Protein 3FY4 (pdb70)

Solvent-accessible surface area: 65521 Å² total; per-residue (Å²): 42,55,0,0,0,2,4,5,13,14,4,0,2,13,2,3,8,31,0,0,50,67,0,19,126,70,17,115,19,0,2,0,0,13,11,2,22,40,108,64,9,29,11,36,14,14,15,112,21,58,2,0,51,87,8,3,19,12,25,2,12,1,20,6,31,0,0,117,26,1,10,48,21,0,98,163,35,54,9,57,1,0,0,12,110,16,71,8,7,91,6,0,39,112,0,14,128,70,15,123,9,83,37,0,0,0,12,58,4,9,16,60,69,38,67,59,10,10,91,138,1,76,87,64,0,89,95,69,68,16,84,44,69,35,18,43,1,9,8,12,15,36,4,43,114,7,21,132,142,53,60,57,109,10,3,159,34,9,130,42,0,38,179,24,11,42,125,5,98,3,27,202,51,168,26,50,70,88,33,117,73,11,17,78,38,17,122,48,46,129,18,66,83,19,97,19,3,52,18,104,107,4,0,1,85,117,98,24,35,74,88,145,1,66,12,70,7,0,12,64,60,0,53,116,60,4,90,127,18,17,74,82,92,58,91,0,4,77,10,62,40,85,158,14,48,3,8,34,22,160,173,32,26,20,15,3,2,39,0,4,14,28,15,1,0,2,0,2,24,62,3,12,35,18,0,67,78,15,15,158,97,39,172,140,64,26,63,53,62,42,0,8,15,0,31,8,12,57,16,1,2,7,3,1,7,4,61,17,5,82,66,1,40,91,5,108,55,8,119,39,6,52,22,0,4,4,57,150,52,92,61,48,21,26,22,0,31,62,4,117,0,0,2,0,0,0,0,0,0,1,21,4,0,77,94,35,0,14,1,3,64,19,0,45,28,3,0,4,1,3,0,0,5,0,8,4,3,0,30,0,37,53,0,26,69,13,6,31,29,15,3,0,9,7,6,49,1,51,12,2,0,33,4,0,58,6,0,0,0,3,39,35,99,114,37,104,164,37,46,24,4,38,62,28,0,80,150,56,5,71,70,0,134,1,0,55,93,8,15,77,58,0,125,83,1,49,116,131,27,0,4,35,0,74,64,4,65,115,76,35,13,69,172,5,120,0,54,19,54,158,58,6,40,117,20,55,39,116,23,116,70,11,11,155,50,3,84,75,27,0,27,57,0,34,59,26,6,178,171,56,111,59,156,20,63,142,119,42,5,54,86,15,100,72,102,7,76,53,77,48,67,176,108,30,3,0,0,2,5,5,15,16,1,0,1,14,4,4,6,27,0,0,61,58,0,21,115,75,25,105,42,0,4,0,0,15,10,1,22,49,104,61,14,85,34,42,137,106,52,50,53,2,0,52,88,4,5,18,13,22,2,18,1,16,11,34,0,0,115,25,0,20,54,20,0,106,168,34,51,10,47,3,0,1,12,93,23,68,8,6,112,4,0,38,114,0,13,101,60,8,135,4,133,39,0,0,0,10,43,4,8,16,60,76,35,71,49,10,6,81,131,3,71,90,62,0,83,90,68,55,17,79,46,66,27,20,48,1,9,7,9,16,70,2,53,19,21,142,150,52,58,67,106,10,2,156,42,7,116,43,0,42,168,25,11,41,113,5,112,3,33,180,53,157,26,56,68,87,39,121,74,11,20,78,41,19,130,36,57,130,14,59,100,26,118,19,1,43,12,114,117,7,49,3,143,122,110,42,33,71,90,144,0,66,11,74,7,0,12,61,54,0,58,109,61,5,89,139,20,22,77,81,116,49,86,0,3,97,12,69,36,86,153,14,46,3,8,31,23,162,173,36,24,23,14,4,3,42,0,4,14,33,13,1,0,2,0,3,34,62,4,9,28,17,0,54,74,11,18,141,95,29,173,180,68,24,65,49,52,42,0,8,15,0,33,9,10,58,17,1,2,4,1,0,8,3,60,17,8,78,71,2,40,90,11,138,61,8,109,49,8,56,16,0,3,6,55,135,48,147,61,53,25,30,21,0,90,70,6,114,0,0,3,0,0,2,0,0,0,4,24,5,0,79,92,34,0,10,1,3,63,18,0,49,27,2,0,5,0,3,0,0,4,0,7,8,4,1,28,0,40,43,0,25,67,15,6,24,33,14,4,0,10,7,8,43,1,50,11,0,0,35,4,0,58,6,0,0,0,3,38,22,97,30,33,27,31,19,26,18,3,37,34,4,0,79,61,54,6,52,36,0,127,1,0,45,89,15,16,83,56,0,123,93,0,48,110,134,32,0,2,34,0,80,70,5,59,120,81,36,16,77,168,11,118,0,62,19,52,164,57,7,46,130,22,48,33,122,25,118,65,8,15,138,65,2,53,79,26,0,25,55,0,34,62,26,8,174,169,58,117,44,163,12,69,132,128,49,19,46,94,17,99,75,94,13,61,59,47,76,87,141,135,89,2,0,0,2,3,4,12,12,3,1,2,17,2,5,6,28,1,0,49,65,0,22,109,69,19,133,50,0,3,0,0,12,10,0,22,38,108,71,14,27,8,38,15,14,16,109,22,55,1,0,48,89,9,2,17,14,22,2,12,0,16,10,26,1,0,136,26,1,24,42,22,0,104,167,37,52,10,87,3,2,0,2,108,20,56,5,7,111,4,0,43,98,0,7,101,80,16,156,2,113,44,0,0,0,11,45,3,8,15,63,64,38,66,61,7,6,92,131,2,79,93,60,0,90,85,61,57,13,82,41,67,27,20,42,0,8,6,6,16,33,1,38,123,6,18,129,139,49,80,44,116,9,5,156,29,9,128,42,0,48,176,36,8,43,127,3,101,2,20,185,48,165,21,49,65,82,29,120,78,12,20,76,40,8,129,37,15,155,17,45,117,20,136,32,14,48,14,101,113,3,0,0,74,120,108,20,42,75,96,144,0,67,10,66,6,0,11,58,55,0,60,120,71,5,92,139,17,22,79,76,106,61,86,0,3,102,12,53,42,61,153,16,43,2,8,32,22,165,174,31,24,21,14,3,2,37,0,5,15,31,14,1,0,2,0,2,24,62,3,11,29,19,0,52,78,12,18,148,92,15,188,174,68,25,67,48,60,43,0,7,15,0,30,8,10,62,15,1,2,6,2,1,7,4,61,16,9,75,66,2,38,82,12,151,53,5,103,47,6,54,15,1,4,0,51,117,51,113,65,51,27,28,20,0,30,64,5,115,0,0,1,0,0,0,0,0,0,2,24,3,1,79,92,33,0,10,0,2,59,18,0,44,28,2,0,4,0,2,0,0,4,0,6,5,2,1,17,0,37,54,0,23,64,14,7,28,29,16,4,0,13,7,6,52,2,50,13,1,0,35,4,0,60,10,0,0,0,4,42,29,91,28,34,27,28,21,23,19,2,33,35,5,0,79,65,57,9,35,44,0,132,0,0,56,97,13,13,72,66,0,118,89,0,53,104,136,28,0,3,36,0,67,71,5,65,134,81,35,17,78,177,3,116,0,62,21,45,143,49,7,44,126,28,53,36,109,24,120,73,14,12,140,51,2,59,72,32,0,32,45,0,36,56,27,8,169,156,78,115,46,142,17,67,136,110,38,19,61,95,20,109,68,104,11,84,72,74,78,129

GO terms:
  GO:0042644 chloroplast nucleoid (C, IDA)
  GO:0005634 nucleus (C, IDA)
  GO:0005739 mitochondrion (C, IDA)
  GO:0003914 DNA (6-4) photolyase activity (F, IDA)
  GO:0009507 chloroplast (C, IDA)
  GO:0009411 response to UV (P, IMP)
  GO:0006290 pyrimidine dimer repair (P, IMP)
  GO:0005515 protein binding (F, IPI)

Organism: Arabidopsis thaliana (NCBI:txid3702)

Foldseek 3Di:
DAAEEEEADFQLADWQDPQQVVRQPPHLAYAAEYEAELQQAAFDPPDPATTHLQAHVALNQQVLLQQVQSQVLQVVQQEGYWYYYHDVLVVVVVQVVFDNYQEYTYEDDQDPSVVVSCVSVVVSCVVVNHHYDHYHFLAQDDLVVLCVQVPHFHQQALVRSCVSRPGGPLQPPDIGGDDNHGNYHDDSGDDPTDDRDDSVNSPDDVVSVPAHAPQHHHLVSLVVLLCVQCVPLVCLQAFFQVPFAQLDDVDGRHSPSLLCSLSSSDGVSVSLNVSVVSNVVPPHGDDPPGHPNVVSSVVVNLRSNCSRWPVLLDQPPTLFFQQADFDADCVLLVCQQCLQQAFLLSSLLSLCLQRNLDTRPVSLLQSLLCCPLQFRNHDLSSVLSSNSHRRSSRHDRVSSVVSSQSNCRGSHNPSLPHDDSQPPNCVRCLQCPSSCVSPVLQVQQGSVDSRPVVPPPQVSQVVSNHGDPPRGDHRNGDRPVRSVLSVVSSVVSVVQCVVVVNPDDPVNNVVSSVVSCVVPPD/DAAEEEEADFQLADWQDVLQVVRQPDGQAYAYEYEAELQQAFFDPVDLTGHLQAHVQLNQQVLLAQVQSQVQQVVQQAGYFYHYHPVLVVVLVQCVFGPHQEYGYADAQPPSVVVSVVSVVCSQVVVNHDYDYYHFLALDDLVCCVLVPNFHQQALVRSCVSCPDGPLLPPDIGGDDPHGNYHDDSGPDPGDDRDDSVRSPDDPVSPPFHAPQHHHLVSLVVLLCVQCVPLVCLQAFFQVPFAQLDDVDGRHSPSLLCSLRSSDTLSVSLNVSVVSCVVDDHGDDPPGHPNVVSSVVVRLRSNCSRWPPLQDQPPTLFFQDALFDADVVVLVCQQCLQQAFLLSSLLSLSLQRNLDTRPVSLLQSLLCCPLQFVRHPLSSVLSSNSHSHSSRDRRNSSVVSSQSNCGGDHNPSLPHDDSQPPNCVRCLQCPSSCVSPVLCVQQGSVCSRPVVPPPQCSCVVSVHGEVPNGDHRPGDRVVRNVLSVVSSVVSVVLCVVVVNPDDDVNNVVSSVVSVVVVVPD/DAEEEEADQQLAPWLDPLQVVNQPPHLAYAAEYEAELQQAFFDPPDPATGHLQAHPQLNQQVLLSQVQSQVQQVVQQEGYFYYYHQVLVVVVVQCVQPVHAEYTYEDDQDPSVVVSCVSNVVVCVVSNHHYDYYHFLAQDDLQVLCVQVVNFADAALVVSCVRRPGGPLLPPDIRGDDPHGNYHDDGGPDPGDDRDDSVVSPDDPVSVPAHAPQHHHLVSLVVLLCVQCVPLVCQQAAFQVPFAQLDDVDHRHSPSLLCSLSSSDTLSVSLNVSVVSCVVDDHGDDPPGHPNNVSSLVVNLSSNCSRWDPLLDQPPTLQFFDFLADADVVLLVCQQCLQQAFLLSSLLSLSCQRNLDTRPVSLLQSLLCCPLQFVNHDLSSVLSSNSHSHSSRHVRSSSSVSRQSNCRHDHNPSVPHDDSQCPNCVRCLQCPSSCVSPVLQVQQGSVCSRAVVPPPCVSCVVSNHHEVPNGDHRPGDRVVRNVLSVVSSVVSVVVCVVCVSDDDPVVSVVSNVVSVVVVD

Secondary structure (DSSP, 8-state):
--EEEEEESS---STT-HHHHHHHTT-S-EEEEEEE-HHHHS--TTSSSSB-SS-BHHHHHHHHHHHHHHHHHHHHTT---EEEES-HHHHHHHHHTTS-EEEEEE----SHHHHHHHHHHHHHHHHTT-EEE----SSSS-HHHHHHHTSSS--SSHHHHHHHH---TTTT-------S---------SS---PPPPTTTTT--GGGSS---S---SHHHHHHHHHHHT--HHHHHT--GGG--TT--SS-SS---HHHHHTTSS-HHHHHHHHHHHHHTTS----TTTSHHHHHHHHHHHHHHHHT-TTTTSSTT-TTSPP---B--HHHHHHHHTT-SS-HHHHHHHHHHHHHS---HHHHHHHHHIIIIITT-B-HHHHHHHHHHH-TT--HHHHHHHHHHHTTSSS---TT----TTTTGGGT-TT-HHHHHH-GGGTT--TTTTT-GGGS-HHHHHHHT--BTTTB---SS-HHHHHHHHHHHHHHHHHHHHHTTT---HHHHHHHHHHHHHHTT-/--EEEEEESS---STT-HHHHHHHSS-S-EEEEEEE-HHHHS--TT---B-SS-BHHHHHHHHHHHHHHHHHHHHTT---EEEES-HHHHHHHHHHHS-EEEEE-----SHHHHHHHHHHHHHHHHTT-EEE----SSSS----TTTTTTS--SSHHHHHHHH-S-TTSSS------S--------TTS---PPPPTTTTT--SGGGSS--S---SHHHHHHHHHHHT--HHHHHT--GGG--TT-TTTTSS---HHHHHTTSS-HHHHHHHHHHHHHSSS----TTTSHHHHHHHHHHHHHHHHTSTTTTSSTT-TTS-----B--HHHHHHHHTT-SS-HHHHHHHHHHHHHS---HHHHHHHHHIIIIITT-B-HHHHHHHHHHH-TT--HHHHHHHHHHHTTSSS---TT----TTTHHHHH-TT-HHHHHH-GGGTTS-HHHHT-GGGS-HHHHHHHT--BTTTB---SS-HHHHHHHHHHHHHHHHHHHHHTTT---HHHHHHHHHHHHHHHTT-/--EEEEESS---STT-HHHHHHHTT-S-EEEEEEE-HHHHS--TTSSSSB-SS-BHHHHHHHHHHHHHHHHHHHHTT---EEEES-HHHHHHHHHHHHT-SEEEE----SHHHHHHHHHHHHHHHHTT-EEE----SSSS-HHHHHHTTTSS--SSHHHHHHHH-S-TTSS-------S----PPPP-SS----PPPTTTTT--GGGSSS--S---SHHHHHHHHHHHTTSHHHHHH--GGG--TT-TTTTSS---HHHHHHTSS-HHHHHHHHHHHHHTSS----TTTSHHHHHHHHHHHHHHHHTSTTTTSSTT-TTS-----B--HHHHHHHHTT-SS-HHHHHHHHHHHHTS---HHHHHHHHHIIIIITT-B-HHHHHHHHHHH-TT--HHHHHHHHHHHTTSSS---TT----TTTTGGGT-TT-HHHHHH-GGGTT--HHHHT-GGGS-HHHHHHHT--BTTTB---SS-HHHHHHHHHHHHHHHHHHHHHTTT---HHHHHHHHHHHHHHH-

CATH classification: 3.40.50.620 (+2 more: 1.25.40.80, 1.10.579.10)

Sequence (1563 aa):
GSGSLIWFRKGLRVHDNPALEYASKGSEFMYPVFVIDPHYMESDPSAFSPGSSRAGVNRIRFLLESLKDLDSSLKKLGSRLLVFKGEPGEVLVRCLQEWKVKRLCFEYDTDPYYQALDVKVKDYASSTGVEVFSPVSHTLFNPAHIIEKNGGKPPLSYQSFLKVAGEPSCAKSELVMSYSSLPPIGDIGNLGISEVPSLEELGYKDDEQADWTPFRGGESEALKRLTKSISDKAWVANFEKPKGDPSAFLKPATTVMSPYLKFGCLSSRYFYQCLQNIYKDVKKHTSPPVSLLGQLLWREFFYTTAFGTPNFDKMKGNRICKQIPWNEDHAMLAAWRDGKTGYPWIDAIMVQLLKWGWMHHLARHCVACFLTRGDLFIHWEQGRDVFERLLIDSDWAINNGNWMWLSCSSFFYQFNRIYSPISFGKKYDPDGKYIRHFLPVLKDMPKQYIYEPWTAPLSVQTKANCIVGKDYPKPMVLHDSASKECKRKMGEAYALNKKMDGKVDEENLRDLRRKLQKDEHEGSGSLIWFRKGLRVHDNPALEYASKGSEFMYPVFVIDPHYMESDPSASPGSSRAGVNRIRFLLESLKDLDSSLKKLGSRLLVFKGEPGEVLVRCLQEWKVKRLCFEYDTDPYYQALDVKVKDYASSTGVEVFSPVSHTLFNPAIIEKNGGKPPLSYQSFLKVAGEPSCAKSELVMSYSSLPPIGDIGNLGISEVPSLEELGYKDDEQADWTPFRGGESEALKRLTKSISDKAWVANFEKPKGDPSAFLKPATTVMSPYLKFGCLSSRYFYQCLQNIYKDVKKHTSPPVSLLGQLLWREFFYTTAFGTPNFDKMKGNRICKQIPWNEDHAMLAAWRDGKTGYPWIDAIMVQLLKWGWMHHLARHCVACFLTRGDLFIHWEQGRDVFERLLIDSDWAINNGNWMWLSCSSFFYQFNRIYSPISFGKKYDPDGKYIRHFLPVLKDMPKQYIYEPWTAPLSVQTKANCIVGKDYPKPMVLHDSASKECKRKMGEAYALNKKMDGKVDEENLRDLRRKLQKDEHEESGSLIWFRKGLRVHDNPALEYASKGSEFMYPVFVIDPHYMESDPSAFSPGSSRAGVNRIRFLLESLKDLDSSLKKLGSRLLVFKGEPGEVLVRCLQEWKVKRLCFEYDTDPYYQALDVKVKDYASSTGVEVFSPVSHTLFNPAHIIEKNGGKPPLSYQSFLKVAGEPSCAKSELVMSYSSLPPIGDIGNLGISEVPSLEELGYKDDEQADWTPFRGGESEALKRLTKSISDKAWVANFEKPKGDPSAFLKPATTVMSPYLKFGCLSSRYFYQCLQNIYKDVKKHTSPPVSLLGQLLWREFFYTTAFGTPNFDKMKGNRICKQIPWNEDHAMLAAWRDGKTGYPWIDAIMVQLLKWGWMHHLARHCVACFLTRGDLFIHWEQGRDVFERLLIDSDWAINNGNWMWLSCSSFFYQFNRIYSPISFGKKYDPDGKYIRHFLPVLKDMPKQYIYEPWTAPLSVQTKANCIVGKDYPKPMVLHDSASKECKRKMGEAYALNKKMDGKVDEENLRDLRRKLQKDEH

B-factor: mean 39.97, std 14.43, range [8.44, 111.63]

Radius of gyration: 42.57 Å; Cα contacts (8 Å, |Δi|>4): 2791; chains: 3; bounding box: 132×96×92 Å

Nearest PDB structures (foldseek):
  3fy4-assembly3_C  TM=1.002E+00  e=4.701E-98  Arabidopsis thaliana
  3fy4-assembly2_B  TM=1.000E+00  e=5.168E-90  Arabidopsis thaliana
  6fn3-assembly1_A  TM=9.680E-01  e=6.027E-59  Chlamydomonas reinhardtii
  6fn2-assembly1_A  TM=9.629E-01  e=1.376E-58  Chlamydomonas reinhardtii
  5zm0-assembly1_A  TM=9.637E-01  e=4.743E-58  Chlamydomonas reinhardtii

InterPro domains:
  IPR002081 Cryptochrome/DNA photolyase class 1 [PTHR11455] (25-533)
  IPR005101 Cryptochrome/DNA photolyase, FAD-binding domain [PF03441] (315-512)
  IPR006050 DNA photolyase, N-terminal [PF00875] (26-186)
  IPR006050 DNA photolyase, N-terminal [PS51645] (24-162)
  IPR014729 Rossmann-like alpha/beta/alpha sandwich fold [G3DSA:3.40.50.620] (21-159)
  IPR036134 Cryptochrome/DNA photolyase, FAD-binding domain-like superfamily [SSF48173] (227-518)
  IPR036155 Cryptochrome/photolyase, N-terminal domain superfamily [SSF52425] (26-198)

Structure (mmCIF, N/CA/C/O backbone):
data_3FY4
#
_entry.id   3FY4
#
_cell.length_a   112.447
_cell.length_b   139.033
_cell.length_c   143.118
_cell.angle_alpha   90.00
_cell.angle_beta   90.00
_cell.angle_gamma   90.00
#
_symmetry.space_group_name_H-M   'P 21 21 21'
#
loop_
_entity.id
_entity.type
_entity.pdbx_description
1 polymer '6-4 photolyase'
2 non-polymer IMIDAZOLE
3 non-polymer '2-(N-MORPHOLINO)-ETHANESULFONIC ACID'
4 non-polymer 'PHOSPHATE ION'
5 non-polymer 'FLAVIN-ADENINE DINUCLEOTIDE'
6 water water
#
loop_
_atom_site.group_PDB
_atom_site.id
_atom_site.type_symbol
_atom_site.label_atom_id
_atom_site.label_alt_id
_atom_site.label_comp_id
_atom_site.label_asym_id
_atom_site.label_entity_id
_atom_site.label_seq_id
_atom_site.pdbx_PDB_ins_code
_atom_site.Cartn_x
_atom_site.Cartn_y
_atom_site.Cartn_z
_atom_site.occupancy
_atom_site.B_iso_or_equiv
_atom_site.auth_seq_id
_atom_site.auth_comp_id
_atom_site.auth_asym_id
_atom_site.auth_atom_id
_atom_site.pdbx_PDB_model_num
ATOM 1 N N . GLY A 1 4 ? 14.951 27.031 -13.097 1.00 70.62 4 GLY A N 1
ATOM 2 C CA . GLY A 1 4 ? 16.116 26.184 -13.490 1.00 70.78 4 GLY A CA 1
ATOM 3 C C . GLY A 1 4 ? 16.633 25.333 -12.345 1.00 70.45 4 GLY A C 1
ATOM 4 O O . GLY A 1 4 ? 16.085 25.362 -11.241 1.00 71.09 4 GLY A O 1
ATOM 5 N N . SER A 1 5 ? 17.689 24.568 -12.604 1.00 69.43 5 SER A N 1
ATOM 6 C CA . SER A 1 5 ? 18.275 23.708 -11.579 1.00 67.60 5 SER A CA 1
ATOM 7 C C . SER A 1 5 ? 18.834 24.548 -10.430 1.00 64.88 5 SER A C 1
ATOM 8 O O . SER A 1 5 ? 19.663 25.442 -10.639 1.00 65.20 5 SER A O 1
ATOM 11 N N . GLY A 1 6 ? 18.366 24.264 -9.220 1.00 60.40 6 GLY A N 1
ATOM 12 C CA . GLY A 1 6 ? 18.840 24.993 -8.060 1.00 54.76 6 GLY A CA 1
ATOM 13 C C . GLY A 1 6 ? 19.595 24.086 -7.108 1.00 50.98 6 GLY A C 1
ATOM 14 O O . GLY A 1 6 ? 19.559 22.857 -7.240 1.00 50.34 6 GLY A O 1
ATOM 15 N N . SER A 1 7 ? 20.294 24.686 -6.151 1.00 46.54 7 SER A N 1
ATOM 16 C CA . SER A 1 7 ? 21.043 23.910 -5.169 1.00 40.72 7 SER A CA 1
ATOM 17 C C . SER A 1 7 ? 20.679 24.359 -3.757 1.00 38.33 7 SER A C 1
ATOM 18 O O . SER A 1 7 ? 20.162 25.466 -3.547 1.00 36.31 7 SER A O 1
ATOM 21 N N . LEU A 1 8 ? 20.941 23.481 -2.796 1.00 35.22 8 LEU A N 1
ATOM 22 C CA . LEU A 1 8 ? 20.659 23.760 -1.395 1.00 32.18 8 LEU A CA 1
ATOM 23 C C . LEU A 1 8 ? 21.851 23.299 -0.581 1.00 29.81 8 LEU A C 1
ATOM 24 O O . LEU A 1 8 ? 22.244 22.127 -0.639 1.00 28.47 8 LEU A O 1
ATOM 29 N N . ILE A 1 9 ? 22.449 24.230 0.152 1.00 27.91 9 ILE A N 1
ATOM 30 C CA . ILE A 1 9 ? 23.580 23.890 0.997 1.00 25.38 9 ILE A CA 1
ATOM 31 C C . ILE A 1 9 ? 23.042 23.832 2.417 1.00 24.94 9 ILE A C 1
ATOM 32 O O . ILE A 1 9 ? 22.721 24.852 3.014 1.00 25.51 9 ILE A O 1
ATOM 37 N N . TRP A 1 10 ? 22.911 22.622 2.941 1.00 25.30 10 TRP A N 1
ATOM 38 C CA . TRP A 1 10 ? 22.395 22.429 4.287 1.00 26.20 10 TRP A CA 1
ATOM 39 C C . TRP A 1 10 ? 23.498 22.488 5.357 1.00 25.78 10 TRP A C 1
ATOM 40 O O . TRP A 1 10 ? 24.427 21.680 5.362 1.00 25.73 10 TRP A O 1
ATOM 51 N N . PHE A 1 11 ? 23.385 23.461 6.254 1.00 25.00 11 PHE A N 1
ATOM 52 C CA . PHE A 1 11 ? 24.352 23.634 7.331 1.00 26.07 11 PHE A CA 1
ATOM 53 C C . PHE A 1 11 ? 23.920 22.987 8.646 1.00 25.86 11 PHE A C 1
ATOM 54 O O . PHE A 1 11 ? 22.793 23.170 9.113 1.00 25.98 11 PHE A O 1
ATOM 62 N N . ARG A 1 12 ? 24.838 22.240 9.242 1.00 26.71 12 ARG A N 1
ATOM 63 C CA . ARG A 1 12 ? 24.606 21.611 10.530 1.00 25.47 12 ARG A CA 1
ATOM 64 C C . ARG A 1 12 ? 25.859 21.877 11.362 1.00 27.07 12 ARG A C 1
ATOM 65 O O . ARG A 1 12 ? 25.807 22.637 12.327 1.00 26.11 12 ARG A O 1
ATOM 73 N N . LYS A 1 13 ? 26.986 21.284 10.960 1.00 28.27 13 LYS A N 1
ATOM 74 C CA . LYS A 1 13 ? 28.252 21.458 11.670 1.00 30.25 13 LYS A CA 1
ATOM 75 C C . LYS A 1 13 ? 29.349 22.244 10.953 1.00 33.09 13 LYS A C 1
ATOM 76 O O . LYS A 1 13 ? 30.242 22.782 11.604 1.00 36.55 13 LYS A O 1
ATOM 82 N N . GLY A 1 14 ? 29.336 22.304 9.632 1.00 32.00 14 GLY A N 1
ATOM 83 C CA . GLY A 1 14 ? 30.403 23.048 8.984 1.00 31.08 14 GLY A CA 1
ATOM 84 C C . GLY A 1 14 ? 30.093 24.532 8.931 1.00 30.72 14 GLY A C 1
ATOM 85 O O . GLY A 1 14 ? 30.151 25.136 7.867 1.00 31.32 14 GLY A O 1
ATOM 86 N N . LEU A 1 15 ? 29.774 25.131 10.073 1.00 29.02 15 LEU A N 1
ATOM 87 C CA . LEU A 1 15 ? 29.417 26.543 10.097 1.00 28.56 15 LEU A CA 1
ATOM 88 C C . LEU A 1 15 ? 30.558 27.481 9.666 1.00 30.39 15 LEU A C 1
ATOM 89 O O . LEU A 1 15 ? 31.061 28.292 10.453 1.00 31.40 15 LEU A O 1
ATOM 94 N N . ARG A 1 16 ? 30.942 27.386 8.398 1.00 29.63 16 ARG A N 1
ATOM 95 C CA . ARG A 1 16 ? 32.019 28.206 7.867 1.00 30.13 16 ARG A CA 1
ATOM 96 C C . ARG A 1 16 ? 31.980 28.248 6.347 1.00 31.95 16 ARG A C 1
ATOM 97 O O . ARG A 1 16 ? 31.376 27.387 5.698 1.00 32.21 16 ARG A O 1
ATOM 105 N N . VAL A 1 17 ? 32.649 29.248 5.782 1.00 32.82 17 VAL A N 1
ATOM 106 C CA . VAL A 1 17 ? 32.734 29.381 4.335 1.00 32.46 17 VAL A CA 1
ATOM 107 C C . VAL A 1 17 ? 34.025 28.739 3.830 1.00 31.78 17 VAL A C 1
ATOM 108 O O . VAL A 1 17 ? 34.039 28.139 2.756 1.00 32.28 17 VAL A O 1
ATOM 112 N N . HIS A 1 18 ? 35.108 28.857 4.599 1.00 30.20 18 HIS A N 1
ATOM 113 C CA . HIS A 1 18 ? 36.368 28.268 4.169 1.00 29.64 18 HIS A CA 1
ATOM 114 C C . HIS A 1 18 ? 36.329 26.755 4.217 1.00 29.87 18 HIS A C 1
ATOM 115 O O . HIS A 1 18 ? 35.551 26.172 4.960 1.00 31.13 18 HIS A O 1
ATOM 122 N N . ASP A 1 19 ? 37.182 26.126 3.419 1.00 31.09 19 ASP A N 1
ATOM 123 C CA . ASP A 1 19 ? 37.241 24.671 3.320 1.00 31.76 19 ASP A CA 1
ATOM 124 C C . ASP A 1 19 ? 35.874 23.999 3.460 1.00 31.90 19 ASP A C 1
ATOM 125 O O . ASP A 1 19 ? 35.676 23.176 4.348 1.00 31.88 19 ASP A O 1
ATOM 130 N N . ASN A 1 20 ? 34.940 24.347 2.581 1.00 31.59 20 ASN A N 1
ATOM 131 C CA . ASN A 1 20 ? 33.601 23.768 2.619 1.00 30.78 20 ASN A CA 1
ATOM 132 C C . ASN A 1 20 ? 33.297 23.052 1.292 1.00 30.16 20 ASN A C 1
ATOM 133 O O . ASN A 1 20 ? 32.597 23.587 0.428 1.00 27.85 20 ASN A O 1
ATOM 138 N N . PRO A 1 21 ? 33.817 21.826 1.121 1.00 29.66 21 PRO A N 1
ATOM 139 C CA . PRO A 1 21 ? 33.605 21.031 -0.095 1.00 30.38 21 PRO A CA 1
ATOM 140 C C . PRO A 1 21 ? 32.131 20.990 -0.491 1.00 32.87 21 PRO A C 1
ATOM 141 O O . PRO A 1 21 ? 31.800 20.902 -1.672 1.00 34.65 21 PRO A O 1
ATOM 145 N N . ALA A 1 22 ? 31.250 21.040 0.507 1.00 33.78 22 ALA A N 1
ATOM 146 C CA . ALA A 1 22 ? 29.812 21.006 0.266 1.00 35.49 22 ALA A CA 1
ATOM 147 C C . ALA A 1 22 ? 29.309 22.332 -0.307 1.00 36.27 22 ALA A C 1
ATOM 148 O O . ALA A 1 22 ? 28.543 22.356 -1.274 1.00 36.92 22 ALA A O 1
ATOM 150 N N . LEU A 1 23 ? 29.734 23.433 0.297 1.00 36.17 23 LEU A N 1
ATOM 151 C CA . LEU A 1 23 ? 29.320 24.748 -0.159 1.00 36.47 23 LEU A CA 1
ATOM 152 C C . LEU A 1 23 ? 29.866 25.013 -1.549 1.00 39.20 23 LEU A C 1
ATOM 153 O O . LEU A 1 23 ? 29.186 25.589 -2.388 1.00 40.35 23 LEU A O 1
ATOM 158 N N . GLU A 1 24 ? 31.099 24.593 -1.792 1.00 42.34 24 GLU A N 1
ATOM 159 C CA . GLU A 1 24 ? 31.711 24.805 -3.093 1.00 46.31 24 GLU A CA 1
ATOM 160 C C . GLU A 1 24 ? 30.858 24.212 -4.210 1.00 47.74 24 GLU A C 1
ATOM 161 O O . GLU A 1 24 ? 30.499 24.904 -5.165 1.00 48.01 24 GLU A O 1
ATOM 167 N N . TYR A 1 25 ? 30.543 22.926 -4.079 1.00 48.62 25 TYR A N 1
ATOM 168 C CA . TYR A 1 25 ? 29.742 22.211 -5.064 1.00 48.69 25 TYR A CA 1
ATOM 169 C C . TYR A 1 25 ? 28.392 22.892 -5.253 1.00 48.82 25 TYR A C 1
ATOM 170 O O . TYR A 1 25 ? 27.888 22.993 -6.367 1.00 49.83 25 TYR A O 1
ATOM 179 N N . ALA A 1 26 ? 27.813 23.367 -4.157 1.00 48.74 26 ALA A N 1
ATOM 180 C CA . ALA A 1 26 ? 26.517 24.028 -4.206 1.00 49.16 26 ALA A CA 1
ATOM 181 C C . ALA A 1 26 ? 26.537 25.360 -4.962 1.00 50.60 26 ALA A C 1
ATOM 182 O O . ALA A 1 26 ? 25.494 25.844 -5.398 1.00 51.35 26 ALA A O 1
ATOM 184 N N . SER A 1 27 ? 27.716 25.956 -5.116 1.00 51.50 27 SER A N 1
ATOM 185 C CA . SER A 1 27 ? 27.828 27.231 -5.821 1.00 52.43 27 SER A CA 1
ATOM 186 C C . SER A 1 27 ? 28.008 27.040 -7.313 1.00 52.73 27 SER A C 1
ATOM 187 O O . SER A 1 27 ? 27.625 27.897 -8.113 1.00 52.63 27 SER A O 1
ATOM 190 N N . LYS A 1 28 ? 28.592 25.909 -7.684 1.00 53.09 28 LYS A N 1
ATOM 191 C CA . LYS A 1 28 ? 28.837 25.618 -9.081 1.00 54.11 28 LYS A CA 1
ATOM 192 C C . LYS A 1 28 ? 27.645 25.008 -9.797 1.00 55.03 28 LYS A C 1
ATOM 193 O O . LYS A 1 28 ? 26.889 24.228 -9.221 1.00 54.98 28 LYS A O 1
ATOM 199 N N . GLY A 1 29 ? 27.483 25.396 -11.059 1.00 56.31 29 GLY A N 1
ATOM 200 C CA . GLY A 1 29 ? 26.405 24.889 -11.887 1.00 57.32 29 GLY A CA 1
ATOM 201 C C . GLY A 1 29 ? 25.015 25.144 -11.342 1.00 58.21 29 GLY A C 1
ATOM 202 O O . GLY A 1 29 ? 24.115 24.310 -11.504 1.00 58.86 29 GLY A O 1
ATOM 203 N N . SER A 1 30 ? 24.829 26.292 -10.698 1.00 57.22 30 SER A N 1
ATOM 204 C CA . SER A 1 30 ? 23.529 26.629 -10.136 1.00 55.76 30 SER A CA 1
ATOM 205 C C . SER A 1 30 ? 23.271 28.121 -10.256 1.00 54.02 30 SER A C 1
ATOM 206 O O . SER A 1 30 ? 24.043 28.938 -9.760 1.00 52.98 30 SER A O 1
ATOM 209 N N . GLU A 1 31 ? 22.184 28.472 -10.927 1.00 53.37 31 GLU A N 1
ATOM 210 C CA . GLU A 1 31 ? 21.844 29.870 -11.114 1.00 54.34 31 GLU A CA 1
ATOM 211 C C . GLU A 1 31 ? 21.362 30.486 -9.806 1.00 52.52 31 GLU A C 1
ATOM 212 O O . GLU A 1 31 ? 21.336 31.707 -9.668 1.00 52.77 31 GLU A O 1
ATOM 218 N N . PHE A 1 32 ? 20.986 29.633 -8.853 1.00 50.73 32 PHE A N 1
ATOM 219 C CA . PHE A 1 32 ? 20.520 30.071 -7.534 1.00 49.04 32 PHE A CA 1
ATOM 220 C C . PHE A 1 32 ? 20.800 29.025 -6.443 1.00 46.51 32 PHE A C 1
ATOM 221 O O . PHE A 1 32 ? 20.709 27.815 -6.682 1.00 45.87 32 PHE A O 1
ATOM 229 N N . MET A 1 33 ? 21.139 29.499 -5.245 1.00 42.74 33 MET A N 1
ATOM 230 C CA . MET A 1 33 ? 21.473 28.610 -4.134 1.00 40.18 33 MET A CA 1
ATOM 231 C C . MET A 1 33 ? 20.762 28.933 -2.814 1.00 39.62 33 MET A C 1
ATOM 232 O O . MET A 1 33 ? 20.646 30.097 -2.432 1.00 39.40 33 MET A O 1
ATOM 237 N N . TYR A 1 34 ? 20.296 27.890 -2.119 1.00 38.51 34 TYR A N 1
ATOM 238 C CA . TYR A 1 34 ? 19.597 28.047 -0.837 1.00 35.60 34 TYR A CA 1
ATOM 239 C C . TYR A 1 34 ? 20.426 27.569 0.359 1.00 35.08 34 TYR A C 1
ATOM 240 O O . TYR A 1 34 ? 20.599 26.356 0.557 1.00 34.25 34 TYR A O 1
ATOM 249 N N . PRO A 1 35 ? 20.968 28.514 1.156 1.00 33.22 35 PRO A N 1
ATOM 250 C CA . PRO A 1 35 ? 21.776 28.200 2.346 1.00 31.52 35 PRO A CA 1
ATOM 251 C C . PRO A 1 35 ? 20.785 28.044 3.498 1.00 30.66 35 PRO A C 1
ATOM 252 O O . PRO A 1 35 ? 20.047 28.980 3.830 1.00 29.72 35 PRO A O 1
ATOM 256 N N . VAL A 1 36 ? 20.768 26.865 4.106 1.00 29.90 36 VAL A N 1
ATOM 257 C CA . VAL A 1 36 ? 19.813 26.584 5.172 1.00 30.00 36 VAL A CA 1
ATOM 258 C C . VAL A 1 36 ? 20.398 26.094 6.483 1.00 28.80 36 VAL A C 1
ATOM 259 O O . VAL A 1 36 ? 21.418 25.404 6.509 1.00 30.41 36 VAL A O 1
ATOM 263 N N . PHE A 1 37 ? 19.731 26.454 7.573 1.00 25.96 37 PHE A N 1
ATOM 264 C CA . PHE A 1 37 ? 20.100 25.973 8.897 1.00 24.55 37 PHE A CA 1
ATOM 265 C C . PHE A 1 37 ? 18.810 25.890 9.695 1.00 24.94 37 PHE A C 1
ATOM 266 O O . PHE A 1 37 ? 18.013 26.828 9.700 1.00 25.57 37 PHE A O 1
ATOM 274 N N . VAL A 1 38 ? 18.614 24.771 10.381 1.00 25.89 38 VAL A N 1
ATOM 275 C CA . VAL A 1 38 ? 17.404 24.555 11.165 1.00 25.20 38 VAL A CA 1
ATOM 276 C C . VAL A 1 38 ? 17.608 24.592 12.683 1.00 26.49 38 VAL A C 1
ATOM 277 O O . VAL A 1 38 ? 18.468 23.890 13.222 1.00 27.97 38 VAL A O 1
ATOM 281 N N . ILE A 1 39 ? 16.812 25.409 13.369 1.00 26.62 39 ILE A N 1
ATOM 282 C CA . ILE A 1 39 ? 16.874 25.499 14.831 1.00 27.42 39 ILE A CA 1
ATOM 283 C C . ILE A 1 39 ? 15.943 24.425 15.397 1.00 28.10 39 ILE A C 1
ATOM 284 O O . ILE A 1 39 ? 14.726 24.517 15.239 1.00 27.28 39 ILE A O 1
ATOM 289 N N . ASP A 1 40 ? 16.495 23.406 16.046 1.00 29.82 40 ASP A N 1
ATOM 290 C CA . ASP A 1 40 ? 15.651 22.358 16.610 1.00 32.52 40 ASP A CA 1
ATOM 291 C C . ASP A 1 40 ? 15.170 22.783 18.000 1.00 34.09 40 ASP A C 1
ATOM 292 O O . ASP A 1 40 ? 15.930 22.785 18.965 1.00 34.81 40 ASP A O 1
ATOM 297 N N . PRO A 1 41 ? 13.886 23.127 18.121 1.00 35.47 41 PRO A N 1
ATOM 298 C CA . PRO A 1 41 ? 13.309 23.557 19.396 1.00 36.24 41 PRO A CA 1
ATOM 299 C C . PRO A 1 41 ? 13.782 22.703 20.572 1.00 38.91 41 PRO A C 1
ATOM 300 O O . PRO A 1 41 ? 14.181 23.232 21.611 1.00 40.09 41 PRO A O 1
ATOM 304 N N . HIS A 1 42 ? 13.736 21.384 20.404 1.00 39.34 42 HIS A N 1
ATOM 305 C CA . HIS A 1 42 ? 14.147 20.462 21.459 1.00 40.22 42 HIS A CA 1
ATOM 306 C C . HIS A 1 42 ? 15.555 20.706 21.996 1.00 39.68 42 HIS A C 1
ATOM 307 O O . HIS A 1 42 ? 15.831 20.440 23.165 1.00 41.14 42 HIS A O 1
ATOM 314 N N . TYR A 1 43 ? 16.449 21.203 21.154 1.00 38.24 43 TYR A N 1
ATOM 315 C CA . TYR A 1 43 ? 17.816 21.448 21.590 1.00 37.64 43 TYR A CA 1
ATOM 316 C C . TYR A 1 43 ? 18.084 22.903 21.939 1.00 36.50 43 TYR A C 1
ATOM 317 O O . TYR A 1 43 ? 18.947 23.203 22.764 1.00 35.25 43 TYR A O 1
ATOM 326 N N . MET A 1 44 ? 17.325 23.801 21.324 1.00 35.08 44 MET A N 1
ATOM 327 C CA . MET A 1 44 ? 17.531 25.227 21.515 1.00 34.33 44 MET A CA 1
ATOM 328 C C . MET A 1 44 ? 16.635 26.002 22.479 1.00 32.83 44 MET A C 1
ATOM 329 O O . MET A 1 44 ? 17.089 26.955 23.095 1.00 32.68 44 MET A O 1
ATOM 334 N N . GLU A 1 45 ? 15.375 25.614 22.613 1.00 32.59 45 GLU A N 1
ATOM 335 C CA . GLU A 1 45 ? 14.468 26.348 23.491 1.00 32.86 45 GLU A CA 1
ATOM 336 C C . GLU A 1 45 ? 14.607 26.111 24.982 1.00 31.51 45 GLU A C 1
ATOM 337 O O . GLU A 1 45 ? 14.911 25.008 25.426 1.00 32.22 45 GLU A O 1
ATOM 343 N N . SER A 1 46 ? 14.365 27.170 25.746 1.00 30.80 46 SER A N 1
ATOM 344 C CA . SER A 1 46 ? 14.458 27.144 27.201 1.00 30.66 46 SER A CA 1
ATOM 345 C C . SER A 1 46 ? 13.701 26.015 27.881 1.00 30.45 46 SER A C 1
ATOM 346 O O . SER A 1 46 ? 12.577 25.704 27.504 1.00 32.75 46 SER A O 1
ATOM 349 N N . ASP A 1 47 ? 14.323 25.415 28.893 1.00 29.26 47 ASP A N 1
ATOM 350 C CA . ASP A 1 47 ? 13.704 24.343 29.660 1.00 28.82 47 ASP A CA 1
ATOM 351 C C . ASP A 1 47 ? 13.788 24.681 31.153 1.00 29.91 47 ASP A C 1
ATOM 352 O O . ASP A 1 47 ? 14.823 24.489 31.796 1.00 29.67 47 ASP A O 1
ATOM 357 N N . PRO A 1 48 ? 12.687 25.190 31.726 1.00 30.77 48 PRO A N 1
ATOM 358 C CA . PRO A 1 48 ? 12.616 25.568 33.146 1.00 30.55 48 PRO A CA 1
ATOM 359 C C . PRO A 1 48 ? 13.025 24.447 34.109 1.00 30.48 48 PRO A C 1
ATOM 360 O O . PRO A 1 48 ? 13.415 24.705 35.248 1.00 30.43 48 PRO A O 1
ATOM 364 N N . SER A 1 49 ? 12.928 23.206 33.647 1.00 29.24 49 SER A N 1
ATOM 365 C CA . SER A 1 49 ? 13.281 22.064 34.471 1.00 29.39 49 SER A CA 1
ATOM 366 C C . SER A 1 49 ? 14.779 21.872 34.575 1.00 29.71 49 SER A C 1
ATOM 367 O O . SER A 1 49 ? 15.259 21.261 35.530 1.00 31.78 49 SER A O 1
ATOM 370 N N . ALA A 1 50 ? 15.520 22.385 33.595 1.00 28.93 50 ALA A N 1
ATOM 371 C CA . ALA A 1 50 ? 16.974 22.240 33.592 1.00 27.81 50 ALA A CA 1
ATOM 372 C C . ALA A 1 50 ? 17.569 22.812 34.867 1.00 28.12 50 ALA A C 1
ATOM 373 O O . ALA A 1 50 ? 16.982 23.690 35.488 1.00 26.91 50 ALA A O 1
ATOM 375 N N . PHE A 1 51 ? 18.737 22.316 35.257 1.00 30.11 51 PHE A N 1
ATOM 376 C CA . PHE A 1 51 ? 19.383 22.788 36.472 1.00 31.49 51 PHE A CA 1
ATOM 377 C C . PHE A 1 51 ? 20.099 24.126 36.327 1.00 30.03 51 PHE A C 1
ATOM 378 O O . PHE A 1 51 ? 20.536 24.717 37.308 1.00 30.18 51 PHE A O 1
ATOM 386 N N . SER A 1 52 ? 20.201 24.610 35.100 1.00 29.17 52 SER A N 1
ATOM 387 C CA . SER A 1 52 ? 20.830 25.896 34.830 1.00 28.76 52 SER A CA 1
ATOM 388 C C . SER A 1 52 ? 20.280 26.353 33.488 1.00 28.56 52 SER A C 1
ATOM 389 O O . SER A 1 52 ? 19.964 25.531 32.636 1.00 30.85 52 SER A O 1
ATOM 392 N N . PRO A 1 53 ? 20.165 27.665 33.279 1.00 27.69 53 PRO A N 1
ATOM 393 C CA . PRO A 1 53 ? 19.635 28.198 32.024 1.00 28.71 53 PRO A CA 1
ATOM 394 C C . PRO A 1 53 ? 20.038 27.435 30.756 1.00 30.75 53 PRO A C 1
ATOM 395 O O . PRO A 1 53 ? 21.208 27.093 30.560 1.00 30.04 53 PRO A O 1
ATOM 399 N N . GLY A 1 54 ? 19.050 27.179 29.899 1.00 31.86 54 GLY A N 1
ATOM 400 C CA . GLY A 1 54 ? 19.294 26.467 28.658 1.00 31.20 54 GLY A CA 1
ATOM 401 C C . GLY A 1 54 ? 18.181 25.484 28.365 1.00 31.64 54 GLY A C 1
ATOM 402 O O . GLY A 1 54 ? 17.114 25.548 28.970 1.00 31.57 54 GLY A O 1
ATOM 403 N N . SER A 1 55 ? 18.430 24.584 27.421 1.00 32.43 55 SER A N 1
ATOM 404 C CA . SER A 1 55 ? 17.469 23.546 27.051 1.00 32.31 55 SER A CA 1
ATOM 405 C C . SER A 1 55 ? 17.786 22.325 27.914 1.00 32.96 55 SER A C 1
ATOM 406 O O . SER A 1 55 ? 18.504 22.427 28.906 1.00 33.95 55 SER A O 1
ATOM 409 N N . SER A 1 56 ? 17.274 21.165 27.545 1.00 33.66 56 SER A N 1
ATOM 410 C CA . SER A 1 56 ? 17.562 19.988 28.347 1.00 35.88 56 SER A CA 1
ATOM 411 C C . SER A 1 56 ? 18.872 19.359 27.902 1.00 35.02 56 SER A C 1
ATOM 412 O O . SER A 1 56 ? 19.434 18.521 28.603 1.00 36.27 56 SER A O 1
ATOM 415 N N . ARG A 1 57 ? 19.366 19.775 26.740 1.00 34.53 57 ARG A N 1
ATOM 416 C CA . ARG A 1 57 ? 20.598 19.212 26.202 1.00 31.98 57 ARG A CA 1
ATOM 417 C C . ARG A 1 57 ? 21.724 20.231 26.069 1.00 30.10 57 ARG A C 1
ATOM 418 O O . ARG A 1 57 ? 22.890 19.856 25.923 1.00 28.52 57 ARG A O 1
ATOM 426 N N . ALA A 1 58 ? 21.389 21.517 26.128 1.00 27.27 58 ALA A N 1
ATOM 427 C CA . ALA A 1 58 ? 22.414 22.541 25.991 1.00 24.50 58 ALA A CA 1
ATOM 428 C C . ALA A 1 58 ? 22.268 23.737 26.917 1.00 23.74 58 ALA A C 1
ATOM 429 O O . ALA A 1 58 ? 21.201 24.338 27.014 1.00 23.52 58 ALA A O 1
ATOM 431 N N . GLY A 1 59 ? 23.360 24.075 27.596 1.00 23.22 59 GLY A N 1
ATOM 432 C CA . GLY A 1 59 ? 23.359 25.222 28.476 1.00 22.99 59 GLY A CA 1
ATOM 433 C C . GLY A 1 59 ? 23.232 26.459 27.608 1.00 24.12 59 GLY A C 1
ATOM 434 O O . GLY A 1 59 ? 23.554 26.416 26.420 1.00 21.28 59 GLY A O 1
ATOM 435 N N . VAL A 1 60 ? 22.763 27.561 28.188 1.00 25.20 60 VAL A N 1
ATOM 436 C CA . VAL A 1 60 ? 22.590 28.792 27.432 1.00 27.25 60 VAL A CA 1
ATOM 437 C C . VAL A 1 60 ? 23.908 29.253 26.804 1.00 28.20 60 VAL A C 1
ATOM 438 O O . VAL A 1 60 ? 23.914 29.960 25.801 1.00 28.99 60 VAL A O 1
ATOM 442 N N . ASN A 1 61 ? 25.028 28.849 27.387 1.00 28.75 61 ASN A N 1
ATOM 443 C CA . ASN A 1 61 ? 26.318 29.248 26.846 1.00 28.84 61 ASN A CA 1
ATOM 444 C C . ASN A 1 61 ? 26.598 28.710 25.450 1.00 28.14 61 ASN A C 1
ATOM 445 O O . ASN A 1 61 ? 26.939 29.468 24.542 1.00 29.44 61 ASN A O 1
ATOM 450 N N . ARG A 1 62 ? 26.473 27.402 25.280 1.00 27.18 62 ARG A N 1
ATOM 451 C CA . ARG A 1 62 ? 26.737 26.805 23.985 1.00 26.82 62 ARG A CA 1
ATOM 452 C C . ARG A 1 62 ? 25.707 27.300 22.987 1.00 25.87 62 ARG A C 1
ATOM 453 O O . ARG A 1 62 ? 25.978 27.387 21.798 1.00 26.38 62 ARG A O 1
ATOM 461 N N . ILE A 1 63 ? 24.523 27.631 23.478 1.00 24.39 63 ILE A N 1
ATOM 462 C CA . ILE A 1 63 ? 23.479 28.123 22.610 1.00 24.38 63 ILE A CA 1
ATOM 463 C C . ILE A 1 63 ? 23.867 29.495 22.067 1.00 25.78 63 ILE A C 1
ATOM 464 O O . ILE A 1 63 ? 23.770 29.734 20.867 1.00 27.50 63 ILE A O 1
ATOM 469 N N . ARG A 1 64 ? 24.318 30.395 22.936 1.00 27.04 64 ARG A N 1
ATOM 470 C CA . ARG A 1 64 ? 24.727 31.728 22.485 1.00 28.36 64 ARG A CA 1
ATOM 471 C C . ARG A 1 64 ? 25.869 31.591 21.476 1.00 27.58 64 ARG A C 1
ATOM 472 O O . ARG A 1 64 ? 25.941 32.335 20.502 1.00 28.19 64 ARG A O 1
ATOM 480 N N . PHE A 1 65 ? 26.758 30.635 21.716 1.00 25.20 65 PHE A N 1
ATOM 481 C CA . PHE A 1 65 ? 27.880 30.401 20.823 1.00 25.60 65 PHE A CA 1
ATOM 482 C C . PHE A 1 65 ? 27.369 30.041 19.424 1.00 26.37 65 PHE A C 1
ATOM 483 O O . PHE A 1 65 ? 27.830 30.603 18.421 1.00 27.97 65 PHE A O 1
ATOM 491 N N . LEU A 1 66 ? 26.421 29.104 19.364 1.00 25.08 66 LEU A N 1
ATOM 492 C CA . LEU A 1 66 ? 25.853 28.662 18.099 1.00 23.44 66 LEU A CA 1
ATOM 493 C C . LEU A 1 66 ? 25.190 29.810 17.363 1.00 23.48 66 LEU A C 1
ATOM 494 O O . LEU A 1 66 ? 25.423 30.007 16.170 1.00 21.41 66 LEU A O 1
ATOM 499 N N . LEU A 1 67 ? 24.361 30.560 18.086 1.00 24.39 67 LEU A N 1
ATOM 500 C CA . LEU A 1 67 ? 23.647 31.700 17.512 1.00 25.31 67 LEU A CA 1
ATOM 501 C C . LEU A 1 67 ? 24.644 32.678 16.912 1.00 26.78 67 LEU A C 1
ATOM 502 O O . LEU A 1 67 ? 24.423 33.206 15.824 1.00 26.91 67 LEU A O 1
ATOM 507 N N . GLU A 1 68 ? 25.743 32.909 17.627 1.00 29.28 68 GLU A N 1
ATOM 508 C CA . GLU A 1 68 ? 26.790 33.805 17.155 1.00 31.21 68 GLU A CA 1
ATOM 509 C C . GLU A 1 68 ? 27.403 33.234 15.881 1.00 31.59 68 GLU A C 1
ATOM 510 O O . GLU A 1 68 ? 27.557 33.951 14.893 1.00 32.44 68 GLU A O 1
ATOM 516 N N . SER A 1 69 ? 27.739 31.945 15.901 1.00 30.76 69 SER A N 1
ATOM 517 C CA . SER A 1 69 ? 28.307 31.295 14.727 1.00 31.25 69 SER A CA 1
ATOM 518 C C . SER A 1 69 ? 27.367 31.481 13.536 1.00 30.50 69 SER A C 1
ATOM 519 O O . SER A 1 69 ? 27.805 31.746 12.420 1.00 30.46 69 SER A O 1
ATOM 522 N N . LEU A 1 70 ? 26.071 31.348 13.787 1.00 31.13 70 LEU A N 1
ATOM 523 C CA . LEU A 1 70 ? 25.064 31.508 12.747 1.00 31.77 70 LEU A CA 1
ATOM 524 C C . LEU A 1 70 ? 25.044 32.935 12.178 1.00 32.80 70 LEU A C 1
ATOM 525 O O . LEU A 1 70 ? 25.011 33.118 10.963 1.00 33.73 70 LEU A O 1
ATOM 530 N N . LYS A 1 71 ? 25.079 33.944 13.043 1.00 32.93 71 LYS A N 1
ATOM 531 C CA . LYS A 1 71 ? 25.085 35.328 12.577 1.00 34.56 71 LYS A CA 1
ATOM 532 C C . LYS A 1 71 ? 26.333 35.585 11.733 1.00 33.79 71 LYS A C 1
ATOM 533 O O . LYS A 1 71 ? 26.251 36.154 10.651 1.00 32.40 71 LYS A O 1
ATOM 539 N N . ASP A 1 72 ? 27.488 35.159 12.232 1.00 34.52 72 ASP A N 1
ATOM 540 C CA . ASP A 1 72 ? 28.739 35.346 11.507 1.00 35.14 72 ASP A CA 1
ATOM 541 C C . ASP A 1 72 ? 28.595 34.748 10.115 1.00 34.61 72 ASP A C 1
ATOM 542 O O . ASP A 1 72 ? 28.859 35.420 9.115 1.00 34.43 72 ASP A O 1
ATOM 547 N N . LEU A 1 73 ? 28.166 33.486 10.068 1.00 33.05 73 LEU A N 1
ATOM 548 C CA . LEU A 1 73 ? 27.983 32.756 8.817 1.00 31.63 73 LEU A CA 1
ATOM 549 C C . LEU A 1 73 ? 27.065 33.457 7.817 1.00 32.34 73 LEU A C 1
ATOM 550 O O . LEU A 1 73 ? 27.396 33.568 6.634 1.00 30.25 73 LEU A O 1
ATOM 555 N N . ASP A 1 74 ? 25.907 33.909 8.291 1.00 33.23 74 ASP A N 1
ATOM 556 C CA . ASP A 1 74 ? 24.954 34.606 7.432 1.00 34.61 74 ASP A CA 1
ATOM 557 C C . ASP A 1 74 ? 25.634 35.847 6.893 1.00 35.79 74 ASP A C 1
ATOM 558 O O . ASP A 1 74 ? 25.592 36.139 5.700 1.00 37.90 74 ASP A O 1
ATOM 563 N N . SER A 1 75 ? 26.261 36.577 7.802 1.00 36.45 75 SER A N 1
ATOM 564 C CA . SER A 1 75 ? 26.976 37.787 7.469 1.00 35.10 75 SER A CA 1
ATOM 565 C C . SER A 1 75 ? 27.987 37.478 6.366 1.00 35.59 75 SER A C 1
ATOM 566 O O . SER A 1 75 ? 28.027 38.160 5.343 1.00 36.04 75 SER A O 1
ATOM 569 N N . SER A 1 76 ? 28.791 36.438 6.561 1.00 34.58 76 SER A N 1
ATOM 570 C CA . SER A 1 76 ? 29.789 36.072 5.564 1.00 35.77 76 SER A CA 1
ATOM 571 C C . SER A 1 76 ? 29.122 35.726 4.236 1.00 36.73 76 SER A C 1
ATOM 572 O O . SER A 1 76 ? 29.718 35.864 3.169 1.00 37.81 76 SER A O 1
ATOM 575 N N . LEU A 1 77 ? 27.879 35.272 4.306 1.00 36.61 77 LEU A N 1
ATOM 576 C CA . LEU A 1 77 ? 27.158 34.912 3.105 1.00 36.75 77 LEU A CA 1
ATOM 577 C C . LEU A 1 77 ? 26.551 36.157 2.493 1.00 38.24 77 LEU A C 1
ATOM 578 O O . LEU A 1 77 ? 26.584 36.325 1.272 1.00 38.35 77 LEU A O 1
ATOM 583 N N . LYS A 1 78 ? 26.004 37.031 3.340 1.00 38.19 78 LYS A N 1
ATOM 584 C CA . LYS A 1 78 ? 25.411 38.276 2.868 1.00 38.50 78 LYS A CA 1
ATOM 585 C C . LYS A 1 78 ? 26.478 39.138 2.199 1.00 41.05 78 LYS A C 1
ATOM 586 O O . LYS A 1 78 ? 26.171 40.105 1.506 1.00 41.02 78 LYS A O 1
ATOM 592 N N . LYS A 1 79 ? 27.738 38.777 2.412 1.00 43.25 79 LYS A N 1
ATOM 593 C CA . LYS A 1 79 ? 28.837 39.509 1.817 1.00 45.50 79 LYS A CA 1
ATOM 594 C C . LYS A 1 79 ? 28.966 39.052 0.368 1.00 46.24 79 LYS A C 1
ATOM 595 O O . LYS A 1 79 ? 29.035 39.871 -0.545 1.00 47.02 79 LYS A O 1
ATOM 601 N N . LEU A 1 80 ? 28.986 37.738 0.162 1.00 46.18 80 LEU A N 1
ATOM 602 C CA . LEU A 1 80 ? 29.105 37.165 -1.180 1.00 45.66 80 LEU A CA 1
ATOM 603 C C . LEU A 1 80 ? 27.801 37.239 -1.989 1.00 45.19 80 LEU A C 1
ATOM 604 O O . LEU A 1 80 ? 27.662 36.577 -3.018 1.00 44.41 80 LEU A O 1
ATOM 609 N N . GLY A 1 81 ? 26.846 38.035 -1.518 1.00 43.56 81 GLY A N 1
ATOM 610 C CA . GLY A 1 81 ? 25.597 38.169 -2.238 1.00 43.93 81 GLY A CA 1
ATOM 611 C C . GLY A 1 81 ? 24.597 37.091 -1.894 1.00 45.46 81 GLY A C 1
ATOM 612 O O . GLY A 1 81 ? 23.526 37.004 -2.502 1.00 45.92 81 GLY A O 1
ATOM 613 N N . SER A 1 82 ? 24.944 36.259 -0.917 1.00 45.63 82 SER A N 1
ATOM 614 C CA . SER A 1 82 ? 24.052 35.190 -0.486 1.00 44.13 82 SER A CA 1
ATOM 615 C C . SER A 1 82 ? 23.349 35.591 0.813 1.00 42.49 82 SER A C 1
ATOM 616 O O . SER A 1 82 ? 23.190 36.778 1.096 1.00 41.45 82 SER A O 1
ATOM 619 N N . ARG A 1 83 ? 22.941 34.598 1.597 1.00 41.67 83 ARG A N 1
ATOM 620 C CA . ARG A 1 83 ? 22.238 34.838 2.853 1.00 40.72 83 ARG A CA 1
ATOM 621 C C . ARG A 1 83 ? 22.002 33.495 3.547 1.00 38.49 83 ARG A C 1
ATOM 622 O O . ARG A 1 83 ? 22.071 32.447 2.908 1.00 38.56 83 ARG A O 1
ATOM 630 N N . LEU A 1 84 ? 21.746 33.517 4.851 1.00 35.49 84 LEU A N 1
ATOM 631 C CA . LEU A 1 84 ? 21.468 32.278 5.568 1.00 32.97 84 LEU A CA 1
ATOM 632 C C . LEU A 1 84 ? 19.976 32.252 5.887 1.00 32.97 84 LEU A C 1
ATOM 633 O O . LEU A 1 84 ? 19.431 33.223 6.423 1.00 32.39 84 LEU A O 1
ATOM 638 N N . LEU A 1 85 ? 19.316 31.151 5.534 1.00 31.81 85 LEU A N 1
ATOM 639 C CA . LEU A 1 85 ? 17.885 30.996 5.791 1.00 31.16 85 LEU A CA 1
ATOM 640 C C . LEU A 1 85 ? 17.711 30.065 6.985 1.00 31.15 85 LEU A C 1
ATOM 641 O O . LEU A 1 85 ? 18.052 28.874 6.926 1.00 30.41 85 LEU A O 1
ATOM 646 N N . VAL A 1 86 ? 17.187 30.618 8.074 1.00 30.25 86 VAL A N 1
ATOM 647 C CA . VAL A 1 86 ? 17.010 29.843 9.286 1.00 29.16 86 VAL A CA 1
ATOM 648 C C . VAL A 1 86 ? 15.558 29.493 9.559 1.00 30.30 86 VAL A C 1
ATOM 649 O O . VAL A 1 86 ? 14.702 30.370 9.666 1.00 29.23 86 VAL A O 1
ATOM 653 N N . PHE A 1 87 ? 15.288 28.198 9.668 1.00 30.67 87 PHE A N 1
ATOM 654 C CA . PHE A 1 87 ? 13.950 27.735 9.966 1.00 31.81 87 PHE A CA 1
ATOM 655 C C . PHE A 1 87 ? 13.978 27.120 11.361 1.00 33.91 87 PHE A C 1
ATOM 656 O O . PHE A 1 87 ? 15.047 26.774 11.871 1.00 33.30 87 PHE A O 1
ATOM 664 N N . LYS A 1 88 ? 12.809 27.004 11.986 1.00 35.85 88 LYS A N 1
ATOM 665 C CA . LYS A 1 88 ? 12.712 26.411 13.315 1.00 37.80 88 LYS A CA 1
ATOM 666 C C . LYS A 1 88 ? 11.801 25.191 13.231 1.00 37.92 88 LYS A C 1
ATOM 667 O O . LYS A 1 88 ? 10.689 25.277 12.716 1.00 38.65 88 LYS A O 1
ATOM 673 N N . GLY A 1 89 ? 12.281 24.053 13.724 1.00 37.83 89 GLY A N 1
ATOM 674 C CA . GLY A 1 89 ? 11.485 22.838 13.691 1.00 37.51 89 GLY A CA 1
ATOM 675 C C . GLY A 1 89 ? 12.360 21.610 13.583 1.00 38.03 89 GLY A C 1
ATOM 676 O O . GLY A 1 89 ? 13.581 21.716 13.672 1.00 39.23 89 GLY A O 1
ATOM 677 N N . GLU A 1 90 ? 11.744 20.444 13.413 1.00 38.29 90 GLU A N 1
ATOM 678 C CA . GLU A 1 90 ? 12.487 19.197 13.261 1.00 38.38 90 GLU A CA 1
ATOM 679 C C . GLU A 1 90 ? 13.148 19.260 11.873 1.00 37.48 90 GLU A C 1
ATOM 680 O O . GLU A 1 90 ? 12.458 19.331 10.851 1.00 37.50 90 GLU A O 1
ATOM 686 N N . PRO A 1 91 ? 14.495 19.253 11.824 1.00 35.85 91 PRO A N 1
ATOM 687 C CA . PRO A 1 91 ? 15.281 19.316 10.583 1.00 34.64 91 PRO A CA 1
ATOM 688 C C . PRO A 1 91 ? 14.772 18.451 9.433 1.00 34.03 91 PRO A C 1
ATOM 689 O O . PRO A 1 91 ? 14.632 18.929 8.308 1.00 34.47 91 PRO A O 1
ATOM 693 N N . GLY A 1 92 ? 14.505 17.180 9.714 1.00 33.35 92 GLY A N 1
ATOM 694 C CA . GLY A 1 92 ? 13.995 16.294 8.684 1.00 33.13 92 GLY A CA 1
ATOM 695 C C . GLY A 1 92 ? 12.771 16.884 8.001 1.00 33.48 92 GLY A C 1
ATOM 696 O O . GLY A 1 92 ? 12.751 17.019 6.779 1.00 31.76 92 GLY A O 1
ATOM 697 N N . GLU A 1 93 ? 11.753 17.239 8.784 1.00 34.43 93 GLU A N 1
ATOM 698 C CA . GLU A 1 93 ? 10.540 17.826 8.226 1.00 36.56 93 GLU A CA 1
ATOM 699 C C . GLU A 1 93 ? 10.886 19.067 7.420 1.00 36.75 93 GLU A C 1
ATOM 700 O O . GLU A 1 93 ? 10.603 19.139 6.225 1.00 39.99 93 GLU A O 1
ATOM 706 N N . VAL A 1 94 ? 11.509 20.037 8.078 1.00 34.03 94 VAL A N 1
ATOM 707 C CA . VAL A 1 94 ? 11.883 21.287 7.434 1.00 32.52 94 VAL A CA 1
ATOM 708 C C . VAL A 1 94 ? 12.581 21.100 6.091 1.00 32.42 94 VAL A C 1
ATOM 709 O O . VAL A 1 94 ? 12.236 21.755 5.111 1.00 31.10 94 VAL A O 1
ATOM 713 N N . LEU A 1 95 ? 13.561 20.208 6.046 1.00 32.59 95 LEU A N 1
ATOM 714 C CA . LEU A 1 95 ? 14.302 19.964 4.819 1.00 32.75 95 LEU A CA 1
ATOM 715 C C . LEU A 1 95 ? 13.467 19.453 3.654 1.00 34.33 95 LEU A C 1
ATOM 716 O O . LEU A 1 95 ? 13.601 19.966 2.541 1.00 34.50 95 LEU A O 1
ATOM 721 N N . VAL A 1 96 ? 12.617 18.447 3.875 1.00 33.94 96 VAL A N 1
ATOM 722 C CA . VAL A 1 96 ? 11.825 17.943 2.759 1.00 35.71 96 VAL A CA 1
ATOM 723 C C . VAL A 1 96 ? 10.813 19.003 2.333 1.00 36.58 96 VAL A C 1
ATOM 724 O O . VAL A 1 96 ? 10.500 19.132 1.146 1.00 36.86 96 VAL A O 1
ATOM 728 N N . ARG A 1 97 ? 10.319 19.773 3.299 1.00 37.14 97 ARG A N 1
ATOM 729 C CA . ARG A 1 97 ? 9.362 20.824 2.992 1.00 38.19 97 ARG A CA 1
ATOM 730 C C . ARG A 1 97 ? 10.059 21.920 2.191 1.00 37.18 97 ARG A C 1
ATOM 731 O O . ARG A 1 97 ? 9.408 22.729 1.551 1.00 38.36 97 ARG A O 1
ATOM 739 N N . CYS A 1 98 ? 11.386 21.937 2.226 1.00 36.32 98 CYS A N 1
ATOM 740 C CA . CYS A 1 98 ? 12.158 22.926 1.482 1.00 36.95 98 CYS A CA 1
ATOM 741 C C . CYS A 1 98 ? 12.370 22.400 0.077 1.00 36.86 98 CYS A C 1
ATOM 742 O O . CYS A 1 98 ? 12.353 23.154 -0.895 1.00 35.32 98 CYS A O 1
ATOM 745 N N . LEU A 1 99 ? 12.594 21.093 -0.011 1.00 37.12 99 LEU A N 1
ATOM 746 C CA . LEU A 1 99 ? 12.812 20.438 -1.284 1.00 37.26 99 LEU A CA 1
ATOM 747 C C . LEU A 1 99 ? 11.526 20.459 -2.098 1.00 40.23 99 LEU A C 1
ATOM 748 O O . LEU A 1 99 ? 11.530 20.823 -3.276 1.00 41.55 99 LEU A O 1
ATOM 753 N N . GLN A 1 100 ? 10.415 20.093 -1.472 1.00 41.55 100 GLN A N 1
ATOM 754 C CA . GLN A 1 100 ? 9.161 20.068 -2.200 1.00 43.44 100 GLN A CA 1
ATOM 755 C C . GLN A 1 100 ? 8.630 21.456 -2.488 1.00 44.18 100 GLN A C 1
ATOM 756 O O . GLN A 1 100 ? 7.617 21.611 -3.163 1.00 45.44 100 GLN A O 1
ATOM 762 N N . GLU A 1 101 ? 9.333 22.466 -1.997 1.00 46.18 101 GLU A N 1
ATOM 763 C CA . GLU A 1 101 ? 8.916 23.849 -2.193 1.00 48.59 101 GLU A CA 1
ATOM 764 C C . GLU A 1 101 ? 9.827 24.607 -3.159 1.00 48.61 101 GLU A C 1
ATOM 765 O O . GLU A 1 101 ? 9.414 25.593 -3.764 1.00 49.09 101 GLU A O 1
ATOM 771 N N . TRP A 1 102 ? 11.063 24.151 -3.311 1.00 47.67 102 TRP A N 1
ATOM 772 C CA . TRP A 1 102 ? 11.988 24.833 -4.199 1.00 48.20 102 TRP A CA 1
ATOM 773 C C . TRP A 1 102 ? 12.458 23.964 -5.359 1.00 50.67 102 TRP A C 1
ATOM 774 O O . TRP A 1 102 ? 12.502 22.736 -5.259 1.00 49.65 102 TRP A O 1
ATOM 785 N N . LYS A 1 103 ? 12.808 24.615 -6.466 1.00 53.29 103 LYS A N 1
ATOM 786 C CA . LYS A 1 103 ? 13.305 23.902 -7.637 1.00 56.85 103 LYS A CA 1
ATOM 787 C C . LYS A 1 103 ? 14.754 23.518 -7.342 1.00 56.39 103 LYS A C 1
ATOM 788 O O . LYS A 1 103 ? 15.691 24.057 -7.941 1.00 57.14 103 LYS A O 1
ATOM 794 N N . VAL A 1 104 ? 14.928 22.591 -6.404 1.00 54.41 104 VAL A N 1
ATOM 795 C CA . VAL A 1 104 ? 16.258 22.145 -6.010 1.00 52.12 104 VAL A CA 1
ATOM 796 C C . VAL A 1 104 ? 16.563 20.794 -6.630 1.00 50.88 104 VAL A C 1
ATOM 797 O O . VAL A 1 104 ? 15.802 19.843 -6.463 1.00 50.56 104 VAL A O 1
ATOM 801 N N . LYS A 1 105 ? 17.683 20.721 -7.343 1.00 49.54 105 LYS A N 1
ATOM 802 C CA . LYS A 1 105 ? 18.100 19.487 -7.998 1.00 49.16 105 LYS A CA 1
ATOM 803 C C . LYS A 1 105 ? 19.303 18.907 -7.265 1.00 46.84 105 LYS A C 1
ATOM 804 O O . LYS A 1 105 ? 19.570 17.710 -7.331 1.00 45.15 105 LYS A O 1
ATOM 810 N N . ARG A 1 106 ? 20.031 19.769 -6.565 1.00 46.12 106 ARG A N 1
ATOM 811 C CA . ARG A 1 106 ? 21.209 19.332 -5.828 1.00 44.69 106 ARG A CA 1
ATOM 812 C C . ARG A 1 106 ? 21.174 19.743 -4.356 1.00 42.80 106 ARG A C 1
ATOM 813 O O . ARG A 1 106 ? 20.989 20.917 -4.031 1.00 42.97 106 ARG A O 1
ATOM 821 N N . LEU A 1 107 ? 21.342 18.763 -3.473 1.00 39.92 107 LEU A N 1
ATOM 822 C CA . LEU A 1 107 ? 21.337 19.003 -2.037 1.00 36.97 107 LEU A CA 1
ATOM 823 C C . LEU A 1 107 ? 22.689 18.630 -1.443 1.00 35.58 107 LEU A C 1
ATOM 824 O O . LEU A 1 107 ? 23.155 17.499 -1.584 1.00 32.53 107 LEU A O 1
ATOM 829 N N . CYS A 1 108 ? 23.309 19.591 -0.769 1.00 35.04 108 CYS A N 1
ATOM 830 C CA . CYS A 1 108 ? 24.615 19.376 -0.169 1.00 34.10 108 CYS A CA 1
ATOM 831 C C . CYS A 1 108 ? 24.662 19.732 1.312 1.00 32.40 108 CYS A C 1
ATOM 832 O O . CYS A 1 108 ? 24.091 20.733 1.746 1.00 31.46 108 CYS A O 1
ATOM 835 N N . PHE A 1 109 ? 25.351 18.894 2.075 1.00 29.75 109 PHE A N 1
ATOM 836 C CA . PHE A 1 109 ? 25.565 19.111 3.499 1.00 28.34 109 PHE A CA 1
ATOM 837 C C . PHE A 1 109 ? 26.802 18.317 3.886 1.00 27.81 109 PHE A C 1
ATOM 838 O O . PHE A 1 109 ? 27.044 17.228 3.356 1.00 27.40 109 PHE A O 1
ATOM 846 N N . GLU A 1 110 ? 27.608 18.878 4.780 1.00 27.22 110 GLU A N 1
ATOM 847 C CA . GLU A 1 110 ? 28.818 18.198 5.218 1.00 27.00 110 GLU A CA 1
ATOM 848 C C . GLU A 1 110 ? 28.436 16.945 5.986 1.00 26.99 110 GLU A C 1
ATOM 849 O O . GLU A 1 110 ? 27.442 16.924 6.720 1.00 26.85 110 GLU A O 1
ATOM 855 N N . TYR A 1 111 ? 29.225 15.896 5.808 1.00 26.09 111 TYR A N 1
ATOM 856 C CA . TYR A 1 111 ? 28.972 14.632 6.481 1.00 26.49 111 TYR A CA 1
ATOM 857 C C . TYR A 1 111 ? 29.138 14.749 7.992 1.00 27.86 111 TYR A C 1
ATOM 858 O O . TYR A 1 111 ? 29.750 15.697 8.483 1.00 28.85 111 TYR A O 1
ATOM 867 N N . ASP A 1 112 ? 28.571 13.797 8.725 1.00 28.82 112 ASP A N 1
ATOM 868 C CA . ASP A 1 112 ? 28.727 13.750 10.174 1.00 30.89 112 ASP A CA 1
ATOM 869 C C . ASP A 1 112 ? 28.381 12.371 10.710 1.00 30.91 112 ASP A C 1
ATOM 870 O O . ASP A 1 112 ? 27.515 11.693 10.172 1.00 32.45 112 ASP A O 1
ATOM 875 N N . THR A 1 113 ? 29.048 11.945 11.773 1.00 31.30 113 THR A N 1
ATOM 876 C CA . THR A 1 113 ? 28.763 10.625 12.295 1.00 31.89 113 THR A CA 1
ATOM 877 C C . THR A 1 113 ? 27.990 10.573 13.608 1.00 32.84 113 THR A C 1
ATOM 878 O O . THR A 1 113 ? 27.714 9.483 14.119 1.00 33.60 113 THR A O 1
ATOM 882 N N . ASP A 1 114 ? 27.625 11.726 14.163 1.00 31.55 114 ASP A N 1
ATOM 883 C CA . ASP A 1 114 ? 26.847 11.708 15.397 1.00 31.07 114 ASP A CA 1
ATOM 884 C C . ASP A 1 114 ? 25.545 10.954 15.117 1.00 30.26 114 ASP A C 1
ATOM 885 O O . ASP A 1 114 ? 25.001 11.028 14.017 1.00 29.54 114 ASP A O 1
ATOM 890 N N . PRO A 1 115 ? 25.033 10.207 16.107 1.00 29.88 115 PRO A N 1
ATOM 891 C CA . PRO A 1 115 ? 23.792 9.438 15.964 1.00 28.01 115 PRO A CA 1
ATOM 892 C C . PRO A 1 115 ? 22.633 10.303 15.467 1.00 28.05 115 PRO A C 1
ATOM 893 O O . PRO A 1 115 ? 21.878 9.917 14.567 1.00 26.88 115 PRO A O 1
ATOM 897 N N . TYR A 1 116 ? 22.497 11.476 16.068 1.00 27.74 116 TYR A N 1
ATOM 898 C CA . TYR A 1 116 ? 21.460 12.415 15.683 1.00 27.55 116 TYR A CA 1
ATOM 899 C C . TYR A 1 116 ? 21.505 12.656 14.186 1.00 29.32 116 TYR A C 1
ATOM 900 O O . TYR A 1 116 ? 20.485 12.561 13.508 1.00 30.90 116 TYR A O 1
ATOM 909 N N . TYR A 1 117 ? 22.691 12.973 13.670 1.00 29.15 117 TYR A N 1
ATOM 910 C CA . TYR A 1 117 ? 22.833 13.253 12.245 1.00 28.32 117 TYR A CA 1
ATOM 911 C C . TYR A 1 117 ? 22.833 12.050 11.337 1.00 27.88 117 TYR A C 1
ATOM 912 O O . TYR A 1 117 ? 22.458 12.161 10.174 1.00 27.42 117 TYR A O 1
ATOM 921 N N . GLN A 1 118 ? 23.257 10.901 11.843 1.00 28.86 118 GLN A N 1
ATOM 922 C CA . GLN A 1 118 ? 23.223 9.711 11.010 1.00 30.87 118 GLN A CA 1
ATOM 923 C C . GLN A 1 118 ? 21.747 9.426 10.719 1.00 31.76 118 GLN A C 1
ATOM 924 O O . GLN A 1 118 ? 21.367 9.109 9.590 1.00 31.20 118 GLN A O 1
ATOM 930 N N . ALA A 1 119 ? 20.923 9.576 11.754 1.00 32.58 119 ALA A N 1
ATOM 931 C CA . ALA A 1 119 ? 19.486 9.356 11.665 1.00 32.00 119 ALA A CA 1
ATOM 932 C C . ALA A 1 119 ? 18.830 10.315 10.688 1.00 30.96 119 ALA A C 1
ATOM 933 O O . ALA A 1 119 ? 18.013 9.903 9.873 1.00 33.22 119 ALA A O 1
ATOM 935 N N . LEU A 1 120 ? 19.179 11.592 10.771 1.00 30.13 120 LEU A N 1
ATOM 936 C CA . LEU A 1 120 ? 18.613 12.575 9.861 1.00 31.14 120 LEU A CA 1
ATOM 937 C C . LEU A 1 120 ? 19.052 12.321 8.426 1.00 31.90 120 LEU A C 1
ATOM 938 O O . LEU A 1 120 ? 18.244 12.385 7.504 1.00 32.08 120 LEU A O 1
ATOM 943 N N . ASP A 1 121 ? 20.328 12.015 8.237 1.00 33.42 121 ASP A N 1
ATOM 944 C CA . ASP A 1 121 ? 20.848 11.795 6.897 1.00 35.39 121 ASP A CA 1
ATOM 945 C C . ASP A 1 121 ? 20.331 10.563 6.154 1.00 36.86 121 ASP A C 1
ATOM 946 O O . ASP A 1 121 ? 20.394 10.517 4.924 1.00 36.98 121 ASP A O 1
ATOM 951 N N . VAL A 1 122 ? 19.816 9.567 6.871 1.00 37.04 122 VAL A N 1
ATOM 952 C CA . VAL A 1 122 ? 19.262 8.413 6.175 1.00 37.11 122 VAL A CA 1
ATOM 953 C C . VAL A 1 122 ? 17.951 8.899 5.565 1.00 38.26 122 VAL A C 1
ATOM 954 O O . VAL A 1 122 ? 17.719 8.759 4.363 1.00 37.37 122 VAL A O 1
ATOM 958 N N . LYS A 1 123 ? 17.106 9.493 6.404 1.00 38.04 123 LYS A N 1
ATOM 959 C CA . LYS A 1 123 ? 15.832 10.020 5.943 1.00 40.00 123 LYS A CA 1
ATOM 960 C C . LYS A 1 123 ? 15.984 10.957 4.748 1.00 38.76 123 LYS A C 1
ATOM 961 O O . LYS A 1 123 ? 15.475 10.683 3.664 1.00 39.30 123 LYS A O 1
ATOM 967 N N . VAL A 1 124 ? 16.682 12.067 4.956 1.00 38.32 124 VAL A N 1
ATOM 968 C CA . VAL A 1 124 ? 16.876 13.057 3.906 1.00 36.19 124 VAL A CA 1
ATOM 969 C C . VAL A 1 124 ? 17.473 12.448 2.647 1.00 36.80 124 VAL A C 1
ATOM 970 O O . VAL A 1 124 ? 17.051 12.772 1.535 1.00 36.07 124 VAL A O 1
ATOM 974 N N . LYS A 1 125 ? 18.445 11.558 2.814 1.00 37.35 125 LYS A N 1
ATOM 975 C CA . LYS A 1 125 ? 19.065 10.927 1.660 1.00 38.62 125 LYS A CA 1
ATOM 976 C C . LYS A 1 125 ? 18.027 10.135 0.872 1.00 39.62 125 LYS A C 1
ATOM 977 O O . LYS A 1 125 ? 17.925 10.272 -0.351 1.00 38.48 125 LYS A O 1
ATOM 983 N N . ASP A 1 126 ? 17.256 9.311 1.583 1.00 40.57 126 ASP A N 1
ATOM 984 C CA . ASP A 1 126 ? 16.217 8.495 0.960 1.00 40.65 126 ASP A CA 1
ATOM 985 C C . ASP A 1 126 ? 15.166 9.360 0.279 1.00 40.48 126 ASP A C 1
ATOM 986 O O . ASP A 1 126 ? 14.686 9.027 -0.806 1.00 41.93 126 ASP A O 1
ATOM 991 N N . TYR A 1 127 ? 14.796 10.470 0.905 1.00 38.43 127 TYR A N 1
ATOM 992 C CA . TYR A 1 127 ? 13.799 11.325 0.290 1.00 37.40 127 TYR A CA 1
ATOM 993 C C . TYR A 1 127 ? 14.369 11.899 -0.999 1.00 37.35 127 TYR A C 1
ATOM 994 O O . TYR A 1 127 ? 13.755 11.796 -2.062 1.00 36.20 127 TYR A O 1
ATOM 1003 N N . ALA A 1 128 ? 15.555 12.489 -0.903 1.00 36.61 128 ALA A N 1
ATOM 1004 C CA . ALA A 1 128 ? 16.200 13.072 -2.074 1.00 37.13 128 ALA A CA 1
ATOM 1005 C C . ALA A 1 128 ? 16.365 12.040 -3.192 1.00 35.18 128 ALA A C 1
ATOM 1006 O O . ALA A 1 128 ? 16.015 12.290 -4.348 1.00 33.06 128 ALA A O 1
ATOM 1008 N N . SER A 1 129 ? 16.899 10.880 -2.847 1.00 33.78 129 SER A N 1
ATOM 1009 C CA . SER A 1 129 ? 17.102 9.851 -3.846 1.00 34.43 129 SER A CA 1
ATOM 1010 C C . SER A 1 129 ? 15.790 9.499 -4.547 1.00 35.31 129 SER A C 1
ATOM 1011 O O . SER A 1 129 ? 15.727 9.421 -5.779 1.00 36.73 129 SER A O 1
ATOM 1014 N N . SER A 1 130 ? 14.735 9.305 -3.766 1.00 33.60 130 SER A N 1
ATOM 1015 C CA . SER A 1 130 ? 13.456 8.949 -4.346 1.00 32.72 130 SER A CA 1
ATOM 1016 C C . SER A 1 130 ? 12.760 10.101 -5.077 1.00 32.65 130 SER A C 1
ATOM 1017 O O . SER A 1 130 ? 11.743 9.879 -5.739 1.00 32.74 130 SER A O 1
ATOM 1020 N N . THR A 1 131 ? 13.283 11.324 -4.960 1.00 32.14 131 THR A N 1
ATOM 1021 C CA . THR A 1 131 ? 12.663 12.465 -5.638 1.00 31.81 131 THR A CA 1
ATOM 1022 C C . THR A 1 131 ? 13.546 13.079 -6.716 1.00 32.19 131 THR A C 1
ATOM 1023 O O . THR A 1 131 ? 13.274 14.177 -7.206 1.00 32.55 131 THR A O 1
ATOM 1027 N N . GLY A 1 132 ? 14.607 12.376 -7.085 1.00 31.90 132 GLY A N 1
ATOM 1028 C CA . GLY A 1 132 ? 15.484 12.887 -8.123 1.00 32.90 132 GLY A CA 1
ATOM 1029 C C . GLY A 1 132 ? 16.406 14.035 -7.752 1.00 33.33 132 GLY A C 1
ATOM 1030 O O . GLY A 1 132 ? 16.856 14.778 -8.624 1.00 34.70 132 GLY A O 1
ATOM 1031 N N . VAL A 1 133 ? 16.693 14.195 -6.467 1.00 33.05 133 VAL A N 1
ATOM 1032 C CA . VAL A 1 133 ? 17.592 15.255 -6.030 1.00 33.48 133 VAL A CA 1
ATOM 1033 C C . VAL A 1 133 ? 18.974 14.643 -5.851 1.00 33.15 133 VAL A C 1
ATOM 1034 O O . VAL A 1 133 ? 19.101 13.573 -5.272 1.00 33.26 133 VAL A O 1
ATOM 1038 N N . GLU A 1 134 ? 20.009 15.304 -6.352 1.00 34.57 134 GLU A N 1
ATOM 1039 C CA . GLU A 1 134 ? 21.360 14.775 -6.188 1.00 36.42 134 GLU A CA 1
ATOM 1040 C C . GLU A 1 134 ? 21.836 15.117 -4.773 1.00 36.19 134 GLU A C 1
ATOM 1041 O O . GLU A 1 134 ? 21.411 16.125 -4.191 1.00 35.34 134 GLU A O 1
ATOM 1047 N N . VAL A 1 135 ? 22.708 14.280 -4.218 1.00 35.29 135 VAL A N 1
ATOM 1048 C CA . VAL A 1 135 ? 23.205 14.514 -2.868 1.00 35.65 135 VAL A CA 1
ATOM 1049 C C . VAL A 1 135 ? 24.720 14.396 -2.716 1.00 34.74 135 VAL A C 1
ATOM 1050 O O . VAL A 1 135 ? 25.326 13.362 -3.018 1.00 35.04 135 VAL A O 1
ATOM 1054 N N . PHE A 1 136 ? 25.326 15.475 -2.239 1.00 33.36 136 PHE A N 1
ATOM 1055 C CA . PHE A 1 136 ? 26.761 15.510 -2.013 1.00 32.51 136 PHE A CA 1
ATOM 1056 C C . PHE A 1 136 ? 26.979 15.678 -0.515 1.00 32.84 136 PHE A C 1
ATOM 1057 O O . PHE A 1 136 ? 26.576 16.686 0.067 1.00 34.22 136 PHE A O 1
ATOM 1065 N N . SER A 1 137 ? 27.595 14.687 0.115 1.00 32.51 137 SER A N 1
ATOM 1066 C CA . SER A 1 137 ? 27.867 14.767 1.541 1.00 31.58 137 SER A CA 1
ATOM 1067 C C . SER A 1 137 ? 29.323 14.364 1.742 1.00 31.67 137 SER A C 1
ATOM 1068 O O . SER A 1 137 ? 29.626 13.206 2.057 1.00 31.88 137 SER A O 1
ATOM 1071 N N . PRO A 1 138 ? 30.243 15.327 1.551 1.00 30.73 138 PRO A N 1
ATOM 1072 C CA . PRO A 1 138 ? 31.695 15.177 1.683 1.00 30.24 138 PRO A CA 1
ATOM 1073 C C . PRO A 1 138 ? 32.156 15.152 3.139 1.00 30.25 138 PRO A C 1
ATOM 1074 O O . PRO A 1 138 ? 31.533 15.769 4.001 1.00 31.25 138 PRO A O 1
ATOM 1078 N N . VAL A 1 139 ? 33.244 14.439 3.402 1.00 29.37 139 VAL A N 1
ATOM 1079 C CA . VAL A 1 139 ? 33.800 14.342 4.744 1.00 31.19 139 VAL A CA 1
ATOM 1080 C C . VAL A 1 139 ? 34.781 15.481 4.967 1.00 33.15 139 VAL A C 1
ATOM 1081 O O . VAL A 1 139 ? 35.895 15.437 4.456 1.00 35.65 139 VAL A O 1
ATOM 1085 N N . SER A 1 140 ? 34.390 16.491 5.740 1.00 34.11 140 SER A N 1
ATOM 1086 C CA . SER A 1 140 ? 35.284 17.619 5.999 1.00 32.11 140 SER A CA 1
ATOM 1087 C C . SER A 1 140 ? 35.257 18.091 7.450 1.00 31.95 140 SER A C 1
ATOM 1088 O O . SER A 1 140 ? 35.937 19.053 7.810 1.00 33.72 140 SER A O 1
ATOM 1091 N N . HIS A 1 141 ? 34.467 17.420 8.283 1.00 30.76 141 HIS A N 1
ATOM 1092 C CA . HIS A 1 141 ? 34.398 17.771 9.698 1.00 28.16 141 HIS A CA 1
ATOM 1093 C C . HIS A 1 141 ? 35.594 17.108 10.391 1.00 28.96 141 HIS A C 1
ATOM 1094 O O . HIS A 1 141 ? 36.027 17.546 11.459 1.00 29.05 141 HIS A O 1
ATOM 1101 N N . THR A 1 142 ? 36.121 16.049 9.774 1.00 29.02 142 THR A N 1
ATOM 1102 C CA . THR A 1 142 ? 37.276 15.335 10.317 1.00 29.83 142 THR A CA 1
ATOM 1103 C C . THR A 1 142 ? 38.350 15.126 9.252 1.00 30.34 142 THR A C 1
ATOM 1104 O O . THR A 1 142 ? 38.087 15.256 8.049 1.00 33.09 142 THR A O 1
ATOM 1108 N N . LEU A 1 143 ? 39.559 14.799 9.703 1.00 28.63 143 LEU A N 1
ATOM 1109 C CA . LEU A 1 143 ? 40.684 14.577 8.808 1.00 27.70 143 LEU A CA 1
ATOM 1110 C C . LEU A 1 143 ? 40.559 13.227 8.123 1.00 28.20 143 LEU A C 1
ATOM 1111 O O . LEU A 1 143 ? 41.050 13.050 7.018 1.00 28.97 143 LEU A O 1
ATOM 1116 N N . PHE A 1 144 ? 39.903 12.274 8.777 1.00 28.90 144 PHE A N 1
ATOM 1117 C CA . PHE A 1 144 ? 39.726 10.952 8.182 1.00 30.16 144 PHE A CA 1
ATOM 1118 C C . PHE A 1 144 ? 38.260 10.531 8.086 1.00 31.42 144 PHE A C 1
ATOM 1119 O O . PHE A 1 144 ? 37.366 11.152 8.681 1.00 30.56 144 PHE A O 1
ATOM 1127 N N . ASN A 1 145 ? 38.026 9.468 7.325 1.00 32.33 145 ASN A N 1
ATOM 1128 C CA . ASN A 1 145 ? 36.687 8.928 7.150 1.00 33.80 145 ASN A CA 1
ATOM 1129 C C . ASN A 1 145 ? 36.618 7.705 8.045 1.00 32.77 145 ASN A C 1
ATOM 1130 O O . ASN A 1 145 ? 37.201 6.677 7.728 1.00 33.34 145 ASN A O 1
ATOM 1135 N N . PRO A 1 146 ? 35.900 7.796 9.173 1.00 32.04 146 PRO A N 1
ATOM 1136 C CA . PRO A 1 146 ? 35.808 6.651 10.077 1.00 32.33 146 PRO A CA 1
ATOM 1137 C C . PRO A 1 146 ? 35.611 5.312 9.366 1.00 33.90 146 PRO A C 1
ATOM 1138 O O . PRO A 1 146 ? 36.353 4.356 9.612 1.00 33.47 146 PRO A O 1
ATOM 1142 N N . ALA A 1 147 ? 34.623 5.251 8.475 1.00 35.33 147 ALA A N 1
ATOM 1143 C CA . ALA A 1 147 ? 34.330 4.025 7.738 1.00 36.65 147 ALA A CA 1
ATOM 1144 C C . ALA A 1 147 ? 35.563 3.436 7.045 1.00 38.29 147 ALA A C 1
ATOM 1145 O O . ALA A 1 147 ? 35.770 2.221 7.068 1.00 38.82 147 ALA A O 1
ATOM 1147 N N . HIS A 1 148 ? 36.376 4.286 6.426 1.00 39.13 148 HIS A N 1
ATOM 1148 C CA . HIS A 1 148 ? 37.572 3.805 5.751 1.00 40.93 148 HIS A CA 1
ATOM 1149 C C . HIS A 1 148 ? 38.542 3.175 6.739 1.00 40.14 148 HIS A C 1
ATOM 1150 O O . HIS A 1 148 ? 39.028 2.068 6.514 1.00 40.27 148 HIS A O 1
ATOM 1157 N N . ILE A 1 149 ? 38.825 3.885 7.828 1.00 39.33 149 ILE A N 1
ATOM 1158 C CA . ILE A 1 149 ? 39.749 3.392 8.841 1.00 39.18 149 ILE A CA 1
ATOM 1159 C C . ILE A 1 149 ? 39.296 2.025 9.338 1.00 40.87 149 ILE A C 1
ATOM 1160 O O . ILE A 1 149 ? 40.070 1.071 9.356 1.00 41.97 149 ILE A O 1
ATOM 1165 N N . ILE A 1 150 ? 38.031 1.936 9.734 1.00 41.90 150 ILE A N 1
ATOM 1166 C CA . ILE A 1 150 ? 37.462 0.696 10.248 1.00 43.06 150 ILE A CA 1
ATOM 1167 C C . ILE A 1 150 ? 37.506 -0.438 9.229 1.00 44.69 150 ILE A C 1
ATOM 1168 O O . ILE A 1 150 ? 37.798 -1.580 9.571 1.00 44.93 150 ILE A O 1
ATOM 1173 N N . GLU A 1 151 ? 37.205 -0.114 7.977 1.00 46.88 151 GLU A N 1
ATOM 1174 C CA . GLU A 1 151 ? 37.202 -1.091 6.898 1.00 48.38 151 GLU A CA 1
ATOM 1175 C C . GLU A 1 151 ? 38.618 -1.587 6.652 1.00 49.14 151 GLU A C 1
ATOM 1176 O O . GLU A 1 151 ? 38.865 -2.789 6.541 1.00 50.16 151 GLU A O 1
ATOM 1182 N N . LYS A 1 152 ? 39.547 -0.645 6.568 1.00 49.23 152 LYS A N 1
ATOM 1183 C CA . LYS A 1 152 ? 40.949 -0.956 6.340 1.00 49.23 152 LYS A CA 1
ATOM 1184 C C . LYS A 1 152 ? 41.488 -1.799 7.490 1.00 47.96 152 LYS A C 1
ATOM 1185 O O . LYS A 1 152 ? 42.139 -2.811 7.275 1.00 47.13 152 LYS A O 1
ATOM 1191 N N . ASN A 1 153 ? 41.188 -1.387 8.715 1.00 48.63 153 ASN A N 1
ATOM 1192 C CA . ASN A 1 153 ? 41.653 -2.092 9.905 1.00 49.12 153 ASN A CA 1
ATOM 1193 C C . ASN A 1 153 ? 41.012 -3.468 10.085 1.00 49.95 153 ASN A C 1
ATOM 1194 O O . ASN A 1 153 ? 41.099 -4.073 11.153 1.00 50.84 153 ASN A O 1
ATOM 1199 N N . GLY A 1 154 ? 40.373 -3.971 9.039 1.00 50.61 154 GLY A N 1
ATOM 1200 C CA . GLY A 1 154 ? 39.739 -5.271 9.147 1.00 51.44 154 GLY A CA 1
ATOM 1201 C C . GLY A 1 154 ? 38.233 -5.131 9.181 1.00 51.49 154 GLY A C 1
ATOM 1202 O O . GLY A 1 154 ? 37.585 -5.153 8.134 1.00 54.22 154 GLY A O 1
ATOM 1203 N N . GLY A 1 155 ? 37.671 -4.978 10.376 1.00 49.46 155 GLY A N 1
ATOM 1204 C CA . GLY A 1 155 ? 36.236 -4.828 10.485 1.00 47.42 155 GLY A CA 1
ATOM 1205 C C . GLY A 1 155 ? 35.812 -3.979 11.665 1.00 46.70 155 GLY A C 1
ATOM 1206 O O . GLY A 1 155 ? 34.636 -3.635 11.801 1.00 46.04 155 GLY A O 1
ATOM 1207 N N . LYS A 1 156 ? 36.764 -3.647 12.530 1.00 45.15 156 LYS A N 1
ATOM 1208 C CA . LYS A 1 156 ? 36.461 -2.831 13.697 1.00 43.81 156 LYS A CA 1
ATOM 1209 C C . LYS A 1 156 ? 37.468 -1.703 13.831 1.00 41.55 156 LYS A C 1
ATOM 1210 O O . LYS A 1 156 ? 38.480 -1.687 13.135 1.00 41.04 156 LYS A O 1
ATOM 1216 N N . PRO A 1 157 ? 37.195 -0.734 14.721 1.00 40.00 157 PRO A N 1
ATOM 1217 C CA . PRO A 1 157 ? 38.104 0.400 14.927 1.00 38.85 157 PRO A CA 1
ATOM 1218 C C . PRO A 1 157 ? 39.362 0.089 15.748 1.00 37.03 157 PRO A C 1
ATOM 1219 O O . PRO A 1 157 ? 39.295 -0.620 16.749 1.00 37.05 157 PRO A O 1
ATOM 1223 N N . PRO A 1 158 ? 40.528 0.606 15.316 1.00 35.32 158 PRO A N 1
ATOM 1224 C CA . PRO A 1 158 ? 41.786 0.381 16.029 1.00 33.95 158 PRO A CA 1
ATOM 1225 C C . PRO A 1 158 ? 41.581 0.587 17.530 1.00 34.62 158 PRO A C 1
ATOM 1226 O O . PRO A 1 158 ? 40.956 1.558 17.958 1.00 34.83 158 PRO A O 1
ATOM 1230 N N . LEU A 1 159 ? 42.123 -0.322 18.329 1.00 35.17 159 LEU A N 1
ATOM 1231 C CA . LEU A 1 159 ? 41.973 -0.261 19.776 1.00 34.92 159 LEU A CA 1
ATOM 1232 C C . LEU A 1 159 ? 42.801 0.797 20.516 1.00 35.64 159 LEU A C 1
ATOM 1233 O O . LEU A 1 159 ? 42.625 0.981 21.725 1.00 36.78 159 LEU A O 1
ATOM 1238 N N . SER A 1 160 ? 43.693 1.495 19.819 1.00 35.08 160 SER A N 1
ATOM 1239 C CA . SER A 1 160 ? 44.514 2.498 20.491 1.00 35.65 160 SER A CA 1
ATOM 1240 C C . SER A 1 160 ? 45.011 3.603 19.587 1.00 36.80 160 SER A C 1
ATOM 1241 O O . SER A 1 160 ? 45.197 3.403 18.390 1.00 38.18 160 SER A O 1
ATOM 1244 N N . TYR A 1 161 ? 45.247 4.766 20.186 1.00 37.71 161 TYR A N 1
ATOM 1245 C CA . TYR A 1 161 ? 45.753 5.940 19.478 1.00 38.17 161 TYR A CA 1
ATOM 1246 C C . TYR A 1 161 ? 46.855 5.487 18.522 1.00 38.94 161 TYR A C 1
ATOM 1247 O O . TYR A 1 161 ? 46.776 5.676 17.311 1.00 37.79 161 TYR A O 1
ATOM 1256 N N . GLN A 1 162 ? 47.877 4.869 19.098 1.00 42.22 162 GLN A N 1
ATOM 1257 C CA . GLN A 1 162 ? 49.024 4.359 18.360 1.00 45.99 162 GLN A CA 1
ATOM 1258 C C . GLN A 1 162 ? 48.578 3.535 17.143 1.00 46.82 162 GLN A C 1
ATOM 1259 O O . GLN A 1 162 ? 48.999 3.784 16.003 1.00 46.38 162 GLN A O 1
ATOM 1265 N N . SER A 1 163 ? 47.719 2.554 17.404 1.00 46.24 163 SER A N 1
ATOM 1266 C CA . SER A 1 163 ? 47.210 1.668 16.370 1.00 44.89 163 SER A CA 1
ATOM 1267 C C . SER A 1 163 ? 46.379 2.405 15.333 1.00 43.98 163 SER A C 1
ATOM 1268 O O . SER A 1 163 ? 46.382 2.055 14.154 1.00 44.22 163 SER A O 1
ATOM 1271 N N . PHE A 1 164 ? 45.659 3.427 15.776 1.00 42.97 164 PHE A N 1
ATOM 1272 C CA . PHE A 1 164 ? 44.826 4.199 14.873 1.00 41.11 164 PHE A CA 1
ATOM 1273 C C . PHE A 1 164 ? 45.674 5.006 13.913 1.00 41.89 164 PHE A C 1
ATOM 1274 O O . PHE A 1 164 ? 45.352 5.099 12.730 1.00 42.34 164 PHE A O 1
ATOM 1282 N N . LEU A 1 165 ? 46.754 5.599 14.419 1.00 41.87 165 LEU A N 1
ATOM 1283 C CA . LEU A 1 165 ? 47.628 6.394 13.565 1.00 41.16 165 LEU A CA 1
ATOM 1284 C C . LEU A 1 165 ? 48.327 5.519 12.532 1.00 42.25 165 LEU A C 1
ATOM 1285 O O . LEU A 1 165 ? 48.486 5.918 11.372 1.00 41.61 165 LEU A O 1
ATOM 1290 N N . LYS A 1 166 ? 48.741 4.326 12.952 1.00 43.13 166 LYS A N 1
ATOM 1291 C CA . LYS A 1 166 ? 49.409 3.415 12.039 1.00 43.70 166 LYS A CA 1
ATOM 1292 C C . LYS A 1 166 ? 48.463 3.150 10.878 1.00 43.64 166 LYS A C 1
ATOM 1293 O O . LYS A 1 166 ? 48.827 3.339 9.720 1.00 44.89 166 LYS A O 1
ATOM 1299 N N . VAL A 1 167 ? 47.241 2.730 11.193 1.00 42.24 167 VAL A N 1
ATOM 1300 C CA . VAL A 1 167 ? 46.252 2.438 10.165 1.00 40.88 167 VAL A CA 1
ATOM 1301 C C . VAL A 1 167 ? 45.804 3.685 9.423 1.00 41.66 167 VAL A C 1
ATOM 1302 O O . VAL A 1 167 ? 45.776 3.716 8.194 1.00 42.11 167 VAL A O 1
ATOM 1306 N N . ALA A 1 168 ? 45.451 4.713 10.182 1.00 42.78 168 ALA A N 1
ATOM 1307 C CA . ALA A 1 168 ? 44.971 5.962 9.615 1.00 43.02 168 ALA A CA 1
ATOM 1308 C C . ALA A 1 168 ? 45.882 6.510 8.528 1.00 44.08 168 ALA A C 1
ATOM 1309 O O . ALA A 1 168 ? 45.413 6.927 7.465 1.00 42.75 168 ALA A O 1
ATOM 1311 N N . GLY A 1 169 ? 47.184 6.497 8.794 1.00 45.10 169 GLY A N 1
ATOM 1312 C CA . GLY A 1 169 ? 48.123 7.035 7.833 1.00 47.37 169 GLY A CA 1
ATOM 1313 C C . GLY A 1 169 ? 48.012 8.547 7.881 1.00 49.59 169 GLY A C 1
ATOM 1314 O O . GLY A 1 169 ? 47.895 9.127 8.961 1.00 50.76 169 GLY A O 1
ATOM 1315 N N . GLU A 1 170 ? 48.032 9.197 6.725 1.00 50.94 170 GLU A N 1
ATOM 1316 C CA . GLU A 1 170 ? 47.927 10.645 6.702 1.00 52.16 170 GLU A CA 1
ATOM 1317 C C . GLU A 1 170 ? 46.699 11.100 5.928 1.00 51.23 170 GLU A C 1
ATOM 1318 O O . GLU A 1 170 ? 46.320 10.492 4.927 1.00 50.34 170 GLU A O 1
ATOM 1324 N N . PRO A 1 171 ? 46.061 12.187 6.385 1.00 50.78 171 PRO A N 1
ATOM 1325 C CA . PRO A 1 171 ? 44.869 12.732 5.741 1.00 51.05 171 PRO A CA 1
ATOM 1326 C C . PRO A 1 171 ? 45.089 13.177 4.307 1.00 50.78 171 PRO A C 1
ATOM 1327 O O . PRO A 1 171 ? 46.171 13.615 3.939 1.00 50.07 171 PRO A O 1
ATOM 1331 N N . SER A 1 172 ? 44.040 13.056 3.507 1.00 52.19 172 SER A N 1
ATOM 1332 C CA . SER A 1 172 ? 44.087 13.444 2.111 1.00 54.29 172 SER A CA 1
ATOM 1333 C C . SER A 1 172 ? 44.364 14.934 1.985 1.00 56.01 172 SER A C 1
ATOM 1334 O O . SER A 1 172 ? 45.083 15.369 1.083 1.00 58.59 172 SER A O 1
ATOM 1337 N N . CYS A 1 173 ? 43.790 15.713 2.894 1.00 56.51 173 CYS A N 1
ATOM 1338 C CA . CYS A 1 173 ? 43.965 17.160 2.891 1.00 56.97 173 CYS A CA 1
ATOM 1339 C C . CYS A 1 173 ? 45.438 17.553 3.009 1.00 58.05 173 CYS A C 1
ATOM 1340 O O . CYS A 1 173 ? 45.781 18.729 2.871 1.00 58.86 173 CYS A O 1
ATOM 1343 N N . ALA A 1 174 ? 46.301 16.575 3.279 1.00 58.23 174 ALA A N 1
ATOM 1344 C CA . ALA A 1 174 ? 47.733 16.829 3.419 1.00 58.79 174 ALA A CA 1
ATOM 1345 C C . ALA A 1 174 ? 48.274 17.615 2.224 1.00 60.25 174 ALA A C 1
ATOM 1346 O O . ALA A 1 174 ? 48.559 18.811 2.327 1.00 60.80 174 ALA A O 1
ATOM 1348 N N . LYS A 1 175 ? 48.412 16.936 1.089 1.00 61.11 175 LYS A N 1
ATOM 1349 C CA . LYS A 1 175 ? 48.917 17.565 -0.128 1.00 60.86 175 LYS A CA 1
ATOM 1350 C C . LYS A 1 175 ? 47.800 18.298 -0.874 1.00 59.23 175 LYS A C 1
ATOM 1351 O O . LYS A 1 175 ? 48.005 18.800 -1.979 1.00 60.11 175 LYS A O 1
ATOM 1357 N N . SER A 1 176 ? 46.622 18.363 -0.267 1.00 55.83 176 SER A N 1
ATOM 1358 C CA . SER A 1 176 ? 45.490 19.022 -0.895 1.00 54.45 176 SER A CA 1
ATOM 1359 C C . SER A 1 176 ? 45.536 20.548 -0.807 1.00 54.04 176 SER A C 1
ATOM 1360 O O . SER A 1 176 ? 46.186 21.111 0.068 1.00 54.55 176 SER A O 1
ATOM 1363 N N . GLU A 1 177 ? 44.838 21.205 -1.727 1.00 52.94 177 GLU A N 1
ATOM 1364 C CA . GLU A 1 177 ? 44.766 22.661 -1.773 1.00 53.41 177 GLU A CA 1
ATOM 1365 C C . GLU A 1 177 ? 43.319 22.991 -1.417 1.00 51.22 177 GLU A C 1
ATOM 1366 O O . GLU A 1 177 ? 42.410 22.702 -2.191 1.00 52.11 177 GLU A O 1
ATOM 1372 N N . LEU A 1 178 ? 43.100 23.598 -0.258 1.00 47.80 178 LEU A N 1
ATOM 1373 C CA . LEU A 1 178 ? 41.742 23.903 0.184 1.00 44.75 178 LEU A CA 1
ATOM 1374 C C . LEU A 1 178 ? 41.168 25.202 -0.366 1.00 42.52 178 LEU A C 1
ATOM 1375 O O . LEU A 1 178 ? 41.905 26.131 -0.653 1.00 43.78 178 LEU A O 1
ATOM 1380 N N . VAL A 1 179 ? 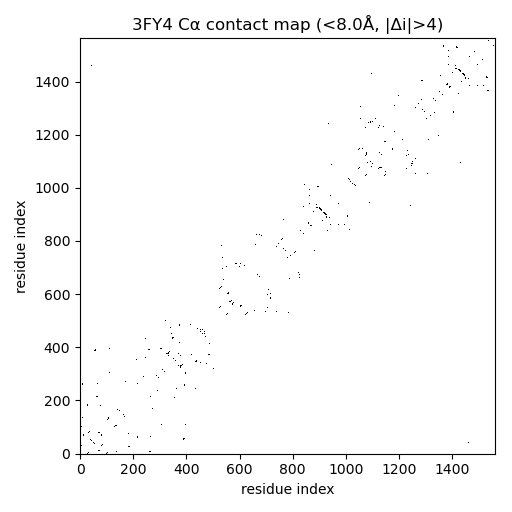39.846 25.253 -0.520 1.00 39.44 179 VAL A N 1
ATOM 1381 C CA . VAL A 1 179 ? 39.174 26.453 -1.013 1.00 36.44 179 VAL A CA 1
ATOM 1382 C C . VAL A 1 179 ? 38.798 27.314 0.197 1.00 36.42 179 VAL A C 1
ATOM 1383 O O . VAL A 1 179 ? 37.865 26.992 0.928 1.00 37.48 179 VAL A O 1
ATOM 1387 N N . MET A 1 180 ? 39.523 28.410 0.399 1.00 35.39 180 MET A N 1
ATOM 1388 C CA . MET A 1 180 ? 39.285 29.290 1.533 1.00 35.45 180 MET A CA 1
ATOM 1389 C C . MET A 1 180 ? 38.343 30.473 1.275 1.00 37.00 180 MET A C 1
ATOM 1390 O O . MET A 1 180 ? 37.782 31.047 2.219 1.00 37.89 180 MET A O 1
ATOM 1395 N N . SER A 1 181 ? 38.175 30.861 0.016 1.00 36.85 181 SER A N 1
ATOM 1396 C CA . SER A 1 181 ? 37.293 31.983 -0.283 1.00 36.64 181 SER A CA 1
ATOM 1397 C C . SER A 1 181 ? 36.601 31.825 -1.617 1.00 37.74 181 SER A C 1
ATOM 1398 O O . SER A 1 181 ? 36.923 30.930 -2.395 1.00 36.94 181 SER A O 1
ATOM 1401 N N . TYR A 1 182 ? 35.641 32.706 -1.870 1.00 40.04 182 TYR A N 1
ATOM 1402 C CA . TYR A 1 182 ? 34.882 32.682 -3.109 1.00 42.31 182 TYR A CA 1
ATOM 1403 C C . TYR A 1 182 ? 34.689 34.102 -3.612 1.00 44.26 182 TYR A C 1
ATOM 1404 O O . TYR A 1 182 ? 34.395 35.008 -2.827 1.00 44.01 182 TYR A O 1
ATOM 1413 N N . SER A 1 183 ? 34.844 34.295 -4.920 1.00 45.34 183 SER A N 1
ATOM 1414 C CA . SER A 1 183 ? 34.658 35.616 -5.509 1.00 44.70 183 SER A CA 1
ATOM 1415 C C . SER A 1 183 ? 33.212 36.022 -5.266 1.00 43.45 183 SER A C 1
ATOM 1416 O O . SER A 1 183 ? 32.932 37.142 -4.847 1.00 41.95 183 SER A O 1
ATOM 1419 N N . SER A 1 184 ? 32.301 35.086 -5.524 1.00 42.95 184 SER A N 1
ATOM 1420 C CA . SER A 1 184 ? 30.870 35.322 -5.351 1.00 42.55 184 SER A CA 1
ATOM 1421 C C . SER A 1 184 ? 30.099 34.026 -5.087 1.00 41.23 184 SER A C 1
ATOM 1422 O O . SER A 1 184 ? 30.674 32.934 -5.108 1.00 39.87 184 SER A O 1
ATOM 1425 N N . LEU A 1 185 ? 28.796 34.165 -4.849 1.00 39.55 185 LEU A N 1
ATOM 1426 C CA . LEU A 1 185 ? 27.919 33.030 -4.562 1.00 39.39 185 LEU A CA 1
ATOM 1427 C C . LEU A 1 185 ? 26.550 33.189 -5.229 1.00 39.54 185 LEU A C 1
ATOM 1428 O O . LEU A 1 185 ? 25.963 34.271 -5.229 1.00 39.61 185 LEU A O 1
ATOM 1433 N N . PRO A 1 186 ? 26.013 32.097 -5.789 1.00 39.95 186 PRO A N 1
ATOM 1434 C CA . PRO A 1 186 ? 24.713 32.139 -6.457 1.00 40.31 186 PRO A CA 1
ATOM 1435 C C . PRO A 1 186 ? 23.656 32.850 -5.636 1.00 41.99 186 PRO A C 1
ATOM 1436 O O . PRO A 1 186 ? 23.590 32.690 -4.419 1.00 41.02 186 PRO A O 1
ATOM 1440 N N . PRO A 1 187 ? 22.810 33.653 -6.293 1.00 43.74 187 PRO A N 1
ATOM 1441 C CA . PRO A 1 187 ? 21.768 34.350 -5.540 1.00 45.61 187 PRO A CA 1
ATOM 1442 C C . PRO A 1 187 ? 20.877 33.311 -4.860 1.00 47.60 187 PRO A C 1
ATOM 1443 O O . PRO A 1 187 ? 20.786 32.163 -5.306 1.00 45.72 187 PRO A O 1
ATOM 1447 N N . ILE A 1 188 ? 20.228 33.722 -3.779 1.00 50.39 188 ILE A N 1
ATOM 1448 C CA . ILE A 1 188 ? 19.370 32.833 -3.025 1.00 52.94 188 ILE A CA 1
ATOM 1449 C C . ILE A 1 188 ? 18.354 32.117 -3.920 1.00 56.02 188 ILE A C 1
ATOM 1450 O O . ILE A 1 188 ? 18.397 30.890 -4.051 1.00 58.76 188 ILE A O 1
ATOM 1455 N N . GLY A 1 189 ? 17.459 32.864 -4.559 1.00 56.73 189 GLY A N 1
ATOM 1456 C CA . GLY A 1 189 ? 16.461 32.230 -5.404 1.00 58.06 189 GLY A CA 1
ATOM 1457 C C . GLY A 1 189 ? 15.109 32.226 -4.715 1.00 59.06 189 GLY A C 1
ATOM 1458 O O . GLY A 1 189 ? 15.050 32.254 -3.491 1.00 58.97 189 GLY A O 1
ATOM 1459 N N . ASP A 1 190 ? 14.031 32.190 -5.495 1.00 60.97 190 ASP A N 1
ATOM 1460 C CA . ASP A 1 190 ? 12.671 32.203 -4.955 1.00 64.11 190 ASP A CA 1
ATOM 1461 C C . ASP A 1 190 ? 12.522 31.522 -3.602 1.00 65.36 190 ASP A C 1
ATOM 1462 O O . ASP A 1 190 ? 12.759 30.323 -3.466 1.00 65.38 190 ASP A O 1
ATOM 1467 N N . ILE A 1 191 ? 12.113 32.292 -2.602 1.00 66.29 191 ILE A N 1
ATOM 1468 C CA . ILE A 1 191 ? 11.951 31.750 -1.265 1.00 68.80 191 ILE A CA 1
ATOM 1469 C C . ILE A 1 191 ? 10.655 30.954 -1.149 1.00 70.96 191 ILE A C 1
ATOM 1470 O O . ILE A 1 191 ? 10.413 30.281 -0.147 1.00 70.65 191 ILE A O 1
ATOM 1475 N N . GLY A 1 192 ? 9.829 31.019 -2.187 1.00 73.78 192 GLY A N 1
ATOM 1476 C CA . GLY A 1 192 ? 8.572 30.293 -2.167 1.00 76.29 192 GLY A CA 1
ATOM 1477 C C . GLY A 1 192 ? 7.758 30.653 -0.940 1.00 78.35 192 GLY A C 1
ATOM 1478 O O . GLY A 1 192 ? 7.896 31.750 -0.402 1.00 78.23 192 GLY A O 1
ATOM 1479 N N . ASN A 1 193 ? 6.914 29.732 -0.488 1.00 80.77 193 ASN A N 1
ATOM 1480 C CA . ASN A 1 193 ? 6.088 29.990 0.682 1.00 83.18 193 ASN A CA 1
ATOM 1481 C C . ASN A 1 193 ? 6.555 29.212 1.909 1.00 84.31 193 ASN A C 1
ATOM 1482 O O . ASN A 1 193 ? 6.015 28.150 2.231 1.00 85.17 193 ASN A O 1
ATOM 1487 N N . LEU A 1 194 ? 7.567 29.748 2.586 1.00 84.64 194 LEU A N 1
ATOM 1488 C CA . LEU A 1 194 ? 8.115 29.134 3.792 1.00 83.88 194 LEU A CA 1
ATOM 1489 C C . LEU A 1 194 ? 8.370 30.236 4.815 1.00 83.61 194 LEU A C 1
ATOM 1490 O O . LEU A 1 194 ? 8.653 31.376 4.443 1.00 83.90 194 LEU A O 1
ATOM 1495 N N . GLY A 1 195 ? 8.261 29.895 6.097 1.00 82.64 195 GLY A N 1
ATOM 1496 C CA . GLY A 1 195 ? 8.479 30.874 7.149 1.00 81.22 195 GLY A CA 1
ATOM 1497 C C . GLY A 1 195 ? 9.916 31.349 7.209 1.00 80.48 195 GLY A C 1
ATOM 1498 O O . GLY A 1 195 ? 10.669 30.963 8.107 1.00 81.00 195 GLY A O 1
ATOM 1499 N N . ILE A 1 196 ? 10.297 32.193 6.251 1.00 78.83 196 ILE A N 1
ATOM 1500 C CA . ILE A 1 196 ? 11.655 32.722 6.183 1.00 76.09 196 ILE A CA 1
ATOM 1501 C C . ILE A 1 196 ? 11.998 33.381 7.504 1.00 73.40 196 ILE A C 1
ATOM 1502 O O . ILE A 1 196 ? 11.205 34.158 8.043 1.00 73.16 196 ILE A O 1
ATOM 1507 N N . SER A 1 197 ? 13.183 33.087 8.021 1.00 69.37 197 SER A N 1
ATOM 1508 C CA . SER A 1 197 ? 13.569 33.659 9.297 1.00 65.90 197 SER A CA 1
ATOM 1509 C C . SER A 1 197 ? 15.050 34.005 9.430 1.00 61.62 197 SER A C 1
ATOM 1510 O O . SER A 1 197 ? 15.918 33.386 8.809 1.00 58.44 197 SER A O 1
ATOM 1513 N N . GLU A 1 198 ? 15.311 35.021 10.247 1.00 57.67 198 GLU A N 1
ATOM 1514 C CA . GLU A 1 198 ? 16.659 35.482 10.529 1.00 55.28 198 GLU A CA 1
ATOM 1515 C C . GLU A 1 198 ? 17.094 34.748 11.804 1.00 51.33 198 GLU A C 1
ATOM 1516 O O . GLU A 1 198 ? 16.258 34.172 12.500 1.00 50.56 198 GLU A O 1
ATOM 1522 N N . VAL A 1 199 ? 18.392 34.744 12.098 1.00 46.52 199 VAL A N 1
ATOM 1523 C CA . VAL A 1 199 ? 18.883 34.072 13.295 1.00 42.69 199 VAL A CA 1
ATOM 1524 C C . VAL A 1 199 ? 18.120 34.583 14.519 1.00 41.17 199 VAL A C 1
ATOM 1525 O O . VAL A 1 199 ? 18.042 35.791 14.755 1.00 41.68 199 VAL A O 1
ATOM 1529 N N . PRO A 1 200 ? 17.548 33.666 15.315 1.00 38.69 200 PRO A N 1
ATOM 1530 C CA . PRO A 1 200 ? 16.783 34.013 16.515 1.00 37.19 200 PRO A CA 1
ATOM 1531 C C . PRO A 1 200 ? 17.635 34.397 17.721 1.00 37.17 200 PRO A C 1
ATOM 1532 O O . PRO A 1 200 ? 18.704 33.831 17.951 1.00 36.84 200 PRO A O 1
ATOM 1536 N N . SER A 1 201 ? 17.143 35.360 18.494 1.00 36.46 201 SER A N 1
ATOM 1537 C CA . SER A 1 201 ? 17.833 35.836 19.692 1.00 35.38 201 SER A CA 1
ATOM 1538 C C . SER A 1 201 ? 17.559 34.892 20.860 1.00 35.33 201 SER A C 1
ATOM 1539 O O . SER A 1 201 ? 16.613 34.105 20.809 1.00 34.68 201 SER A O 1
ATOM 1542 N N . LEU A 1 202 ? 18.366 34.981 21.916 1.00 34.46 202 LEU A N 1
ATOM 1543 C CA . LEU A 1 202 ? 18.148 34.128 23.076 1.00 33.49 202 LEU A CA 1
ATOM 1544 C C . LEU A 1 202 ? 16.748 34.358 23.621 1.00 33.76 202 LEU A C 1
ATOM 1545 O O . LEU A 1 202 ? 16.087 33.420 24.082 1.00 32.39 202 LEU A O 1
ATOM 1550 N N . GLU A 1 203 ? 16.296 35.608 23.561 1.00 34.17 203 GLU A N 1
ATOM 1551 C CA . GLU A 1 203 ? 14.969 35.947 24.051 1.00 35.74 203 GLU A CA 1
ATOM 1552 C C . GLU A 1 203 ? 13.895 35.196 23.263 1.00 35.54 203 GLU A C 1
ATOM 1553 O O . GLU A 1 203 ? 12.964 34.615 23.834 1.00 33.40 203 GLU A O 1
ATOM 1559 N N . GLU A 1 204 ? 14.020 35.212 21.944 1.00 34.33 204 GLU A N 1
ATOM 1560 C CA . GLU A 1 204 ? 13.057 34.518 21.117 1.00 34.64 204 GLU A CA 1
ATOM 1561 C C . GLU A 1 204 ? 13.087 33.021 21.420 1.00 33.58 204 GLU A C 1
ATOM 1562 O O . GLU A 1 204 ? 12.083 32.332 21.244 1.00 33.73 204 GLU A O 1
ATOM 1568 N N . LEU A 1 205 ? 14.232 32.511 21.871 1.00 31.75 205 LEU A N 1
ATOM 1569 C CA . LEU A 1 205 ? 14.319 31.094 22.202 1.00 31.01 205 LEU A CA 1
ATOM 1570 C C . LEU A 1 205 ? 13.696 30.818 23.570 1.00 29.73 205 LEU A C 1
ATOM 1571 O O . LEU A 1 205 ? 13.741 29.691 24.064 1.00 28.11 205 LEU A O 1
ATOM 1576 N N . GLY A 1 206 ? 13.129 31.859 24.177 1.00 28.64 206 GLY A N 1
ATOM 1577 C CA . GLY A 1 206 ? 12.474 31.720 25.467 1.00 28.55 206 GLY A CA 1
ATOM 1578 C C . GLY A 1 206 ? 13.277 32.036 26.721 1.00 28.75 206 GLY A C 1
ATOM 1579 O O . GLY A 1 206 ? 12.853 31.685 27.821 1.00 28.65 206 GLY A O 1
ATOM 1580 N N . TYR A 1 207 ? 14.411 32.712 26.585 1.00 27.70 207 TYR A N 1
ATOM 1581 C CA . TYR A 1 207 ? 15.220 33.008 27.749 1.00 28.94 207 TYR A CA 1
ATOM 1582 C C . TYR A 1 207 ? 15.037 34.398 28.345 1.00 32.92 207 TYR A C 1
ATOM 1583 O O . TYR A 1 207 ? 15.100 35.401 27.636 1.00 33.47 207 TYR A O 1
ATOM 1592 N N . LYS A 1 208 ? 14.812 34.444 29.659 1.00 37.27 208 LYS A N 1
ATOM 1593 C CA . LYS A 1 208 ? 14.644 35.703 30.394 1.00 40.20 208 LYS A CA 1
ATOM 1594 C C . LYS A 1 208 ? 16.005 36.393 30.449 1.00 42.51 208 LYS A C 1
ATOM 1595 O O . LYS A 1 208 ? 17.031 35.756 30.206 1.00 43.30 208 LYS A O 1
ATOM 1601 N N . ASP A 1 209 ? 16.026 37.684 30.763 1.00 45.11 209 ASP A N 1
ATOM 1602 C CA . ASP A 1 209 ? 17.289 38.406 30.808 1.00 47.39 209 ASP A CA 1
ATOM 1603 C C . ASP A 1 209 ? 18.259 37.963 31.894 1.00 49.35 209 ASP A C 1
ATOM 1604 O O . ASP A 1 209 ? 19.469 37.975 31.676 1.00 50.33 209 ASP A O 1
ATOM 1609 N N . ASP A 1 210 ? 17.753 37.573 33.060 1.00 50.91 210 ASP A N 1
ATOM 1610 C CA . ASP A 1 210 ? 18.639 37.138 34.138 1.00 52.62 210 ASP A CA 1
ATOM 1611 C C . ASP A 1 210 ? 19.369 35.862 33.727 1.00 54.00 210 ASP A C 1
ATOM 1612 O O . ASP A 1 210 ? 20.415 35.523 34.286 1.00 56.33 210 ASP A O 1
ATOM 1617 N N . GLU A 1 211 ? 18.806 35.159 32.748 1.00 53.19 211 GLU A N 1
ATOM 1618 C CA . GLU A 1 211 ? 19.395 33.931 32.225 1.00 51.19 211 GLU A CA 1
ATOM 1619 C C . GLU A 1 211 ? 20.441 34.303 31.171 1.00 50.63 211 GLU A C 1
ATOM 1620 O O . GLU A 1 211 ? 21.136 33.442 30.633 1.00 50.94 211 GLU A O 1
ATOM 1626 N N . GLN A 1 212 ? 20.553 35.592 30.880 1.00 49.38 212 GLN A N 1
ATOM 1627 C CA . GLN A 1 212 ? 21.501 36.054 29.878 1.00 49.94 212 GLN A CA 1
ATOM 1628 C C . GLN A 1 212 ? 22.609 36.928 30.468 1.00 50.66 212 GLN A C 1
ATOM 1629 O O . GLN A 1 212 ? 23.477 37.411 29.740 1.00 51.00 212 GLN A O 1
ATOM 1635 N N . ALA A 1 213 ? 22.581 37.122 31.782 1.00 50.41 213 ALA A N 1
ATOM 1636 C CA . ALA A 1 213 ? 23.567 37.962 32.453 1.00 49.96 213 ALA A CA 1
ATOM 1637 C C . ALA A 1 213 ? 25.031 37.547 32.252 1.00 50.56 213 ALA A C 1
ATOM 1638 O O . ALA A 1 213 ? 25.864 38.379 31.891 1.00 49.02 213 ALA A O 1
ATOM 1640 N N . ASP A 1 214 ? 25.346 36.273 32.491 1.00 51.20 214 ASP A N 1
ATOM 1641 C CA . ASP A 1 214 ? 26.719 35.782 32.339 1.00 51.49 214 ASP A CA 1
ATOM 1642 C C . ASP A 1 214 ? 27.118 35.663 30.883 1.00 49.65 214 ASP A C 1
ATOM 1643 O O . ASP A 1 214 ? 26.267 35.564 30.003 1.00 52.02 214 ASP A O 1
ATOM 1648 N N . TRP A 1 215 ? 28.418 35.654 30.630 1.00 46.10 215 TRP A N 1
ATOM 1649 C CA . TRP A 1 215 ? 28.918 35.507 29.274 1.00 44.20 215 TRP A CA 1
ATOM 1650 C C . TRP A 1 215 ? 30.205 34.710 29.284 1.00 42.03 215 TRP A C 1
ATOM 1651 O O . TRP A 1 215 ? 31.159 35.068 29.971 1.00 42.65 215 TRP A O 1
ATOM 1662 N N . THR A 1 216 ? 30.230 33.615 28.541 1.00 38.88 216 THR A N 1
ATOM 1663 C CA . THR A 1 216 ? 31.448 32.839 28.442 1.00 37.64 216 THR A CA 1
ATOM 1664 C C . THR A 1 216 ? 32.390 33.794 27.689 1.00 36.20 216 THR A C 1
ATOM 1665 O O . THR A 1 216 ? 31.943 34.596 26.878 1.00 36.63 216 THR A O 1
ATOM 1669 N N . PRO A 1 217 ? 33.696 33.741 27.961 1.00 34.39 217 PRO A N 1
ATOM 1670 C CA . PRO A 1 217 ? 34.585 34.654 27.246 1.00 32.90 217 PRO A CA 1
ATOM 1671 C C . PRO A 1 217 ? 34.982 34.241 25.834 1.00 32.98 217 PRO A C 1
ATOM 1672 O O . PRO A 1 217 ? 36.037 34.639 25.350 1.00 34.86 217 PRO A O 1
ATOM 1676 N N . PHE A 1 218 ? 34.158 33.454 25.156 1.00 32.19 218 PHE A N 1
ATOM 1677 C CA . PHE A 1 218 ? 34.526 33.047 23.806 1.00 30.66 218 PHE A CA 1
ATOM 1678 C C . PHE A 1 218 ? 33.438 33.226 22.757 1.00 30.07 218 PHE A C 1
ATOM 1679 O O . PHE A 1 218 ? 32.520 32.437 22.683 1.00 31.14 218 PHE A O 1
ATOM 1687 N N . ARG A 1 219 ? 33.552 34.268 21.943 1.00 30.12 219 ARG A N 1
ATOM 1688 C CA . ARG A 1 219 ? 32.590 34.532 20.883 1.00 30.96 219 ARG A CA 1
ATOM 1689 C C . ARG A 1 219 ? 32.665 33.433 19.820 1.00 32.23 219 ARG A C 1
ATOM 1690 O O . ARG A 1 219 ? 33.740 32.893 19.550 1.00 32.76 219 ARG A O 1
ATOM 1698 N N . GLY A 1 220 ? 31.532 33.112 19.203 1.00 31.55 220 GLY A N 1
ATOM 1699 C CA . GLY A 1 220 ? 31.534 32.073 18.188 1.00 33.14 220 GLY A CA 1
ATOM 1700 C C . GLY A 1 220 ? 31.679 32.594 16.771 1.00 33.26 220 GLY A C 1
ATOM 1701 O O . GLY A 1 220 ? 31.852 33.786 16.555 1.00 35.83 220 GLY A O 1
ATOM 1702 N N . GLY A 1 221 ? 31.625 31.697 15.795 1.00 31.74 221 GLY A N 1
ATOM 1703 C CA . GLY A 1 221 ? 31.729 32.123 14.414 1.00 30.16 221 GLY A CA 1
ATOM 1704 C C . GLY A 1 221 ? 33.054 31.823 13.752 1.00 29.44 221 GLY A C 1
ATOM 1705 O O . GLY A 1 221 ? 34.069 31.675 14.426 1.00 28.63 221 GLY A O 1
ATOM 1706 N N . GLU A 1 222 ? 33.033 31.729 12.424 1.00 29.59 222 GLU A N 1
ATOM 1707 C CA . GLU A 1 222 ? 34.228 31.451 11.638 1.00 30.41 222 GLU A CA 1
ATOM 1708 C C . GLU A 1 222 ? 35.229 32.598 11.778 1.00 32.15 222 GLU A C 1
ATOM 1709 O O . GLU A 1 222 ? 36.443 32.373 11.885 1.00 30.08 222 GLU A O 1
ATOM 1715 N N . SER A 1 223 ? 34.715 33.827 11.784 1.00 32.39 223 SER A N 1
ATOM 1716 C CA . SER A 1 223 ? 35.578 34.989 11.905 1.00 32.97 223 SER A CA 1
ATOM 1717 C C . SER A 1 223 ? 36.455 34.872 13.144 1.00 33.92 223 SER A C 1
ATOM 1718 O O . SER A 1 223 ? 37.681 34.866 13.035 1.00 34.21 223 SER A O 1
ATOM 1721 N N . GLU A 1 224 ? 35.832 34.779 14.316 1.00 34.63 224 GLU A N 1
ATOM 1722 C CA . GLU A 1 224 ? 36.579 34.624 15.561 1.00 35.01 224 GLU A CA 1
ATOM 1723 C C . GLU A 1 224 ? 37.501 33.411 15.422 1.00 33.96 224 GLU A C 1
ATOM 1724 O O . GLU A 1 224 ? 38.689 33.475 15.740 1.00 33.56 224 GLU A O 1
ATOM 1730 N N . ALA A 1 225 ? 36.946 32.310 14.928 1.00 32.13 225 ALA A N 1
ATOM 1731 C CA . ALA A 1 225 ? 37.714 31.084 14.751 1.00 31.78 225 ALA A CA 1
ATOM 1732 C C . ALA A 1 225 ? 39.068 31.342 14.108 1.00 30.41 225 ALA A C 1
ATOM 1733 O O . ALA A 1 225 ? 40.105 31.095 14.716 1.00 30.29 225 ALA A O 1
ATOM 1735 N N . LEU A 1 226 ? 39.045 31.835 12.875 1.00 29.27 226 LEU A N 1
ATOM 1736 C CA . LEU A 1 226 ? 40.260 32.116 12.122 1.00 28.64 226 LEU A CA 1
ATOM 1737 C C . LEU A 1 226 ? 41.155 33.123 12.830 1.00 29.67 226 LEU A C 1
ATOM 1738 O O . LEU A 1 226 ? 42.379 32.982 12.846 1.00 28.31 226 LEU A O 1
ATOM 1743 N N . LYS A 1 227 ? 40.542 34.143 13.413 1.00 31.04 227 LYS A N 1
ATOM 1744 C CA . LYS A 1 227 ? 41.304 35.153 14.122 1.00 32.23 227 LYS A CA 1
ATOM 1745 C C . LYS A 1 227 ? 42.076 34.496 15.266 1.00 32.21 227 LYS A C 1
ATOM 1746 O O . LYS A 1 227 ? 43.290 34.639 15.366 1.00 34.02 227 LYS A O 1
ATOM 1752 N N . ARG A 1 228 ? 41.373 33.754 16.113 1.00 31.67 228 ARG A N 1
ATOM 1753 C CA . ARG A 1 228 ? 42.009 33.095 17.249 1.00 31.05 228 ARG A CA 1
ATOM 1754 C C . ARG A 1 228 ? 43.027 32.033 16.872 1.00 29.81 228 ARG A C 1
ATOM 1755 O O . ARG A 1 228 ? 43.953 31.764 17.629 1.00 30.14 228 ARG A O 1
ATOM 1763 N N . LEU A 1 229 ? 42.855 31.400 15.724 1.00 28.97 229 LEU A N 1
ATOM 1764 C CA . LEU A 1 229 ? 43.820 30.389 15.326 1.00 29.39 229 LEU A CA 1
ATOM 1765 C C . LEU A 1 229 ? 45.131 31.138 15.136 1.00 31.06 229 LEU A C 1
ATOM 1766 O O . LEU A 1 229 ? 46.189 30.724 15.608 1.00 31.24 229 LEU A O 1
ATOM 1771 N N . THR A 1 230 ? 45.026 32.270 14.448 1.00 33.03 230 THR A N 1
ATOM 1772 C CA . THR A 1 230 ? 46.159 33.125 14.162 1.00 32.16 230 THR A CA 1
ATOM 1773 C C . THR A 1 230 ? 46.873 33.477 15.446 1.00 32.33 230 THR A C 1
ATOM 1774 O O . THR A 1 230 ? 48.091 33.451 15.503 1.00 33.50 230 THR A O 1
ATOM 1778 N N . LYS A 1 231 ? 46.123 33.802 16.486 1.00 33.85 231 LYS A N 1
ATOM 1779 C CA . LYS A 1 231 ? 46.759 34.133 17.747 1.00 37.55 231 LYS A CA 1
ATOM 1780 C C . LYS A 1 231 ? 47.309 32.888 18.431 1.00 38.79 231 LYS A C 1
ATOM 1781 O O . LYS A 1 231 ? 48.421 32.898 18.949 1.00 39.71 231 LYS A O 1
ATOM 1787 N N . SER A 1 232 ? 46.540 31.807 18.397 1.00 40.52 232 SER A N 1
ATOM 1788 C CA . SER A 1 232 ? 46.929 30.556 19.036 1.00 41.38 232 SER A CA 1
ATOM 1789 C C . SER A 1 232 ? 48.228 29.943 18.540 1.00 42.16 232 SER A C 1
ATOM 1790 O O . SER A 1 232 ? 48.905 29.241 19.291 1.00 42.91 232 SER A O 1
ATOM 1793 N N . ILE A 1 233 ? 48.584 30.190 17.285 1.00 42.49 233 ILE A N 1
ATOM 1794 C CA . ILE A 1 233 ? 49.817 29.616 16.764 1.00 43.44 233 ILE A CA 1
ATOM 1795 C C . ILE A 1 233 ? 50.818 30.632 16.237 1.00 44.14 233 ILE A C 1
ATOM 1796 O O . ILE A 1 233 ? 51.692 30.285 15.446 1.00 44.66 233 ILE A O 1
ATOM 1801 N N . SER A 1 234 ? 50.706 31.883 16.670 1.00 44.35 234 SER A N 1
ATOM 1802 C CA . SER A 1 234 ? 51.643 32.899 16.209 1.00 44.76 234 SER A CA 1
ATOM 1803 C C . SER A 1 234 ? 53.057 32.617 16.721 1.00 44.09 234 SER A C 1
ATOM 1804 O O . SER A 1 234 ? 54.032 32.855 16.016 1.00 44.85 234 SER A O 1
ATOM 1807 N N . ASP A 1 235 ? 53.166 32.085 17.934 1.00 42.93 235 ASP A N 1
ATOM 1808 C CA . ASP A 1 235 ? 54.468 31.770 18.508 1.00 43.17 235 ASP A CA 1
ATOM 1809 C C . ASP A 1 235 ? 54.947 30.393 18.034 1.00 43.45 235 ASP A C 1
ATOM 1810 O O . ASP A 1 235 ? 54.641 29.369 18.648 1.00 44.20 235 ASP A O 1
ATOM 1815 N N . LYS A 1 236 ? 55.705 30.387 16.939 1.00 43.21 236 LYS A N 1
ATOM 1816 C CA . LYS A 1 236 ? 56.249 29.165 16.340 1.00 42.10 236 LYS A CA 1
ATOM 1817 C C . LYS A 1 236 ? 56.980 28.226 17.288 1.00 39.83 236 LYS A C 1
ATOM 1818 O O . LYS A 1 236 ? 56.879 27.010 17.154 1.00 39.37 236 LYS A O 1
ATOM 1824 N N . ALA A 1 237 ? 57.738 28.775 18.227 1.00 38.41 237 ALA A N 1
ATOM 1825 C CA . ALA A 1 237 ? 58.472 27.930 19.166 1.00 37.76 237 ALA A CA 1
ATOM 1826 C C . ALA A 1 237 ? 57.498 27.207 20.091 1.00 37.39 237 ALA A C 1
ATOM 1827 O O . ALA A 1 237 ? 57.637 26.006 20.343 1.00 36.36 237 ALA A O 1
ATOM 1829 N N . TRP A 1 238 ? 56.513 27.949 20.595 1.00 36.81 238 TRP A N 1
ATOM 1830 C CA . TRP A 1 238 ? 55.505 27.383 21.482 1.00 35.64 238 TRP A CA 1
ATOM 1831 C C . TRP A 1 238 ? 54.804 26.210 20.799 1.00 35.47 238 TRP A C 1
ATOM 1832 O O . TRP A 1 238 ? 54.742 25.107 21.347 1.00 36.07 238 TRP A O 1
ATOM 1843 N N . VAL A 1 239 ? 54.269 26.447 19.605 1.00 33.80 239 VAL A N 1
ATOM 1844 C CA . VAL A 1 239 ? 53.594 25.377 18.898 1.00 33.23 239 VAL A CA 1
ATOM 1845 C C . VAL A 1 239 ? 54.571 24.262 18.570 1.00 32.92 239 VAL A C 1
ATOM 1846 O O . VAL A 1 239 ? 54.201 23.105 18.556 1.00 33.06 239 VAL A O 1
ATOM 1850 N N . ALA A 1 240 ? 55.825 24.607 18.328 1.00 34.03 240 ALA A N 1
ATOM 1851 C CA . ALA A 1 240 ? 56.821 23.598 17.994 1.00 34.72 240 ALA A CA 1
ATOM 1852 C C . ALA A 1 240 ? 57.191 22.730 19.190 1.00 36.21 240 ALA A C 1
ATOM 1853 O O . ALA A 1 240 ? 57.443 21.530 19.042 1.00 35.45 240 ALA A O 1
ATOM 1855 N N . ASN A 1 241 ? 57.212 23.334 20.376 1.00 37.58 241 ASN A N 1
ATOM 1856 C CA . ASN A 1 241 ? 57.564 22.609 21.596 1.00 39.89 241 ASN A CA 1
ATOM 1857 C C . ASN A 1 241 ? 56.349 22.171 22.427 1.00 39.79 241 ASN A C 1
ATOM 1858 O O . ASN A 1 241 ? 56.485 21.847 23.614 1.00 41.79 241 ASN A O 1
ATOM 1863 N N . PHE A 1 242 ? 55.179 22.149 21.789 1.00 38.02 242 PHE A N 1
ATOM 1864 C CA . PHE A 1 242 ? 53.907 21.779 22.423 1.00 34.71 242 PHE A CA 1
ATOM 1865 C C . PHE A 1 242 ? 53.838 20.362 23.003 1.00 34.71 242 PHE A C 1
ATOM 1866 O O . PHE A 1 242 ? 54.049 19.374 22.302 1.00 33.96 242 PHE A O 1
ATOM 1874 N N . GLU A 1 243 ? 53.522 20.277 24.291 1.00 35.00 243 GLU A N 1
ATOM 1875 C CA . GLU A 1 243 ? 53.399 18.998 24.984 1.00 35.14 243 GLU A CA 1
ATOM 1876 C C . GLU A 1 243 ? 52.208 19.042 25.929 1.00 33.86 243 GLU A C 1
ATOM 1877 O O . GLU A 1 243 ? 52.326 19.493 27.065 1.00 33.16 243 GLU A O 1
ATOM 1883 N N . LYS A 1 244 ? 51.068 18.558 25.445 1.00 33.24 244 LYS A N 1
ATOM 1884 C CA . LYS A 1 244 ? 49.808 18.536 26.196 1.00 31.94 244 LYS A CA 1
ATOM 1885 C C . LYS A 1 244 ? 49.861 18.235 27.697 1.00 29.94 244 LYS A C 1
ATOM 1886 O O . LYS A 1 244 ? 49.287 18.971 28.497 1.00 30.58 244 LYS A O 1
ATOM 1892 N N . PRO A 1 245 ? 50.527 17.141 28.096 1.00 28.65 245 PRO A N 1
ATOM 1893 C CA . PRO A 1 245 ? 50.605 16.806 29.525 1.00 28.09 245 PRO A CA 1
ATOM 1894 C C . PRO A 1 245 ? 51.300 17.848 30.404 1.00 27.65 245 PRO A C 1
ATOM 1895 O O . PRO A 1 245 ? 51.072 17.919 31.614 1.00 27.56 245 PRO A O 1
ATOM 1899 N N . LYS A 1 246 ? 52.144 18.665 29.795 1.00 29.01 246 LYS A N 1
ATOM 1900 C CA . LYS A 1 246 ? 52.868 19.673 30.554 1.00 30.87 246 LYS A CA 1
ATOM 1901 C C . LYS A 1 246 ? 52.133 21.000 30.707 1.00 30.65 246 LYS A C 1
ATOM 1902 O O . LYS A 1 246 ? 52.697 21.957 31.225 1.00 33.93 246 LYS A O 1
ATOM 1908 N N . GLY A 1 247 ? 50.882 21.070 30.268 1.00 29.80 247 GLY A N 1
ATOM 1909 C CA . GLY A 1 247 ? 50.145 22.316 30.392 1.00 29.64 247 GLY A CA 1
ATOM 1910 C C . GLY A 1 247 ? 49.674 22.601 31.809 1.00 30.47 247 GLY A C 1
ATOM 1911 O O . GLY A 1 247 ? 49.483 21.681 32.607 1.00 30.10 247 GLY A O 1
ATOM 1912 N N . ASP A 1 248 ? 49.480 23.878 32.121 1.00 30.50 248 ASP A N 1
ATOM 1913 C CA . ASP A 1 248 ? 49.020 24.297 33.447 1.00 30.36 248 ASP A CA 1
ATOM 1914 C C . ASP A 1 248 ? 47.481 24.389 33.518 1.00 29.83 248 ASP A C 1
ATOM 1915 O O . ASP A 1 248 ? 46.866 25.292 32.943 1.00 30.46 248 ASP A O 1
ATOM 1920 N N . PRO A 1 249 ? 46.841 23.456 34.230 1.00 27.78 249 PRO A N 1
ATOM 1921 C CA . PRO A 1 249 ? 45.381 23.492 34.336 1.00 28.52 249 PRO A CA 1
ATOM 1922 C C . PRO A 1 249 ? 44.826 24.700 35.095 1.00 29.25 249 PRO A C 1
ATOM 1923 O O . PRO A 1 249 ? 43.672 25.085 34.890 1.00 29.37 249 PRO A O 1
ATOM 1927 N N . SER A 1 250 ? 45.644 25.298 35.961 1.00 29.29 250 SER A N 1
ATOM 1928 C CA . SER A 1 250 ? 45.214 26.449 36.759 1.00 28.49 250 SER A CA 1
ATOM 1929 C C . SER A 1 250 ? 45.350 27.784 36.039 1.00 28.70 250 SER A C 1
ATOM 1930 O O . SER A 1 250 ? 44.851 28.804 36.513 1.00 28.01 250 SER A O 1
ATOM 1933 N N . ALA A 1 251 ? 46.026 27.787 34.900 1.00 28.86 251 ALA A N 1
ATOM 1934 C CA . ALA A 1 251 ? 46.204 29.030 34.155 1.00 31.98 251 ALA A CA 1
ATOM 1935 C C . ALA A 1 251 ? 44.908 29.478 33.482 1.00 31.38 251 ALA A C 1
ATOM 1936 O O . ALA A 1 251 ? 44.549 28.971 32.432 1.00 32.27 251 ALA A O 1
ATOM 1938 N N . PHE A 1 252 ? 44.211 30.437 34.073 1.00 31.65 252 PHE A N 1
ATOM 1939 C CA . PHE A 1 252 ? 42.966 30.894 33.475 1.00 33.04 252 PHE A CA 1
ATOM 1940 C C . PHE A 1 252 ? 43.075 32.232 32.746 1.00 34.92 252 PHE A C 1
ATOM 1941 O O . PHE A 1 252 ? 42.386 32.446 31.746 1.00 35.80 252 PHE A O 1
ATOM 1949 N N . LEU A 1 253 ? 43.918 33.136 33.247 1.00 35.94 253 LEU A N 1
ATOM 1950 C CA . LEU A 1 253 ? 44.101 34.435 32.604 1.00 35.55 253 LEU A CA 1
ATOM 1951 C C . LEU A 1 253 ? 44.598 34.225 31.178 1.00 35.72 253 LEU A C 1
ATOM 1952 O O . LEU A 1 253 ? 44.219 34.944 30.257 1.00 35.41 253 LEU A O 1
ATOM 1957 N N . LYS A 1 254 ? 45.459 33.233 31.005 1.00 35.81 254 LYS A N 1
ATOM 1958 C CA . LYS A 1 254 ? 45.984 32.907 29.694 1.00 35.77 254 LYS A CA 1
ATOM 1959 C C . LYS A 1 254 ? 45.968 31.387 29.583 1.00 34.79 254 LYS A C 1
ATOM 1960 O O . LYS A 1 254 ? 46.950 30.728 29.905 1.00 35.44 254 LYS A O 1
ATOM 1966 N N . PRO A 1 255 ? 44.840 30.810 29.129 1.00 34.38 255 PRO A N 1
ATOM 1967 C CA . PRO A 1 255 ? 44.711 29.351 28.987 1.00 33.57 255 PRO A CA 1
ATOM 1968 C C . PRO A 1 255 ? 45.979 28.704 28.437 1.00 32.89 255 PRO A C 1
ATOM 1969 O O . PRO A 1 255 ? 46.606 29.237 27.520 1.00 35.33 255 PRO A O 1
ATOM 1973 N N . ALA A 1 256 ? 46.352 27.559 28.996 1.00 31.26 256 ALA A N 1
ATOM 1974 C CA . ALA A 1 256 ? 47.559 26.847 28.574 1.00 29.42 256 ALA A CA 1
ATOM 1975 C C . ALA A 1 256 ? 47.472 26.184 27.197 1.00 30.65 256 ALA A C 1
ATOM 1976 O O . ALA A 1 256 ? 48.473 25.662 26.696 1.00 31.77 256 ALA A O 1
ATOM 1978 N N . THR A 1 257 ? 46.290 26.190 26.584 1.00 28.83 257 THR A N 1
ATOM 1979 C CA . THR A 1 257 ? 46.141 25.579 25.268 1.00 27.92 257 THR A CA 1
ATOM 1980 C C . THR A 1 257 ? 45.377 26.512 24.340 1.00 27.21 257 THR A C 1
ATOM 1981 O O . THR A 1 257 ? 44.945 27.585 24.768 1.00 28.60 257 THR A O 1
ATOM 1985 N N . THR A 1 258 ? 45.214 26.113 23.079 1.00 25.22 258 THR A N 1
ATOM 1986 C CA . THR A 1 258 ? 44.553 26.955 22.071 1.00 24.42 258 THR A CA 1
ATOM 1987 C C . THR A 1 258 ? 43.105 27.386 22.282 1.00 24.10 258 THR A C 1
ATOM 1988 O O . THR A 1 258 ? 42.713 28.466 21.843 1.00 24.53 258 THR A O 1
ATOM 1992 N N . VAL A 1 259 ? 42.310 26.542 22.930 1.00 24.09 259 VAL A N 1
ATOM 1993 C CA . VAL A 1 259 ? 40.892 26.810 23.147 1.00 24.55 259 VAL A CA 1
ATOM 1994 C C . VAL A 1 259 ? 40.177 26.922 21.788 1.00 26.39 259 VAL A C 1
ATOM 1995 O O . VAL A 1 259 ? 39.245 27.724 21.626 1.00 26.70 259 VAL A O 1
ATOM 1999 N N . MET A 1 260 ? 40.630 26.133 20.809 1.00 25.44 260 MET A N 1
ATOM 2000 C CA . MET A 1 260 ? 40.019 26.135 19.478 1.00 26.38 260 MET A CA 1
ATOM 2001 C C . MET A 1 260 ? 38.885 25.130 19.517 1.00 26.47 260 MET A C 1
ATOM 2002 O O . MET A 1 260 ? 38.105 24.994 18.582 1.00 26.68 260 MET A O 1
ATOM 2007 N N . SER A 1 261 ? 38.827 24.430 20.641 1.00 26.44 261 SER A N 1
ATOM 2008 C CA . SER A 1 261 ? 37.834 23.417 20.947 1.00 25.77 261 SER A CA 1
ATOM 2009 C C . SER A 1 261 ? 36.404 23.723 20.486 1.00 24.47 261 SER A C 1
ATOM 2010 O O . SER A 1 261 ? 35.794 22.933 19.771 1.00 24.46 261 SER A O 1
ATOM 2013 N N . PRO A 1 262 ? 35.843 24.866 20.899 1.00 23.67 262 PRO A N 1
ATOM 2014 C CA . PRO A 1 262 ? 34.472 25.162 20.465 1.00 24.10 262 PRO A CA 1
ATOM 2015 C C . PRO A 1 262 ? 34.295 25.460 18.977 1.00 24.58 262 PRO A C 1
ATOM 2016 O O . PRO A 1 262 ? 33.228 25.220 18.405 1.00 24.78 262 PRO A O 1
ATOM 2020 N N . TYR A 1 263 ? 35.341 25.972 18.341 1.00 24.60 263 TYR A N 1
ATOM 2021 C CA . TYR A 1 263 ? 35.252 26.290 16.927 1.00 24.57 263 TYR A CA 1
ATOM 2022 C C . TYR A 1 263 ? 35.383 25.044 16.066 1.00 25.16 263 TYR A C 1
ATOM 2023 O O . TYR A 1 263 ? 34.820 24.980 14.968 1.00 25.75 263 TYR A O 1
ATOM 2032 N N . LEU A 1 264 ? 36.123 24.054 16.557 1.00 23.69 264 LEU A N 1
ATOM 2033 C CA . LEU A 1 264 ? 36.286 22.819 15.813 1.00 23.31 264 LEU A CA 1
ATOM 2034 C C . LEU A 1 264 ? 35.048 21.964 15.967 1.00 24.14 264 LEU A C 1
ATOM 2035 O O . LEU A 1 264 ? 34.745 21.142 15.108 1.00 27.31 264 LEU A O 1
ATOM 2040 N N . LYS A 1 265 ? 34.323 22.174 17.060 1.00 24.78 265 LYS A N 1
ATOM 2041 C CA . LYS A 1 265 ? 33.122 21.401 17.342 1.00 24.94 265 LYS A CA 1
ATOM 2042 C C . LYS A 1 265 ? 31.942 21.810 16.471 1.00 24.78 265 LYS A C 1
ATOM 2043 O O . LYS A 1 265 ? 31.186 20.966 16.007 1.00 24.41 265 LYS A O 1
ATOM 2049 N N . PHE A 1 266 ? 31.778 23.107 16.265 1.00 25.46 266 PHE A N 1
ATOM 2050 C CA . PHE A 1 266 ? 30.687 23.599 15.445 1.00 25.58 266 PHE A CA 1
ATOM 2051 C C . PHE A 1 266 ? 31.146 23.783 14.019 1.00 26.05 266 PHE A C 1
ATOM 2052 O O . PHE A 1 266 ? 30.412 24.331 13.206 1.00 28.49 266 PHE A O 1
ATOM 2060 N N . GLY A 1 267 ? 32.360 23.337 13.715 1.00 26.06 267 GLY A N 1
ATOM 2061 C CA . GLY A 1 267 ? 32.881 23.501 12.371 1.00 26.35 267 GLY A CA 1
ATOM 2062 C C . GLY A 1 267 ? 33.173 24.951 11.989 1.00 27.39 267 GLY A C 1
ATOM 2063 O O . GLY A 1 267 ? 33.308 25.264 10.800 1.00 26.57 267 GLY A O 1
ATOM 2064 N N . CYS A 1 268 ? 33.254 25.845 12.979 1.00 25.97 268 CYS A N 1
ATOM 2065 C CA . CYS A 1 268 ? 33.566 27.241 12.692 1.00 24.81 268 CYS A CA 1
ATOM 2066 C C . CYS A 1 268 ? 34.956 27.267 12.075 1.00 23.64 268 CYS A C 1
ATOM 2067 O O . CYS A 1 268 ? 35.266 28.131 11.267 1.00 25.12 268 CYS A O 1
ATOM 2070 N N . LEU A 1 269 ? 35.795 26.313 12.465 1.00 20.89 269 LEU A N 1
ATOM 2071 C CA . LEU A 1 269 ? 37.139 26.212 11.919 1.00 19.79 269 LEU A CA 1
ATOM 2072 C C . LEU A 1 269 ? 37.328 24.839 11.297 1.00 18.93 269 LEU A C 1
ATOM 2073 O O . LEU A 1 269 ? 37.044 23.830 11.924 1.00 17.11 269 LEU A O 1
ATOM 2078 N N . SER A 1 270 ? 37.808 24.802 10.062 1.00 19.38 270 SER A N 1
ATOM 2079 C CA . SER A 1 270 ? 38.047 23.531 9.412 1.00 21.47 270 SER A CA 1
ATOM 2080 C C . SER A 1 270 ? 39.223 22.928 10.153 1.00 23.69 270 SER A C 1
ATOM 2081 O O . SER A 1 270 ? 40.153 23.647 10.514 1.00 26.05 270 SER A O 1
ATOM 2084 N N . SER A 1 271 ? 39.191 21.623 10.390 1.00 23.47 271 SER A N 1
ATOM 2085 C CA . SER A 1 271 ? 40.286 20.980 11.093 1.00 25.21 271 SER A CA 1
ATOM 2086 C C . SER A 1 271 ? 41.364 20.611 10.077 1.00 27.48 271 SER A C 1
ATOM 2087 O O . SER A 1 271 ? 42.496 20.274 10.445 1.00 26.54 271 SER A O 1
ATOM 2090 N N . ARG A 1 272 ? 41.005 20.666 8.794 1.00 27.89 272 ARG A N 1
ATOM 2091 C CA . ARG A 1 272 ? 41.961 20.353 7.748 1.00 28.25 272 ARG A CA 1
ATOM 2092 C C . ARG A 1 272 ? 42.890 21.547 7.591 1.00 29.18 272 ARG A C 1
ATOM 2093 O O . ARG A 1 272 ? 44.099 21.393 7.436 1.00 29.92 272 ARG A O 1
ATOM 2101 N N . TYR A 1 273 ? 42.322 22.743 7.643 1.00 29.27 273 TYR A N 1
ATOM 2102 C CA . TYR A 1 273 ? 43.118 23.952 7.535 1.00 31.00 273 TYR A CA 1
ATOM 2103 C C . TYR A 1 273 ? 44.079 24.008 8.732 1.00 31.10 273 TYR A C 1
ATOM 2104 O O . TYR A 1 273 ? 45.279 24.226 8.579 1.00 29.94 273 TYR A O 1
ATOM 2113 N N . PHE A 1 274 ? 43.533 23.796 9.923 1.00 30.91 274 PHE A N 1
ATOM 2114 C CA . PHE A 1 274 ? 44.314 23.801 11.147 1.00 30.17 274 PHE A CA 1
ATOM 2115 C C . PHE A 1 274 ? 45.468 22.831 10.959 1.00 30.55 274 PHE A C 1
ATOM 2116 O O . PHE A 1 274 ? 46.627 23.207 11.109 1.00 30.66 274 PHE A O 1
ATOM 2124 N N . TYR A 1 275 ? 45.139 21.585 10.624 1.00 31.86 275 TYR A N 1
ATOM 2125 C CA . TYR A 1 275 ? 46.138 20.546 10.408 1.00 33.15 275 TYR A CA 1
ATOM 2126 C C . TYR A 1 275 ? 47.169 21.005 9.382 1.00 36.03 275 TYR A C 1
ATOM 2127 O O . TYR A 1 275 ? 48.354 20.721 9.512 1.00 38.08 275 TYR A O 1
ATOM 2136 N N . GLN A 1 276 ? 46.716 21.707 8.352 1.00 36.76 276 GLN A N 1
ATOM 2137 C CA . GLN A 1 276 ? 47.627 22.186 7.332 1.00 37.85 276 GLN A CA 1
ATOM 2138 C C . GLN A 1 276 ? 48.562 23.262 7.877 1.00 37.87 276 GLN A C 1
ATOM 2139 O O . GLN A 1 276 ? 49.750 23.268 7.568 1.00 38.19 276 GLN A O 1
ATOM 2145 N N . CYS A 1 277 ? 48.032 24.170 8.688 1.00 37.67 277 CYS A N 1
ATOM 2146 C CA . CYS A 1 277 ? 48.854 25.219 9.272 1.00 38.51 277 CYS A CA 1
ATOM 2147 C C . CYS A 1 277 ? 49.967 24.603 10.114 1.00 40.34 277 CYS A C 1
ATOM 2148 O O . CYS A 1 277 ? 51.140 24.960 9.970 1.00 39.14 277 CYS A O 1
ATOM 2151 N N . LEU A 1 278 ? 49.586 23.676 10.993 1.00 41.63 278 LEU A N 1
ATOM 2152 C CA . LEU A 1 278 ? 50.535 23.008 11.878 1.00 42.57 278 LEU A CA 1
ATOM 2153 C C . LEU A 1 278 ? 51.635 22.373 11.066 1.00 43.97 278 LEU A C 1
ATOM 2154 O O . LEU A 1 278 ? 52.809 22.449 11.423 1.00 44.09 278 LEU A O 1
ATOM 2159 N N . GLN A 1 279 ? 51.242 21.749 9.963 1.00 45.55 279 GLN A N 1
ATOM 2160 C CA . GLN A 1 279 ? 52.184 21.091 9.075 1.00 46.03 279 GLN A CA 1
ATOM 2161 C C . GLN A 1 279 ? 53.193 22.112 8.554 1.00 46.65 279 GLN A C 1
ATOM 2162 O O . GLN A 1 279 ? 54.402 21.873 8.596 1.00 46.73 279 GLN A O 1
ATOM 2168 N N . ASN A 1 280 ? 52.693 23.250 8.074 1.00 46.20 280 ASN A N 1
ATOM 2169 C CA . ASN A 1 280 ? 53.560 24.291 7.547 1.00 47.51 280 ASN A CA 1
ATOM 2170 C C . ASN A 1 280 ? 54.570 24.744 8.581 1.00 48.51 280 ASN A C 1
ATOM 2171 O O . ASN A 1 280 ? 55.767 24.729 8.329 1.00 49.66 280 ASN A O 1
ATOM 2176 N N . ILE A 1 281 ? 54.097 25.145 9.752 1.00 49.18 281 ILE A N 1
ATOM 2177 C CA . ILE A 1 281 ? 55.016 25.606 10.772 1.00 50.57 281 ILE A CA 1
ATOM 2178 C C . ILE A 1 281 ? 55.908 24.504 11.326 1.00 51.63 281 ILE A C 1
ATOM 2179 O O . ILE A 1 281 ? 56.912 24.793 11.979 1.00 53.51 281 ILE A O 1
ATOM 2184 N N . TYR A 1 282 ? 55.563 23.247 11.061 1.00 51.52 282 TYR A N 1
ATOM 2185 C CA . TYR A 1 282 ? 56.379 22.131 11.535 1.00 51.42 282 TYR A CA 1
ATOM 2186 C C . TYR A 1 282 ? 57.598 21.975 10.641 1.00 53.84 282 TYR A C 1
ATOM 2187 O O . TYR A 1 282 ? 58.689 21.650 11.113 1.00 53.98 282 TYR A O 1
ATOM 2196 N N . LYS A 1 283 ? 57.414 22.210 9.346 1.00 56.72 283 LYS A N 1
ATOM 2197 C CA . LYS A 1 283 ? 58.515 22.091 8.404 1.00 59.43 283 LYS A CA 1
ATOM 2198 C C . LYS A 1 283 ? 59.374 23.361 8.401 1.00 61.87 283 LYS A C 1
ATOM 2199 O O . LYS A 1 283 ? 60.526 23.334 7.968 1.00 62.27 283 LYS A O 1
ATOM 2205 N N . ASP A 1 284 ? 58.811 24.463 8.899 1.00 64.52 284 ASP A N 1
ATOM 2206 C CA . ASP A 1 284 ? 59.513 25.747 8.963 1.00 66.63 284 ASP A CA 1
ATOM 2207 C C . ASP A 1 284 ? 60.535 25.820 10.086 1.00 67.79 284 ASP A C 1
ATOM 2208 O O . ASP A 1 284 ? 61.354 26.739 10.128 1.00 68.09 284 ASP A O 1
ATOM 2213 N N . VAL A 1 285 ? 60.465 24.873 11.013 1.00 68.16 285 VAL A N 1
ATOM 2214 C CA . VAL A 1 285 ? 61.412 24.842 12.112 1.00 69.25 285 VAL A CA 1
ATOM 2215 C C . VAL A 1 285 ? 62.424 23.747 11.823 1.00 70.62 285 VAL A C 1
ATOM 2216 O O . VAL A 1 285 ? 63.431 23.997 11.162 1.00 72.99 285 VAL A O 1
ATOM 2220 N N . LYS A 1 286 ? 62.142 22.537 12.297 1.00 70.61 286 LYS A N 1
ATOM 2221 C CA . LYS A 1 286 ? 63.013 21.380 12.098 1.00 70.38 286 LYS A CA 1
ATOM 2222 C C . LYS A 1 286 ? 62.746 20.446 13.262 1.00 68.80 286 LYS A C 1
ATOM 2223 O O . LYS A 1 286 ? 62.467 19.258 13.080 1.00 70.03 286 LYS A O 1
ATOM 2229 N N . LYS A 1 287 ? 62.820 21.018 14.462 1.00 65.52 287 LYS A N 1
ATOM 2230 C CA . LYS A 1 287 ? 62.620 20.288 15.700 1.00 61.64 287 LYS A CA 1
ATOM 2231 C C . LYS A 1 287 ? 61.293 20.678 16.342 1.00 57.82 287 LYS A C 1
ATOM 2232 O O . LYS A 1 287 ? 61.103 21.822 16.751 1.00 56.38 287 LYS A O 1
ATOM 2238 N N . HIS A 1 288 ? 60.379 19.715 16.415 1.00 54.30 288 HIS A N 1
ATOM 2239 C CA . HIS A 1 288 ? 59.066 19.928 17.003 1.00 50.56 288 HIS A CA 1
ATOM 2240 C C . HIS A 1 288 ? 58.558 18.631 17.621 1.00 48.17 288 HIS A C 1
ATOM 2241 O O . HIS A 1 288 ? 59.005 17.543 17.269 1.00 47.02 288 HIS A O 1
ATOM 2248 N N . THR A 1 289 ? 57.617 18.754 18.546 1.00 46.37 289 THR A N 1
ATOM 2249 C CA . THR A 1 289 ? 57.052 17.592 19.215 1.00 44.66 289 THR A CA 1
ATOM 2250 C C . THR A 1 289 ? 56.188 16.769 18.263 1.00 43.27 289 THR A C 1
ATOM 2251 O O . THR A 1 289 ? 55.739 17.257 17.226 1.00 42.24 289 THR A O 1
ATOM 2255 N N . SER A 1 290 ? 55.952 15.516 18.628 1.00 41.78 290 SER A N 1
ATOM 2256 C CA . SER A 1 290 ? 55.140 14.630 17.810 1.00 41.17 290 SER A CA 1
ATOM 2257 C C . SER A 1 290 ? 53.987 14.039 18.615 1.00 40.29 290 SER A C 1
ATOM 2258 O O . SER A 1 290 ? 53.881 14.253 19.823 1.00 39.42 290 SER A O 1
ATOM 2261 N N . PRO A 1 291 ? 53.079 13.316 17.946 1.00 39.78 291 PRO A N 1
ATOM 2262 C CA . PRO A 1 291 ? 51.989 12.738 18.727 1.00 38.64 291 PRO A CA 1
ATOM 2263 C C . PRO A 1 291 ? 52.594 11.702 19.668 1.00 37.81 291 PRO A C 1
ATOM 2264 O O . PRO A 1 291 ? 53.695 11.201 19.428 1.00 37.20 291 PRO A O 1
ATOM 2268 N N . PRO A 1 292 ? 51.882 11.371 20.754 1.00 36.95 292 PRO A N 1
ATOM 2269 C CA . PRO A 1 292 ? 50.572 11.950 21.064 1.00 35.35 292 PRO A CA 1
ATOM 2270 C C . PRO A 1 292 ? 50.563 13.382 21.634 1.00 34.17 292 PRO A C 1
ATOM 2271 O O . PRO A 1 292 ? 49.620 14.141 21.397 1.00 34.82 292 PRO A O 1
ATOM 2275 N N . VAL A 1 293 ? 51.615 13.762 22.350 1.00 31.39 293 VAL A N 1
ATOM 2276 C CA . VAL A 1 293 ? 51.655 15.075 22.987 1.00 30.42 293 VAL A CA 1
ATOM 2277 C C . VAL A 1 293 ? 51.674 16.347 22.138 1.00 29.41 293 VAL A C 1
ATOM 2278 O O . VAL A 1 293 ? 51.406 17.427 22.656 1.00 30.11 293 VAL A O 1
ATOM 2282 N N . SER A 1 294 ? 51.980 16.243 20.851 1.00 30.28 294 SER A N 1
ATOM 2283 C CA . SER A 1 294 ? 52.040 17.437 19.994 1.00 29.01 294 SER A CA 1
ATOM 2284 C C . SER A 1 294 ? 50.689 18.110 19.798 1.00 28.52 294 SER A C 1
ATOM 2285 O O . SER A 1 294 ? 49.640 17.523 20.074 1.00 29.73 294 SER A O 1
ATOM 2288 N N . LEU A 1 295 ? 50.716 19.345 19.315 1.00 27.52 295 LEU A N 1
ATOM 2289 C CA . LEU A 1 295 ? 49.484 20.075 19.084 1.00 28.19 295 LEU A CA 1
ATOM 2290 C C . LEU A 1 295 ? 48.723 19.390 17.958 1.00 30.12 295 LEU A C 1
ATOM 2291 O O . LEU A 1 295 ? 47.501 19.222 18.021 1.00 32.16 295 LEU A O 1
ATOM 2296 N N . LEU A 1 296 ? 49.451 18.991 16.922 1.00 30.70 296 LEU A N 1
ATOM 2297 C CA . LEU A 1 296 ? 48.845 18.288 15.804 1.00 30.86 296 LEU A CA 1
ATOM 2298 C C . LEU A 1 296 ? 48.374 16.948 16.365 1.00 30.51 296 LEU A C 1
ATOM 2299 O O . LEU A 1 296 ? 47.358 16.405 15.941 1.00 30.97 296 LEU A O 1
ATOM 2304 N N . GLY A 1 297 ? 49.117 16.427 17.334 1.00 29.12 297 GLY A N 1
ATOM 2305 C CA . GLY A 1 297 ? 48.742 15.168 17.947 1.00 28.85 297 GLY A CA 1
ATOM 2306 C C . GLY A 1 297 ? 47.374 15.249 18.609 1.00 28.09 297 GLY A C 1
ATOM 2307 O O . GLY A 1 297 ? 46.696 14.233 18.792 1.00 26.22 297 GLY A O 1
ATOM 2308 N N . GLN A 1 298 ? 46.967 16.464 18.965 1.00 26.41 298 GLN A N 1
ATOM 2309 C CA . GLN A 1 298 ? 45.677 16.674 19.606 1.00 26.22 298 GLN A CA 1
ATOM 2310 C C . GLN A 1 298 ? 44.536 16.572 18.605 1.00 26.03 298 GLN A C 1
ATOM 2311 O O . GLN A 1 298 ? 43.456 16.115 18.955 1.00 26.75 298 GLN A O 1
ATOM 2317 N N . LEU A 1 299 ? 44.766 17.007 17.367 1.00 25.84 299 LEU A N 1
ATOM 2318 C CA . LEU A 1 299 ? 43.738 16.912 16.332 1.00 23.44 299 LEU A CA 1
ATOM 2319 C C . LEU A 1 299 ? 43.562 15.434 16.027 1.00 23.31 299 LEU A C 1
ATOM 2320 O O . LEU A 1 299 ? 42.534 15.000 15.500 1.00 23.97 299 LEU A O 1
ATOM 2325 N N . LEU A 1 300 ? 44.591 14.671 16.367 1.00 22.88 300 LEU A N 1
ATOM 2326 C CA . LEU A 1 300 ? 44.593 13.238 16.160 1.00 25.04 300 LEU A CA 1
ATOM 2327 C C . LEU A 1 300 ? 43.796 12.512 17.253 1.00 26.36 300 LEU A C 1
ATOM 2328 O O . LEU A 1 300 ? 43.276 11.420 17.033 1.00 27.56 300 LEU A O 1
ATOM 2333 N N . TRP A 1 301 ? 43.699 13.105 18.435 1.00 26.04 301 TRP A N 1
ATOM 2334 C CA . TRP A 1 301 ? 42.918 12.477 19.484 1.00 25.66 301 TRP A CA 1
ATOM 2335 C C . TRP A 1 301 ? 41.450 12.620 19.077 1.00 25.45 301 TRP A C 1
ATOM 2336 O O . TRP A 1 301 ? 40.632 11.721 19.303 1.00 25.77 301 TRP A O 1
ATOM 2347 N N . ARG A 1 302 ? 41.128 13.756 18.468 1.00 22.75 302 ARG A N 1
ATOM 2348 C CA . ARG A 1 302 ? 39.777 14.007 18.006 1.00 22.71 302 ARG A CA 1
ATOM 2349 C C . ARG A 1 302 ? 39.456 12.900 16.998 1.00 24.82 302 ARG A C 1
ATOM 2350 O O . ARG A 1 302 ? 38.423 12.238 17.083 1.00 23.31 302 ARG A O 1
ATOM 2358 N N . GLU A 1 303 ? 40.371 12.678 16.061 1.00 26.75 303 GLU A N 1
ATOM 2359 C CA . GLU A 1 303 ? 40.167 11.648 15.051 1.00 27.59 303 GLU A CA 1
ATOM 2360 C C . GLU A 1 303 ? 39.973 10.265 15.673 1.00 27.71 303 GLU A C 1
ATOM 2361 O O . GLU A 1 303 ? 39.075 9.528 15.287 1.00 27.96 303 GLU A O 1
ATOM 2367 N N . PHE A 1 304 ? 40.813 9.927 16.642 1.00 28.37 304 PHE A N 1
ATOM 2368 C CA . PHE A 1 304 ? 40.745 8.634 17.307 1.00 28.78 304 PHE A CA 1
ATOM 2369 C C . PHE A 1 304 ? 39.375 8.328 17.929 1.00 29.66 304 PHE A C 1
ATOM 2370 O O . PHE A 1 304 ? 38.834 7.228 17.759 1.00 29.63 304 PHE A O 1
ATOM 2378 N N . PHE A 1 305 ? 38.821 9.291 18.660 1.00 28.23 305 PHE A N 1
ATOM 2379 C CA . PHE A 1 305 ? 37.525 9.084 19.300 1.00 27.39 305 PHE A CA 1
ATOM 2380 C C . PHE A 1 305 ? 36.377 9.047 18.299 1.00 27.33 305 PHE A C 1
ATOM 2381 O O . PHE A 1 305 ? 35.447 8.257 18.438 1.00 27.19 305 PHE A O 1
ATOM 2389 N N . TYR A 1 306 ? 36.448 9.904 17.291 1.00 27.02 306 TYR A N 1
ATOM 2390 C CA . TYR A 1 306 ? 35.420 9.944 16.272 1.00 27.19 306 TYR A CA 1
ATOM 2391 C C . TYR A 1 306 ? 35.333 8.592 15.592 1.00 29.50 306 TYR A C 1
ATOM 2392 O O . TYR A 1 306 ? 34.242 8.037 15.441 1.00 32.49 306 TYR A O 1
ATOM 2401 N N . THR A 1 307 ? 36.480 8.056 15.185 1.00 29.88 307 THR A N 1
ATOM 2402 C CA . THR A 1 307 ? 36.504 6.763 14.515 1.00 30.03 307 THR A CA 1
ATOM 2403 C C . THR A 1 307 ? 36.000 5.667 15.443 1.00 30.05 307 THR A C 1
ATOM 2404 O O . THR A 1 307 ? 35.171 4.848 15.046 1.00 29.91 307 THR A O 1
ATOM 2408 N N . THR A 1 308 ? 36.480 5.665 16.682 1.00 29.45 308 THR A N 1
ATOM 2409 C CA . THR A 1 308 ? 36.046 4.666 17.645 1.00 28.71 308 THR A CA 1
ATOM 2410 C C . THR A 1 308 ? 34.557 4.832 17.945 1.00 28.33 308 THR A C 1
ATOM 2411 O O . THR A 1 308 ? 33.823 3.849 18.014 1.00 28.68 308 THR A O 1
ATOM 2415 N N . ALA A 1 309 ? 34.106 6.072 18.106 1.00 27.19 309 ALA A N 1
ATOM 2416 C CA . ALA A 1 309 ? 32.699 6.337 18.389 1.00 26.09 309 ALA A CA 1
ATOM 2417 C C . ALA A 1 309 ? 31.798 5.881 17.244 1.00 27.32 309 ALA A C 1
ATOM 2418 O O . ALA A 1 309 ? 30.723 5.312 17.475 1.00 28.57 309 ALA A O 1
ATOM 2420 N N . PHE A 1 310 ? 32.227 6.131 16.009 1.00 25.85 310 PHE A N 1
ATOM 2421 C CA . PHE A 1 310 ? 31.436 5.726 14.858 1.00 26.35 310 PHE A CA 1
ATOM 2422 C C . PHE A 1 310 ? 31.358 4.214 14.673 1.00 26.92 310 PHE A C 1
ATOM 2423 O O . PHE A 1 310 ? 30.434 3.713 14.045 1.00 27.98 310 PHE A O 1
ATOM 2431 N N . GLY A 1 311 ? 32.336 3.486 15.195 1.00 27.86 311 GLY A N 1
ATOM 2432 C CA . GLY A 1 311 ? 32.330 2.045 15.040 1.00 27.23 311 GLY A CA 1
ATOM 2433 C C . GLY A 1 311 ? 31.800 1.307 16.253 1.00 28.11 311 GLY A C 1
ATOM 2434 O O . GLY A 1 311 ? 31.791 0.078 16.271 1.00 29.81 311 GLY A O 1
ATOM 2435 N N . THR A 1 312 ? 31.344 2.035 17.266 1.00 27.54 312 THR A N 1
ATOM 2436 C CA . THR A 1 312 ? 30.841 1.378 18.464 1.00 27.20 312 THR A CA 1
ATOM 2437 C C . THR A 1 312 ? 29.379 1.639 18.824 1.00 26.83 312 THR A C 1
ATOM 2438 O O . THR A 1 312 ? 29.010 2.737 19.232 1.00 28.08 312 THR A O 1
ATOM 2442 N N . PRO A 1 313 ? 28.522 0.623 18.663 1.00 25.98 313 PRO A N 1
ATOM 2443 C CA . PRO A 1 313 ? 27.108 0.794 18.998 1.00 26.29 313 PRO A CA 1
ATOM 2444 C C . PRO A 1 313 ? 26.962 1.074 20.497 1.00 26.25 313 PRO A C 1
ATOM 2445 O O . PRO A 1 313 ? 27.766 0.611 21.303 1.00 23.58 313 PRO A O 1
ATOM 2449 N N . ASN A 1 314 ? 25.937 1.837 20.863 1.00 28.81 314 ASN A N 1
ATOM 2450 C CA . ASN A 1 314 ? 25.699 2.180 22.269 1.00 31.78 314 ASN A CA 1
ATOM 2451 C C . ASN A 1 314 ? 26.929 2.859 22.890 1.00 31.26 314 ASN A C 1
ATOM 2452 O O . ASN A 1 314 ? 27.120 2.827 24.104 1.00 30.86 314 ASN A O 1
ATOM 2457 N N . PHE A 1 315 ? 27.746 3.477 22.043 1.00 30.98 315 PHE A N 1
ATOM 2458 C CA . PHE A 1 315 ? 28.967 4.156 22.472 1.00 30.92 315 PHE A CA 1
ATOM 2459 C C . PHE A 1 315 ? 28.715 5.110 23.630 1.00 31.57 315 PHE A C 1
ATOM 2460 O O . PHE A 1 315 ? 29.525 5.194 24.552 1.00 33.59 315 PHE A O 1
ATOM 2468 N N . ASP A 1 316 ? 27.594 5.824 23.582 1.00 30.64 316 ASP A N 1
ATOM 2469 C CA . ASP A 1 316 ? 27.261 6.782 24.628 1.00 30.43 316 ASP A CA 1
ATOM 2470 C C . ASP A 1 316 ? 26.638 6.166 25.880 1.00 29.76 316 ASP A C 1
ATOM 2471 O O . ASP A 1 316 ? 25.980 6.859 26.659 1.00 30.16 316 ASP A O 1
ATOM 2476 N N . LYS A 1 317 ? 26.844 4.869 26.078 1.00 28.80 317 LYS A N 1
ATOM 2477 C CA . LYS A 1 317 ? 26.325 4.209 27.267 1.00 29.86 317 LYS A CA 1
ATOM 2478 C C . LYS A 1 317 ? 27.078 2.933 27.624 1.00 30.07 317 LYS A C 1
ATOM 2479 O O . LYS A 1 317 ? 27.723 2.317 26.778 1.00 31.40 317 LYS A O 1
ATOM 2485 N N . MET A 1 318 ? 27.006 2.552 28.894 1.00 29.45 318 MET A N 1
ATOM 2486 C CA . MET A 1 318 ? 27.668 1.347 29.360 1.00 28.41 318 MET A CA 1
ATOM 2487 C C . MET A 1 318 ? 26.982 0.088 28.830 1.00 28.95 318 MET A C 1
ATOM 2488 O O . MET A 1 318 ? 27.612 -0.738 28.173 1.00 29.19 318 MET A O 1
ATOM 2493 N N . LYS A 1 319 ? 25.689 -0.054 29.098 1.00 30.33 319 LYS A N 1
ATOM 2494 C CA . LYS A 1 319 ? 24.954 -1.237 28.660 1.00 32.39 319 LYS A CA 1
ATOM 2495 C C . LYS A 1 319 ? 24.760 -1.340 27.153 1.00 32.16 319 LYS A C 1
ATOM 2496 O O . LYS A 1 319 ? 24.117 -0.490 26.536 1.00 31.72 319 LYS A O 1
ATOM 2502 N N . GLY A 1 320 ? 25.321 -2.404 26.580 1.00 31.20 320 GLY A N 1
ATOM 2503 C CA . GLY A 1 320 ? 25.227 -2.654 25.152 1.00 31.54 320 GLY A CA 1
ATOM 2504 C C . GLY A 1 320 ? 26.517 -2.281 24.458 1.00 33.32 320 GLY A C 1
ATOM 2505 O O . GLY A 1 320 ? 26.733 -2.614 23.292 1.00 33.98 320 GLY A O 1
ATOM 2506 N N . ASN A 1 321 ? 27.384 -1.595 25.198 1.00 33.47 321 ASN A N 1
ATOM 2507 C CA . ASN A 1 321 ? 28.661 -1.123 24.688 1.00 32.41 321 ASN A CA 1
ATOM 2508 C C . ASN A 1 321 ? 29.722 -2.221 24.678 1.00 31.96 321 ASN A C 1
ATOM 2509 O O . ASN A 1 321 ? 30.235 -2.620 25.727 1.00 32.08 321 ASN A O 1
ATOM 2514 N N . ARG A 1 322 ? 30.052 -2.701 23.486 1.00 29.91 322 ARG A N 1
ATOM 2515 C CA . ARG A 1 322 ? 31.065 -3.740 23.329 1.00 28.89 322 ARG A CA 1
ATOM 2516 C C . ARG A 1 322 ? 32.381 -3.411 24.033 1.00 29.32 322 ARG A C 1
ATOM 2517 O O . ARG A 1 322 ? 33.014 -4.299 24.607 1.00 31.80 322 ARG A O 1
ATOM 2525 N N . ILE A 1 323 ? 32.790 -2.143 24.001 1.00 28.21 323 ILE A N 1
ATOM 2526 C CA . ILE A 1 323 ? 34.072 -1.737 24.584 1.00 27.47 323 ILE A CA 1
ATOM 2527 C C . ILE A 1 323 ? 34.084 -1.199 26.014 1.00 28.69 323 ILE A C 1
ATOM 2528 O O . ILE A 1 323 ? 35.153 -0.910 26.563 1.00 29.00 323 ILE A O 1
ATOM 2533 N N . CYS A 1 324 ? 32.919 -1.079 26.633 1.00 28.44 324 CYS A N 1
ATOM 2534 C CA . CYS A 1 324 ? 32.869 -0.518 27.975 1.00 29.33 324 CYS A CA 1
ATOM 2535 C C . CYS A 1 324 ? 32.719 -1.508 29.123 1.00 29.90 324 CYS A C 1
ATOM 2536 O O . CYS A 1 324 ? 31.770 -2.290 29.165 1.00 31.96 324 CYS A O 1
ATOM 2539 N N . LYS A 1 325 ? 33.642 -1.462 30.074 1.00 29.33 325 LYS A N 1
ATOM 2540 C CA . LYS A 1 325 ? 33.565 -2.363 31.212 1.00 29.18 325 LYS A CA 1
ATOM 2541 C C . LYS A 1 325 ? 32.278 -2.148 31.989 1.00 29.25 325 LYS A C 1
ATOM 2542 O O . LYS A 1 325 ? 31.861 -1.014 32.219 1.00 29.61 325 LYS A O 1
ATOM 2548 N N . GLN A 1 326 ? 31.637 -3.244 32.377 1.00 29.49 326 GLN A N 1
ATOM 2549 C CA . GLN A 1 326 ? 30.387 -3.162 33.126 1.00 30.07 326 GLN A CA 1
ATOM 2550 C C . GLN A 1 326 ? 30.735 -2.954 34.589 1.00 29.78 326 GLN A C 1
ATOM 2551 O O . GLN A 1 326 ? 31.388 -3.789 35.219 1.00 30.29 326 GLN A O 1
ATOM 2557 N N . ILE A 1 327 ? 30.306 -1.823 35.119 1.00 29.02 327 ILE A N 1
ATOM 2558 C CA . ILE A 1 327 ? 30.613 -1.472 36.487 1.00 30.03 327 ILE A CA 1
ATOM 2559 C C . ILE A 1 327 ? 29.369 -0.985 37.201 1.00 32.58 327 ILE A C 1
ATOM 2560 O O . ILE A 1 327 ? 28.613 -0.172 36.671 1.00 34.55 327 ILE A O 1
ATOM 2565 N N . PRO A 1 328 ? 29.140 -1.476 38.424 1.00 34.68 328 PRO A N 1
ATOM 2566 C CA . PRO A 1 328 ? 27.973 -1.086 39.217 1.00 34.72 328 PRO A CA 1
ATOM 2567 C C . PRO A 1 328 ? 28.173 0.272 39.874 1.00 35.55 328 PRO A C 1
ATOM 2568 O O . PRO A 1 328 ? 28.433 0.357 41.076 1.00 36.57 328 PRO A O 1
ATOM 2572 N N . TRP A 1 329 ? 28.057 1.329 39.080 1.00 35.18 329 TRP A N 1
ATOM 2573 C CA . TRP A 1 329 ? 28.218 2.682 39.588 1.00 35.83 329 TRP A CA 1
ATOM 2574 C C . TRP A 1 329 ? 27.022 3.011 40.454 1.00 37.18 329 TRP A C 1
ATOM 2575 O O . TRP A 1 329 ? 25.967 2.409 40.301 1.00 37.49 329 TRP A O 1
ATOM 2586 N N . ASN A 1 330 ? 27.178 3.965 41.364 1.00 40.31 330 ASN A N 1
ATOM 2587 C CA . ASN A 1 330 ? 26.056 4.361 42.202 1.00 44.44 330 ASN A CA 1
ATOM 2588 C C . ASN A 1 330 ? 25.264 5.405 41.439 1.00 45.67 330 ASN A C 1
ATOM 2589 O O . ASN A 1 330 ? 25.650 5.841 40.360 1.00 45.70 330 ASN A O 1
ATOM 2594 N N . GLU A 1 331 ? 24.142 5.786 42.025 1.00 48.00 331 GLU A N 1
ATOM 2595 C CA . GLU A 1 331 ? 23.279 6.818 41.492 1.00 48.76 331 GLU A CA 1
ATOM 2596 C C . GLU A 1 331 ? 22.965 7.574 42.771 1.00 48.13 331 GLU A C 1
ATOM 2597 O O . GLU A 1 331 ? 22.760 6.955 43.810 1.00 48.68 331 GLU A O 1
ATOM 2603 N N . ASP A 1 332 ? 22.944 8.898 42.724 1.00 47.43 332 ASP A N 1
ATOM 2604 C CA . ASP A 1 332 ? 22.678 9.648 43.943 1.00 47.74 332 ASP A CA 1
ATOM 2605 C C . ASP A 1 332 ? 22.529 11.122 43.600 1.00 47.50 332 ASP A C 1
ATOM 2606 O O . ASP A 1 332 ? 23.478 11.895 43.733 1.00 47.62 332 ASP A O 1
ATOM 2611 N N . HIS A 1 333 ? 21.331 11.513 43.170 1.00 47.42 333 HIS A N 1
ATOM 2612 C CA . HIS A 1 333 ? 21.090 12.897 42.773 1.00 48.48 333 HIS A CA 1
ATOM 2613 C C . HIS A 1 333 ? 21.674 13.930 43.729 1.00 47.18 333 HIS A C 1
ATOM 2614 O O . HIS A 1 333 ? 21.953 15.058 43.325 1.00 48.72 333 HIS A O 1
ATOM 2621 N N . ALA A 1 334 ? 21.867 13.551 44.989 1.00 45.54 334 ALA A N 1
ATOM 2622 C CA . ALA A 1 334 ? 22.435 14.468 45.980 1.00 44.01 334 ALA A CA 1
ATOM 2623 C C . ALA A 1 334 ? 23.947 14.628 45.774 1.00 42.02 334 ALA A C 1
ATOM 2624 O O . ALA A 1 334 ? 24.492 15.737 45.847 1.00 38.25 334 ALA A O 1
ATOM 2626 N N . MET A 1 335 ? 24.619 13.509 45.519 1.00 40.82 335 MET A N 1
ATOM 2627 C CA . MET A 1 335 ? 26.054 13.527 45.281 1.00 40.92 335 MET A CA 1
ATOM 2628 C C . MET A 1 335 ? 26.353 14.159 43.917 1.00 40.18 335 MET A C 1
ATOM 2629 O O . MET A 1 335 ? 27.268 14.981 43.789 1.00 39.36 335 MET A O 1
ATOM 2634 N N . LEU A 1 336 ? 25.572 13.777 42.906 1.00 38.51 336 LEU A N 1
ATOM 2635 C CA . LEU A 1 336 ? 25.739 14.319 41.563 1.00 36.23 336 LEU A CA 1
ATOM 2636 C C . LEU A 1 336 ? 25.551 15.827 41.618 1.00 35.46 336 LEU A C 1
ATOM 2637 O O . LEU A 1 336 ? 26.322 16.589 41.039 1.00 34.76 336 LEU A O 1
ATOM 2642 N N . ALA A 1 337 ? 24.515 16.250 42.328 1.00 35.05 337 ALA A N 1
ATOM 2643 C CA . ALA A 1 337 ? 24.210 17.665 42.463 1.00 35.84 337 ALA A CA 1
ATOM 2644 C C . ALA A 1 337 ? 25.353 18.442 43.121 1.00 36.03 337 ALA A C 1
ATOM 2645 O O . ALA A 1 337 ? 25.719 19.532 42.673 1.00 34.17 337 ALA A O 1
ATOM 2647 N N . ALA A 1 338 ? 25.901 17.880 44.194 1.00 36.81 338 ALA A N 1
ATOM 2648 C CA . ALA A 1 338 ? 26.993 18.520 44.915 1.00 37.28 338 ALA A CA 1
ATOM 2649 C C . ALA A 1 338 ? 28.170 18.741 43.975 1.00 37.21 338 ALA A C 1
ATOM 2650 O O . ALA A 1 338 ? 28.836 19.778 44.024 1.00 37.30 338 ALA A O 1
ATOM 2652 N N . TRP A 1 339 ? 28.416 17.753 43.121 1.00 36.22 339 TRP A N 1
ATOM 2653 C CA . TRP A 1 339 ? 29.511 17.807 42.159 1.00 35.75 339 TRP A CA 1
ATOM 2654 C C . TRP A 1 339 ? 29.177 18.770 41.017 1.00 35.35 339 TRP A C 1
ATOM 2655 O O . TRP A 1 339 ? 29.979 19.630 40.659 1.00 35.74 339 TRP A O 1
ATOM 2666 N N . ARG A 1 340 ? 27.981 18.621 40.460 1.00 34.88 340 ARG A N 1
ATOM 2667 C CA . ARG A 1 340 ? 27.522 19.451 39.355 1.00 34.06 340 ARG A CA 1
ATOM 2668 C C . ARG A 1 340 ? 27.571 20.942 39.660 1.00 34.27 340 ARG A C 1
ATOM 2669 O O . ARG A 1 340 ? 28.100 21.718 38.871 1.00 34.28 340 ARG A O 1
ATOM 2677 N N . ASP A 1 341 ? 27.032 21.352 40.804 1.00 35.72 341 ASP A N 1
ATOM 2678 C CA . ASP A 1 341 ? 27.026 22.770 41.146 1.00 36.03 341 ASP A CA 1
ATOM 2679 C C . ASP A 1 341 ? 28.306 23.258 41.808 1.00 35.62 341 ASP A C 1
ATOM 2680 O O . ASP A 1 341 ? 28.434 24.452 42.090 1.00 36.64 341 ASP A O 1
ATOM 2685 N N . GLY A 1 342 ? 29.249 22.348 42.053 1.00 33.27 342 GLY A N 1
ATOM 2686 C CA . GLY A 1 342 ? 30.498 22.739 42.681 1.00 32.36 342 GLY A CA 1
ATOM 2687 C C . GLY A 1 342 ? 30.341 23.071 44.155 1.00 33.51 342 GLY A C 1
ATOM 2688 O O . GLY A 1 342 ? 30.664 24.183 44.595 1.00 33.11 342 GLY A O 1
ATOM 2689 N N . LYS A 1 343 ? 29.838 22.098 44.913 1.00 34.50 343 LYS A N 1
ATOM 2690 C CA . LYS A 1 343 ? 29.617 22.233 46.352 1.00 36.50 343 LYS A CA 1
ATOM 2691 C C . LYS A 1 343 ? 30.136 20.960 47.009 1.00 37.72 343 LYS A C 1
ATOM 2692 O O . LYS A 1 343 ? 29.565 20.492 47.997 1.00 38.22 343 LYS A O 1
ATOM 2698 N N . THR A 1 344 ? 31.207 20.399 46.451 1.00 37.16 344 THR A N 1
ATOM 2699 C CA . THR A 1 344 ? 31.793 19.164 46.961 1.00 36.22 344 THR A CA 1
ATOM 2700 C C . THR A 1 344 ? 32.591 19.374 48.228 1.00 36.00 344 THR A C 1
ATOM 2701 O O . THR A 1 344 ? 32.748 18.451 49.021 1.00 36.43 344 THR A O 1
ATOM 2705 N N . GLY A 1 345 ? 33.113 20.579 48.411 1.00 35.76 345 GLY A N 1
ATOM 2706 C CA . GLY A 1 345 ? 33.903 20.850 49.598 1.00 37.88 345 GLY A CA 1
ATOM 2707 C C . GLY A 1 345 ? 35.387 21.002 49.297 1.00 39.30 345 GLY A C 1
ATOM 2708 O O . GLY A 1 345 ? 36.122 21.634 50.058 1.00 40.87 345 GLY A O 1
ATOM 2709 N N . TYR A 1 346 ? 35.846 20.408 48.201 1.00 38.84 346 TYR A N 1
ATOM 2710 C CA . TYR A 1 346 ? 37.244 20.534 47.829 1.00 37.22 346 TYR A CA 1
ATOM 2711 C C . TYR A 1 346 ? 37.356 21.697 46.856 1.00 36.21 346 TYR A C 1
ATOM 2712 O O . TYR A 1 346 ? 36.935 21.596 45.704 1.00 35.90 346 TYR A O 1
ATOM 2721 N N . PRO A 1 347 ? 37.917 22.826 47.316 1.00 35.82 347 PRO A N 1
ATOM 2722 C CA . PRO A 1 347 ? 38.094 24.039 46.511 1.00 35.16 347 PRO A CA 1
ATOM 2723 C C . PRO A 1 347 ? 38.589 23.824 45.085 1.00 34.92 347 PRO A C 1
ATOM 2724 O O . PRO A 1 347 ? 38.098 24.477 44.165 1.00 35.85 347 PRO A O 1
ATOM 2728 N N . TRP A 1 348 ? 39.553 22.924 44.898 1.00 33.16 348 TRP A N 1
ATOM 2729 C CA . TRP A 1 348 ? 40.083 22.657 43.562 1.00 32.30 348 TRP A CA 1
ATOM 2730 C C . TRP A 1 348 ? 38.974 22.154 42.637 1.00 33.57 348 TRP A C 1
ATOM 2731 O O . TRP A 1 348 ? 38.751 22.709 41.559 1.00 34.55 348 TRP A O 1
ATOM 2742 N N . ILE A 1 349 ? 38.282 21.103 43.067 1.00 33.64 349 ILE A N 1
ATOM 2743 C CA . ILE A 1 349 ? 37.195 20.528 42.293 1.00 33.22 349 ILE A CA 1
ATOM 2744 C C . ILE A 1 349 ? 36.063 21.533 42.093 1.00 34.27 349 ILE A C 1
ATOM 2745 O O . ILE A 1 349 ? 35.561 21.687 40.982 1.00 35.65 349 ILE A O 1
ATOM 2750 N N . ASP A 1 350 ? 35.659 22.218 43.159 1.00 33.93 350 ASP A N 1
ATOM 2751 C CA . ASP A 1 350 ? 34.570 23.185 43.044 1.00 33.58 350 ASP A CA 1
ATOM 2752 C C . ASP A 1 350 ? 34.942 24.347 42.130 1.00 32.65 350 ASP A C 1
ATOM 2753 O O . ASP A 1 350 ? 34.108 24.839 41.364 1.00 32.70 350 ASP A O 1
ATOM 2758 N N . ALA A 1 351 ? 36.191 24.788 42.207 1.00 30.87 351 ALA A N 1
ATOM 2759 C CA . ALA A 1 351 ? 36.637 25.894 41.371 1.00 30.18 351 ALA A CA 1
ATOM 2760 C C . ALA A 1 351 ? 36.528 25.489 39.907 1.00 28.75 351 ALA A C 1
ATOM 2761 O O . ALA A 1 351 ? 36.088 26.280 39.067 1.00 28.08 351 ALA A O 1
ATOM 2763 N N . ILE A 1 352 ? 36.920 24.250 39.614 1.00 26.22 352 ILE A N 1
ATOM 2764 C CA . ILE A 1 352 ? 36.880 23.744 38.253 1.00 24.49 352 ILE A CA 1
ATOM 2765 C C . ILE A 1 352 ? 35.450 23.618 37.756 1.00 25.02 352 ILE A C 1
ATOM 2766 O O . ILE A 1 352 ? 35.141 24.042 36.639 1.00 26.48 352 ILE A O 1
ATOM 2771 N N . MET A 1 353 ? 34.572 23.048 38.576 1.00 23.85 353 MET A N 1
ATOM 2772 C CA . MET A 1 353 ? 33.175 22.898 38.171 1.00 23.79 353 MET A CA 1
ATOM 2773 C C . MET A 1 353 ? 32.509 24.249 37.927 1.00 23.11 353 MET A C 1
ATOM 2774 O O . MET A 1 353 ? 31.572 24.347 37.145 1.00 23.67 353 MET A O 1
ATOM 2779 N N . VAL A 1 354 ? 32.991 25.290 38.594 1.00 22.01 354 VAL A N 1
ATOM 2780 C CA . VAL A 1 354 ? 32.430 26.612 38.396 1.00 22.29 354 VAL A CA 1
ATOM 2781 C C . VAL A 1 354 ? 32.936 27.174 37.066 1.00 22.74 354 VAL A C 1
ATOM 2782 O O . VAL A 1 354 ? 32.217 27.889 36.368 1.00 22.84 354 VAL A O 1
ATOM 2786 N N . GLN A 1 355 ? 34.170 26.858 36.697 1.00 22.89 355 GLN A N 1
ATOM 2787 C CA . GLN A 1 355 ? 34.661 27.354 35.420 1.00 23.77 355 GLN A CA 1
ATOM 2788 C C . GLN A 1 355 ? 33.848 26.691 34.296 1.00 24.66 355 GLN A C 1
ATOM 2789 O O . GLN A 1 355 ? 33.616 27.284 33.243 1.00 24.23 355 GLN A O 1
ATOM 2795 N N . LEU A 1 356 ? 33.421 25.455 34.532 1.00 24.62 356 LEU A N 1
ATOM 2796 C CA . LEU A 1 356 ? 32.621 24.728 33.566 1.00 23.90 356 LEU A CA 1
ATOM 2797 C C . LEU A 1 356 ? 31.366 25.548 33.329 1.00 25.88 356 LEU A C 1
ATOM 2798 O O . LEU A 1 356 ? 31.051 25.930 32.201 1.00 29.16 356 LEU A O 1
ATOM 2803 N N . LEU A 1 357 ? 30.664 25.837 34.414 1.00 26.07 357 LEU A N 1
ATOM 2804 C CA . LEU A 1 357 ? 29.436 26.605 34.352 1.00 26.55 357 LEU A CA 1
ATOM 2805 C C . LEU A 1 357 ? 29.572 28.027 33.816 1.00 26.90 357 LEU A C 1
ATOM 2806 O O . LEU A 1 357 ? 28.685 28.508 33.125 1.00 27.54 357 LEU A O 1
ATOM 2811 N N . LYS A 1 358 ? 30.667 28.706 34.131 1.00 29.31 358 LYS A N 1
ATOM 2812 C CA . LYS A 1 358 ? 30.845 30.082 33.675 1.00 29.82 358 LYS A CA 1
ATOM 2813 C C . LYS A 1 358 ? 31.559 30.245 32.332 1.00 30.24 358 LYS A C 1
ATOM 2814 O O . LYS A 1 358 ? 31.232 31.144 31.562 1.00 30.94 358 LYS A O 1
ATOM 2820 N N . TRP A 1 359 ? 32.529 29.382 32.051 1.00 29.75 359 TRP A N 1
ATOM 2821 C CA . TRP A 1 359 ? 33.262 29.437 30.789 1.00 29.75 359 TRP A CA 1
ATOM 2822 C C . TRP A 1 359 ? 32.782 28.400 29.773 1.00 29.34 359 TRP A C 1
ATOM 2823 O O . TRP A 1 359 ? 32.839 28.629 28.565 1.00 29.72 359 TRP A O 1
ATOM 2834 N N . GLY A 1 360 ? 32.309 27.260 30.257 1.00 27.40 360 GLY A N 1
ATOM 2835 C CA . GLY A 1 360 ? 31.881 26.228 29.340 1.00 27.07 360 GLY A CA 1
ATOM 2836 C C . GLY A 1 360 ? 33.130 25.618 28.732 1.00 26.33 360 GLY A C 1
ATOM 2837 O O . GLY A 1 360 ? 33.084 25.011 27.666 1.00 26.20 360 GLY A O 1
ATOM 2838 N N . TRP A 1 361 ? 34.252 25.790 29.426 1.00 26.50 361 TRP A N 1
ATOM 2839 C CA . TRP A 1 361 ? 35.545 25.273 28.989 1.00 25.84 361 TRP A CA 1
ATOM 2840 C C . TRP A 1 361 ? 36.524 25.256 30.156 1.00 26.91 361 TRP A C 1
ATOM 2841 O O . TRP A 1 361 ? 36.517 26.168 30.985 1.00 28.70 361 TRP A O 1
ATOM 2852 N N . MET A 1 362 ? 37.356 24.217 30.216 1.00 27.23 362 MET A N 1
ATOM 2853 C CA . MET A 1 362 ? 38.394 24.080 31.243 1.00 26.01 362 MET A CA 1
ATOM 2854 C C . MET A 1 362 ? 39.526 23.313 30.587 1.00 25.62 362 MET A C 1
ATOM 2855 O O . MET A 1 362 ? 39.301 22.541 29.648 1.00 25.63 362 MET A O 1
ATOM 2860 N N . HIS A 1 363 ? 40.738 23.511 31.089 1.00 24.56 363 HIS A N 1
ATOM 2861 C CA . HIS A 1 363 ? 41.896 22.828 30.549 1.00 23.47 363 HIS A CA 1
ATOM 2862 C C . HIS A 1 363 ? 41.701 21.311 30.651 1.00 22.78 363 HIS A C 1
ATOM 2863 O O . HIS A 1 363 ? 41.007 20.824 31.543 1.00 21.57 363 HIS A O 1
ATOM 2870 N N . HIS A 1 364 ? 42.303 20.568 29.730 1.00 20.43 364 HIS A N 1
ATOM 2871 C CA . HIS A 1 364 ? 42.179 19.117 29.730 1.00 22.31 364 HIS A CA 1
ATOM 2872 C C . HIS A 1 364 ? 42.407 18.455 31.110 1.00 24.13 364 HIS A C 1
ATOM 2873 O O . HIS A 1 364 ? 41.611 17.620 31.561 1.00 24.62 364 HIS A O 1
ATOM 2880 N N . LEU A 1 365 ? 43.497 18.816 31.778 1.00 24.23 365 LEU A N 1
ATOM 2881 C CA . LEU A 1 365 ? 43.794 18.247 33.083 1.00 24.47 365 LEU A CA 1
ATOM 2882 C C . LEU A 1 365 ? 42.693 18.548 34.114 1.00 25.22 365 LEU A C 1
ATOM 2883 O O . LEU A 1 365 ? 42.367 17.695 34.940 1.00 24.89 365 LEU A O 1
ATOM 2888 N N . ALA A 1 366 ? 42.124 19.751 34.077 1.00 24.43 366 ALA A N 1
ATOM 2889 C CA . ALA A 1 366 ? 41.049 20.085 35.011 1.00 24.88 366 ALA A CA 1
ATOM 2890 C C . ALA A 1 366 ? 39.858 19.135 34.762 1.00 26.41 366 ALA A C 1
ATOM 2891 O O . ALA A 1 366 ? 39.260 18.588 35.697 1.00 24.81 366 ALA A O 1
ATOM 2893 N N . ARG A 1 367 ? 39.524 18.942 33.487 1.00 27.91 367 ARG A N 1
ATOM 2894 C CA . ARG A 1 367 ? 38.437 18.051 33.112 1.00 28.52 367 ARG A CA 1
ATOM 2895 C C . ARG A 1 367 ? 38.786 16.667 33.661 1.00 28.83 367 ARG A C 1
ATOM 2896 O O . ARG A 1 367 ? 37.911 15.913 34.079 1.00 29.56 367 ARG A O 1
ATOM 2904 N N . HIS A 1 368 ? 40.072 16.341 33.662 1.00 26.96 368 HIS A N 1
ATOM 2905 C CA . HIS A 1 368 ? 40.514 15.056 34.192 1.00 27.69 368 HIS A CA 1
ATOM 2906 C C . HIS A 1 368 ? 40.135 14.884 35.668 1.00 27.41 368 HIS A C 1
ATOM 2907 O O . HIS A 1 368 ? 39.461 13.924 36.042 1.00 27.93 368 HIS A O 1
ATOM 2914 N N . CYS A 1 369 ? 40.587 15.822 36.492 1.00 26.59 369 CYS A N 1
ATOM 2915 C CA . CYS A 1 369 ? 40.353 15.795 37.930 1.00 27.93 369 CYS A CA 1
ATOM 2916 C C . CYS A 1 369 ? 38.899 15.608 38.371 1.00 28.31 369 CYS A C 1
ATOM 2917 O O . CYS A 1 369 ? 38.586 14.694 39.145 1.00 27.52 369 CYS A O 1
ATOM 2920 N N . VAL A 1 370 ? 38.015 16.479 37.891 1.00 27.57 370 VAL A N 1
ATOM 2921 C CA . VAL A 1 370 ? 36.608 16.405 38.257 1.00 25.38 370 VAL A CA 1
ATOM 2922 C C . VAL A 1 370 ? 35.910 15.159 37.717 1.00 26.17 370 VAL A C 1
ATOM 2923 O O . VAL A 1 370 ? 34.942 14.682 38.310 1.00 28.37 370 VAL A O 1
ATOM 2927 N N . ALA A 1 371 ? 36.390 14.629 36.597 1.00 24.32 371 ALA A N 1
ATOM 2928 C CA . ALA A 1 371 ? 35.775 13.445 36.027 1.00 23.93 371 ALA A CA 1
ATOM 2929 C C . ALA A 1 371 ? 36.194 12.245 36.842 1.00 25.32 371 ALA A C 1
ATOM 2930 O O . ALA A 1 371 ? 35.416 11.305 37.021 1.00 24.25 371 ALA A O 1
ATOM 2932 N N . CYS A 1 372 ? 37.428 12.279 37.336 1.00 27.26 372 CYS A N 1
ATOM 2933 C CA . CYS A 1 372 ? 37.953 11.191 38.159 1.00 30.79 372 CYS A CA 1
ATOM 2934 C C . CYS A 1 372 ? 37.244 11.224 39.514 1.00 31.71 372 CYS A C 1
ATOM 2935 O O . CYS A 1 372 ? 36.698 10.220 39.971 1.00 31.45 372 CYS A O 1
ATOM 2938 N N . PHE A 1 373 ? 37.247 12.393 40.142 1.00 32.66 373 PHE A N 1
ATOM 2939 C CA . PHE A 1 373 ? 36.611 12.572 41.435 1.00 34.53 373 PHE A CA 1
ATOM 2940 C C . PHE A 1 373 ? 35.172 12.060 41.408 1.00 36.37 373 PHE A C 1
ATOM 2941 O O . PHE A 1 373 ? 34.716 11.387 42.331 1.00 36.11 373 PHE A O 1
ATOM 2949 N N . LEU A 1 374 ? 34.463 12.382 40.333 1.00 37.36 374 LEU A N 1
ATOM 2950 C CA . LEU A 1 374 ? 33.071 11.993 40.189 1.00 36.29 374 LEU A CA 1
ATOM 2951 C C . LEU A 1 374 ? 32.859 10.506 39.964 1.00 34.39 374 LEU A C 1
ATOM 2952 O O . LEU A 1 374 ? 31.895 9.950 40.471 1.00 34.78 374 LEU A O 1
ATOM 2957 N N . THR A 1 375 ? 33.748 9.853 39.224 1.00 33.23 375 THR A N 1
ATOM 2958 C CA . THR A 1 375 ? 33.565 8.427 38.962 1.00 33.47 375 THR A CA 1
ATOM 2959 C C . THR A 1 375 ? 34.405 7.484 39.827 1.00 34.39 375 THR A C 1
ATOM 2960 O O . THR A 1 375 ? 34.148 7.348 41.023 1.00 34.16 375 THR A O 1
ATOM 2964 N N . ARG A 1 376 ? 35.405 6.837 39.230 1.00 35.06 376 ARG A N 1
ATOM 2965 C CA . ARG A 1 376 ? 36.238 5.888 39.961 1.00 36.47 376 ARG A CA 1
ATOM 2966 C C . ARG A 1 376 ? 37.286 6.494 40.897 1.00 37.02 376 ARG A C 1
ATOM 2967 O O . ARG A 1 376 ? 38.157 5.789 41.412 1.00 39.14 376 ARG A O 1
ATOM 2975 N N . GLY A 1 377 ? 37.184 7.793 41.142 1.00 35.82 377 GLY A N 1
ATOM 2976 C CA . GLY A 1 377 ? 38.130 8.436 42.029 1.00 35.05 377 GLY A CA 1
ATOM 2977 C C . GLY A 1 377 ? 37.630 8.555 43.458 1.00 35.64 377 GLY A C 1
ATOM 2978 O O . GLY A 1 377 ? 38.312 8.140 44.388 1.00 35.10 377 GLY A O 1
ATOM 2979 N N . ASP A 1 378 ? 36.439 9.116 43.646 1.00 36.86 378 ASP A N 1
ATOM 2980 C CA . ASP A 1 378 ? 35.897 9.289 44.992 1.00 37.94 378 ASP A CA 1
ATOM 2981 C C . ASP A 1 378 ? 34.401 8.970 45.167 1.00 38.27 378 ASP A C 1
ATOM 2982 O O . ASP A 1 378 ? 34.044 8.092 45.945 1.00 39.58 378 ASP A O 1
ATOM 2987 N N . LEU A 1 379 ? 33.536 9.678 44.443 1.00 38.27 379 LEU A N 1
ATOM 2988 C CA . LEU A 1 379 ? 32.082 9.508 44.552 1.00 36.99 379 LEU A CA 1
ATOM 2989 C C . LEU A 1 379 ? 31.480 8.228 43.965 1.00 36.31 379 LEU A C 1
ATOM 2990 O O . LEU A 1 379 ? 30.450 7.746 44.441 1.00 36.92 379 LEU A O 1
ATOM 2995 N N . PHE A 1 380 ? 32.110 7.695 42.925 1.00 34.47 380 PHE A N 1
ATOM 2996 C CA . PHE A 1 380 ? 31.640 6.476 42.264 1.00 32.82 380 PHE A CA 1
ATOM 2997 C C . PHE A 1 380 ? 30.269 6.608 41.588 1.00 32.80 380 PHE A C 1
ATOM 2998 O O . PHE A 1 380 ? 29.509 5.644 41.526 1.00 32.58 380 PHE A O 1
ATOM 3006 N N . ILE A 1 381 ? 29.962 7.808 41.098 1.00 32.47 381 ILE A N 1
ATOM 3007 C CA . ILE A 1 381 ? 28.713 8.087 40.388 1.00 31.19 381 ILE A CA 1
ATOM 3008 C C . ILE A 1 381 ? 28.896 7.649 38.929 1.00 31.52 381 ILE A C 1
ATOM 3009 O O . ILE A 1 381 ? 30.003 7.722 38.393 1.00 30.75 381 ILE A O 1
ATOM 3014 N N . HIS A 1 382 ? 27.818 7.201 38.288 1.00 32.10 382 HIS A N 1
ATOM 3015 C CA . HIS A 1 382 ? 27.882 6.747 36.892 1.00 31.38 382 HIS A CA 1
ATOM 3016 C C . HIS A 1 382 ? 28.501 7.801 35.964 1.00 29.88 382 HIS A C 1
ATOM 3017 O O . HIS A 1 382 ? 28.144 8.980 36.022 1.00 29.17 382 HIS A O 1
ATOM 3024 N N . TRP A 1 383 ? 29.425 7.381 35.106 1.00 28.16 383 TRP A N 1
ATOM 3025 C CA . TRP A 1 383 ? 30.057 8.325 34.193 1.00 27.01 383 TRP A CA 1
ATOM 3026 C C . TRP A 1 383 ? 29.056 8.960 33.237 1.00 27.86 383 TRP A C 1
ATOM 3027 O O . TRP A 1 383 ? 29.245 10.095 32.790 1.00 28.02 383 TRP A O 1
ATOM 3038 N N . GLU A 1 384 ? 27.988 8.236 32.925 1.00 27.80 384 GLU A N 1
ATOM 3039 C CA . GLU A 1 384 ? 26.973 8.784 32.040 1.00 28.65 384 GLU A CA 1
ATOM 3040 C C . GLU A 1 384 ? 26.407 10.061 32.668 1.00 28.07 384 GLU A C 1
ATOM 3041 O O . GLU A 1 384 ? 25.922 10.948 31.968 1.00 26.22 384 GLU A O 1
ATOM 3047 N N . GLN A 1 385 ? 26.505 10.161 33.990 1.00 29.66 385 GLN A N 1
ATOM 3048 C CA . GLN A 1 385 ? 26.002 11.331 34.704 1.00 32.58 385 GLN A CA 1
ATOM 3049 C C . GLN A 1 385 ? 26.938 12.527 34.540 1.00 32.00 385 GLN A C 1
ATOM 3050 O O . GLN A 1 385 ? 26.488 13.655 34.341 1.00 30.81 385 GLN A O 1
ATOM 3056 N N . GLY A 1 386 ? 28.240 12.291 34.659 1.00 30.40 386 GLY A N 1
ATOM 3057 C CA . GLY A 1 386 ? 29.169 13.388 34.484 1.00 30.57 386 GLY A CA 1
ATOM 3058 C C . GLY A 1 386 ? 29.095 13.788 33.021 1.00 30.91 386 GLY A C 1
ATOM 3059 O O . GLY A 1 386 ? 29.155 14.967 32.671 1.00 31.19 386 GLY A O 1
ATOM 3060 N N . ARG A 1 387 ? 28.954 12.778 32.166 1.00 29.83 387 ARG A N 1
ATOM 3061 C CA . ARG A 1 387 ? 28.848 12.966 30.728 1.00 27.97 387 ARG A CA 1
ATOM 3062 C C . ARG A 1 387 ? 27.680 13.909 30.407 1.00 27.72 387 ARG A C 1
ATOM 3063 O O . ARG A 1 387 ? 27.833 14.860 29.647 1.00 28.77 387 ARG A O 1
ATOM 3071 N N . ASP A 1 388 ? 26.517 13.655 30.995 1.00 27.02 388 ASP A N 1
ATOM 3072 C CA . ASP A 1 388 ? 25.353 14.497 30.754 1.00 27.05 388 ASP A CA 1
ATOM 3073 C C . ASP A 1 388 ? 25.576 15.922 31.238 1.00 27.08 388 ASP A C 1
ATOM 3074 O O . ASP A 1 388 ? 25.157 16.875 30.583 1.00 28.04 388 ASP A O 1
ATOM 3079 N N . VAL A 1 389 ? 26.222 16.075 32.389 1.00 26.29 389 VAL A N 1
ATOM 3080 C CA . VAL A 1 389 ? 26.479 17.410 32.919 1.00 26.50 389 VAL A CA 1
ATOM 3081 C C . VAL A 1 389 ? 27.405 18.160 31.967 1.00 27.30 389 VAL A C 1
ATOM 3082 O O . VAL A 1 389 ? 27.165 19.325 31.626 1.00 27.14 389 VAL A O 1
ATOM 3086 N N . PHE A 1 390 ? 28.460 17.475 31.537 1.00 26.94 390 PHE A N 1
ATOM 3087 C CA . PHE A 1 390 ? 29.418 18.049 30.607 1.00 26.63 390 PHE A CA 1
ATOM 3088 C C . PHE A 1 390 ? 28.756 18.370 29.276 1.00 25.55 390 PHE A C 1
ATOM 3089 O O . PHE A 1 390 ? 28.969 19.442 28.727 1.00 25.77 390 PHE A O 1
ATOM 3097 N N . GLU A 1 391 ? 27.944 17.447 28.767 1.00 25.46 391 GLU A N 1
ATOM 3098 C CA . GLU A 1 391 ? 27.283 17.651 27.485 1.00 26.83 391 GLU A CA 1
ATOM 3099 C C . GLU A 1 391 ? 26.491 18.937 27.342 1.00 27.11 391 GLU A C 1
ATOM 3100 O O . GLU A 1 391 ? 26.458 19.522 26.259 1.00 26.56 391 GLU A O 1
ATOM 3106 N N . ARG A 1 392 ? 25.828 19.392 28.397 1.00 27.92 392 ARG A N 1
ATOM 3107 C CA . ARG A 1 392 ? 25.106 20.636 28.216 1.00 29.26 392 ARG A CA 1
ATOM 3108 C C . ARG A 1 392 ? 25.857 21.873 28.700 1.00 28.34 392 ARG A C 1
ATOM 3109 O O . ARG A 1 392 ? 25.554 22.986 28.271 1.00 29.58 392 ARG A O 1
ATOM 3117 N N . LEU A 1 393 ? 26.863 21.690 29.545 1.00 24.83 393 LEU A N 1
ATOM 3118 C CA . LEU A 1 393 ? 27.616 22.834 30.033 1.00 23.31 393 LEU A CA 1
ATOM 3119 C C . LEU A 1 393 ? 28.779 23.266 29.120 1.00 22.89 393 LEU A C 1
ATOM 3120 O O . LEU A 1 393 ? 28.984 24.459 28.892 1.00 22.61 393 LEU A O 1
ATOM 3125 N N . LEU A 1 394 ? 29.539 22.310 28.595 1.00 20.99 394 LEU A N 1
ATOM 3126 C CA . LEU A 1 394 ? 30.667 22.639 27.730 1.00 20.86 394 LEU A CA 1
ATOM 3127 C C . LEU A 1 394 ? 30.237 23.364 26.462 1.00 23.93 394 LEU A C 1
ATOM 3128 O O . LEU A 1 394 ? 29.294 22.953 25.791 1.00 25.42 394 LEU A O 1
ATOM 3133 N N . ILE A 1 395 ? 30.923 24.445 26.114 1.00 26.05 395 ILE A N 1
ATOM 3134 C CA . ILE A 1 395 ? 30.552 25.139 24.898 1.00 24.84 395 ILE A CA 1
ATOM 3135 C C . ILE A 1 395 ? 31.168 24.378 23.738 1.00 25.66 395 ILE A C 1
ATOM 3136 O O . ILE A 1 395 ? 30.893 24.686 22.580 1.00 26.65 395 ILE A O 1
ATOM 3141 N N . ASP A 1 396 ? 32.000 23.383 24.043 1.00 24.95 396 ASP A N 1
ATOM 3142 C CA . ASP A 1 396 ? 32.617 22.576 22.987 1.00 26.55 396 ASP A CA 1
ATOM 3143 C C . ASP A 1 396 ? 32.103 21.136 23.045 1.00 26.43 396 ASP A C 1
ATOM 3144 O O . ASP A 1 396 ? 32.734 20.208 22.528 1.00 25.21 396 ASP A O 1
ATOM 3149 N N . SER A 1 397 ? 30.944 20.966 23.676 1.00 26.17 397 SER A N 1
ATOM 3150 C CA . SER A 1 397 ? 30.336 19.654 23.834 1.00 24.92 397 SER A CA 1
ATOM 3151 C C . SER A 1 397 ? 30.329 18.903 22.508 1.00 23.61 397 SER A C 1
ATOM 3152 O O . SER A 1 397 ? 29.745 19.352 21.526 1.00 22.00 397 SER A O 1
ATOM 3155 N N . ASP A 1 398 ? 30.996 17.757 22.493 1.00 22.58 398 ASP A N 1
ATOM 3156 C CA . ASP A 1 398 ? 31.102 16.942 21.292 1.00 23.53 398 ASP A CA 1
ATOM 3157 C C . ASP A 1 398 ? 30.777 15.493 21.670 1.00 23.27 398 ASP A C 1
ATOM 3158 O O . ASP A 1 398 ? 31.374 14.925 22.591 1.00 23.68 398 ASP A O 1
ATOM 3163 N N . TRP A 1 399 ? 29.829 14.903 20.952 1.00 20.61 399 TRP A N 1
ATOM 3164 C CA . TRP A 1 399 ? 29.403 13.549 21.238 1.00 20.43 399 TRP A CA 1
ATOM 3165 C C . TRP A 1 399 ? 30.541 12.540 21.305 1.00 20.04 399 TRP A C 1
ATOM 3166 O O . TRP A 1 399 ? 30.763 11.924 22.344 1.00 21.52 399 TRP A O 1
ATOM 3177 N N . ALA A 1 400 ? 31.254 12.361 20.198 1.00 18.90 400 ALA A N 1
ATOM 3178 C CA . ALA A 1 400 ? 32.347 11.395 20.162 1.00 17.92 400 ALA A CA 1
ATOM 3179 C C . ALA A 1 400 ? 33.418 11.675 21.201 1.00 18.88 400 ALA A C 1
ATOM 3180 O O . ALA A 1 400 ? 33.791 10.790 21.963 1.00 18.73 400 ALA A O 1
ATOM 3182 N N . ILE A 1 401 ? 33.905 12.913 21.235 1.00 20.23 401 ILE A N 1
ATOM 3183 C CA . ILE A 1 401 ? 34.962 13.277 22.168 1.00 20.82 401 ILE A CA 1
ATOM 3184 C C . ILE A 1 401 ? 34.566 13.152 23.634 1.00 21.11 401 ILE A C 1
ATOM 3185 O O . ILE A 1 401 ? 35.281 12.518 24.413 1.00 22.36 401 ILE A O 1
ATOM 3190 N N . ASN A 1 402 ? 33.429 13.738 24.006 1.00 20.11 402 ASN A N 1
ATOM 3191 C CA . ASN A 1 402 ? 32.975 13.712 25.392 1.00 19.79 402 ASN A CA 1
ATOM 3192 C C . ASN A 1 402 ? 32.701 12.309 25.950 1.00 21.55 402 ASN A C 1
ATOM 3193 O O . ASN A 1 402 ? 33.108 11.992 27.076 1.00 20.81 402 ASN A O 1
ATOM 3198 N N . ASN A 1 403 ? 32.032 11.462 25.170 1.00 22.64 403 ASN A N 1
ATOM 3199 C CA . ASN A 1 403 ? 31.730 10.111 25.632 1.00 23.89 403 ASN A CA 1
ATOM 3200 C C . ASN A 1 403 ? 32.994 9.299 25.745 1.00 24.25 403 ASN A C 1
ATOM 3201 O O . ASN A 1 403 ? 33.186 8.562 26.716 1.00 25.10 403 ASN A O 1
ATOM 3206 N N . GLY A 1 404 ? 33.858 9.443 24.746 1.00 23.99 404 GLY A N 1
ATOM 3207 C CA . GLY A 1 404 ? 35.107 8.714 24.744 1.00 23.78 404 GLY A CA 1
ATOM 3208 C C . GLY A 1 404 ? 35.937 9.058 25.960 1.00 25.36 404 GLY A C 1
ATOM 3209 O O . GLY A 1 404 ? 36.465 8.169 26.631 1.00 26.55 404 GLY A O 1
ATOM 3210 N N . ASN A 1 405 ? 36.042 10.348 26.265 1.00 25.31 405 ASN A N 1
ATOM 3211 C CA . ASN A 1 405 ? 36.834 10.788 27.406 1.00 25.86 405 ASN A CA 1
ATOM 3212 C C . ASN A 1 405 ? 36.261 10.408 28.763 1.00 26.12 405 ASN A C 1
ATOM 3213 O O . ASN A 1 405 ? 37.010 10.148 29.706 1.00 26.67 405 ASN A O 1
ATOM 3218 N N . TRP A 1 406 ? 34.943 10.386 28.889 1.00 25.46 406 TRP A N 1
ATOM 3219 C CA . TRP A 1 406 ? 34.381 9.991 30.166 1.00 24.89 406 TRP A CA 1
ATOM 3220 C C . TRP A 1 406 ? 34.613 8.503 30.375 1.00 26.54 406 TRP A C 1
ATOM 3221 O O . TRP A 1 406 ? 34.761 8.047 31.507 1.00 28.19 406 TRP A O 1
ATOM 3232 N N . MET A 1 407 ? 34.657 7.733 29.294 1.00 27.09 407 MET A N 1
ATOM 3233 C CA . MET A 1 407 ? 34.894 6.309 29.465 1.00 29.38 407 MET A CA 1
ATOM 3234 C C . MET A 1 407 ? 36.347 6.098 29.823 1.00 29.77 407 MET A C 1
ATOM 3235 O O . MET A 1 407 ? 36.704 5.135 30.501 1.00 29.56 407 MET A O 1
ATOM 3240 N N . TRP A 1 408 ? 37.181 7.024 29.371 1.00 31.29 408 TRP A N 1
ATOM 3241 C CA . TRP A 1 408 ? 38.611 6.949 29.628 1.00 31.66 408 TRP A CA 1
ATOM 3242 C C . TRP A 1 408 ? 38.886 7.305 31.082 1.00 30.81 408 TRP A C 1
ATOM 3243 O O . TRP A 1 408 ? 39.528 6.536 31.797 1.00 31.66 408 TRP A O 1
ATOM 3254 N N . LEU A 1 409 ? 38.389 8.458 31.520 1.00 29.62 409 LEU A N 1
ATOM 3255 C CA . LEU A 1 409 ? 38.607 8.903 32.895 1.00 30.91 409 LEU A CA 1
ATOM 3256 C C . LEU A 1 409 ? 37.919 8.036 33.948 1.00 31.18 409 LEU A C 1
ATOM 3257 O O . LEU A 1 409 ? 38.264 8.098 35.126 1.00 31.30 409 LEU A O 1
ATOM 3262 N N . SER A 1 410 ? 36.951 7.231 33.524 1.00 30.84 410 SER A N 1
ATOM 3263 C CA . SER A 1 410 ? 36.247 6.344 34.445 1.00 30.42 410 SER A CA 1
ATOM 3264 C C . SER A 1 410 ? 36.860 4.950 34.346 1.00 30.14 410 SER A C 1
ATOM 3265 O O . SER A 1 410 ? 36.351 3.995 34.926 1.00 31.11 410 SER A O 1
ATOM 3268 N N . CYS A 1 411 ? 37.961 4.843 33.613 1.00 29.14 411 CYS A N 1
ATOM 3269 C CA . CYS A 1 411 ? 38.615 3.558 33.415 1.00 28.80 411 CYS A CA 1
ATOM 3270 C C . CYS A 1 411 ? 37.588 2.494 33.013 1.00 28.04 411 CYS A C 1
ATOM 3271 O O . CYS A 1 411 ? 37.628 1.362 33.484 1.00 28.09 411 CYS A O 1
ATOM 3274 N N . SER A 1 412 ? 36.654 2.875 32.152 1.00 27.37 412 SER A N 1
ATOM 3275 C CA . SER A 1 412 ? 35.654 1.941 31.666 1.00 28.24 412 SER A CA 1
ATOM 3276 C C . SER A 1 412 ? 36.159 1.409 30.328 1.00 30.73 412 SER A C 1
ATOM 3277 O O . SER A 1 412 ? 35.752 0.339 29.880 1.00 34.01 412 SER A O 1
ATOM 3280 N N . SER A 1 413 ? 37.052 2.158 29.687 1.00 30.53 413 SER A N 1
ATOM 3281 C CA . SER A 1 413 ? 37.606 1.731 28.408 1.00 29.86 413 SER A CA 1
ATOM 3282 C C . SER A 1 413 ? 38.851 2.544 28.077 1.00 29.65 413 SER A C 1
ATOM 3283 O O . SER A 1 413 ? 39.076 3.607 28.668 1.00 29.63 413 SER A O 1
ATOM 3286 N N . PHE A 1 414 ? 39.663 2.027 27.152 1.00 27.87 414 PHE A N 1
ATOM 3287 C CA . PHE A 1 414 ? 40.875 2.709 26.700 1.00 27.29 414 PHE A CA 1
ATOM 3288 C C . PHE A 1 414 ? 42.050 2.717 27.686 1.00 28.54 414 PHE A C 1
ATOM 3289 O O . PHE A 1 414 ? 43.196 2.458 27.312 1.00 29.52 414 PHE A O 1
ATOM 3297 N N . PHE A 1 415 ? 41.751 3.054 28.935 1.00 28.02 415 PHE A N 1
ATOM 3298 C CA . PHE A 1 415 ? 42.738 3.183 29.994 1.00 28.08 415 PHE A CA 1
ATOM 3299 C C . PHE A 1 415 ? 42.198 2.393 31.181 1.00 29.07 415 PHE A C 1
ATOM 3300 O O . PHE A 1 415 ? 41.023 2.514 31.527 1.00 28.78 415 PHE A O 1
ATOM 3308 N N . TYR A 1 416 ? 43.049 1.591 31.813 1.00 30.39 416 TYR A N 1
ATOM 3309 C CA . TYR A 1 416 ? 42.586 0.766 32.918 1.00 33.00 416 TYR A CA 1
ATOM 3310 C C . TYR A 1 416 ? 43.432 0.760 34.190 1.00 34.99 416 TYR A C 1
ATOM 3311 O O . TYR A 1 416 ? 43.268 -0.115 35.042 1.00 36.91 416 TYR A O 1
ATOM 3320 N N . GLN A 1 417 ? 44.338 1.719 34.323 1.00 36.36 417 GLN A N 1
ATOM 3321 C CA . GLN A 1 417 ? 45.185 1.791 35.511 1.00 37.31 417 GLN A CA 1
ATOM 3322 C C . GLN A 1 417 ? 44.445 2.631 36.548 1.00 37.85 417 GLN A C 1
ATOM 3323 O O . GLN A 1 417 ? 44.892 3.713 36.939 1.00 35.57 417 GLN A O 1
ATOM 3329 N N . PHE A 1 418 ? 43.305 2.104 36.989 1.00 38.42 418 PHE A N 1
ATOM 3330 C CA . PHE A 1 418 ? 42.446 2.798 37.935 1.00 39.99 418 PHE A CA 1
ATOM 3331 C C . PHE A 1 418 ? 43.043 3.104 39.302 1.00 40.35 418 PHE A C 1
ATOM 3332 O O . PHE A 1 418 ? 42.388 3.748 40.132 1.00 41.58 418 PHE A O 1
ATOM 3340 N N . ASN A 1 419 ? 44.273 2.654 39.543 1.00 38.93 419 ASN A N 1
ATOM 3341 C CA . ASN A 1 419 ? 44.914 2.931 40.822 1.00 38.11 419 ASN A CA 1
ATOM 3342 C C . ASN A 1 419 ? 45.712 4.223 40.736 1.00 37.19 419 ASN A C 1
ATOM 3343 O O . ASN A 1 419 ? 46.386 4.620 41.687 1.00 37.90 419 ASN A O 1
ATOM 3348 N N . ARG A 1 420 ? 45.610 4.881 39.583 1.00 36.67 420 ARG A N 1
ATOM 3349 C CA . ARG A 1 420 ? 46.263 6.168 39.341 1.00 35.40 420 ARG A CA 1
ATOM 3350 C C . ARG A 1 420 ? 45.153 7.197 39.539 1.00 33.86 420 ARG A C 1
ATOM 3351 O O . ARG A 1 420 ? 44.464 7.563 38.593 1.00 32.36 420 ARG A O 1
ATOM 3359 N N . ILE A 1 421 ? 44.982 7.652 40.775 1.00 33.70 421 ILE A N 1
ATOM 3360 C CA . ILE A 1 421 ? 43.927 8.601 41.114 1.00 33.35 421 ILE A CA 1
ATOM 3361 C C . ILE A 1 421 ? 44.420 10.016 41.390 1.00 34.05 421 ILE A C 1
ATOM 3362 O O . ILE A 1 421 ? 45.388 10.203 42.116 1.00 36.45 421 ILE A O 1
ATOM 3367 N N . TYR A 1 422 ? 43.746 11.010 40.818 1.00 33.90 422 TYR A N 1
ATOM 3368 C CA . TYR A 1 422 ? 44.110 12.406 41.036 1.00 33.89 422 TYR A CA 1
ATOM 3369 C C . TYR A 1 422 ? 43.683 12.754 42.446 1.00 35.53 422 TYR A C 1
ATOM 3370 O O . TYR A 1 422 ? 42.716 12.197 42.948 1.00 38.55 422 TYR A O 1
ATOM 3379 N N . SER A 1 423 ? 44.398 13.664 43.094 1.00 35.62 423 SER A N 1
ATOM 3380 C CA . SER A 1 423 ? 44.034 14.052 44.448 1.00 34.94 423 SER A CA 1
ATOM 3381 C C . SER A 1 423 ? 43.336 15.401 44.447 1.00 34.00 423 SER A C 1
ATOM 3382 O O . SER A 1 423 ? 43.914 16.406 44.043 1.00 33.21 423 SER A O 1
ATOM 3385 N N . PRO A 1 424 ? 42.074 15.438 44.900 1.00 33.81 424 PRO A N 1
ATOM 3386 C CA . PRO A 1 424 ? 41.299 16.683 44.950 1.00 33.24 424 PRO A CA 1
ATOM 3387 C C . PRO A 1 424 ? 42.032 17.757 45.756 1.00 33.52 424 PRO A C 1
ATOM 3388 O O . PRO A 1 424 ? 41.806 18.950 45.570 1.00 33.74 424 PRO A O 1
ATOM 3392 N N . ILE A 1 425 ? 42.921 17.316 46.641 1.00 33.76 425 ILE A N 1
ATOM 3393 C CA . ILE A 1 425 ? 43.687 18.215 47.498 1.00 33.94 425 ILE A CA 1
ATOM 3394 C C . ILE A 1 425 ? 45.045 18.662 46.939 1.00 33.89 425 ILE A C 1
ATOM 3395 O O . ILE A 1 425 ? 45.278 19.856 46.743 1.00 35.48 425 ILE A O 1
ATOM 3400 N N . SER A 1 426 ? 45.931 17.702 46.677 1.00 31.88 426 SER A N 1
ATOM 3401 C CA . SER A 1 426 ? 47.293 18.003 46.229 1.00 30.86 426 SER A CA 1
ATOM 3402 C C . SER A 1 426 ? 47.624 18.281 44.765 1.00 31.63 426 SER A C 1
ATOM 3403 O O . SER A 1 426 ? 48.695 18.838 44.484 1.00 31.99 426 SER A O 1
ATOM 3406 N N . PHE A 1 427 ? 46.752 17.896 43.834 1.00 30.37 427 PHE A N 1
ATOM 3407 C CA . PHE A 1 427 ? 47.042 18.120 42.424 1.00 28.94 427 PHE A CA 1
ATOM 3408 C C . PHE A 1 427 ? 47.166 19.586 42.042 1.00 29.52 427 PHE A C 1
ATOM 3409 O O . PHE A 1 427 ? 48.143 19.979 41.424 1.00 30.65 427 PHE A O 1
ATOM 3417 N N . GLY A 1 428 ? 46.180 20.399 42.398 1.00 30.50 428 GLY A N 1
ATOM 3418 C CA . GLY A 1 428 ? 46.254 21.814 42.067 1.00 31.81 428 GLY A CA 1
ATOM 3419 C C . GLY A 1 428 ? 47.504 22.528 42.582 1.00 32.41 428 GLY A C 1
ATOM 3420 O O . GLY A 1 428 ? 48.043 23.412 41.911 1.00 31.47 428 GLY A O 1
ATOM 3421 N N . LYS A 1 429 ? 47.963 22.151 43.775 1.00 32.90 429 LYS A N 1
ATOM 3422 C CA . LYS A 1 429 ? 49.147 22.757 44.380 1.00 33.21 429 LYS A CA 1
ATOM 3423 C C . LYS A 1 429 ? 50.345 22.661 43.456 1.00 34.67 429 LYS A C 1
ATOM 3424 O O . LYS A 1 429 ? 51.158 23.575 43.377 1.00 37.36 429 LYS A O 1
ATOM 3430 N N . LYS A 1 430 ? 50.453 21.539 42.760 1.00 35.09 430 LYS A N 1
ATOM 3431 C CA . LYS A 1 430 ? 51.537 21.302 41.818 1.00 34.00 430 LYS A CA 1
ATOM 3432 C C . LYS A 1 430 ? 51.721 22.489 40.864 1.00 34.50 430 LYS A C 1
ATOM 3433 O O . LYS A 1 430 ? 52.806 22.695 40.319 1.00 36.19 430 LYS A O 1
ATOM 3439 N N . TYR A 1 431 ? 50.665 23.276 40.669 1.00 33.35 431 TYR A N 1
ATOM 3440 C CA . TYR A 1 431 ? 50.730 24.410 39.755 1.00 31.88 431 TYR A CA 1
ATOM 3441 C C . TYR A 1 431 ? 50.411 25.746 40.381 1.00 32.43 431 TYR A C 1
ATOM 3442 O O . TYR A 1 431 ? 50.963 26.768 39.994 1.00 30.32 431 TYR A O 1
ATOM 3451 N N . ASP A 1 432 ? 49.498 25.733 41.339 1.00 34.86 432 ASP A N 1
ATOM 3452 C CA . ASP A 1 432 ? 49.037 26.964 41.950 1.00 37.04 432 ASP A CA 1
ATOM 3453 C C . ASP A 1 432 ? 48.986 26.850 43.464 1.00 38.23 432 ASP A C 1
ATOM 3454 O O . ASP A 1 432 ? 47.907 26.791 44.056 1.00 38.25 432 ASP A O 1
ATOM 3459 N N . PRO A 1 433 ? 50.156 26.815 44.116 1.00 39.73 433 PRO A N 1
ATOM 3460 C CA . PRO A 1 433 ? 50.206 26.707 45.576 1.00 40.08 433 PRO A CA 1
ATOM 3461 C C . PRO A 1 433 ? 49.500 27.863 46.273 1.00 40.02 433 PRO A C 1
ATOM 3462 O O . PRO A 1 433 ? 48.878 27.689 47.318 1.00 40.08 433 PRO A O 1
ATOM 3466 N N . ASP A 1 434 ? 49.585 29.046 45.690 1.00 41.20 434 ASP A N 1
ATOM 3467 C CA . ASP A 1 434 ? 48.912 30.186 46.282 1.00 43.15 434 ASP A CA 1
ATOM 3468 C C . ASP A 1 434 ? 47.401 29.979 46.157 1.00 43.22 434 ASP A C 1
ATOM 3469 O O . ASP A 1 434 ? 46.627 30.504 46.952 1.00 45.67 434 ASP A O 1
ATOM 3474 N N . GLY A 1 435 ? 46.982 29.209 45.156 1.00 41.79 435 GLY A N 1
ATOM 3475 C CA . GLY A 1 435 ? 45.564 28.960 44.962 1.00 39.67 435 GLY A CA 1
ATOM 3476 C C . GLY A 1 435 ? 44.856 30.085 44.227 1.00 39.15 435 GLY A C 1
ATOM 3477 O O . GLY A 1 435 ? 43.701 30.408 44.524 1.00 38.29 435 GLY A O 1
ATOM 3478 N N . LYS A 1 436 ? 45.549 30.684 43.263 1.00 37.66 436 LYS A N 1
ATOM 3479 C CA . LYS A 1 436 ? 44.992 31.779 42.478 1.00 36.80 436 LYS A CA 1
ATOM 3480 C C . LYS A 1 436 ? 43.717 31.394 41.716 1.00 36.10 436 LYS A C 1
ATOM 3481 O O . LYS A 1 436 ? 42.731 32.140 41.718 1.00 35.29 436 LYS A O 1
ATOM 3487 N N . TYR A 1 437 ? 43.746 30.229 41.073 1.00 34.85 437 TYR A N 1
ATOM 3488 C CA . TYR A 1 437 ? 42.612 29.711 40.309 1.00 33.42 437 TYR A CA 1
ATOM 3489 C C . TYR A 1 437 ? 41.379 29.610 41.202 1.00 32.40 437 TYR A C 1
ATOM 3490 O O . TYR A 1 437 ? 40.306 30.111 40.864 1.00 31.16 437 TYR A O 1
ATOM 3499 N N . ILE A 1 438 ? 41.545 28.947 42.342 1.00 31.66 438 ILE A N 1
ATOM 3500 C CA . ILE A 1 438 ? 40.462 28.769 43.308 1.00 31.53 438 ILE A CA 1
ATOM 3501 C C . ILE A 1 438 ? 39.849 30.106 43.736 1.00 31.80 438 ILE A C 1
ATOM 3502 O O . ILE A 1 438 ? 38.648 30.320 43.613 1.00 29.11 438 ILE A O 1
ATOM 3507 N N . ARG A 1 439 ? 40.690 31.003 44.233 1.00 33.80 439 ARG A N 1
ATOM 3508 C CA . ARG A 1 439 ? 40.234 32.302 44.684 1.00 36.08 439 ARG A CA 1
ATOM 3509 C C . ARG A 1 439 ? 39.406 32.983 43.610 1.00 37.21 439 ARG A C 1
ATOM 3510 O O . ARG A 1 439 ? 38.359 33.574 43.892 1.00 38.99 439 ARG A O 1
ATOM 3518 N N . HIS A 1 440 ? 39.873 32.895 42.373 1.00 37.16 440 HIS A N 1
ATOM 3519 C CA . HIS A 1 440 ? 39.174 33.529 41.272 1.00 37.65 440 HIS A CA 1
ATOM 3520 C C . HIS A 1 440 ? 37.760 33.003 41.036 1.00 38.37 440 HIS A C 1
ATOM 3521 O O . HIS A 1 440 ? 36.810 33.778 41.011 1.00 39.95 440 HIS A O 1
ATOM 3528 N N . PHE A 1 441 ? 37.616 31.693 40.862 1.00 38.59 441 PHE A N 1
ATOM 3529 C CA . PHE A 1 441 ? 36.300 31.105 40.608 1.00 38.30 441 PHE A CA 1
ATOM 3530 C C . PHE A 1 441 ? 35.462 30.858 41.860 1.00 38.69 441 PHE A C 1
ATOM 3531 O O . PHE A 1 441 ? 34.245 30.702 41.771 1.00 37.79 441 PHE A O 1
ATOM 3539 N N . LEU A 1 442 ? 36.122 30.814 43.017 1.00 39.84 442 LEU A N 1
ATOM 3540 C CA . LEU A 1 442 ? 35.460 30.605 44.310 1.00 40.01 442 LEU A CA 1
ATOM 3541 C C . LEU A 1 442 ? 35.812 31.780 45.217 1.00 40.28 442 LEU A C 1
ATOM 3542 O O . LEU A 1 442 ? 36.500 31.621 46.217 1.00 40.44 442 LEU A O 1
ATOM 3547 N N . PRO A 1 443 ? 35.343 32.983 44.878 1.00 41.39 443 PRO A N 1
ATOM 3548 C CA . PRO A 1 443 ? 35.654 34.149 45.710 1.00 41.05 443 PRO A CA 1
ATOM 3549 C C . PRO A 1 443 ? 35.222 34.052 47.175 1.00 39.52 443 PRO A C 1
ATOM 3550 O O . PRO A 1 443 ? 35.647 34.855 47.997 1.00 39.65 443 PRO A O 1
ATOM 3554 N N . VAL A 1 444 ? 34.387 33.076 47.512 1.00 38.73 444 VAL A N 1
ATOM 3555 C CA . VAL A 1 444 ? 33.968 32.926 48.904 1.00 39.01 444 VAL A CA 1
ATOM 3556 C C . VAL A 1 444 ? 35.207 32.580 49.747 1.00 40.12 444 VAL A C 1
ATOM 3557 O O . VAL A 1 444 ? 35.254 32.852 50.948 1.00 40.63 444 VAL A O 1
ATOM 3561 N N . LEU A 1 445 ? 36.206 31.981 49.099 1.00 39.32 445 LEU A N 1
ATOM 3562 C CA . LEU A 1 445 ? 37.463 31.606 49.742 1.00 39.01 445 LEU A CA 1
ATOM 3563 C C . LEU A 1 445 ? 38.528 32.633 49.374 1.00 40.32 445 LEU A C 1
ATOM 3564 O O . LEU A 1 445 ? 39.719 32.404 49.549 1.00 39.27 445 LEU A O 1
ATOM 3569 N N . LYS A 1 446 ? 38.074 33.768 48.857 1.00 42.96 446 LYS A N 1
ATOM 3570 C CA . LYS A 1 446 ? 38.940 34.864 48.443 1.00 45.53 446 LYS A CA 1
ATOM 3571 C C . LYS A 1 446 ? 40.084 35.185 49.407 1.00 47.62 446 LYS A C 1
ATOM 3572 O O . LYS A 1 446 ? 41.231 35.373 48.989 1.00 48.28 446 LYS A O 1
ATOM 3578 N N . ASP A 1 447 ? 39.770 35.239 50.698 1.00 49.19 447 ASP A N 1
ATOM 3579 C CA . ASP A 1 447 ? 40.759 35.604 51.706 1.00 50.27 447 ASP A CA 1
ATOM 3580 C C . ASP A 1 447 ? 41.419 34.489 52.494 1.00 50.45 447 ASP A C 1
ATOM 3581 O O . ASP A 1 447 ? 42.323 34.752 53.282 1.00 50.89 447 ASP A O 1
ATOM 3586 N N . MET A 1 448 ? 40.976 33.254 52.293 1.00 50.30 448 MET A N 1
ATOM 3587 C CA . MET A 1 448 ? 41.552 32.119 53.009 1.00 49.28 448 MET A CA 1
ATOM 3588 C C . MET A 1 448 ? 43.055 32.076 52.772 1.00 49.60 448 MET A C 1
ATOM 3589 O O . MET A 1 448 ? 43.513 32.211 51.638 1.00 50.15 448 MET A O 1
ATOM 3594 N N . PRO A 1 449 ? 43.845 31.906 53.843 1.00 49.55 449 PRO A N 1
ATOM 3595 C CA . PRO A 1 449 ? 45.307 31.848 53.719 1.00 49.02 449 PRO A CA 1
ATOM 3596 C C . PRO A 1 449 ? 45.757 30.588 52.968 1.00 49.24 449 PRO A C 1
ATOM 3597 O O . PRO A 1 449 ? 45.271 29.482 53.235 1.00 48.05 449 PRO A O 1
ATOM 3601 N N . LYS A 1 450 ? 46.691 30.766 52.034 1.00 49.52 450 LYS A N 1
ATOM 3602 C CA . LYS A 1 450 ? 47.178 29.665 51.209 1.00 50.26 450 LYS A CA 1
ATOM 3603 C C . LYS A 1 450 ? 47.422 28.353 51.939 1.00 50.28 450 LYS A C 1
ATOM 3604 O O . LYS A 1 450 ? 47.297 27.285 51.353 1.00 49.64 450 LYS A O 1
ATOM 3610 N N . GLN A 1 451 ? 47.751 28.420 53.219 1.00 52.88 451 GLN A N 1
ATOM 3611 C CA . GLN A 1 451 ? 48.002 27.199 53.974 1.00 54.84 451 GLN A CA 1
ATOM 3612 C C . GLN A 1 451 ? 46.765 26.304 54.018 1.00 54.65 451 GLN A C 1
ATOM 3613 O O . GLN A 1 451 ? 46.871 25.115 54.316 1.00 54.83 451 GLN A O 1
ATOM 3619 N N . TYR A 1 452 ? 45.595 26.865 53.718 1.00 54.16 452 TYR A N 1
ATOM 3620 C CA . TYR A 1 452 ? 44.362 26.080 53.762 1.00 53.55 452 TYR A CA 1
ATOM 3621 C C . TYR A 1 452 ? 43.484 26.151 52.517 1.00 51.64 452 TYR A C 1
ATOM 3622 O O . TYR A 1 452 ? 42.526 25.389 52.399 1.00 51.67 452 TYR A O 1
ATOM 3631 N N . ILE A 1 453 ? 43.807 27.056 51.598 1.00 48.36 453 ILE A N 1
ATOM 3632 C CA . ILE A 1 453 ? 43.016 27.238 50.385 1.00 45.23 453 ILE A CA 1
ATOM 3633 C C . ILE A 1 453 ? 42.564 25.940 49.696 1.00 45.16 453 ILE A C 1
ATOM 3634 O O . ILE A 1 453 ? 41.522 25.913 49.050 1.00 45.68 453 ILE A O 1
ATOM 3639 N N . TYR A 1 454 ? 43.326 24.862 49.835 1.00 44.96 454 TYR A N 1
ATOM 3640 C CA . TYR A 1 454 ? 42.933 23.603 49.211 1.00 44.99 454 TYR A CA 1
ATOM 3641 C C . TYR A 1 454 ? 42.227 22.682 50.192 1.00 46.98 454 TYR A C 1
ATOM 3642 O O . TYR A 1 454 ? 41.770 21.600 49.825 1.00 48.35 454 TYR A O 1
ATOM 3651 N N . GLU A 1 455 ? 42.133 23.109 51.444 1.00 48.56 455 GLU A N 1
ATOM 3652 C CA . GLU A 1 455 ? 41.484 22.303 52.472 1.00 49.52 455 GLU A CA 1
ATOM 3653 C C . GLU A 1 455 ? 40.958 23.205 53.582 1.00 50.12 455 GLU A C 1
ATOM 3654 O O . GLU A 1 455 ? 41.394 23.121 54.727 1.00 51.38 455 GLU A O 1
ATOM 3660 N N . PRO A 1 456 ? 39.997 24.078 53.252 1.00 50.67 456 PRO A N 1
ATOM 3661 C CA . PRO A 1 456 ? 39.417 25.003 54.230 1.00 51.76 456 PRO A CA 1
ATOM 3662 C C . PRO A 1 456 ? 38.907 24.335 55.501 1.00 52.59 456 PRO A C 1
ATOM 3663 O O . PRO A 1 456 ? 38.851 24.966 56.558 1.00 53.04 456 PRO A O 1
ATOM 3667 N N . TRP A 1 457 ? 38.555 23.058 55.408 1.00 52.56 457 TRP A N 1
ATOM 3668 C CA . TRP A 1 457 ? 38.054 22.350 56.575 1.00 52.44 457 TRP A CA 1
ATOM 3669 C C . TRP A 1 457 ? 39.138 22.095 57.619 1.00 52.97 457 TRP A C 1
ATOM 3670 O O . TRP A 1 457 ? 38.833 21.687 58.733 1.00 53.90 457 TRP A O 1
ATOM 3681 N N . THR A 1 458 ? 40.400 22.331 57.270 1.00 52.96 458 THR A N 1
ATOM 3682 C CA . THR A 1 458 ? 41.486 22.126 58.227 1.00 52.40 458 THR A CA 1
ATOM 3683 C C . THR A 1 458 ? 41.971 23.456 58.800 1.00 53.65 458 THR A C 1
ATOM 3684 O O . THR A 1 458 ? 42.823 23.490 59.690 1.00 53.05 458 THR A O 1
ATOM 3688 N N . ALA A 1 459 ? 41.433 24.553 58.279 1.00 54.51 459 ALA A N 1
ATOM 3689 C CA . ALA A 1 459 ? 41.812 25.868 58.768 1.00 55.80 459 ALA A CA 1
ATOM 3690 C C . ALA A 1 459 ? 41.213 26.060 60.155 1.00 57.10 459 ALA A C 1
ATOM 3691 O O . ALA A 1 459 ? 40.029 25.800 60.372 1.00 56.74 459 ALA A O 1
ATOM 3693 N N . PRO A 1 460 ? 42.036 26.480 61.127 1.00 58.36 460 PRO A N 1
ATOM 3694 C CA . PRO A 1 460 ? 41.516 26.691 62.479 1.00 59.04 460 PRO A CA 1
ATOM 3695 C C . PRO A 1 460 ? 40.284 27.592 62.442 1.00 60.01 460 PRO A C 1
ATOM 3696 O O . PRO A 1 460 ? 40.241 28.578 61.698 1.00 59.80 460 PRO A O 1
ATOM 3700 N N . LEU A 1 461 ? 39.283 27.234 63.241 1.00 60.39 461 LEU A N 1
ATOM 3701 C CA . LEU A 1 461 ? 38.032 27.976 63.306 1.00 60.28 461 LEU A CA 1
ATOM 3702 C C . LEU A 1 461 ? 38.262 29.488 63.320 1.00 60.88 461 LEU A C 1
ATOM 3703 O O . LEU A 1 461 ? 37.454 30.248 62.785 1.00 61.21 461 LEU A O 1
ATOM 3708 N N . SER A 1 462 ? 39.365 29.925 63.921 1.00 61.27 462 SER A N 1
ATOM 3709 C CA . SER A 1 462 ? 39.668 31.352 63.985 1.00 61.56 462 SER A CA 1
ATOM 3710 C C . SER A 1 462 ? 40.091 31.891 62.622 1.00 61.75 462 SER A C 1
ATOM 3711 O O . SER A 1 462 ? 39.683 32.986 62.231 1.00 62.02 462 SER A O 1
ATOM 3714 N N . VAL A 1 463 ? 40.905 31.120 61.902 1.00 61.82 463 VAL A N 1
ATOM 3715 C CA . VAL A 1 463 ? 41.379 31.526 60.579 1.00 61.99 463 VAL A CA 1
ATOM 3716 C C . VAL A 1 463 ? 40.164 31.752 59.684 1.00 61.00 463 VAL A C 1
ATOM 3717 O O . VAL A 1 463 ? 40.083 32.743 58.952 1.00 60.46 463 VAL A O 1
ATOM 3721 N N . GLN A 1 464 ? 39.220 30.822 59.766 1.00 59.50 464 GLN A N 1
ATOM 3722 C CA . GLN A 1 464 ? 37.995 30.885 58.987 1.00 58.46 464 GLN A CA 1
ATOM 3723 C C . GLN A 1 464 ? 37.265 32.207 59.199 1.00 58.92 464 GLN A C 1
ATOM 3724 O O . GLN A 1 464 ? 37.211 33.047 58.294 1.00 58.75 464 GLN A O 1
ATOM 3730 N N . THR A 1 465 ? 36.712 32.389 60.397 1.00 59.39 465 THR A N 1
ATOM 3731 C CA . THR A 1 465 ? 35.977 33.607 60.746 1.00 59.31 465 THR A CA 1
ATOM 3732 C C . THR A 1 465 ? 36.701 34.885 60.310 1.00 58.49 465 THR A C 1
ATOM 3733 O O . THR A 1 465 ? 36.064 35.880 59.966 1.00 57.35 465 THR A O 1
ATOM 3737 N N . LYS A 1 466 ? 38.029 34.857 60.327 1.00 58.26 466 LYS A N 1
ATOM 3738 C CA . LYS A 1 466 ? 38.804 36.024 59.930 1.00 58.83 466 LYS A CA 1
ATOM 3739 C C . LYS A 1 466 ? 38.853 36.083 58.413 1.00 59.80 466 LYS A C 1
ATOM 3740 O O . LYS A 1 466 ? 38.819 37.166 57.820 1.00 59.21 466 LYS A O 1
ATOM 3746 N N . ALA A 1 467 ? 38.941 34.908 57.792 1.00 60.16 467 ALA A N 1
ATOM 3747 C CA . ALA A 1 467 ? 38.986 34.806 56.338 1.00 60.43 467 ALA A CA 1
ATOM 3748 C C . ALA A 1 467 ? 37.572 35.006 55.823 1.00 59.83 467 ALA A C 1
ATOM 3749 O O . ALA A 1 467 ? 37.315 34.962 54.620 1.00 59.78 467 ALA A O 1
ATOM 3751 N N . ASN A 1 468 ? 36.659 35.221 56.763 1.00 58.98 468 ASN A N 1
ATOM 3752 C CA . ASN A 1 468 ? 35.261 35.452 56.454 1.00 58.73 468 ASN A CA 1
ATOM 3753 C C . ASN A 1 468 ? 34.705 34.340 55.574 1.00 57.88 468 ASN A C 1
ATOM 3754 O O . ASN A 1 468 ? 34.067 34.592 54.551 1.00 57.50 468 ASN A O 1
ATOM 3759 N N . CYS A 1 469 ? 34.956 33.106 55.998 1.00 56.62 469 CYS A N 1
ATOM 3760 C CA . CYS A 1 469 ? 34.507 31.916 55.291 1.00 55.34 469 CYS A CA 1
ATOM 3761 C C . CYS A 1 469 ? 34.445 30.758 56.287 1.00 55.13 469 CYS A C 1
ATOM 3762 O O . CYS A 1 469 ? 35.468 30.188 56.657 1.00 54.45 469 CYS A O 1
ATOM 3765 N N . ILE A 1 470 ? 33.243 30.406 56.722 1.00 54.54 470 ILE A N 1
ATOM 3766 C CA . ILE A 1 470 ? 33.094 29.326 57.684 1.00 55.21 470 ILE A CA 1
ATOM 3767 C C . ILE A 1 470 ? 32.594 28.036 57.054 1.00 56.17 470 ILE A C 1
ATOM 3768 O O . ILE A 1 470 ? 31.450 27.960 56.606 1.00 56.91 470 ILE A O 1
ATOM 3773 N N . VAL A 1 471 ? 33.458 27.023 57.035 1.00 56.70 471 VAL A N 1
ATOM 3774 C CA . VAL A 1 471 ? 33.114 25.721 56.471 1.00 57.21 471 VAL A CA 1
ATOM 3775 C C . VAL A 1 471 ? 31.853 25.183 57.131 1.00 57.92 471 VAL A C 1
ATOM 3776 O O . VAL A 1 471 ? 31.792 25.039 58.349 1.00 59.30 471 VAL A O 1
ATOM 3780 N N . GLY A 1 472 ? 30.847 24.882 56.322 1.00 59.15 472 GLY A N 1
ATOM 3781 C CA . GLY A 1 472 ? 29.598 24.378 56.861 1.00 60.33 472 GLY A CA 1
ATOM 3782 C C . GLY A 1 472 ? 28.505 25.425 56.765 1.00 60.82 472 GLY A C 1
ATOM 3783 O O . GLY A 1 472 ? 27.320 25.118 56.891 1.00 61.27 472 GLY A O 1
ATOM 3784 N N . LYS A 1 473 ? 28.905 26.671 56.535 1.00 61.42 473 LYS A N 1
ATOM 3785 C CA . LYS A 1 473 ? 27.953 27.768 56.418 1.00 62.18 473 LYS A CA 1
ATOM 3786 C C . LYS A 1 473 ? 28.108 28.488 55.078 1.00 61.28 473 LYS A C 1
ATOM 3787 O O . LYS A 1 473 ? 27.195 28.475 54.245 1.00 61.38 473 LYS A O 1
ATOM 3793 N N . ASP A 1 474 ? 29.272 29.101 54.876 1.00 58.92 474 ASP A N 1
ATOM 3794 C CA . ASP A 1 474 ? 29.555 29.839 53.649 1.00 57.81 474 ASP A CA 1
ATOM 3795 C C . ASP A 1 474 ? 30.129 28.947 52.551 1.00 55.88 474 ASP A C 1
ATOM 3796 O O . ASP A 1 474 ? 29.818 29.124 51.375 1.00 55.52 474 ASP A O 1
ATOM 3801 N N . TYR A 1 475 ? 30.971 27.996 52.942 1.00 53.24 475 TYR A N 1
ATOM 3802 C CA . TYR A 1 475 ? 31.563 27.049 52.007 1.00 50.51 475 TYR A CA 1
ATOM 3803 C C . TYR A 1 475 ? 31.397 25.664 52.626 1.00 50.16 475 TYR A C 1
ATOM 3804 O O . TYR A 1 475 ? 31.790 25.433 53.768 1.00 49.70 475 TYR A O 1
ATOM 3813 N N . PRO A 1 476 ? 30.816 24.718 51.875 1.00 49.75 476 PRO A N 1
ATOM 3814 C CA . PRO A 1 476 ? 30.596 23.354 52.368 1.00 49.84 476 PRO A CA 1
ATOM 3815 C C . PRO A 1 476 ? 31.842 22.606 52.837 1.00 49.66 476 PRO A C 1
ATOM 3816 O O . PRO A 1 476 ? 32.970 22.980 52.521 1.00 50.27 476 PRO A O 1
ATOM 3820 N N . LYS A 1 477 ? 31.627 21.549 53.608 1.00 49.09 477 LYS A N 1
ATOM 3821 C CA . LYS A 1 477 ? 32.733 20.745 54.086 1.00 50.05 477 LYS A CA 1
ATOM 3822 C C . LYS A 1 477 ? 32.854 19.543 53.149 1.00 49.61 477 LYS A C 1
ATOM 3823 O O . LYS A 1 477 ? 31.896 19.189 52.461 1.00 50.68 477 LYS A O 1
ATOM 3829 N N . PRO A 1 478 ? 34.032 18.901 53.108 1.00 48.33 478 PRO A N 1
ATOM 3830 C CA . PRO A 1 478 ? 34.235 17.745 52.230 1.00 47.16 478 PRO A CA 1
ATOM 3831 C C . PRO A 1 478 ? 33.032 16.830 52.195 1.00 46.21 478 PRO A C 1
ATOM 3832 O O . PRO A 1 478 ? 32.639 16.291 53.223 1.00 46.74 478 PRO A O 1
ATOM 3836 N N . MET A 1 479 ? 32.443 16.653 51.018 1.00 45.27 479 MET A N 1
ATOM 3837 C CA . MET A 1 479 ? 31.291 15.772 50.895 1.00 42.92 479 MET A CA 1
ATOM 3838 C C . MET A 1 479 ? 31.765 14.349 51.153 1.00 41.40 479 MET A C 1
ATOM 3839 O O . MET A 1 479 ? 30.974 13.458 51.421 1.00 41.92 479 MET A O 1
ATOM 3844 N N . VAL A 1 480 ? 33.071 14.147 51.077 1.00 40.25 480 VAL A N 1
ATOM 3845 C CA . VAL A 1 480 ? 33.643 12.837 51.320 1.00 40.54 480 VAL A CA 1
ATOM 3846 C C . VAL A 1 480 ? 35.135 12.992 51.603 1.00 40.76 480 VAL A C 1
ATOM 3847 O O . VAL A 1 480 ? 35.742 13.998 51.244 1.00 41.09 480 VAL A O 1
ATOM 3851 N N . LEU A 1 481 ? 35.719 12.004 52.272 1.00 41.25 481 LEU A N 1
ATOM 3852 C CA . LEU A 1 481 ? 37.145 12.040 52.593 1.00 39.87 481 LEU A CA 1
ATOM 3853 C C . LEU A 1 481 ? 37.912 11.232 51.565 1.00 39.00 481 LEU A C 1
ATOM 3854 O O . LEU A 1 481 ? 37.791 10.009 51.489 1.00 38.76 481 LEU A O 1
ATOM 3859 N N . HIS A 1 482 ? 38.707 11.936 50.773 1.00 38.45 482 HIS A N 1
ATOM 3860 C CA . HIS A 1 482 ? 39.478 11.322 49.711 1.00 38.58 482 HIS A CA 1
ATOM 3861 C C . HIS A 1 482 ? 40.056 9.942 50.011 1.00 40.05 482 HIS A C 1
ATOM 3862 O O . HIS A 1 482 ? 39.666 8.955 49.395 1.00 39.39 482 HIS A O 1
ATOM 3869 N N . ASP A 1 483 ? 40.980 9.870 50.957 1.00 43.38 483 ASP A N 1
ATOM 3870 C CA . ASP A 1 483 ? 41.615 8.602 51.302 1.00 45.78 483 ASP A CA 1
ATOM 3871 C C . ASP A 1 483 ? 40.697 7.387 51.345 1.00 45.16 483 ASP A C 1
ATOM 3872 O O . ASP A 1 483 ? 40.825 6.479 50.519 1.00 45.80 483 ASP A O 1
ATOM 3877 N N . SER A 1 484 ? 39.785 7.351 52.310 1.00 43.24 484 SER A N 1
ATOM 3878 C CA . SER A 1 484 ? 38.879 6.216 52.412 1.00 42.32 484 SER A CA 1
ATOM 3879 C C . SER A 1 484 ? 38.091 6.036 51.120 1.00 42.07 484 SER A C 1
ATOM 3880 O O . SER A 1 484 ? 38.037 4.934 50.561 1.00 40.75 484 SER A O 1
ATOM 3883 N N . ALA A 1 485 ? 37.500 7.130 50.647 1.00 41.72 485 ALA A N 1
ATOM 3884 C CA . ALA A 1 485 ? 36.706 7.127 49.421 1.00 42.18 485 ALA A CA 1
ATOM 3885 C C . ALA A 1 485 ? 37.425 6.468 48.236 1.00 42.61 485 ALA A C 1
ATOM 3886 O O . ALA A 1 485 ? 36.945 5.472 47.676 1.00 41.73 485 ALA A O 1
ATOM 3888 N N . SER A 1 486 ? 38.573 7.025 47.856 1.00 41.74 486 SER A N 1
ATOM 3889 C CA . SER A 1 486 ? 39.331 6.491 46.736 1.00 43.20 486 SER A CA 1
ATOM 3890 C C . SER A 1 486 ? 39.797 5.067 46.985 1.00 44.47 486 SER A C 1
ATOM 3891 O O . SER A 1 486 ? 40.029 4.312 46.043 1.00 45.48 486 SER A O 1
ATOM 3894 N N . LYS A 1 487 ? 39.932 4.693 48.251 1.00 45.49 487 LYS A N 1
ATOM 3895 C CA . LYS A 1 487 ? 40.367 3.343 48.576 1.00 46.58 487 LYS A CA 1
ATOM 3896 C C . LYS A 1 487 ? 39.203 2.376 48.379 1.00 46.16 487 LYS A C 1
ATOM 3897 O O . LYS A 1 487 ? 39.403 1.212 48.028 1.00 46.32 487 LYS A O 1
ATOM 3903 N N . GLU A 1 488 ? 37.986 2.862 48.608 1.00 45.25 488 GLU A N 1
ATOM 3904 C CA . GLU A 1 488 ? 36.801 2.033 48.439 1.00 45.08 488 GLU A CA 1
ATOM 3905 C C . GLU A 1 488 ? 36.493 1.916 46.946 1.00 44.55 488 GLU A C 1
ATOM 3906 O O . GLU A 1 488 ? 36.019 0.878 46.473 1.00 43.71 488 GLU A O 1
ATOM 3912 N N . CYS A 1 489 ? 36.764 2.990 46.210 1.00 43.13 489 CYS A N 1
ATOM 3913 C CA . CYS A 1 489 ? 36.544 2.989 44.773 1.00 41.51 489 CYS A CA 1
ATOM 3914 C C . CYS A 1 489 ? 37.522 1.990 44.153 1.00 41.14 489 CYS A C 1
ATOM 3915 O O . CYS A 1 489 ? 37.132 1.142 43.344 1.00 41.27 489 CYS A O 1
ATOM 3918 N N . LYS A 1 490 ? 38.789 2.077 44.549 1.00 40.58 490 LYS A N 1
ATOM 3919 C CA . LYS A 1 490 ? 39.809 1.170 44.031 1.00 41.60 490 LYS A CA 1
ATOM 3920 C C . LYS A 1 490 ? 39.457 -0.277 44.347 1.00 42.66 490 LYS A C 1
ATOM 3921 O O . LYS A 1 490 ? 39.893 -1.195 43.648 1.00 43.00 490 LYS A O 1
ATOM 3927 N N . ARG A 1 491 ? 38.666 -0.469 45.402 1.00 43.08 491 ARG A N 1
ATOM 3928 C CA . ARG A 1 491 ? 38.254 -1.803 45.831 1.00 42.80 491 ARG A CA 1
ATOM 3929 C C . ARG A 1 491 ? 37.179 -2.322 44.899 1.00 42.31 491 ARG A C 1
ATOM 3930 O O . ARG A 1 491 ? 37.338 -3.372 44.271 1.00 41.12 491 ARG A O 1
ATOM 3938 N N . LYS A 1 492 ? 36.078 -1.578 44.827 1.00 42.26 492 LYS A N 1
ATOM 3939 C CA . LYS A 1 492 ? 34.968 -1.936 43.956 1.00 42.27 492 LYS A CA 1
ATOM 3940 C C . LYS A 1 492 ? 35.498 -2.089 42.541 1.00 42.37 492 LYS A C 1
ATOM 3941 O O . LYS A 1 492 ? 35.218 -3.085 41.874 1.00 41.39 492 LYS A O 1
ATOM 3947 N N . MET A 1 493 ? 36.271 -1.102 42.089 1.00 42.21 493 MET A N 1
ATOM 3948 C CA . MET A 1 493 ? 36.835 -1.149 40.746 1.00 43.06 493 MET A CA 1
ATOM 3949 C C . MET A 1 493 ? 37.547 -2.474 40.528 1.00 43.99 493 MET A C 1
ATOM 3950 O O . MET A 1 493 ? 37.492 -3.052 39.442 1.00 44.04 493 MET A O 1
ATOM 3955 N N . GLY A 1 494 ? 38.202 -2.962 41.575 1.00 44.97 494 GLY A N 1
ATOM 3956 C CA . GLY A 1 494 ? 38.916 -4.218 41.470 1.00 45.73 494 GLY A CA 1
ATOM 3957 C C . GLY A 1 494 ? 38.007 -5.403 41.222 1.00 46.51 494 GLY A C 1
ATOM 3958 O O . GLY A 1 494 ? 38.225 -6.179 40.295 1.00 47.14 494 GLY A O 1
ATOM 3959 N N . GLU A 1 495 ? 36.981 -5.555 42.046 1.00 47.14 495 GLU A N 1
ATOM 3960 C CA . GLU A 1 495 ? 36.072 -6.677 41.880 1.00 49.74 495 GLU A CA 1
ATOM 3961 C C . GLU A 1 495 ? 35.230 -6.570 40.607 1.00 49.68 495 GLU A C 1
ATOM 3962 O O . GLU A 1 495 ? 34.804 -7.586 40.048 1.00 50.72 495 GLU A O 1
ATOM 3968 N N . ALA A 1 496 ? 34.989 -5.345 40.148 1.00 47.88 496 ALA A N 1
ATOM 3969 C CA . ALA A 1 496 ? 34.211 -5.149 38.935 1.00 45.09 496 ALA A CA 1
ATOM 3970 C C . ALA A 1 496 ? 35.029 -5.700 37.773 1.00 44.52 496 ALA A C 1
ATOM 3971 O O . ALA A 1 496 ? 34.519 -6.455 36.941 1.00 43.43 496 ALA A O 1
ATOM 3973 N N . TYR A 1 497 ? 36.306 -5.327 37.722 1.00 42.51 497 TYR A N 1
ATOM 3974 C CA . TYR A 1 497 ? 37.182 -5.814 36.664 1.00 41.63 497 TYR A CA 1
ATOM 3975 C C . TYR A 1 497 ? 37.285 -7.329 36.746 1.00 42.01 497 TYR A C 1
ATOM 3976 O O . TYR A 1 497 ? 37.296 -8.015 35.722 1.00 42.68 497 TYR A O 1
ATOM 3985 N N . ALA A 1 498 ? 37.359 -7.842 37.972 1.00 41.65 498 ALA A N 1
ATOM 3986 C CA . ALA A 1 498 ? 37.455 -9.277 38.204 1.00 41.48 498 ALA A CA 1
ATOM 3987 C C . ALA A 1 498 ? 36.326 -10.001 37.474 1.00 42.75 498 ALA A C 1
ATOM 3988 O O . ALA A 1 498 ? 36.561 -10.979 36.753 1.00 41.37 498 ALA A O 1
ATOM 3990 N N . LEU A 1 499 ? 35.104 -9.502 37.672 1.00 43.79 499 LEU A N 1
ATOM 3991 C CA . LEU A 1 499 ? 33.900 -10.050 37.049 1.00 43.82 499 LEU A CA 1
ATOM 3992 C C . LEU A 1 499 ? 33.952 -9.909 35.534 1.00 44.99 499 LEU A C 1
ATOM 3993 O O . LEU A 1 499 ? 33.631 -10.844 34.802 1.00 45.14 499 LEU A O 1
ATOM 3998 N N . ASN A 1 500 ? 34.340 -8.728 35.064 1.00 45.98 500 ASN A N 1
ATOM 3999 C CA . ASN A 1 500 ? 34.428 -8.488 33.633 1.00 47.30 500 ASN A CA 1
ATOM 4000 C C . ASN A 1 500 ? 35.388 -9.487 32.990 1.00 48.31 500 ASN A C 1
ATOM 4001 O O . ASN A 1 500 ? 35.138 -9.977 31.892 1.00 47.29 500 ASN A O 1
ATOM 4006 N N . LYS A 1 501 ? 36.480 -9.801 33.685 1.00 50.45 501 LYS A N 1
ATOM 4007 C CA . LYS A 1 501 ? 37.469 -10.750 33.173 1.00 52.53 501 LYS A CA 1
ATOM 4008 C C . LYS A 1 501 ? 36.985 -12.203 33.233 1.00 53.79 501 LYS A C 1
ATOM 4009 O O . LYS A 1 501 ? 37.250 -12.993 32.329 1.00 53.22 501 LYS A O 1
ATOM 4015 N N . LYS A 1 502 ? 36.288 -12.549 34.311 1.00 55.84 502 LYS A N 1
ATOM 4016 C CA . LYS A 1 502 ? 35.754 -13.897 34.502 1.00 57.93 502 LYS A CA 1
ATOM 4017 C C . LYS A 1 502 ? 34.693 -14.229 33.450 1.00 58.91 502 LYS A C 1
ATOM 4018 O O . LYS A 1 502 ? 34.518 -15.389 33.074 1.00 59.17 502 LYS A O 1
ATOM 4024 N N . MET A 1 503 ? 33.984 -13.205 32.982 1.00 59.97 503 MET A N 1
ATOM 4025 C CA . MET A 1 503 ? 32.940 -13.398 31.988 1.00 60.87 503 MET A CA 1
ATOM 4026 C C . MET A 1 503 ? 33.376 -12.972 30.597 1.00 61.28 503 MET A C 1
ATOM 4027 O O . MET A 1 503 ? 32.546 -12.642 29.746 1.00 60.30 503 MET A O 1
ATOM 4032 N N . ASP A 1 504 ? 34.685 -12.986 30.373 1.00 61.74 504 ASP A N 1
ATOM 4033 C CA . ASP A 1 504 ? 35.247 -12.616 29.084 1.00 62.34 504 ASP A CA 1
ATOM 4034 C C . ASP A 1 504 ? 34.523 -11.426 28.453 1.00 61.30 504 ASP A C 1
ATOM 4035 O O . ASP A 1 504 ? 33.854 -11.571 27.432 1.00 61.29 504 ASP A O 1
ATOM 4040 N N . GLY A 1 505 ? 34.656 -10.258 29.076 1.00 60.30 505 GLY A N 1
ATOM 4041 C CA . GLY A 1 505 ? 34.036 -9.043 28.573 1.00 58.91 505 GLY A CA 1
ATOM 4042 C C . GLY A 1 505 ? 32.570 -9.130 28.198 1.00 59.10 505 GLY A C 1
ATOM 4043 O O . GLY A 1 505 ? 32.108 -8.400 27.320 1.00 59.83 505 GLY A O 1
ATOM 4044 N N . LYS A 1 506 ? 31.827 -10.013 28.854 1.00 58.27 506 LYS A N 1
ATOM 4045 C CA . LYS A 1 506 ? 30.408 -10.157 28.553 1.00 57.39 506 LYS A CA 1
ATOM 4046 C C . LYS A 1 506 ? 29.549 -10.298 29.811 1.00 56.93 506 LYS A C 1
ATOM 4047 O O . LYS A 1 506 ? 28.728 -11.209 29.916 1.00 56.75 506 LYS A O 1
ATOM 4053 N N . VAL A 1 507 ? 29.744 -9.385 30.759 1.00 57.06 507 VAL A N 1
ATOM 4054 C CA . VAL A 1 507 ? 28.988 -9.394 32.004 1.00 57.19 507 VAL A CA 1
ATOM 4055 C C . VAL A 1 507 ? 27.503 -9.249 31.680 1.00 58.81 507 VAL A C 1
ATOM 4056 O O . VAL A 1 507 ? 27.114 -8.449 30.831 1.00 58.77 507 VAL A O 1
ATOM 4060 N N . ASP A 1 508 ? 26.687 -10.037 32.370 1.00 61.56 508 ASP A N 1
ATOM 4061 C CA . ASP A 1 508 ? 25.237 -10.075 32.176 1.00 63.22 508 ASP A CA 1
ATOM 4062 C C . ASP A 1 508 ? 24.459 -9.074 33.050 1.00 62.44 508 ASP A C 1
ATOM 4063 O O . ASP A 1 508 ? 24.991 -8.545 34.029 1.00 60.97 508 ASP A O 1
ATOM 4068 N N . GLU A 1 509 ? 23.209 -8.796 32.681 1.00 62.62 509 GLU A N 1
ATOM 4069 C CA . GLU A 1 509 ? 22.375 -7.887 33.465 1.00 64.78 509 GLU A CA 1
ATOM 4070 C C . GLU A 1 509 ? 22.245 -8.483 34.863 1.00 64.56 509 GLU A C 1
ATOM 4071 O O . GLU A 1 509 ? 22.119 -7.765 35.858 1.00 64.30 509 GLU A O 1
ATOM 4077 N N . GLU A 1 510 ? 22.301 -9.812 34.913 1.00 64.10 510 GLU A N 1
ATOM 4078 C CA . GLU A 1 510 ? 22.194 -10.590 36.143 1.00 62.55 510 GLU A CA 1
ATOM 4079 C C . GLU A 1 510 ? 23.437 -10.404 37.014 1.00 61.45 510 GLU A C 1
ATOM 4080 O O . GLU A 1 510 ? 23.385 -9.755 38.056 1.00 60.95 510 GLU A O 1
ATOM 4086 N N . ASN A 1 511 ? 24.550 -10.983 36.573 1.00 60.17 511 ASN A N 1
ATOM 4087 C CA . ASN A 1 511 ? 25.820 -10.899 37.289 1.00 60.07 511 ASN A CA 1
ATOM 4088 C C . ASN A 1 511 ? 26.071 -9.513 37.857 1.00 60.45 511 ASN A C 1
ATOM 4089 O O . ASN A 1 511 ? 26.417 -9.357 39.030 1.00 60.68 511 ASN A O 1
ATOM 4094 N N . LEU A 1 512 ? 25.908 -8.507 37.008 1.00 60.28 512 LEU A N 1
ATOM 4095 C CA . LEU A 1 512 ? 26.121 -7.130 37.412 1.00 59.46 512 LEU A CA 1
ATOM 4096 C C . LEU A 1 512 ? 25.301 -6.840 38.665 1.00 59.05 512 LEU A C 1
ATOM 4097 O O . LEU A 1 512 ? 25.838 -6.389 39.676 1.00 58.31 512 LEU A O 1
ATOM 4102 N N . ARG A 1 513 ? 24.001 -7.119 38.591 1.00 59.58 513 ARG A N 1
ATOM 4103 C CA . ARG A 1 513 ? 23.085 -6.897 39.705 1.00 59.95 513 ARG A CA 1
ATOM 4104 C C . ARG A 1 513 ? 23.553 -7.597 40.983 1.00 60.89 513 ARG A C 1
ATOM 4105 O O . ARG A 1 513 ? 23.465 -7.038 42.077 1.00 61.36 513 ARG A O 1
ATOM 4107 N N . ASP A 1 514 ? 24.049 -8.822 40.840 1.00 61.28 514 ASP A N 1
ATOM 4108 C CA . ASP A 1 514 ? 24.532 -9.596 41.977 1.00 61.70 514 ASP A CA 1
ATOM 4109 C C . ASP A 1 514 ? 25.821 -9.029 42.551 1.00 61.46 514 ASP A C 1
ATOM 4110 O O . ASP A 1 514 ? 26.113 -9.214 43.733 1.00 61.26 514 ASP A O 1
ATOM 4115 N N . LEU A 1 515 ? 26.602 -8.358 41.708 1.00 61.19 515 LEU A N 1
ATOM 4116 C CA . LEU A 1 515 ? 27.844 -7.751 42.159 1.00 60.36 515 LEU A CA 1
ATOM 4117 C C . LEU A 1 515 ? 27.470 -6.513 42.947 1.00 61.40 515 LEU A C 1
ATOM 4118 O O . LEU A 1 515 ? 28.019 -6.249 44.014 1.00 61.64 515 LEU A O 1
ATOM 4123 N N . ARG A 1 516 ? 26.520 -5.760 42.408 1.00 62.10 516 ARG A N 1
ATOM 4124 C CA . ARG A 1 516 ? 26.050 -4.545 43.048 1.00 63.71 516 ARG A CA 1
ATOM 4125 C C . ARG A 1 516 ? 25.571 -4.866 44.465 1.00 65.14 516 ARG A C 1
ATOM 4126 O O . ARG A 1 516 ? 25.842 -4.124 45.411 1.00 64.68 516 ARG A O 1
ATOM 4134 N N . ARG A 1 517 ? 24.864 -5.982 44.604 1.00 66.99 517 ARG A N 1
ATOM 4135 C CA . ARG A 1 517 ? 24.348 -6.409 45.899 1.00 69.56 517 ARG A CA 1
ATOM 4136 C C . ARG A 1 517 ? 25.505 -6.821 46.800 1.00 70.66 517 ARG A C 1
ATOM 4137 O O . ARG A 1 517 ? 25.603 -6.399 47.955 1.00 70.66 517 ARG A O 1
ATOM 4140 N N . LYS A 1 518 ? 26.376 -7.655 46.248 1.00 72.28 518 LYS A N 1
ATOM 4141 C CA . LYS A 1 518 ? 27.547 -8.159 46.952 1.00 73.75 518 LYS A CA 1
ATOM 4142 C C . LYS A 1 518 ? 28.359 -6.997 47.528 1.00 75.19 518 LYS A C 1
ATOM 4143 O O . LYS A 1 518 ? 28.653 -6.962 48.724 1.00 75.69 518 LYS A O 1
ATOM 4149 N N . LEU A 1 519 ? 28.707 -6.041 46.673 1.00 76.38 519 LEU A N 1
ATOM 4150 C CA . LEU A 1 519 ? 29.481 -4.887 47.103 1.00 77.26 519 LEU A CA 1
ATOM 4151 C C . LEU A 1 519 ? 28.715 -4.111 48.163 1.00 78.85 519 LEU A C 1
ATOM 4152 O O . LEU A 1 519 ? 29.314 -3.493 49.042 1.00 79.28 519 LEU A O 1
ATOM 4157 N N . GLN A 1 520 ? 27.389 -4.144 48.082 1.00 80.38 520 GLN A N 1
ATOM 4158 C CA . GLN A 1 520 ? 26.566 -3.425 49.045 1.00 82.60 520 GLN A CA 1
ATOM 4159 C C . GLN A 1 520 ? 26.814 -3.953 50.451 1.00 84.73 520 GLN A C 1
ATOM 4160 O O . GLN A 1 520 ? 27.001 -3.178 51.391 1.00 85.52 520 GLN A O 1
ATOM 4163 N N . LYS A 1 521 ? 26.821 -5.275 50.590 1.00 86.32 521 LYS A N 1
ATOM 4164 C CA . LYS A 1 521 ? 27.060 -5.896 51.886 1.00 88.22 521 LYS A CA 1
ATOM 4165 C C . LYS A 1 521 ? 28.452 -5.530 52.415 1.00 89.78 521 LYS A C 1
ATOM 4166 O O . LYS A 1 521 ? 28.588 -4.866 53.445 1.00 89.57 521 LYS A O 1
ATOM 4168 N N . ASP A 1 522 ? 29.478 -5.955 51.688 1.00 91.98 522 ASP A N 1
ATOM 4169 C CA . ASP A 1 522 ? 30.870 -5.712 52.058 1.00 94.23 522 ASP A CA 1
ATOM 4170 C C . ASP A 1 522 ? 31.244 -4.246 52.286 1.00 95.62 522 ASP A C 1
ATOM 4171 O O . ASP A 1 522 ? 32.325 -3.957 52.802 1.00 95.63 522 ASP A O 1
ATOM 4176 N N . GLU A 1 523 ? 30.369 -3.322 51.898 1.00 97.18 523 GLU A N 1
ATOM 4177 C CA . GLU A 1 523 ? 30.664 -1.899 52.056 1.00 98.34 523 GLU A CA 1
ATOM 4178 C C . GLU A 1 523 ? 29.562 -1.117 52.759 1.00 98.98 523 GLU A C 1
ATOM 4179 O O . GLU A 1 523 ? 29.423 0.093 52.561 1.00 99.05 523 GLU A O 1
ATOM 4181 N N . HIS A 1 524 ? 28.778 -1.810 53.576 1.00 99.31 524 HIS A N 1
ATOM 4182 C CA . HIS A 1 524 ? 27.704 -1.171 54.322 1.00 99.52 524 HIS A CA 1
ATOM 4183 C C . HIS A 1 524 ? 27.563 -1.865 55.671 1.00 99.79 524 HIS A C 1
ATOM 4184 O O . HIS A 1 524 ? 27.124 -1.263 56.655 1.00 99.96 524 HIS A O 1
ATOM 4186 N N . GLU A 1 525 ? 27.953 -3.137 55.713 1.00 99.69 525 GLU A N 1
ATOM 4187 C CA . GLU A 1 525 ? 27.873 -3.923 56.937 1.00 99.73 525 GLU A CA 1
ATOM 4188 C C . GLU A 1 525 ? 29.048 -4.893 57.046 1.00 99.33 525 GLU A C 1
ATOM 4189 O O . GLU A 1 525 ? 30.185 -4.485 57.287 1.00 98.77 525 GLU A O 1
ATOM 4195 N N . GLY B 1 4 ? -56.473 -29.011 64.047 1.00 70.32 4 GLY B N 1
ATOM 4196 C CA . GLY B 1 4 ? -57.889 -29.025 63.567 1.00 70.18 4 GLY B CA 1
ATOM 4197 C C . GLY B 1 4 ? -58.215 -27.903 62.592 1.00 69.98 4 GLY B C 1
ATOM 4198 O O . GLY B 1 4 ? -59.133 -28.023 61.774 1.00 70.42 4 GLY B O 1
ATOM 4199 N N . SER B 1 5 ? -57.468 -26.806 62.672 1.00 68.23 5 SER B N 1
ATOM 4200 C CA . SER B 1 5 ? -57.711 -25.677 61.786 1.00 66.85 5 SER B CA 1
ATOM 4201 C C . SER B 1 5 ? -56.423 -25.111 61.194 1.00 64.92 5 SER B C 1
ATOM 4202 O O . SER B 1 5 ? -55.337 -25.656 61.411 1.00 66.12 5 SER B O 1
ATOM 4205 N N . GLY B 1 6 ? -56.555 -24.017 60.446 1.00 61.43 6 GLY B N 1
ATOM 4206 C CA . GLY B 1 6 ? -55.398 -23.404 59.822 1.00 57.21 6 GLY B CA 1
ATOM 4207 C C . GLY B 1 6 ? -55.063 -21.997 60.284 1.00 54.22 6 GLY B C 1
ATOM 4208 O O . GLY B 1 6 ? -55.518 -21.537 61.336 1.00 53.71 6 GLY B O 1
ATOM 4209 N N . SER B 1 7 ? -54.255 -21.309 59.482 1.00 51.09 7 SER B N 1
ATOM 4210 C CA . SER B 1 7 ? -53.831 -19.945 59.791 1.00 46.66 7 SER B CA 1
ATOM 4211 C C . SER B 1 7 ? -54.216 -18.969 58.686 1.00 43.18 7 SER B C 1
ATOM 4212 O O . SER B 1 7 ? -54.756 -19.356 57.645 1.00 41.84 7 SER B O 1
ATOM 4215 N N . LEU B 1 8 ? -53.936 -17.695 58.936 1.00 39.32 8 LEU B N 1
ATOM 4216 C CA . LEU B 1 8 ? -54.218 -16.631 57.982 1.00 34.99 8 LEU B CA 1
ATOM 4217 C C . LEU B 1 8 ? -53.096 -15.600 58.021 1.00 33.35 8 LEU B C 1
ATOM 4218 O O . LEU B 1 8 ? -52.928 -14.883 59.010 1.00 31.00 8 LEU B O 1
ATOM 4223 N N . ILE B 1 9 ? -52.312 -15.566 56.946 1.00 32.20 9 ILE B N 1
ATOM 4224 C CA . ILE B 1 9 ? -51.219 -14.611 56.811 1.00 31.62 9 ILE B CA 1
ATOM 4225 C C . ILE B 1 9 ? -51.795 -13.405 56.077 1.00 30.87 9 ILE B C 1
ATOM 4226 O O . ILE B 1 9 ? -52.237 -13.500 54.928 1.00 32.32 9 ILE B O 1
ATOM 4231 N N . TRP B 1 10 ? -51.796 -12.269 56.755 1.00 29.27 10 TRP B N 1
ATOM 4232 C CA . TRP B 1 10 ? -52.353 -11.052 56.191 1.00 29.84 10 TRP B CA 1
ATOM 4233 C C . TRP B 1 10 ? -51.299 -10.089 55.641 1.00 30.21 10 TRP B C 1
ATOM 4234 O O . TRP B 1 10 ? -50.347 -9.710 56.336 1.00 31.11 10 TRP B O 1
ATOM 4245 N N . PHE B 1 11 ? -51.476 -9.710 54.379 1.00 29.14 11 PHE B N 1
ATOM 4246 C CA . PHE B 1 11 ? -50.559 -8.793 53.726 1.00 27.83 11 PHE B CA 1
ATOM 4247 C C . PHE B 1 11 ? -51.095 -7.370 53.673 1.00 27.79 11 PHE B C 1
ATOM 4248 O O . PHE B 1 11 ? -52.260 -7.135 53.331 1.00 27.19 11 PHE B O 1
ATOM 4256 N N . ARG B 1 12 ? -50.220 -6.436 54.031 1.00 27.30 12 ARG B N 1
ATOM 4257 C CA . ARG B 1 12 ? -50.488 -5.003 54.011 1.00 27.50 12 ARG B CA 1
ATOM 4258 C C . ARG B 1 12 ? -49.209 -4.465 53.379 1.00 27.57 12 ARG B C 1
ATOM 4259 O O . ARG B 1 12 ? -49.234 -3.905 52.284 1.00 28.54 12 ARG B O 1
ATOM 4267 N N . LYS B 1 13 ? -48.094 -4.636 54.085 1.00 26.63 13 LYS B N 1
ATOM 4268 C CA . LYS B 1 13 ? -46.785 -4.258 53.566 1.00 25.33 13 LYS B CA 1
ATOM 4269 C C . LYS B 1 13 ? -46.068 -5.595 53.483 1.00 26.48 13 LYS B C 1
ATOM 4270 O O . LYS B 1 13 ? -46.712 -6.633 53.546 1.00 28.12 13 LYS B O 1
ATOM 4276 N N . GLY B 1 14 ? -44.751 -5.595 53.357 1.00 27.20 14 GLY B N 1
ATOM 4277 C CA . GLY B 1 14 ? -44.061 -6.864 53.243 1.00 27.03 14 GLY B CA 1
ATOM 4278 C C . GLY B 1 14 ? -44.641 -7.717 52.120 1.00 27.02 14 GLY B C 1
ATOM 4279 O O . GLY B 1 14 ? -44.871 -8.912 52.295 1.00 24.80 14 GLY B O 1
ATOM 4280 N N . LEU B 1 15 ? -44.885 -7.112 50.961 1.00 27.64 15 LEU B N 1
ATOM 4281 C CA . LEU B 1 15 ? -45.446 -7.859 49.842 1.00 28.97 15 LEU B CA 1
ATOM 4282 C C . LEU B 1 15 ? -44.353 -8.745 49.244 1.00 30.57 15 LEU B C 1
ATOM 4283 O O . LEU B 1 15 ? -43.883 -8.521 48.125 1.00 31.37 15 LEU B O 1
ATOM 4288 N N . ARG B 1 16 ? -43.956 -9.764 50.002 1.00 31.33 16 ARG B N 1
ATOM 4289 C CA . ARG B 1 16 ? -42.904 -10.669 49.561 1.00 31.32 16 ARG B CA 1
ATOM 4290 C C . ARG B 1 16 ? -42.938 -12.016 50.270 1.00 31.97 16 ARG B C 1
ATOM 4291 O O . ARG B 1 16 ? -43.592 -12.176 51.303 1.00 32.32 16 ARG B O 1
ATOM 4299 N N . VAL B 1 17 ? -42.203 -12.976 49.719 1.00 32.25 17 VAL B N 1
ATOM 4300 C CA . VAL B 1 17 ? -42.114 -14.301 50.315 1.00 33.63 17 VAL B CA 1
ATOM 4301 C C . VAL B 1 17 ? -40.801 -14.485 51.076 1.00 35.02 17 VAL B C 1
ATOM 4302 O O . VAL B 1 17 ? -40.762 -15.200 52.079 1.00 35.39 17 VAL B O 1
ATOM 4306 N N . HIS B 1 18 ? -39.725 -13.854 50.612 1.00 36.44 18 HIS B N 1
ATOM 4307 C CA . HIS B 1 18 ? -38.452 -13.987 51.319 1.00 38.67 18 HIS B CA 1
ATOM 4308 C C . HIS B 1 18 ? -38.467 -13.140 52.597 1.00 38.90 18 HIS B C 1
ATOM 4309 O O . HIS B 1 18 ? -39.157 -12.122 52.669 1.00 39.01 18 HIS B O 1
ATOM 4316 N N . ASP B 1 19 ? -37.706 -13.574 53.598 1.00 39.02 19 ASP B N 1
ATOM 4317 C CA . ASP B 1 19 ? -37.626 -12.890 54.883 1.00 39.05 19 ASP B CA 1
ATOM 4318 C C . ASP B 1 19 ? -38.990 -12.383 55.356 1.00 39.31 19 ASP B C 1
ATOM 4319 O O . ASP B 1 19 ? -39.180 -11.187 55.582 1.00 37.43 19 ASP B O 1
ATOM 4324 N N . ASN B 1 20 ? -39.934 -13.305 55.501 1.00 40.67 20 ASN B N 1
ATOM 4325 C CA . ASN B 1 20 ? -41.281 -12.976 55.956 1.00 41.75 20 ASN B CA 1
ATOM 4326 C C . ASN B 1 20 ? -41.617 -13.815 57.199 1.00 41.52 20 ASN B C 1
ATOM 4327 O O . ASN B 1 20 ? -42.312 -14.827 57.105 1.00 41.16 20 ASN B O 1
ATOM 4332 N N . PRO B 1 21 ? -41.115 -13.409 58.378 1.00 40.74 21 PRO B N 1
ATOM 4333 C CA . PRO B 1 21 ? -41.386 -14.155 59.611 1.00 40.63 21 PRO B CA 1
ATOM 4334 C C . PRO B 1 21 ? -42.870 -14.511 59.797 1.00 40.75 21 PRO B C 1
ATOM 4335 O O . PRO B 1 21 ? -43.211 -15.641 60.156 1.00 41.22 21 PRO B O 1
ATOM 4339 N N . ALA B 1 22 ? -43.748 -13.546 59.551 1.00 39.45 22 ALA B N 1
ATOM 4340 C CA . ALA B 1 22 ? -45.178 -13.779 59.702 1.00 38.21 22 ALA B CA 1
ATOM 4341 C C . ALA B 1 22 ? -45.605 -14.981 58.857 1.00 37.65 22 ALA B C 1
ATOM 4342 O O . ALA B 1 22 ? -46.374 -15.831 59.310 1.00 36.34 22 ALA B O 1
ATOM 4344 N N . LEU B 1 23 ? -45.099 -15.047 57.629 1.00 37.30 23 LEU B N 1
ATOM 4345 C CA . LEU B 1 23 ? -45.420 -16.150 56.723 1.00 38.02 23 LEU B CA 1
ATOM 4346 C C . LEU B 1 23 ? -44.849 -17.454 57.281 1.00 39.10 23 LEU B C 1
ATOM 4347 O O . LEU B 1 23 ? -45.535 -18.478 57.348 1.00 37.65 23 LEU B O 1
ATOM 4352 N N . GLU B 1 24 ? -43.580 -17.402 57.672 1.00 40.89 24 GLU B N 1
ATOM 4353 C CA . GLU B 1 24 ? -42.895 -18.557 58.220 1.00 42.52 24 GLU B CA 1
ATOM 4354 C C . GLU B 1 24 ? -43.749 -19.189 59.312 1.00 43.32 24 GLU B C 1
ATOM 4355 O O . GLU B 1 24 ? -43.978 -20.396 59.311 1.00 42.85 24 GLU B O 1
ATOM 4361 N N . TYR B 1 25 ? -44.242 -18.363 60.228 1.00 43.66 25 TYR B N 1
ATOM 4362 C CA . TYR B 1 25 ? -45.053 -18.853 61.331 1.00 44.47 25 TYR B CA 1
ATOM 4363 C C . TYR B 1 25 ? -46.394 -19.424 60.873 1.00 46.27 25 TYR B C 1
ATOM 4364 O O . TYR B 1 25 ? -46.770 -20.536 61.240 1.00 46.23 25 TYR B O 1
ATOM 4373 N N . ALA B 1 26 ? -47.119 -18.646 60.079 1.00 47.86 26 ALA B N 1
ATOM 4374 C CA . ALA B 1 26 ? -48.416 -19.066 59.576 1.00 49.02 26 ALA B CA 1
ATOM 4375 C C . ALA B 1 26 ? -48.323 -20.357 58.782 1.00 50.33 26 ALA B C 1
ATOM 4376 O O . ALA B 1 26 ? -49.289 -21.112 58.712 1.00 50.60 26 ALA B O 1
ATOM 4378 N N . SER B 1 27 ? -47.160 -20.608 58.185 1.00 52.55 27 SER B N 1
ATOM 4379 C CA . SER B 1 27 ? -46.953 -21.815 57.382 1.00 54.56 27 SER B CA 1
ATOM 4380 C C . SER B 1 27 ? -46.551 -23.002 58.242 1.00 56.41 27 SER B C 1
ATOM 4381 O O . SER B 1 27 ? -46.627 -24.152 57.809 1.00 56.80 27 SER B O 1
ATOM 4384 N N . LYS B 1 28 ? -46.119 -22.715 59.463 1.00 57.94 28 LYS B N 1
ATOM 4385 C CA . LYS B 1 28 ? -45.687 -23.761 60.372 1.00 59.42 28 LYS B CA 1
ATOM 4386 C C . LYS B 1 28 ? -46.856 -24.450 61.066 1.00 60.28 28 LYS B C 1
ATOM 4387 O O . LYS B 1 28 ? -47.672 -23.808 61.728 1.00 58.98 28 LYS B O 1
ATOM 4393 N N . GLY B 1 29 ? -46.927 -25.767 60.883 1.00 61.49 29 GLY B N 1
ATOM 4394 C CA . GLY B 1 29 ? -47.969 -26.572 61.494 1.00 61.86 29 GLY B CA 1
ATOM 4395 C C . GLY B 1 29 ? -49.394 -26.102 61.294 1.00 62.22 29 GLY B C 1
ATOM 4396 O O . GLY B 1 29 ? -50.050 -25.653 62.238 1.00 62.60 29 GLY B O 1
ATOM 4397 N N . SER B 1 30 ? -49.884 -26.212 60.067 1.00 62.15 30 SER B N 1
ATOM 4398 C CA . SER B 1 30 ? -51.247 -25.807 59.760 1.00 62.89 30 SER B CA 1
ATOM 4399 C C . SER B 1 30 ? -51.762 -26.601 58.573 1.00 62.47 30 SER B C 1
ATOM 4400 O O . SER B 1 30 ? -51.066 -26.755 57.568 1.00 61.98 30 SER B O 1
ATOM 4403 N N . GLU B 1 31 ? -52.976 -27.126 58.697 1.00 62.60 31 GLU B N 1
ATOM 4404 C CA . GLU B 1 31 ? -53.566 -27.891 57.609 1.00 62.08 31 GLU B CA 1
ATOM 4405 C C . GLU B 1 31 ? -53.705 -26.916 56.449 1.00 59.60 31 GLU B C 1
ATOM 4406 O O . GLU B 1 31 ? -53.135 -27.113 55.376 1.00 58.76 31 GLU B O 1
ATOM 4412 N N . PHE B 1 32 ? -54.457 -25.850 56.686 1.00 56.67 32 PHE B N 1
ATOM 4413 C CA . PHE B 1 32 ? -54.665 -24.832 55.674 1.00 54.83 32 PHE B CA 1
ATOM 4414 C C . PHE B 1 32 ? -54.109 -23.491 56.125 1.00 51.18 32 PHE B C 1
ATOM 4415 O O . PHE B 1 32 ? -53.871 -23.275 57.311 1.00 49.84 32 PHE B O 1
ATOM 4423 N N . MET B 1 33 ? -53.890 -22.602 55.161 1.00 47.91 33 MET B N 1
ATOM 4424 C CA . MET B 1 33 ? -53.366 -21.262 55.427 1.00 44.25 33 MET B CA 1
ATOM 4425 C C . MET B 1 33 ? -54.005 -20.312 54.419 1.00 41.83 33 MET B C 1
ATOM 4426 O O . MET B 1 33 ? -54.043 -20.601 53.218 1.00 41.53 33 MET B O 1
ATOM 4431 N N . TYR B 1 34 ? -54.515 -19.188 54.908 1.00 38.54 34 TYR B N 1
ATOM 4432 C CA . TYR B 1 34 ? -55.163 -18.227 54.035 1.00 37.18 34 TYR B CA 1
ATOM 4433 C C . TYR B 1 34 ? -54.366 -16.935 53.877 1.00 35.77 34 TYR B C 1
ATOM 4434 O O . TYR B 1 34 ? -54.270 -16.131 54.805 1.00 36.28 34 TYR B O 1
ATOM 4443 N N . PRO B 1 35 ? -53.759 -16.729 52.702 1.00 33.56 35 PRO B N 1
ATOM 4444 C CA . PRO B 1 35 ? -52.990 -15.501 52.492 1.00 32.22 35 PRO B CA 1
ATOM 4445 C C . PRO B 1 35 ? -53.987 -14.467 51.968 1.00 31.60 35 PRO B C 1
ATOM 4446 O O . PRO B 1 35 ? -54.671 -14.719 50.967 1.00 30.91 35 PRO B O 1
ATOM 4450 N N . VAL B 1 36 ? -54.101 -13.320 52.629 1.00 28.84 36 VAL B N 1
ATOM 4451 C CA . VAL B 1 36 ? -55.042 -12.337 52.131 1.00 28.47 36 VAL B CA 1
ATOM 4452 C C . VAL B 1 36 ? -54.495 -10.918 52.085 1.00 27.08 36 VAL B C 1
ATOM 4453 O O . VAL B 1 36 ? -53.566 -10.559 52.802 1.00 26.38 36 VAL B O 1
ATOM 4457 N N . PHE B 1 37 ? -55.074 -10.129 51.195 1.00 25.77 37 PHE B N 1
ATOM 4458 C CA . PHE B 1 37 ? -54.706 -8.739 51.026 1.00 26.87 37 PHE B CA 1
ATOM 4459 C C . PHE B 1 37 ? -56.024 -8.035 50.784 1.00 27.15 37 PHE B C 1
ATOM 4460 O O . PHE B 1 37 ? -56.854 -8.520 50.016 1.00 28.00 37 PHE B O 1
ATOM 4468 N N . VAL B 1 38 ? -56.229 -6.898 51.427 1.00 26.51 38 VAL B N 1
ATOM 4469 C CA . VAL B 1 38 ? -57.492 -6.208 51.260 1.00 25.91 38 VAL B CA 1
ATOM 4470 C C . VAL B 1 38 ? -57.347 -4.911 50.476 1.00 27.36 38 VAL B C 1
ATOM 4471 O O . VAL B 1 38 ? -56.617 -4.008 50.880 1.00 28.36 38 VAL B O 1
ATOM 4475 N N . ILE B 1 39 ? -58.033 -4.830 49.342 1.00 28.01 39 ILE B N 1
ATOM 4476 C CA . ILE B 1 39 ? -58.001 -3.626 48.519 1.00 28.98 39 ILE B CA 1
ATOM 4477 C C . ILE B 1 39 ? -58.929 -2.609 49.166 1.00 29.19 39 ILE B C 1
ATOM 4478 O O . ILE B 1 39 ? -60.126 -2.846 49.273 1.00 29.92 39 ILE B O 1
ATOM 4483 N N . ASP B 1 40 ? -58.385 -1.487 49.614 1.00 30.07 40 ASP B N 1
ATOM 4484 C CA . ASP B 1 40 ? -59.218 -0.472 50.240 1.00 32.25 40 ASP B CA 1
ATOM 4485 C C . ASP B 1 40 ? -59.639 0.554 49.204 1.00 33.58 40 ASP B C 1
ATOM 4486 O O . ASP B 1 40 ? -58.815 1.295 48.684 1.00 34.37 40 ASP B O 1
ATOM 4491 N N . PRO B 1 41 ? -60.943 0.630 48.914 1.00 36.39 41 PRO B N 1
ATOM 4492 C CA . PRO B 1 41 ? -61.492 1.566 47.923 1.00 36.99 41 PRO B CA 1
ATOM 4493 C C . PRO B 1 41 ? -61.109 3.027 48.129 1.00 37.64 41 PRO B C 1
ATOM 4494 O O . PRO B 1 41 ? -61.035 3.787 47.171 1.00 37.98 41 PRO B O 1
ATOM 4498 N N . HIS B 1 42 ? -60.870 3.429 49.369 1.00 38.15 42 HIS B N 1
ATOM 4499 C CA . 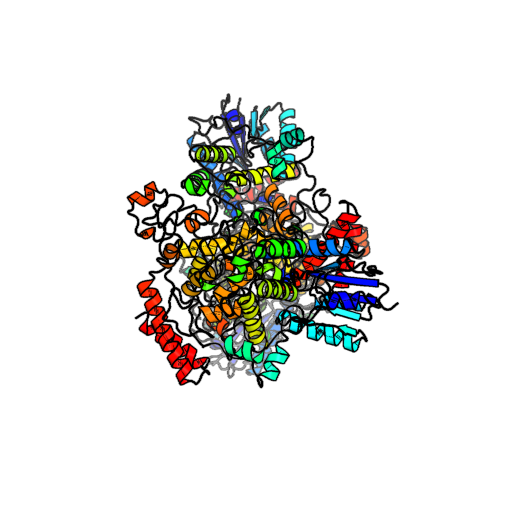HIS B 1 42 ? -60.521 4.819 49.613 1.00 40.68 42 HIS B CA 1
ATOM 4500 C C . HIS B 1 42 ? -59.118 5.201 49.133 1.00 40.49 42 HIS B C 1
ATOM 4501 O O . HIS B 1 42 ? -58.863 6.358 48.802 1.00 39.22 42 HIS B O 1
ATOM 4508 N N . TYR B 1 43 ? -58.209 4.237 49.087 1.00 40.48 43 TYR B N 1
ATOM 4509 C CA . TYR B 1 43 ? -56.856 4.527 48.638 1.00 41.95 43 TYR B CA 1
ATOM 4510 C C . TYR B 1 43 ? -56.628 3.990 47.232 1.00 42.01 43 TYR B C 1
ATOM 4511 O O . TYR B 1 43 ? -55.635 4.323 46.578 1.00 41.22 43 TYR B O 1
ATOM 4520 N N . MET B 1 44 ? -57.567 3.189 46.745 1.00 40.43 44 MET B N 1
ATOM 4521 C CA . MET B 1 44 ? -57.380 2.592 45.444 1.00 40.02 44 MET B CA 1
ATOM 4522 C C . MET B 1 44 ? -58.309 3.016 44.314 1.00 38.70 44 MET B C 1
ATOM 4523 O O . MET B 1 44 ? -57.880 3.069 43.162 1.00 37.06 44 MET B O 1
ATOM 4528 N N . GLU B 1 45 ? -59.567 3.323 44.619 1.00 39.32 45 GLU B N 1
ATOM 4529 C CA . GLU B 1 45 ? -60.518 3.700 43.563 1.00 39.88 45 GLU B CA 1
ATOM 4530 C C . GLU B 1 45 ? -60.338 5.089 42.983 1.00 38.67 45 GLU B C 1
ATOM 4531 O O . GLU B 1 45 ? -59.927 6.027 43.668 1.00 39.57 45 GLU B O 1
ATOM 4537 N N . SER B 1 46 ? -60.660 5.200 41.702 1.00 36.57 46 SER B N 1
ATOM 4538 C CA . SER B 1 46 ? -60.572 6.453 40.978 1.00 35.81 46 SER B CA 1
ATOM 4539 C C . SER B 1 46 ? -61.344 7.574 41.685 1.00 35.48 46 SER B C 1
ATOM 4540 O O . SER B 1 46 ? -62.471 7.371 42.142 1.00 36.57 46 SER B O 1
ATOM 4543 N N . ASP B 1 47 ? -60.733 8.752 41.775 1.00 34.12 47 ASP B N 1
ATOM 4544 C CA . ASP B 1 47 ? -61.361 9.914 42.399 1.00 33.15 47 ASP B CA 1
ATOM 4545 C C . ASP B 1 47 ? -61.291 11.070 41.404 1.00 32.49 47 ASP B C 1
ATOM 4546 O O . ASP B 1 47 ? -60.233 11.634 41.161 1.00 31.85 47 ASP B O 1
ATOM 4551 N N . PRO B 1 48 ? -62.432 11.428 40.802 1.00 32.81 48 PRO B N 1
ATOM 4552 C CA . PRO B 1 48 ? -62.484 12.519 39.824 1.00 32.30 48 PRO B CA 1
ATOM 4553 C C . PRO B 1 48 ? -62.104 13.895 40.358 1.00 32.35 48 PRO B C 1
ATOM 4554 O O . PRO B 1 48 ? -61.959 14.838 39.584 1.00 31.66 48 PRO B O 1
ATOM 4558 N N . SER B 1 49 ? -61.925 14.014 41.668 1.00 33.03 49 SER B N 1
ATOM 4559 C CA . SER B 1 49 ? -61.597 15.311 42.245 1.00 35.10 49 SER B CA 1
ATOM 4560 C C . SER B 1 49 ? -60.110 15.637 42.292 1.00 36.04 49 SER B C 1
ATOM 4561 O O . SER B 1 49 ? -59.731 16.779 42.549 1.00 36.98 49 SER B O 1
ATOM 4564 N N . ALA B 1 50 ? -59.269 14.642 42.035 1.00 35.89 50 ALA B N 1
ATOM 4565 C CA . ALA B 1 50 ? -57.824 14.842 42.061 1.00 35.77 50 ALA B CA 1
ATOM 4566 C C . ALA B 1 50 ? -57.331 15.547 40.798 1.00 35.91 50 ALA B C 1
ATOM 4567 O O . ALA B 1 50 ? -56.194 16.037 40.749 1.00 36.50 50 ALA B O 1
ATOM 4569 N N . SER B 1 52 ? -54.695 15.003 39.135 1.00 24.23 52 SER B N 1
ATOM 4570 C CA . SER B 1 52 ? -54.158 13.908 38.328 1.00 26.71 52 SER B CA 1
ATOM 4571 C C . SER B 1 52 ? -54.799 12.562 38.667 1.00 26.39 52 SER B C 1
ATOM 4572 O O . SER B 1 52 ? -55.244 12.340 39.788 1.00 27.46 52 SER B O 1
ATOM 4575 N N . PRO B 1 53 ? -54.824 11.635 37.698 1.00 27.37 53 PRO B N 1
ATOM 4576 C CA . PRO B 1 53 ? -55.400 10.291 37.817 1.00 28.26 53 PRO B CA 1
ATOM 4577 C C . PRO B 1 53 ? -54.992 9.488 39.042 1.00 29.79 53 PRO B C 1
ATOM 4578 O O . PRO B 1 53 ? -53.813 9.370 39.359 1.00 30.21 53 PRO B O 1
ATOM 4582 N N . GLY B 1 54 ? -55.984 8.908 39.705 1.00 30.39 54 GLY B N 1
ATOM 4583 C CA . GLY B 1 54 ? -55.716 8.103 40.878 1.00 31.04 54 GLY B CA 1
ATOM 4584 C C . GLY B 1 54 ? -56.775 8.324 41.933 1.00 31.33 54 GLY B C 1
ATOM 4585 O O . GLY B 1 54 ? -57.863 8.814 41.621 1.00 31.53 54 GLY B O 1
ATOM 4586 N N . SER B 1 55 ? -56.471 7.948 43.173 1.00 30.03 55 SER B N 1
ATOM 4587 C CA . SER B 1 55 ? -57.401 8.149 44.270 1.00 30.15 55 SER B CA 1
ATOM 4588 C C . SER B 1 55 ? -57.080 9.504 44.902 1.00 31.57 55 SER B C 1
ATOM 4589 O O . SER B 1 55 ? -56.319 10.294 44.345 1.00 31.74 55 SER B O 1
ATOM 4592 N N . SER B 1 56 ? -57.651 9.792 46.057 1.00 32.82 56 SER B N 1
ATOM 4593 C CA . SER B 1 56 ? -57.375 11.074 46.693 1.00 34.42 56 SER B CA 1
ATOM 4594 C C . SER B 1 56 ? -56.014 11.075 47.370 1.00 34.29 56 SER B C 1
ATOM 4595 O O . SER B 1 56 ? -55.523 12.122 47.787 1.00 34.27 56 SER B O 1
ATOM 4598 N N . ARG B 1 57 ? -55.404 9.901 47.485 1.00 34.45 57 ARG B N 1
ATOM 4599 C CA . ARG B 1 57 ? -54.115 9.814 48.143 1.00 34.35 57 ARG B CA 1
ATOM 4600 C C . ARG B 1 57 ? -53.090 8.953 47.431 1.00 32.92 57 ARG B C 1
ATOM 4601 O O . ARG B 1 57 ? -52.026 8.680 47.980 1.00 32.65 57 ARG B O 1
ATOM 4609 N N . ALA B 1 58 ? -53.403 8.520 46.214 1.00 30.89 58 ALA B N 1
ATOM 4610 C CA . ALA B 1 58 ? -52.467 7.710 45.441 1.00 28.17 58 ALA B CA 1
ATOM 4611 C C . ALA B 1 58 ? -52.660 7.896 43.945 1.00 26.39 58 ALA B C 1
ATOM 4612 O O . ALA B 1 58 ? -53.766 7.752 43.432 1.00 26.14 58 ALA B O 1
ATOM 4614 N N . GLY B 1 59 ? -51.578 8.226 43.252 1.00 25.51 59 GLY B N 1
ATOM 4615 C CA . GLY B 1 59 ? -51.648 8.395 41.811 1.00 24.58 59 GLY B CA 1
ATOM 4616 C C . GLY B 1 59 ? -51.683 7.025 41.166 1.00 24.34 59 GLY B C 1
ATOM 4617 O O . GLY B 1 59 ? -51.283 6.038 41.801 1.00 23.29 59 GLY B O 1
ATOM 4618 N N . VAL B 1 60 ? -52.153 6.943 39.922 1.00 24.49 60 VAL B N 1
ATOM 4619 C CA . VAL B 1 60 ? -52.226 5.647 39.248 1.00 26.53 60 VAL B CA 1
ATOM 4620 C C . VAL B 1 60 ? -50.889 4.923 39.258 1.00 26.58 60 VAL B C 1
ATOM 4621 O O . VAL B 1 60 ? -50.839 3.706 39.444 1.00 26.68 60 VAL B O 1
ATOM 4625 N N . ASN B 1 61 ? -49.806 5.672 39.073 1.00 26.84 61 ASN B N 1
ATOM 4626 C CA . ASN B 1 61 ? -48.477 5.076 39.053 1.00 26.08 61 ASN B CA 1
ATOM 4627 C C . ASN B 1 61 ? -48.233 4.177 40.252 1.00 25.96 61 ASN B C 1
ATOM 4628 O O . ASN B 1 61 ? -47.805 3.031 40.089 1.00 28.26 61 ASN B O 1
ATOM 4633 N N . ARG B 1 62 ? -48.506 4.670 41.456 1.00 24.01 62 ARG B N 1
ATOM 4634 C CA . ARG B 1 62 ? -48.266 3.835 42.618 1.00 24.55 62 ARG B CA 1
ATOM 4635 C C . ARG B 1 62 ? -49.318 2.727 42.727 1.00 25.71 62 ARG B C 1
ATOM 4636 O O . ARG B 1 62 ? -49.027 1.638 43.231 1.00 23.96 62 ARG B O 1
ATOM 4644 N N . ILE B 1 63 ? -50.534 2.988 42.246 1.00 25.29 63 ILE B N 1
ATOM 4645 C CA . ILE B 1 63 ? -51.567 1.964 42.300 1.00 25.11 63 ILE B CA 1
ATOM 4646 C C . ILE B 1 63 ? -51.191 0.802 41.370 1.00 25.89 63 ILE B C 1
ATOM 4647 O O . ILE B 1 63 ? -51.393 -0.363 41.712 1.00 25.32 63 ILE B O 1
ATOM 4652 N N . ARG B 1 64 ? -50.631 1.121 40.206 1.00 25.58 64 ARG B N 1
ATOM 4653 C CA . ARG B 1 64 ? -50.201 0.094 39.263 1.00 25.64 64 ARG B CA 1
ATOM 4654 C C . ARG B 1 64 ? -49.043 -0.690 39.892 1.00 26.65 64 ARG B C 1
ATOM 4655 O O . ARG B 1 64 ? -49.011 -1.922 39.832 1.00 26.66 64 ARG B O 1
ATOM 4663 N N . PHE B 1 65 ? -48.096 0.024 40.501 1.00 26.25 65 PHE B N 1
ATOM 4664 C CA . PHE B 1 65 ? -46.949 -0.625 41.137 1.00 25.23 65 PHE B CA 1
ATOM 4665 C C . PHE B 1 65 ? -47.452 -1.634 42.161 1.00 24.96 65 PHE B C 1
ATOM 4666 O O . PHE B 1 65 ? -46.976 -2.769 42.208 1.00 25.80 65 PHE B O 1
ATOM 4674 N N . LEU B 1 66 ? -48.415 -1.209 42.978 1.00 24.22 66 LEU B N 1
ATOM 4675 C CA . LEU B 1 66 ? -48.998 -2.065 43.998 1.00 23.50 66 LEU B CA 1
ATOM 4676 C C . LEU B 1 66 ? -49.702 -3.248 43.357 1.00 23.58 66 LEU B C 1
ATOM 4677 O O . LEU B 1 66 ? -49.435 -4.397 43.715 1.00 22.62 66 LEU B O 1
ATOM 4682 N N . LEU B 1 67 ? -50.599 -2.969 42.412 1.00 23.46 67 LEU B N 1
ATOM 4683 C CA . LEU B 1 67 ? -51.331 -4.036 41.733 1.00 25.11 67 LEU B CA 1
ATOM 4684 C C . LEU B 1 67 ? -50.359 -5.040 41.150 1.00 27.29 67 LEU B C 1
ATOM 4685 O O . LEU B 1 67 ? -50.607 -6.241 41.193 1.00 29.91 67 LEU B O 1
ATOM 4690 N N . GLU B 1 68 ? -49.244 -4.549 40.619 1.00 30.24 68 GLU B N 1
ATOM 4691 C CA . GLU B 1 68 ? -48.226 -5.422 40.046 1.00 31.38 68 GLU B CA 1
ATOM 4692 C C . GLU B 1 68 ? -47.539 -6.217 41.149 1.00 31.69 68 GLU B C 1
ATOM 4693 O O . GLU B 1 68 ? -47.201 -7.388 40.968 1.00 32.36 68 GLU B O 1
ATOM 4699 N N . SER B 1 69 ? -47.328 -5.580 42.293 1.00 30.50 69 SER B N 1
ATOM 4700 C CA . SER B 1 69 ? -46.688 -6.256 43.409 1.00 32.64 69 SER B CA 1
ATOM 4701 C C . SER B 1 69 ? -47.534 -7.441 43.875 1.00 33.10 69 SER B C 1
ATOM 4702 O O . SER B 1 69 ? -47.006 -8.516 44.183 1.00 32.09 69 SER B O 1
ATOM 4705 N N . LEU B 1 70 ? -48.849 -7.229 43.923 1.00 33.61 70 LEU B N 1
ATOM 4706 C CA . LEU B 1 70 ? -49.788 -8.256 44.355 1.00 33.52 70 LEU B CA 1
ATOM 4707 C C . LEU B 1 70 ? -49.785 -9.444 43.400 1.00 34.24 70 LEU B C 1
ATOM 4708 O O . LEU B 1 70 ? -49.656 -10.588 43.836 1.00 34.88 70 LEU B O 1
ATOM 4713 N N . LYS B 1 71 ? -49.910 -9.180 42.102 1.00 34.11 71 LYS B N 1
ATOM 4714 C CA . LYS B 1 71 ? -49.892 -10.258 41.118 1.00 35.53 71 LYS B CA 1
ATOM 4715 C C . LYS B 1 71 ? -48.650 -11.121 41.282 1.00 34.59 71 LYS B C 1
ATOM 4716 O O . LYS B 1 71 ? -48.741 -12.347 41.278 1.00 35.23 71 LYS B O 1
ATOM 4722 N N . ASP B 1 72 ? -47.493 -10.481 41.432 1.00 34.84 72 ASP B N 1
ATOM 4723 C CA . ASP B 1 72 ? -46.241 -11.212 41.604 1.00 34.63 72 ASP B CA 1
ATOM 4724 C C . ASP B 1 72 ? -46.349 -12.086 42.843 1.00 34.93 72 ASP B C 1
ATOM 4725 O O . ASP B 1 72 ? -46.082 -13.282 42.783 1.00 34.30 72 ASP B O 1
ATOM 4730 N N . LEU B 1 73 ? -46.745 -11.484 43.960 1.00 35.78 73 LEU B N 1
ATOM 4731 C CA . LEU B 1 73 ? -46.899 -12.226 45.203 1.00 37.42 73 LEU B CA 1
ATOM 4732 C C . LEU B 1 73 ? -47.814 -13.432 44.969 1.00 38.73 73 LEU B C 1
ATOM 4733 O O . LEU B 1 73 ? -47.530 -14.548 45.417 1.00 37.77 73 LEU B O 1
ATOM 4738 N N . ASP B 1 74 ? -48.913 -13.196 44.259 1.00 39.33 74 ASP B N 1
ATOM 4739 C CA . ASP B 1 74 ? -49.861 -14.254 43.957 1.00 40.53 74 ASP B CA 1
ATOM 4740 C C . ASP B 1 74 ? -49.139 -15.371 43.214 1.00 41.75 74 ASP B C 1
ATOM 4741 O O . ASP B 1 74 ? -49.188 -16.532 43.626 1.00 43.07 74 ASP B O 1
ATOM 4746 N N . SER B 1 75 ? -48.461 -15.017 42.124 1.00 41.95 75 SER B N 1
ATOM 4747 C CA . SER B 1 75 ? -47.713 -15.994 41.331 1.00 41.14 75 SER B CA 1
ATOM 4748 C C . SER B 1 75 ? -46.717 -16.750 42.201 1.00 39.78 75 SER B C 1
ATOM 4749 O O . SER B 1 75 ? -46.528 -17.951 42.030 1.00 39.61 75 SER B O 1
ATOM 4752 N N . SER B 1 76 ? -46.076 -16.049 43.131 1.00 38.36 76 SER B N 1
ATOM 4753 C CA . SER B 1 76 ? -45.117 -16.696 44.013 1.00 39.23 76 SER B CA 1
ATOM 4754 C C . SER B 1 76 ? -45.819 -17.752 44.853 1.00 39.82 76 SER B C 1
ATOM 4755 O O . SER B 1 76 ? -45.324 -18.868 44.993 1.00 40.64 76 SER B O 1
ATOM 4758 N N . LEU B 1 77 ? -46.974 -17.398 45.410 1.00 39.13 77 LEU B N 1
ATOM 4759 C CA . LEU B 1 77 ? -47.726 -18.325 46.242 1.00 39.27 77 LEU B CA 1
ATOM 4760 C C . LEU B 1 77 ? -48.244 -19.527 45.444 1.00 40.46 77 LEU B C 1
ATOM 4761 O O . LEU B 1 77 ? -48.297 -20.653 45.959 1.00 40.01 77 LEU B O 1
ATOM 4766 N N . LYS B 1 78 ? -48.625 -19.301 44.192 1.00 39.25 78 LYS B N 1
ATOM 4767 C CA . LYS B 1 78 ? -49.112 -20.409 43.383 1.00 40.56 78 LYS B CA 1
ATOM 4768 C C . LYS B 1 78 ? -48.006 -21.449 43.189 1.00 41.29 78 LYS B C 1
ATOM 4769 O O . LYS B 1 78 ? -48.254 -22.648 43.256 1.00 41.29 78 LYS B O 1
ATOM 4775 N N . LYS B 1 79 ? -46.788 -20.985 42.944 1.00 42.65 79 LYS B N 1
ATOM 4776 C CA . LYS B 1 79 ? -45.669 -21.890 42.747 1.00 44.63 79 LYS B CA 1
ATOM 4777 C C . LYS B 1 79 ? -45.542 -22.841 43.929 1.00 45.78 79 LYS B C 1
ATOM 4778 O O . LYS B 1 79 ? -45.046 -23.956 43.781 1.00 47.53 79 LYS B O 1
ATOM 4784 N N . LEU B 1 80 ? -45.983 -22.398 45.102 1.00 45.99 80 LEU B N 1
ATOM 4785 C CA . LEU B 1 80 ? -45.905 -23.222 46.307 1.00 46.83 80 LEU B CA 1
ATOM 4786 C C . LEU B 1 80 ? -47.210 -23.930 46.638 1.00 46.09 80 LEU B C 1
ATOM 4787 O O . LEU B 1 80 ? -47.380 -24.440 47.742 1.00 46.23 80 LEU B O 1
ATOM 4792 N N . GLY B 1 81 ? -48.129 -23.959 45.680 1.00 46.03 81 GLY B N 1
ATOM 4793 C CA . GLY B 1 81 ? -49.402 -24.616 45.904 1.00 46.17 81 GLY B CA 1
ATOM 4794 C C . GLY B 1 81 ? -50.293 -23.848 46.856 1.00 45.95 81 GLY B C 1
ATOM 4795 O O . GLY B 1 81 ? -50.991 -24.429 47.680 1.00 44.41 81 GLY B O 1
ATOM 4796 N N . SER B 1 82 ? -50.244 -22.527 46.756 1.00 47.60 82 SER B N 1
ATOM 4797 C CA . SER B 1 82 ? -51.063 -21.659 47.588 1.00 46.89 82 SER B CA 1
ATOM 4798 C C . SER B 1 82 ? -51.687 -20.645 46.658 1.00 45.79 82 SER B C 1
ATOM 4799 O O . SER B 1 82 ? -51.813 -20.899 45.459 1.00 45.65 82 SER B O 1
ATOM 4802 N N . ARG B 1 83 ? -52.064 -19.494 47.197 1.00 45.35 83 ARG B N 1
ATOM 4803 C CA . ARG B 1 83 ? -52.693 -18.471 46.376 1.00 45.32 83 ARG B CA 1
ATOM 4804 C C . ARG B 1 83 ? -52.914 -17.206 47.191 1.00 43.97 83 ARG B C 1
ATOM 4805 O O . ARG B 1 83 ? -52.819 -17.226 48.419 1.00 44.87 83 ARG B O 1
ATOM 4813 N N . LEU B 1 84 ? -53.200 -16.103 46.509 1.00 42.30 84 LEU B N 1
ATOM 4814 C CA . LEU B 1 84 ? -53.462 -14.853 47.204 1.00 40.33 84 LEU B CA 1
ATOM 4815 C C . LEU B 1 84 ? -54.955 -14.563 47.152 1.00 39.84 84 LEU B C 1
ATOM 4816 O O . LEU B 1 84 ? -55.572 -14.567 46.078 1.00 40.89 84 LEU B O 1
ATOM 4821 N N . LEU B 1 85 ? -55.532 -14.329 48.323 1.00 37.58 85 LEU B N 1
ATOM 4822 C CA . LEU B 1 85 ? -56.947 -14.029 48.427 1.00 36.31 85 LEU B CA 1
ATOM 4823 C C . LEU B 1 85 ? -57.098 -12.515 48.555 1.00 36.18 85 LEU B C 1
ATOM 4824 O O . LEU B 1 85 ? -56.790 -11.929 49.601 1.00 35.25 85 LEU B O 1
ATOM 4829 N N . VAL B 1 86 ? -57.556 -11.884 47.475 1.00 34.98 86 VAL B N 1
ATOM 4830 C CA . VAL B 1 86 ? -57.724 -10.439 47.457 1.00 33.35 86 VAL B CA 1
ATOM 4831 C C . VAL B 1 86 ? -59.167 -10.068 47.685 1.00 33.63 86 VAL B C 1
ATOM 4832 O O . VAL B 1 86 ? -60.061 -10.608 47.044 1.00 34.96 86 VAL B O 1
ATOM 4836 N N . PHE B 1 87 ? -59.389 -9.131 48.596 1.00 33.44 87 PHE B N 1
ATOM 4837 C CA . PHE B 1 87 ? -60.733 -8.693 48.927 1.00 34.26 87 PHE B CA 1
ATOM 4838 C C . PHE B 1 87 ? -60.838 -7.176 48.848 1.00 35.88 87 PHE B C 1
ATOM 4839 O O . PHE B 1 87 ? -59.830 -6.481 48.788 1.00 37.30 87 PHE B O 1
ATOM 4847 N N . LYS B 1 88 ? -62.064 -6.668 48.843 1.00 37.30 88 LYS B N 1
ATOM 4848 C CA . LYS B 1 88 ? -62.294 -5.235 48.764 1.00 38.84 88 LYS B CA 1
ATOM 4849 C C . LYS B 1 88 ? -63.136 -4.802 49.954 1.00 41.12 88 LYS B C 1
ATOM 4850 O O . LYS B 1 88 ? -63.960 -5.570 50.448 1.00 44.02 88 LYS B O 1
ATOM 4856 N N . GLY B 1 89 ? -62.923 -3.574 50.416 1.00 41.31 89 GLY B N 1
ATOM 4857 C CA . GLY B 1 89 ? -63.653 -3.072 51.566 1.00 40.12 89 GLY B CA 1
ATOM 4858 C C . GLY B 1 89 ? -62.648 -2.554 52.573 1.00 40.53 89 GLY B C 1
ATOM 4859 O O . GLY B 1 89 ? -61.445 -2.603 52.316 1.00 41.17 89 GLY B O 1
ATOM 4860 N N . GLU B 1 90 ? -63.108 -2.050 53.713 1.00 39.71 90 GLU B N 1
ATOM 4861 C CA . GLU B 1 90 ? -62.165 -1.544 54.693 1.00 39.12 90 GLU B CA 1
ATOM 4862 C C . GLU B 1 90 ? -61.551 -2.769 55.382 1.00 38.46 90 GLU B C 1
ATOM 4863 O O . GLU B 1 90 ? -62.265 -3.650 55.855 1.00 37.98 90 GLU B O 1
ATOM 4869 N N . PRO B 1 91 ? -60.209 -2.850 55.409 1.00 38.31 91 PRO B N 1
ATOM 4870 C CA . PRO B 1 91 ? -59.442 -3.946 56.008 1.00 38.12 91 PRO B CA 1
ATOM 4871 C C . PRO B 1 91 ? -59.991 -4.563 57.285 1.00 38.20 91 PRO B C 1
ATOM 4872 O O . PRO B 1 91 ? -60.147 -5.785 57.363 1.00 37.67 91 PRO B O 1
ATOM 4876 N N . GLY B 1 92 ? -60.265 -3.725 58.282 1.00 38.84 92 GLY B N 1
ATOM 4877 C CA . GLY B 1 92 ? -60.794 -4.219 59.547 1.00 39.80 92 GLY B CA 1
ATOM 4878 C C . GLY B 1 92 ? -61.992 -5.139 59.370 1.00 40.54 92 GLY B C 1
ATOM 4879 O O . GLY B 1 92 ? -61.938 -6.317 59.728 1.00 40.78 92 GLY B O 1
ATOM 4880 N N . GLU B 1 93 ? -63.073 -4.599 58.814 1.00 39.75 93 GLU B N 1
ATOM 4881 C CA . GLU B 1 93 ? -64.281 -5.371 58.572 1.00 40.32 93 GLU B CA 1
ATOM 4882 C C . GLU B 1 93 ? -63.987 -6.660 57.819 1.00 38.70 93 GLU B C 1
ATOM 4883 O O . GLU B 1 93 ? -64.473 -7.728 58.195 1.00 40.92 93 GLU B O 1
ATOM 4889 N N . VAL B 1 94 ? -63.193 -6.567 56.758 1.00 35.42 94 VAL B N 1
ATOM 4890 C CA . VAL B 1 94 ? -62.872 -7.748 55.965 1.00 31.61 94 VAL B CA 1
ATOM 4891 C C . VAL B 1 94 ? -62.112 -8.788 56.779 1.00 29.82 94 VAL B C 1
ATOM 4892 O O . VAL B 1 94 ? -62.451 -9.963 56.750 1.00 27.89 94 VAL B O 1
ATOM 4896 N N . LEU B 1 95 ? -61.092 -8.361 57.510 1.00 29.78 95 LEU B N 1
ATOM 4897 C CA . LEU B 1 95 ? -60.319 -9.295 58.327 1.00 31.61 95 LEU B CA 1
ATOM 4898 C C . LEU B 1 95 ? -61.198 -10.031 59.341 1.00 33.04 95 LEU B C 1
ATOM 4899 O O . LEU B 1 95 ? -61.048 -11.240 59.542 1.00 33.03 95 LEU B O 1
ATOM 4904 N N . VAL B 1 96 ? -62.101 -9.286 59.979 1.00 33.48 96 VAL B N 1
ATOM 4905 C CA . VAL B 1 96 ? -63.025 -9.833 60.965 1.00 34.16 96 VAL B CA 1
ATOM 4906 C C . VAL B 1 96 ? -63.949 -10.857 60.315 1.00 36.21 96 VAL B C 1
ATOM 4907 O O . VAL B 1 96 ? -64.188 -11.931 60.867 1.00 36.40 96 VAL B O 1
ATOM 4911 N N . ARG B 1 97 ? -64.470 -10.519 59.142 1.00 37.07 97 ARG B N 1
ATOM 4912 C CA . ARG B 1 97 ? -65.360 -11.422 58.434 1.00 39.54 97 ARG B CA 1
ATOM 4913 C C . ARG B 1 97 ? -64.593 -12.659 57.983 1.00 38.98 97 ARG B C 1
ATOM 4914 O O . ARG B 1 97 ? -65.153 -13.740 57.871 1.00 39.70 97 ARG B O 1
ATOM 4922 N N . CYS B 1 98 ? -63.306 -12.496 57.716 1.00 39.36 98 CYS B N 1
ATOM 4923 C CA . CYS B 1 98 ? -62.497 -13.622 57.286 1.00 38.90 98 CYS B CA 1
ATOM 4924 C C . CYS B 1 98 ? -62.293 -14.544 58.463 1.00 38.15 98 CYS B C 1
ATOM 4925 O O . CYS B 1 98 ? -62.258 -15.763 58.306 1.00 38.04 98 CYS B O 1
ATOM 4928 N N . LEU B 1 99 ? -62.156 -13.959 59.646 1.00 37.08 99 LEU B N 1
ATOM 4929 C CA . LEU B 1 99 ? -61.958 -14.747 60.850 1.00 36.55 99 LEU B CA 1
ATOM 4930 C C . LEU B 1 99 ? -63.252 -15.468 61.229 1.00 37.03 99 LEU B C 1
ATOM 4931 O O . LEU B 1 99 ? -63.228 -16.569 61.777 1.00 36.70 99 LEU B O 1
ATOM 4936 N N . GLN B 1 100 ? -64.384 -14.849 60.924 1.00 36.66 100 GLN B N 1
ATOM 4937 C CA . GLN B 1 100 ? -65.669 -15.446 61.245 1.00 37.10 100 GLN B CA 1
ATOM 4938 C C . GLN B 1 100 ? -65.995 -16.580 60.292 1.00 38.94 100 GLN B C 1
ATOM 4939 O O . GLN B 1 100 ? -66.404 -17.657 60.721 1.00 39.43 100 GLN B O 1
ATOM 4945 N N . GLU B 1 101 ? -65.798 -16.329 58.999 1.00 40.91 101 GLU B N 1
ATOM 4946 C CA . GLU B 1 101 ? -66.102 -17.299 57.952 1.00 42.68 101 GLU B CA 1
ATOM 4947 C C . GLU B 1 101 ? -65.253 -18.559 58.004 1.00 42.40 101 GLU B C 1
ATOM 4948 O O . GLU B 1 101 ? -65.778 -19.663 57.937 1.00 42.44 101 GLU B O 1
ATOM 4954 N N . TRP B 1 102 ? -63.941 -18.404 58.097 1.00 43.23 102 TRP B N 1
ATOM 4955 C CA . TRP B 1 102 ? -63.074 -19.568 58.178 1.00 44.62 102 TRP B CA 1
ATOM 4956 C C . TRP B 1 102 ? -62.792 -19.720 59.648 1.00 46.56 102 TRP B C 1
ATOM 4957 O O . TRP B 1 102 ? -63.229 -18.903 60.457 1.00 46.64 102 TRP B O 1
ATOM 4968 N N . LYS B 1 103 ? -62.078 -20.771 60.006 1.00 48.90 103 LYS B N 1
ATOM 4969 C CA . LYS B 1 103 ? -61.744 -20.954 61.400 1.00 52.85 103 LYS B CA 1
ATOM 4970 C C . LYS B 1 103 ? -60.247 -21.114 61.478 1.00 52.83 103 LYS B C 1
ATOM 4971 O O . LYS B 1 103 ? -59.697 -22.186 61.208 1.00 53.31 103 LYS B O 1
ATOM 4977 N N . VAL B 1 104 ? -59.590 -20.011 61.807 1.00 51.07 104 VAL B N 1
ATOM 4978 C CA . VAL B 1 104 ? -58.151 -19.998 61.925 1.00 49.75 104 VAL B CA 1
ATOM 4979 C C . VAL B 1 104 ? -57.831 -19.692 63.372 1.00 49.54 104 VAL B C 1
ATOM 4980 O O . VAL B 1 104 ? -58.434 -18.809 63.978 1.00 50.12 104 VAL B O 1
ATOM 4984 N N . LYS B 1 105 ? -56.902 -20.450 63.931 1.00 48.97 105 LYS B N 1
ATOM 4985 C CA . LYS B 1 105 ? -56.505 -20.265 65.311 1.00 49.19 105 LYS B CA 1
ATOM 4986 C C . LYS B 1 105 ? -55.244 -19.420 65.325 1.00 48.35 105 LYS B C 1
ATOM 4987 O O . LYS B 1 105 ? -54.728 -19.057 66.382 1.00 48.04 105 LYS B O 1
ATOM 4993 N N . ARG B 1 106 ? -54.764 -19.091 64.132 1.00 48.13 106 ARG B N 1
ATOM 4994 C CA . ARG B 1 106 ? -53.543 -18.312 63.996 1.00 46.89 106 ARG B CA 1
ATOM 4995 C C . ARG B 1 106 ? -53.661 -17.182 62.988 1.00 45.13 106 ARG B C 1
ATOM 4996 O O . ARG B 1 106 ? -53.963 -17.413 61.818 1.00 45.68 106 ARG B O 1
ATOM 5004 N N . LEU B 1 107 ? -53.406 -15.963 63.450 1.00 43.01 107 LEU B N 1
ATOM 5005 C CA . LEU B 1 107 ? -53.455 -14.779 62.599 1.00 40.84 107 LEU B CA 1
ATOM 5006 C C . LEU B 1 107 ? -52.090 -14.096 62.598 1.00 39.36 107 LEU B C 1
ATOM 5007 O O . LEU B 1 107 ? -51.628 -13.616 63.636 1.00 36.49 107 LEU B O 1
ATOM 5012 N N . CYS B 1 108 ? -51.448 -14.056 61.433 1.00 39.24 108 CYS B N 1
ATOM 5013 C CA . CYS B 1 108 ? -50.129 -13.433 61.312 1.00 39.76 108 CYS B CA 1
ATOM 5014 C C . CYS B 1 108 ? -50.074 -12.281 60.315 1.00 37.63 108 CYS B C 1
ATOM 5015 O O . CYS B 1 108 ? -50.751 -12.291 59.287 1.00 38.01 108 CYS B O 1
ATOM 5018 N N . PHE B 1 109 ? -49.257 -11.287 60.634 1.00 35.32 109 PHE B N 1
ATOM 5019 C CA . PHE B 1 109 ? -49.059 -10.139 59.760 1.00 33.90 109 PHE B CA 1
ATOM 5020 C C . PHE B 1 109 ? -47.893 -9.290 60.241 1.00 33.17 109 PHE B C 1
ATOM 5021 O O . PHE B 1 109 ? -47.750 -9.023 61.434 1.00 32.81 109 PHE B O 1
ATOM 5029 N N . GLU B 1 110 ? -47.048 -8.890 59.300 1.00 32.08 110 GLU B N 1
ATOM 5030 C CA . GLU B 1 110 ? -45.890 -8.071 59.606 1.00 32.30 110 GLU B CA 1
ATOM 5031 C C . GLU B 1 110 ? -46.352 -6.765 60.255 1.00 31.41 110 GLU B C 1
ATOM 5032 O O . GLU B 1 110 ? -47.257 -6.085 59.778 1.00 31.60 110 GLU B O 1
ATOM 5038 N N . TYR B 1 111 ? -45.735 -6.438 61.374 1.00 30.57 111 TYR B N 1
ATOM 5039 C CA . TYR B 1 111 ? -46.069 -5.234 62.108 1.00 30.39 111 TYR B CA 1
ATOM 5040 C C . TYR B 1 111 ? -45.682 -3.971 61.330 1.00 30.70 111 TYR B C 1
ATOM 5041 O O . TYR B 1 111 ? -44.789 -4.005 60.488 1.00 30.08 111 TYR B O 1
ATOM 5050 N N . ASP B 1 112 ? -46.374 -2.868 61.606 1.00 30.37 112 ASP B N 1
ATOM 5051 C CA . ASP B 1 112 ? -46.089 -1.591 60.966 1.00 30.98 112 ASP B CA 1
ATOM 5052 C C . ASP B 1 112 ? -46.407 -0.437 61.896 1.00 32.49 112 ASP B C 1
ATOM 5053 O O . ASP B 1 112 ? -47.265 -0.533 62.768 1.00 32.62 112 ASP B O 1
ATOM 5058 N N . THR B 1 113 ? -45.720 0.670 61.666 1.00 34.41 113 THR B N 1
ATOM 5059 C CA . THR B 1 113 ? -45.850 1.863 62.475 1.00 34.11 113 THR B CA 1
ATOM 5060 C C . THR B 1 113 ? -46.799 2.932 61.936 1.00 35.76 113 THR B C 1
ATOM 5061 O O . THR B 1 113 ? -47.293 3.760 62.699 1.00 35.67 113 THR B O 1
ATOM 5065 N N . ASP B 1 114 ? -47.059 2.933 60.632 1.00 38.03 114 ASP B N 1
ATOM 5066 C CA . ASP B 1 114 ? -47.950 3.949 60.069 1.00 39.56 114 ASP B CA 1
ATOM 5067 C C . ASP B 1 114 ? -49.223 4.077 60.889 1.00 40.29 114 ASP B C 1
ATOM 5068 O O . ASP B 1 114 ? -49.870 3.078 61.223 1.00 39.34 114 ASP B O 1
ATOM 5073 N N . PRO B 1 115 ? -49.603 5.319 61.222 1.00 41.51 115 PRO B N 1
ATOM 5074 C CA . PRO B 1 115 ? -50.807 5.594 62.006 1.00 40.23 115 PRO B CA 1
ATOM 5075 C C . PRO B 1 115 ? -51.996 4.777 61.525 1.00 39.10 115 PRO B C 1
ATOM 5076 O O . PRO B 1 115 ? -52.747 4.232 62.333 1.00 39.68 115 PRO B O 1
ATOM 5080 N N . TYR B 1 116 ? -52.152 4.688 60.208 1.00 38.28 116 TYR B N 1
ATOM 5081 C CA . TYR B 1 116 ? -53.247 3.940 59.608 1.00 39.54 116 TYR B CA 1
ATOM 5082 C C . TYR B 1 116 ? -53.268 2.485 60.048 1.00 41.42 116 TYR B C 1
ATOM 5083 O O . TYR B 1 116 ? -54.340 1.900 60.204 1.00 42.13 116 TYR B O 1
ATOM 5092 N N . TYR B 1 117 ? -52.089 1.899 60.248 1.00 41.17 117 TYR B N 1
ATOM 5093 C CA . TYR B 1 117 ? -52.022 0.503 60.659 1.00 40.60 117 TYR B CA 1
ATOM 5094 C C . TYR B 1 117 ? -52.025 0.310 62.158 1.00 41.28 117 TYR B C 1
ATOM 5095 O O . TYR B 1 117 ? -52.306 -0.783 62.640 1.00 42.53 117 TYR B O 1
ATOM 5104 N N . GLN B 1 118 ? -51.713 1.351 62.912 1.00 41.16 118 GLN B N 1
ATOM 5105 C CA . GLN B 1 118 ? -51.736 1.191 64.355 1.00 42.04 118 GLN B CA 1
ATOM 5106 C C . GLN B 1 118 ? -53.192 1.171 64.796 1.00 42.32 118 GLN B C 1
ATOM 5107 O O . GLN B 1 118 ? -53.576 0.432 65.706 1.00 41.11 118 GLN B O 1
ATOM 5113 N N . ALA B 1 119 ? -54.001 1.988 64.129 1.00 43.07 119 ALA B N 1
ATOM 5114 C CA . ALA B 1 119 ? -55.423 2.074 64.427 1.00 42.38 119 ALA B CA 1
ATOM 5115 C C . ALA B 1 119 ? -56.068 0.760 64.000 1.00 41.89 119 ALA B C 1
ATOM 5116 O O . ALA B 1 119 ? -56.857 0.159 64.733 1.00 41.33 119 ALA B O 1
ATOM 5118 N N . LEU B 1 120 ? -55.711 0.316 62.805 1.00 41.16 120 LEU B N 1
ATOM 5119 C CA . LEU B 1 120 ? -56.253 -0.917 62.270 1.00 41.27 120 LEU B CA 1
ATOM 5120 C C . LEU B 1 120 ? -55.787 -2.114 63.083 1.00 41.17 120 LEU B C 1
ATOM 5121 O O . LEU B 1 120 ? -56.570 -3.024 63.351 1.00 41.97 120 LEU B O 1
ATOM 5126 N N . ASP B 1 121 ? -54.520 -2.112 63.488 1.00 39.99 121 ASP B N 1
ATOM 5127 C CA . ASP B 1 121 ? -53.977 -3.231 64.251 1.00 39.11 121 ASP B CA 1
ATOM 5128 C C . ASP B 1 121 ? -54.474 -3.335 65.690 1.00 38.69 121 ASP B C 1
ATOM 5129 O O . ASP B 1 121 ? -54.444 -4.418 66.281 1.00 37.78 121 ASP B O 1
ATOM 5134 N N . VAL B 1 122 ? -54.920 -2.226 66.267 1.00 37.78 122 VAL B N 1
ATOM 5135 C CA . VAL B 1 122 ? -55.432 -2.290 67.625 1.00 38.07 122 VAL B CA 1
ATOM 5136 C C . VAL B 1 122 ? -56.808 -2.960 67.587 1.00 38.20 122 VAL B C 1
ATOM 5137 O O . VAL B 1 122 ? -57.101 -3.826 68.414 1.00 38.33 122 VAL B O 1
ATOM 5141 N N . LYS B 1 123 ? -57.640 -2.578 66.619 1.00 36.75 123 LYS B N 1
ATOM 5142 C CA . LYS B 1 123 ? -58.972 -3.164 66.504 1.00 38.21 123 LYS B CA 1
ATOM 5143 C C . LYS B 1 123 ? -58.910 -4.657 66.216 1.00 37.25 123 LYS B C 1
ATOM 5144 O O . LYS B 1 123 ? -59.717 -5.431 66.724 1.00 37.50 123 LYS B O 1
ATOM 5150 N N . VAL B 1 124 ? -57.949 -5.057 65.396 1.00 37.04 124 VAL B N 1
ATOM 5151 C CA . VAL B 1 124 ? -57.805 -6.455 65.021 1.00 37.18 124 VAL B CA 1
ATOM 5152 C C . VAL B 1 124 ? -57.267 -7.349 66.132 1.00 37.96 124 VAL B C 1
ATOM 5153 O O . VAL B 1 124 ? -57.779 -8.447 66.341 1.00 37.63 124 VAL B O 1
ATOM 5157 N N . LYS B 1 125 ? -56.243 -6.889 66.843 1.00 39.23 125 LYS B N 1
ATOM 5158 C CA . LYS B 1 125 ? -55.674 -7.682 67.926 1.00 39.90 125 LYS B CA 1
ATOM 5159 C C . LYS B 1 125 ? -56.697 -7.889 69.041 1.00 41.09 125 LYS B C 1
ATOM 5160 O O . LYS B 1 125 ? -56.700 -8.926 69.709 1.00 41.47 125 LYS B O 1
ATOM 5166 N N . ASP B 1 126 ? -57.574 -6.908 69.233 1.00 41.67 126 ASP B N 1
ATOM 5167 C CA . ASP B 1 126 ? -58.606 -7.028 70.255 1.00 42.61 126 ASP B CA 1
ATOM 5168 C C . ASP B 1 126 ? -59.624 -8.095 69.862 1.00 42.25 126 ASP B C 1
ATOM 5169 O O . ASP B 1 126 ? -60.043 -8.895 70.693 1.00 43.34 126 ASP B O 1
ATOM 5174 N N . TYR B 1 127 ? -60.018 -8.114 68.593 1.00 40.11 127 TYR B N 1
ATOM 5175 C CA . TYR B 1 127 ? -60.984 -9.098 68.135 1.00 38.24 127 TYR B CA 1
ATOM 5176 C C . TYR B 1 127 ? -60.368 -10.488 68.071 1.00 38.73 127 TYR B C 1
ATOM 5177 O O . TYR B 1 127 ? -61.043 -11.490 68.283 1.00 37.72 127 TYR B O 1
ATOM 5186 N N . ALA B 1 128 ? -59.079 -10.551 67.782 1.00 39.88 128 ALA B N 1
ATOM 5187 C CA . ALA B 1 128 ? -58.412 -11.835 67.683 1.00 40.94 128 ALA B CA 1
ATOM 5188 C C . ALA B 1 128 ? -58.328 -12.519 69.036 1.00 41.47 128 ALA B C 1
ATOM 5189 O O . ALA B 1 128 ? -58.747 -13.664 69.184 1.00 41.84 128 ALA B O 1
ATOM 5191 N N . SER B 1 129 ? -57.788 -11.820 70.026 1.00 41.84 129 SER B N 1
ATOM 5192 C CA . SER B 1 129 ? -57.661 -12.404 71.354 1.00 43.07 129 SER B CA 1
ATOM 5193 C C . SER B 1 129 ? -59.043 -12.628 71.942 1.00 43.04 129 SER B C 1
ATOM 5194 O O . SER B 1 129 ? -59.291 -13.627 72.619 1.00 43.02 129 SER B O 1
ATOM 5197 N N . SER B 1 130 ? -59.941 -11.688 71.671 1.00 42.61 130 SER B N 1
ATOM 5198 C CA . SER B 1 130 ? -61.305 -11.763 72.166 1.00 41.82 130 SER B CA 1
ATOM 5199 C C . SER B 1 130 ? -62.033 -12.994 71.646 1.00 41.00 130 SER B C 1
ATOM 5200 O O . SER B 1 130 ? -62.937 -13.497 72.300 1.00 42.32 130 SER B O 1
ATOM 5203 N N . THR B 1 131 ? -61.634 -13.485 70.477 1.00 40.46 131 THR B N 1
ATOM 5204 C CA . THR B 1 131 ? -62.276 -14.659 69.894 1.00 39.10 131 THR B CA 1
ATOM 5205 C C . THR B 1 131 ? -61.378 -15.881 69.935 1.00 38.47 131 THR B C 1
ATOM 5206 O O . THR B 1 131 ? -61.600 -16.853 69.221 1.00 38.72 131 THR B O 1
ATOM 5210 N N . GLY B 1 132 ? -60.352 -15.821 70.774 1.00 39.81 132 GLY B N 1
ATOM 5211 C CA . GLY B 1 132 ? -59.447 -16.946 70.928 1.00 40.44 132 GLY B CA 1
ATOM 5212 C C . GLY B 1 132 ? -58.480 -17.200 69.790 1.00 41.18 132 GLY B C 1
ATOM 5213 O O . GLY B 1 132 ? -58.087 -18.342 69.563 1.00 43.48 132 GLY B O 1
ATOM 5214 N N . VAL B 1 133 ? -58.080 -16.152 69.079 1.00 40.05 133 VAL B N 1
ATOM 5215 C CA . VAL B 1 133 ? -57.146 -16.315 67.971 1.00 38.78 133 VAL B CA 1
ATOM 5216 C C . VAL B 1 133 ? -55.778 -15.738 68.294 1.00 37.64 133 VAL B C 1
ATOM 5217 O O . VAL B 1 133 ? -55.661 -14.609 68.770 1.00 35.09 133 VAL B O 1
ATOM 5221 N N . GLU B 1 134 ? -54.747 -16.531 68.027 1.00 38.21 134 GLU B N 1
ATOM 5222 C CA . GLU B 1 134 ? -53.373 -16.121 68.280 1.00 38.89 134 GLU B CA 1
ATOM 5223 C C . GLU B 1 134 ? -52.936 -15.059 67.286 1.00 38.57 134 GLU B C 1
ATOM 5224 O O . GLU B 1 134 ? -53.287 -15.110 66.105 1.00 37.01 134 GLU B O 1
ATOM 5230 N N . VAL B 1 135 ? -52.158 -14.100 67.767 1.00 37.82 135 VAL B N 1
ATOM 5231 C CA . VAL B 1 135 ? -51.679 -13.047 66.899 1.00 38.35 135 VAL B CA 1
ATOM 5232 C C . VAL B 1 135 ? -50.167 -12.906 66.945 1.00 39.19 135 VAL B C 1
ATOM 5233 O O . VAL B 1 135 ? -49.581 -12.658 68.001 1.00 41.41 135 VAL B O 1
ATOM 5237 N N . PHE B 1 136 ? -49.540 -13.078 65.789 1.00 38.38 136 PHE B N 1
ATOM 5238 C CA . PHE B 1 136 ? -48.098 -12.942 65.673 1.00 36.72 136 PHE B CA 1
ATOM 5239 C C . PHE B 1 136 ? -47.803 -11.806 64.705 1.00 35.81 136 PHE B C 1
ATOM 5240 O O . PHE B 1 136 ? -48.139 -11.888 63.521 1.00 34.53 136 PHE B O 1
ATOM 5248 N N . SER B 1 137 ? -47.181 -10.745 65.204 1.00 35.60 137 SER B N 1
ATOM 5249 C CA . SER B 1 137 ? -46.846 -9.607 64.352 1.00 35.30 137 SER B CA 1
ATOM 5250 C C . SER B 1 137 ? -45.429 -9.128 64.630 1.00 34.47 137 SER B C 1
ATOM 5251 O O . SER B 1 137 ? -45.218 -8.217 65.433 1.00 33.20 137 SER B O 1
ATOM 5254 N N . PRO B 1 138 ? -44.445 -9.733 63.945 1.00 34.28 138 PRO B N 1
ATOM 5255 C CA . PRO B 1 138 ? -43.004 -9.470 64.032 1.00 34.13 138 PRO B CA 1
ATOM 5256 C C . PRO B 1 138 ? -42.550 -8.198 63.337 1.00 34.57 138 PRO B C 1
ATOM 5257 O O . PRO B 1 138 ? -43.204 -7.728 62.404 1.00 36.22 138 PRO B O 1
ATOM 5261 N N . VAL B 1 139 ? -41.420 -7.652 63.785 1.00 33.25 139 VAL B N 1
ATOM 5262 C CA . VAL B 1 139 ? -40.873 -6.444 63.185 1.00 32.57 139 VAL B CA 1
ATOM 5263 C C . VAL B 1 139 ? -39.916 -6.820 62.065 1.00 32.60 139 VAL B C 1
ATOM 5264 O O . VAL B 1 139 ? -38.752 -7.093 62.316 1.00 34.59 139 VAL B O 1
ATOM 5268 N N . SER B 1 140 ? -40.400 -6.844 60.829 1.00 32.96 140 SER B N 1
ATOM 5269 C CA . SER B 1 140 ? -39.534 -7.186 59.703 1.00 32.65 140 SER B CA 1
ATOM 5270 C C . SER B 1 140 ? -39.698 -6.238 58.516 1.00 31.55 140 SER B C 1
ATOM 5271 O O . SER B 1 140 ? -39.485 -6.612 57.370 1.00 33.05 140 SER B O 1
ATOM 5274 N N . HIS B 1 141 ? -40.084 -5.006 58.801 1.00 31.02 141 HIS B N 1
ATOM 5275 C CA . HIS B 1 141 ? -40.252 -4.000 57.763 1.00 32.39 141 HIS B CA 1
ATOM 5276 C C . HIS B 1 141 ? -39.156 -2.954 57.964 1.00 32.42 141 HIS B C 1
ATOM 5277 O O . HIS B 1 141 ? -38.868 -2.152 57.078 1.00 32.22 141 HIS B O 1
ATOM 5284 N N . THR B 1 142 ? -38.561 -2.978 59.153 1.00 32.10 142 THR B N 1
ATOM 5285 C CA . THR B 1 142 ? -37.483 -2.075 59.512 1.00 32.26 142 THR B CA 1
ATOM 5286 C C . THR B 1 142 ? -36.436 -2.896 60.251 1.00 32.98 142 THR B C 1
ATOM 5287 O O . THR B 1 142 ? -36.713 -4.015 60.691 1.00 33.67 142 THR B O 1
ATOM 5291 N N . LEU B 1 143 ? -35.236 -2.338 60.382 1.00 32.92 143 LEU B N 1
ATOM 5292 C CA . LEU B 1 143 ? -34.132 -3.006 61.057 1.00 33.26 143 LEU B CA 1
ATOM 5293 C C . LEU B 1 143 ? -34.210 -2.839 62.566 1.00 34.72 143 LEU B C 1
ATOM 5294 O O . LEU B 1 143 ? -33.531 -3.547 63.294 1.00 36.57 143 LEU B O 1
ATOM 5299 N N . PHE B 1 144 ? -35.030 -1.905 63.040 1.00 36.66 144 PHE B N 1
ATOM 5300 C CA . PHE B 1 144 ? -35.150 -1.673 64.479 1.00 38.69 144 PHE B CA 1
ATOM 5301 C C . PHE B 1 144 ? -36.584 -1.423 64.909 1.00 40.76 144 PHE B C 1
ATOM 5302 O O . PHE B 1 144 ? -37.384 -0.866 64.161 1.00 42.77 144 PHE B O 1
ATOM 5310 N N . ASN B 1 145 ? -36.910 -1.838 66.124 1.00 42.33 145 ASN B N 1
ATOM 5311 C CA . ASN B 1 145 ? -38.245 -1.618 66.647 1.00 43.79 145 ASN B CA 1
ATOM 5312 C C . ASN B 1 145 ? -38.202 -0.240 67.311 1.00 43.70 145 ASN B C 1
ATOM 5313 O O . ASN B 1 145 ? -37.581 -0.072 68.360 1.00 43.66 145 ASN B O 1
ATOM 5318 N N . PRO B 1 146 ? -38.851 0.766 66.698 1.00 43.02 146 PRO B N 1
ATOM 5319 C CA . PRO B 1 146 ? -38.872 2.131 67.242 1.00 42.70 146 PRO B CA 1
ATOM 5320 C C . PRO B 1 146 ? -39.074 2.180 68.751 1.00 42.56 146 PRO B C 1
ATOM 5321 O O . PRO B 1 146 ? -38.514 3.038 69.434 1.00 43.46 146 PRO B O 1
ATOM 5325 N N . ALA B 1 147 ? -39.865 1.253 69.270 1.00 41.42 147 ALA B N 1
ATOM 5326 C CA . ALA B 1 147 ? -40.117 1.202 70.698 1.00 42.42 147 ALA B CA 1
ATOM 5327 C C . ALA B 1 147 ? -39.110 0.271 71.383 1.00 43.05 147 ALA B C 1
ATOM 5328 O O . ALA B 1 147 ? -37.966 0.647 71.660 1.00 42.86 147 ALA B O 1
ATOM 5330 N N . ILE B 1 149 ? -35.890 1.323 70.896 1.00 39.55 149 ILE B N 1
ATOM 5331 C CA . ILE B 1 149 ? -35.035 2.486 70.682 1.00 41.82 149 ILE B CA 1
ATOM 5332 C C . ILE B 1 149 ? -35.494 3.663 71.530 1.00 43.77 149 ILE B C 1
ATOM 5333 O O . ILE B 1 149 ? -34.701 4.266 72.252 1.00 44.80 149 ILE B O 1
ATOM 5338 N N . ILE B 1 150 ? -36.774 3.998 71.444 1.00 45.44 150 ILE B N 1
ATOM 5339 C CA . ILE B 1 150 ? -37.293 5.111 72.226 1.00 47.65 150 ILE B CA 1
ATOM 5340 C C . ILE B 1 150 ? -37.214 4.767 73.707 1.00 50.04 150 ILE B C 1
ATOM 5341 O O . ILE B 1 150 ? -37.253 5.640 74.575 1.00 50.05 150 ILE B O 1
ATOM 5346 N N . GLU B 1 151 ? -37.088 3.479 73.987 1.00 53.29 151 GLU B N 1
ATOM 5347 C CA . GLU B 1 151 ? -37.004 3.020 75.357 1.00 56.07 151 GLU B CA 1
ATOM 5348 C C . GLU B 1 151 ? -35.560 3.081 75.801 1.00 56.48 151 GLU B C 1
ATOM 5349 O O . GLU B 1 151 ? -35.241 3.663 76.835 1.00 56.65 151 GLU B O 1
ATOM 5355 N N . LYS B 1 152 ? -34.683 2.486 75.005 1.00 56.51 152 LYS B N 1
ATOM 5356 C CA . LYS B 1 152 ? -33.271 2.483 75.326 1.00 57.49 152 LYS B CA 1
ATOM 5357 C C . LYS B 1 152 ? -32.754 3.926 75.433 1.00 57.95 152 LYS B C 1
ATOM 5358 O O . LYS B 1 152 ? -31.688 4.169 75.996 1.00 58.80 152 LYS B O 1
ATOM 5364 N N . ASN B 1 153 ? -33.519 4.882 74.910 1.00 58.30 153 ASN B N 1
ATOM 5365 C CA . ASN B 1 153 ? -33.111 6.287 74.948 1.00 58.76 153 ASN B CA 1
ATOM 5366 C C . ASN B 1 153 ? -33.869 7.082 75.996 1.00 59.54 153 ASN B C 1
ATOM 5367 O O . ASN B 1 153 ? -33.910 8.312 75.951 1.00 59.73 153 ASN B O 1
ATOM 5372 N N . GLY B 1 154 ? -34.473 6.382 76.945 1.00 60.64 154 GLY B N 1
ATOM 5373 C CA . GLY B 1 154 ? -35.224 7.073 77.973 1.00 61.58 154 GLY B CA 1
ATOM 5374 C C . GLY B 1 154 ? -36.703 7.065 77.659 1.00 62.15 154 GLY B C 1
ATOM 5375 O O . GLY B 1 154 ? -37.347 6.016 77.717 1.00 63.39 154 GLY B O 1
ATOM 5376 N N . GLY B 1 155 ? -37.248 8.226 77.313 1.00 62.09 155 GLY B N 1
ATOM 5377 C CA . GLY B 1 155 ? -38.666 8.297 77.009 1.00 61.06 155 GLY B CA 1
ATOM 5378 C C . GLY B 1 155 ? -38.996 8.751 75.603 1.00 59.60 155 GLY B C 1
ATOM 5379 O O . GLY B 1 155 ? -40.051 8.413 75.073 1.00 59.73 155 GLY B O 1
ATOM 5380 N N . LYS B 1 156 ? -38.105 9.526 75.000 1.00 58.61 156 LYS B N 1
ATOM 5381 C CA . LYS B 1 156 ? -38.327 10.020 73.650 1.00 58.23 156 LYS B CA 1
ATOM 5382 C C . LYS B 1 156 ? -37.327 9.428 72.666 1.00 55.96 156 LYS B C 1
ATOM 5383 O O . LYS B 1 156 ? -36.419 8.698 73.049 1.00 56.67 156 LYS B O 1
ATOM 5389 N N . PRO B 1 157 ? -37.499 9.721 71.372 1.00 53.65 157 PRO B N 1
ATOM 5390 C CA . PRO B 1 157 ? -36.569 9.188 70.378 1.00 51.73 157 PRO B CA 1
ATOM 5391 C C . PRO B 1 157 ? -35.344 10.082 70.199 1.00 49.17 157 PRO B C 1
ATOM 5392 O O . PRO B 1 157 ? -35.411 11.287 70.427 1.00 47.35 157 PRO B O 1
ATOM 5396 N N . PRO B 1 158 ? -34.207 9.494 69.795 1.00 48.22 158 PRO B N 1
ATOM 5397 C CA . PRO B 1 158 ? -32.948 10.217 69.576 1.00 48.18 158 PRO B CA 1
ATOM 5398 C C . PRO B 1 158 ? -33.157 11.407 68.651 1.00 48.35 158 PRO B C 1
ATOM 5399 O O . PRO B 1 158 ? -33.789 11.271 67.598 1.00 48.64 158 PRO B O 1
ATOM 5403 N N . LEU B 1 159 ? -32.617 12.562 69.040 1.00 47.84 159 LEU B N 1
ATOM 5404 C CA . LEU B 1 159 ? -32.777 13.791 68.264 1.00 47.74 159 LEU B CA 1
ATOM 5405 C C . LEU B 1 159 ? -31.972 13.935 66.979 1.00 47.30 159 LEU B C 1
ATOM 5406 O O . LEU B 1 159 ? -32.181 14.893 66.230 1.00 47.00 159 LEU B O 1
ATOM 5411 N N . SER B 1 160 ? -31.060 13.006 66.713 1.00 45.90 160 SER B N 1
ATOM 5412 C CA . SER B 1 160 ? -30.262 13.102 65.497 1.00 45.13 160 SER B CA 1
ATOM 5413 C C . SER B 1 160 ? -29.801 11.753 64.985 1.00 44.81 160 SER B C 1
ATOM 5414 O O . SER B 1 160 ? -29.813 10.754 65.706 1.00 44.23 160 SER B O 1
ATOM 5417 N N . TYR B 1 161 ? -29.393 11.748 63.723 1.00 44.02 161 TYR B N 1
ATOM 5418 C CA . TYR B 1 161 ? -28.903 10.555 63.062 1.00 45.05 161 TYR B CA 1
ATOM 5419 C C . TYR B 1 161 ? -27.811 9.905 63.925 1.00 46.86 161 TYR B C 1
ATOM 5420 O O . TYR B 1 161 ? -27.920 8.738 64.314 1.00 46.64 161 TYR B O 1
ATOM 5429 N N . GLN B 1 162 ? -26.763 10.665 64.235 1.00 48.74 162 GLN B N 1
ATOM 5430 C CA . GLN B 1 162 ? -25.666 10.142 65.049 1.00 51.16 162 GLN B CA 1
ATOM 5431 C C . GLN B 1 162 ? -26.185 9.620 66.388 1.00 50.18 162 GLN B C 1
ATOM 5432 O O . GLN B 1 162 ? -25.829 8.523 66.829 1.00 48.99 162 GLN B O 1
ATOM 5438 N N . SER B 1 163 ? -27.030 10.419 67.029 1.00 49.47 163 SER B N 1
ATOM 5439 C CA . SER B 1 163 ? -27.606 10.039 68.305 1.00 48.72 163 SER B CA 1
ATOM 5440 C C . SER B 1 163 ? -28.385 8.736 68.154 1.00 48.91 163 SER B C 1
ATOM 5441 O O . SER B 1 163 ? -28.235 7.817 68.962 1.00 49.20 163 SER B O 1
ATOM 5444 N N . PHE B 1 164 ? -29.211 8.661 67.111 1.00 48.23 164 PHE B N 1
ATOM 5445 C CA . PHE B 1 164 ? -30.014 7.474 66.851 1.00 47.54 164 PHE B CA 1
ATOM 5446 C C . PHE B 1 164 ? -29.137 6.270 66.582 1.00 48.63 164 PHE B C 1
ATOM 5447 O O . PHE B 1 164 ? -29.312 5.218 67.190 1.00 49.14 164 PHE B O 1
ATOM 5455 N N . LEU B 1 165 ? -28.196 6.433 65.659 1.00 50.23 165 LEU B N 1
ATOM 5456 C CA . LEU B 1 165 ? -27.282 5.361 65.278 1.00 51.22 165 LEU B CA 1
ATOM 5457 C C . LEU B 1 165 ? -26.526 4.800 66.474 1.00 53.20 165 LEU B C 1
ATOM 5458 O O . LEU B 1 165 ? -26.123 3.639 66.472 1.00 54.02 165 LEU B O 1
ATOM 5463 N N . LYS B 1 166 ? -26.345 5.632 67.493 1.00 55.75 166 LYS B N 1
ATOM 5464 C CA . LYS B 1 166 ? -25.634 5.241 68.703 1.00 57.78 166 LYS B CA 1
ATOM 5465 C C . LYS B 1 166 ? -26.517 4.387 69.596 1.00 57.85 166 LYS B C 1
ATOM 5466 O O . LYS B 1 166 ? -26.132 3.301 70.015 1.00 58.93 166 LYS B O 1
ATOM 5472 N N . VAL B 1 167 ? -27.706 4.890 69.890 1.00 58.08 167 VAL B N 1
ATOM 5473 C CA . VAL B 1 167 ? -28.643 4.175 70.743 1.00 58.36 167 VAL B CA 1
ATOM 5474 C C . VAL B 1 167 ? -29.071 2.843 70.132 1.00 58.64 167 VAL B C 1
ATOM 5475 O O . VAL B 1 167 ? -29.381 1.895 70.850 1.00 58.69 167 VAL B O 1
ATOM 5479 N N . ALA B 1 168 ? -29.085 2.774 68.806 1.00 58.61 168 ALA B N 1
ATOM 5480 C CA . ALA B 1 168 ? -29.518 1.567 68.120 1.00 59.21 168 ALA B CA 1
ATOM 5481 C C . ALA B 1 168 ? -28.407 0.555 67.933 1.00 59.86 168 ALA B C 1
ATOM 5482 O O . ALA B 1 168 ? -28.610 -0.640 68.119 1.00 60.39 168 ALA B O 1
ATOM 5484 N N . GLY B 1 169 ? -27.229 1.028 67.556 1.00 60.80 169 GLY B N 1
ATOM 5485 C CA . GLY B 1 169 ? -26.124 0.112 67.353 1.00 61.32 169 GLY B CA 1
ATOM 5486 C C . GLY B 1 169 ? -26.385 -0.868 66.225 1.00 61.43 169 GLY B C 1
ATOM 5487 O O . GLY B 1 169 ? -27.054 -0.537 65.246 1.00 60.91 169 GLY B O 1
ATOM 5488 N N . GLU B 1 170 ? -25.862 -2.081 66.368 1.00 62.33 170 GLU B N 1
ATOM 5489 C CA . GLU B 1 170 ? -26.017 -3.113 65.348 1.00 63.64 170 GLU B CA 1
ATOM 5490 C C . GLU B 1 170 ? -27.416 -3.735 65.394 1.00 63.44 170 GLU B C 1
ATOM 5491 O O . GLU B 1 170 ? -27.884 -4.152 66.453 1.00 63.86 170 GLU B O 1
ATOM 5497 N N . PRO B 1 171 ? -28.104 -3.792 64.239 1.00 62.82 171 PRO B N 1
ATOM 5498 C CA . PRO B 1 171 ? -29.452 -4.358 64.130 1.00 62.59 171 PRO B CA 1
ATOM 5499 C C . PRO B 1 171 ? -29.514 -5.875 64.326 1.00 63.27 171 PRO B C 1
ATOM 5500 O O . PRO B 1 171 ? -28.735 -6.623 63.737 1.00 63.31 171 PRO B O 1
ATOM 5504 N N . SER B 1 172 ? -30.456 -6.317 65.152 1.00 64.20 172 SER B N 1
ATOM 5505 C CA . SER B 1 172 ? -30.630 -7.736 65.455 1.00 65.97 172 SER B CA 1
ATOM 5506 C C . SER B 1 172 ? -30.990 -8.591 64.244 1.00 66.76 172 SER B C 1
ATOM 5507 O O . SER B 1 172 ? -31.987 -9.310 64.258 1.00 67.83 172 SER B O 1
ATOM 5510 N N . CYS B 1 173 ? -30.180 -8.513 63.198 1.00 67.37 173 CYS B N 1
ATOM 5511 C CA . CYS B 1 173 ? -30.419 -9.290 61.990 1.00 68.40 173 CYS B CA 1
ATOM 5512 C C . CYS B 1 173 ? -29.088 -9.457 61.269 1.00 68.82 173 CYS B C 1
ATOM 5513 O O . CYS B 1 173 ? -29.001 -10.119 60.232 1.00 68.82 173 CYS B O 1
ATOM 5516 N N . ALA B 1 174 ? -28.050 -8.846 61.832 1.00 68.60 174 ALA B N 1
ATOM 5517 C CA . ALA B 1 174 ? -26.713 -8.925 61.264 1.00 68.12 174 ALA B CA 1
ATOM 5518 C C . ALA B 1 174 ? -26.250 -10.376 61.316 1.00 67.99 174 ALA B C 1
ATOM 5519 O O . ALA B 1 174 ? -25.779 -10.928 60.321 1.00 68.41 174 ALA B O 1
ATOM 5521 N N . LYS B 1 175 ? -26.399 -10.990 62.485 1.00 67.30 175 LYS B N 1
ATOM 5522 C CA . LYS B 1 175 ? -26.002 -12.377 62.688 1.00 66.64 175 LYS B CA 1
ATOM 5523 C C . LYS B 1 175 ? -27.036 -13.316 62.075 1.00 65.24 175 LYS B C 1
ATOM 5524 O O . LYS B 1 175 ? -26.714 -14.172 61.250 1.00 64.29 175 LYS B O 1
ATOM 5530 N N . SER B 1 176 ? -28.282 -13.139 62.499 1.00 64.53 176 SER B N 1
ATOM 5531 C CA . SER B 1 176 ? -29.410 -13.941 62.039 1.00 63.53 176 SER B CA 1
ATOM 5532 C C . SER B 1 176 ? -29.294 -14.441 60.598 1.00 62.96 176 SER B C 1
ATOM 5533 O O . SER B 1 176 ? -28.694 -13.786 59.744 1.00 63.38 176 SER B O 1
ATOM 5536 N N . GLU B 1 177 ? -29.875 -15.610 60.337 1.00 61.46 177 GLU B N 1
ATOM 5537 C CA . GLU B 1 177 ? -29.850 -16.195 59.002 1.00 60.17 177 GLU B CA 1
ATOM 5538 C C . GLU B 1 177 ? -31.292 -16.234 58.499 1.00 58.00 177 GLU B C 1
ATOM 5539 O O . GLU B 1 177 ? -32.040 -17.166 58.789 1.00 58.61 177 GLU B O 1
ATOM 5545 N N . LEU B 1 178 ? -31.671 -15.206 57.749 1.00 54.41 178 LEU B N 1
ATOM 5546 C CA . LEU B 1 178 ? -33.026 -15.073 57.223 1.00 51.55 178 LEU B CA 1
ATOM 5547 C C . LEU B 1 178 ? -33.519 -16.245 56.371 1.00 50.38 178 LEU B C 1
ATOM 5548 O O . LEU B 1 178 ? -32.722 -16.964 55.775 1.00 51.80 178 LEU B O 1
ATOM 5553 N N . VAL B 1 179 ? -34.841 -16.420 56.315 1.00 48.33 179 VAL B N 1
ATOM 5554 C CA . VAL B 1 179 ? -35.465 -17.485 55.530 1.00 45.56 179 VAL B CA 1
ATOM 5555 C C . VAL B 1 179 ? -35.890 -16.918 54.178 1.00 45.63 179 VAL B C 1
ATOM 5556 O O . VAL B 1 179 ? -36.932 -16.272 54.066 1.00 46.42 179 VAL B O 1
ATOM 5560 N N . MET B 1 180 ? -35.081 -17.187 53.155 1.00 45.19 180 MET B N 1
ATOM 5561 C CA . MET B 1 180 ? -35.301 -16.684 51.803 1.00 43.86 180 MET B CA 1
ATOM 5562 C C . MET B 1 180 ? -36.214 -17.474 50.869 1.00 44.50 180 MET B C 1
ATOM 5563 O O . MET B 1 180 ? -36.648 -16.942 49.847 1.00 44.20 180 MET B O 1
ATOM 5568 N N . SER B 1 181 ? -36.502 -18.733 51.182 1.00 44.90 181 SER B N 1
ATOM 5569 C CA . SER B 1 181 ? -37.377 -19.513 50.306 1.00 45.60 181 SER B CA 1
ATOM 5570 C C . SER B 1 181 ? -38.123 -20.640 51.004 1.00 45.60 181 SER B C 1
ATOM 5571 O O . SER B 1 181 ? -37.884 -20.925 52.177 1.00 45.77 181 SER B O 1
ATOM 5574 N N . TYR B 1 182 ? -39.032 -21.278 50.268 1.00 46.28 182 TYR B N 1
ATOM 5575 C CA . TYR B 1 182 ? -39.836 -22.381 50.804 1.00 46.72 182 TYR B CA 1
ATOM 5576 C C . TYR B 1 182 ? -39.963 -23.582 49.859 1.00 47.45 182 TYR B C 1
ATOM 5577 O O . TYR B 1 182 ? -40.219 -23.429 48.662 1.00 45.85 182 TYR B O 1
ATOM 5586 N N . SER B 1 183 ? -39.803 -24.784 50.405 1.00 49.17 183 SER B N 1
ATOM 5587 C CA . SER B 1 183 ? -39.940 -25.989 49.595 1.00 49.55 183 SER B CA 1
ATOM 5588 C C . SER B 1 183 ? -41.404 -26.107 49.191 1.00 48.64 183 SER B C 1
ATOM 5589 O O . SER B 1 183 ? -41.716 -26.515 48.078 1.00 50.08 183 SER B O 1
ATOM 5592 N N . SER B 1 184 ? -42.300 -25.748 50.102 1.00 47.34 184 SER B N 1
ATOM 5593 C CA . SER B 1 184 ? -43.731 -25.802 49.825 1.00 47.52 184 SER B CA 1
ATOM 5594 C C . SER B 1 184 ? -44.489 -24.987 50.866 1.00 47.64 184 SER B C 1
ATOM 5595 O O . SER B 1 184 ? -43.906 -24.530 51.851 1.00 47.43 184 SER B O 1
ATOM 5598 N N . LEU B 1 185 ? -45.789 -24.819 50.649 1.00 46.66 185 LEU B N 1
ATOM 5599 C CA . LEU B 1 185 ? -46.616 -24.032 51.550 1.00 45.89 185 LEU B CA 1
ATOM 5600 C C . LEU B 1 185 ? -47.998 -24.677 51.775 1.00 46.45 185 LEU B C 1
ATOM 5601 O O . LEU B 1 185 ? -48.567 -25.302 50.873 1.00 45.44 185 LEU B O 1
ATOM 5606 N N . PRO B 1 186 ? -48.551 -24.537 52.992 1.00 47.21 186 PRO B N 1
ATOM 5607 C CA . PRO B 1 186 ? -49.866 -25.110 53.312 1.00 47.87 186 PRO B CA 1
ATOM 5608 C C . PRO B 1 186 ? -50.916 -24.604 52.333 1.00 48.75 186 PRO B C 1
ATOM 5609 O O . PRO B 1 186 ? -51.005 -23.404 52.073 1.00 50.65 186 PRO B O 1
ATOM 5613 N N . PRO B 1 187 ? -51.731 -25.507 51.780 1.00 48.75 187 PRO B N 1
ATOM 5614 C CA . PRO B 1 187 ? -52.752 -25.049 50.837 1.00 49.74 187 PRO B CA 1
ATOM 5615 C C . PRO B 1 187 ? -53.811 -24.189 51.532 1.00 51.67 187 PRO B C 1
ATOM 5616 O O . PRO B 1 187 ? -53.739 -23.929 52.739 1.00 51.13 187 PRO B O 1
ATOM 5620 N N . ILE B 1 188 ? -54.795 -23.760 50.756 1.00 52.35 188 ILE B N 1
ATOM 5621 C CA . ILE B 1 188 ? -55.878 -22.942 51.265 1.00 54.66 188 ILE B CA 1
ATOM 5622 C C . ILE B 1 188 ? -57.037 -23.849 51.679 1.00 56.33 188 ILE B C 1
ATOM 5623 O O . ILE B 1 188 ? -57.182 -24.952 51.145 1.00 56.67 188 ILE B O 1
ATOM 5628 N N . GLY B 1 189 ? -57.846 -23.388 52.633 1.00 57.03 189 GLY B N 1
ATOM 5629 C CA . GLY B 1 189 ? -58.993 -24.161 53.082 1.00 58.26 189 GLY B CA 1
ATOM 5630 C C . GLY B 1 189 ? -60.237 -23.774 52.300 1.00 59.18 189 GLY B C 1
ATOM 5631 O O . GLY B 1 189 ? -60.129 -23.136 51.259 1.00 58.39 189 GLY B O 1
ATOM 5632 N N . ASP B 1 190 ? -61.417 -24.156 52.780 1.00 61.69 190 ASP B N 1
ATOM 5633 C CA . ASP B 1 190 ? -62.656 -23.809 52.084 1.00 64.21 190 ASP B CA 1
ATOM 5634 C C . ASP B 1 190 ? -62.837 -22.298 52.138 1.00 64.93 190 ASP B C 1
ATOM 5635 O O . ASP B 1 190 ? -62.727 -21.694 53.204 1.00 64.19 190 ASP B O 1
ATOM 5640 N N . ILE B 1 191 ? -63.101 -21.692 50.983 1.00 67.09 191 ILE B N 1
ATOM 5641 C CA . ILE B 1 191 ? -63.288 -20.245 50.891 1.00 69.16 191 ILE B CA 1
ATOM 5642 C C . ILE B 1 191 ? -64.611 -19.833 51.531 1.00 69.85 191 ILE B C 1
ATOM 5643 O O . ILE B 1 191 ? -64.727 -18.743 52.096 1.00 69.24 191 ILE B O 1
ATOM 5648 N N . GLY B 1 192 ? -65.605 -20.710 51.428 1.00 70.85 192 GLY B N 1
ATOM 5649 C CA . GLY B 1 192 ? -66.901 -20.455 52.030 1.00 72.48 192 GLY B CA 1
ATOM 5650 C C . GLY B 1 192 ? -67.795 -19.364 51.468 1.00 73.90 192 GLY B C 1
ATOM 5651 O O . GLY B 1 192 ? -67.912 -19.177 50.253 1.00 73.57 192 GLY B O 1
ATOM 5652 N N . ASN B 1 193 ? -68.432 -18.644 52.388 1.00 74.48 193 ASN B N 1
ATOM 5653 C CA . ASN B 1 193 ? -69.369 -17.572 52.070 1.00 75.20 193 ASN B CA 1
ATOM 5654 C C . ASN B 1 193 ? -68.690 -16.242 51.741 1.00 74.32 193 ASN B C 1
ATOM 5655 O O . ASN B 1 193 ? -69.344 -15.202 51.674 1.00 74.70 193 ASN B O 1
ATOM 5660 N N . LEU B 1 194 ? -67.381 -16.271 51.525 1.00 73.67 194 LEU B N 1
ATOM 5661 C CA . LEU B 1 194 ? -66.655 -15.048 51.205 1.00 73.14 194 LEU B CA 1
ATOM 5662 C C . LEU B 1 194 ? -66.554 -14.805 49.705 1.00 73.12 194 LEU B C 1
ATOM 5663 O O . LEU B 1 194 ? -66.550 -15.746 48.907 1.00 73.15 194 LEU B O 1
ATOM 5668 N N . GLY B 1 195 ? -66.480 -13.529 49.334 1.00 72.99 195 GLY B N 1
ATOM 5669 C CA . GLY B 1 195 ? -66.399 -13.157 47.934 1.00 72.24 195 GLY B CA 1
ATOM 5670 C C . GLY B 1 195 ? -65.069 -13.447 47.270 1.00 72.13 195 GLY B C 1
ATOM 5671 O O . GLY B 1 195 ? -64.365 -12.520 46.866 1.00 73.04 195 GLY B O 1
ATOM 5672 N N . ILE B 1 196 ? -64.727 -14.730 47.163 1.00 71.46 196 ILE B N 1
ATOM 5673 C CA . ILE B 1 196 ? -63.484 -15.177 46.526 1.00 69.87 196 ILE B CA 1
ATOM 5674 C C . ILE B 1 196 ? -63.117 -14.199 45.400 1.00 67.92 196 ILE B C 1
ATOM 5675 O O . ILE B 1 196 ? -63.890 -14.026 44.452 1.00 68.52 196 ILE B O 1
ATOM 5680 N N . SER B 1 197 ? -61.950 -13.560 45.494 1.00 64.12 197 SER B N 1
ATOM 5681 C CA . SER B 1 197 ? -61.582 -12.578 44.475 1.00 60.86 197 SER B CA 1
ATOM 5682 C C . SER B 1 197 ? -60.128 -12.536 43.967 1.00 57.21 197 SER B C 1
ATOM 5683 O O . SER B 1 197 ? -59.193 -12.999 44.629 1.00 56.26 197 SER B O 1
ATOM 5686 N N . GLU B 1 198 ? -59.974 -11.950 42.778 1.00 53.51 198 GLU B N 1
ATOM 5687 C CA . GLU B 1 198 ? -58.692 -11.790 42.086 1.00 49.51 198 GLU B CA 1
ATOM 5688 C C . GLU B 1 198 ? -58.137 -10.368 42.228 1.00 44.80 198 GLU B C 1
ATOM 5689 O O . GLU B 1 198 ? -58.861 -9.437 42.579 1.00 43.78 198 GLU B O 1
ATOM 5695 N N . VAL B 1 199 ? -56.850 -10.202 41.940 1.00 39.63 199 VAL B N 1
ATOM 5696 C CA . VAL B 1 199 ? -56.240 -8.886 42.006 1.00 35.74 199 VAL B CA 1
ATOM 5697 C C . VAL B 1 199 ? -56.909 -8.040 40.935 1.00 35.37 199 VAL B C 1
ATOM 5698 O O . VAL B 1 199 ? -56.850 -8.362 39.747 1.00 35.62 199 VAL B O 1
ATOM 5702 N N . PRO B 1 200 ? -57.547 -6.934 41.338 1.00 34.10 200 PRO B N 1
ATOM 5703 C CA . PRO B 1 200 ? -58.236 -6.040 40.408 1.00 33.34 200 PRO B CA 1
ATOM 5704 C C . PRO B 1 200 ? -57.362 -5.392 39.340 1.00 34.06 200 PRO B C 1
ATOM 5705 O O . PRO B 1 200 ? -56.135 -5.354 39.452 1.00 34.19 200 PRO B O 1
ATOM 5709 N N . SER B 1 201 ? -58.016 -4.894 38.294 1.00 36.10 201 SER B N 1
ATOM 5710 C CA . SER B 1 201 ? -57.336 -4.203 37.197 1.00 37.32 201 SER B CA 1
ATOM 5711 C C . SER B 1 201 ? -57.529 -2.710 37.441 1.00 38.32 201 SER B C 1
ATOM 5712 O O . SER B 1 201 ? -58.364 -2.323 38.258 1.00 37.79 201 SER B O 1
ATOM 5715 N N . LEU B 1 202 ? -56.767 -1.870 36.750 1.00 39.15 202 LEU B N 1
ATOM 5716 C CA . LEU B 1 202 ? -56.944 -0.437 36.925 1.00 40.54 202 LEU B CA 1
ATOM 5717 C C . LEU B 1 202 ? -58.364 -0.103 36.487 1.00 41.89 202 LEU B C 1
ATOM 5718 O O . LEU B 1 202 ? -59.069 0.682 37.126 1.00 40.56 202 LEU B O 1
ATOM 5723 N N . GLU B 1 203 ? -58.775 -0.727 35.390 1.00 44.00 203 GLU B N 1
ATOM 5724 C CA . GLU B 1 203 ? -60.101 -0.529 34.834 1.00 45.91 203 GLU B CA 1
ATOM 5725 C C . GLU B 1 203 ? -61.141 -0.935 35.874 1.00 45.45 203 GLU B C 1
ATOM 5726 O O . GLU B 1 203 ? -62.123 -0.222 36.100 1.00 45.32 203 GLU B O 1
ATOM 5732 N N . GLU B 1 204 ? -60.916 -2.079 36.515 1.00 44.69 204 GLU B N 1
ATOM 5733 C CA . GLU B 1 204 ? -61.829 -2.564 37.543 1.00 43.81 204 GLU B CA 1
ATOM 5734 C C . GLU B 1 204 ? -61.891 -1.601 38.717 1.00 40.94 204 GLU B C 1
ATOM 5735 O O . GLU B 1 204 ? -62.888 -1.542 39.429 1.00 40.68 204 GLU B O 1
ATOM 5741 N N . LEU B 1 205 ? -60.816 -0.849 38.922 1.00 39.18 205 LEU B N 1
ATOM 5742 C CA . LEU B 1 205 ? -60.771 0.120 40.006 1.00 36.35 205 LEU B CA 1
ATOM 5743 C C . LEU B 1 205 ? -61.389 1.444 39.574 1.00 35.86 205 LEU B C 1
ATOM 5744 O O . LEU B 1 205 ? -61.350 2.427 40.315 1.00 36.78 205 LEU B O 1
ATOM 5749 N N . GLY B 1 206 ? -61.944 1.465 38.367 1.00 35.26 206 GLY B N 1
ATOM 5750 C CA . GLY B 1 206 ? -62.594 2.663 37.867 1.00 35.55 206 GLY B CA 1
ATOM 5751 C C . GLY B 1 206 ? -61.796 3.620 37.001 1.00 35.62 206 GLY B C 1
ATOM 5752 O O . GLY B 1 206 ? -62.290 4.703 36.690 1.00 35.68 206 GLY B O 1
ATOM 5753 N N . TYR B 1 207 ? -60.587 3.247 36.595 1.00 35.82 207 TYR B N 1
ATOM 5754 C CA . TYR B 1 207 ? -59.785 4.146 35.772 1.00 37.39 207 TYR B CA 1
ATOM 5755 C C . TYR B 1 207 ? -60.010 3.930 34.290 1.00 39.43 207 TYR B C 1
ATOM 5756 O O . TYR B 1 207 ? -60.179 2.801 33.829 1.00 39.29 207 TYR B O 1
ATOM 5765 N N . LYS B 1 208 ? -60.023 5.032 33.548 1.00 42.38 208 LYS B N 1
ATOM 5766 C CA . LYS B 1 208 ? -60.234 4.988 32.107 1.00 44.69 208 LYS B CA 1
ATOM 5767 C C . LYS B 1 208 ? -58.971 4.506 31.400 1.00 46.57 208 LYS B C 1
ATOM 5768 O O . LYS B 1 208 ? -57.884 4.497 31.979 1.00 46.46 208 LYS B O 1
ATOM 5774 N N . ASP B 1 209 ? -59.116 4.101 30.145 1.00 49.18 209 ASP B N 1
ATOM 5775 C CA . ASP B 1 209 ? -57.976 3.610 29.392 1.00 51.16 209 ASP B CA 1
ATOM 5776 C C . ASP B 1 209 ? -56.935 4.685 29.144 1.00 50.48 209 ASP B C 1
ATOM 5777 O O . ASP B 1 209 ? -55.741 4.396 29.060 1.00 49.49 209 ASP B O 1
ATOM 5782 N N . ASP B 1 210 ? -57.380 5.931 29.037 1.00 50.37 210 ASP B N 1
ATOM 5783 C CA . ASP B 1 210 ? -56.451 7.018 28.788 1.00 49.97 210 ASP B CA 1
ATOM 5784 C C . ASP B 1 210 ? -55.770 7.461 30.077 1.00 49.79 210 ASP B C 1
ATOM 5785 O O . ASP B 1 210 ? -54.718 8.099 30.040 1.00 51.14 210 ASP B O 1
ATOM 5790 N N . GLU B 1 211 ? -56.367 7.126 31.216 1.00 48.64 211 GLU B N 1
ATOM 5791 C CA . GLU B 1 211 ? -55.780 7.489 32.498 1.00 48.30 211 GLU B CA 1
ATOM 5792 C C . GLU B 1 211 ? -54.623 6.556 32.846 1.00 48.32 211 GLU B C 1
ATOM 5793 O O . GLU B 1 211 ? -53.991 6.704 33.890 1.00 49.03 211 GLU B O 1
ATOM 5799 N N . GLN B 1 212 ? -54.339 5.609 31.959 1.00 47.66 212 GLN B N 1
ATOM 5800 C CA . GLN B 1 212 ? -53.267 4.646 32.181 1.00 48.31 212 GLN B CA 1
ATOM 5801 C C . GLN B 1 212 ? -52.408 4.399 30.941 1.00 49.24 212 GLN B C 1
ATOM 5802 O O . GLN B 1 212 ? -51.857 3.311 30.764 1.00 48.69 212 GLN B O 1
ATOM 5808 N N . ALA B 1 213 ? -52.292 5.414 30.090 1.00 50.35 213 ALA B N 1
ATOM 5809 C CA . ALA B 1 213 ? -51.508 5.297 28.869 1.00 50.60 213 ALA B CA 1
ATOM 5810 C C . ALA B 1 213 ? -50.016 5.423 29.153 1.00 51.33 213 ALA B C 1
ATOM 5811 O O . ALA B 1 213 ? -49.198 4.785 28.495 1.00 52.30 213 ALA B O 1
ATOM 5813 N N . ASP B 1 214 ? -49.664 6.248 30.133 1.00 52.15 214 ASP B N 1
ATOM 5814 C CA . ASP B 1 214 ? -48.266 6.451 30.511 1.00 52.50 214 ASP B CA 1
ATOM 5815 C C . ASP B 1 214 ? -47.892 5.446 31.589 1.00 51.45 214 ASP B C 1
ATOM 5816 O O . ASP B 1 214 ? -48.735 5.031 32.377 1.00 53.24 214 ASP B O 1
ATOM 5821 N N . TRP B 1 215 ? -46.629 5.056 31.634 1.00 48.86 215 TRP B N 1
ATOM 5822 C CA . TRP B 1 215 ? -46.201 4.097 32.634 1.00 46.81 215 TRP B CA 1
ATOM 5823 C C . TRP B 1 215 ? -44.919 4.561 33.278 1.00 45.81 215 TRP B C 1
ATOM 5824 O O . TRP B 1 215 ? -44.008 5.028 32.600 1.00 46.99 215 TRP B O 1
ATOM 5835 N N . THR B 1 216 ? -44.849 4.433 34.594 1.00 44.49 216 THR B N 1
ATOM 5836 C CA . THR B 1 216 ? -43.624 4.753 35.307 1.00 41.21 216 THR B CA 1
ATOM 5837 C C . THR B 1 216 ? -42.651 3.650 34.831 1.00 38.89 216 THR B C 1
ATOM 5838 O O . THR B 1 216 ? -43.064 2.530 34.543 1.00 37.36 216 THR B O 1
ATOM 5842 N N . PRO B 1 217 ? -41.356 3.954 34.721 1.00 37.29 217 PRO B N 1
ATOM 5843 C CA . PRO B 1 217 ? -40.453 2.898 34.265 1.00 36.76 217 PRO B CA 1
ATOM 5844 C C . PRO B 1 217 ? -40.117 1.774 35.242 1.00 36.89 217 PRO B C 1
ATOM 5845 O O . PRO B 1 217 ? -39.248 0.955 34.950 1.00 40.11 217 PRO B O 1
ATOM 5849 N N . PHE B 1 218 ? -40.782 1.702 36.389 1.00 36.09 218 PHE B N 1
ATOM 5850 C CA . PHE B 1 218 ? -40.442 0.640 37.341 1.00 34.27 218 PHE B CA 1
ATOM 5851 C C . PHE B 1 218 ? -41.574 -0.316 37.686 1.00 33.47 218 PHE B C 1
ATOM 5852 O O . PHE B 1 218 ? -42.546 0.060 38.336 1.00 31.62 218 PHE B O 1
ATOM 5860 N N . ARG B 1 219 ? -41.429 -1.559 37.240 1.00 34.38 219 ARG B N 1
ATOM 5861 C CA . ARG B 1 219 ? -42.417 -2.612 37.487 1.00 33.29 219 ARG B CA 1
ATOM 5862 C C . ARG B 1 219 ? -42.343 -3.034 38.948 1.00 31.67 219 ARG B C 1
ATOM 5863 O O . ARG B 1 219 ? -41.256 -3.209 39.491 1.00 31.90 219 ARG B O 1
ATOM 5871 N N . GLY B 1 220 ? -43.495 -3.195 39.586 1.00 31.03 220 GLY B N 1
ATOM 5872 C CA . GLY B 1 220 ? -43.494 -3.592 40.983 1.00 31.45 220 GLY B CA 1
ATOM 5873 C C . GLY B 1 220 ? -43.376 -5.095 41.191 1.00 32.58 220 GLY B C 1
ATOM 5874 O O . GLY B 1 220 ? -43.476 -5.878 40.238 1.00 33.40 220 GLY B O 1
ATOM 5875 N N . GLY B 1 221 ? -43.165 -5.506 42.438 1.00 30.89 221 GLY B N 1
ATOM 5876 C CA . GLY B 1 221 ? -43.059 -6.920 42.717 1.00 31.30 221 GLY B CA 1
ATOM 5877 C C . GLY B 1 221 ? -41.733 -7.362 43.298 1.00 32.97 221 GLY B C 1
ATOM 5878 O O . GLY B 1 221 ? -40.680 -6.778 43.019 1.00 31.01 221 GLY B O 1
ATOM 5879 N N . GLU B 1 222 ? -41.804 -8.409 44.117 1.00 33.93 222 GLU B N 1
ATOM 5880 C CA . GLU B 1 222 ? -40.648 -8.999 44.774 1.00 34.46 222 GLU B CA 1
ATOM 5881 C C . GLU B 1 222 ? -39.629 -9.483 43.753 1.00 35.71 222 GLU B C 1
ATOM 5882 O O . GLU B 1 222 ? -38.422 -9.405 43.978 1.00 34.95 222 GLU B O 1
ATOM 5888 N N . SER B 1 223 ? -40.119 -9.994 42.631 1.00 36.99 223 SER B N 1
ATOM 5889 C CA . SER B 1 223 ? -39.232 -10.464 41.581 1.00 37.61 223 SER B CA 1
ATOM 5890 C C . SER B 1 223 ? -38.416 -9.281 41.070 1.00 38.02 223 SER B C 1
ATOM 5891 O O . SER B 1 223 ? -37.189 -9.324 41.059 1.00 39.67 223 SER B O 1
ATOM 5894 N N . GLU B 1 224 ? -39.098 -8.221 40.653 1.00 38.16 224 GLU B N 1
ATOM 5895 C CA . GLU B 1 224 ? -38.407 -7.036 40.167 1.00 37.36 224 GLU B CA 1
ATOM 5896 C C . GLU B 1 224 ? -37.473 -6.495 41.227 1.00 35.79 224 GLU B C 1
ATOM 5897 O O . GLU B 1 224 ? -36.397 -6.004 40.909 1.00 36.65 224 GLU B O 1
ATOM 5903 N N . ALA B 1 225 ? -37.878 -6.588 42.487 1.00 33.71 225 ALA B N 1
ATOM 5904 C CA . ALA B 1 225 ? -37.041 -6.088 43.564 1.00 34.57 225 ALA B CA 1
ATOM 5905 C C . ALA B 1 225 ? -35.707 -6.827 43.634 1.00 35.76 225 ALA B C 1
ATOM 5906 O O . ALA B 1 225 ? -34.640 -6.218 43.536 1.00 36.39 225 ALA B O 1
ATOM 5908 N N . LEU B 1 226 ? -35.773 -8.141 43.803 1.00 36.31 226 LEU B N 1
ATOM 5909 C CA . LEU B 1 226 ? -34.577 -8.948 43.903 1.00 36.78 226 LEU B CA 1
ATOM 5910 C C . LEU B 1 226 ? -33.755 -8.897 42.634 1.00 39.34 226 LEU B C 1
ATOM 5911 O O . LEU B 1 226 ? -32.529 -8.984 42.688 1.00 40.84 226 LEU B O 1
ATOM 5916 N N . LYS B 1 227 ? -34.414 -8.754 41.490 1.00 41.40 227 LYS B N 1
ATOM 5917 C CA . LYS B 1 227 ? -33.676 -8.690 40.238 1.00 43.85 227 LYS B CA 1
ATOM 5918 C C . LYS B 1 227 ? -32.925 -7.364 40.142 1.00 44.39 227 LYS B C 1
ATOM 5919 O O . LYS B 1 227 ? -31.832 -7.306 39.571 1.00 46.51 227 LYS B O 1
ATOM 5925 N N . ARG B 1 228 ? -33.509 -6.303 40.698 1.00 42.72 228 ARG B N 1
ATOM 5926 C CA . ARG B 1 228 ? -32.871 -4.995 40.671 1.00 41.17 228 ARG B CA 1
ATOM 5927 C C . ARG B 1 228 ? -31.809 -4.873 41.749 1.00 40.36 228 ARG B C 1
ATOM 5928 O O . ARG B 1 228 ? -30.794 -4.212 41.549 1.00 39.87 228 ARG B O 1
ATOM 5936 N N . LEU B 1 229 ? -32.033 -5.505 42.894 1.00 40.43 229 LEU B N 1
ATOM 5937 C CA . LEU B 1 229 ? -31.056 -5.417 43.969 1.00 41.03 229 LEU B CA 1
ATOM 5938 C C . LEU B 1 229 ? -29.760 -6.028 43.492 1.00 42.11 229 LEU B C 1
ATOM 5939 O O . LEU B 1 229 ? -28.676 -5.628 43.921 1.00 42.63 229 LEU B O 1
ATOM 5944 N N . THR B 1 230 ? -29.888 -7.006 42.603 1.00 42.50 230 THR B N 1
ATOM 5945 C CA . THR B 1 230 ? -28.733 -7.689 42.050 1.00 42.72 230 THR B CA 1
ATOM 5946 C C . THR B 1 230 ? -27.959 -6.735 41.158 1.00 42.87 230 THR B C 1
ATOM 5947 O O . THR B 1 230 ? -26.761 -6.540 41.348 1.00 43.51 230 THR B O 1
ATOM 5951 N N . LYS B 1 231 ? -28.644 -6.128 40.196 1.00 42.88 231 LYS B N 1
ATOM 5952 C CA . LYS B 1 231 ? -27.991 -5.196 39.289 1.00 45.04 231 LYS B CA 1
ATOM 5953 C C . LYS B 1 231 ? -27.447 -3.963 39.999 1.00 45.05 231 LYS B C 1
ATOM 5954 O O . LYS B 1 231 ? -26.436 -3.404 39.587 1.00 45.70 231 LYS B O 1
ATOM 5960 N N . SER B 1 232 ? -28.110 -3.550 41.070 1.00 44.84 232 SER B N 1
ATOM 5961 C CA . SER B 1 232 ? -27.693 -2.365 41.800 1.00 45.29 232 SER B CA 1
ATOM 5962 C C . SER B 1 232 ? -26.455 -2.510 42.667 1.00 45.55 232 SER B C 1
ATOM 5963 O O . SER B 1 232 ? -25.769 -1.521 42.920 1.00 46.41 232 SER B O 1
ATOM 5966 N N . ILE B 1 233 ? -26.164 -3.719 43.134 1.00 45.61 233 ILE B N 1
ATOM 5967 C CA . ILE B 1 233 ? -24.981 -3.918 43.970 1.00 46.24 233 ILE B CA 1
ATOM 5968 C C . ILE B 1 233 ? -23.961 -4.869 43.341 1.00 46.62 233 ILE B C 1
ATOM 5969 O O . ILE B 1 233 ? -23.175 -5.510 44.043 1.00 45.80 233 ILE B O 1
ATOM 5974 N N . SER B 1 234 ? -23.975 -4.949 42.013 1.00 47.17 234 SER B N 1
ATOM 5975 C CA . SER B 1 234 ? -23.044 -5.813 41.296 1.00 48.27 234 SER B CA 1
ATOM 5976 C C . SER B 1 234 ? -21.651 -5.189 41.264 1.00 49.46 234 SER B C 1
ATOM 5977 O O . SER B 1 234 ? -20.648 -5.876 41.444 1.00 51.18 234 SER B O 1
ATOM 5980 N N . ASP B 1 235 ? -21.595 -3.881 41.046 1.00 49.78 235 ASP B N 1
ATOM 5981 C CA . ASP B 1 235 ? -20.326 -3.166 41.003 1.00 49.18 235 ASP B CA 1
ATOM 5982 C C . ASP B 1 235 ? -19.880 -2.914 42.436 1.00 48.75 235 ASP B C 1
ATOM 5983 O O . ASP B 1 235 ? -20.056 -1.816 42.976 1.00 49.07 235 ASP B O 1
ATOM 5988 N N . LYS B 1 236 ? -19.303 -3.946 43.046 1.00 47.83 236 LYS B N 1
ATOM 5989 C CA . LYS B 1 236 ? -18.836 -3.874 44.430 1.00 47.35 236 LYS B CA 1
ATOM 5990 C C . LYS B 1 236 ? -18.024 -2.624 44.733 1.00 46.51 236 LYS B C 1
ATOM 5991 O O . LYS B 1 236 ? -17.968 -2.176 45.874 1.00 46.03 236 LYS B O 1
ATOM 5997 N N . ALA B 1 237 ? -17.394 -2.062 43.710 1.00 47.08 237 ALA B N 1
ATOM 5998 C CA . ALA B 1 237 ? -16.591 -0.861 43.886 1.00 47.27 237 ALA B CA 1
ATOM 5999 C C . ALA B 1 237 ? -17.510 0.342 44.090 1.00 47.53 237 ALA B C 1
ATOM 6000 O O . ALA B 1 237 ? -17.325 1.130 45.028 1.00 47.67 237 ALA B O 1
ATOM 6002 N N . TRP B 1 238 ? -18.498 0.479 43.208 1.00 46.22 238 TRP B N 1
ATOM 6003 C CA . TRP B 1 238 ? -19.460 1.575 43.291 1.00 45.49 238 TRP B CA 1
ATOM 6004 C C . TRP B 1 238 ? -20.131 1.523 44.666 1.00 45.20 238 TRP B C 1
ATOM 6005 O O . TRP B 1 238 ? -20.193 2.522 45.386 1.00 44.79 238 TRP B O 1
ATOM 6016 N N . VAL B 1 239 ? -20.628 0.341 45.021 1.00 43.25 239 VAL B N 1
ATOM 6017 C CA . VAL B 1 239 ? -21.288 0.157 46.298 1.00 40.96 239 VAL B CA 1
ATOM 6018 C C . VAL B 1 239 ? -20.353 0.522 47.433 1.00 40.82 239 VAL B C 1
ATOM 6019 O O . VAL B 1 239 ? -20.737 1.238 48.344 1.00 40.96 239 VAL B O 1
ATOM 6023 N N . ALA B 1 240 ? -19.119 0.040 47.366 1.00 41.29 240 ALA B N 1
ATOM 6024 C CA . ALA B 1 240 ? -18.144 0.306 48.415 1.00 41.67 240 ALA B CA 1
ATOM 6025 C C . ALA B 1 240 ? -17.786 1.781 48.560 1.00 42.70 240 ALA B C 1
ATOM 6026 O O . ALA B 1 240 ? -17.540 2.264 49.674 1.00 43.29 240 ALA B O 1
ATOM 6028 N N . ASN B 1 241 ? -17.766 2.500 47.441 1.00 41.95 241 ASN B N 1
ATOM 6029 C CA . ASN B 1 241 ? -17.410 3.914 47.459 1.00 41.63 241 ASN B CA 1
ATOM 6030 C C . ASN B 1 241 ? -18.601 4.851 47.532 1.00 42.38 241 ASN B C 1
ATOM 6031 O O . ASN B 1 241 ? -18.443 6.069 47.414 1.00 43.16 241 ASN B O 1
ATOM 6036 N N . PHE B 1 242 ? -19.786 4.285 47.744 1.00 40.94 242 PHE B N 1
ATOM 6037 C CA . PHE B 1 242 ? -21.017 5.061 47.805 1.00 39.35 242 PHE B CA 1
ATOM 6038 C C . PHE B 1 242 ? -20.984 6.295 48.705 1.00 38.15 242 PHE B C 1
ATOM 6039 O O . PHE B 1 242 ? -20.615 6.217 49.872 1.00 37.12 242 PHE B O 1
ATOM 6047 N N . GLU B 1 243 ? -21.388 7.430 48.147 1.00 37.43 243 GLU B N 1
ATOM 6048 C CA . GLU B 1 243 ? -21.452 8.688 48.885 1.00 39.45 243 GLU B CA 1
ATOM 6049 C C . GLU B 1 243 ? -22.663 9.477 48.390 1.00 38.46 243 GLU B C 1
ATOM 6050 O O . GLU B 1 243 ? -22.593 10.196 47.389 1.00 38.07 243 GLU B O 1
ATOM 6056 N N . LYS B 1 244 ? -23.770 9.346 49.108 1.00 35.56 244 LYS B N 1
ATOM 6057 C CA . LYS B 1 244 ? -25.006 10.004 48.729 1.00 33.90 244 LYS B CA 1
ATOM 6058 C C . LYS B 1 244 ? -24.934 11.429 48.190 1.00 33.28 244 LYS B C 1
ATOM 6059 O O . LYS B 1 244 ? -25.373 11.690 47.065 1.00 33.13 244 LYS B O 1
ATOM 6065 N N . PRO B 1 245 ? -24.375 12.371 48.969 1.00 32.42 245 PRO B N 1
ATOM 6066 C CA . PRO B 1 245 ? -24.300 13.762 48.500 1.00 33.07 245 PRO B CA 1
ATOM 6067 C C . PRO B 1 245 ? -23.639 13.978 47.142 1.00 33.93 245 PRO B C 1
ATOM 6068 O O . PRO B 1 245 ? -23.883 14.994 46.479 1.00 33.68 245 PRO B O 1
ATOM 6072 N N . LYS B 1 246 ? -22.821 13.017 46.723 1.00 35.15 246 LYS B N 1
ATOM 6073 C CA . LYS B 1 246 ? -22.116 13.129 45.449 1.00 37.32 246 LYS B CA 1
ATOM 6074 C C . LYS B 1 246 ? -22.898 12.680 44.209 1.00 35.88 246 LYS B C 1
ATOM 6075 O O . LYS B 1 246 ? -22.406 12.806 43.094 1.00 37.09 246 LYS B O 1
ATOM 6081 N N . GLY B 1 247 ? -24.111 12.176 44.397 1.00 34.49 247 GLY B N 1
ATOM 6082 C CA . GLY B 1 247 ? -24.904 11.726 43.264 1.00 33.48 247 GLY B CA 1
ATOM 6083 C C . GLY B 1 247 ? -25.333 12.845 42.332 1.00 32.60 247 GLY B C 1
ATOM 6084 O O . GLY B 1 247 ? -25.427 13.999 42.744 1.00 31.39 247 GLY B O 1
ATOM 6085 N N . ASP B 1 248 ? -25.591 12.493 41.074 1.00 32.48 248 ASP B N 1
ATOM 6086 C CA . ASP B 1 248 ? -26.017 13.444 40.046 1.00 32.25 248 ASP B CA 1
ATOM 6087 C C . ASP B 1 248 ? -27.543 13.389 39.846 1.00 32.07 248 ASP B C 1
ATOM 6088 O O . ASP B 1 248 ? -28.071 12.438 39.277 1.00 34.18 248 ASP B O 1
ATOM 6093 N N . PRO B 1 249 ? -28.268 14.418 40.302 1.00 30.53 249 PRO B N 1
ATOM 6094 C CA . PRO B 1 249 ? -29.725 14.453 40.164 1.00 30.02 249 PRO B CA 1
ATOM 6095 C C . PRO B 1 249 ? -30.244 14.597 38.735 1.00 31.11 249 PRO B C 1
ATOM 6096 O O . PRO B 1 249 ? -31.448 14.496 38.502 1.00 29.60 249 PRO B O 1
ATOM 6100 N N . SER B 1 250 ? -29.345 14.841 37.784 1.00 32.52 250 SER B N 1
ATOM 6101 C CA . SER B 1 250 ? -29.745 14.998 36.387 1.00 33.09 250 SER B CA 1
ATOM 6102 C C . SER B 1 250 ? -29.640 13.678 35.635 1.00 34.11 250 SER B C 1
ATOM 6103 O O . SER B 1 250 ? -30.164 13.532 34.531 1.00 34.55 250 SER B O 1
ATOM 6106 N N . ALA B 1 251 ? -28.960 12.711 36.232 1.00 35.01 251 ALA B N 1
ATOM 6107 C CA . ALA B 1 251 ? -28.813 11.416 35.592 1.00 36.16 251 ALA B CA 1
ATOM 6108 C C . ALA B 1 251 ? -30.150 10.701 35.597 1.00 37.13 251 ALA B C 1
ATOM 6109 O O . ALA B 1 251 ? -30.657 10.330 36.653 1.00 37.82 251 ALA B O 1
ATOM 6111 N N . PHE B 1 252 ? -30.736 10.514 34.424 1.00 39.22 252 PHE B N 1
ATOM 6112 C CA . PHE B 1 252 ? -32.006 9.808 34.366 1.00 41.53 252 PHE B CA 1
ATOM 6113 C C . PHE B 1 252 ? -31.919 8.556 33.504 1.00 42.29 252 PHE B C 1
ATOM 6114 O O . PHE B 1 252 ? -32.546 7.548 33.827 1.00 43.10 252 PHE B O 1
ATOM 6122 N N . LEU B 1 253 ? -31.162 8.608 32.408 1.00 42.53 253 LEU B N 1
ATOM 6123 C CA . LEU B 1 253 ? -31.013 7.425 31.563 1.00 42.55 253 LEU B CA 1
ATOM 6124 C C . LEU B 1 253 ? -30.444 6.326 32.447 1.00 42.99 253 LEU B C 1
ATOM 6125 O O . LEU B 1 253 ? -30.758 5.148 32.275 1.00 44.33 253 LEU B O 1
ATOM 6130 N N . LYS B 1 254 ? -29.614 6.725 33.403 1.00 41.94 254 LYS B N 1
ATOM 6131 C CA . LYS B 1 254 ? -29.036 5.784 34.349 1.00 43.02 254 LYS B CA 1
ATOM 6132 C C . LYS B 1 254 ? -28.983 6.448 35.731 1.00 41.55 254 LYS B C 1
ATOM 6133 O O . LYS B 1 254 ? -27.988 7.079 36.097 1.00 41.40 254 LYS B O 1
ATOM 6139 N N . PRO B 1 255 ? -30.064 6.309 36.516 1.00 40.23 255 PRO B N 1
ATOM 6140 C CA . PRO B 1 255 ? -30.161 6.892 37.861 1.00 40.58 255 PRO B CA 1
ATOM 6141 C C . PRO B 1 255 ? -28.874 6.836 38.695 1.00 39.34 255 PRO B C 1
ATOM 6142 O O . PRO B 1 255 ? -28.147 5.844 38.675 1.00 40.31 255 PRO B O 1
ATOM 6146 N N . ALA B 1 256 ? -28.604 7.913 39.424 1.00 36.94 256 ALA B N 1
ATOM 6147 C CA . ALA B 1 256 ? -27.419 7.994 40.257 1.00 35.47 256 ALA B CA 1
ATOM 6148 C C . ALA B 1 256 ? -27.486 7.045 41.451 1.00 36.42 256 ALA B C 1
ATOM 6149 O O . ALA B 1 256 ? -26.453 6.600 41.954 1.00 38.61 256 ALA B O 1
ATOM 6151 N N . THR B 1 257 ? -28.692 6.741 41.920 1.00 36.12 257 THR B N 1
ATOM 6152 C CA . THR B 1 257 ? -28.831 5.815 43.039 1.00 35.48 257 THR B CA 1
ATOM 6153 C C . THR B 1 257 ? -29.542 4.535 42.593 1.00 34.62 257 THR B C 1
ATOM 6154 O O . THR B 1 257 ? -29.870 4.380 41.415 1.00 34.42 257 THR B O 1
ATOM 6158 N N . THR B 1 258 ? -29.788 3.637 43.542 1.00 33.82 258 THR B N 1
ATOM 6159 C CA . THR B 1 258 ? -30.393 2.330 43.275 1.00 33.74 258 THR B CA 1
ATOM 6160 C C . THR B 1 258 ? -31.880 2.228 42.922 1.00 33.49 258 THR B C 1
ATOM 6161 O O . THR B 1 258 ? -32.306 1.262 42.290 1.00 33.18 258 THR B O 1
ATOM 6165 N N . VAL B 1 259 ? -32.669 3.211 43.334 1.00 33.11 259 VAL B N 1
ATOM 6166 C CA . VAL B 1 259 ? -34.106 3.201 43.082 1.00 31.14 259 VAL B CA 1
ATOM 6167 C C . VAL B 1 259 ? -34.760 1.946 43.687 1.00 31.58 259 VAL B C 1
ATOM 6168 O O . VAL B 1 259 ? -35.619 1.323 43.075 1.00 31.92 259 VAL B O 1
ATOM 6172 N N . MET B 1 260 ? -34.342 1.561 44.886 1.00 31.59 260 MET B N 1
ATOM 6173 C CA . MET B 1 260 ? -34.949 0.404 45.534 1.00 31.49 260 MET B CA 1
ATOM 6174 C C . MET B 1 260 ? -36.076 0.912 46.432 1.00 31.49 260 MET B C 1
ATOM 6175 O O . MET B 1 260 ? -36.854 0.120 46.960 1.00 31.46 260 MET B O 1
ATOM 6180 N N . SER B 1 261 ? -36.160 2.233 46.592 1.00 29.83 261 SER B N 1
ATOM 6181 C CA . SER B 1 261 ? -37.158 2.847 47.466 1.00 29.58 261 SER B CA 1
ATOM 6182 C C . SER B 1 261 ? -38.596 2.364 47.299 1.00 29.01 261 SER B C 1
ATOM 6183 O O . SER B 1 261 ? -39.298 2.122 48.287 1.00 28.66 261 SER B O 1
ATOM 6186 N N . PRO B 1 262 ? -39.063 2.230 46.054 1.00 27.93 262 PRO B N 1
ATOM 6187 C CA . PRO B 1 262 ? -40.442 1.765 45.909 1.00 28.11 262 PRO B CA 1
ATOM 6188 C C . PRO B 1 262 ? -40.613 0.311 46.345 1.00 28.43 262 PRO B C 1
ATOM 6189 O O . PRO B 1 262 ? -41.684 -0.079 46.808 1.00 30.62 262 PRO B O 1
ATOM 6193 N N . TYR B 1 263 ? -39.559 -0.490 46.216 1.00 27.17 263 TYR B N 1
ATOM 6194 C CA . TYR B 1 263 ? -39.650 -1.888 46.616 1.00 26.99 263 TYR B CA 1
ATOM 6195 C C . TYR B 1 263 ? -39.603 -2.046 48.128 1.00 27.11 263 TYR B C 1
ATOM 6196 O O . TYR B 1 263 ? -40.243 -2.935 48.684 1.00 29.22 263 TYR B O 1
ATOM 6205 N N . LEU B 1 264 ? -38.855 -1.177 48.794 1.00 25.84 264 LEU B N 1
ATOM 6206 C CA . LEU B 1 264 ? -38.766 -1.216 50.241 1.00 25.46 264 LEU B CA 1
ATOM 6207 C C . LEU B 1 264 ? -40.090 -0.738 50.830 1.00 27.51 264 LEU B C 1
ATOM 6208 O O . LEU B 1 264 ? -40.581 -1.303 51.805 1.00 29.32 264 LEU B O 1
ATOM 6213 N N . LYS B 1 265 ? -40.671 0.296 50.227 1.00 28.62 265 LYS B N 1
ATOM 6214 C CA . LYS B 1 265 ? -41.935 0.857 50.707 1.00 28.26 265 LYS B CA 1
ATOM 6215 C C . LYS B 1 265 ? -43.042 -0.197 50.808 1.00 27.63 265 LYS B C 1
ATOM 6216 O O . LYS B 1 265 ? -43.697 -0.314 51.839 1.00 26.16 265 LYS B O 1
ATOM 6222 N N . PHE B 1 266 ? -43.240 -0.966 49.743 1.00 27.77 266 PHE B N 1
ATOM 6223 C CA . PHE B 1 266 ? -44.273 -1.996 49.729 1.00 28.58 266 PHE B CA 1
ATOM 6224 C C . PHE B 1 266 ? -43.818 -3.316 50.341 1.00 30.47 266 PHE B C 1
ATOM 6225 O O . PHE B 1 266 ? -44.594 -4.274 50.417 1.00 33.32 266 PHE B O 1
ATOM 6233 N N . GLY B 1 267 ? -42.565 -3.380 50.771 1.00 29.91 267 GLY B N 1
ATOM 6234 C CA . GLY B 1 267 ? -42.078 -4.610 51.364 1.00 30.05 267 GLY B CA 1
ATOM 6235 C C . GLY B 1 267 ? -41.704 -5.668 50.342 1.00 30.80 267 GLY B C 1
ATOM 6236 O O . GLY B 1 267 ? -41.476 -6.828 50.709 1.00 29.73 267 GLY B O 1
ATOM 6237 N N . CYS B 1 268 ? -41.649 -5.281 49.065 1.00 30.28 268 CYS B N 1
ATOM 6238 C CA . CYS B 1 268 ? -41.266 -6.212 48.006 1.00 31.56 268 CYS B CA 1
ATOM 6239 C C . CYS B 1 268 ? -39.845 -6.694 48.287 1.00 31.84 268 CYS B C 1
ATOM 6240 O O . CYS B 1 268 ? -39.500 -7.838 47.994 1.00 32.21 268 CYS B O 1
ATOM 6243 N N . LEU B 1 269 ? -39.023 -5.810 48.850 1.00 30.71 269 LEU B N 1
ATOM 6244 C CA . LEU B 1 269 ? -37.661 -6.159 49.214 1.00 30.63 269 LEU B CA 1
ATOM 6245 C C . LEU B 1 269 ? -37.532 -6.022 50.717 1.00 32.41 269 LEU B C 1
ATOM 6246 O O . LEU B 1 269 ? -38.011 -5.055 51.304 1.00 32.86 269 LEU B O 1
ATOM 6251 N N . SER B 1 270 ? -36.884 -7.000 51.337 1.00 33.80 270 SER B N 1
ATOM 6252 C CA . SER B 1 270 ? -36.668 -6.968 52.771 1.00 33.60 270 SER B CA 1
ATOM 6253 C C . SER B 1 270 ? -35.524 -6.019 53.055 1.00 33.54 270 SER B C 1
ATOM 6254 O O . SER B 1 270 ? -34.454 -6.151 52.474 1.00 33.53 270 SER B O 1
ATOM 6257 N N . SER B 1 271 ? -35.735 -5.063 53.947 1.00 34.43 271 SER B N 1
ATOM 6258 C CA . SER B 1 271 ? -34.663 -4.138 54.261 1.00 34.78 271 SER B CA 1
ATOM 6259 C C . SER B 1 271 ? -33.614 -4.896 55.058 1.00 34.21 271 SER B C 1
ATOM 6260 O O . SER B 1 271 ? -32.456 -4.497 55.113 1.00 35.43 271 SER B O 1
ATOM 6263 N N . ARG B 1 272 ? -34.023 -6.000 55.672 1.00 34.43 272 ARG B N 1
ATOM 6264 C CA . ARG B 1 272 ? -33.101 -6.807 56.457 1.00 34.12 272 ARG B CA 1
ATOM 6265 C C . ARG B 1 272 ? -32.147 -7.522 55.519 1.00 35.09 272 ARG B C 1
ATOM 6266 O O . ARG B 1 272 ? -30.938 -7.497 55.724 1.00 35.64 272 ARG B O 1
ATOM 6274 N N . TYR B 1 273 ? -32.692 -8.148 54.482 1.00 35.63 273 TYR B N 1
ATOM 6275 C CA . TYR B 1 273 ? -31.877 -8.848 53.500 1.00 36.59 273 TYR B CA 1
ATOM 6276 C C . TYR B 1 273 ? -30.916 -7.873 52.826 1.00 37.38 273 TYR B C 1
ATOM 6277 O O . TYR B 1 273 ? -29.736 -8.162 52.672 1.00 38.43 273 TYR B O 1
ATOM 6286 N N . PHE B 1 274 ? -31.432 -6.714 52.433 1.00 38.13 274 PHE B N 1
ATOM 6287 C CA . PHE B 1 274 ? -30.633 -5.680 51.782 1.00 38.35 274 PHE B CA 1
ATOM 6288 C C . PHE B 1 274 ? -29.476 -5.296 52.696 1.00 38.46 274 PHE B C 1
ATOM 6289 O O . PHE B 1 274 ? -28.341 -5.152 52.249 1.00 39.22 274 PHE B O 1
ATOM 6297 N N . TYR B 1 275 ? -29.773 -5.131 53.978 1.00 37.87 275 TYR B N 1
ATOM 6298 C CA . TYR B 1 275 ? -28.761 -4.767 54.962 1.00 38.95 275 TYR B CA 1
ATOM 6299 C C . TYR B 1 275 ? -27.598 -5.765 54.961 1.00 39.62 275 TYR B C 1
ATOM 6300 O O . TYR B 1 275 ? -26.430 -5.377 54.903 1.00 38.46 275 TYR B O 1
ATOM 6309 N N . GLN B 1 276 ? -27.923 -7.052 55.034 1.00 41.29 276 GLN B N 1
ATOM 6310 C CA . GLN B 1 276 ? -26.899 -8.088 55.044 1.00 42.12 276 GLN B CA 1
ATOM 6311 C C . GLN B 1 276 ? -26.131 -8.067 53.729 1.00 43.00 276 GLN B C 1
ATOM 6312 O O . GLN B 1 276 ? -24.901 -8.023 53.730 1.00 43.92 276 GLN B O 1
ATOM 6318 N N . CYS B 1 277 ? -26.847 -8.099 52.609 1.00 42.19 277 CYS B N 1
ATOM 6319 C CA . CYS B 1 277 ? -26.186 -8.061 51.312 1.00 43.15 277 CYS B CA 1
ATOM 6320 C C . CYS B 1 277 ? -25.089 -7.002 51.315 1.00 44.33 277 CYS B C 1
ATOM 6321 O O . CYS B 1 277 ? -23.981 -7.248 50.838 1.00 45.36 277 CYS B O 1
ATOM 6324 N N . LEU B 1 278 ? -25.406 -5.826 51.853 1.00 44.83 278 LEU B N 1
ATOM 6325 C CA . LEU B 1 278 ? -24.452 -4.724 51.933 1.00 46.12 278 LEU B CA 1
ATOM 6326 C C . LEU B 1 278 ? -23.337 -5.069 52.902 1.00 47.85 278 LEU B C 1
ATOM 6327 O O . LEU B 1 278 ? -22.170 -4.764 52.664 1.00 47.07 278 LEU B O 1
ATOM 6332 N N . GLN B 1 279 ? -23.709 -5.697 54.006 1.00 50.17 279 GLN B N 1
ATOM 6333 C CA . GLN B 1 279 ? -22.741 -6.080 55.012 1.00 53.05 279 GLN B CA 1
ATOM 6334 C C . GLN B 1 279 ? -21.706 -7.041 54.414 1.00 54.42 279 GLN B C 1
ATOM 6335 O O . GLN B 1 279 ? -20.521 -6.950 54.722 1.00 55.13 279 GLN B O 1
ATOM 6341 N N . ASN B 1 280 ? -22.148 -7.950 53.549 1.00 55.42 280 ASN B N 1
ATOM 6342 C CA . ASN B 1 280 ? -21.235 -8.904 52.925 1.00 56.40 280 ASN B CA 1
ATOM 6343 C C . ASN B 1 280 ? -20.261 -8.209 51.986 1.00 55.86 280 ASN B C 1
ATOM 6344 O O . ASN B 1 280 ? -19.087 -8.558 51.921 1.00 56.64 280 ASN B O 1
ATOM 6349 N N . ILE B 1 281 ? -20.749 -7.225 51.247 1.00 54.89 281 ILE B N 1
ATOM 6350 C CA . ILE B 1 281 ? -19.889 -6.497 50.335 1.00 53.50 281 ILE B CA 1
ATOM 6351 C C . ILE B 1 281 ? -18.886 -5.673 51.136 1.00 53.99 281 ILE B C 1
ATOM 6352 O O . ILE B 1 281 ? -17.726 -5.560 50.759 1.00 54.01 281 ILE B O 1
ATOM 6357 N N . TYR B 1 282 ? -19.333 -5.122 52.258 1.00 55.05 282 TYR B N 1
ATOM 6358 C CA . TYR B 1 282 ? -18.472 -4.308 53.110 1.00 56.37 282 TYR B CA 1
ATOM 6359 C C . TYR B 1 282 ? -17.311 -5.065 53.750 1.00 58.20 282 TYR B C 1
ATOM 6360 O O . TYR B 1 282 ? -16.289 -4.466 54.078 1.00 59.29 282 TYR B O 1
ATOM 6369 N N . LYS B 1 283 ? -17.459 -6.371 53.942 1.00 59.55 283 LYS B N 1
ATOM 6370 C CA . LYS B 1 283 ? -16.392 -7.151 54.559 1.00 60.80 283 LYS B CA 1
ATOM 6371 C C . LYS B 1 283 ? -15.450 -7.736 53.517 1.00 61.23 283 LYS B C 1
ATOM 6372 O O . LYS B 1 283 ? -14.258 -7.884 53.764 1.00 60.84 283 LYS B O 1
ATOM 6378 N N . ASP B 1 284 ? -15.989 -8.070 52.352 1.00 62.46 284 ASP B N 1
ATOM 6379 C CA . ASP B 1 284 ? -15.183 -8.637 51.284 1.00 64.76 284 ASP B CA 1
ATOM 6380 C C . ASP B 1 284 ? -14.408 -7.560 50.542 1.00 65.78 284 ASP B C 1
ATOM 6381 O O . ASP B 1 284 ? -13.875 -7.800 49.461 1.00 67.22 284 ASP B O 1
ATOM 6386 N N . VAL B 1 285 ? -14.343 -6.371 51.130 1.00 66.59 285 VAL B N 1
ATOM 6387 C CA . VAL B 1 285 ? -13.628 -5.254 50.525 1.00 67.14 285 VAL B CA 1
ATOM 6388 C C . VAL B 1 285 ? -12.747 -4.607 51.587 1.00 68.53 285 VAL B C 1
ATOM 6389 O O . VAL B 1 285 ? -12.998 -4.740 52.788 1.00 68.64 285 VAL B O 1
ATOM 6393 N N . LYS B 1 286 ? -11.708 -3.915 51.143 1.00 70.15 286 LYS B N 1
ATOM 6394 C CA . LYS B 1 286 ? -10.804 -3.240 52.064 1.00 71.67 286 LYS B CA 1
ATOM 6395 C C . LYS B 1 286 ? -11.588 -2.144 52.785 1.00 71.25 286 LYS B C 1
ATOM 6396 O O . LYS B 1 286 ? -12.183 -2.381 53.843 1.00 70.77 286 LYS B O 1
ATOM 6402 N N . LYS B 1 287 ? -11.601 -0.950 52.196 1.00 70.58 287 LYS B N 1
ATOM 6403 C CA . LYS B 1 287 ? -12.311 0.180 52.784 1.00 68.47 287 LYS B CA 1
ATOM 6404 C C . LYS B 1 287 ? -13.553 0.549 51.998 1.00 65.46 287 LYS B C 1
ATOM 6405 O O . LYS B 1 287 ? -13.673 0.243 50.808 1.00 64.41 287 LYS B O 1
ATOM 6411 N N . HIS B 1 288 ? -14.474 1.212 52.687 1.00 61.64 288 HIS B N 1
ATOM 6412 C CA . HIS B 1 288 ? -15.732 1.639 52.101 1.00 57.47 288 HIS B CA 1
ATOM 6413 C C . HIS B 1 288 ? -16.260 2.815 52.901 1.00 54.33 288 HIS B C 1
ATOM 6414 O O . HIS B 1 288 ? -15.747 3.124 53.975 1.00 53.67 288 HIS B O 1
ATOM 6421 N N . THR B 1 289 ? -17.292 3.463 52.378 1.00 51.39 289 THR B N 1
ATOM 6422 C CA . THR B 1 289 ? -17.885 4.617 53.041 1.00 48.53 289 THR B CA 1
ATOM 6423 C C . THR B 1 289 ? -18.654 4.240 54.305 1.00 47.11 289 THR B C 1
ATOM 6424 O O . THR B 1 289 ? -18.926 3.073 54.560 1.00 46.70 289 THR B O 1
ATOM 6428 N N . SER B 1 290 ? -18.996 5.234 55.109 1.00 46.39 290 SER B N 1
ATOM 6429 C CA . SER B 1 290 ? -19.735 4.973 56.331 1.00 46.30 290 SER B CA 1
ATOM 6430 C C . SER B 1 290 ? -20.950 5.871 56.463 1.00 44.78 290 SER B C 1
ATOM 6431 O O . SER B 1 290 ? -21.046 6.908 55.804 1.00 44.38 290 SER B O 1
ATOM 6434 N N . PRO B 1 291 ? -21.915 5.469 57.304 1.00 42.59 291 PRO B N 1
ATOM 6435 C CA . PRO B 1 291 ? -23.080 6.336 57.444 1.00 40.83 291 PRO B CA 1
ATOM 6436 C C . PRO B 1 291 ? -22.535 7.654 57.964 1.00 39.81 291 PRO B C 1
ATOM 6437 O O . PRO B 1 291 ? -21.497 7.683 58.621 1.00 40.09 291 PRO B O 1
ATOM 6441 N N . PRO B 1 292 ? -23.224 8.762 57.681 1.00 39.51 292 PRO B N 1
ATOM 6442 C CA . PRO B 1 292 ? -24.467 8.820 56.913 1.00 38.50 292 PRO B CA 1
ATOM 6443 C C . PRO B 1 292 ? -24.370 8.662 55.387 1.00 37.42 292 PRO B C 1
ATOM 6444 O O . PRO B 1 292 ? -25.320 8.204 54.751 1.00 39.17 292 PRO B O 1
ATOM 6448 N N . VAL B 1 293 ? -23.236 9.020 54.796 1.00 34.63 293 VAL B N 1
ATOM 6449 C CA . VAL B 1 293 ? -23.115 8.950 53.347 1.00 32.58 293 VAL B CA 1
ATOM 6450 C C . VAL B 1 293 ? -23.157 7.576 52.692 1.00 34.20 293 VAL B C 1
ATOM 6451 O O . VAL B 1 293 ? -23.600 7.459 51.548 1.00 35.40 293 VAL B O 1
ATOM 6455 N N . SER B 1 294 ? -22.713 6.538 53.396 1.00 36.19 294 SER B N 1
ATOM 6456 C CA . SER B 1 294 ? -22.693 5.177 52.831 1.00 37.80 294 SER B CA 1
ATOM 6457 C C . SER B 1 294 ? -24.048 4.663 52.342 1.00 37.79 294 SER B C 1
ATOM 6458 O O . SER B 1 294 ? -25.093 5.099 52.831 1.00 37.06 294 SER B O 1
ATOM 6461 N N . LEU B 1 295 ? -24.028 3.732 51.383 1.00 37.15 295 LEU B N 1
ATOM 6462 C CA . LEU B 1 295 ? -25.275 3.161 50.877 1.00 35.87 295 LEU B CA 1
ATOM 6463 C C . LEU B 1 295 ? -26.018 2.533 52.053 1.00 35.49 295 LEU B C 1
ATOM 6464 O O . LEU B 1 295 ? -27.239 2.649 52.175 1.00 36.74 295 LEU B O 1
ATOM 6469 N N . LEU B 1 296 ? -25.285 1.855 52.920 1.00 33.47 296 LEU B N 1
ATOM 6470 C CA . LEU B 1 296 ? -25.922 1.265 54.075 1.00 32.47 296 LEU B CA 1
ATOM 6471 C C . LEU B 1 296 ? -26.473 2.409 54.902 1.00 31.69 296 LEU B C 1
ATOM 6472 O O . LEU B 1 296 ? -27.529 2.288 55.509 1.00 30.71 296 LEU B O 1
ATOM 6477 N N . GLY B 1 297 ? -25.753 3.528 54.906 1.00 31.82 297 GLY B N 1
ATOM 6478 C CA . GLY B 1 297 ? -26.190 4.694 55.654 1.00 31.76 297 GLY B CA 1
ATOM 6479 C C . GLY B 1 297 ? -27.542 5.209 55.183 1.00 31.86 297 GLY B C 1
ATOM 6480 O O . GLY B 1 297 ? -28.251 5.897 55.918 1.00 32.49 297 GLY B O 1
ATOM 6481 N N . GLN B 1 298 ? -27.909 4.885 53.950 1.00 30.61 298 GLN B N 1
ATOM 6482 C CA . GLN B 1 298 ? -29.188 5.324 53.436 1.00 30.58 298 GLN B CA 1
ATOM 6483 C C . GLN B 1 298 ? -30.306 4.571 54.134 1.00 32.57 298 GLN B C 1
ATOM 6484 O O . GLN B 1 298 ? -31.344 5.155 54.450 1.00 34.21 298 GLN B O 1
ATOM 6490 N N . LEU B 1 299 ? -30.094 3.281 54.388 1.00 33.10 299 LEU B N 1
ATOM 6491 C CA . LEU B 1 299 ? -31.093 2.482 55.083 1.00 32.48 299 LEU B CA 1
ATOM 6492 C C . LEU B 1 299 ? -31.263 3.021 56.494 1.00 33.65 299 LEU B C 1
ATOM 6493 O O . LEU B 1 299 ? -32.359 2.950 57.058 1.00 34.16 299 LEU B O 1
ATOM 6498 N N . LEU B 1 300 ? -30.189 3.565 57.069 1.00 34.60 300 LEU B N 1
ATOM 6499 C CA . LEU B 1 300 ? -30.282 4.118 58.419 1.00 36.23 300 LEU B CA 1
ATOM 6500 C C . LEU B 1 300 ? -31.175 5.348 58.437 1.00 35.37 300 LEU B C 1
ATOM 6501 O O . LEU B 1 300 ? -31.866 5.607 59.422 1.00 35.92 300 LEU B O 1
ATOM 6506 N N . TRP B 1 301 ? -31.179 6.110 57.353 1.00 33.08 301 TRP B N 1
ATOM 6507 C CA . TRP B 1 301 ? -32.048 7.272 57.323 1.00 31.95 301 TRP B CA 1
ATOM 6508 C C . TRP B 1 301 ? -33.482 6.780 57.442 1.00 31.76 301 TRP B C 1
ATOM 6509 O O . TRP B 1 301 ? -34.289 7.348 58.184 1.00 32.63 301 TRP B O 1
ATOM 6520 N N . ARG B 1 302 ? -33.790 5.708 56.721 1.00 30.58 302 ARG B N 1
ATOM 6521 C CA . ARG B 1 302 ? -35.125 5.137 56.761 1.00 29.87 302 ARG B CA 1
ATOM 6522 C C . ARG B 1 302 ? -35.466 4.799 58.208 1.00 30.39 302 ARG B C 1
ATOM 6523 O O . ARG B 1 302 ? -36.547 5.129 58.693 1.00 30.94 302 ARG B O 1
ATOM 6531 N N . GLU B 1 303 ? -34.530 4.156 58.901 1.00 30.96 303 GLU B N 1
ATOM 6532 C CA . GLU B 1 303 ? -34.725 3.784 60.300 1.00 30.29 303 GLU B CA 1
ATOM 6533 C C . GLU B 1 303 ? -34.859 5.020 61.182 1.00 29.99 303 GLU B C 1
ATOM 6534 O O . GLU B 1 303 ? -35.652 5.055 62.128 1.00 29.31 303 GLU B O 1
ATOM 6540 N N . PHE B 1 304 ? -34.069 6.037 60.872 1.00 28.93 304 PHE B N 1
ATOM 6541 C CA . PHE B 1 304 ? -34.094 7.256 61.657 1.00 27.95 304 PHE B CA 1
ATOM 6542 C C . PHE B 1 304 ? -35.456 7.938 61.632 1.00 27.38 304 PHE B C 1
ATOM 6543 O O . PHE B 1 304 ? -35.975 8.342 62.673 1.00 25.87 304 PHE B O 1
ATOM 6551 N N . PHE B 1 305 ? -36.032 8.076 60.445 1.00 27.32 305 PHE B N 1
ATOM 6552 C CA . PHE B 1 305 ? -37.327 8.718 60.337 1.00 28.38 305 PHE B CA 1
ATOM 6553 C C . PHE B 1 305 ? -38.462 7.855 60.872 1.00 29.58 305 PHE B C 1
ATOM 6554 O O . PHE B 1 305 ? -39.415 8.370 61.457 1.00 29.59 305 PHE B O 1
ATOM 6562 N N . TYR B 1 306 ? -38.366 6.544 60.689 1.00 30.44 306 TYR B N 1
ATOM 6563 C CA . TYR B 1 306 ? -39.407 5.658 61.192 1.00 31.43 306 TYR B CA 1
ATOM 6564 C C . TYR B 1 306 ? -39.504 5.773 62.710 1.00 32.14 306 TYR B C 1
ATOM 6565 O O . TYR B 1 306 ? -40.590 5.985 63.270 1.00 31.53 306 TYR B O 1
ATOM 6574 N N . THR B 1 307 ? -38.364 5.649 63.376 1.00 32.79 307 THR B N 1
ATOM 6575 C CA . THR B 1 307 ? -38.337 5.746 64.825 1.00 33.34 307 THR B CA 1
ATOM 6576 C C . THR B 1 307 ? -38.798 7.119 65.288 1.00 33.19 307 THR B C 1
ATOM 6577 O O . THR B 1 307 ? -39.601 7.224 66.213 1.00 34.75 307 THR B O 1
ATOM 6581 N N . THR B 1 308 ? -38.303 8.172 64.649 1.00 31.94 308 THR B N 1
ATOM 6582 C CA . THR B 1 308 ? -38.701 9.518 65.040 1.00 31.43 308 THR B CA 1
ATOM 6583 C C . THR B 1 308 ? -40.175 9.785 64.777 1.00 30.87 308 THR B C 1
ATOM 6584 O O . THR B 1 308 ? -40.816 10.519 65.517 1.00 32.04 308 THR B O 1
ATOM 6588 N N . ALA B 1 309 ? -40.706 9.202 63.711 1.00 30.82 309 ALA B N 1
ATOM 6589 C CA . ALA B 1 309 ? -42.108 9.386 63.374 1.00 31.44 309 ALA B CA 1
ATOM 6590 C C . ALA B 1 309 ? -42.977 8.693 64.422 1.00 33.40 309 ALA B C 1
ATOM 6591 O O . ALA B 1 309 ? -43.878 9.307 65.006 1.00 33.56 309 ALA B O 1
ATOM 6593 N N . PHE B 1 310 ? -42.690 7.415 64.662 1.00 33.21 310 PHE B N 1
ATOM 6594 C CA . PHE B 1 310 ? -43.436 6.616 65.628 1.00 33.95 310 PHE B CA 1
ATOM 6595 C C . PHE B 1 310 ? -43.548 7.240 67.013 1.00 34.78 310 PHE B C 1
ATOM 6596 O O . PHE B 1 310 ? -44.560 7.068 67.687 1.00 36.29 310 PHE B O 1
ATOM 6604 N N . GLY B 1 311 ? -42.499 7.940 67.440 1.00 35.25 311 GLY B N 1
ATOM 6605 C CA . GLY B 1 311 ? -42.494 8.547 68.758 1.00 34.77 311 GLY B CA 1
ATOM 6606 C C . GLY B 1 311 ? -42.898 10.003 68.816 1.00 35.84 311 GLY B C 1
ATOM 6607 O O . GLY B 1 311 ? -42.770 10.633 69.858 1.00 36.46 311 GLY B O 1
ATOM 6608 N N . THR B 1 312 ? -43.393 10.546 67.711 1.00 38.02 312 THR B N 1
ATOM 6609 C CA . THR B 1 312 ? -43.807 11.946 67.686 1.00 39.44 312 THR B CA 1
ATOM 6610 C C . THR B 1 312 ? -45.285 12.134 67.340 1.00 40.27 312 THR B C 1
ATOM 6611 O O . THR B 1 312 ? -45.721 11.823 66.232 1.00 41.51 312 THR B O 1
ATOM 6615 N N . PRO B 1 313 ? -46.080 12.636 68.296 1.00 41.12 313 PRO B N 1
ATOM 6616 C CA . PRO B 1 313 ? -47.512 12.859 68.052 1.00 39.85 313 PRO B CA 1
ATOM 6617 C C . PRO B 1 313 ? -47.659 13.955 67.005 1.00 39.39 313 PRO B C 1
ATOM 6618 O O . PRO B 1 313 ? -46.908 14.930 67.020 1.00 41.24 313 PRO B O 1
ATOM 6622 N N . ASN B 1 314 ? -48.614 13.797 66.099 1.00 38.04 314 ASN B N 1
ATOM 6623 C CA . ASN B 1 314 ? -48.837 14.784 65.043 1.00 37.93 314 ASN B CA 1
ATOM 6624 C C . ASN B 1 314 ? -47.603 14.992 64.154 1.00 37.31 314 ASN B C 1
ATOM 6625 O O . ASN B 1 314 ? -47.427 16.052 63.549 1.00 36.51 314 ASN B O 1
ATOM 6630 N N . PHE B 1 315 ? -46.756 13.975 64.074 1.00 36.73 315 PHE B N 1
ATOM 6631 C CA . PHE B 1 315 ? -45.551 14.048 63.261 1.00 35.90 315 PHE B CA 1
ATOM 6632 C C . PHE B 1 315 ? -45.825 14.549 61.846 1.00 35.72 315 PHE B C 1
ATOM 6633 O O . PHE B 1 315 ? -44.977 15.200 61.240 1.00 35.69 315 PHE B O 1
ATOM 6641 N N . ASP B 1 316 ? -47.006 14.249 61.317 1.00 34.63 316 ASP B N 1
ATOM 6642 C CA . ASP B 1 316 ? -47.314 14.644 59.953 1.00 33.85 316 ASP B CA 1
ATOM 6643 C C . ASP B 1 316 ? -48.081 15.940 59.784 1.00 32.58 316 ASP B C 1
ATOM 6644 O O . ASP B 1 316 ? -48.897 16.066 58.876 1.00 32.49 316 ASP B O 1
ATOM 6649 N N . LYS B 1 317 ? -47.824 16.897 60.664 1.00 31.87 317 LYS B N 1
ATOM 6650 C CA . LYS B 1 317 ? -48.452 18.207 60.575 1.00 32.32 317 LYS B CA 1
ATOM 6651 C C . LYS B 1 317 ? -47.695 19.219 61.419 1.00 31.99 317 LYS B C 1
ATOM 6652 O O . LYS B 1 317 ? -46.893 18.857 62.275 1.00 32.65 317 LYS B O 1
ATOM 6658 N N . MET B 1 318 ? -47.927 20.495 61.155 1.00 32.44 318 MET B N 1
ATOM 6659 C CA . MET B 1 318 ? -47.251 21.533 61.900 1.00 33.04 318 MET B CA 1
ATOM 6660 C C . MET B 1 318 ? -47.950 21.758 63.234 1.00 34.38 318 MET B C 1
ATOM 6661 O O . MET B 1 318 ? -47.343 21.582 64.292 1.00 33.71 318 MET B O 1
ATOM 6666 N N . LYS B 1 319 ? -49.229 22.127 63.187 1.00 35.34 319 LYS B N 1
ATOM 6667 C CA . LYS B 1 319 ? -49.987 22.371 64.413 1.00 36.78 319 LYS B CA 1
ATOM 6668 C C . LYS B 1 319 ? -49.969 21.184 65.365 1.00 36.82 319 LYS B C 1
ATOM 6669 O O . LYS B 1 319 ? -50.366 20.078 64.999 1.00 37.16 319 LYS B O 1
ATOM 6675 N N . GLY B 1 320 ? -49.505 21.426 66.590 1.00 37.31 320 GLY B N 1
ATOM 6676 C CA . GLY B 1 320 ? -49.463 20.379 67.592 1.00 36.52 320 GLY B CA 1
ATOM 6677 C C . GLY B 1 320 ? -48.276 19.446 67.504 1.00 38.05 320 GLY B C 1
ATOM 6678 O O . GLY B 1 320 ? -48.226 18.444 68.221 1.00 37.81 320 GLY B O 1
ATOM 6679 N N . ASN B 1 321 ? -47.326 19.755 66.624 1.00 38.45 321 ASN B N 1
ATOM 6680 C CA . ASN B 1 321 ? -46.141 18.918 66.487 1.00 37.92 321 ASN B CA 1
ATOM 6681 C C . ASN B 1 321 ? -45.060 19.453 67.429 1.00 38.74 321 ASN B C 1
ATOM 6682 O O . ASN B 1 321 ? -44.559 20.572 67.282 1.00 39.43 321 ASN B O 1
ATOM 6687 N N . ARG B 1 322 ? -44.728 18.631 68.413 1.00 38.86 322 ARG B N 1
ATOM 6688 C CA . ARG B 1 322 ? -43.745 18.950 69.434 1.00 38.34 322 ARG B CA 1
ATOM 6689 C C . ARG B 1 322 ? -42.364 19.304 68.891 1.00 37.48 322 ARG B C 1
ATOM 6690 O O . ARG B 1 322 ? -41.604 20.018 69.536 1.00 38.90 322 ARG B O 1
ATOM 6698 N N . ILE B 1 323 ? -42.039 18.821 67.699 1.00 35.50 323 ILE B N 1
ATOM 6699 C CA . ILE B 1 323 ? -40.723 19.077 67.131 1.00 33.96 323 ILE B CA 1
ATOM 6700 C C . ILE B 1 323 ? -40.722 19.963 65.890 1.00 32.98 323 ILE B C 1
ATOM 6701 O O . ILE B 1 323 ? -39.679 20.176 65.275 1.00 32.54 323 ILE B O 1
ATOM 6706 N N . CYS B 1 324 ? -41.879 20.492 65.525 1.00 32.09 324 CYS B N 1
ATOM 6707 C CA . CYS B 1 324 ? -41.968 21.299 64.324 1.00 32.22 324 CYS B CA 1
ATOM 6708 C C . CYS B 1 324 ? -42.061 22.800 64.539 1.00 32.65 324 CYS B C 1
ATOM 6709 O O . CYS B 1 324 ? -42.987 23.295 65.184 1.00 32.70 324 CYS B O 1
ATOM 6712 N N . LYS B 1 325 ? -41.099 23.522 63.979 1.00 34.03 325 LYS B N 1
ATOM 6713 C CA . LYS B 1 325 ? -41.068 24.979 64.077 1.00 37.00 325 LYS B CA 1
ATOM 6714 C C . LYS B 1 325 ? -42.410 25.549 63.607 1.00 38.34 325 LYS B C 1
ATOM 6715 O O . LYS B 1 325 ? -42.923 25.160 62.550 1.00 38.55 325 LYS B O 1
ATOM 6721 N N . GLN B 1 326 ? -42.972 26.467 64.390 1.00 38.72 326 GLN B N 1
ATOM 6722 C CA . GLN B 1 326 ? -44.249 27.091 64.047 1.00 39.73 326 GLN B CA 1
ATOM 6723 C C . GLN B 1 326 ? -44.035 28.267 63.093 1.00 40.08 326 GLN B C 1
ATOM 6724 O O . GLN B 1 326 ? -43.663 29.364 63.508 1.00 41.17 326 GLN B O 1
ATOM 6730 N N . ILE B 1 327 ? -44.281 28.025 61.811 1.00 38.98 327 ILE B N 1
ATOM 6731 C CA . ILE B 1 327 ? -44.082 29.032 60.783 1.00 37.59 327 ILE B CA 1
ATOM 6732 C C . ILE B 1 327 ? -45.390 29.437 60.108 1.00 37.57 327 ILE B C 1
ATOM 6733 O O . ILE B 1 327 ? -46.237 28.595 59.804 1.00 36.67 327 ILE B O 1
ATOM 6738 N N . PRO B 1 328 ? -45.571 30.745 59.872 1.00 37.50 328 PRO B N 1
ATOM 6739 C CA . PRO B 1 328 ? -46.786 31.250 59.230 1.00 37.86 328 PRO B CA 1
ATOM 6740 C C . PRO B 1 328 ? -46.737 31.109 57.710 1.00 38.92 328 PRO B C 1
ATOM 6741 O O . PRO B 1 328 ? -46.666 32.110 56.997 1.00 40.17 328 PRO B O 1
ATOM 6745 N N . TRP B 1 329 ? -46.778 29.874 57.216 1.00 39.30 329 TRP B N 1
ATOM 6746 C CA . TRP B 1 329 ? -46.734 29.628 55.771 1.00 40.46 329 TRP B CA 1
ATOM 6747 C C . TRP B 1 329 ? -47.899 30.279 55.040 1.00 41.41 329 TRP B C 1
ATOM 6748 O O . TRP B 1 329 ? -48.845 30.752 55.654 1.00 40.91 329 TRP B O 1
ATOM 6759 N N . ASN B 1 330 ? -47.822 30.298 53.719 1.00 44.37 330 ASN B N 1
ATOM 6760 C CA . ASN B 1 330 ? -48.893 30.861 52.914 1.00 47.92 330 ASN B CA 1
ATOM 6761 C C . ASN B 1 330 ? -49.617 29.714 52.240 1.00 49.08 330 ASN B C 1
ATOM 6762 O O . ASN B 1 330 ? -49.027 28.669 51.975 1.00 50.89 330 ASN B O 1
ATOM 6767 N N . GLU B 1 331 ? -50.904 29.903 51.992 1.00 49.48 331 GLU B N 1
ATOM 6768 C CA . GLU B 1 331 ? -51.702 28.903 51.310 1.00 50.30 331 GLU B CA 1
ATOM 6769 C C . GLU B 1 331 ? -52.061 29.695 50.074 1.00 50.05 331 GLU B C 1
ATOM 6770 O O . GLU B 1 331 ? -52.356 30.883 50.177 1.00 50.95 331 GLU B O 1
ATOM 6776 N N . ASP B 1 332 ? -52.012 29.068 48.906 1.00 49.12 332 ASP B N 1
ATOM 6777 C CA . ASP B 1 332 ? -52.306 29.785 47.670 1.00 48.30 332 ASP B CA 1
ATOM 6778 C C . ASP B 1 332 ? -52.443 28.778 46.539 1.00 47.17 332 ASP B C 1
ATOM 6779 O O . ASP B 1 332 ? -51.463 28.435 45.885 1.00 47.49 332 ASP B O 1
ATOM 6784 N N . HIS B 1 333 ? -53.668 28.313 46.311 1.00 46.06 333 HIS B N 1
ATOM 6785 C CA . HIS B 1 333 ? -53.922 27.314 45.284 1.00 46.75 333 HIS B CA 1
ATOM 6786 C C . HIS B 1 333 ? -53.325 27.639 43.920 1.00 46.25 333 HIS B C 1
ATOM 6787 O O . HIS B 1 333 ? -52.932 26.737 43.180 1.00 45.75 333 HIS B O 1
ATOM 6794 N N . ALA B 1 334 ? -53.241 28.921 43.584 1.00 45.84 334 ALA B N 1
ATOM 6795 C CA . ALA B 1 334 ? -52.687 29.312 42.291 1.00 44.87 334 ALA B CA 1
ATOM 6796 C C . ALA B 1 334 ? -51.230 28.880 42.166 1.00 43.57 334 ALA B C 1
ATOM 6797 O O . ALA B 1 334 ? -50.852 28.168 41.232 1.00 42.18 334 ALA B O 1
ATOM 6799 N N . MET B 1 335 ? -50.421 29.318 43.124 1.00 42.31 335 MET B N 1
ATOM 6800 C CA . MET B 1 335 ? -48.999 29.009 43.135 1.00 41.30 335 MET B CA 1
ATOM 6801 C C . MET B 1 335 ? -48.726 27.526 43.358 1.00 38.33 335 MET B C 1
ATOM 6802 O O . MET B 1 335 ? -47.790 26.958 42.788 1.00 36.02 335 MET B O 1
ATOM 6807 N N . LEU B 1 336 ? -49.539 26.907 44.202 1.00 35.96 336 LEU B N 1
ATOM 6808 C CA . LEU B 1 336 ? -49.382 25.495 44.487 1.00 33.81 336 LEU B CA 1
ATOM 6809 C C . LEU B 1 336 ? -49.589 24.716 43.197 1.00 32.97 336 LEU B C 1
ATOM 6810 O O . LEU B 1 336 ? -48.848 23.779 42.895 1.00 32.82 336 LEU B O 1
ATOM 6815 N N . ALA B 1 337 ? -50.597 25.117 42.433 1.00 31.54 337 ALA B N 1
ATOM 6816 C CA . ALA B 1 337 ? -50.888 24.464 41.166 1.00 32.06 337 ALA B CA 1
ATOM 6817 C C . ALA B 1 337 ? -49.715 24.669 40.215 1.00 32.02 337 ALA B C 1
ATOM 6818 O O . ALA B 1 337 ? -49.275 23.730 39.547 1.00 32.62 337 ALA B O 1
ATOM 6820 N N . ALA B 1 338 ? -49.219 25.903 40.154 1.00 31.59 338 ALA B N 1
ATOM 6821 C CA . ALA B 1 338 ? -48.086 26.235 39.296 1.00 30.99 338 ALA B CA 1
ATOM 6822 C C . ALA B 1 338 ? -46.939 25.281 39.619 1.00 31.27 338 ALA B C 1
ATOM 6823 O O . ALA B 1 338 ? -46.364 24.662 38.724 1.00 30.96 338 ALA B O 1
ATOM 6825 N N . TRP B 1 339 ? -46.622 25.161 40.907 1.00 30.69 339 TRP B N 1
ATOM 6826 C CA . TRP B 1 339 ? -45.560 24.274 41.369 1.00 31.37 339 TRP B CA 1
ATOM 6827 C C . TRP B 1 339 ? -45.893 22.813 41.057 1.00 32.67 339 TRP B C 1
ATOM 6828 O O . TRP B 1 339 ? -45.120 22.120 40.386 1.00 33.77 339 TRP B O 1
ATOM 6839 N N . ARG B 1 340 ? -47.051 22.358 41.532 1.00 31.36 340 ARG B N 1
ATOM 6840 C CA . ARG B 1 340 ? -47.476 20.977 41.330 1.00 31.47 340 ARG B CA 1
ATOM 6841 C C . ARG B 1 340 ? -47.451 20.460 39.899 1.00 31.48 340 ARG B C 1
ATOM 6842 O O . ARG B 1 340 ? -47.043 19.326 39.657 1.00 31.27 340 ARG B O 1
ATOM 6850 N N . ASP B 1 341 ? -47.886 21.269 38.946 1.00 32.18 341 ASP B N 1
ATOM 6851 C CA . ASP B 1 341 ? -47.912 20.793 37.570 1.00 33.47 341 ASP B CA 1
ATOM 6852 C C . ASP B 1 341 ? -46.692 21.194 36.764 1.00 32.17 341 ASP B C 1
ATOM 6853 O O . ASP B 1 341 ? -46.662 21.013 35.551 1.00 32.80 341 ASP B O 1
ATOM 6858 N N . GLY B 1 342 ? -45.682 21.728 37.436 1.00 30.86 342 GLY B N 1
ATOM 6859 C CA . GLY B 1 342 ? -44.486 22.133 36.722 1.00 31.74 342 GLY B CA 1
ATOM 6860 C C . GLY B 1 342 ? -44.705 23.287 35.757 1.00 30.95 342 GLY B C 1
ATOM 6861 O O . GLY B 1 342 ? -44.431 23.181 34.560 1.00 31.64 342 GLY B O 1
ATOM 6862 N N . LYS B 1 343 ? -45.206 24.393 36.288 1.00 31.52 343 LYS B N 1
ATOM 6863 C CA . LYS B 1 343 ? -45.461 25.587 35.503 1.00 31.95 343 LYS B CA 1
ATOM 6864 C C . LYS B 1 343 ? -44.882 26.757 36.271 1.00 31.23 343 LYS B C 1
ATOM 6865 O O . LYS B 1 343 ? -45.446 27.845 36.258 1.00 33.02 343 LYS B O 1
ATOM 6871 N N . THR B 1 344 ? -43.766 26.537 36.956 1.00 30.07 344 THR B N 1
ATOM 6872 C CA . THR B 1 344 ? -43.142 27.614 37.719 1.00 30.25 344 THR B CA 1
ATOM 6873 C C . THR B 1 344 ? -42.404 28.558 36.790 1.00 30.23 344 THR B C 1
ATOM 6874 O O . THR B 1 344 ? -42.213 29.735 37.108 1.00 29.37 344 THR B O 1
ATOM 6878 N N . GLY B 1 345 ? -41.986 28.031 35.644 1.00 30.32 345 GLY B N 1
ATOM 6879 C CA . GLY B 1 345 ? -41.266 28.843 34.686 1.00 31.61 345 GLY B CA 1
ATOM 6880 C C . GLY B 1 345 ? -39.773 28.636 34.811 1.00 32.34 345 GLY B C 1
ATOM 6881 O O . GLY B 1 345 ? -39.000 29.246 34.082 1.00 33.60 345 GLY B O 1
ATOM 6882 N N . TYR B 1 346 ? -39.365 27.786 35.750 1.00 33.20 346 TYR B N 1
ATOM 6883 C CA . TYR B 1 346 ? -37.951 27.479 35.953 1.00 31.28 346 TYR B CA 1
ATOM 6884 C C . TYR B 1 346 ? -37.714 26.051 35.472 1.00 30.88 346 TYR B C 1
ATOM 6885 O O . TYR B 1 346 ? -37.935 25.094 36.212 1.00 30.21 346 TYR B O 1
ATOM 6894 N N . PRO B 1 347 ? -37.253 25.898 34.221 1.00 29.78 347 PRO B N 1
ATOM 6895 C CA . PRO B 1 347 ? -36.978 24.603 33.601 1.00 28.43 347 PRO B CA 1
ATOM 6896 C C . PRO B 1 347 ? -36.488 23.522 34.545 1.00 27.23 347 PRO B C 1
ATOM 6897 O O . PRO B 1 347 ? -37.012 22.412 34.523 1.00 27.83 347 PRO B O 1
ATOM 6901 N N . TRP B 1 348 ? -35.496 23.834 35.373 1.00 26.27 348 TRP B N 1
ATOM 6902 C CA . TRP B 1 348 ? -34.968 22.833 36.299 1.00 26.84 348 TRP B CA 1
ATOM 6903 C C . TRP B 1 348 ? -36.062 22.307 37.218 1.00 28.06 348 TRP B C 1
ATOM 6904 O O . TRP B 1 348 ? -36.270 21.097 37.305 1.00 28.75 348 TRP B O 1
ATOM 6915 N N . ILE B 1 349 ? -36.755 23.221 37.896 1.00 27.91 349 ILE B N 1
ATOM 6916 C CA . ILE B 1 349 ? -37.837 22.864 38.812 1.00 26.92 349 ILE B CA 1
ATOM 6917 C C . ILE B 1 349 ? -38.955 22.150 38.056 1.00 27.35 349 ILE B C 1
ATOM 6918 O O . ILE B 1 349 ? -39.396 21.071 38.450 1.00 28.79 349 ILE B O 1
ATOM 6923 N N . ASP B 1 350 ? -39.409 22.754 36.965 1.00 27.45 350 ASP B N 1
ATOM 6924 C CA . ASP B 1 350 ? -40.484 22.176 36.169 1.00 27.01 350 ASP B CA 1
ATOM 6925 C C . ASP B 1 350 ? -40.117 20.794 35.608 1.00 27.08 350 ASP B C 1
ATOM 6926 O O . ASP B 1 350 ? -40.957 19.895 35.554 1.00 26.41 350 ASP B O 1
ATOM 6931 N N . ALA B 1 351 ? -38.865 20.610 35.200 1.00 26.55 351 ALA B N 1
ATOM 6932 C CA . ALA B 1 351 ? -38.445 19.310 34.674 1.00 27.27 351 ALA B CA 1
ATOM 6933 C C . ALA B 1 351 ? -38.579 18.240 35.758 1.00 27.49 351 ALA B C 1
ATOM 6934 O O . ALA B 1 351 ? -39.148 17.178 35.525 1.00 26.94 351 ALA B O 1
ATOM 6936 N N . ILE B 1 352 ? -38.048 18.530 36.943 1.00 28.03 352 ILE B N 1
ATOM 6937 C CA . ILE B 1 352 ? -38.120 17.607 38.066 1.00 28.08 352 ILE B CA 1
ATOM 6938 C C . ILE B 1 352 ? -39.578 17.244 38.390 1.00 28.96 352 ILE B C 1
ATOM 6939 O O . ILE B 1 352 ? -39.904 16.060 38.569 1.00 27.30 352 ILE B O 1
ATOM 6944 N N . MET B 1 353 ? -40.447 18.257 38.462 1.00 27.64 353 MET B N 1
ATOM 6945 C CA . MET B 1 353 ? -41.856 18.025 38.758 1.00 27.51 353 MET B CA 1
ATOM 6946 C C . MET B 1 353 ? -42.528 17.143 37.713 1.00 28.36 353 MET B C 1
ATOM 6947 O O . MET B 1 353 ? -43.488 16.435 38.019 1.00 30.80 353 MET B O 1
ATOM 6952 N N . VAL B 1 354 ? -42.041 17.175 36.479 1.00 27.43 354 VAL B N 1
ATOM 6953 C CA . VAL B 1 354 ? -42.636 16.321 35.461 1.00 26.50 354 VAL B CA 1
ATOM 6954 C C . VAL B 1 354 ? -42.144 14.903 35.707 1.00 26.39 354 VAL B C 1
ATOM 6955 O O . VAL B 1 354 ? -42.904 13.950 35.554 1.00 28.24 354 VAL B O 1
ATOM 6959 N N . GLN B 1 355 ? -40.880 14.753 36.091 1.00 23.74 355 GLN B N 1
ATOM 6960 C CA . GLN B 1 355 ? -40.379 13.418 36.341 1.00 23.02 355 GLN B CA 1
ATOM 6961 C C . GLN B 1 355 ? -41.154 12.841 37.518 1.00 23.08 355 GLN B C 1
ATOM 6962 O O . GLN B 1 355 ? -41.378 11.633 37.591 1.00 24.15 355 GLN B O 1
ATOM 6968 N N . LEU B 1 356 ? -41.576 13.708 38.434 1.00 22.00 356 LEU B N 1
ATOM 6969 C CA . LEU B 1 356 ? -42.338 13.255 39.591 1.00 21.11 356 LEU B CA 1
ATOM 6970 C C . LEU B 1 356 ? -43.618 12.581 39.123 1.00 21.96 356 LEU B C 1
ATOM 6971 O O . LEU B 1 356 ? -43.952 11.481 39.555 1.00 22.43 356 LEU B O 1
ATOM 6976 N N . LEU B 1 357 ? -44.325 13.251 38.226 1.00 22.48 357 LEU B N 1
ATOM 6977 C CA . LEU B 1 357 ? -45.577 12.750 37.698 1.00 23.62 357 LEU B CA 1
ATOM 6978 C C . LEU B 1 357 ? -45.425 11.542 36.775 1.00 27.26 357 LEU B C 1
ATOM 6979 O O . LEU B 1 357 ? -46.196 10.585 36.863 1.00 29.65 357 LEU B O 1
ATOM 6984 N N . LYS B 1 358 ? -44.434 11.580 35.893 1.00 29.40 358 LYS B N 1
ATOM 6985 C CA . LYS B 1 358 ? -44.234 10.499 34.935 1.00 31.28 358 LYS B CA 1
ATOM 6986 C C . LYS B 1 358 ? -43.575 9.249 35.503 1.00 31.86 358 LYS B C 1
ATOM 6987 O O . LYS B 1 358 ? -44.012 8.136 35.223 1.00 34.80 358 LYS B O 1
ATOM 6993 N N . TRP B 1 359 ? -42.520 9.427 36.287 1.00 30.74 359 TRP B N 1
ATOM 6994 C CA . TRP B 1 359 ? -41.798 8.301 36.864 1.00 31.76 359 TRP B CA 1
ATOM 6995 C C . TRP B 1 359 ? -42.287 7.920 38.255 1.00 33.17 359 TRP B C 1
ATOM 6996 O O . TRP B 1 359 ? -42.187 6.766 38.666 1.00 33.40 359 TRP B O 1
ATOM 7007 N N . GLY B 1 360 ? -42.802 8.893 38.990 1.00 32.98 360 GLY B N 1
ATOM 7008 C CA . GLY B 1 360 ? -43.245 8.600 40.334 1.00 32.62 360 GLY B CA 1
ATOM 7009 C C . GLY B 1 360 ? -42.019 8.490 41.217 1.00 31.85 360 GLY B C 1
ATOM 7010 O O . GLY B 1 360 ? -42.110 8.006 42.341 1.00 31.29 360 GLY B O 1
ATOM 7011 N N . TRP B 1 361 ? -40.876 8.955 40.705 1.00 31.24 361 TRP B N 1
ATOM 7012 C CA . TRP B 1 361 ? -39.608 8.910 41.437 1.00 31.00 361 TRP B CA 1
ATOM 7013 C C . TRP B 1 361 ? -38.583 9.910 40.898 1.00 30.85 361 TRP B C 1
ATOM 7014 O O . TRP B 1 361 ? -38.523 10.152 39.696 1.00 31.55 361 TRP B O 1
ATOM 7025 N N . MET B 1 362 ? -37.783 10.488 41.793 1.00 29.70 362 MET B N 1
ATOM 7026 C CA . MET B 1 362 ? -36.703 11.401 41.405 1.00 28.30 362 MET B CA 1
ATOM 7027 C C . MET B 1 362 ? -35.573 11.185 42.395 1.00 27.63 362 MET B C 1
ATOM 7028 O O . MET B 1 362 ? -35.766 10.563 43.446 1.00 26.11 362 MET B O 1
ATOM 7033 N N . HIS B 1 363 ? -34.397 11.701 42.054 1.00 27.76 363 HIS B N 1
ATOM 7034 C CA . HIS B 1 363 ? -33.214 11.585 42.900 1.00 25.98 363 HIS B CA 1
ATOM 7035 C C . HIS B 1 363 ? -33.313 12.520 44.115 1.00 24.24 363 HIS B C 1
ATOM 7036 O O . HIS B 1 363 ? -33.891 13.601 44.040 1.00 23.11 363 HIS B O 1
ATOM 7043 N N . HIS B 1 364 ? -32.747 12.081 45.231 1.00 22.67 364 HIS B N 1
ATOM 7044 C CA . HIS B 1 364 ? -32.767 12.832 46.473 1.00 22.32 364 HIS B CA 1
ATOM 7045 C C . HIS B 1 364 ? -32.528 14.334 46.312 1.00 24.44 364 HIS B C 1
ATOM 7046 O O . HIS B 1 364 ? -33.271 15.142 46.872 1.00 25.64 364 HIS B O 1
ATOM 7053 N N . LEU B 1 365 ? -31.496 14.713 45.559 1.00 25.19 365 LEU B N 1
ATOM 7054 C CA . LEU B 1 365 ? -31.198 16.130 45.344 1.00 25.03 365 LEU B CA 1
ATOM 7055 C C . LEU B 1 365 ? -32.239 16.812 44.474 1.00 24.65 365 LEU B C 1
ATOM 7056 O O . LEU B 1 365 ? -32.445 18.016 44.580 1.00 25.33 365 LEU B O 1
ATOM 7061 N N . ALA B 1 366 ? -32.896 16.055 43.605 1.00 22.91 366 ALA B N 1
ATOM 7062 C CA . ALA B 1 366 ? -33.920 16.652 42.766 1.00 23.60 366 ALA B CA 1
ATOM 7063 C C . ALA B 1 366 ? -35.108 17.008 43.660 1.00 24.18 366 ALA B C 1
ATOM 7064 O O . ALA B 1 366 ? -35.738 18.060 43.499 1.00 22.20 366 ALA B O 1
ATOM 7066 N N . ARG B 1 367 ? -35.395 16.121 44.616 1.00 26.05 367 ARG B N 1
ATOM 7067 C CA . ARG B 1 367 ? -36.491 16.314 45.565 1.00 26.92 367 ARG B CA 1
ATOM 7068 C C . ARG B 1 367 ? -36.179 17.528 46.425 1.00 27.70 367 ARG B C 1
ATOM 7069 O O . ARG B 1 367 ? -37.042 18.369 46.658 1.00 28.60 367 ARG B O 1
ATOM 7077 N N . HIS B 1 368 ? -34.934 17.618 46.881 1.00 28.46 368 HIS B N 1
ATOM 7078 C CA . HIS B 1 368 ? -34.489 18.748 47.689 1.00 29.72 368 HIS B CA 1
ATOM 7079 C C . HIS B 1 368 ? -34.853 20.046 47.001 1.00 29.53 368 HIS B C 1
ATOM 7080 O O . HIS B 1 368 ? -35.519 20.906 47.573 1.00 29.12 368 HIS B O 1
ATOM 7087 N N . CYS B 1 369 ? -34.399 20.169 45.761 1.00 29.39 369 CYS B N 1
ATOM 7088 C CA . CYS B 1 369 ? -34.625 21.364 44.972 1.00 30.22 369 CYS B CA 1
ATOM 7089 C C . CYS B 1 369 ? -36.069 21.830 44.905 1.00 30.06 369 CYS B C 1
ATOM 7090 O O . CYS B 1 369 ? -36.346 23.014 45.115 1.00 30.49 369 CYS B O 1
ATOM 7093 N N . VAL B 1 370 ? -36.993 20.917 44.627 1.00 29.65 370 VAL B N 1
ATOM 7094 C CA . VAL B 1 370 ? -38.394 21.312 44.531 1.00 28.30 370 VAL B CA 1
ATOM 7095 C C . VAL B 1 370 ? -39.039 21.573 45.890 1.00 27.46 370 VAL B C 1
ATOM 7096 O O . VAL B 1 370 ? -39.900 22.447 46.008 1.00 28.04 370 VAL B O 1
ATOM 7100 N N . ALA B 1 371 ? -38.622 20.832 46.915 1.00 26.45 371 ALA B N 1
ATOM 7101 C CA . ALA B 1 371 ? -39.175 21.029 48.257 1.00 27.93 371 ALA B CA 1
ATOM 7102 C C . ALA B 1 371 ? -38.726 22.392 48.776 1.00 29.44 371 ALA B C 1
ATOM 7103 O O . ALA B 1 371 ? -39.504 23.133 49.376 1.00 30.19 371 ALA B O 1
ATOM 7105 N N . CYS B 1 372 ? -37.463 22.720 48.533 1.00 30.43 372 CYS B N 1
ATOM 7106 C CA . CYS B 1 372 ? -36.931 23.994 48.957 1.00 31.64 372 CYS B CA 1
ATOM 7107 C C . CYS B 1 372 ? -37.695 25.105 48.235 1.00 31.84 372 CYS B C 1
ATOM 7108 O O . CYS B 1 372 ? -38.267 25.988 48.864 1.00 31.28 372 CYS B O 1
ATOM 7111 N N . PHE B 1 373 ? -37.714 25.041 46.909 1.00 32.19 373 PHE B N 1
ATOM 7112 C CA . PHE B 1 373 ? -38.394 26.042 46.101 1.00 32.02 373 PHE B CA 1
ATOM 7113 C C . PHE B 1 373 ? -39.793 26.362 46.617 1.00 32.36 373 PHE B C 1
ATOM 7114 O O . PHE B 1 373 ? -40.141 27.526 46.826 1.00 32.08 373 PHE B O 1
ATOM 7122 N N . LEU B 1 374 ? -40.587 25.315 46.815 1.00 32.30 374 LEU B N 1
ATOM 7123 C CA . LEU B 1 374 ? -41.971 25.449 47.257 1.00 31.31 374 LEU B CA 1
ATOM 7124 C C . LEU B 1 374 ? -42.171 26.052 48.646 1.00 31.63 374 LEU B C 1
ATOM 7125 O O . LEU B 1 374 ? -43.149 26.770 48.882 1.00 31.49 374 LEU B O 1
ATOM 7130 N N . THR B 1 375 ? -41.240 25.781 49.554 1.00 31.19 375 THR B N 1
ATOM 7131 C CA . THR B 1 375 ? -41.369 26.253 50.927 1.00 31.21 375 THR B CA 1
ATOM 7132 C C . THR B 1 375 ? -40.546 27.473 51.342 1.00 31.93 375 THR B C 1
ATOM 7133 O O . THR B 1 375 ? -40.919 28.603 51.042 1.00 31.51 375 THR B O 1
ATOM 7137 N N . ARG B 1 376 ? -39.436 27.239 52.042 1.00 32.60 376 ARG B N 1
ATOM 7138 C CA . ARG B 1 376 ? -38.577 28.315 52.535 1.00 32.85 376 ARG B CA 1
ATOM 7139 C C . ARG B 1 376 ? -37.633 28.907 51.493 1.00 34.19 376 ARG B C 1
ATOM 7140 O O . ARG B 1 376 ? -37.014 29.951 51.720 1.00 35.37 376 ARG B O 1
ATOM 7148 N N . GLY B 1 377 ? -37.532 28.252 50.345 1.00 33.40 377 GLY B N 1
ATOM 7149 C CA . GLY B 1 377 ? -36.644 28.737 49.311 1.00 32.07 377 GLY B CA 1
ATOM 7150 C C . GLY B 1 377 ? -37.187 29.839 48.428 1.00 31.70 377 GLY B C 1
ATOM 7151 O O . GLY B 1 377 ? -36.470 30.794 48.148 1.00 32.25 377 GLY B O 1
ATOM 7152 N N . ASP B 1 378 ? -38.443 29.725 47.993 1.00 31.41 378 ASP B N 1
ATOM 7153 C CA . ASP B 1 378 ? -39.024 30.724 47.098 1.00 30.32 378 ASP B CA 1
ATOM 7154 C C . ASP B 1 378 ? -40.487 31.116 47.301 1.00 30.46 378 ASP B C 1
ATOM 7155 O O . ASP B 1 378 ? -40.796 32.296 47.478 1.00 31.19 378 ASP B O 1
ATOM 7160 N N . LEU B 1 379 ? -41.380 30.128 47.256 1.00 29.81 379 LEU B N 1
ATOM 7161 C CA . LEU B 1 379 ? -42.822 30.363 47.373 1.00 29.63 379 LEU B CA 1
ATOM 7162 C C . LEU B 1 379 ? -43.421 30.479 48.772 1.00 30.42 379 LEU B C 1
ATOM 7163 O O . LEU B 1 379 ? -44.493 31.068 48.949 1.00 31.91 379 LEU B O 1
ATOM 7168 N N . PHE B 1 380 ? -42.757 29.913 49.766 1.00 29.99 380 PHE B N 1
ATOM 7169 C CA . PHE B 1 380 ? -43.270 29.975 51.129 1.00 31.43 380 PHE B CA 1
ATOM 7170 C C . PHE B 1 380 ? -44.657 29.327 51.302 1.00 31.65 380 PHE B C 1
ATOM 7171 O O . PHE B 1 380 ? -45.473 29.791 52.100 1.00 31.17 380 PHE B O 1
ATOM 7179 N N . ILE B 1 381 ? -44.920 28.263 50.547 1.00 31.51 381 ILE B N 1
ATOM 7180 C CA . ILE B 1 381 ? -46.186 27.546 50.643 1.00 30.48 381 ILE B CA 1
ATOM 7181 C C . ILE B 1 381 ? -46.020 26.520 51.747 1.00 31.28 381 ILE B C 1
ATOM 7182 O O . ILE B 1 381 ? -44.955 25.923 51.878 1.00 32.56 381 ILE B O 1
ATOM 7187 N N . HIS B 1 382 ? -47.067 26.301 52.532 1.00 32.31 382 HIS B N 1
ATOM 7188 C CA . HIS B 1 382 ? -46.989 25.341 53.632 1.00 33.14 382 HIS B CA 1
ATOM 7189 C C . HIS B 1 382 ? -46.395 24.017 53.167 1.00 31.91 382 HIS B C 1
ATOM 7190 O O . HIS B 1 382 ? -46.778 23.504 52.119 1.00 33.49 382 HIS B O 1
ATOM 7197 N N . TRP B 1 383 ? -45.469 23.457 53.940 1.00 29.24 383 TRP B N 1
ATOM 7198 C CA . TRP B 1 383 ? -44.869 22.193 53.543 1.00 28.45 383 TRP B CA 1
ATOM 7199 C C . TRP B 1 383 ? -45.884 21.051 53.532 1.00 28.39 383 TRP B C 1
ATOM 7200 O O . TRP B 1 383 ? -45.632 19.998 52.958 1.00 28.21 383 TRP B O 1
ATOM 7211 N N . GLU B 1 384 ? -47.031 21.245 54.165 1.00 28.28 384 GLU B N 1
ATOM 7212 C CA . GLU B 1 384 ? -48.022 20.183 54.166 1.00 29.15 384 GLU B CA 1
ATOM 7213 C C . GLU B 1 384 ? -48.620 20.003 52.778 1.00 28.66 384 GLU B C 1
ATOM 7214 O O . GLU B 1 384 ? -49.109 18.915 52.446 1.00 27.12 384 GLU B O 1
ATOM 7220 N N . GLN B 1 385 ? -48.586 21.061 51.969 1.00 27.50 385 GLN B N 1
ATOM 7221 C CA . GLN B 1 385 ? -49.112 20.965 50.615 1.00 29.76 385 GLN B CA 1
ATOM 7222 C C . GLN B 1 385 ? -48.118 20.238 49.717 1.00 30.29 385 GLN B C 1
ATOM 7223 O O . GLN B 1 385 ? -48.510 19.474 48.834 1.00 31.90 385 GLN B O 1
ATOM 7229 N N . GLY B 1 386 ? -46.828 20.473 49.933 1.00 28.76 386 GLY B N 1
ATOM 7230 C CA . GLY B 1 386 ? -45.842 19.789 49.124 1.00 27.54 386 GLY B CA 1
ATOM 7231 C C . GLY B 1 386 ? -45.881 18.317 49.490 1.00 27.36 386 GLY B C 1
ATOM 7232 O O . GLY B 1 386 ? -45.830 17.433 48.629 1.00 28.21 386 GLY B O 1
ATOM 7233 N N . ARG B 1 387 ? -45.985 18.061 50.788 1.00 25.42 387 ARG B N 1
ATOM 7234 C CA . ARG B 1 387 ? -46.036 16.712 51.303 1.00 24.39 387 ARG B CA 1
ATOM 7235 C C . ARG B 1 387 ? -47.224 15.949 50.704 1.00 25.03 387 ARG B C 1
ATOM 7236 O O . ARG B 1 387 ? -47.103 14.756 50.396 1.00 22.40 387 ARG B O 1
ATOM 7244 N N . ASP B 1 388 ? -48.365 16.623 50.534 1.00 24.07 388 ASP B N 1
ATOM 7245 C CA . ASP B 1 388 ? -49.535 15.953 49.958 1.00 25.82 388 ASP B CA 1
ATOM 7246 C C . ASP B 1 388 ? -49.290 15.570 48.498 1.00 27.49 388 ASP B C 1
ATOM 7247 O O . ASP B 1 388 ? -49.587 14.441 48.087 1.00 29.30 388 ASP B O 1
ATOM 7252 N N . VAL B 1 389 ? -48.743 16.503 47.716 1.00 27.48 389 VAL B N 1
ATOM 7253 C CA . VAL B 1 389 ? -48.458 16.239 46.309 1.00 26.03 389 VAL B CA 1
ATOM 7254 C C . VAL B 1 389 ? -47.499 15.053 46.162 1.00 26.84 389 VAL B C 1
ATOM 7255 O O . VAL B 1 389 ? -47.698 14.186 45.308 1.00 27.24 389 VAL B O 1
ATOM 7259 N N . PHE B 1 390 ? -46.464 15.018 46.997 1.00 26.06 390 PHE B N 1
ATOM 7260 C CA . PHE B 1 390 ? -45.497 13.924 46.971 1.00 26.99 390 PHE B CA 1
ATOM 7261 C C . PHE B 1 390 ? -46.165 12.646 47.453 1.00 27.10 390 PHE B C 1
ATOM 7262 O O . PHE B 1 390 ? -45.844 11.554 46.991 1.00 26.30 390 PHE B O 1
ATOM 7270 N N . GLU B 1 391 ? -47.101 12.785 48.385 1.00 28.88 391 GLU B N 1
ATOM 7271 C CA . GLU B 1 391 ? -47.766 11.614 48.921 1.00 30.68 391 GLU B CA 1
ATOM 7272 C C . GLU B 1 391 ? -48.536 10.829 47.887 1.00 30.93 391 GLU B C 1
ATOM 7273 O O . GLU B 1 391 ? -48.599 9.606 47.977 1.00 32.07 391 GLU B O 1
ATOM 7279 N N . ARG B 1 392 ? -49.137 11.492 46.907 1.00 29.67 392 ARG B N 1
ATOM 7280 C CA . ARG B 1 392 ? -49.844 10.700 45.923 1.00 30.74 392 ARG B CA 1
ATOM 7281 C C . ARG B 1 392 ? -49.058 10.422 44.640 1.00 31.09 392 ARG B C 1
ATOM 7282 O O . ARG B 1 392 ? -49.219 9.357 44.030 1.00 32.45 392 ARG B O 1
ATOM 7290 N N . LEU B 1 393 ? -48.176 11.335 44.253 1.00 28.91 393 LEU B N 1
ATOM 7291 C CA . LEU B 1 393 ? -47.396 11.131 43.042 1.00 28.39 393 LEU B CA 1
ATOM 7292 C C . LEU B 1 393 ? -46.186 10.178 43.177 1.00 28.76 393 LEU B C 1
ATOM 7293 O O . LEU B 1 393 ? -45.871 9.439 42.234 1.00 29.53 393 LEU B O 1
ATOM 7298 N N . LEU B 1 394 ? -45.511 10.171 44.325 1.00 26.17 394 LEU B N 1
ATOM 7299 C CA . LEU B 1 394 ? -44.368 9.268 44.501 1.00 25.77 394 LEU B CA 1
ATOM 7300 C C . LEU B 1 394 ? -44.796 7.804 44.562 1.00 25.63 394 LEU B C 1
ATOM 7301 O O . LEU B 1 394 ? -45.731 7.461 45.284 1.00 25.67 394 LEU B O 1
ATOM 7306 N N . ILE B 1 395 ? -44.111 6.932 43.826 1.00 26.31 395 ILE B N 1
ATOM 7307 C CA . ILE B 1 395 ? -44.444 5.509 43.873 1.00 25.11 395 ILE B CA 1
ATOM 7308 C C . ILE B 1 395 ? -43.785 4.850 45.093 1.00 24.95 395 ILE B C 1
ATOM 7309 O O . ILE B 1 395 ? -44.061 3.698 45.408 1.00 24.88 395 ILE B O 1
ATOM 7314 N N . ASP B 1 396 ? -42.903 5.579 45.772 1.00 24.25 396 ASP B N 1
ATOM 7315 C CA . ASP B 1 396 ? -42.263 5.067 46.983 1.00 24.25 396 ASP B CA 1
ATOM 7316 C C . ASP B 1 396 ? -42.828 5.833 48.192 1.00 23.40 396 ASP B C 1
ATOM 7317 O O . ASP B 1 396 ? -42.230 5.845 49.265 1.00 22.77 396 ASP B O 1
ATOM 7322 N N . SER B 1 397 ? -43.984 6.466 47.997 1.00 22.64 397 SER B N 1
ATOM 7323 C CA . SER B 1 397 ? -44.649 7.254 49.033 1.00 23.79 397 SER B CA 1
ATOM 7324 C C . SER B 1 397 ? -44.629 6.548 50.386 1.00 23.70 397 SER B C 1
ATOM 7325 O O . SER B 1 397 ? -45.297 5.531 50.573 1.00 22.78 397 SER B O 1
ATOM 7328 N N . ASP B 1 398 ? -43.857 7.101 51.322 1.00 24.41 398 ASP B N 1
ATOM 7329 C CA . ASP B 1 398 ? -43.687 6.527 52.661 1.00 25.14 398 ASP B CA 1
ATOM 7330 C C . ASP B 1 398 ? -44.033 7.566 53.715 1.00 25.56 398 ASP B C 1
ATOM 7331 O O . ASP B 1 398 ? -43.302 8.533 53.898 1.00 27.12 398 ASP B O 1
ATOM 7336 N N . TRP B 1 399 ? -45.138 7.352 54.417 1.00 26.02 399 TRP B N 1
ATOM 7337 C CA . TRP B 1 399 ? -45.596 8.289 55.438 1.00 27.06 399 TRP B CA 1
ATOM 7338 C C . TRP B 1 399 ? -44.493 8.856 56.340 1.00 27.40 399 TRP B C 1
ATOM 7339 O O . TRP B 1 399 ? -44.342 10.078 56.440 1.00 26.46 399 TRP B O 1
ATOM 7350 N N . ALA B 1 400 ? -43.740 7.972 56.999 1.00 25.56 400 ALA B N 1
ATOM 7351 C CA . ALA B 1 400 ? -42.668 8.398 57.894 1.00 23.88 400 ALA B CA 1
ATOM 7352 C C . ALA B 1 400 ? -41.567 9.186 57.178 1.00 24.27 400 ALA B C 1
ATOM 7353 O O . ALA B 1 400 ? -41.209 10.291 57.592 1.00 24.26 400 ALA B O 1
ATOM 7355 N N . ILE B 1 401 ? -41.029 8.612 56.105 1.00 23.12 401 ILE B N 1
ATOM 7356 C CA . ILE B 1 401 ? -39.958 9.252 55.359 1.00 22.93 401 ILE B CA 1
ATOM 7357 C C . ILE B 1 401 ? -40.388 10.550 54.676 1.00 23.94 401 ILE B C 1
ATOM 7358 O O . ILE B 1 401 ? -39.692 11.562 54.765 1.00 25.45 401 ILE B O 1
ATOM 7363 N N . ASN B 1 402 ? -41.530 10.529 53.997 1.00 23.03 402 ASN B N 1
ATOM 7364 C CA . ASN B 1 402 ? -41.991 11.716 53.303 1.00 23.32 402 ASN B CA 1
ATOM 7365 C C . ASN B 1 402 ? -42.221 12.905 54.237 1.00 23.74 402 ASN B C 1
ATOM 7366 O O . ASN B 1 402 ? -41.893 14.041 53.891 1.00 23.44 402 ASN B O 1
ATOM 7371 N N . ASN B 1 403 ? -42.769 12.659 55.422 1.00 24.54 403 ASN B N 1
ATOM 7372 C CA . ASN B 1 403 ? -43.016 13.762 56.353 1.00 25.21 403 ASN B CA 1
ATOM 7373 C C . ASN B 1 403 ? -41.752 14.263 57.003 1.00 24.80 403 ASN B C 1
ATOM 7374 O O . ASN B 1 403 ? -41.584 15.469 57.186 1.00 24.59 403 ASN B O 1
ATOM 7379 N N . GLY B 1 404 ? -40.868 13.334 57.357 1.00 25.13 404 GLY B N 1
ATOM 7380 C CA . GLY B 1 404 ? -39.613 13.716 57.972 1.00 24.49 404 GLY B CA 1
ATOM 7381 C C . GLY B 1 404 ? -38.839 14.584 57.002 1.00 25.32 404 GLY B C 1
ATOM 7382 O O . GLY B 1 404 ? -38.416 15.691 57.337 1.00 25.91 404 GLY B O 1
ATOM 7383 N N . ASN B 1 405 ? -38.678 14.096 55.778 1.00 24.38 405 ASN B N 1
ATOM 7384 C CA . ASN B 1 405 ? -37.948 14.846 54.776 1.00 25.43 405 ASN B CA 1
ATOM 7385 C C . ASN B 1 405 ? -38.551 16.193 54.407 1.00 26.15 405 ASN B C 1
ATOM 7386 O O . ASN B 1 405 ? -37.820 17.129 54.082 1.00 27.14 405 ASN B O 1
ATOM 7391 N N . TRP B 1 406 ? -39.874 16.306 54.439 1.00 26.24 406 TRP B N 1
ATOM 7392 C CA . TRP B 1 406 ? -40.490 17.586 54.117 1.00 25.38 406 TRP B CA 1
ATOM 7393 C C . TRP B 1 406 ? -40.225 18.595 55.234 1.00 27.00 406 TRP B C 1
ATOM 7394 O O . TRP B 1 406 ? -39.948 19.770 54.971 1.00 26.45 406 TRP B O 1
ATOM 7405 N N . MET B 1 407 ? -40.296 18.140 56.482 1.00 26.89 407 MET B N 1
ATOM 7406 C CA . MET B 1 407 ? -40.022 19.035 57.591 1.00 28.48 407 MET B CA 1
ATOM 7407 C C . MET B 1 407 ? -38.559 19.453 57.555 1.00 28.07 407 MET B C 1
ATOM 7408 O O . MET B 1 407 ? -38.208 20.560 57.964 1.00 27.40 407 MET B O 1
ATOM 7413 N N . TRP B 1 408 ? -37.714 18.561 57.047 1.00 27.77 408 TRP B N 1
ATOM 7414 C CA . TRP B 1 408 ? -36.287 18.828 56.934 1.00 28.84 408 TRP B CA 1
ATOM 7415 C C . TRP B 1 408 ? -36.026 19.933 55.897 1.00 29.56 408 TRP B C 1
ATOM 7416 O O . TRP B 1 408 ? -35.432 20.970 56.214 1.00 29.96 408 TRP B O 1
ATOM 7427 N N . LEU B 1 409 ? -36.475 19.718 54.664 1.00 28.65 409 LEU B N 1
ATOM 7428 C CA . LEU B 1 409 ? -36.260 20.701 53.607 1.00 28.98 409 LEU B CA 1
ATOM 7429 C C . LEU B 1 409 ? -36.937 22.039 53.845 1.00 28.04 409 LEU B C 1
ATOM 7430 O O . LEU B 1 409 ? -36.500 23.055 53.310 1.00 28.60 409 LEU B O 1
ATOM 7435 N N . SER B 1 410 ? -37.997 22.050 54.642 1.00 26.86 410 SER B N 1
ATOM 7436 C CA . SER B 1 410 ? -38.687 23.300 54.920 1.00 27.75 410 SER B CA 1
ATOM 7437 C C . SER B 1 410 ? -38.047 23.977 56.120 1.00 28.90 410 SER B C 1
ATOM 7438 O O . SER B 1 410 ? -38.420 25.093 56.478 1.00 29.97 410 SER B O 1
ATOM 7441 N N . CYS B 1 411 ? -37.076 23.294 56.728 1.00 29.09 411 CYS B N 1
ATOM 7442 C CA . CYS B 1 411 ? -36.377 23.794 57.906 1.00 29.00 411 CYS B CA 1
ATOM 7443 C C . CYS B 1 411 ? -37.313 23.972 59.095 1.00 30.38 411 CYS B C 1
ATOM 7444 O O . CYS B 1 411 ? -37.164 24.897 59.892 1.00 30.67 411 CYS B O 1
ATOM 7447 N N . SER B 1 412 ? -38.279 23.070 59.211 1.00 31.13 412 SER B N 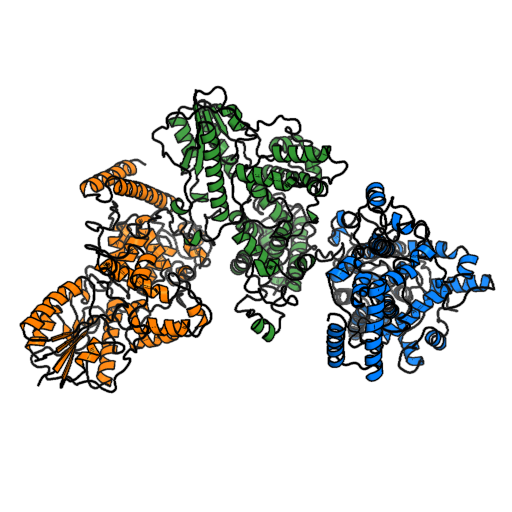1
ATOM 7448 C CA . SER B 1 412 ? -39.242 23.113 60.299 1.00 30.65 412 SER B CA 1
ATOM 7449 C C . SER B 1 412 ? -38.730 22.261 61.452 1.00 31.23 412 SER B C 1
ATOM 7450 O O . SER B 1 412 ? -39.085 22.483 62.606 1.00 31.99 412 SER B O 1
ATOM 7453 N N . SER B 1 413 ? -37.884 21.290 61.123 1.00 31.03 413 SER B N 1
ATOM 7454 C CA . SER B 1 413 ? -37.310 20.390 62.110 1.00 30.30 413 SER B CA 1
ATOM 7455 C C . SER B 1 413 ? -36.086 19.659 61.542 1.00 29.79 413 SER B C 1
ATOM 7456 O O . SER B 1 413 ? -35.936 19.522 60.324 1.00 29.30 413 SER B O 1
ATOM 7459 N N . PHE B 1 414 ? -35.214 19.201 62.436 1.00 28.64 414 PHE B N 1
ATOM 7460 C CA . PHE B 1 414 ? -34.001 18.477 62.061 1.00 29.57 414 PHE B CA 1
ATOM 7461 C C . PHE B 1 414 ? -32.895 19.403 61.562 1.00 29.55 414 PHE B C 1
ATOM 7462 O O . PHE B 1 414 ? -31.843 19.533 62.179 1.00 30.59 414 PHE B O 1
ATOM 7470 N N . PHE B 1 415 ? -33.151 20.032 60.426 1.00 29.81 415 PHE B N 1
ATOM 7471 C CA . PHE B 1 415 ? -32.204 20.927 59.784 1.00 29.43 415 PHE B CA 1
ATOM 7472 C C . PHE B 1 415 ? -32.699 22.360 59.963 1.00 29.88 415 PHE B C 1
ATOM 7473 O O . PHE B 1 415 ? -33.852 22.664 59.665 1.00 28.91 415 PHE B O 1
ATOM 7481 N N . TYR B 1 416 ? -31.832 23.247 60.439 1.00 30.33 416 TYR B N 1
ATOM 7482 C CA . TYR B 1 416 ? -32.267 24.613 60.678 1.00 31.78 416 TYR B CA 1
ATOM 7483 C C . TYR B 1 416 ? -31.519 25.736 59.979 1.00 33.03 416 TYR B C 1
ATOM 7484 O O . TYR B 1 416 ? -31.667 26.899 60.361 1.00 35.82 416 TYR B O 1
ATOM 7493 N N . GLN B 1 417 ? -30.732 25.414 58.960 1.00 33.66 417 GLN B N 1
ATOM 7494 C CA . GLN B 1 417 ? -29.989 26.448 58.237 1.00 35.01 417 GLN B CA 1
ATOM 7495 C C . GLN B 1 417 ? -30.771 26.949 57.025 1.00 34.72 417 GLN B C 1
ATOM 7496 O O . GLN B 1 417 ? -30.448 26.648 55.873 1.00 34.13 417 GLN B O 1
ATOM 7502 N N . PHE B 1 418 ? -31.797 27.743 57.297 1.00 34.99 418 PHE B N 1
ATOM 7503 C CA . PHE B 1 418 ? -32.645 28.229 56.231 1.00 36.25 418 PHE B CA 1
ATOM 7504 C C . PHE B 1 418 ? -32.031 29.191 55.232 1.00 37.31 418 PHE B C 1
ATOM 7505 O O . PHE B 1 418 ? -32.693 29.549 54.255 1.00 39.70 418 PHE B O 1
ATOM 7513 N N . ASN B 1 419 ? -30.783 29.608 55.444 1.00 37.44 419 ASN B N 1
ATOM 7514 C CA . ASN B 1 419 ? -30.154 30.509 54.479 1.00 37.81 419 ASN B CA 1
ATOM 7515 C C . ASN B 1 419 ? -29.330 29.756 53.435 1.00 36.85 419 ASN B C 1
ATOM 7516 O O . ASN B 1 419 ? -28.684 30.368 52.584 1.00 38.29 419 ASN B O 1
ATOM 7521 N N . ARG B 1 420 ? -29.349 28.429 53.508 1.00 34.34 420 ARG B N 1
ATOM 7522 C CA . ARG B 1 420 ? -28.651 27.601 52.532 1.00 33.98 420 ARG B CA 1
ATOM 7523 C C . ARG B 1 420 ? -29.760 27.218 51.549 1.00 33.99 420 ARG B C 1
ATOM 7524 O O . ARG B 1 420 ? -30.359 26.151 51.660 1.00 34.77 420 ARG B O 1
ATOM 7532 N N . ILE B 1 421 ? -30.031 28.099 50.592 1.00 33.53 421 ILE B N 1
ATOM 7533 C CA . ILE B 1 421 ? -31.107 27.892 49.630 1.00 32.05 421 ILE B CA 1
ATOM 7534 C C . ILE B 1 421 ? -30.686 27.487 48.219 1.00 32.49 421 ILE B C 1
ATOM 7535 O O . ILE B 1 421 ? -29.823 28.122 47.617 1.00 33.45 421 ILE B O 1
ATOM 7540 N N . TYR B 1 422 ? -31.319 26.436 47.696 1.00 31.43 422 TYR B N 1
ATOM 7541 C CA . TYR B 1 422 ? -31.030 25.943 46.354 1.00 31.44 422 TYR B CA 1
ATOM 7542 C C . TYR B 1 422 ? -31.492 26.939 45.292 1.00 31.58 422 TYR B C 1
ATOM 7543 O O . TYR B 1 422 ? -32.558 27.528 45.413 1.00 33.07 422 TYR B O 1
ATOM 7552 N N . SER B 1 423 ? -30.689 27.121 44.250 1.00 31.68 423 SER B N 1
ATOM 7553 C CA . SER B 1 423 ? -31.042 28.036 43.173 1.00 31.41 423 SER B CA 1
ATOM 7554 C C . SER B 1 423 ? -31.720 27.273 42.046 1.00 30.73 423 SER B C 1
ATOM 7555 O O . SER B 1 423 ? -31.155 26.317 41.500 1.00 28.23 423 SER B O 1
ATOM 7558 N N . PRO B 1 424 ? -32.945 27.691 41.686 1.00 30.79 424 PRO B N 1
ATOM 7559 C CA . PRO B 1 424 ? -33.760 27.090 40.623 1.00 31.32 424 PRO B CA 1
ATOM 7560 C C . PRO B 1 424 ? -33.010 27.225 39.316 1.00 32.36 424 PRO B C 1
ATOM 7561 O O . PRO B 1 424 ? -33.167 26.425 38.402 1.00 32.49 424 PRO B O 1
ATOM 7565 N N . ILE B 1 425 ? -32.171 28.252 39.260 1.00 34.01 425 ILE B N 1
ATOM 7566 C CA . ILE B 1 425 ? -31.372 28.561 38.081 1.00 34.58 425 ILE B CA 1
ATOM 7567 C C . ILE B 1 425 ? -30.014 27.859 37.967 1.00 34.83 425 ILE B C 1
ATOM 7568 O O . ILE B 1 425 ? -29.748 27.173 36.978 1.00 35.78 425 ILE B O 1
ATOM 7573 N N . SER B 1 426 ? -29.165 28.023 38.979 1.00 34.10 426 SER B N 1
ATOM 7574 C CA . SER B 1 426 ? -27.815 27.463 38.936 1.00 33.35 426 SER B CA 1
ATOM 7575 C C . SER B 1 426 ? -27.567 26.021 39.334 1.00 32.27 426 SER B C 1
ATOM 7576 O O . SER B 1 426 ? -26.734 25.354 38.731 1.00 34.18 426 SER B O 1
ATOM 7579 N N . PHE B 1 427 ? -28.270 25.528 40.343 1.00 31.71 427 PHE B N 1
ATOM 7580 C CA . PHE B 1 427 ? -28.025 24.165 40.790 1.00 29.87 427 PHE B CA 1
ATOM 7581 C C . PHE B 1 427 ? -27.927 23.107 39.700 1.00 31.09 427 PHE B C 1
ATOM 7582 O O . PHE B 1 427 ? -26.999 22.304 39.701 1.00 32.46 427 PHE B O 1
ATOM 7590 N N . GLY B 1 428 ? -28.886 23.084 38.781 1.00 31.78 428 GLY B N 1
ATOM 7591 C CA . GLY B 1 428 ? -28.833 22.095 37.721 1.00 32.03 428 GLY B CA 1
ATOM 7592 C C . GLY B 1 428 ? -27.574 22.202 36.866 1.00 32.80 428 GLY B C 1
ATOM 7593 O O . GLY B 1 428 ? -26.989 21.184 36.473 1.00 32.50 428 GLY B O 1
ATOM 7594 N N . LYS B 1 429 ? -27.150 23.430 36.572 1.00 31.66 429 LYS B N 1
ATOM 7595 C CA . LYS B 1 429 ? -25.965 23.633 35.751 1.00 32.60 429 LYS B CA 1
ATOM 7596 C C . LYS B 1 429 ? -24.779 22.888 36.342 1.00 32.73 429 LYS B C 1
ATOM 7597 O O . LYS B 1 429 ? -23.946 22.346 35.616 1.00 32.01 429 LYS B O 1
ATOM 7603 N N . LYS B 1 430 ? -24.711 22.864 37.667 1.00 32.40 430 LYS B N 1
ATOM 7604 C CA . LYS B 1 430 ? -23.629 22.184 38.358 1.00 33.71 430 LYS B CA 1
ATOM 7605 C C . LYS B 1 430 ? -23.378 20.789 37.781 1.00 34.82 430 LYS B C 1
ATOM 7606 O O . LYS B 1 430 ? -22.229 20.352 37.674 1.00 34.21 430 LYS B O 1
ATOM 7612 N N . TYR B 1 431 ? -24.454 20.103 37.393 1.00 35.69 431 TYR B N 1
ATOM 7613 C CA . TYR B 1 431 ? -24.345 18.751 36.846 1.00 35.79 431 TYR B CA 1
ATOM 7614 C C . TYR B 1 431 ? -24.698 18.620 35.364 1.00 36.12 431 TYR B C 1
ATOM 7615 O O . TYR B 1 431 ? -24.101 17.817 34.653 1.00 35.71 431 TYR B O 1
ATOM 7624 N N . ASP B 1 432 ? -25.669 19.394 34.897 1.00 37.03 432 ASP B N 1
ATOM 7625 C CA . ASP B 1 432 ? -26.103 19.270 33.510 1.00 38.48 432 ASP B CA 1
ATOM 7626 C C . ASP B 1 432 ? -26.201 20.611 32.787 1.00 38.96 432 ASP B C 1
ATOM 7627 O O . ASP B 1 432 ? -27.300 21.058 32.437 1.00 38.06 432 ASP B O 1
ATOM 7632 N N . PRO B 1 433 ? -25.045 21.252 32.523 1.00 38.62 433 PRO B N 1
ATOM 7633 C CA . PRO B 1 433 ? -24.959 22.550 31.841 1.00 37.49 433 PRO B CA 1
ATOM 7634 C C . PRO B 1 433 ? -25.638 22.568 30.469 1.00 38.10 433 PRO B C 1
ATOM 7635 O O . PRO B 1 433 ? -26.213 23.582 30.060 1.00 36.19 433 PRO B O 1
ATOM 7639 N N . ASP B 1 434 ? -25.577 21.444 29.764 1.00 39.40 434 ASP B N 1
ATOM 7640 C CA . ASP B 1 434 ? -26.201 21.353 28.453 1.00 41.55 434 ASP B CA 1
ATOM 7641 C C . ASP B 1 434 ? -27.715 21.352 28.569 1.00 41.32 434 ASP B C 1
ATOM 7642 O O . ASP B 1 434 ? -28.417 21.881 27.698 1.00 41.85 434 ASP B O 1
ATOM 7647 N N . GLY B 1 435 ? -28.211 20.759 29.651 1.00 39.57 435 GLY B N 1
ATOM 7648 C CA . GLY B 1 435 ? -29.640 20.703 29.877 1.00 38.54 435 GLY B CA 1
ATOM 7649 C C . GLY B 1 435 ? -30.288 19.441 29.345 1.00 37.23 435 GLY B C 1
ATOM 7650 O O . GLY B 1 435 ? -31.464 19.447 28.989 1.00 35.69 435 GLY B O 1
ATOM 7651 N N . LYS B 1 436 ? -29.531 18.354 29.292 1.00 38.03 436 LYS B N 1
ATOM 7652 C CA . LYS B 1 436 ? -30.071 17.090 28.795 1.00 40.32 436 LYS B CA 1
ATOM 7653 C C . LYS B 1 436 ? -31.337 16.689 29.570 1.00 41.28 436 LYS B C 1
ATOM 7654 O O . LYS B 1 436 ? -32.365 16.359 28.971 1.00 42.66 436 LYS B O 1
ATOM 7660 N N . TYR B 1 437 ? -31.253 16.721 30.899 1.00 40.33 437 TYR B N 1
ATOM 7661 C CA . TYR B 1 437 ? -32.377 16.375 31.760 1.00 38.80 437 TYR B CA 1
ATOM 7662 C C . TYR B 1 437 ? -33.595 17.227 31.394 1.00 38.88 437 TYR B C 1
ATOM 7663 O O . TYR B 1 437 ? -34.670 16.702 31.082 1.00 37.59 437 TYR B O 1
ATOM 7672 N N . ILE B 1 438 ? -33.420 18.545 31.438 1.00 37.68 438 ILE B N 1
ATOM 7673 C CA . ILE B 1 438 ? -34.494 19.476 31.103 1.00 36.41 438 ILE B CA 1
ATOM 7674 C C . ILE B 1 438 ? -35.103 19.230 29.721 1.00 36.56 438 I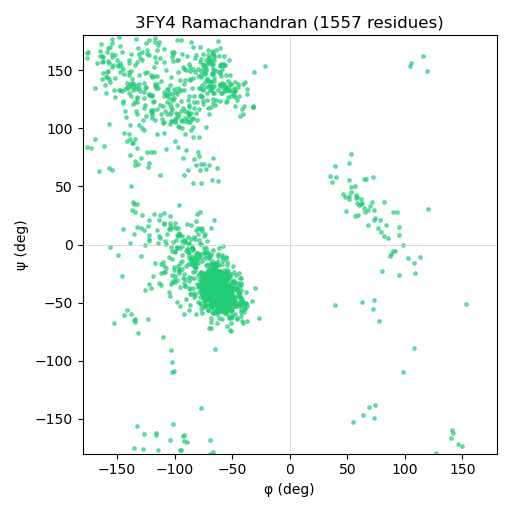LE B C 1
ATOM 7675 O O . ILE B 1 438 ? -36.320 19.238 29.566 1.00 36.47 438 ILE B O 1
ATOM 7680 N N . ARG B 1 439 ? -34.258 19.015 28.719 1.00 37.54 439 ARG B N 1
ATOM 7681 C CA . ARG B 1 439 ? -34.729 18.770 27.355 1.00 38.23 439 ARG B CA 1
ATOM 7682 C C . ARG B 1 439 ? -35.611 17.535 27.276 1.00 38.22 439 ARG B C 1
ATOM 7683 O O . ARG B 1 439 ? -36.632 17.528 26.594 1.00 39.28 439 ARG B O 1
ATOM 7691 N N . HIS B 1 440 ? -35.207 16.492 27.982 1.00 38.63 440 HIS B N 1
ATOM 7692 C CA . HIS B 1 440 ? -35.944 15.239 28.013 1.00 38.83 440 HIS B CA 1
ATOM 7693 C C . HIS B 1 440 ? -37.354 15.376 28.611 1.00 39.02 440 HIS B C 1
ATOM 7694 O O . HIS B 1 440 ? -38.349 15.046 27.968 1.00 41.70 440 HIS B O 1
ATOM 7701 N N . PHE B 1 441 ? -37.442 15.867 29.839 1.00 37.63 441 PHE B N 1
ATOM 7702 C CA . PHE B 1 441 ? -38.732 16.007 30.499 1.00 36.46 441 PHE B CA 1
ATOM 7703 C C . PHE B 1 441 ? -39.553 17.196 30.031 1.00 37.41 441 PHE B C 1
ATOM 7704 O O . PHE B 1 441 ? -40.770 17.198 30.176 1.00 38.44 441 PHE B O 1
ATOM 7712 N N . LEU B 1 442 ? -38.894 18.209 29.479 1.00 39.44 442 LEU B N 1
ATOM 7713 C CA . LEU B 1 442 ? -39.589 19.398 28.977 1.00 41.21 442 LEU B CA 1
ATOM 7714 C C . LEU B 1 442 ? -39.253 19.572 27.503 1.00 43.46 442 LEU B C 1
ATOM 7715 O O . LEU B 1 442 ? -38.538 20.502 27.127 1.00 45.84 442 LEU B O 1
ATOM 7720 N N . PRO B 1 443 ? -39.765 18.679 26.643 1.00 44.46 443 PRO B N 1
ATOM 7721 C CA . PRO B 1 443 ? -39.481 18.773 25.209 1.00 44.13 443 PRO B CA 1
ATOM 7722 C C . PRO B 1 443 ? -39.807 20.109 24.531 1.00 44.01 443 PRO B C 1
ATOM 7723 O O . PRO B 1 443 ? -39.303 20.379 23.445 1.00 44.81 443 PRO B O 1
ATOM 7727 N N . VAL B 1 444 ? -40.628 20.951 25.154 1.00 42.98 444 VAL B N 1
ATOM 7728 C CA . VAL B 1 444 ? -40.942 22.244 24.543 1.00 43.03 444 VAL B CA 1
ATOM 7729 C C . VAL B 1 444 ? -39.707 23.169 24.552 1.00 44.30 444 VAL B C 1
ATOM 7730 O O . VAL B 1 444 ? -39.709 24.237 23.928 1.00 44.31 444 VAL B O 1
ATOM 7734 N N . LEU B 1 445 ? -38.665 22.749 25.268 1.00 44.01 445 LEU B N 1
ATOM 7735 C CA . LEU B 1 445 ? -37.415 23.500 25.374 1.00 44.44 445 LEU B CA 1
ATOM 7736 C C . LEU B 1 445 ? -36.313 22.702 24.691 1.00 45.43 445 LEU B C 1
ATOM 7737 O O . LEU B 1 445 ? -35.139 23.045 24.763 1.00 44.34 445 LEU B O 1
ATOM 7742 N N . LYS B 1 446 ? -36.717 21.625 24.034 1.00 47.85 446 LYS B N 1
ATOM 7743 C CA . LYS B 1 446 ? -35.815 20.728 23.322 1.00 49.74 446 LYS B CA 1
ATOM 7744 C C . LYS B 1 446 ? -34.726 21.420 22.511 1.00 51.15 446 LYS B C 1
ATOM 7745 O O . LYS B 1 446 ? -33.581 20.959 22.477 1.00 51.47 446 LYS B O 1
ATOM 7751 N N . ASP B 1 447 ? -35.079 22.526 21.862 1.00 52.14 447 ASP B N 1
ATOM 7752 C CA . ASP B 1 447 ? -34.130 23.240 21.010 1.00 53.06 447 ASP B CA 1
ATOM 7753 C C . ASP B 1 447 ? -33.604 24.575 21.530 1.00 53.15 447 ASP B C 1
ATOM 7754 O O . ASP B 1 447 ? -32.848 25.267 20.845 1.00 53.85 447 ASP B O 1
ATOM 7759 N N . MET B 1 448 ? -34.000 24.937 22.741 1.00 52.78 448 MET B N 1
ATOM 7760 C CA . MET B 1 448 ? -33.539 26.175 23.346 1.00 51.24 448 MET B CA 1
ATOM 7761 C C . MET B 1 448 ? -32.037 26.014 23.594 1.00 51.30 448 MET B C 1
ATOM 7762 O O . MET B 1 448 ? -31.605 25.055 24.244 1.00 50.72 448 MET B O 1
ATOM 7767 N N . PRO B 1 449 ? -31.220 26.944 23.072 1.00 50.79 449 PRO B N 1
ATOM 7768 C CA . PRO B 1 449 ? -29.762 26.891 23.239 1.00 49.99 449 PRO B CA 1
ATOM 7769 C C . PRO B 1 449 ? -29.296 26.890 24.685 1.00 49.94 449 PRO B C 1
ATOM 7770 O O . PRO B 1 449 ? -29.790 27.667 25.501 1.00 49.63 449 PRO B O 1
ATOM 7774 N N . LYS B 1 450 ? -28.344 26.009 24.987 1.00 50.57 450 LYS B N 1
ATOM 7775 C CA . LYS B 1 450 ? -27.779 25.873 26.332 1.00 51.45 450 LYS B CA 1
ATOM 7776 C C . LYS B 1 450 ? -27.885 27.173 27.118 1.00 52.17 450 LYS B C 1
ATOM 7777 O O . LYS B 1 450 ? -28.552 27.259 28.146 1.00 53.02 450 LYS B O 1
ATOM 7783 N N . GLN B 1 451 ? -27.209 28.183 26.598 1.00 52.72 451 GLN B N 1
ATOM 7784 C CA . GLN B 1 451 ? -27.154 29.510 27.178 1.00 53.25 451 GLN B CA 1
ATOM 7785 C C . GLN B 1 451 ? -28.374 29.986 27.978 1.00 52.05 451 GLN B C 1
ATOM 7786 O O . GLN B 1 451 ? -28.219 30.665 28.993 1.00 50.93 451 GLN B O 1
ATOM 7792 N N . TYR B 1 452 ? -29.578 29.637 27.535 1.00 51.27 452 TYR B N 1
ATOM 7793 C CA . TYR B 1 452 ? -30.782 30.085 28.233 1.00 51.08 452 TYR B CA 1
ATOM 7794 C C . TYR B 1 452 ? -31.686 28.953 28.709 1.00 50.08 452 TYR B C 1
ATOM 7795 O O . TYR B 1 452 ? -32.759 29.202 29.262 1.00 49.43 452 TYR B O 1
ATOM 7804 N N . ILE B 1 453 ? -31.255 27.715 28.496 1.00 48.72 453 ILE B N 1
ATOM 7805 C CA . ILE B 1 453 ? -32.044 26.547 28.877 1.00 47.38 453 ILE B CA 1
ATOM 7806 C C . ILE B 1 453 ? -32.554 26.575 30.323 1.00 46.45 453 ILE B C 1
ATOM 7807 O O . ILE B 1 453 ? -33.673 26.146 30.589 1.00 47.15 453 ILE B O 1
ATOM 7812 N N . TYR B 1 454 ? -31.745 27.083 31.250 1.00 44.94 454 TYR B N 1
ATOM 7813 C CA . TYR B 1 454 ? -32.144 27.167 32.655 1.00 43.05 454 TYR B CA 1
ATOM 7814 C C . TYR B 1 454 ? -32.810 28.495 32.995 1.00 44.16 454 TYR B C 1
ATOM 7815 O O . TYR B 1 454 ? -33.145 28.749 34.148 1.00 44.92 454 TYR B O 1
ATOM 7824 N N . GLU B 1 455 ? -32.995 29.346 31.995 1.00 45.44 455 GLU B N 1
ATOM 7825 C CA . GLU B 1 455 ? -33.602 30.653 32.208 1.00 47.11 455 GLU B CA 1
ATOM 7826 C C . GLU B 1 455 ? -33.984 31.225 30.858 1.00 47.48 455 GLU B C 1
ATOM 7827 O O . GLU B 1 455 ? -33.482 32.265 30.443 1.00 49.58 455 GLU B O 1
ATOM 7833 N N . PRO B 1 456 ? -34.903 30.550 30.161 1.00 47.31 456 PRO B N 1
ATOM 7834 C CA . PRO B 1 456 ? -35.377 30.955 28.840 1.00 46.95 456 PRO B CA 1
ATOM 7835 C C . PRO B 1 456 ? -35.972 32.352 28.746 1.00 46.79 456 PRO B C 1
ATOM 7836 O O . PRO B 1 456 ? -35.874 32.992 27.701 1.00 47.44 456 PRO B O 1
ATOM 7840 N N . TRP B 1 457 ? -36.579 32.840 29.823 1.00 46.46 457 TRP B N 1
ATOM 7841 C CA . TRP B 1 457 ? -37.178 34.169 29.773 1.00 47.86 457 TRP B CA 1
ATOM 7842 C C . TRP B 1 457 ? -36.147 35.249 29.431 1.00 48.04 457 TRP B C 1
ATOM 7843 O O . TRP B 1 457 ? -36.505 36.393 29.145 1.00 46.51 457 TRP B O 1
ATOM 7854 N N . THR B 1 458 ? -34.869 34.880 29.449 1.00 48.26 458 THR B N 1
ATOM 7855 C CA . THR B 1 458 ? -33.806 35.825 29.132 1.00 48.86 458 THR B CA 1
ATOM 7856 C C . THR B 1 458 ? -33.327 35.642 27.692 1.00 51.19 458 THR B C 1
ATOM 7857 O O . THR B 1 458 ? -32.514 36.427 27.192 1.00 52.17 458 THR B O 1
ATOM 7861 N N . ALA B 1 459 ? -33.831 34.607 27.025 1.00 51.61 459 ALA B N 1
ATOM 7862 C CA . ALA B 1 459 ? -33.448 34.349 25.642 1.00 52.38 459 ALA B CA 1
ATOM 7863 C C . ALA B 1 459 ? -34.070 35.411 24.751 1.00 53.11 459 ALA B C 1
ATOM 7864 O O . ALA B 1 459 ? -35.209 35.825 24.972 1.00 52.91 459 ALA B O 1
ATOM 7866 N N . PRO B 1 460 ? -33.319 35.883 23.743 1.00 54.02 460 PRO B N 1
ATOM 7867 C CA . PRO B 1 460 ? -33.832 36.905 22.826 1.00 54.36 460 PRO B CA 1
ATOM 7868 C C . PRO B 1 460 ? -35.099 36.403 22.137 1.00 54.70 460 PRO B C 1
ATOM 7869 O O . PRO B 1 460 ? -35.181 35.233 21.750 1.00 53.13 460 PRO B O 1
ATOM 7873 N N . LEU B 1 461 ? -36.085 37.286 21.998 1.00 55.41 461 LEU B N 1
ATOM 7874 C CA . LEU B 1 461 ? -37.347 36.922 21.366 1.00 56.03 461 LEU B CA 1
ATOM 7875 C C . LEU B 1 461 ? -37.101 36.193 20.058 1.00 56.14 461 LEU B C 1
ATOM 7876 O O . LEU B 1 461 ? -37.859 35.297 19.688 1.00 56.71 461 LEU B O 1
ATOM 7881 N N . SER B 1 462 ? -36.037 36.581 19.362 1.00 56.12 462 SER B N 1
ATOM 7882 C CA . SER B 1 462 ? -35.692 35.949 18.098 1.00 55.64 462 SER B CA 1
ATOM 7883 C C . SER B 1 462 ? -35.178 34.531 18.337 1.00 54.71 462 SER B C 1
ATOM 7884 O O . SER B 1 462 ? -35.454 33.628 17.549 1.00 53.77 462 SER B O 1
ATOM 7887 N N . VAL B 1 463 ? -34.432 34.347 19.426 1.00 54.44 463 VAL B N 1
ATOM 7888 C CA . VAL B 1 463 ? -33.890 33.037 19.793 1.00 54.43 463 VAL B CA 1
ATOM 7889 C C . VAL B 1 463 ? -35.036 32.110 20.214 1.00 53.65 463 VAL B C 1
ATOM 7890 O O . VAL B 1 463 ? -35.032 30.913 19.912 1.00 51.07 463 VAL B O 1
ATOM 7894 N N . GLN B 1 464 ? -36.007 32.674 20.926 1.00 52.73 464 GLN B N 1
ATOM 7895 C CA . GLN B 1 464 ? -37.164 31.918 21.361 1.00 53.17 464 GLN B CA 1
ATOM 7896 C C . GLN B 1 464 ? -37.889 31.469 20.105 1.00 55.44 464 GLN B C 1
ATOM 7897 O O . GLN B 1 464 ? -37.935 30.276 19.793 1.00 56.61 464 GLN B O 1
ATOM 7903 N N . THR B 1 465 ? -38.444 32.438 19.381 1.00 57.24 465 THR B N 1
ATOM 7904 C CA . THR B 1 465 ? -39.175 32.164 18.146 1.00 58.43 465 THR B CA 1
ATOM 7905 C C . THR B 1 465 ? -38.388 31.231 17.234 1.00 57.98 465 THR B C 1
ATOM 7906 O O . THR B 1 465 ? -38.967 30.422 16.512 1.00 58.66 465 THR B O 1
ATOM 7910 N N . LYS B 1 466 ? -37.067 31.341 17.272 1.00 57.80 466 LYS B N 1
ATOM 7911 C CA . LYS B 1 466 ? -36.225 30.488 16.448 1.00 58.17 466 LYS B CA 1
ATOM 7912 C C . LYS B 1 466 ? -36.324 29.066 16.963 1.00 59.19 466 LYS B C 1
ATOM 7913 O O . LYS B 1 466 ? -36.572 28.143 16.191 1.00 59.53 466 LYS B O 1
ATOM 7919 N N . ALA B 1 467 ? -36.125 28.901 18.272 1.00 61.05 467 ALA B N 1
ATOM 7920 C CA . ALA B 1 467 ? -36.183 27.588 18.923 1.00 61.62 467 ALA B CA 1
ATOM 7921 C C . ALA B 1 467 ? -37.626 27.104 19.063 1.00 61.60 467 ALA B C 1
ATOM 7922 O O . ALA B 1 467 ? -37.901 26.083 19.694 1.00 60.06 467 ALA B O 1
ATOM 7924 N N . ASN B 1 468 ? -38.544 27.848 18.461 1.00 62.29 468 ASN B N 1
ATOM 7925 C CA . ASN B 1 468 ? -39.952 27.494 18.498 1.00 62.62 468 ASN B CA 1
ATOM 7926 C C . ASN B 1 468 ? -40.436 27.238 19.920 1.00 60.94 468 ASN B C 1
ATOM 7927 O O . ASN B 1 468 ? -40.984 26.181 20.231 1.00 60.34 468 ASN B O 1
ATOM 7932 N N . CYS B 1 469 ? -40.230 28.224 20.781 1.00 59.19 469 CYS B N 1
ATOM 7933 C CA . CYS B 1 469 ? -40.639 28.126 22.169 1.00 57.09 469 CYS B CA 1
ATOM 7934 C C . CYS B 1 469 ? -40.681 29.531 22.743 1.00 56.65 469 CYS B C 1
ATOM 7935 O O . CYS B 1 469 ? -39.715 29.990 23.351 1.00 56.75 469 CYS B O 1
ATOM 7938 N N . ILE B 1 470 ? -41.802 30.216 22.536 1.00 55.81 470 ILE B N 1
ATOM 7939 C CA . ILE B 1 470 ? -41.958 31.575 23.036 1.00 54.51 470 ILE B CA 1
ATOM 7940 C C . ILE B 1 470 ? -42.511 31.628 24.457 1.00 53.82 470 ILE B C 1
ATOM 7941 O O . ILE B 1 470 ? -43.654 31.238 24.714 1.00 53.22 470 ILE B O 1
ATOM 7946 N N . VAL B 1 471 ? -41.675 32.113 25.372 1.00 52.66 471 VAL B N 1
ATOM 7947 C CA . VAL B 1 471 ? -42.039 32.248 26.775 1.00 51.32 471 VAL B CA 1
ATOM 7948 C C . VAL B 1 471 ? -43.301 33.081 26.850 1.00 51.75 471 VAL B C 1
ATOM 7949 O O . VAL B 1 471 ? -43.496 33.986 26.046 1.00 51.98 471 VAL B O 1
ATOM 7953 N N . GLY B 1 472 ? -44.156 32.775 27.817 1.00 53.11 472 GLY B N 1
ATOM 7954 C CA . GLY B 1 472 ? -45.403 33.499 27.948 1.00 54.76 472 GLY B CA 1
ATOM 7955 C C . GLY B 1 472 ? -46.432 32.817 27.069 1.00 56.65 472 GLY B C 1
ATOM 7956 O O . GLY B 1 472 ? -47.622 33.130 27.134 1.00 57.04 472 GLY B O 1
ATOM 7957 N N . LYS B 1 473 ? -45.969 31.878 26.245 1.00 58.13 473 LYS B N 1
ATOM 7958 C CA . LYS B 1 473 ? -46.854 31.141 25.346 1.00 60.23 473 LYS B CA 1
ATOM 7959 C C . LYS B 1 473 ? -46.604 29.631 25.419 1.00 60.01 473 LYS B C 1
ATOM 7960 O O . LYS B 1 473 ? -47.384 28.898 26.022 1.00 60.57 473 LYS B O 1
ATOM 7966 N N . ASP B 1 474 ? -45.519 29.173 24.801 1.00 59.61 474 ASP B N 1
ATOM 7967 C CA . ASP B 1 474 ? -45.175 27.746 24.787 1.00 59.05 474 ASP B CA 1
ATOM 7968 C C . ASP B 1 474 ? -44.707 27.224 26.146 1.00 57.43 474 ASP B C 1
ATOM 7969 O O . ASP B 1 474 ? -44.850 26.042 26.446 1.00 58.13 474 ASP B O 1
ATOM 7974 N N . TYR B 1 475 ? -44.141 28.116 26.952 1.00 55.64 475 TYR B N 1
ATOM 7975 C CA . TYR B 1 475 ? -43.631 27.791 28.281 1.00 52.64 475 TYR B CA 1
ATOM 7976 C C . TYR B 1 475 ? -43.859 29.054 29.097 1.00 51.55 475 TYR B C 1
ATOM 7977 O O . TYR B 1 475 ? -43.528 30.146 28.649 1.00 51.97 475 TYR B O 1
ATOM 7986 N N . PRO B 1 476 ? -44.420 28.926 30.311 1.00 50.70 476 PRO B N 1
ATOM 7987 C CA . PRO B 1 476 ? -44.683 30.099 31.154 1.00 48.67 476 PRO B CA 1
ATOM 7988 C C . PRO B 1 476 ? -43.426 30.843 31.588 1.00 47.56 476 PRO B C 1
ATOM 7989 O O . PRO B 1 476 ? -42.318 30.344 31.437 1.00 47.12 476 PRO B O 1
ATOM 7993 N N . LYS B 1 477 ? -43.603 32.046 32.121 1.00 47.19 477 LYS B N 1
ATOM 7994 C CA . LYS B 1 477 ? -42.473 32.829 32.599 1.00 47.45 477 LYS B CA 1
ATOM 7995 C C . LYS B 1 477 ? -42.367 32.643 34.115 1.00 46.07 477 LYS B C 1
ATOM 7996 O O . LYS B 1 477 ? -43.339 32.268 34.757 1.00 47.52 477 LYS B O 1
ATOM 8002 N N . PRO B 1 478 ? -41.185 32.892 34.704 1.00 44.40 478 PRO B N 1
ATOM 8003 C CA . PRO B 1 478 ? -40.947 32.748 36.144 1.00 41.97 478 PRO B CA 1
ATOM 8004 C C . PRO B 1 478 ? -42.078 33.258 37.005 1.00 40.36 478 PRO B C 1
ATOM 8005 O O . PRO B 1 478 ? -42.366 34.450 36.992 1.00 40.73 478 PRO B O 1
ATOM 8009 N N . MET B 1 479 ? -42.701 32.362 37.765 1.00 38.53 479 MET B N 1
ATOM 8010 C CA . MET B 1 479 ? -43.811 32.739 38.634 1.00 37.22 479 MET B CA 1
ATOM 8011 C C . MET B 1 479 ? -43.340 33.682 39.722 1.00 37.37 479 MET B C 1
ATOM 8012 O O . MET B 1 479 ? -44.136 34.375 40.341 1.00 38.27 479 MET B O 1
ATOM 8017 N N . VAL B 1 480 ? -42.038 33.700 39.962 1.00 37.00 480 VAL B N 1
ATOM 8018 C CA . VAL B 1 480 ? -41.483 34.580 40.972 1.00 36.47 480 VAL B CA 1
ATOM 8019 C C . VAL B 1 480 ? -40.027 34.870 40.600 1.00 36.74 480 VAL B C 1
ATOM 8020 O O . VAL B 1 480 ? -39.454 34.186 39.751 1.00 35.24 480 VAL B O 1
ATOM 8024 N N . LEU B 1 481 ? -39.445 35.899 41.210 1.00 37.01 481 LEU B N 1
ATOM 8025 C CA . LEU B 1 481 ? -38.054 36.270 40.949 1.00 37.23 481 LEU B CA 1
ATOM 8026 C C . LEU B 1 481 ? -37.193 35.712 42.076 1.00 38.01 481 LEU B C 1
ATOM 8027 O O . LEU B 1 481 ? -37.187 36.236 43.189 1.00 37.11 481 LEU B O 1
ATOM 8032 N N . HIS B 1 482 ? -36.455 34.649 41.775 1.00 38.13 482 HIS B N 1
ATOM 8033 C CA . HIS B 1 482 ? -35.645 33.989 42.782 1.00 38.71 482 HIS B CA 1
ATOM 8034 C C . HIS B 1 482 ? -34.950 34.873 43.816 1.00 39.86 482 HIS B C 1
ATOM 8035 O O . HIS B 1 482 ? -35.059 34.624 45.014 1.00 41.29 482 HIS B O 1
ATOM 8042 N N . ASP B 1 483 ? -34.238 35.899 43.369 1.00 40.78 483 ASP B N 1
ATOM 8043 C CA . ASP B 1 483 ? -33.538 36.780 44.295 1.00 40.49 483 ASP B CA 1
ATOM 8044 C C . ASP B 1 483 ? -34.433 37.432 45.339 1.00 38.90 483 ASP B C 1
ATOM 8045 O O . ASP B 1 483 ? -34.202 37.286 46.534 1.00 37.52 483 ASP B O 1
ATOM 8050 N N . SER B 1 484 ? -35.445 38.165 44.897 1.00 37.91 484 SER B N 1
ATOM 8051 C CA . SER B 1 484 ? -36.344 38.815 45.839 1.00 37.76 484 SER B CA 1
ATOM 8052 C C . SER B 1 484 ? -37.182 37.791 46.597 1.00 37.67 484 SER B C 1
ATOM 8053 O O . SER B 1 484 ? -37.483 37.978 47.772 1.00 39.68 484 SER B O 1
ATOM 8056 N N . ALA B 1 485 ? -37.547 36.704 45.925 1.00 36.67 485 ALA B N 1
ATOM 8057 C CA . ALA B 1 485 ? -38.350 35.650 46.535 1.00 36.28 485 ALA B CA 1
ATOM 8058 C C . ALA B 1 485 ? -37.624 34.959 47.690 1.00 36.35 485 ALA B C 1
ATOM 8059 O O . ALA B 1 485 ? -38.191 34.773 48.771 1.00 35.29 485 ALA B O 1
ATOM 8061 N N . SER B 1 486 ? -36.373 34.574 47.458 1.00 35.83 486 SER B N 1
ATOM 8062 C CA . SER B 1 486 ? -35.589 33.906 48.486 1.00 35.55 486 SER B CA 1
ATOM 8063 C C . SER B 1 486 ? -35.184 34.856 49.612 1.00 36.82 486 SER B C 1
ATOM 8064 O O . SER B 1 486 ? -35.057 34.439 50.761 1.00 37.51 486 SER B O 1
ATOM 8067 N N . LYS B 1 487 ? -34.995 36.132 49.295 1.00 38.23 487 LYS B N 1
ATOM 8068 C CA . LYS B 1 487 ? -34.625 37.107 50.316 1.00 40.10 487 LYS B CA 1
ATOM 8069 C C . LYS B 1 487 ? -35.822 37.288 51.255 1.00 40.64 487 LYS B C 1
ATOM 8070 O O . LYS B 1 487 ? -35.668 37.392 52.472 1.00 39.52 487 LYS B O 1
ATOM 8076 N N . GLU B 1 488 ? -37.015 37.315 50.670 1.00 42.05 488 GLU B N 1
ATOM 8077 C CA . GLU B 1 488 ? -38.250 37.473 51.425 1.00 44.14 488 GLU B CA 1
ATOM 8078 C C . GLU B 1 488 ? -38.510 36.268 52.334 1.00 44.43 488 GLU B C 1
ATOM 8079 O O . GLU B 1 488 ? -39.022 36.422 53.442 1.00 44.32 488 GLU B O 1
ATOM 8085 N N . CYS B 1 489 ? -38.168 35.069 51.865 1.00 43.51 489 CYS B N 1
ATOM 8086 C CA . CYS B 1 489 ? -38.355 33.869 52.678 1.00 42.99 489 CYS B CA 1
ATOM 8087 C C . CYS B 1 489 ? -37.346 33.875 53.829 1.00 42.64 489 CYS B C 1
ATOM 8088 O O . CYS B 1 489 ? -37.705 33.647 54.991 1.00 41.62 489 CYS B O 1
ATOM 8091 N N . LYS B 1 490 ? -36.084 34.139 53.492 1.00 41.99 490 LYS B N 1
ATOM 8092 C CA . LYS B 1 490 ? -35.013 34.202 54.482 1.00 42.10 490 LYS B CA 1
ATOM 8093 C C . LYS B 1 490 ? -35.420 35.176 55.580 1.00 42.77 490 LYS B C 1
ATOM 8094 O O . LYS B 1 490 ? -35.119 34.970 56.753 1.00 43.37 490 LYS B O 1
ATOM 8100 N N . ARG B 1 491 ? -36.117 36.234 55.185 1.00 42.74 491 ARG B N 1
ATOM 8101 C CA . ARG B 1 491 ? -36.551 37.260 56.115 1.00 44.14 491 ARG B CA 1
ATOM 8102 C C . ARG B 1 491 ? -37.659 36.784 57.046 1.00 45.21 491 ARG B C 1
ATOM 8103 O O . ARG B 1 491 ? -37.523 36.853 58.270 1.00 44.45 491 ARG B O 1
ATOM 8111 N N . LYS B 1 492 ? -38.759 36.311 56.466 1.00 46.38 492 LYS B N 1
ATOM 8112 C CA . LYS B 1 492 ? -39.881 35.812 57.259 1.00 45.71 492 LYS B CA 1
ATOM 8113 C C . LYS B 1 492 ? -39.444 34.611 58.098 1.00 45.88 492 LYS B C 1
ATOM 8114 O O . LYS B 1 492 ? -39.813 34.488 59.269 1.00 45.80 492 LYS B O 1
ATOM 8120 N N . MET B 1 493 ? -38.647 33.732 57.506 1.00 45.31 493 MET B N 1
ATOM 8121 C CA . MET B 1 493 ? -38.164 32.575 58.239 1.00 45.42 493 MET B CA 1
ATOM 8122 C C . MET B 1 493 ? -37.435 33.038 59.497 1.00 45.45 493 MET B C 1
ATOM 8123 O O . MET B 1 493 ? -37.622 32.487 60.586 1.00 45.00 493 MET B O 1
ATOM 8128 N N . GLY B 1 494 ? -36.609 34.064 59.335 1.00 45.74 494 GLY B N 1
ATOM 8129 C CA . GLY B 1 494 ? -35.853 34.589 60.455 1.00 45.31 494 GLY B CA 1
ATOM 8130 C C . GLY B 1 494 ? -36.760 35.080 61.557 1.00 45.23 494 GLY B C 1
ATOM 8131 O O . GLY B 1 494 ? -36.556 34.778 62.731 1.00 45.17 494 GLY B O 1
ATOM 8132 N N . GLU B 1 495 ? -37.774 35.846 61.185 1.00 45.92 495 GLU B N 1
ATOM 8133 C CA . GLU B 1 495 ? -38.697 36.363 62.180 1.00 47.15 495 GLU B CA 1
ATOM 8134 C C . GLU B 1 495 ? -39.483 35.225 62.825 1.00 45.98 495 GLU B C 1
ATOM 8135 O O . GLU B 1 495 ? -39.683 35.204 64.041 1.00 44.81 495 GLU B O 1
ATOM 8141 N N . ALA B 1 496 ? -39.920 34.278 62.001 1.00 44.86 496 ALA B N 1
ATOM 8142 C CA . ALA B 1 496 ? -40.681 33.144 62.493 1.00 43.67 496 ALA B CA 1
ATOM 8143 C C . ALA B 1 496 ? -39.821 32.355 63.466 1.00 43.05 496 ALA B C 1
ATOM 8144 O O . ALA B 1 496 ? -40.321 31.814 64.449 1.00 42.39 496 ALA B O 1
ATOM 8146 N N . TYR B 1 497 ? -38.521 32.303 63.189 1.00 42.69 497 TYR B N 1
ATOM 8147 C CA . TYR B 1 497 ? -37.581 31.577 64.035 1.00 42.53 497 TYR B CA 1
ATOM 8148 C C . TYR B 1 497 ? -37.371 32.245 65.390 1.00 43.48 497 TYR B C 1
ATOM 8149 O O . TYR B 1 497 ? -37.299 31.571 66.419 1.00 44.23 497 TYR B O 1
ATOM 8158 N N . ALA B 1 498 ? -37.268 33.569 65.387 1.00 44.82 498 ALA B N 1
ATOM 8159 C CA . ALA B 1 498 ? -37.061 34.328 66.620 1.00 45.55 498 ALA B CA 1
ATOM 8160 C C . ALA B 1 498 ? -38.257 34.171 67.554 1.00 45.54 498 ALA B C 1
ATOM 8161 O O . ALA B 1 498 ? -38.092 34.042 68.769 1.00 44.97 498 ALA B O 1
ATOM 8163 N N . LEU B 1 499 ? -39.459 34.197 66.980 1.00 45.32 499 LEU B N 1
ATOM 8164 C CA . LEU B 1 499 ? -40.675 34.039 67.756 1.00 45.74 499 LEU B CA 1
ATOM 8165 C C . LEU B 1 499 ? -40.611 32.687 68.461 1.00 47.85 499 LEU B C 1
ATOM 8166 O O . LEU B 1 499 ? -40.682 32.612 69.688 1.00 47.80 499 LEU B O 1
ATOM 8171 N N . ASN B 1 500 ? -40.458 31.622 67.682 1.00 49.50 500 ASN B N 1
ATOM 8172 C CA . ASN B 1 500 ? -40.361 30.284 68.243 1.00 51.60 500 ASN B CA 1
ATOM 8173 C C . ASN B 1 500 ? -39.316 30.229 69.354 1.00 53.66 500 ASN B C 1
ATOM 8174 O O . ASN B 1 500 ? -39.394 29.380 70.238 1.00 54.03 500 ASN B O 1
ATOM 8179 N N . LYS B 1 501 ? -38.335 31.125 69.311 1.00 56.03 501 LYS B N 1
ATOM 8180 C CA . LYS B 1 501 ? -37.310 31.141 70.350 1.00 58.35 501 LYS B CA 1
ATOM 8181 C C . LYS B 1 501 ? -37.880 31.797 71.600 1.00 59.78 501 LYS B C 1
ATOM 8182 O O . LYS B 1 501 ? -37.788 31.250 72.704 1.00 59.08 501 LYS B O 1
ATOM 8188 N N . LYS B 1 502 ? -38.470 32.976 71.414 1.00 61.49 502 LYS B N 1
ATOM 8189 C CA . LYS B 1 502 ? -39.075 33.721 72.511 1.00 62.97 502 LYS B CA 1
ATOM 8190 C C . LYS B 1 502 ? -40.025 32.827 73.297 1.00 63.84 502 LYS B C 1
ATOM 8191 O O . LYS B 1 502 ? -39.763 32.499 74.455 1.00 64.28 502 LYS B O 1
ATOM 8197 N N . MET B 1 503 ? -41.124 32.429 72.662 1.00 64.17 503 MET B N 1
ATOM 8198 C CA . MET B 1 503 ? -42.104 31.573 73.312 1.00 64.05 503 MET B CA 1
ATOM 8199 C C . MET B 1 503 ? -41.577 30.181 73.645 1.00 63.23 503 MET B C 1
ATOM 8200 O O . MET B 1 503 ? -42.349 29.241 73.826 1.00 61.73 503 MET B O 1
ATOM 8205 N N . ASP B 1 504 ? -40.257 30.056 73.724 1.00 63.39 504 ASP B N 1
ATOM 8206 C CA . ASP B 1 504 ? -39.629 28.791 74.072 1.00 64.75 504 ASP B CA 1
ATOM 8207 C C . ASP B 1 504 ? -40.210 27.605 73.297 1.00 65.06 504 ASP B C 1
ATOM 8208 O O . ASP B 1 504 ? -40.461 26.546 73.866 1.00 64.95 504 ASP B O 1
ATOM 8213 N N . GLY B 1 505 ? -40.429 27.789 71.999 1.00 65.77 505 GLY B N 1
ATOM 8214 C CA . GLY B 1 505 ? -40.963 26.720 71.172 1.00 65.15 505 GLY B CA 1
ATOM 8215 C C . GLY B 1 505 ? -42.462 26.509 71.265 1.00 65.01 505 GLY B C 1
ATOM 8216 O O . GLY B 1 505 ? -43.080 25.968 70.344 1.00 65.51 505 GLY B O 1
ATOM 8217 N N . LYS B 1 506 ? -43.053 26.947 72.370 1.00 64.30 506 LYS B N 1
ATOM 8218 C CA . LYS B 1 506 ? -44.483 26.781 72.586 1.00 64.32 506 LYS B CA 1
ATOM 8219 C C . LYS B 1 506 ? -45.359 27.774 71.821 1.00 64.30 506 LYS B C 1
ATOM 8220 O O . LYS B 1 506 ? -46.462 28.085 72.267 1.00 64.57 506 LYS B O 1
ATOM 8226 N N . VAL B 1 507 ? -44.883 28.265 70.677 1.00 64.22 507 VAL B N 1
ATOM 8227 C CA . VAL B 1 507 ? -45.655 29.222 69.875 1.00 63.54 507 VAL B CA 1
ATOM 8228 C C . VAL B 1 507 ? -47.071 28.699 69.626 1.00 63.78 507 VAL B C 1
ATOM 8229 O O . VAL B 1 507 ? -47.249 27.571 69.156 1.00 63.11 507 VAL B O 1
ATOM 8233 N N . ASP B 1 508 ? -48.071 29.524 69.941 1.00 64.38 508 ASP B N 1
ATOM 8234 C CA . ASP B 1 508 ? -49.471 29.131 69.785 1.00 64.91 508 ASP B CA 1
ATOM 8235 C C . ASP B 1 508 ? -50.181 29.734 68.581 1.00 65.51 508 ASP B C 1
ATOM 8236 O O . ASP B 1 508 ? -49.551 30.330 67.705 1.00 65.32 508 ASP B O 1
ATOM 8241 N N . GLU B 1 509 ? -51.503 29.583 68.562 1.00 66.47 509 GLU B N 1
ATOM 8242 C CA . GLU B 1 509 ? -52.340 30.072 67.472 1.00 68.34 509 GLU B CA 1
ATOM 8243 C C . GLU B 1 509 ? -52.287 31.568 67.194 1.00 67.73 509 GLU B C 1
ATOM 8244 O O . GLU B 1 509 ? -51.861 31.992 66.117 1.00 66.66 509 GLU B O 1
ATOM 8250 N N . GLU B 1 510 ? -52.727 32.367 68.159 1.00 67.64 510 GLU B N 1
ATOM 8251 C CA . GLU B 1 510 ? -52.742 33.813 67.982 1.00 67.73 510 GLU B CA 1
ATOM 8252 C C . GLU B 1 510 ? -51.372 34.447 67.799 1.00 65.41 510 GLU B C 1
ATOM 8253 O O . GLU B 1 510 ? -51.242 35.419 67.058 1.00 65.00 510 GLU B O 1
ATOM 8259 N N . ASN B 1 511 ? -50.353 33.917 68.471 1.00 62.89 511 ASN B N 1
ATOM 8260 C CA . ASN B 1 511 ? -49.013 34.473 68.320 1.00 61.19 511 ASN B CA 1
ATOM 8261 C C . ASN B 1 511 ? -48.586 34.320 66.860 1.00 60.05 511 ASN B C 1
ATOM 8262 O O . ASN B 1 511 ? -47.931 35.197 66.297 1.00 59.48 511 ASN B O 1
ATOM 8267 N N . LEU B 1 512 ? -48.969 33.202 66.252 1.00 59.03 512 LEU B N 1
ATOM 8268 C CA . LEU B 1 512 ? -48.653 32.948 64.854 1.00 57.95 512 LEU B CA 1
ATOM 8269 C C . LEU B 1 512 ? -49.549 33.856 64.033 1.00 58.20 512 LEU B C 1
ATOM 8270 O O . LEU B 1 512 ? -49.143 34.379 62.998 1.00 58.07 512 LEU B O 1
ATOM 8275 N N . ARG B 1 513 ? -50.776 34.035 64.514 1.00 59.15 513 ARG B N 1
ATOM 8276 C CA . ARG B 1 513 ? -51.764 34.880 63.851 1.00 59.34 513 ARG B CA 1
ATOM 8277 C C . ARG B 1 513 ? -51.229 36.292 63.702 1.00 60.23 513 ARG B C 1
ATOM 8278 O O . ARG B 1 513 ? -51.332 36.902 62.636 1.00 59.50 513 ARG B O 1
ATOM 8280 N N . ASP B 1 514 ? -50.649 36.805 64.783 1.00 62.18 514 ASP B N 1
ATOM 8281 C CA . ASP B 1 514 ? -50.100 38.155 64.787 1.00 63.53 514 ASP B CA 1
ATOM 8282 C C . ASP B 1 514 ? -48.850 38.263 63.929 1.00 63.41 514 ASP B C 1
ATOM 8283 O O . ASP B 1 514 ? -48.682 39.246 63.200 1.00 63.60 514 ASP B O 1
ATOM 8288 N N . LEU B 1 515 ? -47.973 37.263 64.012 1.00 62.77 515 LEU B N 1
ATOM 8289 C CA . LEU B 1 515 ? -46.762 37.280 63.203 1.00 61.48 515 LEU B CA 1
ATOM 8290 C C . LEU B 1 515 ? -47.196 37.278 61.746 1.00 62.24 515 LEU B C 1
ATOM 8291 O O . LEU B 1 515 ? -46.615 37.970 60.913 1.00 62.64 515 LEU B O 1
ATOM 8296 N N . ARG B 1 516 ? -48.228 36.496 61.450 1.00 62.71 516 ARG B N 1
ATOM 8297 C CA . ARG B 1 516 ? -48.752 36.417 60.099 1.00 64.37 516 ARG B CA 1
ATOM 8298 C C . ARG B 1 516 ? -49.277 37.787 59.698 1.00 66.43 516 ARG B C 1
ATOM 8299 O O . ARG B 1 516 ? -49.153 38.189 58.543 1.00 67.21 516 ARG B O 1
ATOM 8307 N N . ARG B 1 517 ? -49.870 38.500 60.654 1.00 67.96 517 ARG B N 1
ATOM 8308 C CA . ARG B 1 517 ? -50.399 39.832 60.385 1.00 70.00 517 ARG B CA 1
ATOM 8309 C C . ARG B 1 517 ? -49.260 40.837 60.278 1.00 70.81 517 ARG B C 1
ATOM 8310 O O . ARG B 1 517 ? -49.326 41.784 59.491 1.00 70.63 517 ARG B O 1
ATOM 8313 N N . LYS B 1 518 ? -48.217 40.629 61.074 1.00 71.40 518 LYS B N 1
ATOM 8314 C CA . LYS B 1 518 ? -47.059 41.513 61.049 1.00 72.68 518 LYS B CA 1
ATOM 8315 C C . LYS B 1 518 ? -46.460 41.455 59.641 1.00 73.94 518 LYS B C 1
ATOM 8316 O O . LYS B 1 518 ? -46.301 42.479 58.977 1.00 74.82 518 LYS B O 1
ATOM 8322 N N . LEU B 1 519 ? -46.146 40.247 59.186 1.00 74.61 519 LEU B N 1
ATOM 8323 C CA . LEU B 1 519 ? -45.581 40.052 57.862 1.00 75.22 519 LEU B CA 1
ATOM 8324 C C . LEU B 1 519 ? -46.575 40.508 56.799 1.00 77.08 519 LEU B C 1
ATOM 8325 O O . LEU B 1 519 ? -46.239 40.601 55.622 1.00 76.84 519 LEU B O 1
ATOM 8330 N N . GLN B 1 520 ? -47.805 40.785 57.217 1.00 80.14 520 GLN B N 1
ATOM 8331 C CA . GLN B 1 520 ? -48.840 41.247 56.293 1.00 83.70 520 GLN B CA 1
ATOM 8332 C C . GLN B 1 520 ? -48.714 42.757 56.078 1.00 85.69 520 GLN B C 1
ATOM 8333 O O . GLN B 1 520 ? -48.795 43.243 54.946 1.00 86.17 520 GLN B O 1
ATOM 8336 N N . LYS B 1 521 ? -48.520 43.492 57.172 1.00 87.00 521 LYS B N 1
ATOM 8337 C CA . LYS B 1 521 ? -48.362 44.940 57.108 1.00 87.59 521 LYS B CA 1
ATOM 8338 C C . LYS B 1 521 ? -47.155 45.251 56.230 1.00 88.59 521 LYS B C 1
ATOM 8339 O O . LYS B 1 521 ? -47.236 46.052 55.299 1.00 88.71 521 LYS B O 1
ATOM 8341 N N . ASP B 1 522 ? -46.040 44.593 56.535 1.00 89.70 522 ASP B N 1
ATOM 8342 C CA . ASP B 1 522 ? -44.791 44.773 55.805 1.00 91.27 522 ASP B CA 1
ATOM 8343 C C . ASP B 1 522 ? -44.924 44.538 54.301 1.00 92.87 522 ASP B C 1
ATOM 8344 O O . ASP B 1 522 ? -44.436 45.336 53.499 1.00 93.50 522 ASP B O 1
ATOM 8349 N N . GLU B 1 523 ? -45.578 43.442 53.923 1.00 94.48 523 GLU B N 1
ATOM 8350 C CA . GLU B 1 523 ? -45.760 43.101 52.512 1.00 95.64 523 GLU B CA 1
ATOM 8351 C C . GLU B 1 523 ? -46.744 44.035 51.809 1.00 96.64 523 GLU B C 1
ATOM 8352 O O . GLU B 1 523 ? -46.599 44.312 50.617 1.00 97.12 523 GLU B O 1
ATOM 8354 N N . HIS B 1 524 ? -47.744 44.515 52.544 1.00 97.34 524 HIS B N 1
ATOM 8355 C CA . HIS B 1 524 ? -48.739 45.423 51.979 1.00 97.78 524 HIS B CA 1
ATOM 8356 C C . HIS B 1 524 ? -48.173 46.836 51.873 1.00 98.53 524 HIS B C 1
ATOM 8357 O O . HIS B 1 524 ? -48.916 47.794 51.665 1.00 98.85 524 HIS B O 1
ATOM 8359 N N . GLU B 1 525 ? -46.854 46.953 52.026 1.00 99.19 525 GLU B N 1
ATOM 8360 C CA . GLU B 1 525 ? -46.157 48.237 51.940 1.00 99.37 525 GLU B CA 1
ATOM 8361 C C . GLU B 1 525 ? -45.316 48.289 50.666 1.00 100.30 525 GLU B C 1
ATOM 8362 O O . GLU B 1 525 ? -45.713 48.892 49.662 1.00 100.82 525 GLU B O 1
ATOM 8368 N N . GLU B 1 526 ? -44.151 47.650 50.724 1.00 100.65 526 GLU B N 1
ATOM 8369 C CA . GLU B 1 526 ? -43.223 47.594 49.599 1.00 100.57 526 GLU B CA 1
ATOM 8370 C C . GLU B 1 526 ? -41.948 46.882 50.038 1.00 100.29 526 GLU B C 1
ATOM 8371 O O . GLU B 1 526 ? -41.907 46.268 51.106 1.00 99.61 526 GLU B O 1
ATOM 8373 N N . SER C 1 5 ? -21.892 64.162 67.884 1.00 58.48 5 SER C N 1
ATOM 8374 C CA . SER C 1 5 ? -20.444 64.374 67.586 1.00 57.86 5 SER C CA 1
ATOM 8375 C C . SER C 1 5 ? -19.752 63.018 67.424 1.00 56.76 5 SER C C 1
ATOM 8376 O O . SER C 1 5 ? -18.536 62.895 67.608 1.00 56.78 5 SER C O 1
ATOM 8379 N N . GLY C 1 6 ? -20.538 62.002 67.077 1.00 54.35 6 GLY C N 1
ATOM 8380 C CA . GLY C 1 6 ? -19.989 60.672 66.892 1.00 51.18 6 GLY C CA 1
ATOM 8381 C C . GLY C 1 6 ? -19.465 60.404 65.489 1.00 48.75 6 GLY C C 1
ATOM 8382 O O . GLY C 1 6 ? -19.888 61.035 64.516 1.00 48.06 6 GLY C O 1
ATOM 8383 N N . SER C 1 7 ? -18.528 59.467 65.392 1.00 45.95 7 SER C N 1
ATOM 8384 C CA . SER C 1 7 ? -17.948 59.082 64.111 1.00 43.43 7 SER C CA 1
ATOM 8385 C C . SER C 1 7 ? -18.280 57.614 63.842 1.00 40.69 7 SER C C 1
ATOM 8386 O O . SER C 1 7 ? -18.846 56.927 64.689 1.00 40.75 7 SER C O 1
ATOM 8389 N N . LEU C 1 8 ? -17.931 57.138 62.657 1.00 38.36 8 LEU C N 1
ATOM 8390 C CA . LEU C 1 8 ? -18.195 55.755 62.274 1.00 34.96 8 LEU C CA 1
ATOM 8391 C C . LEU C 1 8 ? -17.018 55.261 61.449 1.00 32.95 8 LEU C C 1
ATOM 8392 O O . LEU C 1 8 ? -16.748 55.788 60.368 1.00 32.57 8 LEU C O 1
ATOM 8397 N N . ILE C 1 9 ? -16.297 54.276 61.969 1.00 30.76 9 ILE C N 1
ATOM 8398 C CA . ILE C 1 9 ? -15.162 53.729 61.236 1.00 29.77 9 ILE C CA 1
ATOM 8399 C C . ILE C 1 9 ? -15.658 52.457 60.562 1.00 30.01 9 ILE C C 1
ATOM 8400 O O . ILE C 1 9 ? -16.010 51.475 61.211 1.00 32.04 9 ILE C O 1
ATOM 8405 N N . TRP C 1 10 ? -15.712 52.500 59.241 1.00 29.59 10 TRP C N 1
ATOM 8406 C CA . TRP C 1 10 ? -16.214 51.386 58.460 1.00 28.73 10 TRP C CA 1
ATOM 8407 C C . TRP C 1 10 ? -15.110 50.504 57.910 1.00 28.28 10 TRP C C 1
ATOM 8408 O O . TRP C 1 10 ? -14.248 50.962 57.152 1.00 27.48 10 TRP C O 1
ATOM 8419 N N . PHE C 1 11 ? -15.141 49.233 58.302 1.00 27.49 11 PHE C N 1
ATOM 8420 C CA . PHE C 1 11 ? -14.137 48.289 57.846 1.00 27.48 11 PHE C CA 1
ATOM 8421 C C . PHE C 1 11 ? -14.580 47.500 56.633 1.00 27.01 11 PHE C C 1
ATOM 8422 O O . PHE C 1 11 ? -15.742 47.119 56.508 1.00 29.21 11 PHE C O 1
ATOM 8430 N N . ARG C 1 12 ? -13.630 47.275 55.736 1.00 27.11 12 ARG C N 1
ATOM 8431 C CA . ARG C 1 12 ? -13.842 46.492 54.528 1.00 26.95 12 ARG C CA 1
ATOM 8432 C C . ARG C 1 12 ? -12.522 45.745 54.340 1.00 27.62 12 ARG C C 1
ATOM 8433 O O . ARG C 1 12 ? -12.495 44.516 54.368 1.00 28.20 12 ARG C O 1
ATOM 8441 N N . LYS C 1 13 ? -11.431 46.495 54.175 1.00 25.79 13 LYS C N 1
ATOM 8442 C CA . LYS C 1 13 ? -10.108 45.902 54.016 1.00 25.89 13 LYS C CA 1
ATOM 8443 C C . LYS C 1 13 ? -9.072 46.446 55.000 1.00 28.48 13 LYS C C 1
ATOM 8444 O O . LYS C 1 13 ? -7.884 46.231 54.831 1.00 31.83 13 LYS C O 1
ATOM 8450 N N . GLY C 1 14 ? -9.477 47.164 56.024 1.00 29.51 14 GLY C N 1
ATOM 8451 C CA . GLY C 1 14 ? -8.451 47.641 56.932 1.00 31.04 14 GLY C CA 1
ATOM 8452 C C . GLY C 1 14 ? -8.677 46.915 58.227 1.00 31.42 14 GLY C C 1
ATOM 8453 O O . GLY C 1 14 ? -8.913 47.549 59.252 1.00 33.46 14 GLY C O 1
ATOM 8454 N N . LEU C 1 15 ? -8.607 45.586 58.180 1.00 30.97 15 LEU C N 1
ATOM 8455 C CA . LEU C 1 15 ? -8.876 44.768 59.357 1.00 29.57 15 LEU C CA 1
ATOM 8456 C C . LEU C 1 15 ? -7.731 44.724 60.368 1.00 29.34 15 LEU C C 1
ATOM 8457 O O . LEU C 1 15 ? -7.284 43.661 60.774 1.00 30.91 15 LEU C O 1
ATOM 8462 N N . ARG C 1 16 ? -7.275 45.900 60.781 1.00 28.40 16 ARG C N 1
ATOM 8463 C CA . ARG C 1 16 ? -6.191 46.026 61.744 1.00 28.12 16 ARG C CA 1
ATOM 8464 C C . ARG C 1 16 ? -6.354 47.358 62.454 1.00 28.90 16 ARG C C 1
ATOM 8465 O O . ARG C 1 16 ? -7.058 48.235 61.947 1.00 29.40 16 ARG C O 1
ATOM 8473 N N . VAL C 1 17 ? -5.720 47.520 63.618 1.00 28.38 17 VAL C N 1
ATOM 8474 C CA . VAL C 1 17 ? -5.799 48.801 64.315 1.00 29.28 17 VAL C CA 1
ATOM 8475 C C . VAL C 1 17 ? -4.501 49.551 64.067 1.00 28.85 17 VAL C C 1
ATOM 8476 O O . VAL C 1 17 ? -4.479 50.782 64.095 1.00 30.72 17 VAL C O 1
ATOM 8480 N N . HIS C 1 18 ? -3.420 48.814 63.811 1.00 27.69 18 HIS C N 1
ATOM 8481 C CA . HIS C 1 18 ? -2.136 49.459 63.556 1.00 27.01 18 HIS C CA 1
ATOM 8482 C C . HIS C 1 18 ? -2.163 50.089 62.170 1.00 27.68 18 HIS C C 1
ATOM 8483 O O . HIS C 1 18 ? -2.878 49.629 61.284 1.00 26.55 18 HIS C O 1
ATOM 8490 N N . ASP C 1 19 ? -1.375 51.142 61.998 1.00 28.02 19 ASP C N 1
ATOM 8491 C CA . ASP C 1 19 ? -1.319 51.894 60.754 1.00 27.88 19 ASP C CA 1
ATOM 8492 C C . ASP C 1 19 ? -2.685 52.021 60.064 1.00 29.58 19 ASP C C 1
ATOM 8493 O O . ASP C 1 19 ? -2.835 51.691 58.887 1.00 30.60 19 ASP C O 1
ATOM 8498 N N . ASN C 1 20 ? -3.680 52.511 60.795 1.00 29.92 20 ASN C N 1
ATOM 8499 C CA . ASN C 1 20 ? -5.014 52.685 60.232 1.00 31.52 20 ASN C CA 1
ATOM 8500 C C . ASN C 1 20 ? -5.398 54.174 60.247 1.00 32.08 20 ASN C C 1
ATOM 8501 O O . ASN C 1 20 ? -6.148 54.635 61.125 1.00 32.63 20 ASN C O 1
ATOM 8506 N N . PRO C 1 21 ? -4.893 54.945 59.270 1.00 30.55 21 PRO C N 1
ATOM 8507 C CA . PRO C 1 21 ? -5.189 56.374 59.182 1.00 30.81 21 PRO C CA 1
ATOM 8508 C C . PRO C 1 21 ? -6.675 56.621 59.447 1.00 32.66 21 PRO C C 1
ATOM 8509 O O . PRO C 1 21 ? -7.053 57.470 60.255 1.00 34.27 21 PRO C O 1
ATOM 8513 N N . ALA C 1 22 ? -7.508 55.853 58.758 1.00 33.16 22 ALA C N 1
ATOM 8514 C CA . ALA C 1 22 ? -8.948 55.955 58.894 1.00 32.88 22 ALA C CA 1
ATOM 8515 C C . ALA C 1 22 ? -9.363 55.874 60.347 1.00 32.85 22 ALA C C 1
ATOM 8516 O O . ALA C 1 22 ? -10.106 56.727 60.823 1.00 32.65 22 ALA C O 1
ATOM 8518 N N . LEU C 1 23 ? -8.889 54.844 61.045 1.00 33.15 23 LEU C N 1
ATOM 8519 C CA . LEU C 1 23 ? -9.234 54.652 62.453 1.00 33.54 23 LEU C CA 1
ATOM 8520 C C . LEU C 1 23 ? -8.733 55.798 63.317 1.00 34.76 23 LEU C C 1
ATOM 8521 O O . LEU C 1 23 ? -9.424 56.227 64.240 1.00 33.02 23 LEU C O 1
ATOM 8526 N N . GLU C 1 24 ? -7.537 56.297 63.018 1.00 35.64 24 GLU C N 1
ATOM 8527 C CA . GLU C 1 24 ? -6.984 57.393 63.798 1.00 38.32 24 GLU C CA 1
ATOM 8528 C C . GLU C 1 24 ? -7.897 58.616 63.801 1.00 39.64 24 GLU C C 1
ATOM 8529 O O . GLU C 1 24 ? -8.260 59.123 64.865 1.00 38.76 24 GLU C O 1
ATOM 8535 N N . TYR C 1 25 ? -8.258 59.087 62.608 1.00 40.43 25 TYR C N 1
ATOM 8536 C CA . TYR C 1 25 ? -9.127 60.251 62.473 1.00 42.27 25 TYR C CA 1
ATOM 8537 C C . TYR C 1 25 ? -10.478 60.021 63.144 1.00 43.19 25 TYR C C 1
ATOM 8538 O O . TYR C 1 25 ? -10.975 60.878 63.871 1.00 44.68 25 TYR C O 1
ATOM 8547 N N . ALA C 1 26 ? -11.070 58.861 62.896 1.00 42.98 26 ALA C N 1
ATOM 8548 C CA . ALA C 1 26 ? -12.359 58.536 63.469 1.00 43.41 26 ALA C CA 1
ATOM 8549 C C . ALA C 1 26 ? -12.342 58.600 64.988 1.00 44.67 26 ALA C C 1
ATOM 8550 O O . ALA C 1 26 ? -13.358 58.911 65.600 1.00 45.19 26 ALA C O 1
ATOM 8552 N N . SER C 1 27 ? -11.196 58.314 65.599 1.00 46.47 27 SER C N 1
ATOM 8553 C CA . SER C 1 27 ? -11.094 58.327 67.060 1.00 49.30 27 SER C CA 1
ATOM 8554 C C . SER C 1 27 ? -10.903 59.722 67.648 1.00 51.82 27 SER C C 1
ATOM 8555 O O . SER C 1 27 ? -11.082 59.923 68.852 1.00 52.11 27 SER C O 1
ATOM 8558 N N . LYS C 1 28 ? -10.534 60.679 66.800 1.00 54.19 28 LYS C N 1
ATOM 8559 C CA . LYS C 1 28 ? -10.312 62.054 67.234 1.00 55.97 28 LYS C CA 1
ATOM 8560 C C . LYS C 1 28 ? -11.577 62.924 67.244 1.00 57.12 28 LYS C C 1
ATOM 8561 O O . LYS C 1 28 ? -12.444 62.819 66.363 1.00 56.35 28 LYS C O 1
ATOM 8567 N N . GLY C 1 29 ? -11.665 63.778 68.263 1.00 57.50 29 GLY C N 1
ATOM 8568 C CA . GLY C 1 29 ? -12.789 64.685 68.412 1.00 58.08 29 GLY C CA 1
ATOM 8569 C C . GLY C 1 29 ? -14.171 64.063 68.337 1.00 58.58 29 GLY C C 1
ATOM 8570 O O . GLY C 1 29 ? -15.081 64.635 67.724 1.00 58.34 29 GLY C O 1
ATOM 8571 N N . SER C 1 30 ? -14.341 62.899 68.959 1.00 58.06 30 SER C N 1
ATOM 8572 C CA . SER C 1 30 ? -15.636 62.233 68.943 1.00 57.38 30 SER C CA 1
ATOM 8573 C C . SER C 1 30 ? -15.994 61.660 70.305 1.00 56.92 30 SER C C 1
ATOM 8574 O O . SER C 1 30 ? -15.217 60.931 70.915 1.00 55.96 30 SER C O 1
ATOM 8577 N N . GLU C 1 31 ? -17.182 62.013 70.774 1.00 57.69 31 GLU C N 1
ATOM 8578 C CA . GLU C 1 31 ? -17.677 61.556 72.062 1.00 59.60 31 GLU C CA 1
ATOM 8579 C C . GLU C 1 31 ? -17.848 60.040 72.019 1.00 59.19 31 GLU C C 1
ATOM 8580 O O . GLU C 1 31 ? -17.708 59.354 73.033 1.00 59.88 31 GLU C O 1
ATOM 8586 N N . PHE C 1 32 ? -18.160 59.528 70.833 1.00 57.63 32 PHE C N 1
ATOM 8587 C CA . PHE C 1 32 ? -18.342 58.096 70.635 1.00 56.58 32 PHE C CA 1
ATOM 8588 C C . PHE C 1 32 ? -18.049 57.706 69.187 1.00 53.35 32 PHE C C 1
ATOM 8589 O O . PHE C 1 32 ? -18.166 58.524 68.276 1.00 52.58 32 PHE C O 1
ATOM 8597 N N . MET C 1 33 ? -17.664 56.448 68.988 1.00 49.83 33 MET C N 1
ATOM 8598 C CA . MET C 1 33 ? -17.327 55.936 67.664 1.00 46.07 33 MET C CA 1
ATOM 8599 C C . MET C 1 33 ? -17.954 54.560 67.408 1.00 43.19 33 MET C C 1
ATOM 8600 O O . MET C 1 33 ? -17.970 53.698 68.288 1.00 42.36 33 MET C O 1
ATOM 8605 N N . TYR C 1 34 ? -18.478 54.359 66.205 1.00 41.18 34 TYR C N 1
ATOM 8606 C CA . TYR C 1 34 ? -19.091 53.079 65.849 1.00 40.20 34 TYR C CA 1
ATOM 8607 C C . TYR C 1 34 ? -18.263 52.293 64.827 1.00 38.98 34 TYR C C 1
ATOM 8608 O O . TYR C 1 34 ? -18.245 52.638 63.640 1.00 37.92 34 TYR C O 1
ATOM 8617 N N . PRO C 1 35 ? -17.549 51.242 65.274 1.00 38.51 35 PRO C N 1
ATOM 8618 C CA . PRO C 1 35 ? -16.742 50.440 64.344 1.00 38.45 35 PRO C CA 1
ATOM 8619 C C . PRO C 1 35 ? -17.693 49.444 63.699 1.00 38.32 35 PRO C C 1
ATOM 8620 O O . PRO C 1 35 ? -18.349 48.663 64.399 1.00 38.79 35 PRO C O 1
ATOM 8624 N N . VAL C 1 36 ? -17.778 49.471 62.373 1.00 37.34 36 VAL C N 1
ATOM 8625 C CA . VAL C 1 36 ? -18.692 48.573 61.671 1.00 35.49 36 VAL C CA 1
ATOM 8626 C C . VAL C 1 36 ? -18.093 47.788 60.504 1.00 34.02 36 VAL C C 1
ATOM 8627 O O . VAL C 1 36 ? -17.183 48.255 59.806 1.00 33.73 36 VAL C O 1
ATOM 8631 N N . PHE C 1 37 ? -18.603 46.570 60.340 1.00 31.94 37 PHE C N 1
ATOM 8632 C CA . PHE C 1 37 ? -18.231 45.678 59.245 1.00 29.49 37 PHE C CA 1
ATOM 8633 C C . PHE C 1 37 ? -19.555 45.070 58.799 1.00 28.68 37 PHE C C 1
ATOM 8634 O O . PHE C 1 37 ? -20.377 44.699 59.636 1.00 27.62 37 PHE C O 1
ATOM 8642 N N . VAL C 1 38 ? -19.783 44.981 57.495 1.00 29.39 38 VAL C N 1
ATOM 8643 C CA . VAL C 1 38 ? -21.033 44.401 57.032 1.00 30.29 38 VAL C CA 1
ATOM 8644 C C . VAL C 1 38 ? -20.801 43.162 56.182 1.00 29.33 38 VAL C C 1
ATOM 8645 O O . VAL C 1 38 ? -20.019 43.178 55.233 1.00 29.14 38 VAL C O 1
ATOM 8649 N N . ILE C 1 39 ? -21.486 42.085 56.548 1.00 29.10 39 ILE C N 1
ATOM 8650 C CA . ILE C 1 39 ? -21.391 40.805 55.853 1.00 28.12 39 ILE C CA 1
ATOM 8651 C C . ILE C 1 39 ? -22.320 40.755 54.636 1.00 28.91 39 ILE C C 1
ATOM 8652 O O . ILE C 1 39 ? -23.542 40.699 54.780 1.00 28.64 39 ILE C O 1
ATOM 8657 N N . ASP C 1 40 ? -21.743 40.784 53.439 1.00 30.13 40 ASP C N 1
ATOM 8658 C CA . ASP C 1 40 ? -22.544 40.703 52.228 1.00 31.00 40 ASP C CA 1
ATOM 8659 C C . ASP C 1 40 ? -22.873 39.226 51.987 1.00 32.58 40 ASP C C 1
ATOM 8660 O O . ASP C 1 40 ? -22.000 38.419 51.682 1.00 32.55 40 ASP C O 1
ATOM 8665 N N . PRO C 1 41 ? -24.151 38.859 52.108 1.00 34.83 41 PRO C N 1
ATOM 8666 C CA . PRO C 1 41 ? -24.631 37.484 51.923 1.00 36.57 41 PRO C CA 1
ATOM 8667 C C . PRO C 1 41 ? -24.233 36.792 50.618 1.00 38.31 41 PRO C C 1
ATOM 8668 O O . PRO C 1 41 ? -24.011 35.579 50.592 1.00 37.52 41 PRO C O 1
ATOM 8672 N N . HIS C 1 42 ? -24.161 37.564 49.540 1.00 40.51 42 HIS C N 1
ATOM 8673 C CA . HIS C 1 42 ? -23.828 37.023 48.231 1.00 43.62 42 HIS C CA 1
ATOM 8674 C C . HIS C 1 42 ? -22.381 36.559 48.121 1.00 43.99 42 HIS C C 1
ATOM 8675 O O . HIS C 1 42 ? -22.058 35.688 47.309 1.00 44.83 42 HIS C O 1
ATOM 8682 N N . TYR C 1 43 ? -21.512 37.134 48.941 1.00 42.93 43 TYR C N 1
ATOM 8683 C CA . TYR C 1 43 ? -20.109 36.759 48.921 1.00 42.84 43 TYR C CA 1
ATOM 8684 C C . TYR C 1 43 ? -19.812 35.815 50.061 1.00 41.85 43 TYR C C 1
ATOM 8685 O O . TYR C 1 43 ? -18.852 35.050 50.015 1.00 42.03 43 TYR C O 1
ATOM 8694 N N . MET C 1 44 ? -20.664 35.849 51.075 1.00 41.09 44 MET C N 1
ATOM 8695 C CA . MET C 1 44 ? -20.440 35.046 52.258 1.00 40.76 44 MET C CA 1
ATOM 8696 C C . MET C 1 44 ? -21.257 33.782 52.470 1.00 40.18 44 MET C C 1
ATOM 8697 O O . MET C 1 44 ? -20.704 32.753 52.843 1.00 39.95 44 MET C O 1
ATOM 8702 N N . GLU C 1 45 ? -22.563 33.843 52.240 1.00 40.51 45 GLU C N 1
ATOM 8703 C CA . GLU C 1 45 ? -23.406 32.676 52.488 1.00 42.05 45 GLU C CA 1
ATOM 8704 C C . GLU C 1 45 ? -23.277 31.491 51.532 1.00 41.15 45 GLU C C 1
ATOM 8705 O O . GLU C 1 45 ? -23.100 31.646 50.322 1.00 40.65 45 GLU C O 1
ATOM 8711 N N . SER C 1 46 ? -23.378 30.302 52.118 1.00 40.02 46 SER C N 1
ATOM 8712 C CA . SER C 1 46 ? -23.268 29.038 51.413 1.00 40.14 46 SER C CA 1
ATOM 8713 C C . SER C 1 46 ? -24.084 28.943 50.134 1.00 40.31 46 SER C C 1
ATOM 8714 O O . SER C 1 46 ? -25.286 29.185 50.141 1.00 43.28 46 SER C O 1
ATOM 8717 N N . ASP C 1 47 ? -23.424 28.577 49.039 1.00 38.09 47 ASP C N 1
ATOM 8718 C CA . ASP C 1 47 ? -24.090 28.424 47.751 1.00 36.52 47 ASP C CA 1
ATOM 8719 C C . ASP C 1 47 ? -23.984 26.959 47.305 1.00 35.47 47 ASP C C 1
ATOM 8720 O O . ASP C 1 47 ? -22.914 26.489 46.919 1.00 35.64 47 ASP C O 1
ATOM 8725 N N . PRO C 1 48 ? -25.098 26.213 47.364 1.00 34.76 48 PRO C N 1
ATOM 8726 C CA . PRO C 1 48 ? -25.106 24.798 46.960 1.00 33.24 48 PRO C CA 1
ATOM 8727 C C . PRO C 1 48 ? -24.606 24.517 45.534 1.00 31.59 48 PRO C C 1
ATOM 8728 O O . PRO C 1 48 ? -24.124 23.423 45.243 1.00 29.43 48 PRO C O 1
ATOM 8732 N N . SER C 1 49 ? -24.717 25.509 44.656 1.00 31.17 49 SER C N 1
ATOM 8733 C CA . SER C 1 49 ? -24.283 25.365 43.270 1.00 31.70 49 SER C CA 1
ATOM 8734 C C . SER C 1 49 ? -22.769 25.336 43.097 1.00 32.01 49 SER C C 1
ATOM 8735 O O . SER C 1 49 ? -22.265 24.798 42.112 1.00 31.81 49 SER C O 1
ATOM 8738 N N . ALA C 1 50 ? -22.047 25.924 44.043 1.00 32.54 50 ALA C N 1
ATOM 8739 C CA . ALA C 1 50 ? -20.595 25.965 43.957 1.00 33.72 50 ALA C CA 1
ATOM 8740 C C . ALA C 1 50 ? -20.016 24.561 43.875 1.00 35.09 50 ALA C C 1
ATOM 8741 O O . ALA C 1 50 ? -20.637 23.600 44.326 1.00 35.61 50 ALA C O 1
ATOM 8743 N N . PHE C 1 51 ? -18.821 24.446 43.302 1.00 36.68 51 PHE C N 1
ATOM 8744 C CA . PHE C 1 51 ? -18.160 23.150 43.163 1.00 36.26 51 PHE C CA 1
ATOM 8745 C C . PHE C 1 51 ? -17.462 22.674 44.425 1.00 33.88 51 PHE C C 1
ATOM 8746 O O . PHE C 1 51 ? -16.995 21.543 44.491 1.00 35.45 51 PHE C O 1
ATOM 8754 N N . SER C 1 52 ? -17.400 23.540 45.426 1.00 30.91 52 SER C N 1
ATOM 8755 C CA . SER C 1 52 ? -16.791 23.206 46.702 1.00 28.57 52 SER C CA 1
ATOM 8756 C C . SER C 1 52 ? -17.351 24.174 47.729 1.00 26.83 52 SER C C 1
ATOM 8757 O O . SER C 1 52 ? -17.678 25.315 47.402 1.00 26.50 52 SER C O 1
ATOM 8760 N N . PRO C 1 53 ? -17.481 23.727 48.985 1.00 25.58 53 PRO C N 1
ATOM 8761 C CA . PRO C 1 53 ? -18.014 24.557 50.072 1.00 25.75 53 PRO C CA 1
ATOM 8762 C C . PRO C 1 53 ? -17.582 26.019 49.991 1.00 26.85 53 PRO C C 1
ATOM 8763 O O . PRO C 1 53 ? -16.400 26.332 49.842 1.00 26.45 53 PRO C O 1
ATOM 8767 N N . GLY C 1 54 ? -18.558 26.911 50.084 1.00 27.58 54 GLY C N 1
ATOM 8768 C CA . GLY C 1 54 ? -18.272 28.328 50.012 1.00 27.31 54 GLY C CA 1
ATOM 8769 C C . GLY C 1 54 ? -19.401 29.055 49.328 1.00 27.28 54 GLY C C 1
ATOM 8770 O O . GLY C 1 54 ? -20.453 28.476 49.069 1.00 27.31 54 GLY C O 1
ATOM 8771 N N . SER C 1 55 ? -19.194 30.334 49.048 1.00 28.10 55 SER C N 1
ATOM 8772 C CA . SER C 1 55 ? -20.203 31.137 48.374 1.00 28.42 55 SER C CA 1
ATOM 8773 C C . SER C 1 55 ? -19.943 30.977 46.882 1.00 29.89 55 SER C C 1
ATOM 8774 O O . SER C 1 55 ? -19.150 30.132 46.472 1.00 30.27 55 SER C O 1
ATOM 8777 N N . SER C 1 56 ? -20.599 31.777 46.060 1.00 31.11 56 SER C N 1
ATOM 8778 C CA . SER C 1 56 ? -20.354 31.662 44.639 1.00 34.46 56 SER C CA 1
ATOM 8779 C C . SER C 1 56 ? -18.993 32.286 44.320 1.00 36.06 56 SER C C 1
ATOM 8780 O O . SER C 1 56 ? -18.356 31.916 43.329 1.00 38.51 56 SER C O 1
ATOM 8783 N N . ARG C 1 57 ? -18.541 33.212 45.171 1.00 35.74 57 ARG C N 1
ATOM 8784 C CA . ARG C 1 57 ? -17.264 33.909 44.954 1.00 34.41 57 ARG C CA 1
ATOM 8785 C C . ARG C 1 57 ? -16.113 33.559 45.897 1.00 31.21 57 ARG C C 1
ATOM 8786 O O . ARG C 1 57 ? -14.962 33.848 45.591 1.00 27.95 57 ARG C O 1
ATOM 8794 N N . ALA C 1 58 ? -16.413 32.962 47.045 1.00 30.23 58 ALA C N 1
ATOM 8795 C CA . ALA C 1 58 ? -15.370 32.632 48.002 1.00 27.62 58 ALA C CA 1
ATOM 8796 C C . ALA C 1 58 ? -15.552 31.258 48.599 1.00 28.42 58 ALA C C 1
ATOM 8797 O O . ALA C 1 58 ? -16.679 30.829 48.866 1.00 28.77 58 ALA C O 1
ATOM 8799 N N . GLY C 1 59 ? -14.428 30.574 48.807 1.00 28.89 59 GLY C N 1
ATOM 8800 C CA . GLY C 1 59 ? -14.438 29.247 49.395 1.00 25.98 59 GLY C CA 1
ATOM 8801 C C . GLY C 1 59 ? -14.532 29.372 50.901 1.00 26.52 59 GLY C C 1
ATOM 8802 O O . GLY C 1 59 ? -14.231 30.424 51.470 1.00 24.84 59 GLY C O 1
ATOM 8803 N N . VAL C 1 60 ? -14.953 28.293 51.550 1.00 28.25 60 VAL C N 1
ATOM 8804 C CA . VAL C 1 60 ? -15.112 28.274 53.000 1.00 28.35 60 VAL C CA 1
ATOM 8805 C C . VAL C 1 60 ? -13.784 28.610 53.680 1.00 28.57 60 VAL C C 1
ATOM 8806 O O . VAL C 1 60 ? -13.751 29.125 54.802 1.00 29.15 60 VAL C O 1
ATOM 8810 N N . ASN C 1 61 ? -12.686 28.326 52.995 1.00 26.61 61 ASN C N 1
ATOM 8811 C CA . ASN C 1 61 ? -11.395 28.611 53.567 1.00 25.56 61 ASN C CA 1
ATOM 8812 C C . ASN C 1 61 ? -11.122 30.089 53.712 1.00 25.84 61 ASN C C 1
ATOM 8813 O O . ASN C 1 61 ? -10.635 30.518 54.757 1.00 27.90 61 ASN C O 1
ATOM 8818 N N . ARG C 1 62 ? -11.427 30.879 52.686 1.00 24.55 62 ARG C N 1
ATOM 8819 C CA . ARG C 1 62 ? -11.179 32.312 52.791 1.00 25.25 62 ARG C CA 1
ATOM 8820 C C . ARG C 1 62 ? -12.250 32.943 53.676 1.00 24.92 62 ARG C C 1
ATOM 8821 O O . ARG C 1 62 ? -11.991 33.907 54.391 1.00 25.76 62 ARG C O 1
ATOM 8829 N N . ILE C 1 63 ? -13.454 32.393 53.633 1.00 23.10 63 ILE C N 1
ATOM 8830 C CA . ILE C 1 63 ? -14.516 32.922 54.455 1.00 22.68 63 ILE C CA 1
ATOM 8831 C C . ILE C 1 63 ? -14.095 32.727 55.911 1.00 24.93 63 ILE C C 1
ATOM 8832 O O . ILE C 1 63 ? -14.132 33.676 56.708 1.00 25.29 63 ILE C O 1
ATOM 8837 N N . ARG C 1 64 ? -13.669 31.510 56.253 1.00 25.04 64 ARG C N 1
ATOM 8838 C CA . ARG C 1 64 ? -13.233 31.223 57.621 1.00 24.56 64 ARG C CA 1
ATOM 8839 C C . ARG C 1 64 ? -12.154 32.218 58.039 1.00 23.67 64 ARG C C 1
ATOM 8840 O O . ARG C 1 64 ? -12.167 32.726 59.160 1.00 23.31 64 ARG C O 1
ATOM 8848 N N . PHE C 1 65 ? -11.227 32.488 57.125 1.00 23.05 65 PHE C N 1
ATOM 8849 C CA . PHE C 1 65 ? -10.132 33.413 57.377 1.00 23.08 65 PHE C CA 1
ATOM 8850 C C . PHE C 1 65 ? -10.694 34.800 57.672 1.00 24.53 65 PHE C C 1
ATOM 8851 O O . PHE C 1 65 ? -10.220 35.489 58.572 1.00 26.34 65 PHE C O 1
ATOM 8859 N N . LEU C 1 66 ? -11.711 35.207 56.919 1.00 24.70 66 LEU C N 1
ATOM 8860 C CA . LEU C 1 66 ? -12.326 36.513 57.123 1.00 24.33 66 LEU C CA 1
ATOM 8861 C C . LEU C 1 66 ? -12.972 36.576 58.492 1.00 24.83 66 LEU C C 1
ATOM 8862 O O . LEU C 1 66 ? -12.733 37.508 59.252 1.00 25.36 66 LEU C O 1
ATOM 8867 N N . LEU C 1 67 ? -13.800 35.584 58.799 1.00 26.30 67 LEU C N 1
ATOM 8868 C CA . LEU C 1 67 ? -14.473 35.525 60.090 1.00 27.25 67 LEU C CA 1
ATOM 8869 C C . LEU C 1 67 ? -13.473 35.607 61.246 1.00 29.51 67 LEU C C 1
ATOM 8870 O O . LEU C 1 67 ? -13.707 36.308 62.237 1.00 30.57 67 LEU C O 1
ATOM 8875 N N . GLU C 1 68 ? -12.350 34.906 61.117 1.00 30.02 68 GLU C N 1
ATOM 8876 C CA . GLU C 1 68 ? -11.343 34.934 62.164 1.00 29.40 68 GLU C CA 1
ATOM 8877 C C . GLU C 1 68 ? -10.742 36.321 62.292 1.00 29.38 68 GLU C C 1
ATOM 8878 O O . GLU C 1 68 ? -10.442 36.768 63.393 1.00 30.88 68 GLU C O 1
ATOM 8884 N N . SER C 1 69 ? -10.569 37.004 61.168 1.00 28.95 69 SER C N 1
ATOM 8885 C CA . SER C 1 69 ? -10.014 38.349 61.185 1.00 27.73 69 SER C CA 1
ATOM 8886 C C . SER C 1 69 ? -11.008 39.291 61.848 1.00 28.56 69 SER C C 1
ATOM 8887 O O . SER C 1 69 ? -10.619 40.188 62.600 1.00 28.73 69 SER C O 1
ATOM 8890 N N . LEU C 1 70 ? -12.294 39.100 61.572 1.00 28.50 70 LEU C N 1
ATOM 8891 C CA . LEU C 1 70 ? -13.296 39.949 62.198 1.00 30.38 70 LEU C CA 1
ATOM 8892 C C . LEU C 1 70 ? -13.250 39.702 63.704 1.00 32.77 70 LEU C C 1
ATOM 8893 O O . LEU C 1 70 ? -13.195 40.640 64.495 1.00 33.50 70 LEU C O 1
ATOM 8898 N N . LYS C 1 71 ? -13.247 38.433 64.094 1.00 35.16 71 LYS C N 1
ATOM 8899 C CA . LYS C 1 71 ? -13.191 38.081 65.500 1.00 37.40 71 LYS C CA 1
ATOM 8900 C C . LYS C 1 71 ? -11.980 38.726 66.190 1.00 37.04 71 LYS C C 1
ATOM 8901 O O . LYS C 1 71 ? -12.103 39.252 67.293 1.00 38.03 71 LYS C O 1
ATOM 8907 N N . ASP C 1 72 ? -10.815 38.709 65.550 1.00 36.18 72 ASP C N 1
ATOM 8908 C CA . ASP C 1 72 ? -9.643 39.314 66.169 1.00 36.55 72 ASP C CA 1
ATOM 8909 C C . ASP C 1 72 ? -9.833 40.825 66.300 1.00 38.59 72 ASP C C 1
ATOM 8910 O O . ASP C 1 72 ? -9.491 41.413 67.330 1.00 40.20 72 ASP C O 1
ATOM 8915 N N . LEU C 1 73 ? -10.373 41.451 65.254 1.00 38.84 73 LEU C N 1
ATOM 8916 C CA . LEU C 1 73 ? -10.606 42.892 65.260 1.00 36.41 73 LEU C CA 1
ATOM 8917 C C . LEU C 1 73 ? -11.485 43.242 66.446 1.00 35.73 73 LEU C C 1
ATOM 8918 O O . LEU C 1 73 ? -11.132 44.087 67.263 1.00 35.82 73 LEU C O 1
ATOM 8923 N N . ASP C 1 74 ? -12.634 42.582 66.534 1.00 36.76 74 ASP C N 1
ATOM 8924 C CA . ASP C 1 74 ? -13.570 42.808 67.627 1.00 38.26 74 ASP C CA 1
ATOM 8925 C C . ASP C 1 74 ? -12.810 42.708 68.943 1.00 39.99 74 ASP C C 1
ATOM 8926 O O . ASP C 1 74 ? -12.970 43.532 69.837 1.00 40.51 74 ASP C O 1
ATOM 8931 N N . SER C 1 75 ? -11.967 41.693 69.048 1.00 41.85 75 SER C N 1
ATOM 8932 C CA . SER C 1 75 ? -11.181 41.489 70.249 1.00 43.42 75 SER C CA 1
ATOM 8933 C C . SER C 1 75 ? -10.279 42.684 70.552 1.00 42.97 75 SER C C 1
ATOM 8934 O O . SER C 1 75 ? -10.287 43.207 71.666 1.00 43.13 75 SER C O 1
ATOM 8937 N N . SER C 1 76 ? -9.503 43.115 69.562 1.00 43.16 76 SER C N 1
ATOM 8938 C CA . SER C 1 76 ? -8.595 44.239 69.747 1.00 43.01 76 SER C CA 1
ATOM 8939 C C . SER C 1 76 ? -9.342 45.491 70.160 1.00 44.34 76 SER C C 1
ATOM 8940 O O . SER C 1 76 ? -8.905 46.213 71.058 1.00 45.74 76 SER C O 1
ATOM 8943 N N . LEU C 1 77 ? -10.467 45.749 69.501 1.00 44.32 77 LEU C N 1
ATOM 8944 C CA . LEU C 1 77 ? -11.275 46.922 69.810 1.00 42.67 77 LEU C CA 1
ATOM 8945 C C . LEU C 1 77 ? -11.747 46.847 71.261 1.00 42.67 77 LEU C C 1
ATOM 8946 O O . LEU C 1 77 ? -11.550 47.790 72.030 1.00 43.39 77 LEU C O 1
ATOM 8951 N N . LYS C 1 78 ? -12.360 45.724 71.633 1.00 41.57 78 LYS C N 1
ATOM 8952 C CA . LYS C 1 78 ? -12.844 45.530 72.995 1.00 40.84 78 LYS C CA 1
ATOM 8953 C C . LYS C 1 78 ? -11.757 45.846 74.019 1.00 42.40 78 LYS C C 1
ATOM 8954 O O . LYS C 1 78 ? -12.044 46.379 75.085 1.00 42.26 78 LYS C O 1
ATOM 8960 N N . LYS C 1 79 ? -10.510 45.516 73.692 1.00 44.21 79 LYS C N 1
ATOM 8961 C CA . LYS C 1 79 ? -9.390 45.781 74.588 1.00 46.19 79 LYS C CA 1
ATOM 8962 C C . LYS C 1 79 ? -9.187 47.274 74.818 1.00 47.62 79 LYS C C 1
ATOM 8963 O O . LYS C 1 79 ? -8.581 47.682 75.804 1.00 48.22 79 LYS C O 1
ATOM 8969 N N . LEU C 1 80 ? -9.698 48.087 73.903 1.00 48.56 80 LEU C N 1
ATOM 8970 C CA . LEU C 1 80 ? -9.576 49.532 74.015 1.00 48.59 80 LEU C CA 1
ATOM 8971 C C . LEU C 1 80 ? -10.928 50.152 74.331 1.00 49.36 80 LEU C C 1
ATOM 8972 O O . LEU C 1 80 ? -11.179 51.304 73.987 1.00 50.10 80 LEU C O 1
ATOM 8977 N N . GLY C 1 81 ? -11.800 49.377 74.973 1.00 49.50 81 GLY C N 1
ATOM 8978 C CA . GLY C 1 81 ? -13.115 49.875 75.346 1.00 49.98 81 GLY C CA 1
ATOM 8979 C C . GLY C 1 81 ? -14.048 50.155 74.185 1.00 50.80 81 GLY C C 1
ATOM 8980 O O . GLY C 1 81 ? -14.913 51.036 74.254 1.00 50.38 81 GLY C O 1
ATOM 8981 N N . SER C 1 82 ? -13.871 49.406 73.105 1.00 51.13 82 SER C N 1
ATOM 8982 C CA . SER C 1 82 ? -14.711 49.570 71.933 1.00 49.94 82 SER C CA 1
ATOM 8983 C C . SER C 1 82 ? -15.287 48.216 71.566 1.00 49.84 82 SER C C 1
ATOM 8984 O O . SER C 1 82 ? -15.275 47.290 72.378 1.00 49.7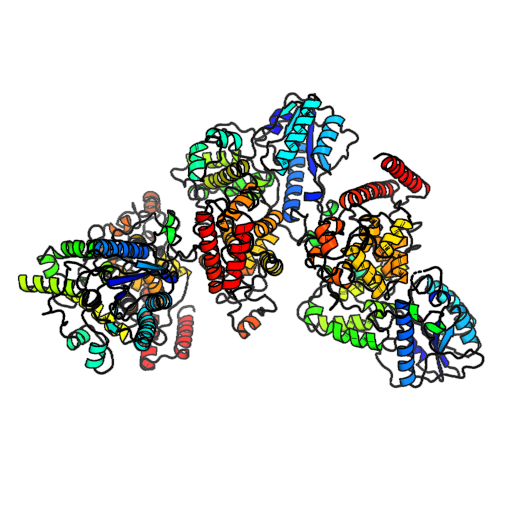5 82 SER C O 1
ATOM 8987 N N . ARG C 1 83 ? -15.785 48.104 70.341 1.00 49.44 83 ARG C N 1
ATOM 8988 C CA . ARG C 1 83 ? -16.378 46.866 69.870 1.00 48.30 83 ARG C CA 1
ATOM 8989 C C . ARG C 1 83 ? -16.554 46.959 68.358 1.00 47.60 83 ARG C C 1
ATOM 8990 O O . ARG C 1 83 ? -16.629 48.058 67.804 1.00 48.05 83 ARG C O 1
ATOM 8998 N N . LEU C 1 84 ? -16.607 45.810 67.689 1.00 45.46 84 LEU C N 1
ATOM 8999 C CA . LEU C 1 84 ? -16.802 45.792 66.246 1.00 42.13 84 LEU C CA 1
ATOM 9000 C C . LEU C 1 84 ? -18.248 45.428 65.967 1.00 40.83 84 LEU C C 1
ATOM 9001 O O . LEU C 1 84 ? -18.689 44.334 66.301 1.00 40.49 84 LEU C O 1
ATOM 9006 N N . LEU C 1 85 ? -18.983 46.354 65.365 1.00 40.80 85 LEU C N 1
ATOM 9007 C CA . LEU C 1 85 ? -20.388 46.126 65.037 1.00 40.87 85 LEU C CA 1
ATOM 9008 C C . LEU C 1 85 ? -20.522 45.486 63.651 1.00 41.17 85 LEU C C 1
ATOM 9009 O O . LEU C 1 85 ? -20.230 46.117 62.631 1.00 41.25 85 LEU C O 1
ATOM 9014 N N . VAL C 1 86 ? -20.966 44.232 63.625 1.00 39.86 86 VAL C N 1
ATOM 9015 C CA . VAL C 1 86 ? -21.120 43.503 62.376 1.00 39.25 86 VAL C CA 1
ATOM 9016 C C . VAL C 1 86 ? -22.580 43.404 61.966 1.00 39.88 86 VAL C C 1
ATOM 9017 O O . VAL C 1 86 ? -23.443 43.146 62.803 1.00 39.62 86 VAL C O 1
ATOM 9021 N N . PHE C 1 87 ? -22.849 43.602 60.674 1.00 39.40 87 PHE C N 1
ATOM 9022 C CA . PHE C 1 87 ? -24.209 43.534 60.151 1.00 40.45 87 PHE C CA 1
ATOM 9023 C C . PHE C 1 87 ? -24.331 42.590 58.952 1.00 41.61 87 PHE C C 1
ATOM 9024 O O . PHE C 1 87 ? -23.368 41.915 58.589 1.00 43.23 87 PHE C O 1
ATOM 9032 N N . LYS C 1 88 ? -25.513 42.524 58.348 1.00 40.91 88 LYS C N 1
ATOM 9033 C CA . LYS C 1 88 ? -25.716 41.651 57.195 1.00 41.23 88 LYS C CA 1
ATOM 9034 C C . LYS C 1 88 ? -26.644 42.281 56.159 1.00 40.86 88 LYS C C 1
ATOM 9035 O O . LYS C 1 88 ? -27.698 42.810 56.500 1.00 41.46 88 LYS C O 1
ATOM 9041 N N . GLY C 1 89 ? -26.246 42.217 54.892 1.00 39.07 89 GLY C N 1
ATOM 9042 C CA . GLY C 1 89 ? -27.052 42.784 53.829 1.00 37.73 89 GLY C CA 1
ATOM 9043 C C . GLY C 1 89 ? -26.145 43.438 52.816 1.00 38.07 89 GLY C C 1
ATOM 9044 O O . GLY C 1 89 ? -24.969 43.101 52.749 1.00 38.88 89 GLY C O 1
ATOM 9045 N N . GLU C 1 90 ? -26.676 44.350 52.008 1.00 38.68 90 GLU C N 1
ATOM 9046 C CA . GLU C 1 90 ? -25.844 45.044 51.031 1.00 38.97 90 GLU C CA 1
ATOM 9047 C C . GLU C 1 90 ? -25.186 46.179 51.816 1.00 36.95 90 GLU C C 1
ATOM 9048 O O . GLU C 1 90 ? -25.869 46.936 52.506 1.00 36.22 90 GLU C O 1
ATOM 9054 N N . PRO C 1 91 ? -23.847 46.289 51.745 1.00 35.77 91 PRO C N 1
ATOM 9055 C CA . PRO C 1 91 ? -23.073 47.318 52.446 1.00 35.15 91 PRO C CA 1
ATOM 9056 C C . PRO C 1 91 ? -23.640 48.725 52.330 1.00 34.91 91 PRO C C 1
ATOM 9057 O O . PRO C 1 91 ? -23.852 49.395 53.344 1.00 34.27 91 PRO C O 1
ATOM 9061 N N . GLY C 1 92 ? -23.886 49.168 51.098 1.00 34.58 92 GLY C N 1
ATOM 9062 C CA . GLY C 1 92 ? -24.445 50.493 50.886 1.00 35.04 92 GLY C CA 1
ATOM 9063 C C . GLY C 1 92 ? -25.709 50.720 51.705 1.00 35.96 92 GLY C C 1
ATOM 9064 O O . GLY C 1 92 ? -25.793 51.671 52.488 1.00 34.24 92 GLY C O 1
ATOM 9065 N N . GLU C 1 93 ? -26.695 49.845 51.517 1.00 36.94 93 GLU C N 1
ATOM 9066 C CA . GLU C 1 93 ? -27.950 49.929 52.247 1.00 38.22 93 GLU C CA 1
ATOM 9067 C C . GLU C 1 93 ? -27.717 49.993 53.748 1.00 37.73 93 GLU C C 1
ATOM 9068 O O . GLU C 1 93 ? -28.283 50.841 54.440 1.00 38.15 93 GLU C O 1
ATOM 9074 N N . VAL C 1 94 ? -26.889 49.089 54.255 1.00 36.08 94 VAL C N 1
ATOM 9075 C CA . VAL C 1 94 ? -26.611 49.055 55.680 1.00 35.26 94 VAL C CA 1
ATOM 9076 C C . VAL C 1 94 ? -25.938 50.329 56.174 1.00 36.35 94 VAL C C 1
ATOM 9077 O O . VAL C 1 94 ? -26.291 50.852 57.230 1.00 36.51 94 VAL C O 1
ATOM 9081 N N . LEU C 1 95 ? -24.970 50.836 55.423 1.00 36.93 95 LEU C N 1
ATOM 9082 C CA . LEU C 1 95 ? -24.305 52.063 55.831 1.00 38.25 95 LEU C CA 1
ATOM 9083 C C . LEU C 1 95 ? -25.285 53.242 55.951 1.00 39.73 95 LEU C C 1
ATOM 9084 O O . LEU C 1 95 ? -25.261 53.964 56.950 1.00 39.96 95 LEU C O 1
ATOM 9089 N N . VAL C 1 96 ? -26.147 53.441 54.953 1.00 40.57 96 VAL C N 1
ATOM 9090 C CA . VAL C 1 96 ? -27.108 54.541 55.019 1.00 42.85 96 VAL C CA 1
ATOM 9091 C C . VAL C 1 96 ? -28.100 54.326 56.162 1.00 44.86 96 VAL C C 1
ATOM 9092 O O . VAL C 1 96 ? -28.640 55.285 56.704 1.00 46.20 96 VAL C O 1
ATOM 9096 N N . ARG C 1 97 ? -28.334 53.067 56.524 1.00 46.26 97 ARG C N 1
ATOM 9097 C CA . ARG C 1 97 ? -29.249 52.730 57.611 1.00 47.55 97 ARG C CA 1
ATOM 9098 C C . ARG C 1 97 ? -28.592 53.127 58.936 1.00 47.00 97 ARG C C 1
ATOM 9099 O O . ARG C 1 97 ? -29.249 53.628 59.842 1.00 47.77 97 ARG C O 1
ATOM 9107 N N . CYS C 1 98 ? -27.288 52.898 59.042 1.00 46.09 98 CYS C N 1
ATOM 9108 C CA . CYS C 1 98 ? -26.549 53.250 60.249 1.00 46.28 98 CYS C CA 1
ATOM 9109 C C . CYS C 1 98 ? -26.373 54.749 60.277 1.00 47.23 98 CYS C C 1
ATOM 9110 O O . CYS C 1 98 ? -26.707 55.414 61.259 1.00 48.79 98 CYS C O 1
ATOM 9113 N N . LEU C 1 99 ? -25.824 55.268 59.187 1.00 46.79 99 LEU C N 1
ATOM 9114 C CA . LEU C 1 99 ? -25.579 56.693 59.040 1.00 46.29 99 LEU C CA 1
ATOM 9115 C C . LEU C 1 99 ? -26.791 57.522 59.485 1.00 47.27 99 LEU C C 1
ATOM 9116 O O . LEU C 1 99 ? -26.639 58.573 60.115 1.00 47.48 99 LEU C O 1
ATOM 9121 N N . GLN C 1 100 ? -27.996 57.050 59.178 1.00 47.52 100 GLN C N 1
ATOM 9122 C CA . GLN C 1 100 ? -29.178 57.794 59.578 1.00 48.90 100 GLN C CA 1
ATOM 9123 C C . GLN C 1 100 ? -29.669 57.435 60.976 1.00 49.95 100 GLN C C 1
ATOM 9124 O O . GLN C 1 100 ? -30.193 58.286 61.694 1.00 51.66 100 GLN C O 1
ATOM 9130 N N . GLU C 1 101 ? -29.477 56.189 61.387 1.00 51.20 101 GLU C N 1
ATOM 9131 C CA . GLU C 1 101 ? -29.927 55.782 62.712 1.00 52.14 101 GLU C CA 1
ATOM 9132 C C . GLU C 1 101 ? -29.091 56.376 63.847 1.00 50.73 101 GLU C C 1
ATOM 9133 O O . GLU C 1 101 ? -29.605 56.590 64.941 1.00 49.97 101 GLU C O 1
ATOM 9139 N N . TRP C 1 102 ? -27.815 56.654 63.589 1.00 49.82 102 TRP C N 1
ATOM 9140 C CA . TRP C 1 102 ? -26.940 57.191 64.626 1.00 48.93 102 TRP C CA 1
ATOM 9141 C C . TRP C 1 102 ? -26.652 58.685 64.557 1.00 50.38 102 TRP C C 1
ATOM 9142 O O . TRP C 1 102 ? -26.104 59.248 65.504 1.00 50.58 102 TRP C O 1
ATOM 9153 N N . LYS C 1 103 ? -27.004 59.326 63.445 1.00 52.16 103 LYS C N 1
ATOM 9154 C CA . LYS C 1 103 ? -26.780 60.767 63.287 1.00 52.69 103 LYS C CA 1
ATOM 9155 C C . LYS C 1 103 ? -25.289 61.124 63.349 1.00 51.26 103 LYS C C 1
ATOM 9156 O O . LYS C 1 103 ? -24.908 62.141 63.924 1.00 50.71 103 LYS C O 1
ATOM 9162 N N . VAL C 1 104 ? -24.459 60.277 62.750 1.00 50.82 104 VAL C N 1
ATOM 9163 C CA . VAL C 1 104 ? -23.009 60.465 62.716 1.00 49.39 104 VAL C CA 1
ATOM 9164 C C . VAL C 1 104 ? -22.615 61.666 61.863 1.00 48.71 104 VAL C C 1
ATOM 9165 O O . VAL C 1 104 ? -23.262 61.968 60.864 1.00 50.24 104 VAL C O 1
ATOM 9169 N N . LYS C 1 105 ? -21.542 62.341 62.246 1.00 47.83 105 LYS C N 1
ATOM 9170 C CA . LYS C 1 105 ? -21.081 63.493 61.491 1.00 47.99 105 LYS C CA 1
ATOM 9171 C C . LYS C 1 105 ? -19.771 63.265 60.733 1.00 46.09 105 LYS C C 1
ATOM 9172 O O . LYS C 1 105 ? -19.424 64.041 59.842 1.00 45.93 105 LYS C O 1
ATOM 9178 N N . ARG C 1 106 ? -19.052 62.200 61.077 1.00 44.18 106 ARG C N 1
ATOM 9179 C CA . ARG C 1 106 ? -17.784 61.888 60.417 1.00 42.66 106 ARG C CA 1
ATOM 9180 C C . ARG C 1 106 ? -17.723 60.408 60.047 1.00 40.01 106 ARG C C 1
ATOM 9181 O O . ARG C 1 106 ? -17.698 59.542 60.922 1.00 39.08 106 ARG C O 1
ATOM 9189 N N . LEU C 1 107 ? -17.688 60.128 58.749 1.00 36.80 107 LEU C N 1
ATOM 9190 C CA . LEU C 1 107 ? -17.633 58.757 58.252 1.00 33.66 107 LEU C CA 1
ATOM 9191 C C . LEU C 1 107 ? -16.211 58.431 57.814 1.00 32.93 107 LEU C C 1
ATOM 9192 O O . LEU C 1 107 ? -15.614 59.183 57.050 1.00 32.34 107 LEU C O 1
ATOM 9197 N N . CYS C 1 108 ? -15.667 57.310 58.282 1.00 33.91 108 CYS C N 1
ATOM 9198 C CA . CYS C 1 108 ? -14.309 56.931 57.897 1.00 34.51 108 CYS C CA 1
ATOM 9199 C C . CYS C 1 108 ? -14.127 55.505 57.397 1.00 33.58 108 CYS C C 1
ATOM 9200 O O . CYS C 1 108 ? -14.604 54.548 58.005 1.00 34.86 108 CYS C O 1
ATOM 9203 N N . PHE C 1 109 ? -13.431 55.369 56.277 1.00 31.83 109 PHE C N 1
ATOM 9204 C CA . PHE C 1 109 ? -13.148 54.054 55.720 1.00 31.33 109 PHE C CA 1
ATOM 9205 C C . PHE C 1 109 ? -11.914 54.127 54.834 1.00 31.61 109 PHE C C 1
ATOM 9206 O O . PHE C 1 109 ? -11.715 55.106 54.107 1.00 32.24 109 PHE C O 1
ATOM 9214 N N . GLU C 1 110 ? -11.072 53.100 54.917 1.00 30.86 110 GLU C N 1
ATOM 9215 C CA . GLU C 1 110 ? -9.853 53.055 54.121 1.00 31.23 110 GLU C CA 1
ATOM 9216 C C . GLU C 1 110 ? -10.213 52.948 52.651 1.00 30.68 110 GLU C C 1
ATOM 9217 O O . GLU C 1 110 ? -11.102 52.195 52.273 1.00 32.13 110 GLU C O 1
ATOM 9223 N N . TYR C 1 111 ? -9.531 53.715 51.819 1.00 30.04 111 TYR C N 1
ATOM 9224 C CA . TYR C 1 111 ? -9.806 53.692 50.397 1.00 30.04 111 TYR C CA 1
ATOM 9225 C C . TYR C 1 111 ? -9.456 52.342 49.794 1.00 31.90 111 TYR C C 1
ATOM 9226 O O . TYR C 1 111 ? -8.568 51.644 50.281 1.00 32.35 111 TYR C O 1
ATOM 9235 N N . ASP C 1 112 ? -10.174 51.968 48.743 1.00 33.00 112 ASP C N 1
ATOM 9236 C CA . ASP C 1 112 ? -9.888 50.729 48.052 1.00 34.12 112 ASP C CA 1
ATOM 9237 C C . ASP C 1 112 ? -10.119 50.890 46.561 1.00 34.17 112 ASP C C 1
ATOM 9238 O O . ASP C 1 112 ? -11.004 51.621 46.127 1.00 34.74 112 ASP C O 1
ATOM 9243 N N . THR C 1 113 ? -9.318 50.183 45.778 1.00 34.21 113 THR C N 1
ATOM 9244 C CA . THR C 1 113 ? -9.389 50.275 44.336 1.00 32.74 113 THR C CA 1
ATOM 9245 C C . THR C 1 113 ? -10.177 49.193 43.614 1.00 32.63 113 THR C C 1
ATOM 9246 O O . THR C 1 113 ? -10.311 49.253 42.393 1.00 33.44 113 THR C O 1
ATOM 9250 N N . ASP C 1 114 ? -10.705 48.211 44.341 1.00 31.18 114 ASP C N 1
ATOM 9251 C CA . ASP C 1 114 ? -11.463 47.152 43.675 1.00 30.43 114 ASP C CA 1
ATOM 9252 C C . ASP C 1 114 ? -12.791 47.664 43.141 1.00 29.55 114 ASP C C 1
ATOM 9253 O O . ASP C 1 114 ? -13.508 48.407 43.820 1.00 28.41 114 ASP C O 1
ATOM 9258 N N . PRO C 1 115 ? -13.135 47.271 41.907 1.00 29.01 115 PRO C N 1
ATOM 9259 C CA . PRO C 1 115 ? -14.385 47.683 41.263 1.00 29.17 115 PRO C CA 1
ATOM 9260 C C . PRO C 1 115 ? -15.576 47.621 42.222 1.00 28.64 115 PRO C C 1
ATOM 9261 O O . PRO C 1 115 ? -16.384 48.551 42.289 1.00 27.64 115 PRO C O 1
ATOM 9265 N N . TYR C 1 116 ? -15.673 46.526 42.966 1.00 28.66 116 TYR C N 1
ATOM 9266 C CA . TYR C 1 116 ? -16.746 46.363 43.939 1.00 28.71 116 TYR C CA 1
ATOM 9267 C C . TYR C 1 116 ? -16.801 47.572 44.852 1.00 29.38 116 TYR C C 1
ATOM 9268 O O . TYR C 1 116 ? -17.864 48.162 45.034 1.00 30.04 116 TYR C O 1
ATOM 9277 N N . TYR C 1 117 ? -15.654 47.940 45.421 1.00 29.05 117 TYR C N 1
ATOM 9278 C CA . TYR C 1 117 ? -15.603 49.080 46.329 1.00 29.48 117 TYR C CA 1
ATOM 9279 C C . TYR C 1 117 ? -15.683 50.461 45.690 1.00 29.49 117 TYR C C 1
ATOM 9280 O O . TYR C 1 117 ? -16.142 51.407 46.334 1.00 28.79 117 TYR C O 1
ATOM 9289 N N . GLN C 1 118 ? -15.255 50.592 44.438 1.00 30.40 118 GLN C N 1
ATOM 9290 C CA . GLN C 1 118 ? -15.349 51.887 43.769 1.00 32.18 118 GLN C CA 1
ATOM 9291 C C . GLN C 1 118 ? -16.828 52.230 43.546 1.00 33.30 118 GLN C C 1
ATOM 9292 O O . GLN C 1 118 ? -17.228 53.396 43.592 1.00 31.95 118 GLN C O 1
ATOM 9298 N N . ALA C 1 119 ? -17.636 51.200 43.316 1.00 33.45 119 ALA C N 1
ATOM 9299 C CA . ALA C 1 119 ? -19.059 51.380 43.096 1.00 34.22 119 ALA C CA 1
ATOM 9300 C C . ALA C 1 119 ? -19.749 51.751 44.402 1.00 36.28 119 ALA C C 1
ATOM 9301 O O . ALA C 1 119 ? -20.668 52.568 44.418 1.00 37.83 119 ALA C O 1
ATOM 9303 N N . LEU C 1 120 ? -19.307 51.141 45.497 1.00 36.84 120 LEU C N 1
ATOM 9304 C CA . LEU C 1 120 ? -19.885 51.406 46.809 1.00 38.06 120 LEU C CA 1
ATOM 9305 C C . LEU C 1 120 ? -19.558 52.800 47.318 1.00 39.47 120 LEU C C 1
ATOM 9306 O O . LEU C 1 120 ? -20.447 53.549 47.723 1.00 40.20 120 LEU C O 1
ATOM 9311 N N . ASP C 1 121 ? -18.272 53.134 47.305 1.00 39.62 121 ASP C N 1
ATOM 9312 C CA . ASP C 1 121 ? -17.811 54.416 47.808 1.00 39.41 121 ASP C CA 1
ATOM 9313 C C . ASP C 1 121 ? -18.445 55.605 47.074 1.00 40.01 121 ASP C C 1
ATOM 9314 O O . ASP C 1 121 ? -18.761 56.625 47.689 1.00 38.89 121 ASP C O 1
ATOM 9319 N N . VAL C 1 122 ? -18.666 55.467 45.770 1.00 40.28 122 VAL C N 1
ATOM 9320 C CA . VAL C 1 122 ? -19.290 56.544 45.007 1.00 39.46 122 VAL C CA 1
ATOM 9321 C C . VAL C 1 122 ? -20.689 56.807 45.565 1.00 40.20 122 VAL C C 1
ATOM 9322 O O . VAL C 1 122 ? -21.053 57.958 45.807 1.00 41.30 122 VAL C O 1
ATOM 9326 N N . LYS C 1 123 ? -21.464 55.745 45.782 1.00 38.98 123 LYS C N 1
ATOM 9327 C CA . LYS C 1 123 ? -22.814 55.887 46.322 1.00 38.95 123 LYS C CA 1
ATOM 9328 C C . LYS C 1 123 ? -22.818 56.340 47.781 1.00 38.54 123 LYS C C 1
ATOM 9329 O O . LYS C 1 123 ? -23.591 57.213 48.167 1.00 39.06 123 LYS C O 1
ATOM 9335 N N . VAL C 1 124 ? -21.956 55.750 48.595 1.00 38.21 124 VAL C N 1
ATOM 9336 C CA . VAL C 1 124 ? -21.900 56.129 49.994 1.00 38.62 124 VAL C CA 1
ATOM 9337 C C . VAL C 1 124 ? -21.455 57.579 50.139 1.00 38.82 124 VAL C C 1
ATOM 9338 O O . VAL C 1 124 ? -22.048 58.334 50.904 1.00 39.59 124 VAL C O 1
ATOM 9342 N N . LYS C 1 125 ? -20.418 57.974 49.408 1.00 38.25 125 LYS C N 1
ATOM 9343 C CA . LYS C 1 125 ? -19.931 59.341 49.503 1.00 38.46 125 LYS C CA 1
ATOM 9344 C C . LYS C 1 125 ? -21.027 60.326 49.134 1.00 40.46 125 LYS C C 1
ATOM 9345 O O . LYS C 1 125 ? -21.213 61.343 49.804 1.00 40.49 125 LYS C O 1
ATOM 9351 N N . ASP C 1 126 ? -21.757 60.017 48.067 1.00 41.98 126 ASP C N 1
ATOM 9352 C CA . ASP C 1 126 ? -22.853 60.867 47.615 1.00 43.01 126 ASP C CA 1
ATOM 9353 C C . ASP C 1 126 ? -23.878 61.048 48.726 1.00 42.01 126 ASP C C 1
ATOM 9354 O O . ASP C 1 126 ? -24.310 62.165 49.019 1.00 43.45 126 ASP C O 1
ATOM 9359 N N . TYR C 1 127 ? -24.269 59.945 49.349 1.00 39.79 127 TYR C N 1
ATOM 9360 C CA . TYR C 1 127 ? -25.245 60.018 50.412 1.00 38.27 127 TYR C CA 1
ATOM 9361 C C . TYR C 1 127 ? -24.701 60.865 51.549 1.00 38.57 127 TYR C C 1
ATOM 9362 O O . TYR C 1 127 ? -25.400 61.715 52.099 1.00 38.02 127 TYR C O 1
ATOM 9371 N N . ALA C 1 128 ? -23.440 60.645 51.888 1.00 38.87 128 ALA C N 1
ATOM 9372 C CA . ALA C 1 128 ? -22.810 61.399 52.960 1.00 39.54 128 ALA C CA 1
ATOM 9373 C C . ALA C 1 128 ? -22.952 62.895 52.697 1.00 39.82 128 ALA C C 1
ATOM 9374 O O . ALA C 1 128 ? -23.354 63.662 53.572 1.00 40.18 128 ALA C O 1
ATOM 9376 N N . SER C 1 129 ? -22.625 63.293 51.476 1.00 40.46 129 SER C N 1
ATOM 9377 C CA . SER C 1 129 ? -22.687 64.684 51.073 1.00 41.37 129 SER C CA 1
ATOM 9378 C C . SER C 1 129 ? -24.097 65.242 51.186 1.00 40.93 129 SER C C 1
ATOM 9379 O O . SER C 1 129 ? -24.287 66.388 51.588 1.00 40.37 129 SER C O 1
ATOM 9382 N N . SER C 1 130 ? -25.084 64.422 50.840 1.00 41.63 130 SER C N 1
ATOM 9383 C CA . SER C 1 130 ? -26.486 64.845 50.888 1.00 41.20 130 SER C CA 1
ATOM 9384 C C . SER C 1 130 ? -27.046 64.918 52.310 1.00 40.31 130 SER C C 1
ATOM 9385 O O . SER C 1 130 ? -28.195 65.302 52.516 1.00 40.82 130 SER C O 1
ATOM 9388 N N . THR C 1 131 ? -26.247 64.537 53.295 1.00 38.40 131 THR C N 1
ATOM 9389 C CA . THR C 1 131 ? -26.722 64.582 54.664 1.00 36.52 131 THR C CA 1
ATOM 9390 C C . THR C 1 131 ? -25.689 65.318 55.487 1.00 34.77 131 THR C C 1
ATOM 9391 O O . THR C 1 131 ? -25.705 65.295 56.714 1.00 33.71 131 THR C O 1
ATOM 9395 N N . GLY C 1 132 ? -24.792 65.993 54.783 1.00 34.73 132 GLY C N 1
ATOM 9396 C CA . GLY C 1 132 ? -23.757 66.757 55.447 1.00 36.67 132 GLY C CA 1
ATOM 9397 C C . GLY C 1 132 ? -22.929 65.920 56.393 1.00 38.12 132 GLY C C 1
ATOM 9398 O O . GLY C 1 132 ? -22.760 66.273 57.558 1.00 38.92 132 GLY C O 1
ATOM 9399 N N . VAL C 1 133 ? -22.435 64.791 55.895 1.00 38.62 133 VAL C N 1
ATOM 9400 C CA . VAL C 1 133 ? -21.587 63.903 56.683 1.00 37.77 133 VAL C CA 1
ATOM 9401 C C . VAL C 1 133 ? -20.182 63.925 56.094 1.00 37.06 133 VAL C C 1
ATOM 9402 O O . VAL C 1 133 ? -19.990 63.583 54.923 1.00 35.53 133 VAL C O 1
ATOM 9406 N N . GLU C 1 134 ? -19.206 64.340 56.898 1.00 36.46 134 GLU C N 1
ATOM 9407 C CA . GLU C 1 134 ? -17.827 64.382 56.427 1.00 36.18 134 GLU C CA 1
ATOM 9408 C C . GLU C 1 134 ? -17.316 62.963 56.202 1.00 36.20 134 GLU C C 1
ATOM 9409 O O . GLU C 1 134 ? -17.549 62.067 57.018 1.00 34.69 134 GLU C O 1
ATOM 9415 N N . VAL C 1 135 ? -16.622 62.767 55.089 1.00 35.63 135 VAL C N 1
ATOM 9416 C CA . VAL C 1 135 ? -16.073 61.466 54.772 1.00 35.45 135 VAL C CA 1
ATOM 9417 C C . VAL C 1 135 ? -14.558 61.529 54.615 1.00 35.35 135 VAL C C 1
ATOM 9418 O O . VAL C 1 135 ? -14.022 62.370 53.892 1.00 36.62 135 VAL C O 1
ATOM 9422 N N . PHE C 1 136 ? -13.873 60.641 55.321 1.00 33.65 136 PHE C N 1
ATOM 9423 C CA . PHE C 1 136 ? -12.425 60.568 55.244 1.00 32.41 136 PHE C CA 1
ATOM 9424 C C . PHE C 1 136 ? -12.084 59.184 54.712 1.00 31.90 136 PHE C C 1
ATOM 9425 O O . PHE C 1 136 ? -12.468 58.174 55.309 1.00 30.81 136 PHE C O 1
ATOM 9433 N N . SER C 1 137 ? -11.359 59.134 53.599 1.00 31.39 137 SER C N 1
ATOM 9434 C CA . SER C 1 137 ? -10.991 57.850 53.006 1.00 30.42 137 SER C CA 1
ATOM 9435 C C . SER C 1 137 ? -9.553 57.860 52.501 1.00 29.51 137 SER C C 1
ATOM 9436 O O . SER C 1 137 ? -9.304 57.950 51.295 1.00 28.03 137 SER C O 1
ATOM 9439 N N . PRO C 1 138 ? -8.586 57.748 53.426 1.00 29.86 138 PRO C N 1
ATOM 9440 C CA . PRO C 1 138 ? -7.143 57.741 53.151 1.00 29.26 138 PRO C CA 1
ATOM 9441 C C . PRO C 1 138 ? -6.664 56.519 52.390 1.00 28.12 138 PRO C C 1
ATOM 9442 O O . PRO C 1 138 ? -7.367 55.507 52.313 1.00 28.12 138 PRO C O 1
ATOM 9446 N N . VAL C 1 139 ? -5.464 56.620 51.831 1.00 25.78 139 VAL C N 1
ATOM 9447 C CA . VAL C 1 139 ? -4.875 55.504 51.112 1.00 26.52 139 VAL C CA 1
ATOM 9448 C C . VAL C 1 139 ? -3.896 54.790 52.044 1.00 28.02 139 VAL C C 1
ATOM 9449 O O . VAL C 1 139 ? -2.837 55.331 52.359 1.00 29.17 139 VAL C O 1
ATOM 9453 N N . SER C 1 140 ? -4.255 53.587 52.493 1.00 28.07 140 SER C N 1
ATOM 9454 C CA . SER C 1 140 ? -3.388 52.828 53.383 1.00 28.58 140 SER C CA 1
ATOM 9455 C C . SER C 1 140 ? -3.426 51.317 53.177 1.00 28.99 140 SER C C 1
ATOM 9456 O O . SER C 1 140 ? -2.944 50.562 54.022 1.00 30.80 140 SER C O 1
ATOM 9459 N N . HIS C 1 141 ? -4.013 50.872 52.071 1.00 29.44 141 HIS C N 1
ATOM 9460 C CA . HIS C 1 141 ? -4.059 49.445 51.754 1.00 28.85 141 HIS C CA 1
ATOM 9461 C C . HIS C 1 141 ? -2.888 49.193 50.810 1.00 28.37 141 HIS C C 1
ATOM 9462 O O . HIS C 1 141 ? -2.385 48.082 50.721 1.00 26.27 141 HIS C O 1
ATOM 9469 N N . THR C 1 142 ? -2.461 50.241 50.108 1.00 29.93 142 THR C N 1
ATOM 9470 C CA . THR C 1 142 ? -1.338 50.137 49.179 1.00 33.09 142 THR C CA 1
ATOM 9471 C C . THR C 1 142 ? -0.242 51.153 49.516 1.00 33.69 142 THR C C 1
ATOM 9472 O O . THR C 1 142 ? -0.468 52.094 50.274 1.00 34.91 142 THR C O 1
ATOM 9476 N N . LEU C 1 143 ? 0.948 50.944 48.963 1.00 34.13 143 LEU C N 1
ATOM 9477 C CA . LEU C 1 143 ? 2.084 51.827 49.208 1.00 34.23 143 LEU C CA 1
ATOM 9478 C C . LEU C 1 143 ? 1.940 53.144 48.463 1.00 36.16 143 LEU C C 1
ATOM 9479 O O . LEU C 1 143 ? 2.297 54.203 48.983 1.00 37.47 143 LEU C O 1
ATOM 9484 N N . PHE C 1 144 ? 1.427 53.073 47.239 1.00 37.29 144 PHE C N 1
ATOM 9485 C CA . PHE C 1 144 ? 1.237 54.267 46.425 1.00 38.36 144 PHE C CA 1
ATOM 9486 C C . PHE C 1 144 ? -0.225 54.401 46.025 1.00 39.47 144 PHE C C 1
ATOM 9487 O O . PHE C 1 144 ? -0.987 53.441 46.111 1.00 39.44 144 PHE C O 1
ATOM 9495 N N . ASN C 1 145 ? -0.612 55.599 45.591 1.00 40.13 145 ASN C N 1
ATOM 9496 C CA . ASN C 1 145 ? -1.982 55.847 45.159 1.00 39.19 145 ASN C CA 1
ATOM 9497 C C . ASN C 1 145 ? -2.029 55.628 43.650 1.00 37.34 145 ASN C C 1
ATOM 9498 O O . ASN C 1 145 ? -1.540 56.445 42.882 1.00 37.82 145 ASN C O 1
ATOM 9503 N N . PRO C 1 146 ? -2.625 54.518 43.205 1.00 36.55 146 PRO C N 1
ATOM 9504 C CA . PRO C 1 146 ? -2.689 54.251 41.764 1.00 36.29 146 PRO C CA 1
ATOM 9505 C C . PRO C 1 146 ? -3.005 55.487 40.921 1.00 36.68 146 PRO C C 1
ATOM 9506 O O . PRO C 1 146 ? -2.337 55.747 39.917 1.00 36.12 146 PRO C O 1
ATOM 9510 N N . ALA C 1 147 ? -4.015 56.249 41.337 1.00 36.55 147 ALA C N 1
ATOM 9511 C CA . ALA C 1 147 ? -4.415 57.454 40.618 1.00 37.64 147 ALA C CA 1
ATOM 9512 C C . ALA C 1 147 ? -3.286 58.494 40.531 1.00 38.80 147 ALA C C 1
ATOM 9513 O O . ALA C 1 147 ? -3.052 59.076 39.470 1.00 37.87 147 ALA C O 1
ATOM 9515 N N . HIS C 1 148 ? -2.586 58.728 41.638 1.00 40.85 148 HIS C N 1
ATOM 9516 C CA . HIS C 1 148 ? -1.487 59.687 41.632 1.00 43.27 148 HIS C CA 1
ATOM 9517 C C . HIS C 1 148 ? -0.296 59.183 40.819 1.00 42.54 148 HIS C C 1
ATOM 9518 O O . HIS C 1 148 ? 0.433 59.979 40.232 1.00 42.88 148 HIS C O 1
ATOM 9525 N N . ILE C 1 149 ? -0.093 57.868 40.787 1.00 42.27 149 ILE C N 1
ATOM 9526 C CA . ILE C 1 149 ? 1.004 57.291 40.012 1.00 41.87 149 ILE C CA 1
ATOM 9527 C C . ILE C 1 149 ? 0.681 57.436 38.526 1.00 42.29 149 ILE C C 1
ATOM 9528 O O . ILE C 1 149 ? 1.540 57.807 37.724 1.00 41.58 149 ILE C O 1
ATOM 9533 N N . ILE C 1 150 ? -0.562 57.140 38.161 1.00 42.08 150 ILE C N 1
ATOM 9534 C CA . ILE C 1 150 ? -0.972 57.249 36.767 1.00 42.77 150 ILE C CA 1
ATOM 9535 C C . ILE C 1 150 ? -0.864 58.697 36.296 1.00 43.93 150 ILE C C 1
ATOM 9536 O O . ILE C 1 150 ? -0.319 58.971 35.225 1.00 42.72 150 ILE C O 1
ATOM 9541 N N . GLU C 1 151 ? -1.381 59.619 37.104 1.00 45.50 151 GLU C N 1
ATOM 9542 C CA . GLU C 1 151 ? -1.324 61.040 36.772 1.00 46.98 151 GLU C CA 1
ATOM 9543 C C . GLU C 1 151 ? 0.147 61.404 36.569 1.00 47.19 151 GLU C C 1
ATOM 9544 O O . GLU C 1 151 ? 0.540 61.900 35.513 1.00 48.00 151 GLU C O 1
ATOM 9550 N N . LYS C 1 152 ? 0.954 61.127 37.591 1.00 47.24 152 LYS C N 1
ATOM 9551 C CA . LYS C 1 152 ? 2.389 61.395 37.574 1.00 46.24 152 LYS C CA 1
ATOM 9552 C C . LYS C 1 152 ? 3.106 60.745 36.389 1.00 46.88 152 LYS C C 1
ATOM 9553 O O . LYS C 1 152 ? 4.272 61.034 36.123 1.00 49.47 152 LYS C O 1
ATOM 9559 N N . ASN C 1 153 ? 2.410 59.871 35.675 1.00 46.26 153 ASN C N 1
ATOM 9560 C CA . ASN C 1 153 ? 2.997 59.182 34.536 1.00 45.38 153 ASN C CA 1
ATOM 9561 C C . ASN C 1 153 ? 2.335 59.640 33.241 1.00 46.00 153 ASN C C 1
ATOM 9562 O O . ASN C 1 153 ? 2.308 58.908 32.252 1.00 45.93 153 ASN C O 1
ATOM 9567 N N . GLY C 1 154 ? 1.785 60.849 33.252 1.00 46.30 154 GLY C N 1
ATOM 9568 C CA . GLY C 1 154 ? 1.144 61.367 32.059 1.00 47.44 154 GLY C CA 1
ATOM 9569 C C . GLY C 1 154 ? -0.353 61.142 32.000 1.00 49.49 154 GLY C C 1
ATOM 9570 O O . GLY C 1 154 ? -1.071 61.893 31.340 1.00 51.29 154 GLY C O 1
ATOM 9571 N N . GLY C 1 155 ? -0.837 60.111 32.683 1.00 50.54 155 GLY C N 1
ATOM 9572 C CA . GLY C 1 155 ? -2.264 59.836 32.672 1.00 50.77 155 GLY C CA 1
ATOM 9573 C C . GLY C 1 155 ? -2.582 58.464 32.112 1.00 51.22 155 GLY C C 1
ATOM 9574 O O . GLY C 1 155 ? -3.631 58.249 31.507 1.00 52.50 155 GLY C O 1
ATOM 9575 N N . LYS C 1 156 ? -1.664 57.528 32.307 1.00 50.50 156 LYS C N 1
ATOM 9576 C CA . LYS C 1 156 ? -1.846 56.168 31.829 1.00 49.04 156 LYS C CA 1
ATOM 9577 C C . LYS C 1 156 ? -0.879 55.307 32.631 1.00 46.76 156 LYS C C 1
ATOM 9578 O O . LYS C 1 156 ? 0.268 55.697 32.854 1.00 47.87 156 LYS C O 1
ATOM 9584 N N . PRO C 1 157 ? -1.326 54.126 33.082 1.00 43.50 157 PRO C N 1
ATOM 9585 C CA . PRO C 1 157 ? -0.445 53.256 33.868 1.00 41.16 157 PRO C CA 1
ATOM 9586 C C . PRO C 1 157 ? 0.875 52.881 33.200 1.00 37.89 157 PRO C C 1
ATOM 9587 O O . PRO C 1 157 ? 0.907 52.562 32.013 1.00 38.32 157 PRO C O 1
ATOM 9591 N N . PRO C 1 158 ? 1.986 52.939 33.957 1.00 34.98 158 PRO C N 1
ATOM 9592 C CA . PRO C 1 158 ? 3.322 52.593 33.450 1.00 35.16 158 PRO C CA 1
ATOM 9593 C C . PRO C 1 158 ? 3.296 51.165 32.896 1.00 36.57 158 PRO C C 1
ATOM 9594 O O . PRO C 1 158 ? 2.726 50.258 33.513 1.00 38.54 158 PRO C O 1
ATOM 9598 N N . LEU C 1 159 ? 3.919 50.962 31.744 1.00 35.97 159 LEU C N 1
ATOM 9599 C CA . LEU C 1 159 ? 3.914 49.654 31.100 1.00 38.02 159 LEU C CA 1
ATOM 9600 C C . LEU C 1 159 ? 4.692 48.488 31.722 1.00 38.09 159 LEU C C 1
ATOM 9601 O O . LEU C 1 159 ? 4.381 47.335 31.436 1.00 37.65 159 LEU C O 1
ATOM 9606 N N . SER C 1 160 ? 5.682 48.763 32.567 1.00 38.33 160 SER C N 1
ATOM 9607 C CA . SER C 1 160 ? 6.472 47.680 33.153 1.00 38.46 160 SER C CA 1
ATOM 9608 C C . SER C 1 160 ? 6.839 47.830 34.629 1.00 39.09 160 SER C C 1
ATOM 9609 O O . SER C 1 160 ? 6.901 48.937 35.170 1.00 39.22 160 SER C O 1
ATOM 9612 N N . TYR C 1 161 ? 7.102 46.699 35.274 1.00 38.54 161 TYR C N 1
ATOM 9613 C CA . TYR C 1 161 ? 7.495 46.709 36.672 1.00 39.34 161 TYR C CA 1
ATOM 9614 C C . TYR C 1 161 ? 8.645 47.704 36.806 1.00 41.45 161 TYR C C 1
ATOM 9615 O O . TYR C 1 161 ? 8.746 48.430 37.795 1.00 42.32 161 TYR C O 1
ATOM 9624 N N . GLN C 1 162 ? 9.502 47.737 35.790 1.00 43.66 162 GLN C N 1
ATOM 9625 C CA . GLN C 1 162 ? 10.665 48.615 35.781 1.00 46.69 162 GLN C CA 1
ATOM 9626 C C . GLN C 1 162 ? 10.277 50.083 35.694 1.00 46.63 162 GLN C C 1
ATOM 9627 O O . GLN C 1 162 ? 10.817 50.920 36.418 1.00 46.56 162 GLN C O 1
ATOM 9633 N N . SER C 1 163 ? 9.343 50.390 34.800 1.00 46.61 163 SER C N 1
ATOM 9634 C CA . SER C 1 163 ? 8.869 51.759 34.628 1.00 45.60 163 SER C CA 1
ATOM 9635 C C . SER C 1 163 ? 8.093 52.173 35.872 1.00 44.51 163 SER C C 1
ATOM 9636 O O . SER C 1 163 ? 8.125 53.336 36.277 1.00 45.01 163 SER C O 1
ATOM 9639 N N . PHE C 1 164 ? 7.395 51.219 36.477 1.00 41.57 164 PHE C N 1
ATOM 9640 C CA . PHE C 1 164 ? 6.616 51.526 37.659 1.00 40.12 164 PHE C CA 1
ATOM 9641 C C . PHE C 1 164 ? 7.478 52.067 38.792 1.00 41.66 164 PHE C C 1
ATOM 9642 O O . PHE C 1 164 ? 7.169 53.117 39.362 1.00 41.54 164 PHE C O 1
ATOM 9650 N N . LEU C 1 165 ? 8.551 51.353 39.129 1.00 43.46 165 LEU C N 1
ATOM 9651 C CA . LEU C 1 165 ? 9.449 51.809 40.191 1.00 43.83 165 LEU C CA 1
ATOM 9652 C C . LEU C 1 165 ? 9.988 53.165 39.783 1.00 44.20 165 LEU C C 1
ATOM 9653 O O . LEU C 1 165 ? 10.086 54.084 40.594 1.00 44.66 165 LEU C O 1
ATOM 9658 N N . LYS C 1 166 ? 10.338 53.267 38.506 1.00 45.44 166 LYS C N 1
ATOM 9659 C CA . LYS C 1 166 ? 10.862 54.497 37.931 1.00 46.36 166 LYS C CA 1
ATOM 9660 C C . LYS C 1 166 ? 9.988 55.660 38.394 1.00 44.42 166 LYS C C 1
ATOM 9661 O O . LYS C 1 166 ? 10.438 56.543 39.119 1.00 44.47 166 LYS C O 1
ATOM 9667 N N . VAL C 1 167 ? 8.728 55.631 37.974 1.00 41.16 167 VAL C N 1
ATOM 9668 C CA . VAL C 1 167 ? 7.766 56.660 38.311 1.00 38.15 167 VAL C CA 1
ATOM 9669 C C . VAL C 1 167 ? 7.431 56.719 39.799 1.00 39.74 167 VAL C C 1
ATOM 9670 O O . VAL C 1 167 ? 7.621 57.738 40.455 1.00 40.62 167 VAL C O 1
ATOM 9674 N N . ALA C 1 168 ? 6.928 55.619 40.335 1.00 41.33 168 ALA C N 1
ATOM 9675 C CA . ALA C 1 168 ? 6.538 55.568 41.740 1.00 41.31 168 ALA C CA 1
ATOM 9676 C C . ALA C 1 168 ? 7.512 56.219 42.718 1.00 40.97 168 ALA C C 1
ATOM 9677 O O . ALA C 1 168 ? 7.119 57.063 43.522 1.00 40.98 168 ALA C O 1
ATOM 9679 N N . GLY C 1 169 ? 8.779 55.830 42.655 1.00 41.03 169 GLY C N 1
ATOM 9680 C CA . GLY C 1 169 ? 9.742 56.374 43.590 1.00 42.19 169 GLY C CA 1
ATOM 9681 C C . GLY C 1 169 ? 9.486 55.748 44.951 1.00 43.20 169 GLY C C 1
ATOM 9682 O O . GLY C 1 169 ? 9.029 54.603 45.026 1.00 44.50 169 GLY C O 1
ATOM 9683 N N . GLU C 1 170 ? 9.762 56.478 46.027 1.00 44.14 170 GLU C N 1
ATOM 9684 C CA . GLU C 1 170 ? 9.548 55.938 47.366 1.00 46.56 170 GLU C CA 1
ATOM 9685 C C . GLU C 1 170 ? 8.181 56.248 47.935 1.00 46.75 170 GLU C C 1
ATOM 9686 O O . GLU C 1 170 ? 7.687 57.364 47.809 1.00 47.07 170 GLU C O 1
ATOM 9692 N N . PRO C 1 171 ? 7.554 55.259 48.586 1.00 47.57 171 PRO C N 1
ATOM 9693 C CA . PRO C 1 171 ? 6.227 55.443 49.185 1.00 47.63 171 PRO C CA 1
ATOM 9694 C C . PRO C 1 171 ? 6.212 56.533 50.255 1.00 47.20 171 PRO C C 1
ATOM 9695 O O . PRO C 1 171 ? 7.122 56.629 51.073 1.00 48.08 171 PRO C O 1
ATOM 9699 N N . SER C 1 172 ? 5.170 57.350 50.239 1.00 47.66 172 SER C N 1
ATOM 9700 C CA . SER C 1 172 ? 5.017 58.441 51.188 1.00 49.50 172 SER C CA 1
ATOM 9701 C C . SER C 1 172 ? 5.222 58.025 52.643 1.00 50.52 172 SER C C 1
ATOM 9702 O O . SER C 1 172 ? 5.450 58.873 53.507 1.00 51.11 172 SER C O 1
ATOM 9705 N N . CYS C 1 173 ? 5.134 56.726 52.913 1.00 50.70 173 CYS C N 1
ATOM 9706 C CA . CYS C 1 173 ? 5.288 56.208 54.274 1.00 50.01 173 CYS C CA 1
ATOM 9707 C C . CYS C 1 173 ? 6.738 55.901 54.634 1.00 49.39 173 CYS C C 1
ATOM 9708 O O . CYS C 1 173 ? 7.039 55.556 55.779 1.00 49.50 173 CYS C O 1
ATOM 9711 N N . ALA C 1 174 ? 7.629 56.018 53.658 1.00 48.71 174 ALA C N 1
ATOM 9712 C CA . ALA C 1 174 ? 9.040 55.731 53.874 1.00 49.28 174 ALA C CA 1
ATOM 9713 C C . ALA C 1 174 ? 9.548 56.298 55.200 1.00 50.38 174 ALA C C 1
ATOM 9714 O O . ALA C 1 174 ? 10.148 55.580 56.004 1.00 49.30 174 ALA C O 1
ATOM 9716 N N . LYS C 1 175 ? 9.284 57.584 55.432 1.00 51.53 175 LYS C N 1
ATOM 9717 C CA . LYS C 1 175 ? 9.732 58.253 56.651 1.00 51.30 175 LYS C CA 1
ATOM 9718 C C . LYS C 1 175 ? 8.626 58.460 57.687 1.00 50.22 175 LYS C C 1
ATOM 9719 O O . LYS C 1 175 ? 8.877 58.967 58.781 1.00 49.91 175 LYS C O 1
ATOM 9725 N N . SER C 1 176 ? 7.406 58.065 57.352 1.00 49.21 176 SER C N 1
ATOM 9726 C CA . SER C 1 176 ? 6.288 58.252 58.262 1.00 49.53 176 SER C CA 1
ATOM 9727 C C . SER C 1 176 ? 6.401 57.549 59.606 1.00 50.11 176 SER C C 1
ATOM 9728 O O . SER C 1 176 ? 7.001 56.486 59.730 1.00 51.57 176 SER C O 1
ATOM 9731 N N . GLU C 1 177 ? 5.826 58.171 60.623 1.00 50.77 177 GLU C N 1
ATOM 9732 C CA . GLU C 1 177 ? 5.808 57.593 61.954 1.00 51.70 177 GLU C CA 1
ATOM 9733 C C . GLU C 1 177 ? 4.434 56.943 62.000 1.00 50.35 177 GLU C C 1
ATOM 9734 O O . GLU C 1 177 ? 3.425 57.629 62.172 1.00 50.88 177 GLU C O 1
ATOM 9740 N N . LEU C 1 178 ? 4.390 55.627 61.825 1.00 47.34 178 LEU C N 1
ATOM 9741 C CA . LEU C 1 178 ? 3.118 54.920 61.799 1.00 44.23 178 LEU C CA 1
ATOM 9742 C C . LEU C 1 178 ? 2.488 54.723 63.162 1.00 42.20 178 LEU C C 1
ATOM 9743 O O . LEU C 1 178 ? 3.153 54.325 64.107 1.00 43.69 178 LEU C O 1
ATOM 9748 N N . VAL C 1 179 ? 1.196 55.002 63.257 1.00 40.46 179 VAL C N 1
ATOM 9749 C CA . VAL C 1 179 ? 0.486 54.842 64.511 1.00 40.52 179 VAL C CA 1
ATOM 9750 C C . VAL C 1 179 ? 0.155 53.371 64.719 1.00 41.61 179 VAL C C 1
ATOM 9751 O O . VAL C 1 179 ? -0.881 52.885 64.270 1.00 40.53 179 VAL C O 1
ATOM 9755 N N . MET C 1 180 ? 1.045 52.675 65.417 1.00 43.09 180 MET C N 1
ATOM 9756 C CA . MET C 1 180 ? 0.889 51.252 65.684 1.00 44.13 180 MET C CA 1
ATOM 9757 C C . MET C 1 180 ? -0.011 50.898 66.855 1.00 45.47 180 MET C C 1
ATOM 9758 O O . MET C 1 180 ? -0.376 49.730 67.018 1.00 46.19 180 MET C O 1
ATOM 9763 N N . SER C 1 181 ? -0.376 51.881 67.675 1.00 46.54 181 SER C N 1
ATOM 9764 C CA . SER C 1 181 ? -1.212 51.576 68.829 1.00 47.57 181 SER C CA 1
ATOM 9765 C C . SER C 1 181 ? -2.012 52.735 69.405 1.00 48.26 181 SER C C 1
ATOM 9766 O O . SER C 1 181 ? -1.801 53.890 69.051 1.00 49.26 181 SER C O 1
ATOM 9769 N N . TYR C 1 182 ? -2.935 52.408 70.304 1.00 49.29 182 TYR C N 1
ATOM 9770 C CA . TYR C 1 182 ? -3.780 53.407 70.950 1.00 50.92 182 TYR C CA 1
ATOM 9771 C C . TYR C 1 182 ? -3.910 53.142 72.442 1.00 51.78 182 TYR C C 1
ATOM 9772 O O . TYR C 1 182 ? -4.181 52.017 72.861 1.00 52.49 182 TYR C O 1
ATOM 9781 N N . SER C 1 183 ? -3.733 54.193 73.234 1.00 53.13 183 SER C N 1
ATOM 9782 C CA . SER C 1 183 ? -3.849 54.097 74.683 1.00 52.85 183 SER C CA 1
ATOM 9783 C C . SER C 1 183 ? -5.317 53.945 75.055 1.00 52.07 183 SER C C 1
ATOM 9784 O O . SER C 1 183 ? -5.661 53.256 76.013 1.00 51.24 183 SER C O 1
ATOM 9787 N N . SER C 1 184 ? -6.181 54.587 74.279 1.00 52.51 184 SER C N 1
ATOM 9788 C CA . SER C 1 184 ? -7.619 54.536 74.519 1.00 54.34 184 SER C CA 1
ATOM 9789 C C . SER C 1 184 ? -8.392 54.622 73.205 1.00 54.27 184 SER C C 1
ATOM 9790 O O . SER C 1 184 ? -7.800 54.762 72.134 1.00 54.62 184 SER C O 1
ATOM 9793 N N . LEU C 1 185 ? -9.716 54.553 73.287 1.00 53.52 185 LEU C N 1
ATOM 9794 C CA . LEU C 1 185 ? -10.539 54.619 72.083 1.00 52.93 185 LEU C CA 1
ATOM 9795 C C . LEU C 1 185 ? -11.972 55.024 72.445 1.00 52.26 185 LEU C C 1
ATOM 9796 O O . LEU C 1 185 ? -12.574 54.449 73.350 1.00 51.53 185 LEU C O 1
ATOM 9801 N N . PRO C 1 186 ? -12.535 56.026 71.745 1.00 52.37 186 PRO C N 1
ATOM 9802 C CA . PRO C 1 186 ? -13.906 56.469 72.037 1.00 52.22 186 PRO C CA 1
ATOM 9803 C C . PRO C 1 186 ? -14.840 55.270 72.151 1.00 52.25 186 PRO C C 1
ATOM 9804 O O . PRO C 1 186 ? -14.808 54.390 71.313 1.00 51.99 186 PRO C O 1
ATOM 9808 N N . PRO C 1 187 ? -15.676 55.216 73.192 1.00 53.22 187 PRO C N 1
ATOM 9809 C CA . PRO C 1 187 ? -16.595 54.083 73.344 1.00 54.43 187 PRO C CA 1
ATOM 9810 C C . PRO C 1 187 ? -17.681 54.125 72.269 1.00 56.28 187 PRO C C 1
ATOM 9811 O O . PRO C 1 187 ? -17.711 55.039 71.444 1.00 55.52 187 PRO C O 1
ATOM 9815 N N . ILE C 1 188 ? -18.584 53.152 72.297 1.00 57.90 188 ILE C N 1
ATOM 9816 C CA . ILE C 1 188 ? -19.657 53.077 71.310 1.00 60.28 188 ILE C CA 1
ATOM 9817 C C . ILE C 1 188 ? -20.962 53.775 71.700 1.00 62.55 188 ILE C C 1
ATOM 9818 O O . ILE C 1 188 ? -21.461 53.611 72.812 1.00 63.23 188 ILE C O 1
ATOM 9823 N N . GLY C 1 189 ? -21.505 54.560 70.771 1.00 64.74 189 GLY C N 1
ATOM 9824 C CA . GLY C 1 189 ? -22.751 55.262 71.022 1.00 67.32 189 GLY C CA 1
ATOM 9825 C C . GLY C 1 189 ? -23.875 54.252 71.071 1.00 69.72 189 GLY C C 1
ATOM 9826 O O . GLY C 1 189 ? -23.721 53.140 70.572 1.00 70.17 189 GLY C O 1
ATOM 9827 N N . ASP C 1 190 ? -25.005 54.618 71.665 1.00 72.40 190 ASP C N 1
ATOM 9828 C CA . ASP C 1 190 ? -26.118 53.682 71.757 1.00 75.16 190 ASP C CA 1
ATOM 9829 C C . ASP C 1 190 ? -26.565 53.248 70.369 1.00 76.98 190 ASP C C 1
ATOM 9830 O O . ASP C 1 190 ? -26.770 54.073 69.479 1.00 77.82 190 ASP C O 1
ATOM 9835 N N . ILE C 1 191 ? -26.695 51.940 70.187 1.00 78.61 191 ILE C N 1
ATOM 9836 C CA . ILE C 1 191 ? -27.109 51.386 68.910 1.00 80.15 191 ILE C CA 1
ATOM 9837 C C . ILE C 1 191 ? -28.597 51.602 68.712 1.00 81.07 191 ILE C C 1
ATOM 9838 O O . ILE C 1 191 ? -29.392 51.342 69.612 1.00 81.07 191 ILE C O 1
ATOM 9843 N N . GLY C 1 192 ? -28.973 52.085 67.536 1.00 82.61 192 GLY C N 1
ATOM 9844 C CA . GLY C 1 192 ? -30.381 52.299 67.266 1.00 85.04 192 GLY C CA 1
ATOM 9845 C C . GLY C 1 192 ? -31.055 50.944 67.170 1.00 86.46 192 GLY C C 1
ATOM 9846 O O . GLY C 1 192 ? -30.453 49.930 67.530 1.00 87.56 192 GLY C O 1
ATOM 9847 N N . ASN C 1 193 ? -32.298 50.912 66.695 1.00 86.62 193 ASN C N 1
ATOM 9848 C CA . ASN C 1 193 ? -33.006 49.647 66.555 1.00 86.01 193 ASN C CA 1
ATOM 9849 C C . ASN C 1 193 ? -32.453 48.978 65.296 1.00 85.11 193 ASN C C 1
ATOM 9850 O O . ASN C 1 193 ? -33.168 48.786 64.312 1.00 84.86 193 ASN C O 1
ATOM 9855 N N . LEU C 1 194 ? -31.164 48.647 65.340 1.00 83.68 194 LEU C N 1
ATOM 9856 C CA . LEU C 1 194 ? -30.470 48.013 64.223 1.00 82.64 194 LEU C CA 1
ATOM 9857 C C . LEU C 1 194 ? -30.284 46.517 64.440 1.00 82.25 194 LEU C C 1
ATOM 9858 O O . LEU C 1 194 ? -30.448 46.018 65.553 1.00 82.43 194 LEU C O 1
ATOM 9863 N N . GLY C 1 195 ? -29.937 45.809 63.369 1.00 81.17 195 GLY C N 1
ATOM 9864 C CA . GLY C 1 195 ? -29.735 44.376 63.465 1.00 80.19 195 GLY C CA 1
ATOM 9865 C C . GLY C 1 195 ? -28.523 43.988 64.299 1.00 79.35 195 GLY C C 1
ATOM 9866 O O . GLY C 1 195 ? -27.641 43.270 63.814 1.00 79.66 195 GLY C O 1
ATOM 9867 N N . ILE C 1 196 ? -28.484 44.469 65.545 1.00 77.19 196 ILE C N 1
ATOM 9868 C CA . ILE C 1 196 ? -27.393 44.185 66.487 1.00 73.87 196 ILE C CA 1
ATOM 9869 C C . ILE C 1 196 ? -26.837 42.789 66.210 1.00 70.86 196 ILE C C 1
ATOM 9870 O O . ILE C 1 196 ? -27.557 41.798 66.330 1.00 70.81 196 ILE C O 1
ATOM 9875 N N . SER C 1 197 ? -25.561 42.704 65.844 1.00 66.93 197 SER C N 1
ATOM 9876 C CA . SER C 1 197 ? -24.988 41.405 65.519 1.00 64.19 197 SER C CA 1
ATOM 9877 C C . SER C 1 197 ? -23.505 41.212 65.845 1.00 60.25 197 SER C C 1
ATOM 9878 O O . SER C 1 197 ? -22.703 42.151 65.803 1.00 58.50 197 SER C O 1
ATOM 9881 N N . GLU C 1 198 ? -23.163 39.969 66.172 1.00 55.76 198 GLU C N 1
ATOM 9882 C CA . GLU C 1 198 ? -21.796 39.582 66.491 1.00 52.72 198 GLU C CA 1
ATOM 9883 C C . GLU C 1 198 ? -21.211 39.045 65.193 1.00 49.07 198 GLU C C 1
ATOM 9884 O O . GLU C 1 198 ? -21.874 39.061 64.155 1.00 48.75 198 GLU C O 1
ATOM 9890 N N . VAL C 1 199 ? -19.973 38.565 65.249 1.00 44.27 199 VAL C N 1
ATOM 9891 C CA . VAL C 1 199 ? -19.354 37.996 64.061 1.00 39.55 199 VAL C CA 1
ATOM 9892 C C . VAL C 1 199 ? -20.000 36.627 63.880 1.00 36.73 199 VAL C C 1
ATOM 9893 O O . VAL C 1 199 ? -19.969 35.804 64.788 1.00 35.68 199 VAL C O 1
ATOM 9897 N N . PRO C 1 200 ? -20.605 36.371 62.708 1.00 33.87 200 PRO C N 1
ATOM 9898 C CA . PRO C 1 200 ? -21.243 35.074 62.476 1.00 31.83 200 PRO C CA 1
ATOM 9899 C C . PRO C 1 200 ? -20.278 33.899 62.443 1.00 32.15 200 PRO C C 1
ATOM 9900 O O . PRO C 1 200 ? -19.069 34.064 62.310 1.00 32.97 200 PRO C O 1
ATOM 9904 N N . SER C 1 201 ? -20.834 32.705 62.581 1.00 32.99 201 SER C N 1
ATOM 9905 C CA . SER C 1 201 ? -20.061 31.471 62.537 1.00 32.99 201 SER C CA 1
ATOM 9906 C C . SER C 1 201 ? -20.298 30.875 61.151 1.00 33.74 201 SER C C 1
ATOM 9907 O O . SER C 1 201 ? -21.266 31.243 60.481 1.00 33.76 201 SER C O 1
ATOM 9910 N N . LEU C 1 202 ? -19.431 29.965 60.716 1.00 34.00 202 LEU C N 1
ATOM 9911 C CA . LEU C 1 202 ? -19.623 29.334 59.415 1.00 34.33 202 LEU C CA 1
ATOM 9912 C C . LEU C 1 202 ? -21.010 28.684 59.376 1.00 34.84 202 LEU C C 1
ATOM 9913 O O . LEU C 1 202 ? -21.635 28.572 58.322 1.00 34.52 202 LEU C O 1
ATOM 9918 N N . GLU C 1 203 ? -21.484 28.259 60.539 1.00 36.02 203 GLU C N 1
ATOM 9919 C CA . GLU C 1 203 ? -22.783 27.611 60.643 1.00 38.92 203 GLU C CA 1
ATOM 9920 C C . GLU C 1 203 ? -23.920 28.573 60.329 1.00 38.75 203 GLU C C 1
ATOM 9921 O O . GLU C 1 203 ? -24.782 28.280 59.495 1.00 38.13 203 GLU C O 1
ATOM 9927 N N . GLU C 1 204 ? -23.918 29.721 61.001 1.00 39.05 204 GLU C N 1
ATOM 9928 C CA . GLU C 1 204 ? -24.947 30.733 60.794 1.00 38.95 204 GLU C CA 1
ATOM 9929 C C . GLU C 1 204 ? -24.886 31.238 59.358 1.00 37.32 204 GLU C C 1
ATOM 9930 O O . GLU C 1 204 ? -25.870 31.745 58.808 1.00 36.46 204 GLU C O 1
ATOM 9936 N N . LEU C 1 205 ? -23.722 31.072 58.746 1.00 35.54 205 LEU C N 1
ATOM 9937 C CA . LEU C 1 205 ? -23.521 31.494 57.375 1.00 34.27 205 LEU C CA 1
ATOM 9938 C C . LEU C 1 205 ? -24.121 30.457 56.434 1.00 34.11 205 LEU C C 1
ATOM 9939 O O . LEU C 1 205 ? -24.279 30.699 55.236 1.00 33.22 205 LEU C O 1
ATOM 9944 N N . GLY C 1 206 ? -24.452 29.296 56.985 1.00 34.02 206 GLY C N 1
ATOM 9945 C CA . GLY C 1 206 ? -25.071 28.262 56.177 1.00 35.29 206 GLY C CA 1
ATOM 9946 C C . GLY C 1 206 ? -24.284 26.996 55.923 1.00 35.58 206 GLY C C 1
ATOM 9947 O O . GLY C 1 206 ? -24.841 26.020 55.418 1.00 34.80 206 GLY C O 1
ATOM 9948 N N . TYR C 1 207 ? -23.002 26.991 56.272 1.00 35.41 207 TYR C N 1
ATOM 9949 C CA . TYR C 1 207 ? -22.180 25.816 56.034 1.00 35.20 207 TYR C CA 1
ATOM 9950 C C . TYR C 1 207 ? -22.405 24.709 57.041 1.00 36.85 207 TYR C C 1
ATOM 9951 O O . TYR C 1 207 ? -22.475 24.950 58.241 1.00 37.00 207 TYR C O 1
ATOM 9960 N N . LYS C 1 208 ? -22.523 23.488 56.525 1.00 40.01 208 LYS C N 1
ATOM 9961 C CA . LYS C 1 208 ? -22.743 22.294 57.334 1.00 41.98 208 LYS C CA 1
ATOM 9962 C C . LYS C 1 208 ? -21.460 21.804 58.009 1.00 43.27 208 LYS C C 1
ATOM 9963 O O . LYS C 1 208 ? -20.365 22.280 57.707 1.00 43.04 208 LYS C O 1
ATOM 9969 N N . ASP C 1 209 ? -21.607 20.853 58.926 1.00 45.53 209 ASP C N 1
ATOM 9970 C CA . ASP C 1 209 ? -20.470 20.309 59.661 1.00 48.14 209 ASP C CA 1
ATOM 9971 C C . ASP C 1 209 ? -19.429 19.604 58.792 1.00 48.43 209 ASP C C 1
ATOM 9972 O O . ASP C 1 209 ? -18.231 19.697 59.057 1.00 47.64 209 ASP C O 1
ATOM 9977 N N . ASP C 1 210 ? -19.873 18.900 57.756 1.00 48.74 210 ASP C N 1
ATOM 9978 C CA . ASP C 1 210 ? -18.926 18.209 56.895 1.00 49.47 210 ASP C CA 1
ATOM 9979 C C . ASP C 1 210 ? -18.154 19.199 56.023 1.00 48.41 210 ASP C C 1
ATOM 9980 O O . ASP C 1 210 ? -17.102 18.866 55.484 1.00 48.83 210 ASP C O 1
ATOM 9985 N N . GLU C 1 211 ? -18.672 20.418 55.899 1.00 47.04 211 GLU C N 1
ATOM 9986 C CA . GLU C 1 211 ? -18.023 21.463 55.110 1.00 45.90 211 GLU C CA 1
ATOM 9987 C C . GLU C 1 211 ? -17.013 22.241 55.953 1.00 45.73 211 GLU C C 1
ATOM 9988 O O . GLU C 1 211 ? -16.386 23.179 55.469 1.00 44.88 211 GLU C O 1
ATOM 9994 N N . GLN C 1 212 ? -16.861 21.849 57.214 1.00 46.20 212 GLN C N 1
ATOM 9995 C CA . GLN C 1 212 ? -15.935 22.516 58.127 1.00 47.38 212 GLN C CA 1
ATOM 9996 C C . GLN C 1 212 ? -14.907 21.530 58.690 1.00 48.80 212 GLN C C 1
ATOM 9997 O O . GLN C 1 212 ? -14.099 21.884 59.553 1.00 48.68 212 GLN C O 1
ATOM 10003 N N . ALA C 1 213 ? -14.949 20.295 58.196 1.00 49.45 213 ALA C N 1
ATOM 10004 C CA . ALA C 1 213 ? -14.045 19.245 58.646 1.00 49.59 213 ALA C CA 1
ATOM 10005 C C . ALA C 1 213 ? -12.581 19.629 58.541 1.00 50.35 213 ALA C C 1
ATOM 10006 O O . ALA C 1 213 ? -11.830 19.465 59.503 1.00 51.52 213 ALA C O 1
ATOM 10008 N N . ASP C 1 214 ? -12.169 20.126 57.378 1.00 50.07 214 ASP C N 1
ATOM 10009 C CA . ASP C 1 214 ? -10.776 20.510 57.188 1.00 50.18 214 ASP C CA 1
ATOM 10010 C C . ASP C 1 214 ? -10.512 22.000 57.242 1.00 48.45 214 ASP C C 1
ATOM 10011 O O . ASP C 1 214 ? -11.313 22.820 56.796 1.00 49.54 214 ASP C O 1
ATOM 10016 N N . TRP C 1 215 ? -9.357 22.328 57.797 1.00 45.92 215 TRP C N 1
ATOM 10017 C CA . TRP C 1 215 ? -8.937 23.698 57.983 1.00 42.96 215 TRP C CA 1
ATOM 10018 C C . TRP C 1 215 ? -7.708 24.043 57.171 1.00 40.27 215 TRP C C 1
ATOM 10019 O O . TRP C 1 215 ? -6.826 23.212 56.970 1.00 41.35 215 TRP C O 1
ATOM 10030 N N . THR C 1 216 ? -7.655 25.277 56.697 1.00 36.65 216 THR C N 1
ATOM 10031 C CA . THR C 1 216 ? -6.475 25.740 55.997 1.00 32.88 216 THR C CA 1
ATOM 10032 C C . THR C 1 216 ? -5.517 25.875 57.189 1.00 30.83 216 THR C C 1
ATOM 10033 O O . THR C 1 216 ? -5.955 26.088 58.316 1.00 30.27 216 THR C O 1
ATOM 10037 N N . PRO C 1 217 ? -4.210 25.715 56.972 1.00 28.61 217 PRO C N 1
ATOM 10038 C CA . PRO C 1 217 ? -3.296 25.846 58.107 1.00 28.21 217 PRO C CA 1
ATOM 10039 C C . PRO C 1 217 ? -2.967 27.282 58.512 1.00 28.44 217 PRO C C 1
ATOM 10040 O O . PRO C 1 217 ? -2.084 27.489 59.337 1.00 31.91 217 PRO C O 1
ATOM 10044 N N . PHE C 1 218 ? -3.650 28.273 57.946 1.00 26.94 218 PHE C N 1
ATOM 10045 C CA . PHE C 1 218 ? -3.348 29.665 58.293 1.00 25.10 218 PHE C CA 1
ATOM 10046 C C . PHE C 1 218 ? -4.516 30.425 58.911 1.00 26.25 218 PHE C C 1
ATOM 10047 O O . PHE C 1 218 ? -5.533 30.667 58.267 1.00 25.36 218 PHE C O 1
ATOM 10055 N N . ARG C 1 219 ? -4.354 30.796 60.175 1.00 28.29 219 ARG C N 1
ATOM 10056 C CA . ARG C 1 219 ? -5.374 31.530 60.914 1.00 29.48 219 ARG C CA 1
ATOM 10057 C C . ARG C 1 219 ? -5.303 33.003 60.524 1.00 31.10 219 ARG C C 1
ATOM 10058 O O . ARG C 1 219 ? -4.214 33.534 60.291 1.00 30.83 219 ARG C O 1
ATOM 10066 N N . GLY C 1 220 ? -6.458 33.662 60.468 1.00 32.08 220 GLY C N 1
ATOM 10067 C CA . GLY C 1 220 ? -6.491 35.068 60.100 1.00 32.79 220 GLY C CA 1
ATOM 10068 C C . GLY C 1 220 ? -6.468 36.037 61.265 1.00 33.21 220 GLY C C 1
ATOM 10069 O O . GLY C 1 220 ? -6.497 35.636 62.427 1.00 34.09 220 GLY C O 1
ATOM 10070 N N . GLY C 1 221 ? -6.407 37.325 60.953 1.00 32.71 221 GLY C N 1
ATOM 10071 C CA . GLY C 1 221 ? -6.394 38.325 61.997 1.00 31.33 221 GLY C CA 1
ATOM 10072 C C . GLY C 1 221 ? -5.116 39.130 62.047 1.00 31.81 221 GLY C C 1
ATOM 10073 O O . GLY C 1 221 ? -4.087 38.732 61.495 1.00 32.12 221 GLY C O 1
ATOM 10074 N N . GLU C 1 222 ? -5.193 40.274 62.719 1.00 30.99 222 GLU C N 1
ATOM 10075 C CA . GLU C 1 222 ? -4.068 41.179 62.874 1.00 30.52 222 GLU C CA 1
ATOM 10076 C C . GLU C 1 222 ? -3.025 40.545 63.790 1.00 30.69 222 GLU C C 1
ATOM 10077 O O . GLU C 1 222 ? -1.821 40.664 63.562 1.00 29.09 222 GLU C O 1
ATOM 10083 N N . SER C 1 223 ? -3.490 39.864 64.831 1.00 31.88 223 SER C N 1
ATOM 10084 C CA . SER C 1 223 ? -2.574 39.219 65.768 1.00 33.50 223 SER C CA 1
ATOM 10085 C C . SER C 1 223 ? -1.711 38.185 65.044 1.00 34.60 223 SER C C 1
ATOM 10086 O O . SER C 1 223 ? -0.487 38.205 65.165 1.00 35.68 223 SER C O 1
ATOM 10089 N N . GLU C 1 224 ? -2.345 37.291 64.286 1.00 34.27 224 GLU C N 1
ATOM 10090 C CA . GLU C 1 224 ? -1.611 36.283 63.526 1.00 33.91 224 GLU C CA 1
ATOM 10091 C C . GLU C 1 224 ? -0.712 37.000 62.534 1.00 33.84 224 GLU C C 1
ATOM 10092 O O . GLU C 1 224 ? 0.464 36.665 62.375 1.00 34.26 224 GLU C O 1
ATOM 10098 N N . ALA C 1 225 ? -1.280 37.986 61.852 1.00 32.45 225 ALA C N 1
ATOM 10099 C CA . ALA C 1 225 ? -0.528 38.735 60.866 1.00 32.26 225 ALA C CA 1
ATOM 10100 C C . ALA C 1 225 ? 0.792 39.212 61.464 1.00 33.25 225 ALA C C 1
ATOM 10101 O O . ALA C 1 225 ? 1.872 38.913 60.940 1.00 33.68 225 ALA C O 1
ATOM 10103 N N . LEU C 1 226 ? 0.705 39.940 62.573 1.00 33.00 226 LEU C N 1
ATOM 10104 C CA . LEU C 1 226 ? 1.895 40.462 63.226 1.00 32.40 226 LEU C CA 1
ATOM 10105 C C . LEU C 1 226 ? 2.781 39.351 63.754 1.00 32.56 226 LEU C C 1
ATOM 10106 O O . LEU C 1 226 ? 4.004 39.438 63.659 1.00 33.30 226 LEU C O 1
ATOM 10111 N N . LYS C 1 227 ? 2.175 38.301 64.300 1.00 32.79 227 LYS C N 1
ATOM 10112 C CA . LYS C 1 227 ? 2.952 37.178 64.801 1.00 32.84 227 LYS C CA 1
ATOM 10113 C C . LYS C 1 227 ? 3.793 36.557 63.689 1.00 32.62 227 LYS C C 1
ATOM 10114 O O . LYS C 1 227 ? 4.997 36.377 63.853 1.00 33.66 227 LYS C O 1
ATOM 10120 N N . ARG C 1 228 ? 3.171 36.228 62.557 1.00 31.75 228 ARG C N 1
ATOM 10121 C CA . ARG C 1 228 ? 3.915 35.614 61.455 1.00 31.72 228 ARG C CA 1
ATOM 10122 C C . ARG C 1 228 ? 4.947 36.525 60.796 1.00 30.35 228 ARG C C 1
ATOM 10123 O O . ARG C 1 228 ? 5.973 36.039 60.319 1.00 29.12 228 ARG C O 1
ATOM 10131 N N . LEU C 1 229 ? 4.680 37.829 60.748 1.00 29.64 229 LEU C N 1
ATOM 10132 C CA . LEU C 1 229 ? 5.635 38.757 60.149 1.00 30.65 229 LEU C CA 1
ATOM 10133 C C . LEU C 1 229 ? 6.940 38.704 60.940 1.00 32.34 229 LEU C C 1
ATOM 10134 O O . LEU C 1 229 ? 8.033 38.643 60.363 1.00 31.41 229 LEU C O 1
ATOM 10139 N N . THR C 1 230 ? 6.809 38.732 62.266 1.00 32.88 230 THR C N 1
ATOM 10140 C CA . THR C 1 230 ? 7.959 38.684 63.157 1.00 33.85 230 THR C CA 1
ATOM 10141 C C . THR C 1 230 ? 8.833 37.475 62.840 1.00 34.25 230 THR C C 1
ATOM 10142 O O . THR C 1 230 ? 10.056 37.602 62.762 1.00 35.50 230 THR C O 1
ATOM 10146 N N . LYS C 1 231 ? 8.217 36.307 62.667 1.00 32.88 231 LYS C N 1
ATOM 10147 C CA . LYS C 1 231 ? 8.982 35.108 62.344 1.00 33.15 231 LYS C CA 1
ATOM 10148 C C . LYS C 1 231 ? 9.515 35.175 60.922 1.00 32.68 231 LYS C C 1
ATOM 10149 O O . LYS C 1 231 ? 10.678 34.886 60.672 1.00 34.44 231 LYS C O 1
ATOM 10155 N N . SER C 1 232 ? 8.661 35.560 59.987 1.00 32.13 232 SER C N 1
ATOM 10156 C CA . SER C 1 232 ? 9.066 35.652 58.595 1.00 31.51 232 SER C CA 1
ATOM 10157 C C . SER C 1 232 ? 10.354 36.441 58.374 1.00 31.49 232 SER C C 1
ATOM 10158 O O . SER C 1 232 ? 11.202 36.039 57.574 1.00 32.19 232 SER C O 1
ATOM 10161 N N . ILE C 1 233 ? 10.517 37.557 59.077 1.00 31.05 233 ILE C N 1
ATOM 10162 C CA . ILE C 1 233 ? 11.723 38.346 58.883 1.00 31.56 233 ILE C CA 1
ATOM 10163 C C . ILE C 1 233 ? 12.740 38.269 60.029 1.00 30.63 233 ILE C C 1
ATOM 10164 O O . ILE C 1 233 ? 13.733 38.995 60.033 1.00 29.99 233 ILE C O 1
ATOM 10169 N N . SER C 1 234 ? 12.508 37.365 60.977 1.00 29.68 234 SER C N 1
ATOM 10170 C CA . SER C 1 234 ? 13.400 37.191 62.119 1.00 29.78 234 SER C CA 1
ATOM 10171 C C . SER C 1 234 ? 14.830 36.831 61.706 1.00 30.29 234 SER C C 1
ATOM 10172 O O . SER C 1 234 ? 15.792 37.209 62.380 1.00 30.43 234 SER C O 1
ATOM 10175 N N . ASP C 1 235 ? 14.969 36.087 60.613 1.00 30.55 235 ASP C N 1
ATOM 10176 C CA . ASP C 1 235 ? 16.285 35.721 60.107 1.00 30.42 235 ASP C CA 1
ATOM 10177 C C . ASP C 1 235 ? 16.741 36.795 59.114 1.00 30.72 235 ASP C C 1
ATOM 10178 O O . ASP C 1 235 ? 16.616 36.631 57.901 1.00 29.23 235 ASP C O 1
ATOM 10183 N N . LYS C 1 236 ? 17.273 37.891 59.649 1.00 31.45 236 LYS C N 1
ATOM 10184 C CA . LYS C 1 236 ? 17.746 39.013 58.841 1.00 33.75 236 LYS C CA 1
ATOM 10185 C C . LYS C 1 236 ? 18.555 38.608 57.617 1.00 33.58 236 LYS C C 1
ATOM 10186 O O . LYS C 1 236 ? 18.472 39.252 56.572 1.00 33.62 236 LYS C O 1
ATOM 10192 N N . ALA C 1 237 ? 19.339 37.543 57.744 1.00 34.00 237 ALA C N 1
ATOM 10193 C CA . ALA C 1 237 ? 20.163 37.075 56.637 1.00 33.40 237 ALA C CA 1
ATOM 10194 C C . ALA C 1 237 ? 19.299 36.520 55.514 1.00 33.76 237 ALA C C 1
ATOM 10195 O O . ALA C 1 237 ? 19.569 36.753 54.332 1.00 31.98 237 ALA C O 1
ATOM 10197 N N . TRP C 1 238 ? 18.261 35.778 55.888 1.00 34.38 238 TRP C N 1
ATOM 10198 C CA . TRP C 1 238 ? 17.359 35.191 54.902 1.00 35.67 238 TRP C CA 1
ATOM 10199 C C . TRP C 1 238 ? 16.659 36.279 54.077 1.00 36.15 238 TRP C C 1
ATOM 10200 O O . TRP C 1 238 ? 16.570 36.173 52.849 1.00 36.66 238 TRP C O 1
ATOM 10211 N N . VAL C 1 239 ? 16.175 37.324 54.747 1.00 34.89 239 VAL C N 1
ATOM 10212 C CA . VAL C 1 239 ? 15.478 38.406 54.059 1.00 35.34 239 VAL C CA 1
ATOM 10213 C C . VAL C 1 239 ? 16.382 39.237 53.147 1.00 36.49 239 VAL C C 1
ATOM 10214 O O . VAL C 1 239 ? 15.943 39.735 52.109 1.00 36.82 239 VAL C O 1
ATOM 10218 N N . ALA C 1 240 ? 17.643 39.383 53.535 1.00 37.84 240 ALA C N 1
ATOM 10219 C CA . ALA C 1 240 ? 18.599 40.144 52.743 1.00 37.12 240 ALA C CA 1
ATOM 10220 C C . ALA C 1 240 ? 18.967 39.384 51.467 1.00 37.61 240 ALA C C 1
ATOM 10221 O O . ALA C 1 240 ? 19.068 39.975 50.393 1.00 38.25 240 ALA C O 1
ATOM 10223 N N . ASN C 1 241 ? 19.151 38.073 51.587 1.00 38.78 241 ASN C N 1
ATOM 10224 C CA . ASN C 1 241 ? 19.516 37.237 50.440 1.00 40.70 241 ASN C CA 1
ATOM 10225 C C . ASN C 1 241 ? 18.320 36.804 49.603 1.00 40.37 241 ASN C C 1
ATOM 10226 O O . ASN C 1 241 ? 18.488 36.177 48.558 1.00 40.74 241 ASN C O 1
ATOM 10231 N N . PHE C 1 242 ? 17.122 37.147 50.068 1.00 38.95 242 PHE C N 1
ATOM 10232 C CA . PHE C 1 242 ? 15.877 36.773 49.406 1.00 37.41 242 PHE C CA 1
ATOM 10233 C C . PHE C 1 242 ? 15.795 36.958 47.896 1.00 37.32 242 PHE C C 1
ATOM 10234 O O . PHE C 1 242 ? 15.990 38.060 47.383 1.00 36.04 242 PHE C O 1
ATOM 10242 N N . GLU C 1 243 ? 15.483 35.868 47.194 1.00 37.05 243 GLU C N 1
ATOM 10243 C CA . GLU C 1 243 ? 15.320 35.890 45.739 1.00 37.33 243 GLU C CA 1
ATOM 10244 C C . GLU C 1 243 ? 14.113 35.034 45.339 1.00 36.76 243 GLU C C 1
ATOM 10245 O O . GLU C 1 243 ? 14.178 33.805 45.319 1.00 37.03 243 GLU C O 1
ATOM 10251 N N . LYS C 1 244 ? 13.009 35.694 45.015 1.00 35.26 244 LYS C N 1
ATOM 10252 C CA . LYS C 1 244 ? 11.789 34.992 44.643 1.00 33.15 244 LYS C CA 1
ATOM 10253 C C . LYS C 1 244 ? 11.987 33.826 43.683 1.00 31.37 244 LYS C C 1
ATOM 10254 O O . LYS C 1 244 ? 11.534 32.719 43.946 1.00 30.98 244 LYS C O 1
ATOM 10260 N N . PRO C 1 245 ? 12.670 34.060 42.557 1.00 30.16 245 PRO C N 1
ATOM 10261 C CA . PRO C 1 245 ? 12.923 33.031 41.546 1.00 29.14 245 PRO C CA 1
ATOM 10262 C C . PRO C 1 245 ? 13.570 31.753 42.057 1.00 28.89 245 PRO C C 1
ATOM 10263 O O . PRO C 1 245 ? 13.352 30.681 41.503 1.00 29.58 245 PRO C O 1
ATOM 10267 N N . LYS C 1 246 ? 14.362 31.854 43.114 1.00 29.01 246 LYS C N 1
ATOM 10268 C CA . LYS C 1 246 ? 15.052 30.672 43.624 1.00 30.90 246 LYS C CA 1
ATOM 10269 C C . LYS C 1 246 ? 14.347 29.838 44.697 1.00 29.77 246 LYS C C 1
ATOM 10270 O O . LYS C 1 246 ? 14.907 28.852 45.168 1.00 30.14 246 LYS C O 1
ATOM 10276 N N . GLY C 1 247 ? 13.129 30.214 45.075 1.00 28.73 247 GLY C N 1
ATOM 10277 C CA . GLY C 1 247 ? 12.424 29.473 46.103 1.00 26.59 247 GLY C CA 1
ATOM 10278 C C . GLY C 1 247 ? 12.049 28.081 45.649 1.00 26.61 247 GLY C C 1
ATOM 10279 O O . GLY C 1 247 ? 12.129 27.777 44.462 1.00 24.42 247 GLY C O 1
ATOM 10280 N N . ASP C 1 248 ? 11.653 27.231 46.594 1.00 26.38 248 ASP C N 1
ATOM 10281 C CA . ASP C 1 248 ? 11.249 25.865 46.266 1.00 25.87 248 ASP C CA 1
ATOM 10282 C C . ASP C 1 248 ? 9.739 25.691 46.376 1.00 23.58 248 ASP C C 1
ATOM 10283 O O . ASP C 1 248 ? 9.182 25.734 47.474 1.00 24.70 248 ASP C O 1
ATOM 10288 N N . PRO C 1 249 ? 9.060 25.470 45.242 1.00 20.51 249 PRO C N 1
ATOM 10289 C CA . PRO C 1 249 ? 7.606 25.292 45.246 1.00 20.27 249 PRO C CA 1
ATOM 10290 C C . PRO C 1 249 ? 7.124 24.041 45.985 1.00 20.38 249 PRO C C 1
ATOM 10291 O O . PRO C 1 249 ? 5.985 23.999 46.437 1.00 19.74 249 PRO C O 1
ATOM 10295 N N . SER C 1 250 ? 7.993 23.038 46.112 1.00 21.34 250 SER C N 1
ATOM 10296 C CA . SER C 1 250 ? 7.642 21.773 46.767 1.00 22.50 250 SER C CA 1
ATOM 10297 C C . SER C 1 250 ? 7.711 21.796 48.275 1.00 22.45 250 SER C C 1
ATOM 10298 O O . SER C 1 250 ? 7.246 20.873 48.932 1.00 23.15 250 SER C O 1
ATOM 10301 N N . ALA C 1 251 ? 8.303 22.840 48.829 1.00 24.57 251 ALA C N 1
ATOM 10302 C CA . ALA C 1 251 ? 8.406 22.950 50.279 1.00 25.19 251 ALA C CA 1
ATOM 10303 C C . ALA C 1 251 ? 7.045 23.337 50.852 1.00 24.98 251 ALA C C 1
ATOM 10304 O O . ALA C 1 251 ? 6.476 24.369 50.482 1.00 23.73 251 ALA C O 1
ATOM 10306 N N . PHE C 1 252 ? 6.511 22.500 51.735 1.00 24.55 252 PHE C N 1
ATOM 10307 C CA . PHE C 1 252 ? 5.232 22.803 52.350 1.00 25.31 252 PHE C CA 1
ATOM 10308 C C . PHE C 1 252 ? 5.340 22.764 53.870 1.00 26.53 252 PHE C C 1
ATOM 10309 O O . PHE C 1 252 ? 4.745 23.591 54.566 1.00 27.33 252 PHE C O 1
ATOM 10317 N N . LEU C 1 253 ? 6.103 21.813 54.395 1.00 28.67 253 LEU C N 1
ATOM 10318 C CA . LEU C 1 253 ? 6.288 21.735 55.842 1.00 29.30 253 LEU C CA 1
ATOM 10319 C C . LEU C 1 253 ? 6.737 23.112 56.292 1.00 30.22 253 LEU C C 1
ATOM 10320 O O . LEU C 1 253 ? 6.268 23.642 57.304 1.00 32.70 253 LEU C O 1
ATOM 10325 N N . LYS C 1 254 ? 7.641 23.689 55.509 1.00 28.53 254 LYS C N 1
ATOM 10326 C CA . LYS C 1 254 ? 8.169 25.011 55.783 1.00 28.71 254 LYS C CA 1
ATOM 10327 C C . LYS C 1 254 ? 8.166 25.787 54.451 1.00 27.26 254 LYS C C 1
ATOM 10328 O O . LYS C 1 254 ? 9.135 25.733 53.682 1.00 26.67 254 LYS C O 1
ATOM 10334 N N . PRO C 1 255 ? 7.063 26.509 54.156 1.00 25.85 255 PRO C N 1
ATOM 10335 C CA . PRO C 1 255 ? 6.937 27.286 52.912 1.00 24.22 255 PRO C CA 1
ATOM 10336 C C . PRO C 1 255 ? 8.182 28.099 52.575 1.00 23.24 255 PRO C C 1
ATOM 10337 O O . PRO C 1 255 ? 8.789 28.710 53.447 1.00 24.09 255 PRO C O 1
ATOM 10341 N N . ALA C 1 256 ? 8.551 28.105 51.301 1.00 22.83 256 ALA C N 1
ATOM 10342 C CA . ALA C 1 256 ? 9.723 28.838 50.844 1.00 22.65 256 ALA C CA 1
ATOM 10343 C C . ALA C 1 256 ? 9.626 30.342 51.072 1.00 24.03 256 ALA C C 1
ATOM 10344 O O . ALA C 1 256 ? 10.643 31.007 51.276 1.00 27.27 256 ALA C O 1
ATOM 10346 N N . THR C 1 257 ? 8.417 30.889 51.035 1.00 23.15 257 THR C N 1
ATOM 10347 C CA . THR C 1 257 ? 8.262 32.320 51.232 1.00 23.37 257 THR C CA 1
ATOM 10348 C C . THR C 1 257 ? 7.450 32.673 52.486 1.00 23.79 257 THR C C 1
ATOM 10349 O O . THR C 1 257 ? 6.977 31.791 53.196 1.00 25.28 257 THR C O 1
ATOM 10353 N N . THR C 1 258 ? 7.301 33.961 52.767 1.00 23.56 258 THR C N 1
ATOM 10354 C CA . THR C 1 258 ? 6.606 34.431 53.976 1.00 23.80 258 THR C CA 1
ATOM 10355 C C . THR C 1 258 ? 5.151 34.031 54.225 1.00 24.03 258 THR C C 1
ATOM 10356 O O . THR C 1 258 ? 4.725 33.944 55.373 1.00 24.75 258 THR C O 1
ATOM 10360 N N . VAL C 1 259 ? 4.394 33.808 53.155 1.00 23.81 259 VAL C N 1
ATOM 10361 C CA . VAL C 1 259 ? 2.969 33.477 53.230 1.00 23.42 259 VAL C CA 1
ATOM 10362 C C . VAL C 1 259 ? 2.228 34.594 53.993 1.00 24.66 259 VAL C C 1
ATOM 10363 O O . VAL C 1 259 ? 1.337 34.341 54.810 1.00 24.51 259 VAL C O 1
ATOM 10367 N N . MET C 1 260 ? 2.616 35.839 53.726 1.00 24.78 260 MET C N 1
ATOM 10368 C CA . MET C 1 260 ? 1.972 36.982 54.366 1.00 25.16 260 MET C CA 1
ATOM 10369 C C . MET C 1 260 ? 0.774 37.401 53.517 1.00 25.54 260 MET C C 1
ATOM 10370 O O . MET C 1 260 ? -0.105 38.118 53.994 1.00 26.76 260 MET C O 1
ATOM 10375 N N . SER C 1 261 ? 0.741 36.934 52.268 1.00 23.72 261 SER C N 1
ATOM 10376 C CA . SER C 1 261 ? -0.326 37.268 51.320 1.00 23.82 261 SER C CA 1
ATOM 10377 C C . SER C 1 261 ? -1.776 37.357 51.809 1.00 22.05 261 SER C C 1
ATOM 10378 O O . SER C 1 261 ? -2.463 38.328 51.526 1.00 19.89 261 SER C O 1
ATOM 10381 N N . PRO C 1 262 ? -2.274 36.347 52.530 1.00 22.97 262 PRO C N 1
ATOM 10382 C CA . PRO C 1 262 ? -3.668 36.509 52.961 1.00 24.15 262 PRO C CA 1
ATOM 10383 C C . PRO C 1 262 ? -3.861 37.660 53.954 1.00 23.87 262 PRO C C 1
ATOM 10384 O O . PRO C 1 262 ? -4.915 38.300 53.997 1.00 23.16 262 PRO C O 1
ATOM 10388 N N . TYR C 1 263 ? -2.826 37.938 54.736 1.00 24.50 263 TYR C N 1
ATOM 10389 C CA . TYR C 1 263 ? -2.896 39.016 55.716 1.00 23.67 263 TYR C CA 1
ATOM 10390 C C . TYR C 1 263 ? -2.851 40.360 55.019 1.00 23.09 263 TYR C C 1
ATOM 10391 O O . TYR C 1 263 ? -3.521 41.300 55.427 1.00 24.84 263 TYR C O 1
ATOM 10400 N N . LEU C 1 264 ? -2.063 40.450 53.960 1.00 22.15 264 LEU C N 1
ATOM 10401 C CA . LEU C 1 264 ? -1.978 41.680 53.209 1.00 21.29 264 LEU C CA 1
ATOM 10402 C C . LEU C 1 264 ? -3.301 41.901 52.471 1.00 22.98 264 LEU C C 1
ATOM 10403 O O . LEU C 1 264 ? -3.869 42.991 52.516 1.00 24.61 264 LEU C O 1
ATOM 10408 N N . LYS C 1 265 ? -3.817 40.857 51.826 1.00 23.54 265 LYS C N 1
ATOM 10409 C CA . LYS C 1 265 ? -5.061 40.977 51.070 1.00 23.76 265 LYS C CA 1
ATOM 10410 C C . LYS C 1 265 ? -6.230 41.545 51.878 1.00 24.03 265 LYS C C 1
ATOM 10411 O O . LYS C 1 265 ? -6.988 42.372 51.369 1.00 23.17 265 LYS C O 1
ATOM 10417 N N . PHE C 1 266 ? -6.378 41.110 53.127 1.00 23.21 266 PHE C N 1
ATOM 10418 C CA . PHE C 1 266 ? -7.463 41.599 53.975 1.00 22.85 266 PHE C CA 1
ATOM 10419 C C . PHE C 1 266 ? -7.055 42.824 54.769 1.00 25.10 266 PHE C C 1
ATOM 10420 O O . PHE C 1 266 ? -7.883 43.429 55.465 1.00 25.46 266 PHE C O 1
ATOM 10428 N N . GLY C 1 267 ? -5.782 43.194 54.671 1.00 24.31 267 GLY C N 1
ATOM 10429 C CA . GLY C 1 267 ? -5.309 44.331 55.426 1.00 25.13 267 GLY C CA 1
ATOM 10430 C C . GLY C 1 267 ? -5.061 43.990 56.892 1.00 26.85 267 GLY C C 1
ATOM 10431 O O . GLY C 1 267 ? -5.063 44.874 57.743 1.00 26.97 267 GLY C O 1
ATOM 10432 N N . CYS C 1 268 ? -4.878 42.708 57.202 1.00 27.87 268 CYS C N 1
ATOM 10433 C CA . CYS C 1 268 ? -4.582 42.303 58.576 1.00 29.03 268 CYS C CA 1
ATOM 10434 C C . CYS C 1 268 ? -3.204 42.856 58.925 1.00 28.24 268 CYS C C 1
ATOM 10435 O O . CYS C 1 268 ? -2.894 43.118 60.089 1.00 27.71 268 CYS C O 1
ATOM 10438 N N . LEU C 1 269 ? -2.383 43.018 57.893 1.00 26.38 269 LEU C N 1
ATOM 10439 C CA . LEU C 1 269 ? -1.049 43.562 58.037 1.00 27.38 269 LEU C CA 1
ATOM 10440 C C . LEU C 1 269 ? -0.970 44.746 57.099 1.00 28.95 269 LEU C C 1
ATOM 10441 O O . LEU C 1 269 ? -1.418 44.666 55.958 1.00 31.11 269 LEU C O 1
ATOM 10446 N N . SER C 1 270 ? -0.417 45.850 57.580 1.00 29.89 270 SER C N 1
ATOM 10447 C CA . SER C 1 270 ? -0.259 47.024 56.744 1.00 29.37 270 SER C CA 1
ATOM 10448 C C . SER C 1 270 ? 0.961 46.768 55.861 1.00 31.26 270 SER C C 1
ATOM 10449 O O . SER C 1 270 ? 1.996 46.282 56.337 1.00 31.50 270 SER C O 1
ATOM 10452 N N . SER C 1 271 ? 0.832 47.073 54.575 1.00 31.55 271 SER C N 1
ATOM 10453 C CA . SER C 1 271 ? 1.928 46.874 53.636 1.00 33.08 271 SER C CA 1
ATOM 10454 C C . SER C 1 271 ? 2.973 47.940 53.902 1.00 32.70 271 SER C C 1
ATOM 10455 O O . SER C 1 271 ? 4.155 47.761 53.621 1.00 31.04 271 SER C O 1
ATOM 10458 N N . ARG C 1 272 ? 2.520 49.060 54.447 1.00 34.05 272 ARG C N 1
ATOM 10459 C CA . ARG C 1 272 ? 3.419 50.157 54.751 1.00 34.83 272 ARG C CA 1
ATOM 10460 C C . ARG C 1 272 ? 4.340 49.760 55.893 1.00 34.49 272 ARG C C 1
ATOM 10461 O O . ARG C 1 272 ? 5.549 49.979 55.826 1.00 33.33 272 ARG C O 1
ATOM 10469 N N . TYR C 1 273 ? 3.769 49.164 56.935 1.00 34.24 273 TYR C N 1
ATOM 10470 C CA . TYR C 1 273 ? 4.562 48.736 58.076 1.00 34.66 273 TYR C CA 1
ATOM 10471 C C . TYR C 1 273 ? 5.543 47.653 57.644 1.00 34.97 273 TYR C C 1
ATOM 10472 O O . TYR C 1 273 ? 6.711 47.665 58.031 1.00 35.19 273 TYR C O 1
ATOM 10481 N N . PHE C 1 274 ? 5.060 46.729 56.823 1.00 35.79 274 PHE C N 1
ATOM 10482 C CA . PHE C 1 274 ? 5.872 45.625 56.317 1.00 35.71 274 PHE C CA 1
ATOM 10483 C C . PHE C 1 274 ? 7.049 46.209 55.549 1.00 35.35 274 PHE C C 1
ATOM 10484 O O . PHE C 1 274 ? 8.166 45.705 55.619 1.00 36.14 274 PHE C O 1
ATOM 10492 N N . TYR C 1 275 ? 6.783 47.284 54.822 1.00 35.27 275 TYR C N 1
ATOM 10493 C CA . TYR C 1 275 ? 7.797 47.962 54.028 1.00 35.78 275 TYR C CA 1
ATOM 10494 C C . TYR C 1 275 ? 8.881 48.572 54.923 1.00 37.17 275 TYR C C 1
ATOM 10495 O O . TYR C 1 275 ? 10.081 48.421 54.671 1.00 36.76 275 TYR C O 1
ATOM 10504 N N . GLN C 1 276 ? 8.451 49.273 55.965 1.00 37.67 276 GLN C N 1
ATOM 10505 C CA . GLN C 1 276 ? 9.386 49.905 56.875 1.00 38.63 276 GLN C CA 1
ATOM 10506 C C . GLN C 1 276 ? 10.258 48.860 57.540 1.00 39.14 276 GLN C C 1
ATOM 10507 O O . GLN C 1 276 ? 11.472 49.039 57.647 1.00 39.23 276 GLN C O 1
ATOM 10513 N N . CYS C 1 277 ? 9.641 47.773 57.996 1.00 38.64 277 CYS C N 1
ATOM 10514 C CA . CYS C 1 277 ? 10.391 46.700 58.630 1.00 37.94 277 CYS C CA 1
ATOM 10515 C C . CYS C 1 277 ? 11.488 46.216 57.688 1.00 38.64 277 CYS C C 1
ATOM 10516 O O . CYS C 1 277 ? 12.638 46.046 58.099 1.00 39.06 277 CYS C O 1
ATOM 10519 N N . LEU C 1 278 ? 11.131 45.994 56.425 1.00 37.94 278 LEU C N 1
ATOM 10520 C CA . LEU C 1 278 ? 12.104 45.535 55.447 1.00 38.23 278 LEU C CA 1
ATOM 10521 C C . LEU C 1 278 ? 13.127 46.624 55.239 1.00 38.63 278 LEU C C 1
ATOM 10522 O O . LEU C 1 278 ? 14.311 46.355 55.063 1.00 38.21 278 LEU C O 1
ATOM 10527 N N . GLN C 1 279 ? 12.658 47.863 55.263 1.00 40.09 279 GLN C N 1
ATOM 10528 C CA . GLN C 1 279 ? 13.538 49.003 55.084 1.00 40.82 279 GLN C CA 1
ATOM 10529 C C . GLN C 1 279 ? 14.589 48.982 56.194 1.00 40.34 279 GLN C C 1
ATOM 10530 O O . GLN C 1 279 ? 15.782 49.093 55.938 1.00 39.88 279 GLN C O 1
ATOM 10536 N N . ASN C 1 280 ? 14.140 48.814 57.429 1.00 40.74 280 ASN C N 1
ATOM 10537 C CA . ASN C 1 280 ? 15.045 48.776 58.564 1.00 42.42 280 ASN C CA 1
ATOM 10538 C C . ASN C 1 280 ? 16.110 47.692 58.455 1.00 43.66 280 ASN C C 1
ATOM 10539 O O . ASN C 1 280 ? 17.302 47.980 58.591 1.00 45.05 280 ASN C O 1
ATOM 10544 N N . ILE C 1 281 ? 15.689 46.451 58.214 1.00 42.46 281 ILE C N 1
ATOM 10545 C CA . ILE C 1 281 ? 16.633 45.346 58.094 1.00 40.36 281 ILE C CA 1
ATOM 10546 C C . ILE C 1 281 ? 17.729 45.660 57.082 1.00 41.66 281 ILE C C 1
ATOM 10547 O O . ILE C 1 281 ? 18.917 45.497 57.375 1.00 41.17 281 ILE C O 1
ATOM 10552 N N . TYR C 1 282 ? 17.321 46.119 55.901 1.00 42.87 282 TYR C N 1
ATOM 10553 C CA . TYR C 1 282 ? 18.251 46.456 54.823 1.00 45.70 282 TYR C CA 1
ATOM 10554 C C . TYR C 1 282 ? 19.340 47.443 55.222 1.00 48.31 282 TYR C C 1
ATOM 10555 O O . TYR C 1 282 ? 20.499 47.273 54.845 1.00 48.77 282 TYR C O 1
ATOM 10564 N N . LYS C 1 283 ? 18.973 48.478 55.972 1.00 51.10 283 LYS C N 1
ATOM 10565 C CA . LYS C 1 283 ? 19.951 49.474 56.392 1.00 54.57 283 LYS C CA 1
ATOM 10566 C C . LYS C 1 283 ? 20.943 48.873 57.393 1.00 56.36 283 LYS C C 1
ATOM 10567 O O . LYS C 1 283 ? 22.114 49.239 57.409 1.00 56.30 283 LYS C O 1
ATOM 10573 N N . ASP C 1 284 ? 20.473 47.949 58.224 1.00 58.84 284 ASP C N 1
ATOM 10574 C CA . ASP C 1 284 ? 21.336 47.318 59.217 1.00 62.53 284 ASP C CA 1
ATOM 10575 C C . ASP C 1 284 ? 22.145 46.182 58.615 1.00 63.66 284 ASP C C 1
ATOM 10576 O O . ASP C 1 284 ? 22.854 45.470 59.332 1.00 64.59 284 ASP C O 1
ATOM 10581 N N . VAL C 1 285 ? 22.032 46.005 57.303 1.00 63.75 285 VAL C N 1
ATOM 10582 C CA . VAL C 1 285 ? 22.767 44.951 56.615 1.00 63.50 285 VAL C CA 1
ATOM 10583 C C . VAL C 1 285 ? 23.578 45.541 55.474 1.00 63.04 285 VAL C C 1
ATOM 10584 O O . VAL C 1 285 ? 23.093 46.374 54.713 1.00 62.60 285 VAL C O 1
ATOM 10588 N N . LYS C 1 286 ? 24.827 45.108 55.375 1.00 63.61 286 LYS C N 1
ATOM 10589 C CA . LYS C 1 286 ? 25.728 45.579 54.334 1.00 64.13 286 LYS C CA 1
ATOM 10590 C C . LYS C 1 286 ? 25.071 45.445 52.958 1.00 62.41 286 LYS C C 1
ATOM 10591 O O . LYS C 1 286 ? 24.650 46.440 52.359 1.00 62.20 286 LYS C O 1
ATOM 10597 N N . LYS C 1 287 ? 24.969 44.216 52.467 1.00 59.68 287 LYS C N 1
ATOM 10598 C CA . LYS C 1 287 ? 24.356 43.987 51.175 1.00 56.59 287 LYS C CA 1
ATOM 10599 C C . LYS C 1 287 ? 23.086 43.169 51.260 1.00 53.84 287 LYS C C 1
ATOM 10600 O O . LYS C 1 287 ? 22.857 42.435 52.225 1.00 53.13 287 LYS C O 1
ATOM 10606 N N . HIS C 1 288 ? 22.256 43.326 50.237 1.00 50.62 288 HIS C N 1
ATOM 10607 C CA . HIS C 1 288 ? 20.994 42.618 50.132 1.00 47.37 288 HIS C CA 1
ATOM 10608 C C . HIS C 1 288 ? 20.501 42.733 48.705 1.00 43.58 288 HIS C C 1
ATOM 10609 O O . HIS C 1 288 ? 20.987 43.544 47.925 1.00 41.38 288 HIS C O 1
ATOM 10616 N N . THR C 1 289 ? 19.519 41.913 48.375 1.00 41.52 289 THR C N 1
ATOM 10617 C CA . THR C 1 289 ? 18.953 41.888 47.041 1.00 38.42 289 THR C CA 1
ATOM 10618 C C . THR C 1 289 ? 18.093 43.107 46.747 1.00 37.81 289 THR C C 1
ATOM 10619 O O . THR C 1 289 ? 17.553 43.741 47.656 1.00 38.23 289 THR C O 1
ATOM 10623 N N . SER C 1 290 ? 17.970 43.449 45.472 1.00 37.39 290 SER C N 1
ATOM 10624 C CA . SER C 1 290 ? 17.157 44.600 45.097 1.00 38.37 290 SER C CA 1
ATOM 10625 C C . SER C 1 290 ? 15.953 44.147 44.290 1.00 38.19 290 SER C C 1
ATOM 10626 O O . SER C 1 290 ? 15.839 42.975 43.939 1.00 40.31 290 SER C O 1
ATOM 10629 N N . PRO C 1 291 ? 15.013 45.056 44.017 1.00 37.04 291 PRO C N 1
ATOM 10630 C CA . PRO C 1 291 ? 13.891 44.546 43.226 1.00 37.17 291 PRO C CA 1
ATOM 10631 C C . PRO C 1 291 ? 14.380 44.212 41.818 1.00 35.37 291 PRO C C 1
ATOM 10632 O O . PRO C 1 291 ? 15.406 44.706 41.385 1.00 35.77 291 PRO C O 1
ATOM 10636 N N . PRO C 1 292 ? 13.662 43.348 41.095 1.00 35.43 292 PRO C N 1
ATOM 10637 C CA . PRO C 1 292 ? 12.428 42.657 41.481 1.00 34.96 292 PRO C CA 1
ATOM 10638 C C . PRO C 1 292 ? 12.550 41.470 42.449 1.00 35.15 292 PRO C C 1
ATOM 10639 O O . PRO C 1 292 ? 11.667 41.258 43.278 1.00 37.33 292 PRO C O 1
ATOM 10643 N N . VAL C 1 293 ? 13.632 40.703 42.363 1.00 33.04 293 VAL C N 1
ATOM 10644 C CA . VAL C 1 293 ? 13.770 39.518 43.212 1.00 32.21 293 VAL C CA 1
ATOM 10645 C C . VAL C 1 293 ? 13.703 39.692 44.735 1.00 32.42 293 VAL C C 1
ATOM 10646 O O . VAL C 1 293 ? 13.220 38.800 45.437 1.00 32.09 293 VAL C O 1
ATOM 10650 N N . SER C 1 294 ? 14.184 40.823 45.248 1.00 32.76 294 SER C N 1
ATOM 10651 C CA . SER C 1 294 ? 14.180 41.082 46.692 1.00 32.03 294 SER C CA 1
ATOM 10652 C C . SER C 1 294 ? 12.803 40.908 47.320 1.00 30.46 294 SER C C 1
ATOM 10653 O O . SER C 1 294 ? 11.783 40.984 46.635 1.00 30.17 294 SER C O 1
ATOM 10656 N N . LEU C 1 295 ? 12.774 40.693 48.632 1.00 29.20 295 LEU C N 1
ATOM 10657 C CA . LEU C 1 295 ? 11.504 40.520 49.320 1.00 27.80 295 LEU C CA 1
ATOM 10658 C C . LEU C 1 295 ? 10.744 41.830 49.319 1.00 27.31 295 LEU C C 1
ATOM 10659 O O . LEU C 1 295 ? 9.518 41.836 49.326 1.00 26.77 295 LEU C O 1
ATOM 10664 N N . LEU C 1 296 ? 11.468 42.946 49.319 1.00 28.36 296 LEU C N 1
ATOM 10665 C CA . LEU C 1 296 ? 10.810 44.245 49.287 1.00 28.08 296 LEU C CA 1
ATOM 10666 C C . LEU C 1 296 ? 10.227 44.366 47.893 1.00 28.49 296 LEU C C 1
ATOM 10667 O O . LEU C 1 296 ? 9.157 44.944 47.709 1.00 30.02 296 LEU C O 1
ATOM 10672 N N . GLY C 1 297 ? 10.932 43.797 46.917 1.00 27.36 297 GLY C N 1
ATOM 10673 C CA . GLY C 1 297 ? 10.467 43.826 45.541 1.00 26.44 297 GLY C CA 1
ATOM 10674 C C . GLY C 1 297 ? 9.120 43.146 45.365 1.00 25.67 297 GLY C C 1
ATOM 10675 O O . GLY C 1 297 ? 8.367 43.487 44.457 1.00 26.82 297 GLY C O 1
ATOM 10676 N N . GLN C 1 298 ? 8.812 42.175 46.218 1.00 24.84 298 GLN C N 1
ATOM 10677 C CA . GLN C 1 298 ? 7.528 41.490 46.141 1.00 25.21 298 GLN C CA 1
ATOM 10678 C C . GLN C 1 298 ? 6.396 42.452 46.457 1.00 26.05 298 GLN C C 1
ATOM 10679 O O . GLN C 1 298 ? 5.366 42.442 45.792 1.00 28.80 298 GLN C O 1
ATOM 10685 N N . LEU C 1 299 ? 6.578 43.289 47.472 1.00 27.80 299 LEU C N 1
ATOM 10686 C CA . LEU C 1 299 ? 5.545 44.264 47.820 1.00 28.21 299 LEU C CA 1
ATOM 10687 C C . LEU C 1 299 ? 5.340 45.250 46.670 1.00 28.03 299 LEU C C 1
ATOM 10688 O O . LEU C 1 299 ? 4.315 45.927 46.600 1.00 28.36 299 LEU C O 1
ATOM 10693 N N . LEU C 1 300 ? 6.313 45.319 45.766 1.00 27.03 300 LEU C N 1
ATOM 10694 C CA . LEU C 1 300 ? 6.215 46.211 44.617 1.00 29.20 300 LEU C CA 1
ATOM 10695 C C . LEU C 1 300 ? 5.450 45.566 43.448 1.00 29.01 300 LEU C C 1
ATOM 10696 O O . LEU C 1 300 ? 4.830 46.263 42.640 1.00 28.76 300 LEU C O 1
ATOM 10701 N N . TRP C 1 301 ? 5.497 44.241 43.349 1.00 28.00 301 TRP C N 1
ATOM 10702 C CA . TRP C 1 301 ? 4.761 43.556 42.292 1.00 27.22 301 TRP C CA 1
ATOM 10703 C C . TRP C 1 301 ? 3.285 43.819 42.570 1.00 26.93 301 TRP C C 1
ATOM 10704 O O . TRP C 1 301 ? 2.484 44.037 41.657 1.00 25.86 301 TRP C O 1
ATOM 10715 N N . ARG C 1 302 ? 2.942 43.802 43.853 1.00 26.52 302 ARG C N 1
ATOM 10716 C CA . ARG C 1 302 ? 1.577 44.046 44.286 1.00 25.18 302 ARG C CA 1
ATOM 10717 C C . ARG C 1 302 ? 1.177 45.449 43.833 1.00 25.18 302 ARG C C 1
ATOM 10718 O O . ARG C 1 302 ? 0.142 45.633 43.196 1.00 25.08 302 ARG C O 1
ATOM 10726 N N . GLU C 1 303 ? 2.018 46.426 44.156 1.00 25.56 303 GLU C N 1
ATOM 10727 C CA . GLU C 1 303 ? 1.787 47.820 43.785 1.00 25.80 303 GLU C CA 1
ATOM 10728 C C . GLU C 1 303 ? 1.595 47.970 42.283 1.00 25.78 303 GLU C C 1
ATOM 10729 O O . GLU C 1 303 ? 0.684 48.673 41.826 1.00 24.80 303 GLU C O 1
ATOM 10735 N N . PHE C 1 304 ? 2.460 47.302 41.526 1.00 24.51 304 PHE C N 1
ATOM 10736 C CA . PHE C 1 304 ? 2.420 47.342 40.073 1.00 24.88 304 PHE C CA 1
ATOM 10737 C C . PHE C 1 304 ? 1.132 46.776 39.455 1.00 26.44 304 PHE C C 1
ATOM 10738 O O . PHE C 1 304 ? 0.590 47.355 38.509 1.00 27.21 304 PHE C O 1
ATOM 10746 N N . PHE C 1 305 ? 0.643 45.646 39.956 1.00 25.91 305 PHE C N 1
ATOM 10747 C CA . PHE C 1 305 ? -0.582 45.088 39.390 1.00 26.66 305 PHE C CA 1
ATOM 10748 C C . PHE C 1 305 ? -1.784 45.914 39.848 1.00 27.45 305 PHE C C 1
ATOM 10749 O O . PHE C 1 305 ? -2.778 46.035 39.134 1.00 27.65 305 PHE C O 1
ATOM 10757 N N . TYR C 1 306 ? -1.681 46.487 41.041 1.00 27.22 306 TYR C N 1
ATOM 10758 C CA . TYR C 1 306 ? -2.748 47.312 41.582 1.00 26.84 306 TYR C CA 1
ATOM 10759 C C . TYR C 1 306 ? -2.911 48.564 40.734 1.00 27.68 306 TYR C C 1
ATOM 10760 O O . TYR C 1 306 ? -4.028 48.952 40.396 1.00 27.91 306 TYR C O 1
ATOM 10769 N N . THR C 1 307 ? -1.796 49.194 40.384 1.00 28.08 307 THR C N 1
ATOM 10770 C CA . THR C 1 307 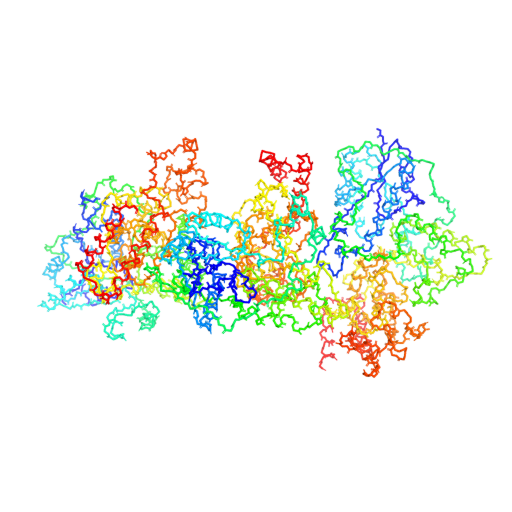? -1.847 50.395 39.570 1.00 28.42 307 THR C CA 1
ATOM 10771 C C . THR C 1 307 ? -2.289 50.087 38.147 1.00 29.82 307 THR C C 1
ATOM 10772 O O . THR C 1 307 ? -3.098 50.819 37.576 1.00 31.23 307 THR C O 1
ATOM 10776 N N . THR C 1 308 ? -1.776 49.006 37.570 1.00 29.01 308 THR C N 1
ATOM 10777 C CA . THR C 1 308 ? -2.157 48.672 36.207 1.00 29.42 308 THR C CA 1
ATOM 10778 C C . THR C 1 308 ? -3.655 48.390 36.149 1.00 29.67 308 THR C C 1
ATOM 10779 O O . THR C 1 308 ? -4.374 48.920 35.301 1.00 28.45 308 THR C O 1
ATOM 10783 N N . ALA C 1 309 ? -4.124 47.562 37.073 1.00 30.98 309 ALA C N 1
ATOM 10784 C CA . ALA C 1 309 ? -5.537 47.213 37.129 1.00 31.19 309 ALA C CA 1
ATOM 10785 C C . ALA C 1 309 ? -6.402 48.472 37.242 1.00 31.67 309 ALA C C 1
ATOM 10786 O O . ALA C 1 309 ? -7.393 48.625 36.531 1.00 33.05 309 ALA C O 1
ATOM 10788 N N . PHE C 1 310 ? -6.017 49.381 38.128 1.00 32.18 310 PHE C N 1
ATOM 10789 C CA . PHE C 1 310 ? -6.786 50.600 38.330 1.00 33.47 310 PHE C CA 1
ATOM 10790 C C . PHE C 1 310 ? -6.893 51.454 37.077 1.00 34.75 310 PHE C C 1
ATOM 10791 O O . PHE C 1 310 ? -7.916 52.091 36.838 1.00 36.12 310 PHE C O 1
ATOM 10799 N N . GLY C 1 311 ? -5.836 51.475 36.277 1.00 35.32 311 GLY C N 1
ATOM 10800 C CA . GLY C 1 311 ? -5.867 52.299 35.089 1.00 36.74 311 GLY C CA 1
ATOM 10801 C C . GLY C 1 311 ? -6.243 51.556 33.835 1.00 38.00 311 GLY C C 1
ATOM 10802 O O . GLY C 1 311 ? -6.054 52.076 32.739 1.00 39.79 311 GLY C O 1
ATOM 10803 N N . THR C 1 312 ? -6.780 50.349 33.983 1.00 37.85 312 THR C N 1
ATOM 10804 C CA . THR C 1 312 ? -7.149 49.558 32.820 1.00 37.26 312 THR C CA 1
ATOM 10805 C C . THR C 1 312 ? -8.588 49.059 32.811 1.00 37.32 312 THR C C 1
ATOM 10806 O O . THR C 1 312 ? -9.017 48.306 33.688 1.00 36.13 312 THR C O 1
ATOM 10810 N N . PRO C 1 313 ? -9.361 49.503 31.810 1.00 37.72 313 PRO C N 1
ATOM 10811 C CA . PRO C 1 313 ? -10.768 49.143 31.608 1.00 37.55 313 PRO C CA 1
ATOM 10812 C C . PRO C 1 313 ? -10.921 47.658 31.248 1.00 36.95 313 PRO C C 1
ATOM 10813 O O . PRO C 1 313 ? -10.233 47.153 30.362 1.00 36.68 313 PRO C O 1
ATOM 10817 N N . ASN C 1 314 ? -11.818 46.965 31.942 1.00 36.39 314 ASN C N 1
ATOM 10818 C CA . ASN C 1 314 ? -12.055 45.547 31.689 1.00 34.33 314 ASN C CA 1
ATOM 10819 C C . ASN C 1 314 ? -10.846 44.692 32.025 1.00 32.87 314 ASN C C 1
ATOM 10820 O O . ASN C 1 314 ? -10.658 43.621 31.457 1.00 32.66 314 ASN C O 1
ATOM 10825 N N . PHE C 1 315 ? -10.040 45.170 32.964 1.00 32.08 315 PHE C N 1
ATOM 10826 C CA . PHE C 1 315 ? -8.840 44.472 33.388 1.00 31.97 315 PHE C CA 1
ATOM 10827 C C . PHE C 1 315 ? -9.067 42.984 33.632 1.00 31.91 315 PHE C C 1
ATOM 10828 O O . PHE C 1 315 ? -8.218 42.159 33.303 1.00 30.86 315 PHE C O 1
ATOM 10836 N N . ASP C 1 316 ? -10.223 42.643 34.190 1.00 32.47 316 ASP C N 1
ATOM 10837 C CA . ASP C 1 316 ? -10.529 41.252 34.507 1.00 33.73 316 ASP C CA 1
ATOM 10838 C C . ASP C 1 316 ? -11.202 40.404 33.425 1.00 32.96 316 ASP C C 1
ATOM 10839 O O . ASP C 1 316 ? -11.767 39.349 33.719 1.00 31.76 316 ASP C O 1
ATOM 10844 N N . LYS C 1 317 ? -11.144 40.857 32.179 1.00 32.49 317 LYS C N 1
ATOM 10845 C CA . LYS C 1 317 ? -11.713 40.091 31.078 1.00 32.52 317 LYS C CA 1
ATOM 10846 C C . LYS C 1 317 ? -10.882 40.353 29.839 1.00 32.05 317 LYS C C 1
ATOM 10847 O O . LYS C 1 317 ? -10.209 41.374 29.745 1.00 30.84 317 LYS C O 1
ATOM 10853 N N . MET C 1 318 ? -10.913 39.418 28.899 1.00 33.76 318 MET C N 1
ATOM 10854 C CA . MET C 1 318 ? -10.157 39.552 27.660 1.00 35.33 318 MET C CA 1
ATOM 10855 C C . MET C 1 318 ? -10.789 40.572 26.704 1.00 36.81 318 MET C C 1
ATOM 10856 O O . MET C 1 318 ? -10.098 41.432 26.156 1.00 37.50 318 MET C O 1
ATOM 10861 N N . LYS C 1 319 ? -12.103 40.475 26.512 1.00 38.56 319 LYS C N 1
ATOM 10862 C CA . LYS C 1 319 ? -12.826 41.380 25.617 1.00 38.42 319 LYS C CA 1
ATOM 10863 C C . LYS C 1 319 ? -12.972 42.792 26.166 1.00 36.98 319 LYS C C 1
ATOM 10864 O O . LYS C 1 319 ? -13.495 42.997 27.259 1.00 35.42 319 LYS C O 1
ATOM 10870 N N . GLY C 1 320 ? -12.509 43.764 25.387 1.00 37.02 320 GLY C N 1
ATOM 10871 C CA . GLY C 1 320 ? -12.597 45.151 25.801 1.00 37.22 320 GLY C CA 1
ATOM 10872 C C . GLY C 1 320 ? -11.363 45.615 26.542 1.00 38.20 320 GLY C C 1
ATOM 10873 O O . GLY C 1 320 ? -11.237 46.799 26.867 1.00 38.59 320 GLY C O 1
ATOM 10874 N N . ASN C 1 321 ? -10.453 44.675 26.804 1.00 37.92 321 ASN C N 1
ATOM 10875 C CA . ASN C 1 321 ? -9.205 44.949 27.515 1.00 36.04 321 ASN C CA 1
ATOM 10876 C C . ASN C 1 321 ? -8.114 45.383 26.522 1.00 36.09 321 ASN C C 1
ATOM 10877 O O . ASN C 1 321 ? -7.635 44.585 25.711 1.00 35.28 321 ASN C O 1
ATOM 10882 N N . ARG C 1 322 ? -7.716 46.647 26.604 1.00 34.31 322 ARG C N 1
ATOM 10883 C CA . ARG C 1 322 ? -6.718 47.185 25.701 1.00 35.74 322 ARG C CA 1
ATOM 10884 C C . ARG C 1 322 ? -5.336 46.554 25.838 1.00 36.92 322 ARG C C 1
ATOM 10885 O O . ARG C 1 322 ? -4.590 46.468 24.858 1.00 38.30 322 ARG C O 1
ATOM 10893 N N . ILE C 1 323 ? -4.991 46.099 27.038 1.00 36.44 323 ILE C N 1
ATOM 10894 C CA . ILE C 1 323 ? -3.672 45.507 27.261 1.00 35.16 323 ILE C CA 1
ATOM 10895 C C . ILE C 1 323 ? -3.619 43.984 27.104 1.00 34.13 323 ILE C C 1
ATOM 10896 O O . ILE C 1 323 ? -2.559 43.377 27.219 1.00 33.91 323 ILE C O 1
ATOM 10901 N N . CYS C 1 324 ? -4.756 43.367 26.816 1.00 33.87 324 CYS C N 1
ATOM 10902 C CA . CYS C 1 324 ? -4.804 41.917 26.694 1.00 33.91 324 CYS C CA 1
ATOM 10903 C C . CYS C 1 324 ? -4.911 41.422 25.263 1.00 34.51 324 CYS C C 1
ATOM 10904 O O . CYS C 1 324 ? -5.719 41.915 24.483 1.00 35.24 324 CYS C O 1
ATOM 10907 N N . LYS C 1 325 ? -4.095 40.434 24.921 1.00 35.84 325 LYS C N 1
ATOM 10908 C CA . LYS C 1 325 ? -4.133 39.872 23.580 1.00 36.57 325 LYS C CA 1
ATOM 10909 C C . LYS C 1 325 ? -5.371 39.021 23.426 1.00 36.49 325 LYS C C 1
ATOM 10910 O O . LYS C 1 325 ? -5.762 38.316 24.345 1.00 37.05 325 LYS C O 1
ATOM 10916 N N . GLN C 1 326 ? -6.008 39.116 22.267 1.00 37.97 326 GLN C N 1
ATOM 10917 C CA . GLN C 1 326 ? -7.211 38.343 21.995 1.00 37.51 326 GLN C CA 1
ATOM 10918 C C . GLN C 1 326 ? -6.766 36.975 21.474 1.00 38.15 326 GLN C C 1
ATOM 10919 O O . GLN C 1 326 ? -6.182 36.863 20.396 1.00 38.99 326 GLN C O 1
ATOM 10925 N N . ILE C 1 327 ? -7.032 35.940 22.259 1.00 37.23 327 ILE C N 1
ATOM 10926 C CA . ILE C 1 327 ? -6.634 34.584 21.920 1.00 36.90 327 ILE C CA 1
ATOM 10927 C C . ILE C 1 327 ? -7.849 33.658 21.977 1.00 38.07 327 ILE C C 1
ATOM 10928 O O . ILE C 1 327 ? -8.592 33.660 22.952 1.00 40.65 327 ILE C O 1
ATOM 10933 N N . PRO C 1 328 ? -8.062 32.848 20.929 1.00 38.65 328 PRO C N 1
ATOM 10934 C CA . PRO C 1 328 ? -9.191 31.913 20.833 1.00 38.76 328 PRO C CA 1
ATOM 10935 C C . PRO C 1 328 ? -9.135 30.710 21.769 1.00 39.37 328 PRO C C 1
ATOM 10936 O O . PRO C 1 328 ? -8.986 29.573 21.314 1.00 38.52 328 PRO C O 1
ATOM 10940 N N . TRP C 1 329 ? -9.278 30.966 23.068 1.00 39.48 329 TRP C N 1
ATOM 10941 C CA . TRP C 1 329 ? -9.237 29.920 24.088 1.00 39.29 329 TRP C CA 1
ATOM 10942 C C . TRP C 1 329 ? -10.417 28.981 23.987 1.00 41.44 329 TRP C C 1
ATOM 10943 O O . TRP C 1 329 ? -11.488 29.383 23.556 1.00 43.20 329 TRP C O 1
ATOM 10954 N N . ASN C 1 330 ? -10.225 27.732 24.394 1.00 44.40 330 ASN C N 1
ATOM 10955 C CA . ASN C 1 330 ? -11.314 26.764 24.362 1.00 47.99 330 ASN C CA 1
ATOM 10956 C C . ASN C 1 330 ? -12.112 26.884 25.657 1.00 50.50 330 ASN C C 1
ATOM 10957 O O . ASN C 1 330 ? -11.571 27.242 26.703 1.00 52.74 330 ASN C O 1
ATOM 10962 N N . GLU C 1 331 ? -13.404 26.599 25.576 1.00 52.51 331 GLU C N 1
ATOM 10963 C CA . GLU C 1 331 ? -14.268 26.592 26.750 1.00 54.09 331 GLU C CA 1
ATOM 10964 C C . GLU C 1 331 ? -14.516 25.081 26.767 1.00 53.15 331 GLU C C 1
ATOM 10965 O O . GLU C 1 331 ? -14.648 24.481 25.698 1.00 54.36 331 GLU C O 1
ATOM 10971 N N . ASP C 1 332 ? -14.548 24.447 27.935 1.00 51.15 332 ASP C N 1
ATOM 10972 C CA . ASP C 1 332 ? -14.735 22.993 27.967 1.00 48.91 332 ASP C CA 1
ATOM 10973 C C . ASP C 1 332 ? -14.837 22.505 29.404 1.00 48.10 332 ASP C C 1
ATOM 10974 O O . ASP C 1 332 ? -13.850 22.054 29.982 1.00 47.89 332 ASP C O 1
ATOM 10979 N N . HIS C 1 333 ? -16.038 22.579 29.970 1.00 47.73 333 HIS C N 1
ATOM 10980 C CA . HIS C 1 333 ? -16.254 22.188 31.357 1.00 48.19 333 HIS C CA 1
ATOM 10981 C C . HIS C 1 333 ? -15.581 20.880 31.770 1.00 46.74 333 HIS C C 1
ATOM 10982 O O . HIS C 1 333 ? -14.977 20.813 32.838 1.00 47.47 333 HIS C O 1
ATOM 10989 N N . ALA C 1 334 ? -15.664 19.846 30.940 1.00 45.28 334 ALA C N 1
ATOM 10990 C CA . ALA C 1 334 ? -15.039 18.568 31.291 1.00 43.22 334 ALA C CA 1
ATOM 10991 C C . ALA C 1 334 ? -13.567 18.770 31.642 1.00 41.45 334 ALA C C 1
ATOM 10992 O O . ALA C 1 334 ? -13.106 18.331 32.700 1.00 38.96 334 ALA C O 1
ATOM 10994 N N . MET C 1 335 ? -12.839 19.437 30.748 1.00 39.30 335 MET C N 1
ATOM 10995 C CA . MET C 1 335 ? -11.423 19.704 30.963 1.00 39.37 335 MET C CA 1
ATOM 10996 C C . MET C 1 335 ? -11.188 20.582 32.193 1.00 37.32 335 MET C C 1
ATOM 10997 O O . MET C 1 335 ? -10.411 20.229 33.080 1.00 36.92 335 MET C O 1
ATOM 11002 N N . LEU C 1 336 ? -11.859 21.726 32.236 1.00 34.19 336 LEU C N 1
ATOM 11003 C CA . LEU C 1 336 ? -11.734 22.648 33.354 1.00 31.88 336 LEU C CA 1
ATOM 11004 C C . LEU C 1 336 ? -11.849 21.910 34.681 1.00 31.87 336 LEU C C 1
ATOM 11005 O O . LEU C 1 336 ? -10.991 22.035 35.553 1.00 32.13 336 LEU C O 1
ATOM 11010 N N . ALA C 1 337 ? -12.924 21.146 34.826 1.00 30.35 337 ALA C N 1
ATOM 11011 C CA . ALA C 1 337 ? -13.171 20.386 36.037 1.00 29.64 337 ALA C CA 1
ATOM 11012 C C . ALA C 1 337 ? -11.984 19.505 36.400 1.00 29.64 337 ALA C C 1
ATOM 11013 O O . ALA C 1 337 ? -11.522 19.522 37.540 1.00 31.28 337 ALA C O 1
ATOM 11015 N N . ALA C 1 338 ? -11.497 18.731 35.437 1.00 28.98 338 ALA C N 1
ATOM 11016 C CA . ALA C 1 338 ? -10.356 17.848 35.672 1.00 28.38 338 ALA C CA 1
ATOM 11017 C C . ALA C 1 338 ? -9.219 18.623 36.316 1.00 27.90 338 ALA C C 1
ATOM 11018 O O . ALA C 1 338 ? -8.633 18.186 37.310 1.00 27.08 338 ALA C O 1
ATOM 11020 N N . TRP C 1 339 ? -8.919 19.778 35.730 1.00 26.97 339 TRP C N 1
ATOM 11021 C CA . TRP C 1 339 ? -7.857 20.648 36.209 1.00 26.67 339 TRP C CA 1
ATOM 11022 C C . TRP C 1 339 ? -8.234 21.180 37.587 1.00 27.27 339 TRP C C 1
ATOM 11023 O O . TRP C 1 339 ? -7.508 21.000 38.567 1.00 27.17 339 TRP C O 1
ATOM 11034 N N . ARG C 1 340 ? -9.395 21.820 37.649 1.00 28.16 340 ARG C N 1
ATOM 11035 C CA . ARG C 1 340 ? -9.907 22.409 38.876 1.00 27.93 340 ARG C CA 1
ATOM 11036 C C . ARG C 1 340 ? -9.916 21.456 40.059 1.00 27.90 340 ARG C C 1
ATOM 11037 O O . ARG C 1 340 ? -9.625 21.857 41.179 1.00 28.14 340 ARG C O 1
ATOM 11045 N N . ASP C 1 341 ? -10.247 20.194 39.821 1.00 29.27 341 ASP C N 1
ATOM 11046 C CA . ASP C 1 341 ? -10.307 19.235 40.917 1.00 29.09 341 ASP C CA 1
ATOM 11047 C C . ASP C 1 341 ? -9.071 18.385 41.086 1.00 28.21 341 ASP C C 1
ATOM 11048 O O . ASP C 1 341 ? -9.069 17.457 41.889 1.00 29.40 341 ASP C O 1
ATOM 11053 N N . GLY C 1 342 ? -8.019 18.694 40.343 1.00 26.61 342 GLY C N 1
ATOM 11054 C CA . GLY C 1 342 ? -6.812 17.905 40.469 1.00 29.01 342 GLY C CA 1
ATOM 11055 C C . GLY C 1 342 ? -7.032 16.470 40.024 1.00 30.55 342 GLY C C 1
ATOM 11056 O O . GLY C 1 342 ? -6.797 15.532 40.785 1.00 32.28 342 GLY C O 1
ATOM 11057 N N . LYS C 1 343 ? -7.491 16.310 38.785 1.00 31.11 343 LYS C N 1
ATOM 11058 C CA . LYS C 1 343 ? -7.752 15.005 38.191 1.00 30.16 343 LYS C CA 1
ATOM 11059 C C . LYS C 1 343 ? -7.207 15.036 36.777 1.00 29.17 343 LYS C C 1
ATOM 11060 O O . LYS C 1 343 ? -7.811 14.467 35.867 1.00 30.66 343 LYS C O 1
ATOM 11066 N N . THR C 1 344 ? -6.080 15.712 36.594 1.00 27.02 344 THR C N 1
ATOM 11067 C CA . THR C 1 344 ? -5.454 15.837 35.284 1.00 25.61 344 THR C CA 1
ATOM 11068 C C . THR C 1 344 ? -4.573 14.650 34.978 1.00 25.04 344 THR C C 1
ATOM 11069 O O . THR C 1 344 ? -4.122 14.483 33.849 1.00 24.83 344 THR C O 1
ATOM 11073 N N . GLY C 1 345 ? -4.302 13.837 35.990 1.00 25.42 345 GLY C N 1
ATOM 11074 C CA . GLY C 1 345 ? -3.447 12.685 35.778 1.00 28.28 345 GLY C CA 1
ATOM 11075 C C . GLY C 1 345 ? -1.968 12.994 35.968 1.00 28.65 345 GLY C C 1
ATOM 11076 O O . GLY C 1 345 ? -1.134 12.099 35.954 1.00 30.60 345 GLY C O 1
ATOM 11077 N N . TYR C 1 346 ? -1.633 14.267 36.122 1.00 29.33 346 TYR C N 1
ATOM 11078 C CA . TYR C 1 346 ? -0.253 14.655 36.345 1.00 28.51 346 TYR C CA 1
ATOM 11079 C C . TYR C 1 346 ? -0.098 14.994 37.825 1.00 28.32 346 TYR C C 1
ATOM 11080 O O . TYR C 1 346 ? -0.528 16.053 38.285 1.00 30.24 346 TYR C O 1
ATOM 11089 N N . PRO C 1 347 ? 0.512 14.091 38.595 1.00 27.86 347 PRO C N 1
ATOM 11090 C CA . PRO C 1 347 ? 0.717 14.293 40.039 1.00 28.61 347 PRO C CA 1
ATOM 11091 C C . PRO C 1 347 ? 1.201 15.690 40.464 1.00 27.27 347 PRO C C 1
ATOM 11092 O O . PRO C 1 347 ? 0.744 16.227 41.475 1.00 26.75 347 PRO C O 1
ATOM 11096 N N . TRP C 1 348 ? 2.125 16.271 39.704 1.00 24.82 348 TRP C N 1
ATOM 11097 C CA . TRP C 1 348 ? 2.631 17.598 40.040 1.00 24.84 348 TRP C CA 1
ATOM 11098 C C . TRP C 1 348 ? 1.482 18.613 40.000 1.00 24.98 348 TRP C C 1
ATOM 11099 O O . TRP C 1 348 ? 1.242 19.333 40.973 1.00 24.94 348 TRP C O 1
ATOM 11110 N N . ILE C 1 349 ? 0.776 18.655 38.872 1.00 24.10 349 ILE C N 1
ATOM 11111 C CA . ILE C 1 349 ? -0.357 19.548 38.700 1.00 24.03 349 ILE C CA 1
ATOM 11112 C C . ILE C 1 349 ? -1.453 19.227 39.725 1.00 26.99 349 ILE C C 1
ATOM 11113 O O . ILE C 1 349 ? -2.004 20.133 40.348 1.00 28.98 349 ILE C O 1
ATOM 11118 N N . ASP C 1 350 ? -1.763 17.944 39.907 1.00 26.33 350 ASP C N 1
ATOM 11119 C CA . ASP C 1 350 ? -2.798 17.555 40.859 1.00 26.34 350 ASP C CA 1
ATOM 11120 C C . ASP C 1 350 ? -2.448 17.830 42.327 1.00 25.59 350 ASP C C 1
ATOM 11121 O O . ASP C 1 350 ? -3.325 18.162 43.129 1.00 25.75 350 ASP C O 1
ATOM 11126 N N . ALA C 1 351 ? -1.184 17.682 42.703 1.00 24.57 351 ALA C N 1
ATOM 11127 C CA . ALA C 1 351 ? -0.822 17.944 44.095 1.00 23.78 351 ALA C CA 1
ATOM 11128 C C . ALA C 1 351 ? -0.991 19.441 44.366 1.00 22.66 351 ALA C C 1
ATOM 11129 O O . ALA C 1 351 ? -1.487 19.840 45.415 1.00 21.69 351 ALA C O 1
ATOM 11131 N N . ILE C 1 352 ? -0.592 20.266 43.404 1.00 21.53 352 ILE C N 1
ATOM 11132 C CA . ILE C 1 352 ? -0.725 21.709 43.552 1.00 20.90 352 ILE C CA 1
ATOM 11133 C C . ILE C 1 352 ? -2.197 22.104 43.666 1.00 20.11 352 ILE C C 1
ATOM 11134 O O . ILE C 1 352 ? -2.577 22.863 44.556 1.00 19.09 352 ILE C O 1
ATOM 11139 N N . MET C 1 353 ? -3.028 21.581 42.771 1.00 20.44 353 MET C N 1
ATOM 11140 C CA . MET C 1 353 ? -4.448 21.900 42.801 1.00 20.67 353 MET C CA 1
ATOM 11141 C C . MET C 1 353 ? -5.093 21.442 44.097 1.00 20.35 353 MET C C 1
ATOM 11142 O O . MET C 1 353 ? -6.019 22.082 44.582 1.00 20.98 353 MET C O 1
ATOM 11147 N N . VAL C 1 354 ? -4.617 20.342 44.669 1.00 19.28 354 VAL C N 1
ATOM 11148 C CA . VAL C 1 354 ? -5.189 19.896 45.933 1.00 18.78 354 VAL C CA 1
ATOM 11149 C C . VAL C 1 354 ? -4.744 20.843 47.041 1.00 19.34 354 VAL C C 1
ATOM 11150 O O . VAL C 1 354 ? -5.520 21.156 47.932 1.00 21.70 354 VAL C O 1
ATOM 11154 N N . GLN C 1 355 ? -3.497 21.300 46.998 1.00 19.13 355 GLN C N 1
ATOM 11155 C CA . GLN C 1 355 ? -3.036 22.224 48.024 1.00 19.23 355 GLN C CA 1
ATOM 11156 C C . GLN C 1 355 ? -3.819 23.520 47.851 1.00 20.03 355 GLN C C 1
ATOM 11157 O O . GLN C 1 355 ? -4.064 24.239 48.813 1.00 22.30 355 GLN C O 1
ATOM 11163 N N . LEU C 1 356 ? -4.221 23.818 46.623 1.00 20.14 356 LEU C N 1
ATOM 11164 C CA . LEU C 1 356 ? -5.006 25.020 46.385 1.00 20.87 356 LEU C CA 1
ATOM 11165 C C . LEU C 1 356 ? -6.327 24.880 47.126 1.00 20.77 356 LEU C C 1
ATOM 11166 O O . LEU C 1 356 ? -6.812 25.834 47.728 1.00 23.81 356 LEU C O 1
ATOM 11171 N N . LEU C 1 357 ? -6.894 23.678 47.091 1.00 20.46 357 LEU C N 1
ATOM 11172 C CA . LEU C 1 357 ? -8.161 23.383 47.754 1.00 19.72 357 LEU C CA 1
ATOM 11173 C C . LEU C 1 357 ? -8.079 23.205 49.268 1.00 20.54 357 LEU C C 1
ATOM 11174 O O . LEU C 1 357 ? -9.016 23.530 49.989 1.00 21.36 357 LEU C O 1
ATOM 11179 N N . LYS C 1 358 ? -6.968 22.683 49.756 1.00 23.66 358 LYS C N 1
ATOM 11180 C CA . LYS C 1 358 ? -6.836 22.443 51.185 1.00 25.96 358 LYS C CA 1
ATOM 11181 C C . LYS C 1 358 ? -6.260 23.608 51.975 1.00 25.68 358 LYS C C 1
ATOM 11182 O O . LYS C 1 358 ? -6.788 23.948 53.026 1.00 27.62 358 LYS C O 1
ATOM 11188 N N . TRP C 1 359 ? -5.175 24.202 51.481 1.00 24.48 359 TRP C N 1
ATOM 11189 C CA . TRP C 1 359 ? -4.519 25.330 52.153 1.00 23.73 359 TRP C CA 1
ATOM 11190 C C . TRP C 1 359 ? -5.050 26.691 51.694 1.00 24.16 359 TRP C C 1
ATOM 11191 O O . TRP C 1 359 ? -5.141 27.634 52.479 1.00 23.26 359 TRP C O 1
ATOM 11202 N N . GLY C 1 360 ? -5.385 26.796 50.416 1.00 23.42 360 GLY C N 1
ATOM 11203 C CA . GLY C 1 360 ? -5.866 28.059 49.903 1.00 23.74 360 GLY C CA 1
ATOM 11204 C C . GLY C 1 360 ? -4.658 28.903 49.568 1.00 23.72 360 GLY C C 1
ATOM 11205 O O . GLY C 1 360 ? -4.751 30.124 49.403 1.00 24.18 360 GLY C O 1
ATOM 11206 N N . TRP C 1 361 ? -3.513 28.239 49.459 1.00 22.98 361 TRP C N 1
ATOM 11207 C CA . TRP C 1 361 ? -2.260 28.915 49.146 1.00 22.48 361 TRP C CA 1
ATOM 11208 C C . TRP C 1 361 ? -1.245 27.932 48.578 1.00 22.09 361 TRP C C 1
ATOM 11209 O O . TRP C 1 361 ? -1.215 26.771 48.970 1.00 22.21 361 TRP C O 1
ATOM 11220 N N . MET C 1 362 ? -0.438 28.397 47.633 1.00 22.78 362 MET C N 1
ATOM 11221 C CA . MET C 1 362 ? 0.648 27.592 47.062 1.00 24.19 362 MET C CA 1
ATOM 11222 C C . MET C 1 362 ? 1.744 28.598 46.751 1.00 24.59 362 MET C C 1
ATOM 11223 O O . MET C 1 362 ? 1.462 29.778 46.529 1.00 25.02 362 MET C O 1
ATOM 11228 N N . HIS C 1 363 ? 2.986 28.134 46.734 1.00 23.76 363 HIS C N 1
ATOM 11229 C CA . HIS C 1 363 ? 4.118 28.990 46.427 1.00 22.22 363 HIS C CA 1
ATOM 11230 C C . HIS C 1 363 ? 3.973 29.570 45.022 1.00 22.48 363 HIS C C 1
ATOM 11231 O O . HIS C 1 363 ? 3.318 28.989 44.163 1.00 24.19 363 HIS C O 1
ATOM 11238 N N . HIS C 1 364 ? 4.594 30.713 44.783 1.00 22.11 364 HIS C N 1
ATOM 11239 C CA . HIS C 1 364 ? 4.485 31.367 43.493 1.00 22.22 364 HIS C CA 1
ATOM 11240 C C . HIS C 1 364 ? 4.717 30.451 42.296 1.00 22.74 364 HIS C C 1
ATOM 11241 O O . HIS C 1 364 ? 3.900 30.396 41.372 1.00 23.47 364 HIS C O 1
ATOM 11248 N N . LEU C 1 365 ? 5.835 29.738 42.313 1.00 23.06 365 LEU C N 1
ATOM 11249 C CA . LEU C 1 365 ? 6.186 28.828 41.229 1.00 22.22 365 LEU C CA 1
ATOM 11250 C C . LEU C 1 365 ? 5.146 27.724 41.023 1.00 22.54 365 LEU C C 1
ATOM 11251 O O . LEU C 1 365 ? 4.963 27.234 39.913 1.00 22.70 365 LEU C O 1
ATOM 11256 N N . ALA C 1 366 ? 4.460 27.322 42.085 1.00 21.69 366 ALA C N 1
ATOM 11257 C CA . ALA C 1 366 ? 3.446 26.296 41.923 1.00 21.95 366 ALA C CA 1
ATOM 11258 C C . ALA C 1 366 ? 2.326 26.902 41.093 1.00 21.91 366 ALA C C 1
ATOM 11259 O O . ALA C 1 366 ? 1.849 26.287 40.140 1.00 22.10 366 ALA C O 1
ATOM 11261 N N . ARG C 1 367 ? 1.920 28.121 41.449 1.00 20.79 367 ARG C N 1
ATOM 11262 C CA . ARG C 1 367 ? 0.842 28.793 40.735 1.00 20.61 367 ARG C CA 1
ATOM 11263 C C . ARG C 1 367 ? 1.174 28.931 39.255 1.00 20.79 367 ARG C C 1
ATOM 11264 O O . ARG C 1 367 ? 0.280 28.851 38.410 1.00 19.70 367 ARG C O 1
ATOM 11272 N N . HIS C 1 368 ? 2.452 29.135 38.936 1.00 20.65 368 HIS C N 1
ATOM 11273 C CA . HIS C 1 368 ? 2.857 29.239 37.535 1.00 22.65 368 HIS C CA 1
ATOM 11274 C C . HIS C 1 368 ? 2.501 27.974 36.774 1.00 23.28 368 HIS C C 1
ATOM 11275 O O . HIS C 1 368 ? 1.802 28.020 35.759 1.00 23.60 368 HIS C O 1
ATOM 11282 N N . CYS C 1 369 ? 3.008 26.849 37.270 1.00 22.34 369 CYS C N 1
ATOM 11283 C CA . CYS C 1 369 ? 2.774 25.554 36.650 1.00 23.02 369 CYS C CA 1
ATOM 11284 C C . CYS C 1 369 ? 1.317 25.288 36.294 1.00 22.90 369 CYS C C 1
ATOM 11285 O O . CYS C 1 369 ? 1.001 25.078 35.126 1.00 25.09 369 CYS C O 1
ATOM 11288 N N . VAL C 1 370 ? 0.429 25.307 37.285 1.00 22.40 370 VAL C N 1
ATOM 11289 C CA . VAL C 1 370 ? -0.979 25.042 37.029 1.00 22.00 370 VAL C CA 1
ATOM 11290 C C . VAL C 1 370 ? -1.636 26.065 36.121 1.00 23.50 370 VAL C C 1
ATOM 11291 O O . VAL C 1 370 ? -2.530 25.720 35.351 1.00 24.17 370 VAL C O 1
ATOM 11295 N N . ALA C 1 371 ? -1.199 27.319 36.208 1.00 24.76 371 ALA C N 1
ATOM 11296 C CA . ALA C 1 371 ? -1.760 28.384 35.373 1.00 24.81 371 ALA C CA 1
ATOM 11297 C C . ALA C 1 371 ? -1.335 28.177 33.918 1.00 25.79 371 ALA C C 1
ATOM 11298 O O . ALA C 1 371 ? -2.124 28.367 32.987 1.00 26.48 371 ALA C O 1
ATOM 11300 N N . CYS C 1 372 ? -0.079 27.785 33.739 1.00 25.99 372 CYS C N 1
ATOM 11301 C CA . CYS C 1 372 ? 0.474 27.536 32.420 1.00 27.38 372 CYS C CA 1
ATOM 11302 C C . CYS C 1 372 ? -0.180 26.286 31.843 1.00 28.34 372 CYS C C 1
ATOM 11303 O O . CYS C 1 372 ? -0.632 26.274 30.697 1.00 27.31 372 CYS C O 1
ATOM 11306 N N . PHE C 1 373 ? -0.237 25.235 32.653 1.00 28.17 373 PHE C N 1
ATOM 11307 C CA . PHE C 1 373 ? -0.835 23.980 32.228 1.00 28.19 373 PHE C CA 1
ATOM 11308 C C . PHE C 1 373 ? -2.225 24.199 31.639 1.00 28.60 373 PHE C C 1
ATOM 11309 O O . PHE C 1 373 ? -2.495 23.816 30.507 1.00 29.70 373 PHE C O 1
ATOM 11317 N N . LEU C 1 374 ? -3.098 24.819 32.428 1.00 28.66 374 LEU C N 1
ATOM 11318 C CA . LEU C 1 374 ? -4.479 25.068 32.045 1.00 27.69 374 LEU C CA 1
ATOM 11319 C C . LEU C 1 374 ? -4.665 25.933 30.803 1.00 29.64 374 LEU C C 1
ATOM 11320 O O . LEU C 1 374 ? -5.585 25.695 30.019 1.00 29.33 374 LEU C O 1
ATOM 11325 N N . THR C 1 375 ? -3.790 26.918 30.602 1.00 30.58 375 THR C N 1
ATOM 11326 C CA . THR C 1 375 ? -3.932 27.807 29.451 1.00 30.96 375 THR C CA 1
ATOM 11327 C C . THR C 1 375 ? -2.997 27.555 28.252 1.00 32.44 375 THR C C 1
ATOM 11328 O O . THR C 1 375 ? -3.135 26.548 27.554 1.00 32.12 375 THR C O 1
ATOM 11332 N N . ARG C 1 376 ? -2.044 28.457 28.021 1.00 31.51 376 ARG C N 1
ATOM 11333 C CA . ARG C 1 376 ? -1.151 28.343 26.876 1.00 31.71 376 ARG C CA 1
ATOM 11334 C C . ARG C 1 376 ? -0.081 27.256 26.873 1.00 32.42 376 ARG C C 1
ATOM 11335 O O . ARG C 1 376 ? 0.695 27.163 25.920 1.00 33.63 376 ARG C O 1
ATOM 11343 N N . GLY C 1 377 ? -0.051 26.419 27.906 1.00 32.99 377 GLY C N 1
ATOM 11344 C CA . GLY C 1 377 ? 0.958 25.373 27.974 1.00 31.74 377 GLY C CA 1
ATOM 11345 C C . GLY C 1 377 ? 0.474 23.955 27.734 1.00 32.96 377 GLY C C 1
ATOM 11346 O O . GLY C 1 377 ? 1.277 23.080 27.410 1.00 33.14 377 GLY C O 1
ATOM 11347 N N . ASP C 1 378 ? -0.826 23.714 27.886 1.00 33.42 378 ASP C N 1
ATOM 11348 C CA . ASP C 1 378 ? -1.376 22.372 27.680 1.00 34.10 378 ASP C CA 1
ATOM 11349 C C . ASP C 1 378 ? -2.835 22.310 27.245 1.00 33.71 378 ASP C C 1
ATOM 11350 O O . ASP C 1 378 ? -3.127 21.918 26.122 1.00 34.16 378 ASP C O 1
ATOM 11355 N N . LEU C 1 379 ? -3.749 22.696 28.132 1.00 33.24 379 LEU C N 1
ATOM 11356 C CA . LEU C 1 379 ? -5.183 22.637 27.835 1.00 33.20 379 LEU C CA 1
ATOM 11357 C C . LEU C 1 379 ? -5.774 23.762 26.990 1.00 32.34 379 LEU C C 1
ATOM 11358 O O . LEU C 1 379 ? -6.876 23.637 26.477 1.00 31.96 379 LEU C O 1
ATOM 11363 N N . PHE C 1 380 ? -5.051 24.863 26.856 1.00 34.41 380 PHE C N 1
ATOM 11364 C CA . PHE C 1 380 ? -5.521 25.997 26.067 1.00 35.45 380 PHE C CA 1
ATOM 11365 C C . PHE C 1 380 ? -6.928 26.458 26.445 1.00 37.22 380 PHE C C 1
ATOM 11366 O O . PHE C 1 380 ? -7.725 26.807 25.569 1.00 37.97 380 PHE C O 1
ATOM 11374 N N . ILE C 1 381 ? -7.239 26.449 27.742 1.00 37.68 381 ILE C N 1
ATOM 11375 C CA . ILE C 1 381 ? -8.544 26.898 28.226 1.00 36.25 381 ILE C CA 1
ATOM 11376 C C . ILE C 1 381 ? -8.444 28.344 28.694 1.00 35.84 381 ILE C C 1
ATOM 11377 O O . ILE C 1 381 ? -7.396 28.778 29.177 1.00 34.75 381 ILE C O 1
ATOM 11382 N N . HIS C 1 382 ? -9.539 29.085 28.545 1.00 35.77 382 HIS C N 1
ATOM 11383 C CA . HIS C 1 382 ? -9.576 30.502 28.915 1.00 34.94 382 HIS C CA 1
ATOM 11384 C C . HIS C 1 382 ? -9.027 30.830 30.315 1.00 33.07 382 HIS C C 1
ATOM 11385 O O . HIS C 1 382 ? -9.406 30.216 31.321 1.00 30.55 382 HIS C O 1
ATOM 11392 N N . TRP C 1 383 ? -8.133 31.813 30.373 1.00 30.94 383 TRP C N 1
ATOM 11393 C CA . TRP C 1 383 ? -7.572 32.200 31.646 1.00 29.02 383 TRP C CA 1
ATOM 11394 C C . TRP C 1 383 ? -8.672 32.650 32.596 1.00 28.83 383 TRP C C 1
ATOM 11395 O O . TRP C 1 383 ? -8.570 32.456 33.805 1.00 27.38 383 TRP C O 1
ATOM 11406 N N . GLU C 1 384 ? -9.735 33.231 32.052 1.00 28.59 384 GLU C N 1
ATOM 11407 C CA . GLU C 1 384 ? -10.835 33.677 32.891 1.00 28.89 384 GLU C CA 1
ATOM 11408 C C . GLU C 1 384 ? -11.394 32.523 33.719 1.00 28.70 384 GLU C C 1
ATOM 11409 O O . GLU C 1 384 ? -11.855 32.723 34.846 1.00 27.71 384 GLU C O 1
ATOM 11415 N N . GLN C 1 385 ? -11.362 31.315 33.166 1.00 28.12 385 GLN C N 1
ATOM 11416 C CA . GLN C 1 385 ? -11.859 30.167 33.908 1.00 28.65 385 GLN C CA 1
ATOM 11417 C C . GLN C 1 385 ? -10.872 29.814 35.005 1.00 28.17 385 GLN C C 1
ATOM 11418 O O . GLN C 1 385 ? -11.282 29.463 36.111 1.00 29.63 385 GLN C O 1
ATOM 11424 N N . GLY C 1 386 ? -9.577 29.910 34.699 1.00 26.68 386 GLY C N 1
ATOM 11425 C CA . GLY C 1 386 ? -8.554 29.613 35.689 1.00 25.20 386 GLY C CA 1
ATOM 11426 C C . GLY C 1 386 ? -8.601 30.638 36.816 1.00 25.43 386 GLY C C 1
ATOM 11427 O O . GLY C 1 386 ? -8.484 30.306 38.002 1.00 24.35 386 GLY C O 1
ATOM 11428 N N . ARG C 1 387 ? -8.786 31.896 36.426 1.00 23.85 387 ARG C N 1
ATOM 11429 C CA . ARG C 1 387 ? -8.883 33.019 37.349 1.00 22.50 387 ARG C CA 1
ATOM 11430 C C . ARG C 1 387 ? -10.054 32.805 38.311 1.00 21.76 387 ARG C C 1
ATOM 11431 O O . ARG C 1 387 ? -9.943 33.063 39.509 1.00 21.64 387 ARG C O 1
ATOM 11439 N N . ASP C 1 388 ? -11.172 32.324 37.784 1.00 22.03 388 ASP C N 1
ATOM 11440 C CA . ASP C 1 388 ? -12.349 32.099 38.607 1.00 23.38 388 ASP C CA 1
ATOM 11441 C C . ASP C 1 388 ? -12.114 31.054 39.682 1.00 23.73 388 ASP C C 1
ATOM 11442 O O . ASP C 1 388 ? -12.513 31.252 40.836 1.00 25.57 388 ASP C O 1
ATOM 11447 N N . VAL C 1 389 ? -11.474 29.943 39.327 1.00 21.24 389 VAL C N 1
ATOM 11448 C CA . VAL C 1 389 ? -11.222 28.907 40.330 1.00 20.44 389 VAL C CA 1
ATOM 11449 C C . VAL C 1 389 ? -10.279 29.454 41.413 1.00 20.58 389 VAL C C 1
ATOM 11450 O O . VAL C 1 389 ? -10.503 29.255 42.607 1.00 18.71 389 VAL C O 1
ATOM 11454 N N . PHE C 1 390 ? -9.232 30.156 40.986 1.00 21.12 390 PHE C N 1
ATOM 11455 C CA . PHE C 1 390 ? -8.278 30.752 41.919 1.00 21.90 390 PHE C CA 1
ATOM 11456 C C . PHE C 1 390 ? -8.992 31.771 42.791 1.00 21.40 390 PHE C C 1
ATOM 11457 O O . PHE C 1 390 ? -8.805 31.799 44.007 1.00 18.63 390 PHE C O 1
ATOM 11465 N N . GLU C 1 391 ? -9.809 32.602 42.150 1.00 21.99 391 GLU C N 1
ATOM 11466 C CA . GLU C 1 391 ? -10.523 33.642 42.856 1.00 24.69 391 GLU C CA 1
ATOM 11467 C C . GLU C 1 391 ? -11.346 33.146 44.031 1.00 24.35 391 GLU C C 1
ATOM 11468 O O . GLU C 1 391 ? -11.487 33.859 45.025 1.00 24.73 391 GLU C O 1
ATOM 11474 N N . ARG C 1 392 ? -11.892 31.939 43.958 1.00 23.80 392 ARG C N 1
ATOM 11475 C CA . ARG C 1 392 ? -12.659 31.506 45.108 1.00 24.87 392 ARG C CA 1
ATOM 11476 C C . ARG C 1 392 ? -11.950 30.561 46.063 1.00 25.53 392 ARG C C 1
ATOM 11477 O O . ARG C 1 392 ? -12.342 30.457 47.221 1.00 30.51 392 ARG C O 1
ATOM 11485 N N . LEU C 1 393 ? -10.891 29.900 45.611 1.00 24.41 393 LEU C N 1
ATOM 11486 C CA . LEU C 1 393 ? -10.157 28.981 46.479 1.00 22.08 393 LEU C CA 1
ATOM 11487 C C . LEU C 1 393 ? -8.991 29.614 47.248 1.00 21.69 393 LEU C C 1
ATOM 11488 O O . LEU C 1 393 ? -8.652 29.172 48.347 1.00 22.74 393 LEU C O 1
ATOM 11493 N N . LEU C 1 394 ? -8.368 30.642 46.682 1.00 20.72 394 LEU C N 1
ATOM 11494 C CA . LEU C 1 394 ? -7.246 31.288 47.362 1.00 19.98 394 LEU C CA 1
ATOM 11495 C C . LEU C 1 394 ? -7.702 32.059 48.569 1.00 21.04 394 LEU C C 1
ATOM 11496 O O . LEU C 1 394 ? -8.707 32.764 48.512 1.00 23.63 394 LEU C O 1
ATOM 11501 N N . ILE C 1 395 ? -6.969 31.934 49.667 1.00 21.58 395 ILE C N 1
ATOM 11502 C CA . ILE C 1 395 ? -7.345 32.679 50.850 1.00 20.99 395 ILE C CA 1
ATOM 11503 C C . ILE C 1 395 ? -6.712 34.061 50.761 1.00 21.06 395 ILE C C 1
ATOM 11504 O O . ILE C 1 395 ? -7.073 34.961 51.513 1.00 22.22 395 ILE C O 1
ATOM 11509 N N . ASP C 1 396 ? -5.777 34.231 49.830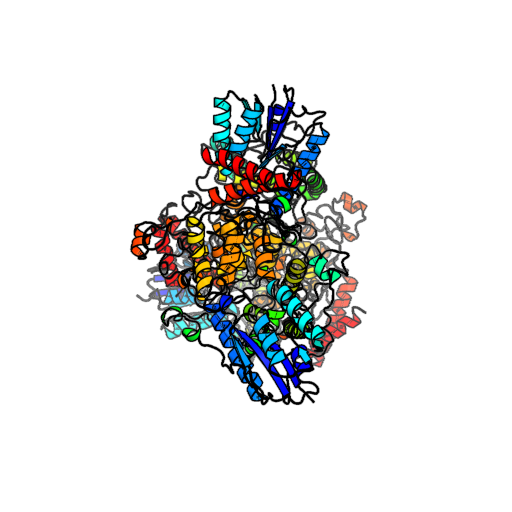 1.00 19.19 396 ASP C N 1
ATOM 11510 C CA . ASP C 1 396 ? -5.135 35.524 49.636 1.00 19.56 396 ASP C CA 1
ATOM 11511 C C . ASP C 1 396 ? -5.718 36.155 48.365 1.00 20.84 396 ASP C C 1
ATOM 11512 O O . ASP C 1 396 ? -5.186 37.134 47.830 1.00 20.36 396 ASP C O 1
ATOM 11517 N N . SER C 1 397 ? -6.820 35.569 47.897 1.00 21.09 397 SER C N 1
ATOM 11518 C CA . SER C 1 397 ? -7.539 36.017 46.698 1.00 21.05 397 SER C CA 1
ATOM 11519 C C . SER C 1 397 ? -7.631 37.555 46.608 1.00 21.66 397 SER C C 1
ATOM 11520 O O . SER C 1 397 ? -8.323 38.206 47.397 1.00 18.95 397 SER C O 1
ATOM 11523 N N . ASP C 1 398 ? -6.940 38.113 45.620 1.00 21.77 398 ASP C N 1
ATOM 11524 C CA . ASP C 1 398 ? -6.883 39.550 45.421 1.00 22.84 398 ASP C CA 1
ATOM 11525 C C . ASP C 1 398 ? -7.141 39.892 43.954 1.00 23.29 398 ASP C C 1
ATOM 11526 O O . ASP C 1 398 ? -6.320 39.607 43.081 1.00 23.57 398 ASP C O 1
ATOM 11531 N N . TRP C 1 399 ? -8.275 40.534 43.700 1.00 22.79 399 TRP C N 1
ATOM 11532 C CA . TRP C 1 399 ? -8.691 40.899 42.352 1.00 22.66 399 TRP C CA 1
ATOM 11533 C C . TRP C 1 399 ? -7.615 41.403 41.394 1.00 23.15 399 TRP C C 1
ATOM 11534 O O . TRP C 1 399 ? -7.472 40.861 40.296 1.00 23.18 399 TRP C O 1
ATOM 11545 N N . ALA C 1 400 ? -6.871 42.437 41.789 1.00 22.36 400 ALA C N 1
ATOM 11546 C CA . ALA C 1 400 ? -5.849 43.009 40.909 1.00 21.32 400 ALA C CA 1
ATOM 11547 C C . ALA C 1 400 ? -4.664 42.075 40.668 1.00 21.89 400 ALA C C 1
ATOM 11548 O O . ALA C 1 400 ? -4.255 41.833 39.529 1.00 19.88 400 ALA C O 1
ATOM 11550 N N . ILE C 1 401 ? -4.113 41.554 41.752 1.00 21.81 401 ILE C N 1
ATOM 11551 C CA . ILE C 1 401 ? -2.976 40.663 41.658 1.00 22.23 401 ILE C CA 1
ATOM 11552 C C . ILE C 1 401 ? -3.323 39.403 40.853 1.00 21.80 401 ILE C C 1
ATOM 11553 O O . ILE C 1 401 ? -2.593 39.013 39.938 1.00 21.36 401 ILE C O 1
ATOM 11558 N N . ASN C 1 402 ? -4.447 38.783 41.195 1.00 20.86 402 ASN C N 1
ATOM 11559 C CA . ASN C 1 402 ? -4.893 37.565 40.542 1.00 21.94 402 ASN C CA 1
ATOM 11560 C C . ASN C 1 402 ? -5.192 37.723 39.044 1.00 25.19 402 ASN C C 1
ATOM 11561 O O . ASN C 1 402 ? -4.818 36.852 38.246 1.00 27.64 402 ASN C O 1
ATOM 11566 N N . ASN C 1 403 ? -5.855 38.810 38.646 1.00 25.07 403 ASN C N 1
ATOM 11567 C CA . ASN C 1 403 ? -6.149 38.995 37.229 1.00 23.93 403 ASN C CA 1
ATOM 11568 C C . ASN C 1 403 ? -4.873 39.347 36.498 1.00 24.80 403 ASN C C 1
ATOM 11569 O O . ASN C 1 403 ? -4.646 38.899 35.369 1.00 26.18 403 ASN C O 1
ATOM 11574 N N . GLY C 1 404 ? -4.038 40.151 37.145 1.00 23.69 404 GLY C N 1
ATOM 11575 C CA . GLY C 1 404 ? -2.782 40.542 36.537 1.00 23.40 404 GLY C CA 1
ATOM 11576 C C . GLY C 1 404 ? -1.889 39.346 36.272 1.00 24.34 404 GLY C C 1
ATOM 11577 O O . GLY C 1 404 ? -1.309 39.219 35.200 1.00 23.50 404 GLY C O 1
ATOM 11578 N N . ASN C 1 405 ? -1.781 38.449 37.246 1.00 26.32 405 ASN C N 1
ATOM 11579 C CA . ASN C 1 405 ? -0.932 37.270 37.081 1.00 27.43 405 ASN C CA 1
ATOM 11580 C C . ASN C 1 405 ? -1.479 36.245 36.091 1.00 27.43 405 ASN C C 1
ATOM 11581 O O . ASN C 1 405 ? -0.700 35.590 35.405 1.00 28.27 405 ASN C O 1
ATOM 11586 N N . TRP C 1 406 ? -2.802 36.091 36.015 1.00 25.59 406 TRP C N 1
ATOM 11587 C CA . TRP C 1 406 ? -3.362 35.128 35.079 1.00 25.13 406 TRP C CA 1
ATOM 11588 C C . TRP C 1 406 ? -3.163 35.551 33.642 1.00 25.49 406 TRP C C 1
ATOM 11589 O O . TRP C 1 406 ? -3.142 34.716 32.748 1.00 25.62 406 TRP C O 1
ATOM 11600 N N . MET C 1 407 ? -3.027 36.849 33.405 1.00 27.39 407 MET C N 1
ATOM 11601 C CA . MET C 1 407 ? -2.787 37.306 32.047 1.00 27.79 407 MET C CA 1
ATOM 11602 C C . MET C 1 407 ? -1.321 37.072 31.732 1.00 27.74 407 MET C C 1
ATOM 11603 O O . MET C 1 407 ? -0.967 36.734 30.597 1.00 28.47 407 MET C O 1
ATOM 11608 N N . TRP C 1 408 ? -0.481 37.236 32.754 1.00 25.68 408 TRP C N 1
ATOM 11609 C CA . TRP C 1 408 ? 0.957 37.039 32.630 1.00 25.80 408 TRP C CA 1
ATOM 11610 C C . TRP C 1 408 ? 1.292 35.574 32.295 1.00 26.37 408 TRP C C 1
ATOM 11611 O O . TRP C 1 408 ? 1.929 35.283 31.284 1.00 26.37 408 TRP C O 1
ATOM 11622 N N . LEU C 1 409 ? 0.854 34.648 33.139 1.00 27.42 409 LEU C N 1
ATOM 11623 C CA . LEU C 1 409 ? 1.133 33.238 32.909 1.00 27.31 409 LEU C CA 1
ATOM 11624 C C . LEU C 1 409 ? 0.493 32.691 31.645 1.00 27.63 409 LEU C C 1
ATOM 11625 O O . LEU C 1 409 ? 0.896 31.636 31.157 1.00 29.36 409 LEU C O 1
ATOM 11630 N N . SER C 1 410 ? -0.500 33.388 31.109 1.00 26.23 410 SER C N 1
ATOM 11631 C CA . SER C 1 410 ? -1.141 32.904 29.895 1.00 26.21 410 SER C CA 1
ATOM 11632 C C . SER C 1 410 ? -0.604 33.677 28.708 1.00 27.69 410 SER C C 1
ATOM 11633 O O . SER C 1 410 ? -1.024 33.458 27.568 1.00 27.78 410 SER C O 1
ATOM 11636 N N . CYS C 1 411 ? 0.345 34.569 28.985 1.00 28.62 411 CYS C N 1
ATOM 11637 C CA . CYS C 1 411 ? 0.959 35.396 27.950 1.00 30.50 411 CYS C CA 1
ATOM 11638 C C . CYS C 1 411 ? -0.102 36.208 27.215 1.00 30.36 411 CYS C C 1
ATOM 11639 O O . CYS C 1 411 ? -0.087 36.327 25.990 1.00 31.17 411 CYS C O 1
ATOM 11642 N N . SER C 1 412 ? -1.038 36.756 27.973 1.00 30.28 412 SER C N 1
ATOM 11643 C CA . SER C 1 412 ? -2.090 37.554 27.375 1.00 30.63 412 SER C CA 1
ATOM 11644 C C . SER C 1 412 ? -1.674 39.009 27.445 1.00 30.51 412 SER C C 1
ATOM 11645 O O . SER C 1 412 ? -2.234 39.856 26.754 1.00 31.75 412 SER C O 1
ATOM 11648 N N . SER C 1 413 ? -0.674 39.276 28.282 1.00 30.14 413 SER C N 1
ATOM 11649 C CA . SER C 1 413 ? -0.133 40.617 28.480 1.00 29.78 413 SER C CA 1
ATOM 11650 C C . SER C 1 413 ? 1.061 40.515 29.422 1.00 29.24 413 SER C C 1
ATOM 11651 O O . SER C 1 413 ? 1.253 39.481 30.077 1.00 28.06 413 SER C O 1
ATOM 11654 N N . PHE C 1 414 ? 1.856 41.586 29.468 1.00 28.41 414 PHE C N 1
ATOM 11655 C CA . PHE C 1 414 ? 3.030 41.690 30.337 1.00 27.59 414 PHE C CA 1
ATOM 11656 C C . PHE C 1 414 ? 4.215 40.831 29.914 1.00 28.06 414 PHE C C 1
ATOM 11657 O O . PHE C 1 414 ? 5.323 41.332 29.737 1.00 27.55 414 PHE C O 1
ATOM 11665 N N . PHE C 1 415 ? 3.965 39.532 29.771 1.00 28.95 415 PHE C N 1
ATOM 11666 C CA . PHE C 1 415 ? 4.983 38.550 29.413 1.00 28.87 415 PHE C CA 1
ATOM 11667 C C . PHE C 1 415 ? 4.568 37.816 28.136 1.00 29.49 415 PHE C C 1
ATOM 11668 O O . PHE C 1 415 ? 3.456 37.297 28.054 1.00 30.59 415 PHE C O 1
ATOM 11676 N N . TYR C 1 416 ? 5.458 37.754 27.145 1.00 30.25 416 TYR C N 1
ATOM 11677 C CA . TYR C 1 416 ? 5.110 37.113 25.877 1.00 30.60 416 TYR C CA 1
ATOM 11678 C C . TYR C 1 416 ? 5.948 35.945 25.362 1.00 31.86 416 TYR C C 1
ATOM 11679 O O . TYR C 1 416 ? 5.751 35.503 24.228 1.00 32.45 416 TYR C O 1
ATOM 11688 N N . GLN C 1 417 ? 6.874 35.437 26.168 1.00 32.77 417 GLN C N 1
ATOM 11689 C CA . GLN C 1 417 ? 7.699 34.318 25.718 1.00 33.51 417 GLN C CA 1
ATOM 11690 C C . GLN C 1 417 ? 6.928 33.016 25.933 1.00 34.59 417 GLN C C 1
ATOM 11691 O O . GLN C 1 417 ? 7.255 32.228 26.827 1.00 35.24 417 GLN C O 1
ATOM 11697 N N . PHE C 1 418 ? 5.916 32.783 25.097 1.00 33.76 418 PHE C N 1
ATOM 11698 C CA . PHE C 1 418 ? 5.076 31.605 25.248 1.00 34.36 418 PHE C CA 1
ATOM 11699 C C . PHE C 1 418 ? 5.674 30.245 24.893 1.00 34.91 418 PHE C C 1
ATOM 11700 O O . PHE C 1 418 ? 5.035 29.212 25.112 1.00 35.71 418 PHE C O 1
ATOM 11708 N N . ASN C 1 419 ? 6.886 30.228 24.347 1.00 35.25 419 ASN C N 1
ATOM 11709 C CA . ASN C 1 419 ? 7.521 28.959 24.015 1.00 34.89 419 ASN C CA 1
ATOM 11710 C C . ASN C 1 419 ? 8.302 28.451 25.227 1.00 34.69 419 ASN C C 1
ATOM 11711 O O . ASN C 1 419 ? 8.926 27.392 25.186 1.00 35.07 419 ASN C O 1
ATOM 11716 N N . ARG C 1 420 ? 8.251 29.229 26.306 1.00 34.65 420 ARG C N 1
ATOM 11717 C CA . ARG C 1 420 ? 8.874 28.867 27.575 1.00 33.50 420 ARG C CA 1
ATOM 11718 C C . ARG C 1 420 ? 7.722 28.198 28.321 1.00 32.18 420 ARG C C 1
ATOM 11719 O O . ARG C 1 420 ? 6.851 28.866 28.872 1.00 31.20 420 ARG C O 1
ATOM 11727 N N . ILE C 1 421 ? 7.712 26.874 28.321 1.00 32.16 421 ILE C N 1
ATOM 11728 C CA . ILE C 1 421 ? 6.638 26.125 28.954 1.00 31.11 421 ILE C CA 1
ATOM 11729 C C . ILE C 1 421 ? 7.089 25.234 30.103 1.00 32.43 421 ILE C C 1
ATOM 11730 O O . ILE C 1 421 ? 8.182 24.661 30.078 1.00 33.51 421 ILE C O 1
ATOM 11735 N N . TYR C 1 422 ? 6.237 25.124 31.116 1.00 31.68 422 TYR C N 1
ATOM 11736 C CA . TYR C 1 422 ? 6.541 24.296 32.269 1.00 30.12 422 TYR C CA 1
ATOM 11737 C C . TYR C 1 422 ? 6.136 22.866 31.982 1.00 29.52 422 TYR C C 1
ATOM 11738 O O . TYR C 1 422 ? 5.059 22.625 31.459 1.00 30.32 422 TYR C O 1
ATOM 11747 N N . SER C 1 423 ? 7.003 21.916 32.302 1.00 28.64 423 SER C N 1
ATOM 11748 C CA . SER C 1 423 ? 6.659 20.525 32.098 1.00 28.86 423 SER C CA 1
ATOM 11749 C C . SER C 1 423 ? 5.934 20.087 33.357 1.00 29.04 423 SER C C 1
ATOM 11750 O O . SER C 1 423 ? 6.428 20.295 34.462 1.00 28.18 423 SER C O 1
ATOM 11753 N N . PRO C 1 424 ? 4.734 19.504 33.209 1.00 30.04 424 PRO C N 1
ATOM 11754 C CA . PRO C 1 424 ? 3.943 19.032 34.355 1.00 30.21 424 PRO C CA 1
ATOM 11755 C C . PRO C 1 424 ? 4.601 17.768 34.884 1.00 29.89 424 PRO C C 1
ATOM 11756 O O . PRO C 1 424 ? 4.263 17.278 35.953 1.00 29.67 424 PRO C O 1
ATOM 11760 N N . ILE C 1 425 ? 5.541 17.255 34.096 1.00 30.38 425 ILE C N 1
ATOM 11761 C CA . ILE C 1 425 ? 6.276 16.035 34.400 1.00 30.24 425 ILE C CA 1
ATOM 11762 C C . ILE C 1 425 ? 7.657 16.259 35.027 1.00 29.69 425 ILE C C 1
ATOM 11763 O O . ILE C 1 425 ? 7.995 15.662 36.050 1.00 29.17 425 ILE C O 1
ATOM 11768 N N . SER C 1 426 ? 8.457 17.125 34.419 1.00 27.72 426 SER C N 1
ATOM 11769 C CA . SER C 1 426 ? 9.808 17.323 34.915 1.00 27.81 426 SER C CA 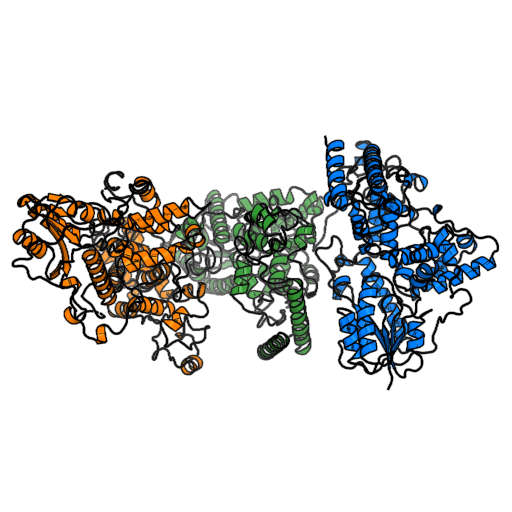1
ATOM 11770 C C . SER C 1 426 ? 10.122 18.473 35.860 1.00 27.95 426 SER C C 1
ATOM 11771 O O . SER C 1 426 ? 11.128 18.412 36.567 1.00 28.94 426 SER C O 1
ATOM 11774 N N . PHE C 1 427 ? 9.291 19.511 35.885 1.00 27.06 427 PHE C N 1
ATOM 11775 C CA . PHE C 1 427 ? 9.583 20.661 36.728 1.00 27.06 427 PHE C CA 1
ATOM 11776 C C . PHE C 1 427 ? 9.749 20.340 38.219 1.00 28.75 427 PHE C C 1
ATOM 11777 O O . PHE C 1 427 ? 10.755 20.704 38.826 1.00 29.28 427 PHE C O 1
ATOM 11785 N N . GLY C 1 428 ? 8.763 19.670 38.805 1.00 29.49 428 GLY C N 1
ATOM 11786 C CA . GLY C 1 428 ? 8.829 19.318 40.211 1.00 30.28 428 GLY C CA 1
ATOM 11787 C C . GLY C 1 428 ? 10.019 18.447 40.573 1.00 32.21 428 GLY C C 1
ATOM 11788 O O . GLY C 1 428 ? 10.537 18.541 41.690 1.00 30.08 428 GLY C O 1
ATOM 11789 N N . LYS C 1 429 ? 10.446 17.597 39.638 1.00 34.53 429 LYS C N 1
ATOM 11790 C CA . LYS C 1 429 ? 11.587 16.699 39.850 1.00 36.70 429 LYS C CA 1
ATOM 11791 C C . LYS C 1 429 ? 12.801 17.492 40.318 1.00 37.46 429 LYS C C 1
ATOM 11792 O O . LYS C 1 429 ? 13.543 17.068 41.209 1.00 38.73 429 LYS C O 1
ATOM 11798 N N . LYS C 1 430 ? 12.988 18.645 39.689 1.00 36.15 430 LYS C N 1
ATOM 11799 C CA . LYS C 1 430 ? 14.077 19.562 39.985 1.00 34.96 430 LYS C CA 1
ATOM 11800 C C . LYS C 1 430 ? 14.248 19.850 41.489 1.00 34.37 430 LYS C C 1
ATOM 11801 O O . LYS C 1 430 ? 15.371 19.967 41.980 1.00 35.69 430 LYS C O 1
ATOM 11807 N N . TYR C 1 431 ? 13.143 19.961 42.220 1.00 32.88 431 TYR C N 1
ATOM 11808 C CA . TYR C 1 431 ? 13.219 20.254 43.647 1.00 32.05 431 TYR C CA 1
ATOM 11809 C C . TYR C 1 431 ? 12.933 19.067 44.516 1.00 33.04 431 TYR C C 1
ATOM 11810 O O . TYR C 1 431 ? 13.569 18.866 45.540 1.00 36.19 431 TYR C O 1
ATOM 11819 N N . ASP C 1 432 ? 11.945 18.288 44.110 1.00 33.74 432 ASP C N 1
ATOM 11820 C CA . ASP C 1 432 ? 11.517 17.144 44.890 1.00 32.55 432 ASP C CA 1
ATOM 11821 C C . ASP C 1 432 ? 11.448 15.872 44.046 1.00 32.79 432 ASP C C 1
ATOM 11822 O O . ASP C 1 432 ? 10.368 15.401 43.695 1.00 32.48 432 ASP C O 1
ATOM 11827 N N . PRO C 1 433 ? 12.613 15.299 43.707 1.00 33.15 433 PRO C N 1
ATOM 11828 C CA . PRO C 1 433 ? 12.677 14.077 42.900 1.00 32.63 433 PRO C CA 1
ATOM 11829 C C . PRO C 1 433 ? 12.030 12.858 43.553 1.00 31.81 433 PRO C C 1
ATOM 11830 O O . PRO C 1 433 ? 11.548 11.967 42.853 1.00 30.86 433 PRO C O 1
ATOM 11834 N N . ASP C 1 434 ? 12.008 12.822 44.883 1.00 32.64 434 ASP C N 1
ATOM 11835 C CA . ASP C 1 434 ? 11.390 11.699 45.596 1.00 34.56 434 ASP C CA 1
ATOM 11836 C C . ASP C 1 434 ? 9.867 11.773 45.583 1.00 34.33 434 ASP C C 1
ATOM 11837 O O . ASP C 1 434 ? 9.195 10.748 45.705 1.00 34.79 434 ASP C O 1
ATOM 11842 N N . GLY C 1 435 ? 9.333 12.989 45.447 1.00 33.66 435 GLY C N 1
ATOM 11843 C CA . GLY C 1 435 ? 7.894 13.191 45.403 1.00 30.72 435 GLY C CA 1
ATOM 11844 C C . GLY C 1 435 ? 7.213 13.419 46.747 1.00 30.23 435 GLY C C 1
ATOM 11845 O O . GLY C 1 435 ? 6.030 13.092 46.903 1.00 30.26 435 GLY C O 1
ATOM 11846 N N . LYS C 1 436 ? 7.931 13.979 47.717 1.00 27.22 436 LYS C N 1
ATOM 11847 C CA . LYS C 1 436 ? 7.347 14.222 49.037 1.00 26.11 436 LYS C CA 1
ATOM 11848 C C . LYS C 1 436 ? 6.098 15.105 48.987 1.00 24.54 436 LYS C C 1
ATOM 11849 O O . LYS C 1 436 ? 5.101 14.829 49.660 1.00 23.64 436 LYS C O 1
ATOM 11855 N N . TYR C 1 437 ? 6.161 16.169 48.194 1.00 23.16 437 TYR C N 1
ATOM 11856 C CA . TYR C 1 437 ? 5.044 17.087 48.050 1.00 22.55 437 TYR C CA 1
ATOM 11857 C C . TYR C 1 437 ? 3.898 16.249 47.519 1.00 23.16 437 TYR C C 1
ATOM 11858 O O . TYR C 1 437 ? 2.839 16.157 48.142 1.00 23.09 437 TYR C O 1
ATOM 11867 N N . ILE C 1 438 ? 4.124 15.612 46.375 1.00 22.85 438 ILE C N 1
ATOM 11868 C CA . ILE C 1 438 ? 3.094 14.778 45.762 1.00 24.70 438 ILE C CA 1
ATOM 11869 C C . ILE C 1 438 ? 2.480 13.743 46.710 1.00 25.66 438 ILE C C 1
ATOM 11870 O O . ILE C 1 438 ? 1.259 13.630 46.804 1.00 26.01 438 ILE C O 1
ATOM 11875 N N . ARG C 1 439 ? 3.316 12.985 47.410 1.00 26.36 439 ARG C N 1
ATOM 11876 C CA . ARG C 1 439 ? 2.791 11.973 48.319 1.00 27.72 439 ARG C CA 1
ATOM 11877 C C . ARG C 1 439 ? 1.920 12.608 49.376 1.00 27.99 439 ARG C C 1
ATOM 11878 O O . ARG C 1 439 ? 0.876 12.068 49.738 1.00 28.74 439 ARG C O 1
ATOM 11886 N N . HIS C 1 440 ? 2.346 13.764 49.867 1.00 29.00 440 HIS C N 1
ATOM 11887 C CA . HIS C 1 440 ? 1.589 14.438 50.905 1.00 29.69 440 HIS C CA 1
ATOM 11888 C C . HIS C 1 440 ? 0.209 14.907 50.470 1.00 30.15 440 HIS C C 1
ATOM 11889 O O . HIS C 1 440 ? -0.777 14.665 51.167 1.00 31.74 440 HIS C O 1
ATOM 11896 N N . PHE C 1 441 ? 0.121 15.570 49.325 1.00 28.72 441 PHE C N 1
ATOM 11897 C CA . PHE C 1 441 ? -1.173 16.065 48.885 1.00 28.70 441 PHE C CA 1
ATOM 11898 C C . PHE C 1 441 ? -1.967 15.057 48.066 1.00 30.44 441 PHE C C 1
ATOM 11899 O O . PHE C 1 441 ? -3.147 15.272 47.773 1.00 30.68 441 PHE C O 1
ATOM 11907 N N . LEU C 1 442 ? -1.318 13.955 47.703 1.00 31.03 442 LEU C N 1
ATOM 11908 C CA . LEU C 1 442 ? -1.969 12.897 46.937 1.00 31.75 442 LEU C CA 1
ATOM 11909 C C . LEU C 1 442 ? -1.603 11.574 47.586 1.00 32.75 442 LEU C C 1
ATOM 11910 O O . LEU C 1 442 ? -0.872 10.769 47.013 1.00 33.02 442 LEU C O 1
ATOM 11915 N N . PRO C 1 443 ? -2.110 11.332 48.803 1.00 34.55 443 PRO C N 1
ATOM 11916 C CA . PRO C 1 443 ? -1.810 10.087 49.516 1.00 34.54 443 PRO C CA 1
ATOM 11917 C C . PRO C 1 443 ? -2.118 8.798 48.741 1.00 35.58 443 PRO C C 1
ATOM 11918 O O . PRO C 1 443 ? -1.651 7.725 49.116 1.00 34.97 443 PRO C O 1
ATOM 11922 N N . VAL C 1 444 ? -2.888 8.901 47.659 1.00 35.80 444 VAL C N 1
ATOM 11923 C CA . VAL C 1 444 ? -3.206 7.724 46.852 1.00 35.41 444 VAL C CA 1
ATOM 11924 C C . VAL C 1 444 ? -1.909 7.196 46.238 1.00 35.57 444 VAL C C 1
ATOM 11925 O O . VAL C 1 444 ? -1.691 5.983 46.154 1.00 37.71 444 VAL C O 1
ATOM 11929 N N . LEU C 1 445 ? -1.053 8.117 45.806 1.00 33.01 445 LEU C N 1
ATOM 11930 C CA . LEU C 1 445 ? 0.224 7.762 45.211 1.00 32.08 445 LEU C CA 1
ATOM 11931 C C . LEU C 1 445 ? 1.260 7.583 46.314 1.00 32.97 445 LEU C C 1
ATOM 11932 O O . LEU C 1 445 ? 2.458 7.569 46.062 1.00 31.83 445 LEU C O 1
ATOM 11937 N N . LYS C 1 446 ? 0.776 7.429 47.540 1.00 34.47 446 LYS C N 1
ATOM 11938 C CA . LYS C 1 446 ? 1.631 7.269 48.710 1.00 37.29 446 LYS C CA 1
ATOM 11939 C C . LYS C 1 446 ? 2.834 6.359 48.527 1.00 37.28 446 LYS C C 1
ATOM 11940 O O . LYS C 1 446 ? 3.961 6.740 48.838 1.00 37.68 446 LYS C O 1
ATOM 11946 N N . ASP C 1 447 ? 2.596 5.149 48.033 1.00 38.16 447 ASP C N 1
ATOM 11947 C CA . ASP C 1 447 ? 3.686 4.198 47.871 1.00 37.93 447 ASP C CA 1
ATOM 11948 C C . ASP C 1 447 ? 4.207 3.988 46.458 1.00 37.47 447 ASP C C 1
ATOM 11949 O O . ASP C 1 447 ? 4.953 3.041 46.212 1.00 39.02 447 ASP C O 1
ATOM 11954 N N . MET C 1 448 ? 3.829 4.857 45.529 1.00 36.17 448 MET C N 1
ATOM 11955 C CA . MET C 1 448 ? 4.308 4.720 44.163 1.00 35.22 448 MET C CA 1
ATOM 11956 C C . MET C 1 448 ? 5.806 4.981 44.164 1.00 35.79 448 MET C C 1
ATOM 11957 O O . MET C 1 448 ? 6.256 6.045 44.576 1.00 36.37 448 MET C O 1
ATOM 11962 N N . PRO C 1 449 ? 6.605 4.008 43.711 1.00 36.24 449 PRO C N 1
ATOM 11963 C CA . PRO C 1 449 ? 8.055 4.225 43.700 1.00 36.24 449 PRO C CA 1
ATOM 11964 C C . PRO C 1 449 ? 8.464 5.524 43.014 1.00 37.11 449 PRO C C 1
ATOM 11965 O O . PRO C 1 449 ? 7.823 5.967 42.054 1.00 36.23 449 PRO C O 1
ATOM 11969 N N . LYS C 1 450 ? 9.525 6.136 43.531 1.00 38.95 450 LYS C N 1
ATOM 11970 C CA . LYS C 1 450 ? 10.032 7.399 43.006 1.00 41.63 450 LYS C CA 1
ATOM 11971 C C . LYS C 1 450 ? 10.136 7.423 41.493 1.00 41.51 450 LYS C C 1
ATOM 11972 O O . LYS C 1 450 ? 9.842 8.426 40.854 1.00 42.00 450 LYS C O 1
ATOM 11978 N N . GLN C 1 451 ? 10.557 6.305 40.929 1.00 43.06 451 GLN C N 1
ATOM 11979 C CA . GLN C 1 451 ? 10.736 6.174 39.491 1.00 43.51 451 GLN C CA 1
ATOM 11980 C C . GLN C 1 451 ? 9.535 6.587 38.635 1.00 43.38 451 GLN C C 1
ATOM 11981 O O . GLN C 1 451 ? 9.704 6.997 37.483 1.00 42.59 451 GLN C O 1
ATOM 11987 N N . TYR C 1 452 ? 8.325 6.473 39.181 1.00 43.34 452 TYR C N 1
ATOM 11988 C CA . TYR C 1 452 ? 7.133 6.830 38.415 1.00 43.39 452 TYR C CA 1
ATOM 11989 C C . TYR C 1 452 ? 6.236 7.844 39.116 1.00 42.73 452 TYR C C 1
ATOM 11990 O O . TYR C 1 452 ? 5.201 8.230 38.574 1.00 42.57 452 TYR C O 1
ATOM 11999 N N . ILE C 1 453 ? 6.624 8.275 40.313 1.00 41.25 453 ILE C N 1
ATOM 12000 C CA . ILE C 1 453 ? 5.811 9.225 41.070 1.00 39.42 453 ILE C CA 1
ATOM 12001 C C . ILE C 1 453 ? 5.300 10.405 40.222 1.00 39.86 453 ILE C C 1
ATOM 12002 O O . ILE C 1 453 ? 4.162 10.840 40.392 1.00 37.93 453 ILE C O 1
ATOM 12007 N N . TYR C 1 454 ? 6.120 10.904 39.296 1.00 39.54 454 TYR C N 1
ATOM 12008 C CA . TYR C 1 454 ? 5.701 12.022 38.451 1.00 40.21 454 TYR C CA 1
ATOM 12009 C C . TYR C 1 454 ? 4.986 11.611 37.164 1.00 41.95 454 TYR C C 1
ATOM 12010 O O . TYR C 1 454 ? 4.517 12.462 36.405 1.00 43.69 454 TYR C O 1
ATOM 12019 N N . GLU C 1 455 ? 4.902 10.310 36.922 1.00 43.21 455 GLU C N 1
ATOM 12020 C CA . GLU C 1 455 ? 4.238 9.781 35.730 1.00 43.52 455 GLU C CA 1
ATOM 12021 C C . GLU C 1 455 ? 3.810 8.352 36.036 1.00 42.31 455 GLU C C 1
ATOM 12022 O O . GLU C 1 455 ? 4.306 7.399 35.439 1.00 42.55 455 GLU C O 1
ATOM 12028 N N . PRO C 1 456 ? 2.863 8.192 36.976 1.00 41.14 456 PRO C N 1
ATOM 12029 C CA . PRO C 1 456 ? 2.358 6.879 37.386 1.00 40.75 456 PRO C CA 1
ATOM 12030 C C . PRO C 1 456 ? 1.778 6.022 36.263 1.00 39.80 456 PRO C C 1
ATOM 12031 O O . PRO C 1 456 ? 1.714 4.801 36.385 1.00 39.45 456 PRO C O 1
ATOM 12035 N N . TRP C 1 457 ? 1.374 6.654 35.169 1.00 38.51 457 TRP C N 1
ATOM 12036 C CA . TRP C 1 457 ? 0.806 5.911 34.057 1.00 38.78 457 TRP C CA 1
ATOM 12037 C C . TRP C 1 457 ? 1.842 5.066 33.309 1.00 39.02 457 TRP C C 1
ATOM 12038 O O . TRP C 1 457 ? 1.478 4.228 32.477 1.00 39.29 457 TRP C O 1
ATOM 12049 N N . THR C 1 458 ? 3.123 5.286 33.598 1.00 37.37 458 THR C N 1
ATOM 12050 C CA . THR C 1 458 ? 4.186 4.530 32.945 1.00 35.37 458 THR C CA 1
ATOM 12051 C C . THR C 1 458 ? 4.737 3.485 33.897 1.00 34.58 458 THR C C 1
ATOM 12052 O O . THR C 1 458 ? 5.815 2.939 33.682 1.00 34.71 458 THR C O 1
ATOM 12056 N N . ALA C 1 459 ? 3.992 3.212 34.957 1.00 34.28 459 ALA C N 1
ATOM 12057 C CA . ALA C 1 459 ? 4.413 2.231 35.939 1.00 34.45 459 ALA C CA 1
ATOM 12058 C C . ALA C 1 459 ? 3.781 0.902 35.584 1.00 35.30 459 ALA C C 1
ATOM 12059 O O . ALA C 1 459 ? 2.587 0.834 35.306 1.00 36.41 459 ALA C O 1
ATOM 12061 N N . PRO C 1 460 ? 4.576 -0.177 35.588 1.00 35.95 460 PRO C N 1
ATOM 12062 C CA . PRO C 1 460 ? 4.064 -1.509 35.258 1.00 35.55 460 PRO C CA 1
ATOM 12063 C C . PRO C 1 460 ? 2.850 -1.839 36.123 1.00 35.76 460 PRO C C 1
ATOM 12064 O O . PRO C 1 460 ? 2.823 -1.524 37.310 1.00 36.09 460 PRO C O 1
ATOM 12068 N N . LEU C 1 461 ? 1.855 -2.478 35.524 1.00 36.50 461 LEU C N 1
ATOM 12069 C CA . LEU C 1 461 ? 0.631 -2.841 36.227 1.00 36.60 461 LEU C CA 1
ATOM 12070 C C . LEU C 1 461 ? 0.928 -3.562 37.544 1.00 37.63 461 LEU C C 1
ATOM 12071 O O . LEU C 1 461 ? 0.186 -3.436 38.517 1.00 36.51 461 LEU C O 1
ATOM 12076 N N . SER C 1 462 ? 2.019 -4.320 37.572 1.00 39.30 462 SER C N 1
ATOM 12077 C CA . SER C 1 462 ? 2.400 -5.032 38.782 1.00 39.60 462 SER C CA 1
ATOM 12078 C C . SER C 1 462 ? 2.808 -3.995 39.823 1.00 39.91 462 SER C C 1
ATOM 12079 O O . SER C 1 462 ? 2.389 -4.072 40.979 1.00 41.03 462 SER C O 1
ATOM 12082 N N . VAL C 1 463 ? 3.616 -3.023 39.401 1.00 38.71 463 VAL C N 1
ATOM 12083 C CA . VAL C 1 463 ? 4.075 -1.952 40.291 1.00 39.05 463 VAL C CA 1
ATOM 12084 C C . VAL C 1 463 ? 2.888 -1.139 40.822 1.00 38.99 463 VAL C C 1
ATOM 12085 O O . VAL C 1 463 ? 2.830 -0.796 42.003 1.00 39.51 463 VAL C O 1
ATOM 12089 N N . GLN C 1 464 ? 1.951 -0.822 39.939 1.00 36.81 464 GLN C N 1
ATOM 12090 C CA . GLN C 1 464 ? 0.774 -0.082 40.336 1.00 36.80 464 GLN C CA 1
ATOM 12091 C C . GLN C 1 464 ? 0.021 -0.908 41.368 1.00 39.69 464 GLN C C 1
ATOM 12092 O O . GLN C 1 464 ? -0.499 -0.380 42.354 1.00 41.15 464 GLN C O 1
ATOM 12098 N N . THR C 1 465 ? -0.045 -2.215 41.134 1.00 40.75 465 THR C N 1
ATOM 12099 C CA . THR C 1 465 ? -0.761 -3.093 42.045 1.00 41.34 465 THR C CA 1
ATOM 12100 C C . THR C 1 465 ? -0.107 -3.108 43.420 1.00 41.73 465 THR C C 1
ATOM 12101 O O . THR C 1 465 ? -0.794 -3.005 44.436 1.00 42.27 465 THR C O 1
ATOM 12105 N N . LYS C 1 466 ? 1.215 -3.226 43.452 1.00 41.93 466 LYS C N 1
ATOM 12106 C CA . LYS C 1 466 ? 1.951 -3.231 44.712 1.00 43.13 466 LYS C CA 1
ATOM 12107 C C . LYS C 1 466 ? 1.806 -1.863 45.374 1.00 43.55 466 LYS C C 1
ATOM 12108 O O . LYS C 1 466 ? 1.637 -1.761 46.586 1.00 43.39 466 LYS C O 1
ATOM 12114 N N . ALA C 1 467 ? 1.878 -0.811 44.565 1.00 43.81 467 ALA C N 1
ATOM 12115 C CA . ALA C 1 467 ? 1.754 0.550 45.067 1.00 44.19 467 ALA C CA 1
ATOM 12116 C C . ALA C 1 467 ? 0.329 0.787 45.535 1.00 44.44 467 ALA C C 1
ATOM 12117 O O . ALA C 1 467 ? 0.052 1.741 46.265 1.00 45.66 467 ALA C O 1
ATOM 12119 N N . ASN C 1 468 ? -0.575 -0.086 45.109 1.00 43.92 468 ASN C N 1
ATOM 12120 C CA . ASN C 1 468 ? -1.970 0.036 45.492 1.00 42.96 468 ASN C CA 1
ATOM 12121 C C . ASN C 1 468 ? -2.561 1.256 44.807 1.00 42.47 468 ASN C C 1
ATOM 12122 O O . ASN C 1 468 ? -3.436 1.934 45.345 1.00 41.91 468 ASN C O 1
ATOM 12127 N N . CYS C 1 469 ? -2.070 1.527 43.608 1.00 41.25 469 CYS C N 1
ATOM 12128 C CA . CYS C 1 469 ? -2.534 2.667 42.849 1.00 39.48 469 CYS C CA 1
ATOM 12129 C C . CYS C 1 469 ? -2.701 2.281 41.384 1.00 38.20 469 CYS C C 1
ATOM 12130 O O . CYS C 1 469 ? -1.777 2.382 40.579 1.00 35.39 469 CYS C O 1
ATOM 12133 N N . ILE C 1 470 ? -3.902 1.836 41.048 1.00 38.48 470 ILE C N 1
ATOM 12134 C CA . ILE C 1 470 ? -4.203 1.414 39.691 1.00 39.03 470 ILE C CA 1
ATOM 12135 C C . ILE C 1 470 ? -4.637 2.608 38.854 1.00 38.91 470 ILE C C 1
ATOM 12136 O O . ILE C 1 470 ? -5.752 3.125 39.012 1.00 38.35 470 ILE C O 1
ATOM 12141 N N . VAL C 1 471 ? -3.738 3.049 37.978 1.00 37.87 471 VAL C N 1
ATOM 12142 C CA . VAL C 1 471 ? -4.009 4.184 37.107 1.00 38.73 471 VAL C CA 1
ATOM 12143 C C . VAL C 1 471 ? -5.258 3.897 36.287 1.00 40.06 471 VAL C C 1
ATOM 12144 O O . VAL C 1 471 ? -5.447 2.788 35.797 1.00 42.69 471 VAL C O 1
ATOM 12148 N N . GLY C 1 472 ? -6.114 4.895 36.137 1.00 39.94 472 GLY C N 1
ATOM 12149 C CA . GLY C 1 472 ? -7.338 4.681 35.397 1.00 40.80 472 GLY C CA 1
ATOM 12150 C C . GLY C 1 472 ? -8.423 4.204 36.347 1.00 42.46 472 GLY C C 1
ATOM 12151 O O . GLY C 1 472 ? -9.581 4.064 35.955 1.00 43.69 472 GLY C O 1
ATOM 12152 N N . LYS C 1 473 ? -8.053 3.960 37.603 1.00 42.49 473 LYS C N 1
ATOM 12153 C CA . LYS C 1 473 ? -9.009 3.499 38.607 1.00 42.79 473 LYS C CA 1
ATOM 12154 C C . LYS C 1 473 ? -8.874 4.257 39.934 1.00 42.36 473 LYS C C 1
ATOM 12155 O O . LYS C 1 473 ? -9.796 4.952 40.357 1.00 41.67 473 LYS C O 1
ATOM 12161 N N . ASP C 1 474 ? -7.728 4.116 40.593 1.00 41.28 474 ASP C N 1
ATOM 12162 C CA . ASP C 1 474 ? -7.501 4.792 41.868 1.00 39.61 474 ASP C CA 1
ATOM 12163 C C . ASP C 1 474 ? -7.033 6.222 41.639 1.00 37.99 474 ASP C C 1
ATOM 12164 O O . ASP C 1 474 ? -7.280 7.105 42.456 1.00 38.43 474 ASP C O 1
ATOM 12169 N N . TYR C 1 475 ? -6.355 6.428 40.516 1.00 35.59 475 TYR C N 1
ATOM 12170 C CA . TYR C 1 475 ? -5.836 7.728 40.114 1.00 34.49 475 TYR C CA 1
ATOM 12171 C C . TYR C 1 475 ? -6.073 7.778 38.609 1.00 34.26 475 TYR C C 1
ATOM 12172 O O . TYR C 1 475 ? -5.786 6.817 37.900 1.00 32.96 475 TYR C O 1
ATOM 12181 N N . PRO C 1 476 ? -6.593 8.903 38.096 1.00 34.83 476 PRO C N 1
ATOM 12182 C CA . PRO C 1 476 ? -6.845 8.986 36.653 1.00 34.79 476 PRO C CA 1
ATOM 12183 C C . PRO C 1 476 ? -5.560 8.869 35.851 1.00 35.10 476 PRO C C 1
ATOM 12184 O O . PRO C 1 476 ? -4.477 8.797 36.421 1.00 35.20 476 PRO C O 1
ATOM 12188 N N . LYS C 1 477 ? -5.692 8.836 34.531 1.00 35.87 477 LYS C N 1
ATOM 12189 C CA . LYS C 1 477 ? -4.537 8.761 33.652 1.00 36.33 477 LYS C CA 1
ATOM 12190 C C . LYS C 1 477 ? -4.400 10.117 32.956 1.00 35.11 477 LYS C C 1
ATOM 12191 O O . LYS C 1 477 ? -5.293 10.952 33.050 1.00 34.31 477 LYS C O 1
ATOM 12197 N N . PRO C 1 478 ? -3.271 10.364 32.272 1.00 34.79 478 PRO C N 1
ATOM 12198 C CA . PRO C 1 478 ? -3.081 11.646 31.590 1.00 34.18 478 PRO C CA 1
ATOM 12199 C C . PRO C 1 478 ? -4.318 12.106 30.830 1.00 34.64 478 PRO C C 1
ATOM 12200 O O . PRO C 1 478 ? -4.862 11.353 30.025 1.00 37.03 478 PRO C O 1
ATOM 12204 N N . MET C 1 479 ? -4.763 13.336 31.084 1.00 33.35 479 MET C N 1
ATOM 12205 C CA . MET C 1 479 ? -5.929 13.865 30.399 1.00 32.10 479 MET C CA 1
ATOM 12206 C C . MET C 1 479 ? -5.479 14.393 29.047 1.00 32.45 479 MET C C 1
ATOM 12207 O O . MET C 1 479 ? -6.284 14.611 28.147 1.00 31.50 479 MET C O 1
ATOM 12212 N N . VAL C 1 480 ? -4.172 14.583 28.909 1.00 32.61 480 VAL C N 1
ATOM 12213 C CA . VAL C 1 480 ? -3.597 15.068 27.662 1.00 32.32 480 VAL C CA 1
ATOM 12214 C C . VAL C 1 480 ? -2.130 14.650 27.643 1.00 32.24 480 VAL C C 1
ATOM 12215 O O . VAL C 1 480 ? -1.554 14.381 28.693 1.00 31.95 480 VAL C O 1
ATOM 12219 N N . LEU C 1 481 ? -1.542 14.573 26.451 1.00 33.09 481 LEU C N 1
ATOM 12220 C CA . LEU C 1 481 ? -0.132 14.215 26.295 1.00 33.70 481 LEU C CA 1
ATOM 12221 C C . LEU C 1 481 ? 0.664 15.516 26.154 1.00 34.00 481 LEU C C 1
ATOM 12222 O O . LEU C 1 481 ? 0.560 16.223 25.151 1.00 33.59 481 LEU C O 1
ATOM 12227 N N . HIS C 1 482 ? 1.460 15.829 27.167 1.00 34.09 482 HIS C N 1
ATOM 12228 C CA . HIS C 1 482 ? 2.219 17.071 27.177 1.00 35.20 482 HIS C CA 1
ATOM 12229 C C . HIS C 1 482 ? 2.863 17.486 25.870 1.00 37.20 482 HIS C C 1
ATOM 12230 O O . HIS C 1 482 ? 2.507 18.512 25.296 1.00 37.86 482 HIS C O 1
ATOM 12237 N N . ASP C 1 483 ? 3.826 16.698 25.414 1.00 39.95 483 ASP C N 1
ATOM 12238 C CA . ASP C 1 483 ? 4.531 16.998 24.178 1.00 41.17 483 ASP C CA 1
ATOM 12239 C C . ASP C 1 483 ? 3.619 17.472 23.056 1.00 40.78 483 ASP C C 1
ATOM 12240 O O . ASP C 1 483 ? 3.753 18.595 22.581 1.00 41.40 483 ASP C O 1
ATOM 12245 N N . SER C 1 484 ? 2.685 16.632 22.631 1.00 40.68 484 SER C N 1
ATOM 12246 C CA . SER C 1 484 ? 1.800 17.025 21.539 1.00 41.22 484 SER C CA 1
ATOM 12247 C C . SER C 1 484 ? 0.834 18.146 21.895 1.00 40.20 484 SER C C 1
ATOM 12248 O O . SER C 1 484 ? 0.522 18.980 21.047 1.00 41.06 484 SER C O 1
ATOM 12251 N N . ALA C 1 485 ? 0.366 18.171 23.140 1.00 38.52 485 ALA C N 1
ATOM 12252 C CA . ALA C 1 485 ? -0.579 19.197 23.570 1.00 37.99 485 ALA C CA 1
ATOM 12253 C C . ALA C 1 485 ? 0.074 20.563 23.665 1.00 37.77 485 ALA C C 1
ATOM 12254 O O . ALA C 1 485 ? -0.528 21.569 23.293 1.00 35.45 485 ALA C O 1
ATOM 12256 N N . SER C 1 486 ? 1.303 20.599 24.170 1.00 38.67 486 SER C N 1
ATOM 12257 C CA . SER C 1 486 ? 2.015 21.859 24.301 1.00 40.51 486 SER C CA 1
ATOM 12258 C C . SER C 1 486 ? 2.470 22.347 22.932 1.00 41.33 486 SER C C 1
ATOM 12259 O O . SER C 1 486 ? 2.619 23.547 22.714 1.00 41.73 486 SER C O 1
ATOM 12262 N N . LYS C 1 487 ? 2.688 21.416 22.009 1.00 41.75 487 LYS C N 1
ATOM 12263 C CA . LYS C 1 487 ? 3.105 21.787 20.664 1.00 42.69 487 LYS C CA 1
ATOM 12264 C C . LYS C 1 487 ? 1.965 22.529 19.974 1.00 42.39 487 LYS C C 1
ATOM 12265 O O . LYS C 1 487 ? 2.169 23.571 19.356 1.00 42.33 487 LYS C O 1
ATOM 12271 N N . GLU C 1 488 ? 0.761 21.984 20.090 1.00 41.67 488 GLU C N 1
ATOM 12272 C CA . GLU C 1 488 ? -0.408 22.587 19.477 1.00 42.57 488 GLU C CA 1
ATOM 12273 C C . GLU C 1 488 ? -0.704 23.950 20.095 1.00 42.42 488 GLU C C 1
ATOM 12274 O O . GLU C 1 488 ? -1.118 24.880 19.398 1.00 41.95 488 GLU C O 1
ATOM 12280 N N . CYS C 1 489 ? -0.497 24.067 21.403 1.00 41.92 489 CYS C N 1
ATOM 12281 C CA . CYS C 1 489 ? -0.727 25.334 22.081 1.00 41.44 489 CYS C CA 1
ATOM 12282 C C . CYS C 1 489 ? 0.190 26.412 21.517 1.00 41.65 489 CYS C C 1
ATOM 12283 O O . CYS C 1 489 ? -0.258 27.505 21.181 1.00 42.78 489 CYS C O 1
ATOM 12286 N N . LYS C 1 490 ? 1.475 26.102 21.406 1.00 41.39 490 LYS C N 1
ATOM 12287 C CA . LYS C 1 490 ? 2.431 27.056 20.869 1.00 41.95 490 LYS C CA 1
ATOM 12288 C C . LYS C 1 490 ? 2.020 27.475 19.457 1.00 42.23 490 LYS C C 1
ATOM 12289 O O . LYS C 1 490 ? 2.276 28.599 19.037 1.00 43.15 490 LYS C O 1
ATOM 12295 N N . ARG C 1 491 ? 1.368 26.571 18.735 1.00 42.08 491 ARG C N 1
ATOM 12296 C CA . ARG C 1 491 ? 0.930 26.840 17.368 1.00 42.33 491 ARG C CA 1
ATOM 12297 C C . ARG C 1 491 ? -0.144 27.921 17.349 1.00 41.99 491 ARG C C 1
ATOM 12298 O O . ARG C 1 491 ? 0.014 28.966 16.718 1.00 40.14 491 ARG C O 1
ATOM 12306 N N . LYS C 1 492 ? -1.239 27.651 18.050 1.00 42.91 492 LYS C N 1
ATOM 12307 C CA . LYS C 1 492 ? -2.354 28.577 18.136 1.00 43.84 492 LYS C CA 1
ATOM 12308 C C . LYS C 1 492 ? -1.897 29.950 18.629 1.00 45.50 492 LYS C C 1
ATOM 12309 O O . LYS C 1 492 ? -2.365 30.984 18.140 1.00 44.72 492 LYS C O 1
ATOM 12315 N N . MET C 1 493 ? -0.982 29.956 19.598 1.00 46.45 493 MET C N 1
ATOM 12316 C CA . MET C 1 493 ? -0.456 31.202 20.152 1.00 47.48 493 MET C CA 1
ATOM 12317 C C . MET C 1 493 ? 0.245 32.048 19.087 1.00 48.35 493 MET C C 1
ATOM 12318 O O . MET C 1 493 ? -0.011 33.251 18.961 1.00 47.06 493 MET C O 1
ATOM 12323 N N . GLY C 1 494 ? 1.131 31.406 18.328 1.00 49.05 494 GLY C N 1
ATOM 12324 C CA . GLY C 1 494 ? 1.867 32.100 17.289 1.00 50.28 494 GLY C CA 1
ATOM 12325 C C . GLY C 1 494 ? 0.948 32.719 16.259 1.00 51.31 494 GLY C C 1
ATOM 12326 O O . GLY C 1 494 ? 1.234 33.790 15.724 1.00 50.98 494 GLY C O 1
ATOM 12327 N N . GLU C 1 495 ? -0.162 32.040 15.983 1.00 51.86 495 GLU C N 1
ATOM 12328 C CA . GLU C 1 495 ? -1.128 32.527 15.012 1.00 52.12 495 GLU C CA 1
ATOM 12329 C C . GLU C 1 495 ? -1.887 33.700 15.605 1.00 51.54 495 GLU C C 1
ATOM 12330 O O . GLU C 1 495 ? -1.963 34.766 14.995 1.00 52.52 495 GLU C O 1
ATOM 12336 N N . ALA C 1 496 ? -2.444 33.495 16.797 1.00 50.41 496 ALA C N 1
ATOM 12337 C CA . ALA C 1 496 ? -3.196 34.535 17.486 1.00 48.32 496 ALA C CA 1
ATOM 12338 C C . ALA C 1 496 ? -2.352 35.798 17.585 1.00 47.95 496 ALA C C 1
ATOM 12339 O O . ALA C 1 496 ? -2.840 36.900 17.338 1.00 46.51 496 ALA C O 1
ATOM 12341 N N . TYR C 1 497 ? -1.083 35.628 17.946 1.00 48.12 497 TYR C N 1
ATOM 12342 C CA . TYR C 1 497 ? -0.161 36.754 18.064 1.00 49.29 497 TYR C CA 1
ATOM 12343 C C . TYR C 1 497 ? 0.011 37.422 16.704 1.00 49.94 497 TYR C C 1
ATOM 12344 O O . TYR C 1 497 ? 0.089 38.650 16.605 1.00 49.53 497 TYR C O 1
ATOM 12353 N N . ALA C 1 498 ? 0.069 36.596 15.662 1.00 50.73 498 ALA C N 1
ATOM 12354 C CA . ALA C 1 498 ? 0.223 37.074 14.294 1.00 51.03 498 ALA C CA 1
ATOM 12355 C C . ALA C 1 498 ? -0.974 37.942 13.952 1.00 51.59 498 ALA C C 1
ATOM 12356 O O . ALA C 1 498 ? -0.827 39.029 13.397 1.00 51.58 498 ALA C O 1
ATOM 12358 N N . LEU C 1 499 ? -2.162 37.453 14.289 1.00 51.97 499 LEU C N 1
ATOM 12359 C CA . LEU C 1 499 ? -3.382 38.197 14.024 1.00 53.26 499 LEU C CA 1
ATOM 12360 C C . LEU C 1 499 ? -3.407 39.507 14.797 1.00 54.73 499 LEU C C 1
ATOM 12361 O O . LEU C 1 499 ? -3.815 40.533 14.261 1.00 56.10 499 LEU C O 1
ATOM 12366 N N . ASN C 1 500 ? -2.967 39.476 16.050 1.00 56.63 500 ASN C N 1
ATOM 12367 C CA . ASN C 1 500 ? -2.956 40.682 16.871 1.00 58.24 500 ASN C CA 1
ATOM 12368 C C . ASN C 1 500 ? -1.935 41.690 16.358 1.00 59.64 500 ASN C C 1
ATOM 12369 O O . ASN C 1 500 ? -2.040 42.888 16.627 1.00 59.27 500 ASN C O 1
ATOM 12374 N N . LYS C 1 501 ? -0.949 41.206 15.611 1.00 61.48 501 LYS C N 1
ATOM 12375 C CA . LYS C 1 501 ? 0.059 42.091 15.047 1.00 63.53 501 LYS C CA 1
ATOM 12376 C C . LYS C 1 501 ? -0.566 42.788 13.846 1.00 65.44 501 LYS C C 1
ATOM 12377 O O . LYS C 1 501 ? -0.342 43.979 13.617 1.00 66.60 501 LYS C O 1
ATOM 12383 N N . LYS C 1 502 ? -1.353 42.030 13.086 1.00 67.11 502 LYS C N 1
ATOM 12384 C CA . LYS C 1 502 ? -2.030 42.543 11.904 1.00 68.84 502 LYS C CA 1
ATOM 12385 C C . LYS C 1 502 ? -3.108 43.549 12.289 1.00 70.26 502 LYS C C 1
ATOM 12386 O O . LYS C 1 502 ? -2.992 44.737 11.982 1.00 70.83 502 LYS C O 1
ATOM 12392 N N . MET C 1 503 ? -4.154 43.075 12.960 1.00 71.31 503 MET C N 1
ATOM 12393 C CA . MET C 1 503 ? -5.244 43.945 13.389 1.00 73.27 503 MET C CA 1
ATOM 12394 C C . MET C 1 503 ? -4.735 45.077 14.274 1.00 74.33 503 MET C C 1
ATOM 12395 O O . MET C 1 503 ? -5.508 45.926 14.722 1.00 74.44 503 MET C O 1
ATOM 12400 N N . ASP C 1 504 ? -3.432 45.085 14.525 1.00 75.73 504 ASP C N 1
ATOM 12401 C CA . ASP C 1 504 ? -2.822 46.109 15.354 1.00 78.04 504 ASP C CA 1
ATOM 12402 C C . ASP C 1 504 ? -3.531 46.204 16.700 1.00 79.33 504 ASP C C 1
ATOM 12403 O O . ASP C 1 504 ? -4.338 47.107 16.928 1.00 79.39 504 ASP C O 1
ATOM 12408 N N . GLY C 1 505 ? -3.223 45.255 17.581 1.00 80.80 505 GLY C N 1
ATOM 12409 C CA . GLY C 1 505 ? -3.812 45.227 18.910 1.00 81.67 505 GLY C CA 1
ATOM 12410 C C . GLY C 1 505 ? -5.318 45.045 18.954 1.00 82.29 505 GLY C C 1
ATOM 12411 O O . GLY C 1 505 ? -5.832 44.194 19.688 1.00 82.37 505 GLY C O 1
ATOM 12412 N N . LYS C 1 506 ? -6.028 45.844 18.165 1.00 82.28 506 LYS C N 1
ATOM 12413 C CA . LYS C 1 506 ? -7.481 45.790 18.130 1.00 82.89 506 LYS C CA 1
ATOM 12414 C C . LYS C 1 506 ? -8.061 44.743 17.182 1.00 82.37 506 LYS C C 1
ATOM 12415 O O . LYS C 1 506 ? -8.164 44.965 15.976 1.00 82.83 506 LYS C O 1
ATOM 12421 N N . VAL C 1 507 ? -8.436 43.600 17.748 1.00 81.46 507 VAL C N 1
ATOM 12422 C CA . VAL C 1 507 ? -9.033 42.500 17.000 1.00 80.37 507 VAL C CA 1
ATOM 12423 C C . VAL C 1 507 ? -10.456 42.374 17.530 1.00 81.02 507 VAL C C 1
ATOM 12424 O O . VAL C 1 507 ? -10.665 42.402 18.742 1.00 81.02 507 VAL C O 1
ATOM 12428 N N . ASP C 1 508 ? -11.432 42.240 16.638 1.00 81.86 508 ASP C N 1
ATOM 12429 C CA . ASP C 1 508 ? -12.824 42.137 17.069 1.00 83.57 508 ASP C CA 1
ATOM 12430 C C . ASP C 1 508 ? -13.383 40.718 17.063 1.00 83.89 508 ASP C C 1
ATOM 12431 O O . ASP C 1 508 ? -12.873 39.840 16.374 1.00 83.51 508 ASP C O 1
ATOM 12436 N N . GLU C 1 509 ? -14.434 40.511 17.850 1.00 85.07 509 GLU C N 1
ATOM 12437 C CA . GLU C 1 509 ? -15.089 39.212 17.967 1.00 86.39 509 GLU C CA 1
ATOM 12438 C C . GLU C 1 509 ? -15.156 38.468 16.640 1.00 86.25 509 GLU C C 1
ATOM 12439 O O . GLU C 1 509 ? -14.948 37.257 16.588 1.00 86.03 509 GLU C O 1
ATOM 12445 N N . GLU C 1 510 ? -15.454 39.204 15.574 1.00 86.60 510 GLU C N 1
ATOM 12446 C CA . GLU C 1 510 ? -15.570 38.633 14.237 1.00 86.69 510 GLU C CA 1
ATOM 12447 C C . GLU C 1 510 ? -14.323 37.863 13.809 1.00 86.02 510 GLU C C 1
ATOM 12448 O O . GLU C 1 510 ? -14.394 36.672 13.499 1.00 85.12 510 GLU C O 1
ATOM 12454 N N . ASN C 1 511 ? -13.186 38.554 13.799 1.00 85.34 511 ASN C N 1
ATOM 12455 C CA . ASN C 1 511 ? -11.915 37.958 13.401 1.00 84.49 511 ASN C CA 1
ATOM 12456 C C . ASN C 1 511 ? -11.560 36.716 14.216 1.00 83.85 511 ASN C C 1
ATOM 12457 O O . ASN C 1 511 ? -11.107 35.713 13.662 1.00 84.02 511 ASN C O 1
ATOM 12462 N N . LEU C 1 512 ? -11.754 36.790 15.530 1.00 82.91 512 LEU C N 1
ATOM 12463 C CA . LEU C 1 512 ? -11.460 35.665 16.412 1.00 82.02 512 LEU C CA 1
ATOM 12464 C C . LEU C 1 512 ? -12.299 34.440 16.061 1.00 82.53 512 LEU C C 1
ATOM 12465 O O . LEU C 1 512 ? -11.787 33.318 16.029 1.00 83.17 512 LEU C O 1
ATOM 12470 N N . ARG C 1 513 ? -13.587 34.659 15.807 1.00 82.61 513 ARG C N 1
ATOM 12471 C CA . ARG C 1 513 ? -14.498 33.577 15.455 1.00 82.48 513 ARG C CA 1
ATOM 12472 C C . ARG C 1 513 ? -13.930 32.794 14.276 1.00 83.06 513 ARG C C 1
ATOM 12473 O O . ARG C 1 513 ? -13.993 31.562 14.252 1.00 82.83 513 ARG C O 1
ATOM 12475 N N . ASP C 1 514 ? -13.368 33.521 13.309 1.00 83.38 514 ASP C N 1
ATOM 12476 C CA . ASP C 1 514 ? -12.785 32.917 12.112 1.00 83.28 514 ASP C CA 1
ATOM 12477 C C . ASP C 1 514 ? -11.404 32.330 12.359 1.00 83.01 514 ASP C C 1
ATOM 12478 O O . ASP C 1 514 ? -11.079 31.261 11.845 1.00 83.16 514 ASP C O 1
ATOM 12483 N N . LEU C 1 515 ? -10.584 33.032 13.131 1.00 83.00 515 LEU C N 1
ATOM 12484 C CA . LEU C 1 515 ? -9.261 32.522 13.448 1.00 82.65 515 LEU C CA 1
ATOM 12485 C C . LEU C 1 515 ? -9.436 31.207 14.196 1.00 83.01 515 LEU C C 1
ATOM 12486 O O . LEU C 1 515 ? -8.599 30.308 14.105 1.00 82.59 515 LEU C O 1
ATOM 12491 N N . ARG C 1 516 ? -10.535 31.100 14.938 1.00 83.27 516 ARG C N 1
ATOM 12492 C CA . ARG C 1 516 ? -10.813 29.890 15.695 1.00 84.24 516 ARG C CA 1
ATOM 12493 C C . ARG C 1 516 ? -11.115 28.718 14.771 1.00 84.55 516 ARG C C 1
ATOM 12494 O O . ARG C 1 516 ? -10.377 27.733 14.751 1.00 84.65 516 ARG C O 1
ATOM 12502 N N . ARG C 1 517 ? -12.200 28.826 14.010 1.00 84.64 517 ARG C N 1
ATOM 12503 C CA . ARG C 1 517 ? -12.594 27.766 13.090 1.00 84.85 517 ARG C CA 1
ATOM 12504 C C . ARG C 1 517 ? -11.414 27.374 12.210 1.00 84.56 517 ARG C C 1
ATOM 12505 O O . ARG C 1 517 ? -11.203 26.197 11.925 1.00 84.54 517 ARG C O 1
ATOM 12508 N N . LYS C 1 518 ? -10.648 28.375 11.790 1.00 84.11 518 LYS C N 1
ATOM 12509 C CA . LYS C 1 518 ? -9.477 28.160 10.951 1.00 83.93 518 LYS C CA 1
ATOM 12510 C C . LYS C 1 518 ? -8.567 27.126 11.626 1.00 84.66 518 LYS C C 1
ATOM 12511 O O . LYS C 1 518 ? -8.010 26.251 10.962 1.00 84.74 518 LYS C O 1
ATOM 12517 N N . LEU C 1 519 ? -8.440 27.221 12.949 1.00 85.52 519 LEU C N 1
ATOM 12518 C CA . LEU C 1 519 ? -7.609 26.300 13.726 1.00 85.97 519 LEU C CA 1
ATOM 12519 C C . LEU C 1 519 ? -8.251 24.929 13.853 1.00 87.27 519 LEU C C 1
ATOM 12520 O O . LEU C 1 519 ? -7.565 23.905 13.811 1.00 87.20 519 LEU C O 1
ATOM 12525 N N . GLN C 1 520 ? -9.569 24.918 14.022 1.00 88.77 520 GLN C N 1
ATOM 12526 C CA . GLN C 1 520 ? -10.319 23.676 14.157 1.00 91.02 520 GLN C CA 1
ATOM 12527 C C . GLN C 1 520 ? -10.063 22.792 12.937 1.00 92.82 520 GLN C C 1
ATOM 12528 O O . GLN C 1 520 ? -9.781 21.596 13.067 1.00 93.03 520 GLN C O 1
ATOM 12531 N N . LYS C 1 521 ? -10.159 23.399 11.756 1.00 94.03 521 LYS C N 1
ATOM 12532 C CA . LYS C 1 521 ? -9.936 22.697 10.499 1.00 94.64 521 LYS C CA 1
ATOM 12533 C C . LYS C 1 521 ? -8.543 22.083 10.492 1.00 95.56 521 LYS C C 1
ATOM 12534 O O . LYS C 1 521 ? -8.382 20.898 10.208 1.00 95.85 521 LYS C O 1
ATOM 12536 N N . ASP C 1 522 ? -7.539 22.891 10.816 1.00 96.57 522 ASP C N 1
ATOM 12537 C CA . ASP C 1 522 ? -6.160 22.420 10.840 1.00 98.16 522 ASP C CA 1
ATOM 12538 C C . ASP C 1 522 ? -5.992 21.197 11.740 1.00 99.09 522 ASP C C 1
ATOM 12539 O O . ASP C 1 522 ? -5.101 20.373 11.524 1.00 98.96 522 ASP C O 1
ATOM 12544 N N . GLU C 1 523 ? -6.847 21.084 12.751 1.00 100.04 523 GLU C N 1
ATOM 12545 C CA . GLU C 1 523 ? -6.792 19.949 13.667 1.00 100.91 523 GLU C CA 1
ATOM 12546 C C . GLU C 1 523 ? -7.218 18.684 12.916 1.00 101.42 523 GLU C C 1
ATOM 12547 O O . GLU C 1 523 ? -6.392 17.817 12.614 1.00 101.46 523 GLU C O 1
ATOM 12549 N N . HIS C 1 524 ? -8.511 18.594 12.610 1.00 101.47 524 HIS C N 1
ATOM 12550 C CA . HIS C 1 524 ? -9.063 17.450 11.890 1.00 100.79 524 HIS C CA 1
ATOM 12551 C C . HIS C 1 524 ? -8.717 17.528 10.403 1.00 100.23 524 HIS C C 1
ATOM 12552 O O . HIS C 1 524 ? -7.546 17.483 10.020 1.00 99.55 524 HIS C O 1
#